Protein AF-0000000069420406 (afdb_homodimer)

InterPro domains:
  IPR004866 Chitobiase/beta-hexosaminidases, N-terminal domain [PF03173] (51-180)
  IPR004866 Chitobiase/beta-hexosaminidases, N-terminal domain [SM01081] (35-199)
  IPR004867 Chitobiase C-terminal domain [PF03174] (789-845)
  IPR008965 CBM2/CBM3, carbohydrate-binding domain superfamily [SSF49384] (27-178)
  IPR012291 CBM2, carbohydrate-binding domain superfamily [G3DSA:2.60.40.290] (26-164)
  IPR013783 Immunoglobulin-like fold [G3DSA:2.60.40.10] (803-855)
  IPR014756 Immunoglobulin E-set [SSF81296] (767-854)
  IPR015882 Beta-hexosaminidase, bacterial type, N-terminal [PF02838] (215-339)
  IPR015883 Beta-hexosaminidase, catalytic domain [PF00728] (342-758)
  IPR017853 Glycoside hydrolase superfamily [SSF51445] (342-770)
  IPR025705 Beta-hexosaminidase [PR00738] (304-324)
  IPR025705 Beta-hexosaminidase [PR00738] (336-353)
  IPR025705 Beta-hexosaminidase [PR00738] (365-386)
  IPR025705 Beta-hexosaminidase [PR00738] (442-459)
  IPR025705 Beta-hexosaminidase [PR00738] (508-526)
  IPR025705 Beta-hexosaminidase [PR00738] (534-547)
  IPR025705 Beta-hexosaminidase [PR00738] (722-738)
  IPR025705 Beta-hexosaminidase [PR00738] (740-757)
  IPR025705 Beta-hexosaminidase [PTHR22600] (265-806)
  IPR029018 Beta-hexosaminidase-like, domain 2 [G3DSA:3.30.379.10] (211-339)

Solvent-accessible surface area (backbone atoms only — not comparable to full-atom values): 87282 Å² total; per-residue (Å²): 137,86,79,78,82,75,79,78,74,79,72,77,75,72,76,69,75,67,74,70,82,49,94,65,69,46,64,67,54,43,52,49,43,15,66,23,40,38,49,35,42,31,68,66,27,11,56,81,51,85,48,50,26,18,37,36,39,39,39,40,32,28,71,36,91,58,58,45,68,37,57,62,48,37,35,41,39,33,42,83,44,52,59,40,54,92,63,41,83,34,97,85,39,49,75,41,78,32,30,29,40,31,64,75,47,40,29,20,33,39,41,27,54,30,94,76,27,68,53,38,41,53,73,28,74,48,69,34,59,52,41,29,35,33,53,71,47,31,61,59,59,56,43,27,30,32,28,32,28,37,93,95,45,76,68,31,38,22,50,41,29,44,61,59,77,27,50,55,77,67,87,44,68,47,24,48,29,52,30,47,65,77,60,79,81,47,93,56,44,34,64,64,60,62,76,48,39,52,54,40,32,60,71,40,75,59,73,71,79,87,50,48,79,58,69,50,70,40,57,61,77,36,75,47,75,43,80,90,41,57,38,65,48,60,45,32,66,37,33,36,34,56,56,80,91,39,48,64,54,51,52,52,45,43,74,74,41,64,40,46,80,44,89,72,82,68,90,55,42,34,37,40,46,46,74,44,91,32,73,43,73,54,96,88,39,79,39,75,45,78,45,8,20,31,34,39,36,38,44,94,63,32,38,31,39,27,37,0,44,35,70,61,2,31,47,50,30,50,34,50,50,54,51,50,37,44,97,73,33,39,29,44,22,32,44,35,42,35,54,55,63,32,89,36,23,32,41,34,46,35,34,13,58,17,34,69,59,69,68,62,52,50,54,50,48,52,50,30,36,56,34,69,33,35,32,36,38,38,31,33,35,24,46,61,8,26,26,57,54,44,92,94,44,60,36,40,34,62,15,9,10,25,18,15,75,31,95,81,27,64,63,16,33,54,42,47,71,36,32,24,60,33,59,52,60,27,35,21,48,64,36,47,66,68,54,48,40,51,52,47,46,59,28,50,74,49,57,28,47,76,30,51,27,55,37,34,47,17,46,18,30,17,54,50,37,12,43,48,36,46,29,52,53,28,48,74,70,68,36,53,72,67,26,55,46,51,42,40,64,60,91,72,40,72,42,68,40,54,27,97,68,41,30,64,64,28,55,49,37,70,52,39,70,26,33,53,49,40,49,50,50,53,52,52,50,51,39,59,66,18,54,90,73,51,63,62,54,48,43,25,36,32,37,42,79,61,37,70,46,60,62,70,45,19,63,51,40,51,52,54,45,65,71,37,89,61,81,72,71,64,66,41,51,54,52,48,36,50,38,53,48,27,48,56,38,28,73,72,67,25,24,40,31,29,32,41,67,39,52,32,43,86,82,74,42,62,53,68,57,86,70,39,64,33,90,45,45,38,30,34,31,34,60,44,43,59,88,74,66,47,54,35,42,49,32,52,36,17,58,65,65,32,30,24,30,46,31,36,41,49,50,28,34,35,34,28,8,61,44,55,34,42,85,35,54,46,59,50,86,53,26,55,39,35,35,46,66,54,32,45,65,57,39,88,93,40,61,74,77,58,60,52,51,40,69,35,57,45,74,52,49,68,47,75,62,14,37,91,81,40,74,59,52,58,73,75,78,38,70,84,22,56,39,27,34,35,39,34,36,63,22,71,75,35,68,46,73,66,51,45,30,31,45,39,26,67,37,53,58,25,47,27,26,53,30,32,26,79,59,74,39,75,74,43,81,50,63,70,59,20,52,53,45,43,50,53,52,45,33,45,50,28,18,21,38,30,51,40,49,54,57,51,32,53,74,70,71,48,56,52,59,78,63,68,50,9,30,47,80,55,95,66,31,43,44,71,46,46,74,33,32,69,54,46,45,31,40,12,77,62,82,65,76,47,47,27,46,65,52,93,74,36,67,62,86,59,99,64,71,72,44,73,42,54,90,135,82,77,75,78,74,77,78,75,79,73,76,76,73,76,70,74,67,74,70,82,50,95,66,70,46,62,66,54,42,53,48,44,15,66,24,39,38,50,36,43,31,68,67,28,12,58,80,53,86,47,48,25,19,38,35,39,38,39,39,33,27,72,35,91,57,59,47,68,36,56,64,47,35,34,41,38,34,42,84,43,52,60,38,54,92,66,41,84,30,97,86,37,49,76,39,77,30,30,29,40,31,65,76,46,40,31,21,32,39,42,28,54,30,94,76,28,67,53,38,41,51,72,27,73,49,70,34,56,51,40,30,36,34,53,69,47,32,60,60,60,57,41,27,29,30,28,31,28,37,94,95,46,77,68,30,39,22,50,40,30,46,63,59,78,27,50,54,76,68,86,43,70,47,24,50,28,51,31,49,64,77,60,80,81,47,93,57,45,34,66,65,59,60,76,48,39,51,54,40,32,61,70,40,74,58,72,70,76,88,50,49,79,57,69,50,70,39,56,60,78,37,75,48,76,41,78,89,40,56,38,65,49,60,45,33,67,36,32,36,36,56,54,79,91,38,48,65,56,51,54,52,45,43,73,73,41,64,40,46,79,44,89,72,83,66,90,52,41,35,36,40,46,45,73,43,92,32,73,43,74,56,96,89,38,78,40,75,44,80,47,7,18,32,35,38,36,37,43,92,62,31,36,33,40,27,36,0,42,35,70,59,2,31,46,51,31,49,33,50,50,54,50,49,36,45,97,73,33,38,31,45,22,31,43,35,45,35,53,58,63,33,88,36,21,33,41,35,47,35,35,11,58,17,34,70,60,70,70,62,52,49,54,50,48,52,50,30,37,56,35,69,32,36,33,37,37,38,32,34,35,25,46,62,8,25,26,59,54,44,90,93,43,60,36,41,34,61,15,10,11,25,18,15,74,31,97,81,27,64,63,16,34,55,42,47,70,36,30,24,60,32,59,52,58,27,36,20,50,65,36,47,64,67,53,49,39,51,52,48,48,59,29,50,76,51,58,28,46,77,32,51,26,55,38,34,48,17,45,17,31,17,55,50,37,13,43,49,36,45,28,53,52,27,47,75,70,69,35,54,73,68,26,55,46,50,44,40,63,60,89,72,41,72,44,68,40,55,28,97,68,41,32,65,64,26,54,48,37,72,52,39,70,25,32,53,49,40,49,51,51,52,52,52,50,49,38,60,65,18,54,90,72,50,63,62,52,47,43,26,36,32,36,43,79,61,38,69,46,60,61,69,45,21,63,52,39,50,52,53,46,66,72,36,92,60,83,66,68,65,68,41,49,55,53,50,37,49,38,54,50,26,50,56,38,30,74,72,66,24,23,40,32,28,32,40,67,39,52,31,43,87,82,75,41,60,54,68,57,84,69,40,65,33,93,47,45,36,30,33,32,32,62,43,43,58,90,76,67,46,54,35,39,50,33,52,37,17,58,65,64,31,31,25,30,44,30,36,42,51,48,27,34,32,33,29,8,63,45,56,32,42,86,35,54,46,60,51,86,53,24,55,40,34,35,49,67,54,31,46,64,56,38,88,93,41,61,74,78,59,62,53,51,39,70,36,57,46,74,52,51,67,47,77,64,14,37,90,81,40,74,58,50,58,72,73,77,38,70,85,20,55,39,26,34,34,40,33,36,63,22,70,76,36,68,47,72,65,51,45,28,32,45,38,27,67,36,54,59,25,46,26,27,53,30,31,28,78,60,75,42,74,73,44,81,52,64,71,60,21,52,53,46,44,50,54,52,46,35,45,50,30,18,20,40,29,51,41,48,53,58,52,33,52,76,70,71,47,56,52,58,78,63,66,51,9,31,47,78,54,95,66,30,44,43,72,47,45,73,35,33,68,53,47,43,30,40,10,76,63,83,64,75,46,46,27,47,66,52,94,75,36,67,62,87,59,99,65,71,72,44,72,43,57,91

Organism: NCBI:txid2607531

Structure (mmCIF, N/CA/C/O backbone):
data_AF-0000000069420406-model_v1
#
loop_
_entity.id
_entity.type
_entity.pdbx_description
1 polymer beta-N-acetylhexosaminidase
#
loop_
_atom_site.group_PDB
_atom_site.id
_atom_site.type_symbol
_atom_site.label_atom_id
_atom_site.label_alt_id
_atom_site.label_comp_id
_atom_site.label_asym_id
_atom_site.label_entity_id
_atom_site.label_seq_id
_atom_site.pdbx_PDB_ins_code
_atom_site.Cartn_x
_atom_site.Cartn_y
_atom_site.Cartn_z
_atom_site.occupancy
_atom_site.B_iso_or_equiv
_atom_site.auth_seq_id
_atom_site.auth_comp_id
_atom_site.auth_asym_id
_atom_site.auth_atom_id
_atom_site.pdbx_PDB_model_num
ATOM 1 N N . MET A 1 1 ? -25.391 33.531 77.062 1 24.23 1 MET A N 1
ATOM 2 C CA . MET A 1 1 ? -26.219 33.906 75.938 1 24.23 1 MET A CA 1
ATOM 3 C C . MET A 1 1 ? -25.641 33.375 74.625 1 24.23 1 MET A C 1
ATOM 5 O O . MET A 1 1 ? -24.516 33.719 74.25 1 24.23 1 MET A O 1
ATOM 9 N N . ASN A 1 2 ? -25.969 32.125 74.25 1 25.22 2 ASN A N 1
ATOM 10 C CA . ASN A 1 2 ? -25.5 31.016 73.438 1 25.22 2 ASN A CA 1
ATOM 11 C C . ASN A 1 2 ? -25.719 31.281 71.938 1 25.22 2 ASN A C 1
ATOM 13 O O . ASN A 1 2 ? -26.875 31.359 71.5 1 25.22 2 ASN A O 1
ATOM 17 N N . PHE A 1 3 ? -24.953 32.219 71.312 1 25.97 3 PHE A N 1
ATOM 18 C CA . PHE A 1 3 ? -25.016 32.875 70 1 25.97 3 PHE A CA 1
ATOM 19 C C . PHE A 1 3 ? -24.875 31.844 68.875 1 25.97 3 PHE A C 1
ATOM 21 O O . PHE A 1 3 ? -23.797 31.25 68.75 1 25.97 3 PHE A O 1
ATOM 28 N N . ASN A 1 4 ? -25.922 31.125 68.5 1 23.56 4 ASN A N 1
ATOM 29 C CA . ASN A 1 4 ? -26.094 30.047 67.562 1 23.56 4 ASN A CA 1
ATOM 30 C C . ASN A 1 4 ? -25.891 30.516 66.125 1 23.56 4 ASN A C 1
ATOM 32 O O . ASN A 1 4 ? -26.656 31.344 65.625 1 23.56 4 ASN A O 1
ATOM 36 N N . ALA A 1 5 ? -24.641 30.719 65.688 1 21.56 5 ALA A N 1
ATOM 37 C CA . ALA A 1 5 ? -24.219 31.281 64.375 1 21.56 5 ALA A CA 1
ATOM 38 C C . ALA A 1 5 ? -24.719 30.438 63.219 1 21.56 5 ALA A C 1
ATOM 40 O O . ALA A 1 5 ? -24.312 29.281 63.094 1 21.56 5 ALA A O 1
ATOM 41 N N . ARG A 1 6 ? -25.922 30.688 62.812 1 26.03 6 ARG A N 1
ATOM 42 C CA . ARG A 1 6 ? -26.688 30.062 61.719 1 26.03 6 ARG A CA 1
ATOM 43 C C . ARG A 1 6 ? -25.953 30.156 60.406 1 26.03 6 ARG A C 1
ATOM 45 O O . ARG A 1 6 ? -25.594 31.25 59.938 1 26.03 6 ARG A O 1
ATOM 52 N N . ILE A 1 7 ? -25.281 29.094 59.969 1 23.92 7 ILE A N 1
ATOM 53 C CA . ILE A 1 7 ? -24.453 28.891 58.781 1 23.92 7 ILE A CA 1
ATOM 54 C C . ILE A 1 7 ? -25.281 29.156 57.531 1 23.92 7 ILE A C 1
ATOM 56 O O . ILE A 1 7 ? -26.312 28.531 57.312 1 23.92 7 ILE A O 1
ATOM 60 N N . LEU A 1 8 ? -25.312 30.344 56.969 1 24.69 8 LEU A N 1
ATOM 61 C CA . LEU A 1 8 ? -26.016 30.734 55.75 1 24.69 8 LEU A CA 1
ATOM 62 C C . LEU A 1 8 ? -25.547 29.922 54.562 1 24.69 8 LEU A C 1
ATOM 64 O O . LEU A 1 8 ? -24.359 29.984 54.188 1 24.69 8 LEU A O 1
ATOM 68 N N . LEU A 1 9 ? -26 28.703 54.406 1 26.41 9 LEU A N 1
ATOM 69 C CA . LEU A 1 9 ? -25.859 27.859 53.219 1 26.41 9 LEU A CA 1
ATOM 70 C C . LEU A 1 9 ? -26.203 28.625 51.938 1 26.41 9 LEU A C 1
ATOM 72 O O . LEU A 1 9 ? -27.328 29.078 51.781 1 26.41 9 LEU A O 1
ATOM 76 N N . LEU A 1 10 ? -25.188 29.422 51.469 1 25.77 10 LEU A N 1
ATOM 77 C CA . LEU A 1 10 ? -25.391 30.078 50.188 1 25.77 10 LEU A CA 1
ATOM 78 C C . LEU A 1 10 ? -25.828 29.078 49.094 1 25.77 10 LEU A C 1
ATOM 80 O O . LEU A 1 10 ? -25.109 28.125 48.812 1 25.77 10 LEU A O 1
ATOM 84 N N . ALA A 1 11 ? -27.125 28.844 48.938 1 28.67 11 ALA A N 1
ATOM 85 C CA . ALA A 1 11 ? -27.859 28.125 47.906 1 28.67 11 ALA A CA 1
ATOM 86 C C . ALA A 1 11 ? -27.469 28.609 46.5 1 28.67 11 ALA A C 1
ATOM 88 O O . ALA A 1 11 ? -27.656 29.781 46.156 1 28.67 11 ALA A O 1
ATOM 89 N N . THR A 1 12 ? -26.344 28.141 46 1 26.89 12 THR A N 1
ATOM 90 C CA . THR A 1 12 ? -26.062 28.344 44.594 1 26.89 12 THR A CA 1
ATOM 91 C C . THR A 1 12 ? -27.297 28.047 43.75 1 26.89 12 THR A C 1
ATOM 93 O O . THR A 1 12 ? -27.922 27 43.906 1 26.89 12 THR A O 1
ATOM 96 N N . CYS A 1 13 ? -28.031 29.031 43.344 1 24.98 13 CYS A N 1
ATOM 97 C CA . CYS A 1 13 ? -29.188 29.031 42.469 1 24.98 13 CYS A CA 1
ATOM 98 C C . CYS A 1 13 ? -28.859 28.359 41.125 1 24.98 13 CYS A C 1
ATOM 100 O O . CYS A 1 13 ? -28.109 28.906 40.312 1 24.98 13 CYS A O 1
ATOM 102 N N . CYS A 1 14 ? -28.672 27.094 41.125 1 28.83 14 CYS A N 1
ATOM 103 C CA . CYS A 1 14 ? -28.75 26.438 39.812 1 28.83 14 CYS A CA 1
ATOM 104 C C . CYS A 1 14 ? -30.031 26.828 39.094 1 28.83 14 CYS A C 1
ATOM 106 O O . CYS A 1 14 ? -31.141 26.484 39.531 1 28.83 14 CYS A O 1
ATOM 108 N N . ALA A 1 15 ? -30.062 28.047 38.531 1 28.98 15 ALA A N 1
ATOM 109 C CA . ALA A 1 15 ? -31.188 28.359 37.656 1 28.98 15 ALA A CA 1
ATOM 110 C C . ALA A 1 15 ? -31.578 27.156 36.812 1 28.98 15 ALA A C 1
ATOM 112 O O . ALA A 1 15 ? -30.797 26.703 35.969 1 28.98 15 ALA A O 1
ATOM 113 N N . ASN A 1 16 ? -32.375 26.344 37.406 1 29.47 16 ASN A N 1
ATOM 114 C CA . ASN A 1 16 ? -33.094 25.359 36.625 1 29.47 16 ASN A CA 1
ATOM 115 C C . ASN A 1 16 ? -33.844 26.016 35.469 1 29.47 16 ASN A C 1
ATOM 117 O O . ASN A 1 16 ? -34.875 26.656 35.656 1 29.47 16 ASN A O 1
ATOM 121 N N . ILE A 1 17 ? -33.25 26.625 34.562 1 30.45 17 ILE A N 1
ATOM 122 C CA . ILE A 1 17 ? -34.062 26.922 33.406 1 30.45 17 ILE A CA 1
ATOM 123 C C . ILE A 1 17 ? -34.812 25.672 32.938 1 30.45 17 ILE A C 1
ATOM 125 O O . ILE A 1 17 ? -34.188 24.703 32.5 1 30.45 17 ILE A O 1
ATOM 129 N N . PHE A 1 18 ? -35.938 25.406 33.656 1 34.06 18 PHE A N 1
ATOM 130 C CA . PHE A 1 18 ? -36.812 24.422 33.062 1 34.06 18 PHE A CA 1
ATOM 131 C C . PHE A 1 18 ? -37.219 24.812 31.641 1 34.06 18 PHE A C 1
ATOM 133 O O . PHE A 1 18 ? -37.812 25.875 31.438 1 34.06 18 PHE A O 1
ATOM 140 N N . PRO A 1 19 ? -36.625 24.312 30.641 1 34.31 19 PRO A N 1
ATOM 141 C CA . PRO A 1 19 ? -37.219 24.719 29.375 1 34.31 19 PRO A CA 1
ATOM 142 C C . PRO A 1 19 ? -38.719 24.438 29.297 1 34.31 19 PRO A C 1
ATOM 144 O O . PRO A 1 19 ? -39.188 23.453 29.859 1 34.31 19 PRO A O 1
ATOM 147 N N . ALA A 1 20 ? -39.5 25.406 29.359 1 34.5 20 ALA A N 1
ATOM 148 C CA . ALA A 1 20 ? -40.875 25.25 28.891 1 34.5 20 ALA A CA 1
ATOM 149 C C . ALA A 1 20 ? -40.969 24.156 27.828 1 34.5 20 ALA A C 1
ATOM 151 O O . ALA A 1 20 ? -40.125 24.062 26.938 1 34.5 20 ALA A O 1
ATOM 152 N N . LEU A 1 21 ? -41.875 23.266 28.078 1 35.91 21 LEU A N 1
ATOM 153 C CA . LEU A 1 21 ? -42.25 22.266 27.094 1 35.91 21 LEU A CA 1
ATOM 154 C C . LEU A 1 21 ? -42.75 22.938 25.812 1 35.91 21 LEU A C 1
ATOM 156 O O . LEU A 1 21 ? -43.875 23.375 25.734 1 35.91 21 LEU A O 1
ATOM 160 N N . VAL A 1 22 ? -42.125 23.984 25.359 1 37.53 22 VAL A N 1
ATOM 161 C CA . VAL A 1 22 ? -42.531 24.266 24 1 37.53 22 VAL A CA 1
ATOM 162 C C . VAL A 1 22 ? -42.812 22.953 23.25 1 37.53 22 VAL A C 1
ATOM 164 O O . VAL A 1 22 ? -42.094 21.953 23.469 1 37.53 22 VAL A O 1
ATOM 167 N N . ALA A 1 23 ? -43.75 22.766 22.625 1 48.62 23 ALA A N 1
ATOM 168 C CA . ALA A 1 23 ? -44.094 21.672 21.719 1 48.62 23 ALA A CA 1
ATOM 169 C C . ALA A 1 23 ? -42.812 21.141 21.031 1 48.62 23 ALA A C 1
ATOM 171 O O . ALA A 1 23 ? -42.219 21.828 20.203 1 48.62 23 ALA A O 1
ATOM 172 N N . GLY A 1 24 ? -41.844 20.5 21.859 1 66.44 24 GLY A N 1
ATOM 173 C CA . GLY A 1 24 ? -40.469 20.125 21.922 1 66.44 24 GLY A CA 1
ATOM 174 C C . GLY A 1 24 ? -39.969 19.438 20.672 1 66.44 24 GLY A C 1
ATOM 175 O O . GLY A 1 24 ? -40.656 18.625 20.078 1 66.44 24 GLY A O 1
ATOM 176 N N . ILE A 1 25 ? -38.938 20 20.016 1 90.81 25 ILE A N 1
ATOM 177 C CA . ILE A 1 25 ? -38.312 19.438 18.828 1 90.81 25 ILE A CA 1
ATOM 178 C C . ILE A 1 25 ? -38 17.969 19.062 1 90.81 25 ILE A C 1
ATOM 180 O O . ILE A 1 25 ? -37.562 17.578 20.156 1 90.81 25 ILE A O 1
ATOM 184 N N . THR A 1 26 ? -38.469 17.109 18.172 1 95.19 26 THR A N 1
ATOM 185 C CA . THR A 1 26 ? -38.25 15.672 18.266 1 95.19 26 THR A CA 1
ATOM 186 C C . THR A 1 26 ? -37 15.266 17.516 1 95.19 26 THR A C 1
ATOM 188 O O . THR A 1 26 ? -36.469 16.047 16.719 1 95.19 26 THR A O 1
ATOM 191 N N . GLN A 1 27 ? -36.531 14.047 17.812 1 95.81 27 GLN A N 1
ATOM 192 C CA . GLN A 1 27 ? -35.406 13.516 17.078 1 95.81 27 GLN A CA 1
ATOM 193 C C . GLN A 1 27 ? -35.719 13.406 15.586 1 95.81 27 GLN A C 1
ATOM 195 O O . GLN A 1 27 ? -34.844 13.617 14.742 1 95.81 27 GLN A O 1
ATOM 200 N N . GLU A 1 28 ? -36.938 13.078 15.266 1 95.44 28 GLU A N 1
ATOM 201 C CA . GLU A 1 28 ? -37.344 12.992 13.867 1 95.44 28 GLU A CA 1
ATOM 202 C C . GLU A 1 28 ? -37.156 14.32 13.148 1 95.44 28 GLU A C 1
ATOM 204 O O . GLU A 1 28 ? -36.75 14.352 11.992 1 95.44 28 GLU A O 1
ATOM 209 N N . THR A 1 29 ? -37.531 15.344 13.844 1 96.44 29 THR A N 1
ATOM 210 C CA . THR A 1 29 ? -37.375 16.672 13.266 1 96.44 29 THR A CA 1
ATOM 211 C C . THR A 1 29 ? -35.906 16.984 13.016 1 96.44 29 THR A C 1
ATOM 213 O O . THR A 1 29 ? -35.531 17.516 11.953 1 96.44 29 THR A O 1
ATOM 216 N N . ILE A 1 30 ? -35 16.672 13.984 1 97.56 30 ILE A N 1
ATOM 217 C CA . ILE A 1 30 ? -33.562 16.891 13.844 1 97.56 30 ILE A CA 1
ATOM 218 C C . ILE A 1 30 ? -33.062 16.094 12.648 1 97.56 30 ILE A C 1
ATOM 220 O O . ILE A 1 30 ? -32.281 16.625 11.844 1 97.56 30 ILE A O 1
ATOM 224 N N . ASP A 1 31 ? -33.5 14.859 12.539 1 96.81 31 ASP A N 1
ATOM 225 C CA . ASP A 1 31 ? -33.062 14.008 11.43 1 96.81 31 ASP A CA 1
ATOM 226 C C . ASP A 1 31 ? -33.531 14.594 10.094 1 96.81 31 ASP A C 1
ATOM 228 O O . ASP A 1 31 ? -32.75 14.602 9.125 1 96.81 31 ASP A O 1
ATOM 232 N N . GLN A 1 32 ? -34.719 15.086 10.039 1 95.88 32 GLN A N 1
ATOM 233 C CA . GLN A 1 32 ? -35.281 15.672 8.82 1 95.88 32 GLN A CA 1
ATOM 234 C C . GLN A 1 32 ? -34.5 16.938 8.43 1 95.88 32 GLN A C 1
ATOM 236 O O . GLN A 1 32 ? -34.25 17.172 7.254 1 95.88 32 GLN A O 1
ATOM 241 N N . ILE A 1 33 ? -34.188 17.719 9.391 1 97.69 33 ILE A N 1
ATOM 242 C CA . ILE A 1 33 ? -33.406 18.922 9.133 1 97.69 33 ILE A CA 1
ATOM 243 C C . ILE A 1 33 ? -32.062 18.547 8.57 1 97.69 33 ILE A C 1
ATOM 245 O O . ILE A 1 33 ? -31.641 19.062 7.535 1 97.69 33 ILE A O 1
ATOM 249 N N . ALA A 1 34 ? -31.359 17.641 9.211 1 98.12 34 ALA A N 1
ATOM 250 C CA . ALA A 1 34 ? -30.016 17.25 8.836 1 98.12 34 ALA A CA 1
ATOM 251 C C . ALA A 1 34 ? -29.969 16.703 7.41 1 98.12 34 ALA A C 1
ATOM 253 O O . ALA A 1 34 ? -29.016 16.953 6.672 1 98.12 34 ALA A O 1
ATOM 254 N N . THR A 1 35 ? -30.969 16.016 7 1 97.19 35 THR A N 1
ATOM 255 C CA . THR A 1 35 ? -30.984 15.352 5.703 1 97.19 35 THR A CA 1
ATOM 256 C C . THR A 1 35 ? -31.391 16.328 4.602 1 97.19 35 THR A C 1
ATOM 258 O O . THR A 1 35 ? -30.875 16.25 3.479 1 97.19 35 THR A O 1
ATOM 261 N N . ASN A 1 36 ? -32.312 17.266 4.918 1 97.19 36 ASN A N 1
ATOM 262 C CA . ASN A 1 36 ? -33 18 3.842 1 97.19 36 ASN A CA 1
ATOM 263 C C . ASN A 1 36 ? -32.594 19.469 3.824 1 97.19 36 ASN A C 1
ATOM 265 O O . ASN A 1 36 ? -32.938 20.188 2.887 1 97.19 36 ASN A O 1
ATOM 269 N N . MET A 1 37 ? -31.938 19.891 4.875 1 98.19 37 MET A N 1
ATOM 270 C CA . MET A 1 37 ? -31.438 21.266 4.855 1 98.19 37 MET A CA 1
ATOM 271 C C . MET A 1 37 ? -30.266 21.406 3.889 1 98.19 37 MET A C 1
ATOM 273 O O . MET A 1 37 ? -29.203 20.812 4.102 1 98.19 37 MET A O 1
ATOM 277 N N . ASP A 1 38 ? -30.5 22.141 2.822 1 98.38 38 ASP A N 1
ATOM 278 C CA . ASP A 1 38 ? -29.469 22.406 1.825 1 98.38 38 ASP A CA 1
ATOM 279 C C . ASP A 1 38 ? -28.781 23.734 2.09 1 98.38 38 ASP A C 1
ATOM 281 O O . ASP A 1 38 ? -29.406 24.797 1.997 1 98.38 38 ASP A O 1
ATOM 285 N N . ILE A 1 39 ? -27.516 23.672 2.412 1 98.44 39 ILE A N 1
ATOM 286 C CA . ILE A 1 39 ? -26.75 24.859 2.783 1 98.44 39 ILE A CA 1
ATOM 287 C C . ILE A 1 39 ? -25.766 25.219 1.672 1 98.44 39 ILE A C 1
ATOM 289 O O . ILE A 1 39 ? -25.047 24.344 1.168 1 98.44 39 ILE A O 1
ATOM 293 N N . LYS A 1 40 ? -25.719 26.453 1.294 1 98.31 40 LYS A N 1
ATOM 294 C CA . LYS A 1 40 ? -24.703 27.031 0.428 1 98.31 40 LYS A CA 1
ATOM 295 C C . LYS A 1 40 ? -24 28.203 1.118 1 98.31 40 LYS A C 1
ATOM 297 O O . LYS A 1 40 ? -24.656 29.078 1.697 1 98.31 40 LYS A O 1
ATOM 302 N N . HIS A 1 41 ? -22.766 28.188 1.15 1 98.31 41 HIS A N 1
ATOM 303 C CA . HIS A 1 41 ? -21.922 29.234 1.728 1 98.31 41 HIS A CA 1
ATOM 304 C C . HIS A 1 41 ? -21.219 30.031 0.641 1 98.31 41 HIS A C 1
ATOM 306 O O . HIS A 1 41 ? -20.406 29.484 -0.111 1 98.31 41 HIS A O 1
ATOM 312 N N . ASP A 1 42 ? -21.469 31.359 0.596 1 97.88 42 ASP A N 1
ATOM 313 C CA . ASP A 1 42 ? -20.859 32.219 -0.423 1 97.88 42 ASP A CA 1
ATOM 314 C C . ASP A 1 42 ? -20.094 33.375 0.213 1 97.88 42 ASP A C 1
ATOM 316 O O . ASP A 1 42 ? -20.641 34.062 1.067 1 97.88 42 ASP A O 1
ATOM 320 N N . ILE A 1 43 ? -18.875 33.469 -0.203 1 96.88 43 ILE A N 1
ATOM 321 C CA . ILE A 1 43 ? -18.188 34.75 0.046 1 96.88 43 ILE A CA 1
ATOM 322 C C . ILE A 1 43 ? -18.656 35.781 -0.948 1 96.88 43 ILE A C 1
ATOM 324 O O . ILE A 1 43 ? -18.562 35.594 -2.162 1 96.88 43 ILE A O 1
ATOM 328 N N . LEU A 1 44 ? -19.109 36.844 -0.394 1 95.88 44 LEU A N 1
ATOM 329 C CA . LEU A 1 44 ? -19.609 37.906 -1.276 1 95.88 44 LEU A CA 1
ATOM 330 C C . LEU A 1 44 ? -18.5 38.875 -1.635 1 95.88 44 LEU A C 1
ATOM 332 O O . LEU A 1 44 ? -18.406 39.312 -2.779 1 95.88 44 LEU A O 1
ATOM 336 N N . SER A 1 45 ? -17.766 39.281 -0.625 1 93.44 45 SER A N 1
ATOM 337 C CA . SER A 1 45 ? -16.672 40.219 -0.865 1 93.44 45 SER A CA 1
ATOM 338 C C . SER A 1 45 ? -15.719 40.25 0.321 1 93.44 45 SER A C 1
ATOM 340 O O . SER A 1 45 ? -16.156 40.25 1.476 1 93.44 45 SER A O 1
ATOM 342 N N . ASN A 1 46 ? -14.461 40.312 0.004 1 93.06 46 ASN A N 1
ATOM 343 C CA . ASN A 1 46 ? -13.414 40.531 0.991 1 93.06 46 ASN A CA 1
ATOM 344 C C . ASN A 1 46 ? -13.039 42 1.077 1 93.06 46 ASN A C 1
ATOM 346 O O . ASN A 1 46 ? -12.219 42.406 1.912 1 93.06 46 ASN A O 1
ATOM 350 N N . LEU A 1 47 ? -13.625 43 0.313 1 87.12 47 LEU A N 1
ATOM 351 C CA . LEU A 1 47 ? -13.047 44.312 0.07 1 87.12 47 LEU A CA 1
ATOM 352 C C . LEU A 1 47 ? -13.898 45.406 0.702 1 87.12 47 LEU A C 1
ATOM 354 O O . LEU A 1 47 ? -13.586 46.594 0.582 1 87.12 47 LEU A O 1
ATOM 358 N N . ASP A 1 48 ? -14.883 45.25 1.342 1 78.69 48 ASP A N 1
ATOM 359 C CA . ASP A 1 48 ? -15.852 46.281 1.7 1 78.69 48 ASP A CA 1
ATOM 360 C C . ASP A 1 48 ? -15.414 47.031 2.959 1 78.69 48 ASP A C 1
ATOM 362 O O . ASP A 1 48 ? -15.828 48.156 3.186 1 78.69 48 ASP A O 1
ATOM 366 N N . ASP A 1 49 ? -14.773 46.469 3.908 1 73.19 49 ASP A N 1
ATOM 367 C CA . ASP A 1 49 ? -14.523 47.188 5.156 1 73.19 49 ASP A CA 1
ATOM 368 C C . ASP A 1 49 ? -13.023 47.344 5.406 1 73.19 49 ASP A C 1
ATOM 370 O O . ASP A 1 49 ? -12.562 47.188 6.543 1 73.19 49 ASP A O 1
ATOM 374 N N . GLY A 1 50 ? -12.289 47.938 4.395 1 61 50 GLY A N 1
ATOM 375 C CA . GLY A 1 50 ? -10.891 48.281 4.598 1 61 50 GLY A CA 1
ATOM 376 C C . GLY A 1 50 ? -10.086 47.188 5.266 1 61 50 GLY A C 1
ATOM 377 O O . GLY A 1 50 ? -9.266 47.438 6.141 1 61 50 GLY A O 1
ATOM 378 N N . LEU A 1 51 ? -10.227 45.969 5.199 1 65.31 51 LEU A N 1
ATOM 379 C CA . LEU A 1 51 ? -9.305 44.906 5.57 1 65.31 51 LEU A CA 1
ATOM 380 C C . LEU A 1 51 ? -9.773 44.188 6.836 1 65.31 51 LEU A C 1
ATOM 382 O O . LEU A 1 51 ? -9.086 43.312 7.355 1 65.31 51 LEU A O 1
ATOM 386 N N . ARG A 1 52 ? -10.859 44.562 7.25 1 79.81 52 ARG A N 1
ATOM 387 C CA . ARG A 1 52 ? -11.156 44.062 8.602 1 79.81 52 ARG A CA 1
ATOM 388 C C . ARG A 1 52 ? -12.164 42.938 8.562 1 79.81 52 ARG A C 1
ATOM 390 O O . ARG A 1 52 ? -12.172 42.062 9.453 1 79.81 52 ARG A O 1
ATOM 397 N N . THR A 1 53 ? -13.008 43.031 7.602 1 92 53 THR A N 1
ATOM 398 C CA . THR A 1 53 ? -14.047 42 7.582 1 92 53 THR A CA 1
ATOM 399 C C . THR A 1 53 ? -14.383 41.594 6.152 1 92 53 THR A C 1
ATOM 401 O O . THR A 1 53 ? -13.984 42.281 5.199 1 92 53 THR A O 1
ATOM 404 N N . PHE A 1 54 ? -14.984 40.5 5.914 1 94 54 PHE A N 1
ATOM 405 C CA . PHE A 1 54 ? -15.547 40.062 4.648 1 94 54 PHE A CA 1
ATOM 406 C C . PHE A 1 54 ? -17.016 39.688 4.809 1 94 54 PHE A C 1
ATOM 408 O O . PHE A 1 54 ? -17.484 39.406 5.918 1 94 54 PHE A O 1
ATOM 415 N N . GLN A 1 55 ? -17.734 39.719 3.725 1 96 55 GLN A N 1
ATOM 416 C CA . GLN A 1 55 ? -19.172 39.5 3.729 1 96 55 GLN A CA 1
ATOM 417 C C . GLN A 1 55 ? -19.5 38.062 3.303 1 96 55 GLN A C 1
ATOM 419 O O . GLN A 1 55 ? -18.969 37.562 2.307 1 96 55 GLN A O 1
ATOM 424 N N . VAL A 1 56 ? -20.391 37.5 4.066 1 97.38 56 VAL A N 1
ATOM 425 C CA . VAL A 1 56 ? -20.781 36.125 3.809 1 97.38 56 VAL A CA 1
ATOM 426 C C . VAL A 1 56 ? -22.297 36.031 3.631 1 97.38 56 VAL A C 1
ATOM 428 O O . VAL A 1 56 ? -23.047 36.781 4.289 1 97.38 56 VAL A O 1
ATOM 431 N N . GLN A 1 57 ? -22.734 35.281 2.67 1 98.06 57 GLN A N 1
ATOM 432 C CA . GLN A 1 57 ? -24.141 34.875 2.578 1 98.06 57 GLN A CA 1
ATOM 433 C C . GLN A 1 57 ? -24.297 33.375 2.744 1 98.06 57 GLN A C 1
ATOM 435 O O . GLN A 1 57 ? -23.688 32.594 2.014 1 98.06 57 GLN A O 1
ATOM 440 N N . LEU A 1 58 ? -25.078 33 3.74 1 98.12 58 LEU A N 1
ATOM 441 C CA . LEU A 1 58 ? -25.547 31.625 3.9 1 98.12 58 LEU A CA 1
ATOM 442 C C . LEU A 1 58 ? -26.938 31.453 3.32 1 98.12 58 LEU A C 1
ATOM 444 O O . LEU A 1 58 ? -27.859 32.219 3.674 1 98.12 58 LEU A O 1
ATOM 448 N N . THR A 1 59 ? -27.062 30.562 2.367 1 98.56 59 THR A N 1
ATOM 449 C CA . THR A 1 59 ? -28.375 30.25 1.794 1 98.56 59 THR A CA 1
ATOM 450 C C . THR A 1 59 ? -28.844 28.875 2.258 1 98.56 59 THR A C 1
ATOM 452 O O . THR A 1 59 ? -28.188 27.875 2.008 1 98.56 59 THR A O 1
ATOM 455 N N . ILE A 1 60 ? -29.953 28.891 2.988 1 98.5 60 ILE A N 1
ATOM 456 C CA . ILE A 1 60 ? -30.547 27.656 3.477 1 98.5 60 ILE A CA 1
ATOM 457 C C . ILE A 1 60 ? -31.812 27.344 2.684 1 98.5 60 ILE A C 1
ATOM 459 O O . ILE A 1 60 ? -32.75 28.156 2.664 1 98.5 60 ILE A O 1
ATOM 463 N N . THR A 1 61 ? -31.812 26.234 2.021 1 98.69 61 THR A N 1
ATOM 464 C CA . THR A 1 61 ? -33 25.781 1.293 1 98.69 61 THR A CA 1
ATOM 465 C C . THR A 1 61 ? -33.562 24.516 1.925 1 98.69 61 THR A C 1
ATOM 467 O O . THR A 1 61 ? -32.812 23.578 2.211 1 98.69 61 THR A O 1
ATOM 470 N N . ASN A 1 62 ? -34.906 24.547 2.236 1 98.62 62 ASN A N 1
ATOM 471 C CA . ASN A 1 62 ? -35.562 23.344 2.729 1 98.62 62 ASN A CA 1
ATOM 472 C C . ASN A 1 62 ? -35.969 22.422 1.584 1 98.62 62 ASN A C 1
ATOM 474 O O . ASN A 1 62 ? -36.938 22.688 0.872 1 98.62 62 ASN A O 1
ATOM 478 N N . ARG A 1 63 ? -35.312 21.328 1.469 1 97.44 63 ARG A N 1
ATOM 479 C CA . ARG A 1 63 ? -35.594 20.359 0.408 1 97.44 63 ARG A CA 1
ATOM 480 C C . ARG A 1 63 ? -36.5 19.25 0.913 1 97.44 63 ARG A C 1
ATOM 482 O O . ARG A 1 63 ? -36.812 18.312 0.177 1 97.44 63 ARG A O 1
ATOM 489 N N . GLY A 1 64 ? -36.938 19.406 2.188 1 96.12 64 GLY A N 1
ATOM 490 C CA . GLY A 1 64 ? -37.812 18.406 2.785 1 96.12 64 GLY A CA 1
ATOM 491 C C . GLY A 1 64 ? -39.281 18.672 2.568 1 96.12 64 GLY A C 1
ATOM 492 O O . GLY A 1 64 ? -39.656 19.688 1.966 1 96.12 64 GLY A O 1
ATOM 493 N N . LYS A 1 65 ? -40.156 17.766 3.1 1 95 65 LYS A N 1
ATOM 494 C CA . LYS A 1 65 ? -41.625 17.859 2.936 1 95 65 LYS A CA 1
ATOM 495 C C . LYS A 1 65 ? -42.25 18.594 4.109 1 95 65 LYS A C 1
ATOM 497 O O . LYS A 1 65 ? -43.406 19.016 4.031 1 95 65 LYS A O 1
ATOM 502 N N . THR A 1 66 ? -41.5 18.734 5.137 1 95.75 66 THR A N 1
ATOM 503 C CA . THR A 1 66 ? -42 19.438 6.32 1 95.75 66 THR A CA 1
ATOM 504 C C . THR A 1 66 ? -41.219 20.719 6.559 1 95.75 66 THR A C 1
ATOM 506 O O . THR A 1 66 ? -40.062 20.844 6.129 1 95.75 66 THR A O 1
ATOM 509 N N . ALA A 1 67 ? -41.812 21.625 7.199 1 97.5 67 ALA A N 1
ATOM 510 C CA . ALA A 1 67 ? -41.156 22.891 7.477 1 97.5 67 ALA A CA 1
ATOM 511 C C . ALA A 1 67 ? -40.031 22.719 8.484 1 97.5 67 ALA A C 1
ATOM 513 O O . ALA A 1 67 ? -40.156 21.922 9.422 1 97.5 67 ALA A O 1
ATOM 514 N N . ILE A 1 68 ? -39 23.391 8.32 1 98 68 ILE A N 1
ATOM 515 C CA . ILE A 1 68 ? -38 23.578 9.383 1 98 68 ILE A CA 1
ATOM 516 C C . ILE A 1 68 ? -38.562 24.516 10.445 1 98 68 ILE A C 1
ATOM 518 O O . ILE A 1 68 ? -38.875 25.672 10.156 1 98 68 ILE A O 1
ATOM 522 N N . PRO A 1 69 ? -38.688 24.156 11.625 1 97.56 69 PRO A N 1
ATOM 523 C CA . PRO A 1 69 ? -39.375 24.938 12.648 1 97.56 69 PRO A CA 1
ATOM 524 C C . PRO A 1 69 ? -38.719 26.281 12.93 1 97.56 69 PRO A C 1
ATOM 526 O O . PRO A 1 69 ? -37.531 26.438 12.672 1 97.56 69 PRO A O 1
ATOM 529 N N . LYS A 1 70 ? -39.469 27.141 13.5 1 96.94 70 LYS A N 1
ATOM 530 C CA . LYS A 1 70 ? -39 28.5 13.773 1 96.94 70 LYS A CA 1
ATOM 531 C C . LYS A 1 70 ? -38.125 28.531 15.023 1 96.94 70 LYS A C 1
ATOM 533 O O . LYS A 1 70 ? -37.5 29.547 15.32 1 96.94 70 LYS A O 1
ATOM 538 N N . ASP A 1 71 ? -38.125 27.406 15.781 1 95.81 71 ASP A N 1
ATOM 539 C CA . ASP A 1 71 ? -37.344 27.375 17 1 95.81 71 ASP A CA 1
ATOM 540 C C . ASP A 1 71 ? -37.031 25.938 17.406 1 95.81 71 ASP A C 1
ATOM 542 O O . ASP A 1 71 ? -37.406 24.984 16.703 1 95.81 71 ASP A O 1
ATOM 546 N N . GLY A 1 72 ? -36.062 25.734 18.391 1 96.38 72 GLY A N 1
ATOM 547 C CA . GLY A 1 72 ? -35.906 24.453 19.047 1 96.38 72 GLY A CA 1
ATOM 548 C C . GLY A 1 72 ? -34.688 23.688 18.531 1 96.38 72 GLY A C 1
ATOM 549 O O . GLY A 1 72 ? -34.5 22.531 18.906 1 96.38 72 GLY A O 1
ATOM 550 N N . TRP A 1 73 ? -33.969 24.203 17.594 1 97.62 73 TRP A N 1
ATOM 551 C CA . TRP A 1 73 ? -32.781 23.531 17.078 1 97.62 73 TRP A CA 1
ATOM 552 C C . TRP A 1 73 ? -31.594 24.484 17.047 1 97.62 73 TRP A C 1
ATOM 554 O O . TRP A 1 73 ? -31.75 25.703 17.109 1 97.62 73 TRP A O 1
ATOM 564 N N . VAL A 1 74 ? -30.391 23.906 17.078 1 98.38 74 VAL A N 1
ATOM 565 C CA . VAL A 1 74 ? -29.125 24.641 17.031 1 98.38 74 VAL A CA 1
ATOM 566 C C . VAL A 1 74 ? -28.188 23.984 16.031 1 98.38 74 VAL A C 1
ATOM 568 O O . VAL A 1 74 ? -28.047 22.766 16 1 98.38 74 VAL A O 1
ATOM 571 N N . ILE A 1 75 ? -27.594 24.75 15.125 1 98.62 75 ILE A N 1
ATOM 572 C CA . ILE A 1 75 ? -26.531 24.281 14.242 1 98.62 75 ILE A CA 1
ATOM 573 C C . ILE A 1 75 ? -25.172 24.672 14.805 1 98.62 75 ILE A C 1
ATOM 575 O O . ILE A 1 75 ? -24.969 25.828 15.18 1 98.62 75 ILE A O 1
ATOM 579 N N . TYR A 1 76 ? -24.312 23.734 14.883 1 98.56 76 TYR A N 1
ATOM 580 C CA . TYR A 1 76 ? -22.922 23.984 15.273 1 98.56 76 TYR A CA 1
ATOM 581 C C . TYR A 1 76 ? -22 23.938 14.07 1 98.56 76 TYR A C 1
ATOM 583 O O . TYR A 1 76 ? -22.078 23.031 13.242 1 98.56 76 TYR A O 1
ATOM 591 N N . ILE A 1 77 ? -21.156 24.953 13.961 1 98.25 77 ILE A N 1
ATOM 592 C CA . ILE A 1 77 ? -20.219 25.031 12.844 1 98.25 77 ILE A CA 1
ATOM 593 C C . ILE A 1 77 ? -18.828 25.359 13.367 1 98.25 77 ILE A C 1
ATOM 595 O O . ILE A 1 77 ? -18.672 25.859 14.484 1 98.25 77 ILE A O 1
ATOM 599 N N . CYS A 1 78 ? -17.812 24.953 12.594 1 97.5 78 CYS A N 1
ATOM 600 C CA . CYS A 1 78 ? -16.453 25.469 12.789 1 97.5 78 CYS A CA 1
ATOM 601 C C . CYS A 1 78 ? -16.109 26.5 11.734 1 97.5 78 CYS A C 1
ATOM 603 O O . CYS A 1 78 ? -16.078 26.203 10.539 1 97.5 78 CYS A O 1
ATOM 605 N N . TYR A 1 79 ? -15.93 27.672 12.141 1 97.69 79 TYR A N 1
ATOM 606 C CA . TYR A 1 79 ? -15.531 28.781 11.281 1 97.69 79 TYR A CA 1
ATOM 607 C C . TYR A 1 79 ? -14.211 29.375 11.75 1 97.69 79 TYR A C 1
ATOM 609 O O . TYR A 1 79 ? -14.102 29.844 12.891 1 97.69 79 TYR A O 1
ATOM 617 N N . ILE A 1 80 ? -13.234 29.5 10.891 1 96.81 80 ILE A N 1
ATOM 618 C CA . ILE A 1 80 ? -11.867 29.75 11.344 1 96.81 80 ILE A CA 1
ATOM 619 C C . ILE A 1 80 ? -11.641 31.234 11.531 1 96.81 80 ILE A C 1
ATOM 621 O O . ILE A 1 80 ? -10.57 31.672 11.953 1 96.81 80 ILE A O 1
ATOM 625 N N . ARG A 1 81 ? -12.641 32.031 11.18 1 96.94 81 ARG A N 1
ATOM 626 C CA . ARG A 1 81 ? -12.664 33.469 11.422 1 96.94 81 ARG A CA 1
ATOM 627 C C . ARG A 1 81 ? -13.766 33.844 12.414 1 96.94 81 ARG A C 1
ATOM 629 O O . ARG A 1 81 ? -14.844 33.25 12.398 1 96.94 81 ARG A O 1
ATOM 636 N N . MET A 1 82 ? -13.445 34.844 13.25 1 97.19 82 MET A N 1
ATOM 637 C CA . MET A 1 82 ? -14.5 35.312 14.141 1 97.19 82 MET A CA 1
ATOM 638 C C . MET A 1 82 ? -15.68 35.875 13.352 1 97.19 82 MET A C 1
ATOM 640 O O . MET A 1 82 ? -15.492 36.75 12.5 1 97.19 82 MET A O 1
ATOM 644 N N . ILE A 1 83 ? -16.844 35.312 13.602 1 97.69 83 ILE A N 1
ATOM 645 C CA . ILE A 1 83 ? -18.062 35.844 13.008 1 97.69 83 ILE A CA 1
ATOM 646 C C . ILE A 1 83 ? -18.516 37.062 13.789 1 97.69 83 ILE A C 1
ATOM 648 O O . ILE A 1 83 ? -18.562 37.062 15.016 1 97.69 83 ILE A O 1
ATOM 652 N N . GLU A 1 84 ? -18.828 38.125 13.047 1 96.69 84 GLU A N 1
ATOM 653 C CA . GLU A 1 84 ? -19.266 39.375 13.648 1 96.69 84 GLU A CA 1
ATOM 654 C C . GLU A 1 84 ? -18.281 39.844 14.727 1 96.69 84 GLU A C 1
ATOM 656 O O . GLU A 1 84 ? -18.672 40 15.891 1 96.69 84 GLU A O 1
ATOM 661 N N . PRO A 1 85 ? -17.047 40.125 14.281 1 94.81 85 PRO A N 1
ATOM 662 C CA . PRO A 1 85 ? -15.969 40.375 15.242 1 94.81 85 PRO A CA 1
ATOM 663 C C . PRO A 1 85 ? -16.219 41.594 16.109 1 94.81 85 PRO A C 1
ATOM 665 O O . PRO A 1 85 ? -15.602 41.75 17.172 1 94.81 85 PRO A O 1
ATOM 668 N N . ASN A 1 86 ? -17.078 42.5 15.719 1 93.25 86 ASN A N 1
ATOM 669 C CA . ASN A 1 86 ? -17.375 43.688 16.5 1 93.25 86 ASN A CA 1
ATOM 670 C C . ASN A 1 86 ? -18.281 43.406 17.688 1 93.25 86 ASN A C 1
ATOM 672 O O . ASN A 1 86 ? -18.422 44.219 18.594 1 93.25 86 ASN A O 1
ATOM 676 N N . TYR A 1 87 ? -18.859 42.188 17.641 1 95.19 87 TYR A N 1
ATOM 677 C CA . TYR A 1 87 ? -19.844 41.875 18.656 1 95.19 87 TYR A CA 1
ATOM 678 C C . TYR A 1 87 ? -19.438 40.625 19.453 1 95.19 87 TYR A C 1
ATOM 680 O O . TYR A 1 87 ? -19.797 40.469 20.609 1 95.19 87 TYR A O 1
ATOM 688 N N . LEU A 1 88 ? -18.75 39.781 18.812 1 94.31 88 LEU A N 1
ATOM 689 C CA . LEU A 1 88 ? -18.344 38.5 19.422 1 94.31 88 LEU A CA 1
ATOM 690 C C . LEU A 1 88 ? -16.844 38.5 19.688 1 94.31 88 LEU A C 1
ATOM 692 O O . LEU A 1 88 ? -16.078 39.188 19.016 1 94.31 88 LEU A O 1
ATOM 696 N N . PRO A 1 89 ? -16.391 37.812 20.812 1 92.81 89 PRO A N 1
ATOM 697 C CA . PRO A 1 89 ? -17.156 36.875 21.656 1 92.81 89 PRO A CA 1
ATOM 698 C C . PRO A 1 89 ? -17.984 37.625 22.719 1 92.81 89 PRO A C 1
ATOM 700 O O . PRO A 1 89 ? -17.484 38.562 23.344 1 92.81 89 PRO A O 1
ATOM 703 N N . ASN A 1 90 ? -19.172 37.281 22.797 1 91.69 90 ASN A N 1
ATOM 704 C CA . ASN A 1 90 ? -20.172 37.688 23.766 1 91.69 90 ASN A CA 1
ATOM 705 C C . ASN A 1 90 ? -21.125 36.562 24.141 1 91.69 90 ASN A C 1
ATOM 707 O O . ASN A 1 90 ? -21.734 35.969 23.25 1 91.69 90 ASN A O 1
ATOM 711 N N . PRO A 1 91 ? -21.234 36.25 25.422 1 90.44 91 PRO A N 1
ATOM 712 C CA . PRO A 1 91 ? -22.094 35.156 25.828 1 90.44 91 PRO A CA 1
ATOM 713 C C . PRO A 1 91 ? -23.531 35.312 25.375 1 90.44 91 PRO A C 1
ATOM 715 O O . PRO A 1 91 ? -24.281 34.344 25.266 1 90.44 91 PRO A O 1
ATOM 718 N N . LYS A 1 92 ? -23.938 36.562 25.156 1 93.44 92 LYS A N 1
ATOM 719 C CA . LYS A 1 92 ? -25.312 36.844 24.75 1 93.44 92 LYS A CA 1
ATOM 720 C C . LYS A 1 92 ? -25.484 36.594 23.25 1 93.44 92 LYS A C 1
ATOM 722 O O . LYS A 1 92 ? -26.625 36.531 22.75 1 93.44 92 LYS A O 1
ATOM 727 N N . GLY A 1 93 ? -24.469 36.469 22.578 1 96.62 93 GLY A N 1
ATOM 728 C CA . GLY A 1 93 ? -24.516 36.25 21.141 1 96.62 93 GLY A CA 1
ATOM 729 C C . GLY A 1 93 ? -24.938 37.5 20.375 1 96.62 93 GLY A C 1
ATOM 730 O O . GLY A 1 93 ? -24.984 38.594 20.953 1 96.62 93 GLY A O 1
ATOM 731 N N . VAL A 1 94 ? -25.094 37.375 19.078 1 97.75 94 VAL A N 1
ATOM 732 C CA . VAL A 1 94 ? -25.562 38.438 18.188 1 97.75 94 VAL A CA 1
ATOM 733 C C . VAL A 1 94 ? -26.578 37.875 17.203 1 97.75 94 VAL A C 1
ATOM 735 O O . VAL A 1 94 ? -26.453 36.75 16.734 1 97.75 94 VAL A O 1
ATOM 738 N N . VAL A 1 95 ? -27.625 38.594 16.906 1 97.75 95 VAL A N 1
ATOM 739 C CA . VAL A 1 95 ? -28.672 38.125 15.984 1 97.75 95 VAL A CA 1
ATOM 740 C C . VAL A 1 95 ? -28.469 38.781 14.617 1 97.75 95 VAL A C 1
ATOM 742 O O . VAL A 1 95 ? -28.312 40 14.508 1 97.75 95 VAL A O 1
ATOM 745 N N . ARG A 1 96 ? -28.438 38 13.633 1 96.75 96 ARG A N 1
ATOM 746 C CA . ARG A 1 96 ? -28.406 38.438 12.234 1 96.75 96 ARG A CA 1
ATOM 747 C C . ARG A 1 96 ? -29.422 37.688 11.398 1 96.75 96 ARG A C 1
ATOM 749 O O . ARG A 1 96 ? -29.422 36.438 11.383 1 96.75 96 ARG A O 1
ATOM 756 N N . ASP A 1 97 ? -30.328 38.438 10.781 1 97.06 97 ASP A N 1
ATOM 757 C CA . ASP A 1 97 ? -31.344 37.906 9.883 1 97.06 97 ASP A CA 1
ATOM 758 C C . ASP A 1 97 ? -32.094 36.75 10.531 1 97.06 97 ASP A C 1
ATOM 760 O O . ASP A 1 97 ? -32.281 35.688 9.922 1 97.06 97 ASP A O 1
ATOM 764 N N . GLY A 1 98 ? -32.375 36.906 11.758 1 96.69 98 GLY A N 1
ATOM 765 C CA . GLY A 1 98 ? -33.25 35.969 12.461 1 96.69 98 GLY A CA 1
ATOM 766 C C . GLY A 1 98 ? -32.469 34.812 13.109 1 96.69 98 GLY A C 1
ATOM 767 O O . GLY A 1 98 ? -33.062 33.938 13.727 1 96.69 98 GLY A O 1
ATOM 768 N N . ILE A 1 99 ? -31.219 34.75 13.023 1 97.81 99 ILE A N 1
ATOM 769 C CA . ILE A 1 99 ? -30.406 33.688 13.625 1 97.81 99 ILE A CA 1
ATOM 770 C C . ILE A 1 99 ? -29.5 34.281 14.703 1 97.81 99 ILE A C 1
ATOM 772 O O . ILE A 1 99 ? -28.812 35.281 14.461 1 97.81 99 ILE A O 1
ATOM 776 N N . LYS A 1 100 ? -29.484 33.75 15.852 1 98.06 100 LYS A N 1
ATOM 777 C CA . LYS A 1 100 ? -28.547 34.094 16.906 1 98.06 100 LYS A CA 1
ATOM 778 C C . LYS A 1 100 ? -27.234 33.344 16.766 1 98.06 100 LYS A C 1
ATOM 780 O O . LYS A 1 100 ? -27.25 32.094 16.703 1 98.06 100 LYS A O 1
ATOM 785 N N . ILE A 1 101 ? -26.172 34 16.688 1 98.44 101 ILE A N 1
ATOM 786 C CA . ILE A 1 101 ? -24.844 33.438 16.547 1 98.44 101 ILE A CA 1
ATOM 787 C C . ILE A 1 101 ? -24.062 33.594 17.844 1 98.44 101 ILE A C 1
ATOM 789 O O . ILE A 1 101 ? -23.953 34.688 18.375 1 98.44 101 ILE A O 1
ATOM 793 N N . THR A 1 102 ? -23.547 32.531 18.391 1 98.06 102 THR A N 1
ATOM 794 C CA . THR A 1 102 ? -22.781 32.5 19.625 1 98.06 102 THR A CA 1
ATOM 795 C C . THR A 1 102 ? -21.438 31.828 19.422 1 98.06 102 THR A C 1
ATOM 797 O O . THR A 1 102 ? -21.359 30.766 18.797 1 98.06 102 THR A O 1
ATOM 800 N N . HIS A 1 103 ? -20.375 32.469 19.844 1 97.75 103 HIS A N 1
ATOM 801 C CA . HIS A 1 103 ? -19.062 31.844 19.844 1 97.75 103 HIS A CA 1
ATOM 802 C C . HIS A 1 103 ? -18.891 30.953 21.078 1 97.75 103 HIS A C 1
ATOM 804 O O . HIS A 1 103 ? -19.156 31.375 22.203 1 97.75 103 HIS A O 1
ATOM 810 N N . LEU A 1 104 ? -18.469 29.766 20.906 1 96.25 104 LEU A N 1
ATOM 811 C CA . LEU A 1 104 ? -18.297 28.844 22.016 1 96.25 104 LEU A CA 1
ATOM 812 C C . LEU A 1 104 ? -16.828 28.719 22.406 1 96.25 104 LEU A C 1
ATOM 814 O O . LEU A 1 104 ? -16.422 29.188 23.469 1 96.25 104 LEU A O 1
ATOM 818 N N . GLN A 1 105 ? -16 28.094 21.578 1 94.31 105 GLN A N 1
ATOM 819 C CA . GLN A 1 105 ? -14.57 27.891 21.766 1 94.31 105 GLN A CA 1
ATOM 820 C C . GLN A 1 105 ? -13.883 27.578 20.438 1 94.31 105 GLN A C 1
ATOM 822 O O . GLN A 1 105 ? -14.438 26.859 19.594 1 94.31 105 GLN A O 1
ATOM 827 N N . GLY A 1 106 ? -12.664 28.078 20.328 1 96.62 106 GLY A N 1
ATOM 828 C CA . GLY A 1 106 ? -11.984 27.812 19.078 1 96.62 106 GLY A CA 1
ATOM 829 C C . GLY A 1 106 ? -12.789 28.25 17.859 1 96.62 106 GLY A C 1
ATOM 830 O O . GLY A 1 106 ? -13.336 29.344 17.828 1 96.62 106 GLY A O 1
ATOM 831 N N . CYS A 1 107 ? -12.867 27.312 16.922 1 97.44 107 CYS A N 1
ATOM 832 C CA . CYS A 1 107 ? -13.562 27.703 15.695 1 97.44 107 CYS A CA 1
ATOM 833 C C . CYS A 1 107 ? -15.031 27.328 15.758 1 97.44 107 CYS A C 1
ATOM 835 O O . CYS A 1 107 ? -15.742 27.375 14.75 1 97.44 107 CYS A O 1
ATOM 837 N N . THR A 1 108 ? -15.57 26.984 16.938 1 97.75 108 THR A N 1
ATOM 838 C CA . THR A 1 108 ? -16.922 26.453 17.062 1 97.75 108 THR A CA 1
ATOM 839 C C . THR A 1 108 ? -17.906 27.578 17.375 1 97.75 108 THR A C 1
ATOM 841 O O . THR A 1 108 ? -17.688 28.359 18.312 1 97.75 108 THR A O 1
ATOM 844 N N . PHE A 1 109 ? -18.953 27.656 16.609 1 98.31 109 PHE A N 1
ATOM 845 C CA . PHE A 1 109 ? -20.062 28.594 16.781 1 98.31 109 PHE A CA 1
ATOM 846 C C . PHE A 1 109 ? -21.391 27.844 16.828 1 98.31 109 PHE A C 1
ATOM 848 O O . PHE A 1 109 ? -21.516 26.75 16.281 1 98.31 109 PHE A O 1
ATOM 855 N N . ALA A 1 110 ? -22.328 28.438 17.531 1 98.19 110 ALA A N 1
ATOM 856 C CA . ALA A 1 110 ? -23.703 27.969 17.531 1 98.19 110 ALA A CA 1
ATOM 857 C C . ALA A 1 110 ? -24.625 28.953 16.797 1 98.19 110 ALA A C 1
ATOM 859 O O . ALA A 1 110 ? -24.531 30.156 17.016 1 98.19 110 ALA A O 1
ATOM 860 N N . LEU A 1 111 ? -25.359 28.438 15.867 1 98.38 111 LEU A N 1
ATOM 861 C CA . LEU A 1 111 ? -26.391 29.188 15.156 1 98.38 111 LEU A CA 1
ATOM 862 C C . LEU A 1 111 ? -27.781 28.688 15.539 1 98.38 111 LEU A C 1
ATOM 864 O O . LEU A 1 111 ? -28.141 27.531 15.258 1 98.38 111 LEU A O 1
ATOM 868 N N . GLU A 1 112 ? -28.578 29.5 16.172 1 97.38 112 GLU A N 1
ATOM 869 C CA . GLU A 1 112 ? -29.906 29.078 16.578 1 97.38 112 GLU A CA 1
ATOM 870 C C . GLU A 1 112 ? -30.953 30.109 16.188 1 97.38 112 GLU A C 1
ATOM 872 O O . GLU A 1 112 ? -30.672 31.312 16.172 1 97.38 112 GLU A O 1
ATOM 877 N N . PRO A 1 113 ? -32.25 29.703 15.891 1 97.56 113 PRO A N 1
ATOM 878 C CA . PRO A 1 113 ? -33.312 30.656 15.562 1 97.56 113 PRO A CA 1
ATOM 879 C C . PRO A 1 113 ? -33.594 31.641 16.688 1 97.56 113 PRO A C 1
ATOM 881 O O . PRO A 1 113 ? -33.719 31.25 17.844 1 97.56 113 PRO A O 1
ATOM 884 N N . ALA A 1 114 ? -33.531 32.906 16.281 1 97.38 114 ALA A N 1
ATOM 885 C CA . ALA A 1 114 ? -34 33.969 17.219 1 97.38 114 ALA A CA 1
ATOM 886 C C . ALA A 1 114 ? -35.5 34.094 17.188 1 97.38 114 ALA A C 1
ATOM 888 O O . ALA A 1 114 ? -36.188 33.375 16.453 1 97.38 114 ALA A O 1
ATOM 889 N N . SER A 1 115 ? -36.062 35 18 1 95.88 115 SER A N 1
ATOM 890 C CA . SER A 1 115 ? -37.5 35.188 18.109 1 95.88 115 SER A CA 1
ATOM 891 C C . SER A 1 115 ? -38.125 35.625 16.797 1 95.88 115 SER A C 1
ATOM 893 O O . SER A 1 115 ? -39.312 35.375 16.547 1 95.88 115 SER A O 1
ATOM 895 N N . THR A 1 116 ? -37.375 36.219 15.922 1 96.31 116 THR A N 1
ATOM 896 C CA . THR A 1 116 ? -37.875 36.75 14.672 1 96.31 116 THR A CA 1
ATOM 897 C C . THR A 1 116 ? -37.75 35.75 13.539 1 96.31 116 THR A C 1
ATOM 899 O O . THR A 1 116 ? -38.188 36 12.414 1 96.31 116 THR A O 1
ATOM 902 N N . PHE A 1 117 ? -37.125 34.594 13.836 1 96.88 117 PHE A N 1
ATOM 903 C CA . PHE A 1 117 ? -36.938 33.562 12.812 1 96.88 117 PHE A CA 1
ATOM 904 C C . PHE A 1 117 ? -38.281 32.938 12.43 1 96.88 117 PHE A C 1
ATOM 906 O O . PHE A 1 117 ? -39.094 32.656 13.297 1 96.88 117 PHE A O 1
ATOM 913 N N . GLU A 1 118 ? -38.531 32.781 11.156 1 96.69 118 GLU A N 1
ATOM 914 C CA . GLU A 1 118 ? -39.719 32.125 10.656 1 96.69 118 GLU A CA 1
ATOM 915 C C . GLU A 1 118 ? -39.406 30.719 10.133 1 96.69 118 GLU A C 1
ATOM 917 O O . GLU A 1 118 ? -38.312 30.484 9.594 1 96.69 118 GLU A O 1
ATOM 922 N N . ALA A 1 119 ? -40.312 29.875 10.312 1 97.69 119 ALA A N 1
ATOM 923 C CA . ALA A 1 119 ? -40.156 28.531 9.781 1 97.69 119 ALA A CA 1
ATOM 924 C C . ALA A 1 119 ? -39.875 28.562 8.281 1 97.69 119 ALA A C 1
ATOM 926 O O . ALA A 1 119 ? -40.438 29.391 7.559 1 97.69 119 ALA A O 1
ATOM 927 N N . ILE A 1 120 ? -39.031 27.734 7.859 1 98.38 120 ILE A N 1
ATOM 928 C CA . ILE A 1 120 ? -38.781 27.625 6.43 1 98.38 120 ILE A CA 1
ATOM 929 C C . ILE A 1 120 ? -39.656 26.547 5.812 1 98.38 120 ILE A C 1
ATOM 931 O O . ILE A 1 120 ? -39.438 25.359 6.059 1 98.38 120 ILE A O 1
ATOM 935 N N . GLN A 1 121 ? -40.531 26.922 4.949 1 98.06 121 GLN A N 1
ATOM 936 C CA . GLN A 1 121 ? -41.469 26 4.32 1 98.06 121 GLN A CA 1
ATOM 937 C C . GLN A 1 121 ? -40.75 25.109 3.299 1 98.06 121 GLN A C 1
ATOM 939 O O . GLN A 1 121 ? -39.656 25.438 2.863 1 98.06 121 GLN A O 1
ATOM 944 N N . PRO A 1 122 ? -41.344 23.969 2.98 1 98 122 PRO A N 1
ATOM 945 C CA . PRO A 1 122 ? -40.781 23.156 1.91 1 98 122 PRO A CA 1
ATOM 946 C C . PRO A 1 122 ? -40.438 23.969 0.659 1 98 122 PRO A C 1
ATOM 948 O O . PRO A 1 122 ? -41.281 24.766 0.203 1 98 122 PRO A O 1
ATOM 951 N N . ASN A 1 123 ? -39.281 23.906 0.178 1 97.5 123 ASN A N 1
ATOM 952 C CA . ASN A 1 123 ? -38.719 24.625 -0.972 1 97.5 123 ASN A CA 1
ATOM 953 C C . ASN A 1 123 ? -38.469 26.094 -0.651 1 97.5 123 ASN A C 1
ATOM 955 O O . ASN A 1 123 ? -38.094 26.875 -1.532 1 97.5 123 ASN A O 1
ATOM 959 N N . GLY A 1 124 ? -38.75 26.406 0.547 1 98.25 124 GLY A N 1
ATOM 960 C CA . GLY A 1 124 ? -38.438 27.766 0.964 1 98.25 124 GLY A CA 1
ATOM 961 C C . GLY A 1 124 ? -36.938 28.031 1.092 1 98.25 124 GLY A C 1
ATOM 962 O O . GLY A 1 124 ? -36.156 27.094 1.219 1 98.25 124 GLY A O 1
ATOM 963 N N . VAL A 1 125 ? -36.594 29.25 0.983 1 98.25 125 VAL A N 1
ATOM 964 C CA . VAL A 1 125 ? -35.219 29.672 1.04 1 98.25 125 VAL A CA 1
ATOM 965 C C . VAL A 1 125 ? -35.031 30.781 2.086 1 98.25 125 VAL A C 1
ATOM 967 O O . VAL A 1 125 ? -35.875 31.672 2.184 1 98.25 125 VAL A O 1
ATOM 970 N N . LYS A 1 126 ? -34.094 30.656 2.936 1 97.81 126 LYS A N 1
ATOM 971 C CA . LYS A 1 126 ? -33.688 31.672 3.896 1 97.81 126 LYS A CA 1
ATOM 972 C C . LYS A 1 126 ? -32.25 32.094 3.672 1 97.81 126 LYS A C 1
ATOM 974 O O . LYS A 1 126 ? -31.359 31.266 3.605 1 97.81 126 LYS A O 1
ATOM 979 N N . LYS A 1 127 ? -32 33.375 3.518 1 98.12 127 LYS A N 1
ATOM 980 C CA . LYS A 1 127 ? -30.672 33.906 3.365 1 98.12 127 LYS A CA 1
ATOM 981 C C . LYS A 1 127 ? -30.219 34.625 4.637 1 98.12 127 LYS A C 1
ATOM 983 O O . LYS A 1 127 ? -31 35.375 5.254 1 98.12 127 LYS A O 1
ATOM 988 N N . ILE A 1 128 ? -29.078 34.375 5.031 1 97.81 128 ILE A N 1
ATOM 989 C CA . ILE A 1 128 ? -28.469 34.969 6.207 1 97.81 128 ILE A CA 1
ATOM 990 C C . ILE A 1 128 ? -27.141 35.625 5.82 1 97.81 128 ILE A C 1
ATOM 992 O O . ILE A 1 128 ? -26.266 35 5.23 1 97.81 128 ILE A O 1
ATOM 996 N N . LYS A 1 129 ? -26.953 36.844 6.188 1 97.44 129 LYS A N 1
ATOM 997 C CA . LYS A 1 129 ? -25.719 37.562 5.922 1 97.44 129 LYS A CA 1
ATOM 998 C C . LYS A 1 129 ? -25 37.938 7.219 1 97.44 129 LYS A C 1
ATOM 1000 O O . LYS A 1 129 ? -25.641 38.281 8.211 1 97.44 129 LYS A O 1
ATOM 1005 N N . PHE A 1 130 ? -23.766 37.781 7.25 1 96.88 130 PHE A N 1
ATOM 1006 C CA . PHE A 1 130 ? -22.953 38.219 8.383 1 96.88 130 PHE A CA 1
ATOM 1007 C C . PHE A 1 130 ? -21.562 38.594 7.926 1 96.88 130 PHE A C 1
ATOM 1009 O O . PHE A 1 130 ? -21.203 38.406 6.766 1 96.88 130 PHE A O 1
ATOM 1016 N N . LEU A 1 131 ? -20.859 39.219 8.828 1 96.31 131 LEU A N 1
ATOM 1017 C CA . LEU A 1 131 ? -19.469 39.625 8.578 1 96.31 131 LEU A CA 1
ATOM 1018 C C . LEU A 1 131 ? -18.5 38.656 9.25 1 96.31 131 LEU A C 1
ATOM 1020 O O . LEU A 1 131 ? -18.75 38.219 10.375 1 96.31 131 LEU A O 1
ATOM 1024 N N . GLY A 1 132 ? -17.531 38.281 8.547 1 95.81 132 GLY A N 1
ATOM 1025 C CA . GLY A 1 132 ? -16.422 37.562 9.125 1 95.81 132 GLY A CA 1
ATOM 1026 C C . GLY A 1 132 ? -15.172 38.406 9.289 1 95.81 132 GLY A C 1
ATOM 1027 O O . GLY A 1 132 ? -14.977 39.375 8.578 1 95.81 132 GLY A O 1
ATOM 1028 N N . GLU A 1 133 ? -14.344 37.969 10.172 1 95 133 GLU A N 1
ATOM 1029 C CA . GLU A 1 133 ? -13.102 38.688 10.453 1 95 133 GLU A CA 1
ATOM 1030 C C . GLU A 1 133 ? -12.07 38.438 9.359 1 95 133 GLU A C 1
ATOM 1032 O O . GLU A 1 133 ? -11.938 37.312 8.852 1 95 133 GLU A O 1
ATOM 1037 N N . ASN A 1 134 ? -11.344 39.531 8.938 1 92.12 134 ASN A N 1
ATOM 1038 C CA . ASN A 1 134 ? -10.266 39.5 7.957 1 92.12 134 ASN A CA 1
ATOM 1039 C C . ASN A 1 134 ? -10.773 39.125 6.57 1 92.12 134 ASN A C 1
ATOM 1041 O O . ASN A 1 134 ? -11.57 39.844 5.977 1 92.12 134 ASN A O 1
ATOM 1045 N N . TRP A 1 135 ? -10.281 37.875 5.992 1 93.44 135 TRP A N 1
ATOM 1046 C CA . TRP A 1 135 ? -10.633 37.438 4.648 1 93.44 135 TRP A CA 1
ATOM 1047 C C . TRP A 1 135 ? -10.602 35.906 4.555 1 93.44 135 TRP A C 1
ATOM 1049 O O . TRP A 1 135 ? -10.047 35.25 5.43 1 93.44 135 TRP A O 1
ATOM 1059 N N . ILE A 1 136 ? -11.273 35.375 3.596 1 95.31 136 ILE A N 1
ATOM 1060 C CA . ILE A 1 136 ? -11.195 33.969 3.188 1 95.31 136 ILE A CA 1
ATOM 1061 C C . ILE A 1 136 ? -10.953 33.906 1.682 1 95.31 136 ILE A C 1
ATOM 1063 O O . ILE A 1 136 ? -11.719 34.469 0.894 1 95.31 136 ILE A O 1
ATOM 1067 N N . VAL A 1 137 ? -9.844 33.188 1.271 1 95.69 137 VAL A N 1
ATOM 1068 C CA . VAL A 1 137 ? -9.547 33.156 -0.155 1 95.69 137 VAL A CA 1
ATOM 1069 C C . VAL A 1 137 ? -9.203 31.734 -0.569 1 95.69 137 VAL A C 1
ATOM 1071 O O . VAL A 1 137 ? -8.586 31.5 -1.614 1 95.69 137 VAL A O 1
ATOM 1074 N N . SER A 1 138 ? -9.5 30.766 0.299 1 95.56 138 SER A N 1
ATOM 1075 C CA . SER A 1 138 ? -9.344 29.344 0.002 1 95.56 138 SER A CA 1
ATOM 1076 C C . SER A 1 138 ? -10.625 28.578 0.317 1 95.56 138 SER A C 1
ATOM 1078 O O . SER A 1 138 ? -11.25 28.797 1.352 1 95.56 138 SER A O 1
ATOM 1080 N N . LYS A 1 139 ? -10.93 27.641 -0.549 1 96.38 139 LYS A N 1
ATOM 1081 C CA . LYS A 1 139 ? -12.141 26.844 -0.342 1 96.38 139 LYS A CA 1
ATOM 1082 C C . LYS A 1 139 ? -12.039 26 0.93 1 96.38 139 LYS A C 1
ATOM 1084 O O . LYS A 1 139 ? -13.039 25.766 1.6 1 96.38 139 LYS A O 1
ATOM 1089 N N . THR A 1 140 ? -10.828 25.641 1.269 1 96.06 140 THR A N 1
ATOM 1090 C CA . THR A 1 140 ? -10.625 24.75 2.402 1 96.06 140 THR A CA 1
ATOM 1091 C C . THR A 1 140 ? -10.711 25.516 3.719 1 96.06 140 THR A C 1
ATOM 1093 O O . THR A 1 140 ? -10.672 24.922 4.797 1 96.06 140 THR A O 1
ATOM 1096 N N . ASP A 1 141 ? -10.883 26.844 3.666 1 96.75 141 ASP A N 1
ATOM 1097 C CA . ASP A 1 141 ? -11.078 27.625 4.879 1 96.75 141 ASP A CA 1
ATOM 1098 C C . ASP A 1 141 ? -12.453 27.344 5.492 1 96.75 141 ASP A C 1
ATOM 1100 O O . ASP A 1 141 ? -12.672 27.609 6.68 1 96.75 141 ASP A O 1
ATOM 1104 N N . ILE A 1 142 ? -13.383 26.969 4.641 1 97.75 142 ILE A N 1
ATOM 1105 C CA . ILE A 1 142 ? -14.711 26.625 5.137 1 97.75 142 ILE A CA 1
ATOM 1106 C C . ILE A 1 142 ? -14.742 25.172 5.574 1 97.75 142 ILE A C 1
ATOM 1108 O O . ILE A 1 142 ? -14.719 24.266 4.738 1 97.75 142 ILE A O 1
ATOM 1112 N N . MET A 1 143 ? -14.82 24.969 6.887 1 97.75 143 MET A N 1
ATOM 1113 C CA . MET A 1 143 ? -14.781 23.625 7.445 1 97.75 143 MET A CA 1
ATOM 1114 C C . MET A 1 143 ? -16.078 22.891 7.18 1 97.75 143 MET A C 1
ATOM 1116 O O . MET A 1 143 ? -17.172 23.469 7.281 1 97.75 143 MET A O 1
ATOM 1120 N N . PRO A 1 144 ? -16 21.578 6.875 1 97.62 144 PRO A N 1
ATOM 1121 C CA . PRO A 1 144 ? -17.188 20.781 6.586 1 97.62 144 PRO A CA 1
ATOM 1122 C C . PRO A 1 144 ? -17.844 20.203 7.844 1 97.62 144 PRO A C 1
ATOM 1124 O O . PRO A 1 144 ? -17.438 20.547 8.961 1 97.62 144 PRO A O 1
ATOM 1127 N N . ASN A 1 145 ? -18.938 19.484 7.641 1 98.06 145 ASN A N 1
ATOM 1128 C CA . ASN A 1 145 ? -19.594 18.641 8.633 1 98.06 145 ASN A CA 1
ATOM 1129 C C . ASN A 1 145 ? -20.266 19.484 9.719 1 98.06 145 ASN A C 1
ATOM 1131 O O . ASN A 1 145 ? -20.109 19.203 10.906 1 98.06 145 ASN A O 1
ATOM 1135 N N . TRP A 1 146 ? -20.969 20.516 9.242 1 98.62 146 TRP A N 1
ATOM 1136 C CA . TRP A 1 146 ? -21.891 21.203 10.148 1 98.62 146 TRP A CA 1
ATOM 1137 C C . TRP A 1 146 ? -22.953 20.234 10.656 1 98.62 146 TRP A C 1
ATOM 1139 O O . TRP A 1 146 ? -23.312 19.281 9.977 1 98.62 146 TRP A O 1
ATOM 1149 N N . TYR A 1 147 ? -23.406 20.484 11.93 1 98.69 147 TYR A N 1
ATOM 1150 C CA . TYR A 1 147 ? -24.375 19.531 12.422 1 98.69 147 TYR A CA 1
ATOM 1151 C C . TYR A 1 147 ? -25.453 20.234 13.242 1 98.69 147 TYR A C 1
ATOM 1153 O O . TYR A 1 147 ? -25.25 21.344 13.727 1 98.69 147 TYR A O 1
ATOM 1161 N N . VAL A 1 148 ? -26.641 19.625 13.359 1 98.69 148 VAL A N 1
ATOM 1162 C CA . VAL A 1 148 ? -27.812 20.172 14.039 1 98.69 148 VAL A CA 1
ATOM 1163 C C . VAL A 1 148 ? -28.219 19.25 15.195 1 98.69 148 VAL A C 1
ATOM 1165 O O . VAL A 1 148 ? -28.062 18.031 15.102 1 98.69 148 VAL A O 1
ATOM 1168 N N . THR A 1 149 ? -28.609 19.844 16.266 1 98.38 149 THR A N 1
ATOM 1169 C CA . THR A 1 149 ? -29.141 19.094 17.406 1 98.38 149 THR A CA 1
ATOM 1170 C C . THR A 1 149 ? -30.047 19.969 18.266 1 98.38 149 THR A C 1
ATOM 1172 O O . THR A 1 149 ? -30.422 21.078 17.859 1 98.38 149 THR A O 1
ATOM 1175 N N . ALA A 1 150 ? -30.594 19.422 19.281 1 97.5 150 ALA A N 1
ATOM 1176 C CA . ALA A 1 150 ? -31.359 20.062 20.344 1 97.5 150 ALA A CA 1
ATOM 1177 C C . ALA A 1 150 ? -31.062 19.391 21.688 1 97.5 150 ALA A C 1
ATOM 1179 O O . ALA A 1 150 ? -30.484 18.312 21.75 1 97.5 150 ALA A O 1
ATOM 1180 N N . PRO A 1 151 ? -31.328 20.156 22.797 1 94.69 151 PRO A N 1
ATOM 1181 C CA . PRO A 1 151 ? -31.062 19.562 24.109 1 94.69 151 PRO A CA 1
ATOM 1182 C C . PRO A 1 151 ? -31.656 18.172 24.266 1 94.69 151 PRO A C 1
ATOM 1184 O O . PRO A 1 151 ? -32.844 17.969 24.016 1 94.69 151 PRO A O 1
ATOM 1187 N N . GLY A 1 152 ? -30.781 17.266 24.625 1 93.5 152 GLY A N 1
ATOM 1188 C CA . GLY A 1 152 ? -31.219 15.906 24.906 1 93.5 152 GLY A CA 1
ATOM 1189 C C . GLY A 1 152 ? -31.344 15.039 23.672 1 93.5 152 GLY A C 1
ATOM 1190 O O . GLY A 1 152 ? -31.672 13.859 23.75 1 93.5 152 GLY A O 1
ATOM 1191 N N . LEU A 1 153 ? -31.172 15.594 22.5 1 96.31 153 LEU A N 1
ATOM 1192 C CA . LEU A 1 153 ? -31.328 14.844 21.266 1 96.31 153 LEU A CA 1
ATOM 1193 C C . LEU A 1 153 ? -29.969 14.523 20.641 1 96.31 153 LEU A C 1
ATOM 1195 O O . LEU A 1 153 ? -28.953 15.133 21 1 96.31 153 LEU A O 1
ATOM 1199 N N . THR A 1 154 ? -29.938 13.492 19.781 1 95.5 154 THR A N 1
ATOM 1200 C CA . THR A 1 154 ? -28.719 13.047 19.109 1 95.5 154 THR A CA 1
ATOM 1201 C C . THR A 1 154 ? -28.312 14.023 18 1 95.5 154 THR A C 1
ATOM 1203 O O . THR A 1 154 ? -29.125 14.328 17.125 1 95.5 154 THR A O 1
ATOM 1206 N N . PRO A 1 155 ? -27.094 14.531 18.047 1 97.81 155 PRO A N 1
ATOM 1207 C CA . PRO A 1 155 ? -26.656 15.422 16.969 1 97.81 155 PRO A CA 1
ATOM 1208 C C . PRO A 1 155 ? -26.562 14.711 15.625 1 97.81 155 PRO A C 1
ATOM 1210 O O . PRO A 1 155 ? -26.188 13.531 15.562 1 97.81 155 PRO A O 1
ATOM 1213 N N . ARG A 1 156 ? -26.875 15.438 14.523 1 98.19 156 ARG A N 1
ATOM 1214 C CA . ARG A 1 156 ? -26.844 14.898 13.164 1 98.19 156 ARG A CA 1
ATOM 1215 C C . ARG A 1 156 ? -26.094 15.844 12.227 1 98.19 156 ARG A C 1
ATOM 1217 O O . ARG A 1 156 ? -26.406 17.031 12.148 1 98.19 156 ARG A O 1
ATOM 1224 N N . THR A 1 157 ? -25.125 15.281 11.492 1 98.44 157 THR A N 1
ATOM 1225 C CA . THR A 1 157 ? -24.422 16.062 10.477 1 98.44 157 THR A CA 1
ATOM 1226 C C . THR A 1 157 ? -25.344 16.422 9.328 1 98.44 157 THR A C 1
ATOM 1228 O O . THR A 1 157 ? -26.125 15.586 8.852 1 98.44 157 THR A O 1
ATOM 1231 N N . ILE A 1 158 ? -25.312 17.641 8.938 1 98.62 158 ILE A N 1
ATOM 1232 C CA . ILE A 1 158 ? -26.094 18.109 7.801 1 98.62 158 ILE A CA 1
ATOM 1233 C C . ILE A 1 158 ? -25.469 17.609 6.5 1 98.62 158 ILE A C 1
ATOM 1235 O O . ILE A 1 158 ? -24.328 17.969 6.18 1 98.62 158 ILE A O 1
ATOM 1239 N N . VAL A 1 159 ? -26.188 16.891 5.688 1 97.88 159 VAL A N 1
ATOM 1240 C CA . VAL A 1 159 ? -25.688 16.141 4.543 1 97.88 159 VAL A CA 1
ATOM 1241 C C . VAL A 1 159 ? -25.031 17.078 3.539 1 97.88 159 VAL A C 1
ATOM 1243 O O . VAL A 1 159 ? -23.969 16.781 2.982 1 97.88 159 VAL A O 1
ATOM 1246 N N . SER A 1 160 ? -25.594 18.188 3.309 1 98.12 160 SER A N 1
ATOM 1247 C CA . SER A 1 160 ? -25.125 19.109 2.273 1 98.12 160 SER A CA 1
ATOM 1248 C C . SER A 1 160 ? -23.766 19.703 2.629 1 98.12 160 SER A C 1
ATOM 1250 O O . SER A 1 160 ? -23.109 20.312 1.786 1 98.12 160 SER A O 1
ATOM 1252 N N . THR A 1 161 ? -23.297 19.5 3.887 1 98.19 161 THR A N 1
ATOM 1253 C CA . THR A 1 161 ? -22.062 20.125 4.324 1 98.19 161 THR A CA 1
ATOM 1254 C C . THR A 1 161 ? -20.938 19.078 4.418 1 98.19 161 THR A C 1
ATOM 1256 O O . THR A 1 161 ? -19.875 19.359 4.977 1 98.19 161 THR A O 1
ATOM 1259 N N . VAL A 1 162 ? -21.281 17.906 3.904 1 96.44 162 VAL A N 1
ATOM 1260 C CA . VAL A 1 162 ? -20.234 16.906 3.779 1 96.44 162 VAL A CA 1
ATOM 1261 C C . VAL A 1 162 ? -19.312 17.266 2.613 1 96.44 162 VAL A C 1
ATOM 1263 O O . VAL A 1 162 ? -19.781 17.5 1.498 1 96.44 162 VAL A O 1
ATOM 1266 N N . GLY A 1 163 ? -17.984 17.391 2.895 1 92.12 163 GLY A N 1
ATOM 1267 C CA . GLY A 1 163 ? -17.062 17.859 1.872 1 92.12 163 GLY A CA 1
ATOM 1268 C C . GLY A 1 163 ? -17.109 19.359 1.661 1 92.12 163 GLY A C 1
ATOM 1269 O O . GLY A 1 163 ? -17.484 20.109 2.572 1 92.12 163 GLY A O 1
ATOM 1270 N N . ASN A 1 164 ? -16.719 19.828 0.476 1 92.75 164 ASN A N 1
ATOM 1271 C CA . ASN A 1 164 ? -16.641 21.266 0.259 1 92.75 164 ASN A CA 1
ATOM 1272 C C . ASN A 1 164 ? -17.547 21.719 -0.882 1 92.75 164 ASN A C 1
ATOM 1274 O O . ASN A 1 164 ? -17.438 22.844 -1.355 1 92.75 164 ASN A O 1
ATOM 1278 N N . SER A 1 165 ? -18.484 20.844 -1.262 1 93.81 165 SER A N 1
ATOM 1279 C CA . SER A 1 165 ? -19.312 21.188 -2.416 1 93.81 165 SER A CA 1
ATOM 1280 C C . SER A 1 165 ? -20.281 22.312 -2.092 1 93.81 165 SER A C 1
ATOM 1282 O O . SER A 1 165 ? -20.797 22.969 -2.994 1 93.81 165 SER A O 1
ATOM 1284 N N . PHE A 1 166 ? -20.562 22.547 -0.823 1 97.62 166 PHE A N 1
ATOM 1285 C CA . PHE A 1 166 ? -21.5 23.594 -0.431 1 97.62 166 PHE A CA 1
ATOM 1286 C C . PHE A 1 166 ? -20.828 24.953 -0.424 1 97.62 166 PHE A C 1
ATOM 1288 O O . PHE A 1 166 ? -21.5 25.984 -0.314 1 97.62 166 PHE A O 1
ATOM 1295 N N . VAL A 1 167 ? -19.531 25 -0.619 1 98.12 167 VAL A N 1
ATOM 1296 C CA . VAL A 1 167 ? -18.781 26.266 -0.655 1 98.12 167 VAL A CA 1
ATOM 1297 C C . VAL A 1 167 ? -18.844 26.859 -2.059 1 98.12 167 VAL A C 1
ATOM 1299 O O . VAL A 1 167 ? -18.5 26.188 -3.039 1 98.12 167 VAL A O 1
ATOM 1302 N N . GLY A 1 168 ? -19.281 28.062 -2.156 1 97.5 168 GLY A N 1
ATOM 1303 C CA . GLY A 1 168 ? -19.391 28.734 -3.438 1 97.5 168 GLY A CA 1
ATOM 1304 C C . GLY A 1 168 ? -18.047 28.969 -4.098 1 97.5 168 GLY A C 1
ATOM 1305 O O . GLY A 1 168 ? -17 28.859 -3.453 1 97.5 168 GLY A O 1
ATOM 1306 N N . ASP A 1 169 ? -18.062 29.359 -5.348 1 96.12 169 ASP A N 1
ATOM 1307 C CA . ASP A 1 169 ? -16.859 29.578 -6.133 1 96.12 169 ASP A CA 1
ATOM 1308 C C . ASP A 1 169 ? -16.234 30.938 -5.824 1 96.12 169 ASP A C 1
ATOM 1310 O O . ASP A 1 169 ? -16.922 31.859 -5.418 1 96.12 169 ASP A O 1
ATOM 1314 N N . PHE A 1 170 ? -14.984 30.938 -5.945 1 96.81 170 PHE A N 1
ATOM 1315 C CA . PHE A 1 170 ? -14.234 32.188 -5.902 1 96.81 170 PHE A CA 1
ATOM 1316 C C . PHE A 1 170 ? -13.961 32.688 -7.309 1 96.81 170 PHE A C 1
ATOM 1318 O O . PHE A 1 170 ? -12.812 32.75 -7.75 1 96.81 170 PHE A O 1
ATOM 1325 N N . ASP A 1 171 ? -15.008 33.188 -7.996 1 94.94 171 ASP A N 1
ATOM 1326 C CA . ASP A 1 171 ? -14.977 33.406 -9.438 1 94.94 171 ASP A CA 1
ATOM 1327 C C . ASP A 1 171 ? -14.852 34.906 -9.75 1 94.94 171 ASP A C 1
ATOM 1329 O O . ASP A 1 171 ? -14.914 35.312 -10.914 1 94.94 171 ASP A O 1
ATOM 1333 N N . LYS A 1 172 ? -14.711 35.75 -8.711 1 94.19 172 LYS A N 1
ATOM 1334 C CA . LYS A 1 172 ? -14.57 37.188 -8.891 1 94.19 172 LYS A CA 1
ATOM 1335 C C . LYS A 1 172 ? -13.406 37.719 -8.062 1 94.19 172 LYS A C 1
ATOM 1337 O O . LYS A 1 172 ? -13.039 37.125 -7.039 1 94.19 172 LYS A O 1
ATOM 1342 N N . VAL A 1 173 ? -12.914 38.812 -8.484 1 92.69 173 VAL A N 1
ATOM 1343 C CA . VAL A 1 173 ? -11.75 39.438 -7.871 1 92.69 173 VAL A CA 1
ATOM 1344 C C . VAL A 1 173 ? -12.047 39.781 -6.41 1 92.69 173 VAL A C 1
ATOM 1346 O O . VAL A 1 173 ? -11.188 39.594 -5.543 1 92.69 173 VAL A O 1
ATOM 1349 N N . GLU A 1 174 ? -13.273 40.156 -6.121 1 91.62 174 GLU A N 1
ATOM 1350 C CA . GLU A 1 174 ? -13.656 40.531 -4.766 1 91.62 174 GLU A CA 1
ATOM 1351 C C . GLU A 1 174 ? -13.664 39.344 -3.836 1 91.62 174 GLU A C 1
ATOM 1353 O O . GLU A 1 174 ? -13.672 39.469 -2.611 1 91.62 174 GLU A O 1
ATOM 1358 N N . LYS A 1 175 ? -13.625 38.156 -4.449 1 94.25 175 LYS A N 1
ATOM 1359 C CA . LYS A 1 175 ? -13.703 36.938 -3.654 1 94.25 175 LYS A CA 1
ATOM 1360 C C . LYS A 1 175 ? -12.32 36.344 -3.422 1 94.25 175 LYS A C 1
ATOM 1362 O O . LYS A 1 175 ? -12.062 35.719 -2.375 1 94.25 175 LYS A O 1
ATOM 1367 N N . TRP A 1 176 ? -11.406 36.5 -4.422 1 94.75 176 TRP A N 1
ATOM 1368 C CA . TRP A 1 176 ? -10.156 35.781 -4.25 1 94.75 176 TRP A CA 1
ATOM 1369 C C . TRP A 1 176 ? -9.031 36.719 -3.816 1 94.75 176 TRP A C 1
ATOM 1371 O O . TRP A 1 176 ? -7.922 36.25 -3.514 1 94.75 176 TRP A O 1
ATOM 1381 N N . LYS A 1 177 ? -9.305 38.031 -3.736 1 92.38 177 LYS A N 1
ATOM 1382 C CA . LYS A 1 177 ? -8.352 39 -3.158 1 92.38 177 LYS A CA 1
ATOM 1383 C C . LYS A 1 177 ? -8.539 39.094 -1.649 1 92.38 177 LYS A C 1
ATOM 1385 O O . LYS A 1 177 ? -9.672 39.125 -1.162 1 92.38 177 LYS A O 1
ATOM 1390 N N . ARG A 1 178 ? -7.484 39.219 -0.854 1 90.88 178 ARG A N 1
ATOM 1391 C CA . ARG A 1 178 ? -7.562 39.281 0.602 1 90.88 178 ARG A CA 1
ATOM 1392 C C . ARG A 1 178 ? -7.953 40.656 1.079 1 90.88 178 ARG A C 1
ATOM 1394 O O . ARG A 1 178 ? -8.75 40.812 2.008 1 90.88 178 ARG A O 1
ATOM 1401 N N . TYR A 1 179 ? -7.398 41.625 0.561 1 79.94 179 TYR A N 1
ATOM 1402 C CA . TYR A 1 179 ? -7.664 43 0.919 1 79.94 179 TYR A CA 1
ATOM 1403 C C . TYR A 1 179 ? -7.508 43.938 -0.29 1 79.94 179 TYR A C 1
ATOM 1405 O O . TYR A 1 179 ? -7.32 43.438 -1.413 1 79.94 179 TYR A O 1
ATOM 1413 N N . ASP A 1 180 ? -7.469 45.25 -0.157 1 67.31 180 ASP A N 1
ATOM 1414 C CA . ASP A 1 180 ? -7.602 46.156 -1.284 1 67.31 180 ASP A CA 1
ATOM 1415 C C . ASP A 1 180 ? -6.48 45.969 -2.301 1 67.31 180 ASP A C 1
ATOM 1417 O O . ASP A 1 180 ? -5.387 45.5 -1.943 1 67.31 180 ASP A O 1
ATOM 1421 N N . PHE A 1 181 ? -6.859 45.938 -3.703 1 62.53 181 PHE A N 1
ATOM 1422 C CA . PHE A 1 181 ? -5.906 45.719 -4.789 1 62.53 181 PHE A CA 1
ATOM 1423 C C . PHE A 1 181 ? -5.777 47 -5.633 1 62.53 181 PHE A C 1
ATOM 1425 O O . PHE A 1 181 ? -4.895 47.094 -6.488 1 62.53 181 PHE A O 1
ATOM 1432 N N . LYS A 1 182 ? -6.711 47.938 -5.691 1 62.5 182 LYS A N 1
ATOM 1433 C CA . LYS A 1 182 ? -6.738 49.094 -6.57 1 62.5 182 LYS A CA 1
ATOM 1434 C C . LYS A 1 182 ? -6.008 50.281 -5.941 1 62.5 182 LYS A C 1
ATOM 1436 O O . LYS A 1 182 ? -5.227 50.969 -6.609 1 62.5 182 LYS A O 1
ATOM 1441 N N . GLU A 1 183 ? -6.656 50.719 -4.738 1 54.41 183 GLU A N 1
ATOM 1442 C CA . GLU A 1 183 ? -6.281 52.031 -4.254 1 54.41 183 GLU A CA 1
ATOM 1443 C C . GLU A 1 183 ? -4.891 52.031 -3.631 1 54.41 183 GLU A C 1
ATOM 1445 O O . GLU A 1 183 ? -4.645 51.281 -2.668 1 54.41 183 GLU A O 1
ATOM 1450 N N . ASN A 1 184 ? -4.047 52.531 -4.422 1 50.09 184 ASN A N 1
ATOM 1451 C CA . ASN A 1 184 ? -2.676 52.75 -3.971 1 50.09 184 ASN A CA 1
ATOM 1452 C C . ASN A 1 184 ? -2.637 53.375 -2.582 1 50.09 184 ASN A C 1
ATOM 1454 O O . ASN A 1 184 ? -1.567 53.5 -1.978 1 50.09 184 ASN A O 1
ATOM 1458 N N . SER A 1 185 ? -3.764 53.938 -2.275 1 48.94 185 SER A N 1
ATOM 1459 C CA . SER A 1 185 ? -3.721 54.625 -1.002 1 48.94 185 SER A CA 1
ATOM 1460 C C . SER A 1 185 ? -3.82 53.656 0.174 1 48.94 185 SER A C 1
ATOM 1462 O O . SER A 1 185 ? -3.629 54.062 1.326 1 48.94 185 SER A O 1
ATOM 1464 N N . SER A 1 186 ? -4.246 52.406 -0.16 1 53.81 186 SER A N 1
ATOM 1465 C CA . SER A 1 186 ? -4.344 51.5 0.983 1 53.81 186 SER A CA 1
ATOM 1466 C C . SER A 1 186 ? -2.973 50.969 1.378 1 53.81 186 SER A C 1
ATOM 1468 O O . SER A 1 186 ? -2.094 50.812 0.528 1 53.81 186 SER A O 1
ATOM 1470 N N . GLU A 1 187 ? -2.67 51 2.533 1 56.44 187 GLU A N 1
ATOM 1471 C CA . GLU A 1 187 ? -1.411 50.531 3.119 1 56.44 187 GLU A CA 1
ATOM 1472 C C . GLU A 1 187 ? -1.067 49.125 2.664 1 56.44 187 GLU A C 1
ATOM 1474 O O . GLU A 1 187 ? 0.108 48.781 2.533 1 56.44 187 GLU A O 1
ATOM 1479 N N . LEU A 1 188 ? -2.121 48.219 2.352 1 62.69 188 LEU A N 1
ATOM 1480 C CA . LEU A 1 188 ? -1.821 46.875 1.935 1 62.69 188 LEU A CA 1
ATOM 1481 C C . LEU A 1 188 ? -2.566 46.5 0.651 1 62.69 188 LEU A C 1
ATOM 1483 O O . LEU A 1 188 ? -3.76 46.781 0.522 1 62.69 188 LEU A O 1
ATOM 1487 N N . HIS A 1 189 ? -1.843 46.188 -0.491 1 79 189 HIS A N 1
ATOM 1488 C CA . HIS A 1 189 ? -2.408 45.75 -1.762 1 79 189 HIS A CA 1
ATOM 1489 C C . HIS A 1 189 ? -2.068 44.281 -2.045 1 79 189 HIS A C 1
ATOM 1491 O O . HIS A 1 189 ? -0.893 43.906 -2.16 1 79 189 HIS A O 1
ATOM 1497 N N . ASP A 1 190 ? -3.205 43.5 -2.094 1 90.62 190 ASP A N 1
ATOM 1498 C CA . ASP A 1 190 ? -2.982 42.094 -2.471 1 90.62 190 ASP A CA 1
ATOM 1499 C C . ASP A 1 190 ? -2.703 41.969 -3.967 1 90.62 190 ASP A C 1
ATOM 1501 O O . ASP A 1 190 ? -3.619 42.094 -4.785 1 90.62 190 ASP A O 1
ATOM 1505 N N . LYS A 1 191 ? -1.516 41.625 -4.352 1 91.94 191 LYS A N 1
ATOM 1506 C CA . LYS A 1 191 ? -1.095 41.625 -5.75 1 91.94 191 LYS A CA 1
ATOM 1507 C C . LYS A 1 191 ? -1.264 40.25 -6.363 1 91.94 191 LYS A C 1
ATOM 1509 O O . LYS A 1 191 ? -1.007 40.062 -7.555 1 91.94 191 LYS A O 1
ATOM 1514 N N . TYR A 1 192 ? -1.758 39.344 -5.645 1 94.19 192 TYR A N 1
ATOM 1515 C CA . TYR A 1 192 ? -1.823 37.969 -6.133 1 94.19 192 TYR A CA 1
ATOM 1516 C C . TYR A 1 192 ? -3.145 37.688 -6.84 1 94.19 192 TYR A C 1
ATOM 1518 O O . TYR A 1 192 ? -4.199 38.125 -6.391 1 94.19 192 TYR A O 1
ATOM 1526 N N . ASP A 1 193 ? -3.127 37.125 -7.949 1 94.75 193 ASP A N 1
ATOM 1527 C CA . ASP A 1 193 ? -4.234 36.531 -8.695 1 94.75 193 ASP A CA 1
ATOM 1528 C C . ASP A 1 193 ? -4.012 35.031 -8.922 1 94.75 193 ASP A C 1
ATOM 1530 O O . ASP A 1 193 ? -2.875 34.562 -8.914 1 94.75 193 ASP A O 1
ATOM 1534 N N . PRO A 1 194 ? -5.16 34.281 -9.055 1 96.38 194 PRO A N 1
ATOM 1535 C CA . PRO A 1 194 ? -4.918 32.906 -9.539 1 96.38 194 PRO A CA 1
ATOM 1536 C C . PRO A 1 194 ? -4.109 32.875 -10.836 1 96.38 194 PRO A C 1
ATOM 1538 O O . PRO A 1 194 ? -4.344 33.688 -11.734 1 96.38 194 PRO A O 1
ATOM 1541 N N . TYR A 1 195 ? -3.15 31.969 -10.961 1 97.25 195 TYR A N 1
ATOM 1542 C CA . TYR A 1 195 ? -2.277 31.938 -12.133 1 97.25 195 TYR A CA 1
ATOM 1543 C C . TYR A 1 195 ? -3.057 31.578 -13.391 1 97.25 195 TYR A C 1
ATOM 1545 O O . TYR A 1 195 ? -3.873 30.656 -13.375 1 97.25 195 TYR A O 1
ATOM 1553 N N . THR A 1 196 ? -2.834 32.312 -14.406 1 95.5 196 THR A N 1
ATOM 1554 C CA . THR A 1 196 ? -3.258 31.922 -15.742 1 95.5 196 THR A CA 1
ATOM 1555 C C . THR A 1 196 ? -2.238 30.984 -16.375 1 95.5 196 THR A C 1
ATOM 1557 O O . THR A 1 196 ? -1.127 30.828 -15.867 1 95.5 196 THR A O 1
ATOM 1560 N N . THR A 1 197 ? -2.602 30.359 -17.484 1 95.06 197 THR A N 1
ATOM 1561 C CA . THR A 1 197 ? -1.647 29.516 -18.203 1 95.06 197 THR A CA 1
ATOM 1562 C C . THR A 1 197 ? -0.456 30.344 -18.688 1 95.06 197 THR A C 1
ATOM 1564 O O . THR A 1 197 ? 0.682 29.875 -18.656 1 95.06 197 THR A O 1
ATOM 1567 N N . LYS A 1 198 ? -0.678 31.578 -19.125 1 95.81 198 LYS A N 1
ATOM 1568 C CA . LYS A 1 198 ? 0.382 32.469 -19.594 1 95.81 198 LYS A CA 1
ATOM 1569 C C . LYS A 1 198 ? 1.355 32.812 -18.469 1 95.81 198 LYS A C 1
ATOM 1571 O O . LYS A 1 198 ? 2.57 32.812 -18.672 1 95.81 198 LYS A O 1
ATOM 1576 N N . PHE A 1 199 ? 0.814 33.094 -17.312 1 96.69 199 PHE A N 1
ATOM 1577 C CA . PHE A 1 199 ? 1.662 33.438 -16.172 1 96.69 199 PHE A CA 1
ATOM 1578 C C . PHE A 1 199 ? 2.523 32.219 -15.781 1 96.69 199 PHE A C 1
ATOM 1580 O O . PHE A 1 199 ? 3.727 32.375 -15.555 1 96.69 199 PHE A O 1
ATOM 1587 N N . ARG A 1 200 ? 1.914 31.031 -15.703 1 97.12 200 ARG A N 1
ATOM 1588 C CA . ARG A 1 200 ? 2.658 29.812 -15.391 1 97.12 200 ARG A CA 1
ATOM 1589 C C . ARG A 1 200 ? 3.771 29.578 -16.406 1 97.12 200 ARG A C 1
ATOM 1591 O O . ARG A 1 200 ? 4.883 29.188 -16.031 1 97.12 200 ARG A O 1
ATOM 1598 N N . TYR A 1 201 ? 3.393 29.797 -17.688 1 96.31 201 TYR A N 1
ATOM 1599 C CA . TYR A 1 201 ? 4.387 29.625 -18.75 1 96.31 201 TYR A CA 1
ATOM 1600 C C . TYR A 1 201 ? 5.602 30.516 -18.5 1 96.31 201 TYR A C 1
ATOM 1602 O O . TYR A 1 201 ? 6.742 30.078 -18.672 1 96.31 201 TYR A O 1
ATOM 1610 N N . ALA A 1 202 ? 5.348 31.75 -18.031 1 96.56 202 ALA A N 1
ATOM 1611 C CA . ALA A 1 202 ? 6.406 32.719 -17.812 1 96.56 202 ALA A CA 1
ATOM 1612 C C . ALA A 1 202 ? 7.27 32.344 -16.625 1 96.56 202 ALA A C 1
ATOM 1614 O O . ALA A 1 202 ? 8.492 32.531 -16.641 1 96.56 202 ALA A O 1
ATOM 1615 N N . ILE A 1 203 ? 6.652 31.844 -15.562 1 96.06 203 ILE A N 1
ATOM 1616 C CA . ILE A 1 203 ? 7.426 31.578 -14.352 1 96.06 203 ILE A CA 1
ATOM 1617 C C . ILE A 1 203 ? 8.156 30.25 -14.484 1 96.06 203 ILE A C 1
ATOM 1619 O O . ILE A 1 203 ? 9.156 30 -13.805 1 96.06 203 ILE A O 1
ATOM 1623 N N . ASN A 1 204 ? 7.617 29.312 -15.297 1 97.19 204 ASN A N 1
ATOM 1624 C CA . ASN A 1 204 ? 8.352 28.094 -15.625 1 97.19 204 ASN A CA 1
ATOM 1625 C C . ASN A 1 204 ? 9.484 28.375 -16.609 1 97.19 204 ASN A C 1
ATOM 1627 O O . ASN A 1 204 ? 9.523 27.797 -17.703 1 97.19 204 ASN A O 1
ATOM 1631 N N . ASP A 1 205 ? 10.445 29.125 -16.25 1 95.81 205 ASP A N 1
ATOM 1632 C CA . ASP A 1 205 ? 11.445 29.75 -17.125 1 95.81 205 ASP A CA 1
ATOM 1633 C C . ASP A 1 205 ? 12.719 28.906 -17.172 1 95.81 205 ASP A C 1
ATOM 1635 O O . ASP A 1 205 ? 13.82 29.438 -17.031 1 95.81 205 ASP A O 1
ATOM 1639 N N . ILE A 1 206 ? 12.578 27.609 -17.234 1 96.88 206 ILE A N 1
ATOM 1640 C CA . ILE A 1 206 ? 13.727 26.719 -17.297 1 96.88 206 ILE A CA 1
ATOM 1641 C C . ILE A 1 206 ? 13.609 25.812 -18.516 1 96.88 206 ILE A C 1
ATOM 1643 O O . ILE A 1 206 ? 12.516 25.625 -19.062 1 96.88 206 ILE A O 1
ATOM 1647 N N . LYS A 1 207 ? 14.688 25.219 -18.922 1 96.81 207 LYS A N 1
ATOM 1648 C CA . LYS A 1 207 ? 14.719 24.359 -20.094 1 96.81 207 LYS A CA 1
ATOM 1649 C C . LYS A 1 207 ? 14.445 22.906 -19.703 1 96.81 207 LYS A C 1
ATOM 1651 O O . LYS A 1 207 ? 14.75 22.484 -18.578 1 96.81 207 LYS A O 1
ATOM 1656 N N . ASP A 1 208 ? 13.781 22.203 -20.562 1 96.19 208 ASP A N 1
ATOM 1657 C CA . ASP A 1 208 ? 13.719 20.75 -20.5 1 96.19 208 ASP A CA 1
ATOM 1658 C C . ASP A 1 208 ? 15.023 20.125 -20.969 1 96.19 208 ASP A C 1
ATOM 1660 O O . ASP A 1 208 ? 15.336 20.172 -22.172 1 96.19 208 ASP A O 1
ATOM 1664 N N . LEU A 1 209 ? 15.75 19.516 -20.109 1 97.44 209 LEU A N 1
ATOM 1665 C CA . LEU A 1 209 ? 17.078 18.984 -20.438 1 97.44 209 LEU A CA 1
ATOM 1666 C C . LEU A 1 209 ? 16.969 17.609 -21.078 1 97.44 209 LEU A C 1
ATOM 1668 O O . LEU A 1 209 ? 17.969 17.031 -21.5 1 97.44 209 LEU A O 1
ATOM 1672 N N . GLY A 1 210 ? 15.805 17.016 -21.109 1 96 210 GLY A N 1
ATOM 1673 C CA . GLY A 1 210 ? 15.547 15.758 -21.797 1 96 210 GLY A CA 1
ATOM 1674 C C . GLY A 1 210 ? 15.859 14.531 -20.969 1 96 210 GLY A C 1
ATOM 1675 O O . GLY A 1 210 ? 15.609 13.406 -21.391 1 96 210 GLY A O 1
ATOM 1676 N N . LYS A 1 211 ? 16.438 14.703 -19.797 1 96.44 211 LYS A N 1
ATOM 1677 C CA . LYS A 1 211 ? 16.797 13.625 -18.891 1 96.44 211 LYS A CA 1
ATOM 1678 C C . LYS A 1 211 ? 17.062 14.164 -17.484 1 96.44 211 LYS A C 1
ATOM 1680 O O . LYS A 1 211 ? 17.094 15.383 -17.281 1 96.44 211 LYS A O 1
ATOM 1685 N N . SER A 1 212 ? 17.219 13.289 -16.531 1 97.19 212 SER A N 1
ATOM 1686 C CA . SER A 1 212 ? 17.641 13.695 -15.195 1 97.19 212 SER A CA 1
ATOM 1687 C C . SER A 1 212 ? 19.125 14.031 -15.164 1 97.19 212 SER A C 1
ATOM 1689 O O . SER A 1 212 ? 19.969 13.18 -15.477 1 97.19 212 SER A O 1
ATOM 1691 N N . PRO A 1 213 ? 19.438 15.195 -14.812 1 96.94 213 PRO A N 1
ATOM 1692 C CA . PRO A 1 213 ? 20.859 15.555 -14.75 1 96.94 213 PRO A CA 1
ATOM 1693 C C . PRO A 1 213 ? 21.547 15.016 -13.5 1 96.94 213 PRO A C 1
ATOM 1695 O O . PRO A 1 213 ? 22.781 15.023 -13.414 1 96.94 213 PRO A O 1
ATOM 1698 N N . SER A 1 214 ? 20.781 14.602 -12.484 1 96.44 214 SER A N 1
ATOM 1699 C CA . SER A 1 214 ? 21.344 14.117 -11.234 1 96.44 214 SER A CA 1
ATOM 1700 C C . SER A 1 214 ? 20.953 12.672 -10.969 1 96.44 214 SER A C 1
ATOM 1702 O O . SER A 1 214 ? 19.875 12.227 -11.367 1 96.44 214 SER A O 1
ATOM 1704 N N . TYR A 1 215 ? 21.906 11.984 -10.25 1 96 215 TYR A N 1
ATOM 1705 C CA . TYR A 1 215 ? 21.688 10.578 -9.914 1 96 215 TYR A CA 1
ATOM 1706 C C . TYR A 1 215 ? 21.234 10.43 -8.469 1 96 215 TYR A C 1
ATOM 1708 O O . TYR A 1 215 ? 20.641 9.414 -8.102 1 96 215 TYR A O 1
ATOM 1716 N N . VAL A 1 216 ? 21.562 11.461 -7.664 1 97.69 216 VAL A N 1
ATOM 1717 C CA . VAL A 1 216 ? 21.328 11.352 -6.23 1 97.69 216 VAL A CA 1
ATOM 1718 C C . VAL A 1 216 ? 20.797 12.672 -5.688 1 97.69 216 VAL A C 1
ATOM 1720 O O . VAL A 1 216 ? 21.328 13.742 -6.004 1 97.69 216 VAL A O 1
ATOM 1723 N N . ILE A 1 217 ? 19.625 12.664 -5.051 1 97.75 217 ILE A N 1
ATOM 1724 C CA . ILE A 1 217 ? 19.125 13.742 -4.199 1 97.75 217 ILE A CA 1
ATOM 1725 C C . ILE A 1 217 ? 19.156 13.297 -2.738 1 97.75 217 ILE A C 1
ATOM 1727 O O . ILE A 1 217 ? 18.703 12.195 -2.41 1 97.75 217 ILE A O 1
ATOM 1731 N N . PRO A 1 218 ? 19.719 14.102 -1.794 1 98.25 218 PRO A N 1
ATOM 1732 C CA . PRO A 1 218 ? 20.312 15.422 -2.004 1 98.25 218 PRO A CA 1
ATOM 1733 C C . PRO A 1 218 ? 21.656 15.352 -2.727 1 98.25 218 PRO A C 1
ATOM 1735 O O . PRO A 1 218 ? 22.297 14.305 -2.748 1 98.25 218 PRO A O 1
ATOM 1738 N N . THR A 1 219 ? 22.062 16.406 -3.314 1 98.19 219 THR A N 1
ATOM 1739 C CA . THR A 1 219 ? 23.281 16.484 -4.121 1 98.19 219 THR A CA 1
ATOM 1740 C C . THR A 1 219 ? 24.516 16.203 -3.271 1 98.19 219 THR A C 1
ATOM 1742 O O . THR A 1 219 ? 24.75 16.875 -2.264 1 98.19 219 THR A O 1
ATOM 1745 N N . PRO A 1 220 ? 25.391 15.242 -3.633 1 98 220 PRO A N 1
ATOM 1746 C CA . PRO A 1 220 ? 26.625 14.977 -2.887 1 98 220 PRO A CA 1
ATOM 1747 C C . PRO A 1 220 ? 27.703 16.031 -3.119 1 98 220 PRO A C 1
ATOM 1749 O O . PRO A 1 220 ? 27.641 16.781 -4.098 1 98 220 PRO A O 1
ATOM 1752 N N . LEU A 1 221 ? 28.688 16.047 -2.211 1 97.19 221 LEU A N 1
ATOM 1753 C CA . LEU A 1 221 ? 29.828 16.953 -2.365 1 97.19 221 LEU A CA 1
ATOM 1754 C C . LEU A 1 221 ? 30.641 16.578 -3.605 1 97.19 221 LEU A C 1
ATOM 1756 O O . LEU A 1 221 ? 31.016 17.469 -4.383 1 97.19 221 LEU A O 1
ATOM 1760 N N . GLU A 1 222 ? 30.906 15.289 -3.738 1 96.94 222 GLU A N 1
ATOM 1761 C CA . GLU A 1 222 ? 31.609 14.758 -4.906 1 96.94 222 GLU A CA 1
ATOM 1762 C C . GLU A 1 222 ? 30.938 13.484 -5.414 1 96.94 222 GLU A C 1
ATOM 1764 O O . GLU A 1 222 ? 30.594 12.602 -4.625 1 96.94 222 GLU A O 1
ATOM 1769 N N . ILE A 1 223 ? 30.75 13.453 -6.75 1 97.81 223 ILE A N 1
ATOM 1770 C CA . ILE A 1 223 ? 30.141 12.273 -7.34 1 97.81 223 ILE A CA 1
ATOM 1771 C C . ILE A 1 223 ? 30.672 12.062 -8.758 1 97.81 223 ILE A C 1
ATOM 1773 O O . ILE A 1 223 ? 30.781 13.016 -9.523 1 97.81 223 ILE A O 1
ATOM 1777 N N . ASN A 1 224 ? 31.062 10.914 -9.07 1 98.19 224 ASN A N 1
ATOM 1778 C CA . ASN A 1 224 ? 31.438 10.453 -10.398 1 98.19 224 ASN A CA 1
ATOM 1779 C C . ASN A 1 224 ? 30.719 9.156 -10.766 1 98.19 224 ASN A C 1
ATOM 1781 O O . ASN A 1 224 ? 30.828 8.164 -10.047 1 98.19 224 ASN A O 1
ATOM 1785 N N . VAL A 1 225 ? 30.016 9.195 -11.875 1 98.12 225 VAL A N 1
ATOM 1786 C CA . VAL A 1 225 ? 29.25 8.023 -12.305 1 98.12 225 VAL A CA 1
ATOM 1787 C C . VAL A 1 225 ? 29.625 7.664 -13.742 1 98.12 225 VAL A C 1
ATOM 1789 O O . VAL A 1 225 ? 29.75 8.539 -14.594 1 98.12 225 VAL A O 1
ATOM 1792 N N . ASP A 1 226 ? 29.906 6.445 -13.992 1 97.94 226 ASP A N 1
ATOM 1793 C CA . ASP A 1 226 ? 30.141 5.879 -15.32 1 97.94 226 ASP A CA 1
ATOM 1794 C C . ASP A 1 226 ? 29.094 4.816 -15.648 1 97.94 226 ASP A C 1
ATOM 1796 O O . ASP A 1 226 ? 29.203 3.67 -15.211 1 97.94 226 ASP A O 1
ATOM 1800 N N . GLU A 1 227 ? 28.125 5.098 -16.469 1 96.06 227 GLU A N 1
ATOM 1801 C CA . GLU A 1 227 ? 26.984 4.227 -16.75 1 96.06 227 GLU A CA 1
ATOM 1802 C C . GLU A 1 227 ? 27.375 3.09 -17.688 1 96.06 227 GLU A C 1
ATOM 1804 O O . GLU A 1 227 ? 26.641 2.117 -17.844 1 96.06 227 GLU A O 1
ATOM 1809 N N . SER A 1 228 ? 28.547 3.188 -18.266 1 96.06 228 SER A N 1
ATOM 1810 C CA . SER A 1 228 ? 28.969 2.18 -19.234 1 96.06 228 SER A CA 1
ATOM 1811 C C . SER A 1 228 ? 29.422 0.904 -18.547 1 96.06 228 SER A C 1
ATOM 1813 O O . SER A 1 228 ? 29.562 -0.144 -19.188 1 96.06 228 SER A O 1
ATOM 1815 N N . LYS A 1 229 ? 29.75 0.951 -17.312 1 96.5 229 LYS A N 1
ATOM 1816 C CA . LYS A 1 229 ? 30.125 -0.194 -16.484 1 96.5 229 LYS A CA 1
ATOM 1817 C C . LYS A 1 229 ? 29.141 -0.389 -15.336 1 96.5 229 LYS A C 1
ATOM 1819 O O . LYS A 1 229 ? 28.828 0.558 -14.609 1 96.5 229 LYS A O 1
ATOM 1824 N N . THR A 1 230 ? 28.641 -1.616 -15.203 1 97.44 230 THR A N 1
ATOM 1825 C CA . THR A 1 230 ? 27.578 -1.794 -14.227 1 97.44 230 THR A CA 1
ATOM 1826 C C . THR A 1 230 ? 27.781 -3.084 -13.43 1 97.44 230 THR A C 1
ATOM 1828 O O . THR A 1 230 ? 28.531 -3.965 -13.859 1 97.44 230 THR A O 1
ATOM 1831 N N . ILE A 1 231 ? 27.234 -3.086 -12.242 1 97.38 231 ILE A N 1
ATOM 1832 C CA . ILE A 1 231 ? 27.062 -4.27 -11.406 1 97.38 231 ILE A CA 1
ATOM 1833 C C . ILE A 1 231 ? 25.594 -4.723 -11.469 1 97.38 231 ILE A C 1
ATOM 1835 O O . ILE A 1 231 ? 24.688 -3.893 -11.477 1 97.38 231 ILE A O 1
ATOM 1839 N N . CYS A 1 232 ? 25.344 -6.07 -11.461 1 97.12 232 CYS A N 1
ATOM 1840 C CA . CYS A 1 232 ? 24 -6.613 -11.461 1 97.12 232 CYS A CA 1
ATOM 1841 C C . CYS A 1 232 ? 23.719 -7.387 -10.172 1 97.12 232 CYS A C 1
ATOM 1843 O O . CYS A 1 232 ? 24.156 -8.531 -10.031 1 97.12 232 CYS A O 1
ATOM 1845 N N . LEU A 1 233 ? 22.938 -6.781 -9.289 1 97.38 233 LEU A N 1
ATOM 1846 C CA . LEU A 1 233 ? 22.578 -7.473 -8.055 1 97.38 233 LEU A CA 1
ATOM 1847 C C . LEU A 1 233 ? 21.438 -8.461 -8.297 1 97.38 233 LEU A C 1
ATOM 1849 O O . LEU A 1 233 ? 21.141 -9.297 -7.445 1 97.38 233 LEU A O 1
ATOM 1853 N N . GLY A 1 234 ? 20.859 -8.438 -9.469 1 95.75 234 GLY A N 1
ATOM 1854 C CA . GLY A 1 234 ? 19.812 -9.375 -9.828 1 95.75 234 GLY A CA 1
ATOM 1855 C C . GLY A 1 234 ? 20.281 -10.812 -9.891 1 95.75 234 GLY A C 1
ATOM 1856 O O . GLY A 1 234 ? 19.469 -11.734 -9.93 1 95.75 234 GLY A O 1
ATOM 1857 N N . THR A 1 235 ? 21.594 -11.016 -9.836 1 97.12 235 THR A N 1
ATOM 1858 C CA . THR A 1 235 ? 22.156 -12.359 -9.812 1 97.12 235 THR A CA 1
ATOM 1859 C C . THR A 1 235 ? 21.844 -13.055 -8.492 1 97.12 235 THR A C 1
ATOM 1861 O O . THR A 1 235 ? 21.984 -14.273 -8.383 1 97.12 235 THR A O 1
ATOM 1864 N N . ARG A 1 236 ? 21.609 -12.305 -7.461 1 96.75 236 ARG A N 1
ATOM 1865 C CA . ARG A 1 236 ? 21.156 -12.781 -6.156 1 96.75 236 ARG A CA 1
ATOM 1866 C C . ARG A 1 236 ? 22.219 -13.641 -5.492 1 96.75 236 ARG A C 1
ATOM 1868 O O . ARG A 1 236 ? 21.906 -14.641 -4.848 1 96.75 236 ARG A O 1
ATOM 1875 N N . ASP A 1 237 ? 23.438 -13.398 -5.766 1 97.38 237 ASP A N 1
ATOM 1876 C CA . ASP A 1 237 ? 24.531 -14.148 -5.156 1 97.38 237 ASP A CA 1
ATOM 1877 C C . ASP A 1 237 ? 25.562 -13.203 -4.547 1 97.38 237 ASP A C 1
ATOM 1879 O O . ASP A 1 237 ? 26.734 -13.57 -4.391 1 97.38 237 ASP A O 1
ATOM 1883 N N . TRP A 1 238 ? 25.094 -11.914 -4.309 1 97.31 238 TRP A N 1
ATOM 1884 C CA . TRP A 1 238 ? 25.922 -10.961 -3.584 1 97.31 238 TRP A CA 1
ATOM 1885 C C . TRP A 1 238 ? 25.734 -11.109 -2.078 1 97.31 238 TRP A C 1
ATOM 1887 O O . TRP A 1 238 ? 24.688 -11.555 -1.617 1 97.31 238 TRP A O 1
ATOM 1897 N N . VAL A 1 239 ? 26.812 -10.766 -1.293 1 97.31 239 VAL A N 1
ATOM 1898 C CA . VAL A 1 239 ? 26.734 -10.875 0.161 1 97.31 239 VAL A CA 1
ATOM 1899 C C . VAL A 1 239 ? 27.188 -9.562 0.801 1 97.31 239 VAL A C 1
ATOM 1901 O O . VAL A 1 239 ? 27.953 -8.805 0.202 1 97.31 239 VAL A O 1
ATOM 1904 N N . VAL A 1 240 ? 26.703 -9.281 1.96 1 98.25 240 VAL A N 1
ATOM 1905 C CA . VAL A 1 240 ? 27.094 -8.102 2.725 1 98.25 240 VAL A CA 1
ATOM 1906 C C . VAL A 1 240 ? 28.031 -8.5 3.863 1 98.25 240 VAL A C 1
ATOM 1908 O O . VAL A 1 240 ? 27.719 -9.414 4.633 1 98.25 240 VAL A O 1
ATOM 1911 N N . ILE A 1 241 ? 29.172 -7.875 3.922 1 98 241 ILE A N 1
ATOM 1912 C CA . ILE A 1 241 ? 30.125 -7.996 5.02 1 98 241 ILE A CA 1
ATOM 1913 C C . ILE A 1 241 ? 30.078 -6.75 5.898 1 98 241 ILE A C 1
ATOM 1915 O O . ILE A 1 241 ? 30.078 -5.625 5.395 1 98 241 ILE A O 1
ATOM 1919 N N . TYR A 1 242 ? 29.984 -6.941 7.168 1 98 242 TYR A N 1
ATOM 1920 C CA . TYR A 1 242 ? 29.797 -5.82 8.078 1 98 242 TYR A CA 1
ATOM 1921 C C . TYR A 1 242 ? 30.375 -6.133 9.453 1 98 242 TYR A C 1
ATOM 1923 O O . TYR A 1 242 ? 30.359 -7.285 9.898 1 98 242 TYR A O 1
ATOM 1931 N N . PRO A 1 243 ? 31 -5.203 10.156 1 97.44 243 PRO A N 1
ATOM 1932 C CA . PRO A 1 243 ? 31.266 -5.391 11.586 1 97.44 243 PRO A CA 1
ATOM 1933 C C . PRO A 1 243 ? 29.984 -5.418 12.422 1 97.44 243 PRO A C 1
ATOM 1935 O O . PRO A 1 243 ? 28.953 -4.887 12 1 97.44 243 PRO A O 1
ATOM 1938 N N . ASP A 1 244 ? 30 -5.953 13.594 1 96.81 244 ASP A N 1
ATOM 1939 C CA . ASP A 1 244 ? 28.828 -6.18 14.445 1 96.81 244 ASP A CA 1
ATOM 1940 C C . ASP A 1 244 ? 28.109 -4.863 14.75 1 96.81 244 ASP A C 1
ATOM 1942 O O . ASP A 1 244 ? 26.891 -4.832 14.859 1 96.81 244 ASP A O 1
ATOM 1946 N N . VAL A 1 245 ? 28.875 -3.832 14.812 1 97.44 245 VAL A N 1
ATOM 1947 C CA . VAL A 1 245 ? 28.312 -2.531 15.164 1 97.44 245 VAL A CA 1
ATOM 1948 C C . VAL A 1 245 ? 27.406 -2.039 14.039 1 97.44 245 VAL A C 1
ATOM 1950 O O . VAL A 1 245 ? 26.562 -1.159 14.25 1 97.44 245 VAL A O 1
ATOM 1953 N N . LEU A 1 246 ? 27.484 -2.633 12.836 1 98.31 246 LEU A N 1
ATOM 1954 C CA . LEU A 1 246 ? 26.688 -2.205 11.688 1 98.31 246 LEU A CA 1
ATOM 1955 C C . LEU A 1 246 ? 25.625 -3.244 11.336 1 98.31 246 LEU A C 1
ATOM 1957 O O . LEU A 1 246 ? 25.219 -3.352 10.18 1 98.31 246 LEU A O 1
ATOM 1961 N N . LEU A 1 247 ? 25.234 -4.07 12.297 1 98.06 247 LEU A N 1
ATOM 1962 C CA . LEU A 1 247 ? 24.219 -5.086 12.07 1 98.06 247 LEU A CA 1
ATOM 1963 C C . LEU A 1 247 ? 22.922 -4.453 11.578 1 98.06 247 LEU A C 1
ATOM 1965 O O . LEU A 1 247 ? 22.25 -4.992 10.688 1 98.06 247 LEU A O 1
ATOM 1969 N N . ASN A 1 248 ? 22.531 -3.295 12.125 1 98.19 248 ASN A N 1
ATOM 1970 C CA . ASN A 1 248 ? 21.328 -2.594 11.703 1 98.19 248 ASN A CA 1
ATOM 1971 C C . ASN A 1 248 ? 21.375 -2.227 10.219 1 98.19 248 ASN A C 1
ATOM 1973 O O . ASN A 1 248 ? 20.422 -2.461 9.484 1 98.19 248 ASN A O 1
ATOM 1977 N N . GLU A 1 249 ? 22.453 -1.69 9.773 1 98.56 249 GLU A N 1
ATOM 1978 C CA . GLU A 1 249 ? 22.641 -1.265 8.391 1 98.56 249 GLU A CA 1
ATOM 1979 C C . GLU A 1 249 ? 22.656 -2.461 7.441 1 98.56 249 GLU A C 1
ATOM 1981 O O . GLU A 1 249 ? 22.109 -2.391 6.34 1 98.56 249 GLU A O 1
ATOM 1986 N N . ALA A 1 250 ? 23.266 -3.525 7.914 1 98.44 250 ALA A N 1
ATOM 1987 C CA . ALA A 1 250 ? 23.266 -4.75 7.121 1 98.44 250 ALA A CA 1
ATOM 1988 C C . ALA A 1 250 ? 21.844 -5.316 6.977 1 98.44 250 ALA A C 1
ATOM 1990 O O . ALA A 1 250 ? 21.453 -5.738 5.891 1 98.44 250 ALA A O 1
ATOM 1991 N N . ASN A 1 251 ? 21.156 -5.336 8.094 1 97.81 251 ASN A N 1
ATOM 1992 C CA . ASN A 1 251 ? 19.766 -5.789 8.055 1 97.81 251 ASN A CA 1
ATOM 1993 C C . ASN A 1 251 ? 18.922 -4.945 7.105 1 97.81 251 ASN A C 1
ATOM 1995 O O . ASN A 1 251 ? 18.109 -5.48 6.348 1 97.81 251 ASN A O 1
ATOM 1999 N N . TYR A 1 252 ? 19.125 -3.654 7.156 1 97.69 252 TYR A N 1
ATOM 2000 C CA . TYR A 1 252 ? 18.391 -2.758 6.27 1 97.69 252 TYR A CA 1
ATOM 2001 C C . TYR A 1 252 ? 18.656 -3.096 4.809 1 97.69 252 TYR A C 1
ATOM 2003 O O . TYR A 1 252 ? 17.734 -3.168 3.996 1 97.69 252 TYR A O 1
ATOM 2011 N N . LEU A 1 253 ? 19.891 -3.318 4.484 1 96.88 253 LEU A N 1
ATOM 2012 C CA . LEU A 1 253 ? 20.297 -3.607 3.115 1 96.88 253 LEU A CA 1
ATOM 2013 C C . LEU A 1 253 ? 19.688 -4.91 2.625 1 96.88 253 LEU A C 1
ATOM 2015 O O . LEU A 1 253 ? 19.234 -5 1.477 1 96.88 253 LEU A O 1
ATOM 2019 N N . THR A 1 254 ? 19.656 -5.922 3.482 1 95.94 254 THR A N 1
ATOM 2020 C CA . THR A 1 254 ? 19.141 -7.23 3.088 1 95.94 254 THR A CA 1
ATOM 2021 C C . THR A 1 254 ? 17.641 -7.188 2.881 1 95.94 254 THR A C 1
ATOM 2023 O O . THR A 1 254 ? 17.078 -8.016 2.158 1 95.94 254 THR A O 1
ATOM 2026 N N . LYS A 1 255 ? 17.031 -6.219 3.486 1 94.31 255 LYS A N 1
ATOM 2027 C CA . LYS A 1 255 ? 15.586 -6.043 3.285 1 94.31 255 LYS A CA 1
ATOM 2028 C C . LYS A 1 255 ? 15.305 -5.328 1.967 1 94.31 255 LYS A C 1
ATOM 2030 O O . LYS A 1 255 ? 14.242 -5.52 1.371 1 94.31 255 LYS A O 1
ATOM 2035 N N . LYS A 1 256 ? 16.266 -4.551 1.478 1 95.19 256 LYS A N 1
ATOM 2036 C CA . LYS A 1 256 ? 16.016 -3.68 0.332 1 95.19 256 LYS A CA 1
ATOM 2037 C C . LYS A 1 256 ? 16.625 -4.266 -0.943 1 95.19 256 LYS A C 1
ATOM 2039 O O . LYS A 1 256 ? 16.172 -3.957 -2.047 1 95.19 256 LYS A O 1
ATOM 2044 N N . LEU A 1 257 ? 17.641 -5.066 -0.833 1 96.88 257 LEU A N 1
ATOM 2045 C CA . LEU A 1 257 ? 18.359 -5.617 -1.977 1 96.88 257 LEU A CA 1
ATOM 2046 C C . LEU A 1 257 ? 18.438 -7.137 -1.888 1 96.88 257 LEU A C 1
ATOM 2048 O O . LEU A 1 257 ? 18.328 -7.707 -0.799 1 96.88 257 LEU A O 1
ATOM 2052 N N . PRO A 1 258 ? 18.531 -7.801 -3.018 1 96.12 258 PRO A N 1
ATOM 2053 C CA . PRO A 1 258 ? 18.625 -9.266 -3.02 1 96.12 258 PRO A CA 1
ATOM 2054 C C . PRO A 1 258 ? 20.016 -9.773 -2.65 1 96.12 258 PRO A C 1
ATOM 2056 O O . PRO A 1 258 ? 20.688 -10.398 -3.473 1 96.12 258 PRO A O 1
ATOM 2059 N N . VAL A 1 259 ? 20.391 -9.516 -1.41 1 96.81 259 VAL A N 1
ATOM 2060 C CA . VAL A 1 259 ? 21.688 -9.906 -0.874 1 96.81 259 VAL A CA 1
ATOM 2061 C C . VAL A 1 259 ? 21.516 -10.617 0.466 1 96.81 259 VAL A C 1
ATOM 2063 O O . VAL A 1 259 ? 20.438 -10.523 1.081 1 96.81 259 VAL A O 1
ATOM 2066 N N . THR A 1 260 ? 22.516 -11.398 0.916 1 95.62 260 THR A N 1
ATOM 2067 C CA . THR A 1 260 ? 22.531 -12.031 2.23 1 95.62 260 THR A CA 1
ATOM 2068 C C . THR A 1 260 ? 23.734 -11.547 3.043 1 95.62 260 THR A C 1
ATOM 2070 O O . THR A 1 260 ? 24.641 -10.906 2.504 1 95.62 260 THR A O 1
ATOM 2073 N N . LYS A 1 261 ? 23.719 -11.844 4.332 1 95.12 261 LYS A N 1
ATOM 2074 C CA . LYS A 1 261 ? 24.828 -11.461 5.211 1 95.12 261 LYS A CA 1
ATOM 2075 C C . LYS A 1 261 ? 25.828 -12.609 5.371 1 95.12 261 LYS A C 1
ATOM 2077 O O . LYS A 1 261 ? 25.438 -13.781 5.355 1 95.12 261 LYS A O 1
ATOM 2082 N N . THR A 1 262 ? 27.031 -12.234 5.465 1 93.31 262 THR A N 1
ATOM 2083 C CA . THR A 1 262 ? 28.047 -13.227 5.777 1 93.31 262 THR A CA 1
ATOM 2084 C C . THR A 1 262 ? 29.156 -12.609 6.617 1 93.31 262 THR A C 1
ATOM 2086 O O . THR A 1 262 ? 29.328 -11.391 6.629 1 93.31 262 THR A O 1
ATOM 2089 N N . LYS A 1 263 ? 29.891 -13.383 7.316 1 90 263 LYS A N 1
ATOM 2090 C CA . LYS A 1 263 ? 31.031 -12.922 8.109 1 90 263 LYS A CA 1
ATOM 2091 C C . LYS A 1 263 ? 32.344 -13.109 7.352 1 90 263 LYS A C 1
ATOM 2093 O O . LYS A 1 263 ? 33.344 -12.492 7.691 1 90 263 LYS A O 1
ATOM 2098 N N . GLN A 1 264 ? 32.281 -13.953 6.332 1 90.75 264 GLN A N 1
ATOM 2099 C CA . GLN A 1 264 ? 33.5 -14.227 5.562 1 90.75 264 GLN A CA 1
ATOM 2100 C C . GLN A 1 264 ? 33.5 -13.438 4.254 1 90.75 264 GLN A C 1
ATOM 2102 O O . GLN A 1 264 ? 32.562 -13.547 3.455 1 90.75 264 GLN A O 1
ATOM 2107 N N . LYS A 1 265 ? 34.594 -12.758 4.035 1 92.38 265 LYS A N 1
ATOM 2108 C CA . LYS A 1 265 ? 34.719 -11.922 2.842 1 92.38 265 LYS A CA 1
ATOM 2109 C C . LYS A 1 265 ? 35.062 -12.773 1.62 1 92.38 265 LYS A C 1
ATOM 2111 O O . LYS A 1 265 ? 36.125 -13.398 1.574 1 92.38 265 LYS A O 1
ATOM 2116 N N . PRO A 1 266 ? 34.281 -12.734 0.661 1 94.31 266 PRO A N 1
ATOM 2117 C CA . PRO A 1 266 ? 34.594 -13.453 -0.576 1 94.31 266 PRO A CA 1
ATOM 2118 C C . PRO A 1 266 ? 35.531 -12.664 -1.482 1 94.31 266 PRO A C 1
ATOM 2120 O O . PRO A 1 266 ? 35.875 -11.516 -1.176 1 94.31 266 PRO A O 1
ATOM 2123 N N . LEU A 1 267 ? 35.938 -13.289 -2.543 1 93.38 267 LEU A N 1
ATOM 2124 C CA . LEU A 1 267 ? 36.812 -12.641 -3.5 1 93.38 267 LEU A CA 1
ATOM 2125 C C . LEU A 1 267 ? 36.094 -11.539 -4.262 1 93.38 267 LEU A C 1
ATOM 2127 O O . LEU A 1 267 ? 36.625 -10.453 -4.465 1 93.38 267 LEU A O 1
ATOM 2131 N N . ASN A 1 268 ? 34.906 -11.891 -4.73 1 94.81 268 ASN A N 1
ATOM 2132 C CA . ASN A 1 268 ? 34.094 -10.977 -5.496 1 94.81 268 ASN A CA 1
ATOM 2133 C C . ASN A 1 268 ? 32.625 -11.039 -5.043 1 94.81 268 ASN A C 1
ATOM 2135 O O . ASN A 1 268 ? 32.281 -11.836 -4.176 1 94.81 268 ASN A O 1
ATOM 2139 N N . ARG A 1 269 ? 31.781 -10.039 -5.551 1 97.44 269 ARG A N 1
ATOM 2140 C CA . ARG A 1 269 ? 30.344 -9.961 -5.367 1 97.44 269 ARG A CA 1
ATOM 2141 C C . ARG A 1 269 ? 29.984 -9.781 -3.898 1 97.44 269 ARG A C 1
ATOM 2143 O O . ARG A 1 269 ? 29.188 -10.539 -3.352 1 97.44 269 ARG A O 1
ATOM 2150 N N . TYR A 1 270 ? 30.578 -8.758 -3.35 1 97.75 270 TYR A N 1
ATOM 2151 C CA . TYR A 1 270 ? 30.266 -8.414 -1.967 1 97.75 270 TYR A CA 1
ATOM 2152 C C . TYR A 1 270 ? 30.047 -6.914 -1.813 1 97.75 270 TYR A C 1
ATOM 2154 O O . TYR A 1 270 ? 30.516 -6.129 -2.641 1 97.75 270 TYR A O 1
ATOM 2162 N N . ILE A 1 271 ? 29.266 -6.562 -0.884 1 98.69 271 ILE A N 1
ATOM 2163 C CA . ILE A 1 271 ? 29.125 -5.203 -0.368 1 98.69 271 ILE A CA 1
ATOM 2164 C C . ILE A 1 271 ? 29.766 -5.105 1.013 1 98.69 271 ILE A C 1
ATOM 2166 O O . ILE A 1 271 ? 29.391 -5.84 1.932 1 98.69 271 ILE A O 1
ATOM 2170 N N . GLU A 1 272 ? 30.734 -4.285 1.103 1 98.62 272 GLU A N 1
ATOM 2171 C CA . GLU A 1 272 ? 31.453 -4.129 2.371 1 98.62 272 GLU A CA 1
ATOM 2172 C C . GLU A 1 272 ? 31.031 -2.848 3.082 1 98.62 272 GLU A C 1
ATOM 2174 O O . GLU A 1 272 ? 31.109 -1.759 2.512 1 98.62 272 GLU A O 1
ATOM 2179 N N . LEU A 1 273 ? 30.531 -2.971 4.266 1 98.69 273 LEU A N 1
ATOM 2180 C CA . LEU A 1 273 ? 30.234 -1.848 5.148 1 98.69 273 LEU A CA 1
ATOM 2181 C C . LEU A 1 273 ? 31.328 -1.689 6.207 1 98.69 273 LEU A C 1
ATOM 2183 O O . LEU A 1 273 ? 31.75 -2.674 6.809 1 98.69 273 LEU A O 1
ATOM 2187 N N . ASP A 1 274 ? 31.766 -0.517 6.375 1 98.19 274 ASP A N 1
ATOM 2188 C CA . ASP A 1 274 ? 32.844 -0.292 7.336 1 98.19 274 ASP A CA 1
ATOM 2189 C C . ASP A 1 274 ? 32.75 1.105 7.945 1 98.19 274 ASP A C 1
ATOM 2191 O O . ASP A 1 274 ? 32.125 2 7.367 1 98.19 274 ASP A O 1
ATOM 2195 N N . ILE A 1 275 ? 33.281 1.272 9.18 1 98.56 275 ILE A N 1
ATOM 2196 C CA . ILE A 1 275 ? 33.438 2.564 9.844 1 98.56 275 ILE A CA 1
ATOM 2197 C C . ILE A 1 275 ? 34.906 2.947 9.898 1 98.56 275 ILE A C 1
ATOM 2199 O O . ILE A 1 275 ? 35.719 2.215 10.469 1 98.56 275 ILE A O 1
ATOM 2203 N N . LYS A 1 276 ? 35.25 4.008 9.258 1 97.88 276 LYS A N 1
ATOM 2204 C CA . LYS A 1 276 ? 36.594 4.633 9.266 1 97.88 276 LYS A CA 1
ATOM 2205 C C . LYS A 1 276 ? 36.469 6.152 9.133 1 97.88 276 LYS A C 1
ATOM 2207 O O . LYS A 1 276 ? 35.438 6.668 8.672 1 97.88 276 LYS A O 1
ATOM 2212 N N . PRO A 1 277 ? 37.469 6.812 9.586 1 97.56 277 PRO A N 1
ATOM 2213 C CA . PRO A 1 277 ? 37.438 8.258 9.344 1 97.56 277 PRO A CA 1
ATOM 2214 C C . PRO A 1 277 ? 37.25 8.602 7.867 1 97.56 277 PRO A C 1
ATOM 2216 O O . PRO A 1 277 ? 37.906 8.008 7.004 1 97.56 277 PRO A O 1
ATOM 2219 N N . VAL A 1 278 ? 36.344 9.438 7.605 1 97.38 278 VAL A N 1
ATOM 2220 C CA . VAL A 1 278 ? 36.062 9.906 6.25 1 97.38 278 VAL A CA 1
ATOM 2221 C C . VAL A 1 278 ? 36.344 11.398 6.152 1 97.38 278 VAL A C 1
ATOM 2223 O O . VAL A 1 278 ? 35.75 12.203 6.875 1 97.38 278 VAL A O 1
ATOM 2226 N N . LYS A 1 279 ? 37.25 11.742 5.309 1 95.69 279 LYS A N 1
ATOM 2227 C CA . LYS A 1 279 ? 37.562 13.148 5.086 1 95.69 279 LYS A CA 1
ATOM 2228 C C . LYS A 1 279 ? 36.844 13.68 3.848 1 95.69 279 LYS A C 1
ATOM 2230 O O . LYS A 1 279 ? 36.781 13.008 2.816 1 95.69 279 LYS A O 1
ATOM 2235 N N . VAL A 1 280 ? 36.281 14.82 4.016 1 95.19 280 VAL A N 1
ATOM 2236 C CA . VAL A 1 280 ? 35.562 15.469 2.908 1 95.19 280 VAL A CA 1
ATOM 2237 C C . VAL A 1 280 ? 36.094 16.891 2.736 1 95.19 280 VAL A C 1
ATOM 2239 O O . VAL A 1 280 ? 36.625 17.484 3.682 1 95.19 280 VAL A O 1
ATOM 2242 N N . THR A 1 281 ? 36 17.359 1.554 1 90.62 281 THR A N 1
ATOM 2243 C CA . THR A 1 281 ? 36.438 18.719 1.279 1 90.62 281 THR A CA 1
ATOM 2244 C C . THR A 1 281 ? 35.25 19.688 1.378 1 90.62 281 THR A C 1
ATOM 2246 O O . THR A 1 281 ? 34.281 19.594 0.594 1 90.62 281 THR A O 1
ATOM 2249 N N . ILE A 1 282 ? 35.281 20.594 2.293 1 86.5 282 ILE A N 1
ATOM 2250 C CA . ILE A 1 282 ? 34.281 21.625 2.471 1 86.5 282 ILE A CA 1
ATOM 2251 C C . ILE A 1 282 ? 34.938 23 2.467 1 86.5 282 ILE A C 1
ATOM 2253 O O . ILE A 1 282 ? 35.844 23.266 3.268 1 86.5 282 ILE A O 1
ATOM 2257 N N . ASN A 1 283 ? 34.469 23.859 1.59 1 82 283 ASN A N 1
ATOM 2258 C CA . ASN A 1 283 ? 35.062 25.188 1.429 1 82 283 ASN A CA 1
ATOM 2259 C C . ASN A 1 283 ? 36.562 25.109 1.223 1 82 283 ASN A C 1
ATOM 2261 O O . ASN A 1 283 ? 37.344 25.828 1.87 1 82 283 ASN A O 1
ATOM 2265 N N . GLY A 1 284 ? 37.031 24.156 0.528 1 83.31 284 GLY A N 1
ATOM 2266 C CA . GLY A 1 284 ? 38.438 24.016 0.129 1 83.31 284 GLY A CA 1
ATOM 2267 C C . GLY A 1 284 ? 39.281 23.344 1.186 1 83.31 284 GLY A C 1
ATOM 2268 O O . GLY A 1 284 ? 40.5 23.172 0.989 1 83.31 284 GLY A O 1
ATOM 2269 N N . LYS A 1 285 ? 38.719 22.906 2.248 1 90.25 285 LYS A N 1
ATOM 2270 C CA . LYS A 1 285 ? 39.469 22.297 3.332 1 90.25 285 LYS A CA 1
ATOM 2271 C C . LYS A 1 285 ? 39.031 20.859 3.57 1 90.25 285 LYS A C 1
ATOM 2273 O O . LYS A 1 285 ? 37.844 20.578 3.652 1 90.25 285 LYS A O 1
ATOM 2278 N N . LEU A 1 286 ? 39.969 20.062 3.695 1 92.38 286 LEU A N 1
ATOM 2279 C CA . LEU A 1 286 ? 39.719 18.656 4.008 1 92.38 286 LEU A CA 1
ATOM 2280 C C . LEU A 1 286 ? 39.469 18.469 5.496 1 92.38 286 LEU A C 1
ATOM 2282 O O . LEU A 1 286 ? 40.25 18.906 6.332 1 92.38 286 LEU A O 1
ATOM 2286 N N . GLN A 1 287 ? 38.312 17.891 5.867 1 92.75 287 GLN A N 1
ATOM 2287 C CA . GLN A 1 287 ? 38 17.719 7.277 1 92.75 287 GLN A CA 1
ATOM 2288 C C . GLN A 1 287 ? 37.094 16.5 7.488 1 92.75 287 GLN A C 1
ATOM 2290 O O . GLN A 1 287 ? 36.5 15.992 6.539 1 92.75 287 GLN A O 1
ATOM 2295 N N . GLU A 1 288 ? 37.156 16.062 8.75 1 94.38 288 GLU A N 1
ATOM 2296 C CA . GLU A 1 288 ? 36.219 15.008 9.164 1 94.38 288 GLU A CA 1
ATOM 2297 C C . GLU A 1 288 ? 34.906 15.602 9.625 1 94.38 288 GLU A C 1
ATOM 2299 O O . GLU A 1 288 ? 34.875 16.656 10.25 1 94.38 288 GLU A O 1
ATOM 2304 N N . LYS A 1 289 ? 33.906 14.938 9.242 1 95.62 289 LYS A N 1
ATOM 2305 C CA . LYS A 1 289 ? 32.594 15.375 9.648 1 95.62 289 LYS A CA 1
ATOM 2306 C C . LYS A 1 289 ? 31.703 14.188 10.008 1 95.62 289 LYS A C 1
ATOM 2308 O O . LYS A 1 289 ? 31.781 13.133 9.375 1 95.62 289 LYS A O 1
ATOM 2313 N N . ALA A 1 290 ? 30.891 14.375 11.039 1 97.12 290 ALA A N 1
ATOM 2314 C CA . ALA A 1 290 ? 29.906 13.352 11.383 1 97.12 290 ALA A CA 1
ATOM 2315 C C . ALA A 1 290 ? 29.016 13.016 10.188 1 97.12 290 ALA A C 1
ATOM 2317 O O . ALA A 1 290 ? 28.672 13.906 9.406 1 97.12 290 ALA A O 1
ATOM 2318 N N . GLU A 1 291 ? 28.641 11.711 10.023 1 98.38 291 GLU A N 1
ATOM 2319 C CA . GLU A 1 291 ? 27.703 11.188 9.039 1 98.38 291 GLU A CA 1
ATOM 2320 C C . GLU A 1 291 ? 28.297 11.211 7.633 1 98.38 291 GLU A C 1
ATOM 2322 O O . GLU A 1 291 ? 27.609 10.898 6.656 1 98.38 291 GLU A O 1
ATOM 2327 N N . ALA A 1 292 ? 29.578 11.586 7.508 1 98.69 292 ALA A N 1
ATOM 2328 C CA . ALA A 1 292 ? 30.25 11.523 6.215 1 98.69 292 ALA A CA 1
ATOM 2329 C C . ALA A 1 292 ? 30.375 10.078 5.73 1 98.69 292 ALA A C 1
ATOM 2331 O O . ALA A 1 292 ? 30.391 9.148 6.535 1 98.69 292 ALA A O 1
ATOM 2332 N N . TYR A 1 293 ? 30.453 9.914 4.402 1 98.75 293 TYR A N 1
ATOM 2333 C CA . TYR A 1 293 ? 30.609 8.562 3.867 1 98.75 293 TYR A CA 1
ATOM 2334 C C . TYR A 1 293 ? 31.281 8.586 2.498 1 98.75 293 TYR A C 1
ATOM 2336 O O . TYR A 1 293 ? 31.328 9.633 1.847 1 98.75 293 TYR A O 1
ATOM 2344 N N . THR A 1 294 ? 31.797 7.5 2.15 1 98.75 294 THR A N 1
ATOM 2345 C CA . THR A 1 294 ? 32.25 7.219 0.785 1 98.75 294 THR A CA 1
ATOM 2346 C C . THR A 1 294 ? 31.531 5.98 0.238 1 98.75 294 THR A C 1
ATOM 2348 O O . THR A 1 294 ? 31.203 5.066 0.994 1 98.75 294 THR A O 1
ATOM 2351 N N . LEU A 1 295 ? 31.172 5.988 -0.973 1 98.88 295 LEU A N 1
ATOM 2352 C CA . LEU A 1 295 ? 30.594 4.871 -1.712 1 98.88 295 LEU A CA 1
ATOM 2353 C C . LEU A 1 295 ? 31.422 4.566 -2.961 1 98.88 295 LEU A C 1
ATOM 2355 O O . LEU A 1 295 ? 31.625 5.445 -3.799 1 98.88 295 LEU A O 1
ATOM 2359 N N . GLU A 1 296 ? 31.906 3.408 -3.021 1 98.81 296 GLU A N 1
ATOM 2360 C CA . GLU A 1 296 ? 32.656 2.939 -4.18 1 98.81 296 GLU A CA 1
ATOM 2361 C C . GLU A 1 296 ? 31.984 1.734 -4.828 1 98.81 296 GLU A C 1
ATOM 2363 O O . GLU A 1 296 ? 31.812 0.695 -4.188 1 98.81 296 GLU A O 1
ATOM 2368 N N . VAL A 1 297 ? 31.531 1.891 -6.035 1 98.81 297 VAL A N 1
ATOM 2369 C CA . VAL A 1 297 ? 31 0.801 -6.844 1 98.81 297 VAL A CA 1
ATOM 2370 C C . VAL A 1 297 ? 32 0.417 -7.922 1 98.81 297 VAL A C 1
ATOM 2372 O O . VAL A 1 297 ? 32.281 1.201 -8.836 1 98.81 297 VAL A O 1
ATOM 2375 N N . VAL A 1 298 ? 32.5 -0.746 -7.836 1 98.19 298 VAL A N 1
ATOM 2376 C CA . VAL A 1 298 ? 33.625 -1.143 -8.688 1 98.19 298 VAL A CA 1
ATOM 2377 C C . VAL A 1 298 ? 33.25 -2.387 -9.484 1 98.19 298 VAL A C 1
ATOM 2379 O O . VAL A 1 298 ? 33.625 -3.504 -9.133 1 98.19 298 VAL A O 1
ATOM 2382 N N . PRO A 1 299 ? 32.688 -2.219 -10.648 1 96.81 299 PRO A N 1
ATOM 2383 C CA . PRO A 1 299 ? 32.281 -3.367 -11.461 1 96.81 299 PRO A CA 1
ATOM 2384 C C . PRO A 1 299 ? 33.469 -4.254 -11.867 1 96.81 299 PRO A C 1
ATOM 2386 O O . PRO A 1 299 ? 33.312 -5.477 -11.922 1 96.81 299 PRO A O 1
ATOM 2389 N N . GLY A 1 300 ? 34.656 -3.709 -12.125 1 92.25 300 GLY A N 1
ATOM 2390 C CA . GLY A 1 300 ? 35.812 -4.48 -12.57 1 92.25 300 GLY A CA 1
ATOM 2391 C C . GLY A 1 300 ? 36.25 -5.527 -11.562 1 92.25 300 GLY A C 1
ATOM 2392 O O . GLY A 1 300 ? 36.719 -6.609 -11.945 1 92.25 300 GLY A O 1
ATOM 2393 N N . LYS A 1 301 ? 36.062 -5.238 -10.359 1 94.38 301 LYS A N 1
ATOM 2394 C CA . LYS A 1 301 ? 36.438 -6.156 -9.289 1 94.38 301 LYS A CA 1
ATOM 2395 C C . LYS A 1 301 ? 35.219 -6.719 -8.578 1 94.38 301 LYS A C 1
ATOM 2397 O O . LYS A 1 301 ? 35.344 -7.531 -7.66 1 94.38 301 LYS A O 1
ATOM 2402 N N . GLU A 1 302 ? 34.062 -6.266 -8.945 1 95.75 302 GLU A N 1
ATOM 2403 C CA . GLU A 1 302 ? 32.75 -6.703 -8.461 1 95.75 302 GLU A CA 1
ATOM 2404 C C . GLU A 1 302 ? 32.656 -6.562 -6.949 1 95.75 302 GLU A C 1
ATOM 2406 O O . GLU A 1 302 ? 32.312 -7.52 -6.254 1 95.75 302 GLU A O 1
ATOM 2411 N N . TYR A 1 303 ? 32.844 -5.461 -6.449 1 97.31 303 TYR A N 1
ATOM 2412 C CA . TYR A 1 303 ? 32.531 -5.168 -5.051 1 97.31 303 TYR A CA 1
ATOM 2413 C C . TYR A 1 303 ? 31.969 -3.758 -4.898 1 97.31 303 TYR A C 1
ATOM 2415 O O . TYR A 1 303 ? 32.125 -2.926 -5.797 1 97.31 303 TYR A O 1
ATOM 2423 N N . ILE A 1 304 ? 31.266 -3.467 -3.945 1 98.81 304 ILE A N 1
ATOM 2424 C CA . ILE A 1 304 ? 30.766 -2.178 -3.48 1 98.81 304 ILE A CA 1
ATOM 2425 C C . ILE A 1 304 ? 31.266 -1.913 -2.061 1 98.81 304 ILE A C 1
ATOM 2427 O O . ILE A 1 304 ? 31.234 -2.805 -1.209 1 98.81 304 ILE A O 1
ATOM 2431 N N . LYS A 1 305 ? 31.812 -0.831 -1.862 1 98.75 305 LYS A N 1
ATOM 2432 C CA . LYS A 1 305 ? 32.281 -0.489 -0.528 1 98.75 305 LYS A CA 1
ATOM 2433 C C . LYS A 1 305 ? 31.656 0.8 -0.024 1 98.75 305 LYS A C 1
ATOM 2435 O O . LYS A 1 305 ? 31.641 1.809 -0.732 1 98.75 305 LYS A O 1
ATOM 2440 N N . ILE A 1 306 ? 31.078 0.779 1.115 1 98.88 306 ILE A N 1
ATOM 2441 C CA . ILE A 1 306 ? 30.531 1.945 1.802 1 98.88 306 ILE A CA 1
ATOM 2442 C C . ILE A 1 306 ? 31.266 2.152 3.127 1 98.88 306 ILE A C 1
ATOM 2444 O O . ILE A 1 306 ? 31.234 1.287 4.004 1 98.88 306 ILE A O 1
ATOM 2448 N N . THR A 1 307 ? 31.938 3.209 3.246 1 98.81 307 THR A N 1
ATOM 2449 C CA . THR A 1 307 ? 32.656 3.584 4.469 1 98.81 307 THR A CA 1
ATOM 2450 C C . THR A 1 307 ? 32.031 4.844 5.074 1 98.81 307 THR A C 1
ATOM 2452 O O . THR A 1 307 ? 31.859 5.852 4.387 1 98.81 307 THR A O 1
ATOM 2455 N N . GLY A 1 308 ? 31.672 4.773 6.34 1 98.75 308 GLY A N 1
ATOM 2456 C CA . GLY A 1 308 ? 31.125 5.93 7.027 1 98.75 308 GLY A CA 1
ATOM 2457 C C . GLY A 1 308 ? 31.969 6.371 8.211 1 98.75 308 GLY A C 1
ATOM 2458 O O . GLY A 1 308 ? 32.625 5.551 8.852 1 98.75 308 GLY A O 1
ATOM 2459 N N . GLN A 1 309 ? 31.922 7.664 8.492 1 98.5 309 GLN A N 1
ATOM 2460 C CA . GLN A 1 309 ? 32.531 8.203 9.711 1 98.5 309 GLN A CA 1
ATOM 2461 C C . GLN A 1 309 ? 31.906 7.555 10.945 1 98.5 309 GLN A C 1
ATOM 2463 O O . GLN A 1 309 ? 32.562 7.402 11.969 1 98.5 309 GLN A O 1
ATOM 2468 N N . ASP A 1 310 ? 30.719 7.145 10.859 1 98.56 310 ASP A N 1
ATOM 2469 C CA . ASP A 1 310 ? 29.891 6.48 11.867 1 98.56 310 ASP A CA 1
ATOM 2470 C C . ASP A 1 310 ? 28.766 5.668 11.211 1 98.56 310 ASP A C 1
ATOM 2472 O O . ASP A 1 310 ? 28.703 5.574 9.984 1 98.56 310 ASP A O 1
ATOM 2476 N N . ALA A 1 311 ? 27.938 5.012 12.016 1 98.69 311 ALA A N 1
ATOM 2477 C CA . ALA A 1 311 ? 26.875 4.145 11.5 1 98.69 311 ALA A CA 1
ATOM 2478 C C . ALA A 1 311 ? 25.906 4.93 10.617 1 98.69 311 ALA A C 1
ATOM 2480 O O . ALA A 1 311 ? 25.438 4.422 9.602 1 98.69 311 ALA A O 1
ATOM 2481 N N . ALA A 1 312 ? 25.578 6.172 11.008 1 98.75 312 ALA A N 1
ATOM 2482 C CA . ALA A 1 312 ? 24.703 7.008 10.203 1 98.75 312 ALA A CA 1
ATOM 2483 C C . ALA A 1 312 ? 25.312 7.293 8.836 1 98.75 312 ALA A C 1
ATOM 2485 O O . ALA A 1 312 ? 24.609 7.297 7.824 1 98.75 312 ALA A O 1
ATOM 2486 N N . GLY A 1 313 ? 26.609 7.57 8.852 1 98.81 313 GLY A N 1
ATOM 2487 C CA . GLY A 1 313 ? 27.281 7.75 7.574 1 98.81 313 GLY A CA 1
ATOM 2488 C C . GLY A 1 313 ? 27.141 6.555 6.656 1 98.81 313 GLY A C 1
ATOM 2489 O O . GLY A 1 313 ? 26.859 6.707 5.465 1 98.81 313 GLY A O 1
ATOM 2490 N N . VAL A 1 314 ? 27.312 5.363 7.219 1 98.88 314 VAL A N 1
ATOM 2491 C CA . VAL A 1 314 ? 27.156 4.145 6.438 1 98.88 314 VAL A CA 1
ATOM 2492 C C . VAL A 1 314 ? 25.719 4.059 5.902 1 98.88 314 VAL A C 1
ATOM 2494 O O . VAL A 1 314 ? 25.516 3.752 4.727 1 98.88 314 VAL A O 1
ATOM 2497 N N . PHE A 1 315 ? 24.766 4.336 6.738 1 98.88 315 PHE A N 1
ATOM 2498 C CA . PHE A 1 315 ? 23.359 4.289 6.367 1 98.88 315 PHE A CA 1
ATOM 2499 C C . PHE A 1 315 ? 23.078 5.238 5.207 1 98.88 315 PHE A C 1
ATOM 2501 O O . PHE A 1 315 ? 22.359 4.887 4.266 1 98.88 315 PHE A O 1
ATOM 2508 N N . TYR A 1 316 ? 23.609 6.43 5.227 1 98.88 316 TYR A N 1
ATOM 2509 C CA . TYR A 1 316 ? 23.359 7.395 4.16 1 98.88 316 TYR A CA 1
ATOM 2510 C C . TYR A 1 316 ? 24.094 6.984 2.881 1 98.88 316 TYR A C 1
ATOM 2512 O O . TYR A 1 316 ? 23.609 7.254 1.778 1 98.88 316 TYR A O 1
ATOM 2520 N N . GLY A 1 317 ? 25.281 6.367 3.062 1 98.88 317 GLY A N 1
ATOM 2521 C CA . GLY A 1 317 ? 25.891 5.742 1.901 1 98.88 317 GLY A CA 1
ATOM 2522 C C . GLY A 1 317 ? 25 4.707 1.242 1 98.88 317 GLY A C 1
ATOM 2523 O O . GLY A 1 317 ? 24.938 4.629 0.014 1 98.88 317 GLY A O 1
ATOM 2524 N N . ILE A 1 318 ? 24.297 3.918 2.049 1 98.81 318 ILE A N 1
ATOM 2525 C CA . ILE A 1 318 ? 23.344 2.924 1.553 1 98.81 318 ILE A CA 1
ATOM 2526 C C . ILE A 1 318 ? 22.219 3.619 0.786 1 98.81 318 ILE A C 1
ATOM 2528 O O . ILE A 1 318 ? 21.797 3.143 -0.268 1 98.81 318 ILE A O 1
ATOM 2532 N N . GLN A 1 319 ? 21.75 4.801 1.274 1 98.62 319 GLN A N 1
ATOM 2533 C CA . GLN A 1 319 ? 20.703 5.523 0.563 1 98.62 319 GLN A CA 1
ATOM 2534 C C . GLN A 1 319 ? 21.188 5.992 -0.806 1 98.62 319 GLN A C 1
ATOM 2536 O O . GLN A 1 319 ? 20.422 5.977 -1.778 1 98.62 319 GLN A O 1
ATOM 2541 N N . SER A 1 320 ? 22.438 6.438 -0.854 1 98.75 320 SER A N 1
ATOM 2542 C CA . SER A 1 320 ? 23.016 6.82 -2.141 1 98.75 320 SER A CA 1
ATOM 2543 C C . SER A 1 320 ? 23.109 5.625 -3.082 1 98.75 320 SER A C 1
ATOM 2545 O O . SER A 1 320 ? 22.797 5.738 -4.273 1 98.75 320 SER A O 1
ATOM 2547 N N . LEU A 1 321 ? 23.5 4.488 -2.494 1 98.75 321 LEU A N 1
ATOM 2548 C CA . LEU A 1 321 ? 23.547 3.268 -3.289 1 98.75 321 LEU A CA 1
ATOM 2549 C C . LEU A 1 321 ? 22.172 2.938 -3.859 1 98.75 321 LEU A C 1
ATOM 2551 O O . LEU A 1 321 ? 22.047 2.611 -5.043 1 98.75 321 LEU A O 1
ATOM 2555 N N . MET A 1 322 ? 21.156 3.021 -3.047 1 97.75 322 MET A N 1
ATOM 2556 C CA . MET A 1 322 ? 19.797 2.725 -3.473 1 97.75 322 MET A CA 1
ATOM 2557 C C . MET A 1 322 ? 19.344 3.686 -4.57 1 97.75 322 MET A C 1
ATOM 2559 O O . MET A 1 322 ? 18.641 3.287 -5.5 1 97.75 322 MET A O 1
ATOM 2563 N N . SER A 1 323 ? 19.75 4.922 -4.469 1 97.38 323 SER A N 1
ATOM 2564 C CA . SER A 1 323 ? 19.422 5.902 -5.492 1 97.38 323 SER A CA 1
ATOM 2565 C C . SER A 1 323 ? 20.016 5.527 -6.844 1 97.38 323 SER A C 1
ATOM 2567 O O . SER A 1 323 ? 19.438 5.812 -7.891 1 97.38 323 SER A O 1
ATOM 2569 N N . LEU A 1 324 ? 21.172 4.953 -6.82 1 98.12 324 LEU A N 1
ATOM 2570 C CA . LEU A 1 324 ? 21.891 4.586 -8.031 1 98.12 324 LEU A CA 1
ATOM 2571 C C . LEU A 1 324 ? 21.359 3.281 -8.609 1 98.12 324 LEU A C 1
ATOM 2573 O O . LEU A 1 324 ? 21.656 2.941 -9.758 1 98.12 324 LEU A O 1
ATOM 2577 N N . THR A 1 325 ? 20.594 2.51 -7.812 1 97.62 325 THR A N 1
ATOM 2578 C CA . THR A 1 325 ? 20.156 1.178 -8.195 1 97.62 325 THR A CA 1
ATOM 2579 C C . THR A 1 325 ? 18.875 1.257 -9.039 1 97.62 325 THR A C 1
ATOM 2581 O O . THR A 1 325 ? 17.891 1.856 -8.625 1 97.62 325 THR A O 1
ATOM 2584 N N . SER A 1 326 ? 18.906 0.71 -10.203 1 95.12 326 SER A N 1
ATOM 2585 C CA . SER A 1 326 ? 17.734 0.667 -11.07 1 95.12 326 SER A CA 1
ATOM 2586 C C . SER A 1 326 ? 16.719 -0.35 -10.562 1 95.12 326 SER A C 1
ATOM 2588 O O . SER A 1 326 ? 16.984 -1.09 -9.617 1 95.12 326 SER A O 1
ATOM 2590 N N . ASP A 1 327 ? 15.594 -0.421 -11.172 1 88.75 327 ASP A N 1
ATOM 2591 C CA . ASP A 1 327 ? 14.516 -1.323 -10.781 1 88.75 327 ASP A CA 1
ATOM 2592 C C . ASP A 1 327 ? 14.93 -2.783 -10.953 1 88.75 327 ASP A C 1
ATOM 2594 O O . ASP A 1 327 ? 14.453 -3.662 -10.234 1 88.75 327 ASP A O 1
ATOM 2598 N N . ASN A 1 328 ? 15.844 -3.043 -11.898 1 92.12 328 ASN A N 1
ATOM 2599 C CA . ASN A 1 328 ? 16.312 -4.402 -12.148 1 92.12 328 ASN A CA 1
ATOM 2600 C C . ASN A 1 328 ? 17.625 -4.684 -11.43 1 92.12 328 ASN A C 1
ATOM 2602 O O . ASN A 1 328 ? 18.359 -5.594 -11.812 1 92.12 328 ASN A O 1
ATOM 2606 N N . TYR A 1 329 ? 18.016 -3.818 -10.469 1 96.75 329 TYR A N 1
ATOM 2607 C CA . TYR A 1 329 ? 19.141 -3.99 -9.562 1 96.75 329 TYR A CA 1
ATOM 2608 C C . TYR A 1 329 ? 20.469 -3.852 -10.305 1 96.75 329 TYR A C 1
ATOM 2610 O O . TYR A 1 329 ? 21.406 -4.598 -10.039 1 96.75 329 TYR A O 1
ATOM 2618 N N . ILE A 1 330 ? 20.469 -3.018 -11.312 1 97.44 330 ILE A N 1
ATOM 2619 C CA . ILE A 1 330 ? 21.688 -2.656 -12.008 1 97.44 330 ILE A CA 1
ATOM 2620 C C . ILE A 1 330 ? 22.266 -1.379 -11.414 1 97.44 330 ILE A C 1
ATOM 2622 O O . ILE A 1 330 ? 21.547 -0.401 -11.195 1 97.44 330 ILE A O 1
ATOM 2626 N N . ILE A 1 331 ? 23.516 -1.363 -11.055 1 98.44 331 ILE A N 1
ATOM 2627 C CA . ILE A 1 331 ? 24.172 -0.237 -10.414 1 98.44 331 ILE A CA 1
ATOM 2628 C C . ILE A 1 331 ? 25.375 0.208 -11.258 1 98.44 331 ILE A C 1
ATOM 2630 O O . ILE A 1 331 ? 26.266 -0.586 -11.539 1 98.44 331 ILE A O 1
ATOM 2634 N N . PRO A 1 332 ? 25.469 1.427 -11.703 1 98.5 332 PRO A N 1
ATOM 2635 C CA . PRO A 1 332 ? 26.609 1.904 -12.477 1 98.5 332 PRO A CA 1
ATOM 2636 C C . PRO A 1 332 ? 27.859 2.109 -11.609 1 98.5 332 PRO A C 1
ATOM 2638 O O . PRO A 1 332 ? 27.75 2.287 -10.398 1 98.5 332 PRO A O 1
ATOM 2641 N N . LYS A 1 333 ? 29 2.021 -12.227 1 98.62 333 LYS A N 1
ATOM 2642 C CA . LYS A 1 333 ? 30.234 2.416 -11.562 1 98.62 333 LYS A CA 1
ATOM 2643 C C . LYS A 1 333 ? 30.125 3.822 -10.977 1 98.62 333 LYS A C 1
ATOM 2645 O O . LYS A 1 333 ? 29.688 4.75 -11.664 1 98.62 333 LYS A O 1
ATOM 2650 N N . SER A 1 334 ? 30.484 3.945 -9.68 1 98.69 334 SER A N 1
ATOM 2651 C CA . SER A 1 334 ? 30.297 5.238 -9.023 1 98.69 334 SER A CA 1
ATOM 2652 C C . SER A 1 334 ? 31.312 5.43 -7.898 1 98.69 334 SER A C 1
ATOM 2654 O O . SER A 1 334 ? 31.719 4.461 -7.262 1 98.69 334 SER A O 1
ATOM 2656 N N . ASN A 1 335 ? 31.734 6.613 -7.719 1 98.62 335 ASN A N 1
ATOM 2657 C CA . ASN A 1 335 ? 32.5 7.09 -6.566 1 98.62 335 ASN A CA 1
ATOM 2658 C C . ASN A 1 335 ? 31.859 8.336 -5.961 1 98.62 335 ASN A C 1
ATOM 2660 O O . ASN A 1 335 ? 31.719 9.359 -6.637 1 98.62 335 ASN A O 1
ATOM 2664 N N . ILE A 1 336 ? 31.422 8.227 -4.715 1 98.62 336 ILE A N 1
ATOM 2665 C CA . ILE A 1 336 ? 30.781 9.344 -4.039 1 98.62 336 ILE A CA 1
ATOM 2666 C C . ILE A 1 336 ? 31.484 9.633 -2.719 1 98.62 336 ILE A C 1
ATOM 2668 O O . ILE A 1 336 ? 31.844 8.703 -1.987 1 98.62 336 ILE A O 1
ATOM 2672 N N . THR A 1 337 ? 31.875 10.797 -2.41 1 98.44 337 THR A N 1
ATOM 2673 C CA . THR A 1 337 ? 32.25 11.32 -1.105 1 98.44 337 THR A CA 1
ATOM 2674 C C . THR A 1 337 ? 31.312 12.438 -0.67 1 98.44 337 THR A C 1
ATOM 2676 O O . THR A 1 337 ? 31.125 13.422 -1.387 1 98.44 337 THR A O 1
ATOM 2679 N N . ASP A 1 338 ? 30.688 12.219 0.484 1 98.31 338 ASP A N 1
ATOM 2680 C CA . ASP A 1 338 ? 29.609 13.133 0.826 1 98.31 338 ASP A CA 1
ATOM 2681 C C . ASP A 1 338 ? 29.5 13.312 2.338 1 98.31 338 ASP A C 1
ATOM 2683 O O . ASP A 1 338 ? 30.062 12.523 3.104 1 98.31 338 ASP A O 1
ATOM 2687 N N . ALA A 1 339 ? 28.984 14.359 2.734 1 98.31 339 ALA A N 1
ATOM 2688 C CA . ALA A 1 339 ? 28.672 14.703 4.121 1 98.31 339 ALA A CA 1
ATOM 2689 C C . ALA A 1 339 ? 27.562 15.75 4.195 1 98.31 339 ALA A C 1
ATOM 2691 O O . ALA A 1 339 ? 27.359 16.516 3.254 1 98.31 339 ALA A O 1
ATOM 2692 N N . PRO A 1 340 ? 26.844 15.758 5.293 1 97.69 340 PRO A N 1
ATOM 2693 C CA . PRO A 1 340 ? 25.75 16.734 5.391 1 97.69 340 PRO A CA 1
ATOM 2694 C C . PRO A 1 340 ? 26.25 18.141 5.688 1 97.69 340 PRO A C 1
ATOM 2696 O O . PRO A 1 340 ? 27.25 18.312 6.379 1 97.69 340 PRO A O 1
ATOM 2699 N N . ARG A 1 341 ? 25.453 19.078 5.164 1 96.38 341 ARG A N 1
ATOM 2700 C CA . ARG A 1 341 ? 25.609 20.469 5.543 1 96.38 341 ARG A CA 1
ATOM 2701 C C . ARG A 1 341 ? 25.281 20.688 7.016 1 96.38 341 ARG A C 1
ATOM 2703 O O . ARG A 1 341 ? 26.094 21.219 7.773 1 96.38 341 ARG A O 1
ATOM 2710 N N . PHE A 1 342 ? 24.109 20.281 7.453 1 97.44 342 PHE A N 1
ATOM 2711 C CA . PHE A 1 342 ? 23.609 20.484 8.805 1 97.44 342 PHE A CA 1
ATOM 2712 C C . PHE A 1 342 ? 23.5 19.156 9.547 1 97.44 342 PHE A C 1
ATOM 2714 O O . PHE A 1 342 ? 23.125 18.141 8.961 1 97.44 342 PHE A O 1
ATOM 2721 N N . ALA A 1 343 ? 23.766 19.188 10.805 1 97.31 343 ALA A N 1
ATOM 2722 C CA . ALA A 1 343 ? 23.562 18.016 11.664 1 97.31 343 ALA A CA 1
ATOM 2723 C C . ALA A 1 343 ? 22.078 17.781 11.914 1 97.31 343 ALA A C 1
ATOM 2725 O O . ALA A 1 343 ? 21.641 16.641 12.07 1 97.31 343 ALA A O 1
ATOM 2726 N N . TYR A 1 344 ? 21.328 18.859 11.953 1 98.44 344 TYR A N 1
ATOM 2727 C CA . TYR A 1 344 ? 19.891 18.797 12.164 1 98.44 344 TYR A CA 1
ATOM 2728 C C . TYR A 1 344 ? 19.141 18.984 10.852 1 98.44 344 TYR A C 1
ATOM 2730 O O . TYR A 1 344 ? 19.141 20.078 10.273 1 98.44 344 TYR A O 1
ATOM 2738 N N . ARG A 1 345 ? 18.484 17.969 10.352 1 98.88 345 ARG A N 1
ATOM 2739 C CA . ARG A 1 345 ? 17.656 17.969 9.148 1 98.88 345 ARG A CA 1
ATOM 2740 C C . ARG A 1 345 ? 16.281 17.359 9.43 1 98.88 345 ARG A C 1
ATOM 2742 O O . ARG A 1 345 ? 16.141 16.125 9.469 1 98.88 345 ARG A O 1
ATOM 2749 N N . GLY A 1 346 ? 15.266 18.266 9.625 1 98.81 346 GLY A N 1
ATOM 2750 C CA . GLY A 1 346 ? 14.07 17.75 10.281 1 98.81 346 GLY A CA 1
ATOM 2751 C C . GLY A 1 346 ? 12.812 17.922 9.453 1 98.81 346 GLY A C 1
ATOM 2752 O O . GLY A 1 346 ? 12.82 18.625 8.445 1 98.81 346 GLY A O 1
ATOM 2753 N N . MET A 1 347 ? 11.742 17.188 9.828 1 98.88 347 MET A N 1
ATOM 2754 C CA . MET A 1 347 ? 10.359 17.344 9.398 1 98.88 347 MET A CA 1
ATOM 2755 C C . MET A 1 347 ? 9.406 17.281 10.586 1 98.88 347 MET A C 1
ATOM 2757 O O . MET A 1 347 ? 9.5 16.375 11.422 1 98.88 347 MET A O 1
ATOM 2761 N N . GLU A 1 348 ? 8.648 18.312 10.727 1 98.81 348 GLU A N 1
ATOM 2762 C CA . GLU A 1 348 ? 7.594 18.328 11.742 1 98.81 348 GLU A CA 1
ATOM 2763 C C . GLU A 1 348 ? 6.293 17.766 11.188 1 98.81 348 GLU A C 1
ATOM 2765 O O . GLU A 1 348 ? 5.961 17.984 10.016 1 98.81 348 GLU A O 1
ATOM 2770 N N . PHE A 1 349 ? 5.582 16.984 11.977 1 98.69 349 PHE A N 1
ATOM 2771 C CA . PHE A 1 349 ? 4.277 16.453 11.609 1 98.69 349 PHE A CA 1
ATOM 2772 C C . PHE A 1 349 ? 3.271 16.656 12.734 1 98.69 349 PHE A C 1
ATOM 2774 O O . PHE A 1 349 ? 3.398 16.047 13.805 1 98.69 349 PHE A O 1
ATOM 2781 N N . ASP A 1 350 ? 2.277 17.531 12.461 1 98.75 350 ASP A N 1
ATOM 2782 C CA . ASP A 1 350 ? 1.192 17.797 13.398 1 98.75 350 ASP A CA 1
ATOM 2783 C C . ASP A 1 350 ? 0.136 16.703 13.352 1 98.75 350 ASP A C 1
ATOM 2785 O O . ASP A 1 350 ? -0.661 16.641 12.414 1 98.75 350 ASP A O 1
ATOM 2789 N N . VAL A 1 351 ? 0.119 15.859 14.414 1 98.75 351 VAL A N 1
ATOM 2790 C CA . VAL A 1 351 ? -0.896 14.812 14.492 1 98.75 351 VAL A CA 1
ATOM 2791 C C . VAL A 1 351 ? -1.917 15.164 15.578 1 98.75 351 VAL A C 1
ATOM 2793 O O . VAL A 1 351 ? -2.83 14.383 15.852 1 98.75 351 VAL A O 1
ATOM 2796 N N . ALA A 1 352 ? -1.745 16.359 16.188 1 98.62 352 ALA A N 1
ATOM 2797 C CA . ALA A 1 352 ? -2.615 16.766 17.281 1 98.62 352 ALA A CA 1
ATOM 2798 C C . ALA A 1 352 ? -3.926 17.344 16.766 1 98.62 352 ALA A C 1
ATOM 2800 O O . ALA A 1 352 ? -5.008 16.969 17.219 1 98.62 352 ALA A O 1
ATOM 2801 N N . ARG A 1 353 ? -3.824 18.219 15.844 1 98.5 353 ARG A N 1
ATOM 2802 C CA . ARG A 1 353 ? -5.023 18.875 15.328 1 98.5 353 ARG A CA 1
ATOM 2803 C C . ARG A 1 353 ? -5.863 17.891 14.508 1 98.5 353 ARG A C 1
ATOM 2805 O O . ARG A 1 353 ? -7.094 17.875 14.617 1 98.5 353 ARG A O 1
ATOM 2812 N N . ASN A 1 354 ? -5.273 17.109 13.672 1 98.38 354 ASN A N 1
ATOM 2813 C CA . ASN A 1 354 ? -5.875 15.93 13.039 1 98.38 354 ASN A CA 1
ATOM 2814 C C . ASN A 1 354 ? -4.984 14.703 13.172 1 98.38 354 ASN A C 1
ATOM 2816 O O . ASN A 1 354 ? -3.783 14.766 12.898 1 98.38 354 ASN A O 1
ATOM 2820 N N . PHE A 1 355 ? -5.574 13.578 13.641 1 98.38 355 PHE A N 1
ATOM 2821 C CA . PHE A 1 355 ? -4.812 12.383 13.977 1 98.38 355 PHE A CA 1
ATOM 2822 C C . PHE A 1 355 ? -4.496 11.57 12.734 1 98.38 355 PHE A C 1
ATOM 2824 O O . PHE A 1 355 ? -5.332 11.453 11.828 1 98.38 355 PHE A O 1
ATOM 2831 N N . PHE A 1 356 ? -3.316 10.961 12.703 1 98.5 356 PHE A N 1
ATOM 2832 C CA . PHE A 1 356 ? -2.861 10.023 11.68 1 98.5 356 PHE A CA 1
ATOM 2833 C C . PHE A 1 356 ? -2.291 8.766 12.32 1 98.5 356 PHE A C 1
ATOM 2835 O O . PHE A 1 356 ? -1.543 8.836 13.297 1 98.5 356 PHE A O 1
ATOM 2842 N N . GLY A 1 357 ? -2.562 7.66 11.812 1 97.5 357 GLY A N 1
ATOM 2843 C CA . GLY A 1 357 ? -2.066 6.398 12.336 1 97.5 357 GLY A CA 1
ATOM 2844 C C . GLY A 1 357 ? -0.581 6.199 12.109 1 97.5 357 GLY A C 1
ATOM 2845 O O . GLY A 1 357 ? 0.039 6.941 11.344 1 97.5 357 GLY A O 1
ATOM 2846 N N . LYS A 1 358 ? -0.014 5.176 12.773 1 98 358 LYS A N 1
ATOM 2847 C CA . LYS A 1 358 ? 1.429 4.957 12.734 1 98 358 LYS A CA 1
ATOM 2848 C C . LYS A 1 358 ? 1.891 4.602 11.32 1 98 358 LYS A C 1
ATOM 2850 O O . LYS A 1 358 ? 3.035 4.867 10.953 1 98 358 LYS A O 1
ATOM 2855 N N . GLU A 1 359 ? 0.992 4.012 10.406 1 96.88 359 GLU A N 1
ATOM 2856 C CA . GLU A 1 359 ? 1.377 3.67 9.047 1 96.88 359 GLU A CA 1
ATOM 2857 C C . GLU A 1 359 ? 1.791 4.91 8.258 1 96.88 359 GLU A C 1
ATOM 2859 O O . GLU A 1 359 ? 2.738 4.867 7.469 1 96.88 359 GLU A O 1
ATOM 2864 N N . THR A 1 360 ? 1.057 6 8.453 1 98 360 THR A N 1
ATOM 2865 C CA . THR A 1 360 ? 1.399 7.254 7.793 1 98 360 THR A CA 1
ATOM 2866 C C . THR A 1 360 ? 2.746 7.773 8.281 1 98 360 THR A C 1
ATOM 2868 O O . THR A 1 360 ? 3.549 8.273 7.492 1 98 360 THR A O 1
ATOM 2871 N N . VAL A 1 361 ? 3.037 7.582 9.531 1 98.75 361 VAL A N 1
ATOM 2872 C CA . VAL A 1 361 ? 4.297 8.016 10.133 1 98.75 361 VAL A CA 1
ATOM 2873 C C . VAL A 1 361 ? 5.449 7.188 9.57 1 98.75 361 VAL A C 1
ATOM 2875 O O . VAL A 1 361 ? 6.496 7.73 9.219 1 98.75 361 VAL A O 1
ATOM 2878 N N . PHE A 1 362 ? 5.234 5.887 9.43 1 98.5 362 PHE A N 1
ATOM 2879 C CA . PHE A 1 362 ? 6.258 5.008 8.875 1 98.5 362 PHE A CA 1
ATOM 2880 C C . PHE A 1 362 ? 6.602 5.406 7.445 1 98.5 362 PHE A C 1
ATOM 2882 O O . PHE A 1 362 ? 7.773 5.445 7.066 1 98.5 362 PHE A O 1
ATOM 2889 N N . LYS A 1 363 ? 5.617 5.727 6.637 1 97.62 363 LYS A N 1
ATOM 2890 C CA . LYS A 1 363 ? 5.859 6.152 5.262 1 97.62 363 LYS A CA 1
ATOM 2891 C C . LYS A 1 363 ? 6.707 7.422 5.215 1 97.62 363 LYS A C 1
ATOM 2893 O O . LYS A 1 363 ? 7.59 7.555 4.367 1 97.62 363 LYS A O 1
ATOM 2898 N N . LEU A 1 364 ? 6.363 8.305 6.121 1 98.69 364 LEU A N 1
ATOM 2899 C CA . LEU A 1 364 ? 7.16 9.523 6.195 1 98.69 364 LEU A CA 1
ATOM 2900 C C . LEU A 1 364 ? 8.609 9.203 6.566 1 98.69 364 LEU A C 1
ATOM 2902 O O . LEU A 1 364 ? 9.539 9.773 5.992 1 98.69 364 LEU A O 1
ATOM 2906 N N . PHE A 1 365 ? 8.789 8.234 7.504 1 98.81 365 PHE A N 1
ATOM 2907 C CA . PHE A 1 365 ? 10.133 7.844 7.918 1 98.81 365 PHE A CA 1
ATOM 2908 C C . PHE A 1 365 ? 10.906 7.258 6.742 1 98.81 365 PHE A C 1
ATOM 2910 O O . PHE A 1 365 ? 12.102 7.531 6.582 1 98.81 365 PHE A O 1
ATOM 2917 N N . ASP A 1 366 ? 10.242 6.535 5.938 1 98.56 366 ASP A N 1
ATOM 2918 C CA . ASP A 1 366 ? 10.906 5.969 4.766 1 98.56 366 ASP A CA 1
ATOM 2919 C C . ASP A 1 366 ? 11.406 7.066 3.836 1 98.56 366 ASP A C 1
ATOM 2921 O O . ASP A 1 366 ? 12.539 7 3.342 1 98.56 366 ASP A O 1
ATOM 2925 N N . MET A 1 367 ? 10.578 8.031 3.646 1 98.62 367 MET A N 1
ATOM 2926 C CA . MET A 1 367 ? 10.977 9.133 2.771 1 98.62 367 MET A CA 1
ATOM 2927 C C . MET A 1 367 ? 12.094 9.953 3.404 1 98.62 367 MET A C 1
ATOM 2929 O O . MET A 1 367 ? 13.039 10.352 2.721 1 98.62 367 MET A O 1
ATOM 2933 N N . MET A 1 368 ? 11.969 10.172 4.711 1 98.88 368 MET A N 1
ATOM 2934 C CA . MET A 1 368 ? 13.031 10.898 5.406 1 98.88 368 MET A CA 1
ATOM 2935 C C . MET A 1 368 ? 14.359 10.164 5.285 1 98.88 368 MET A C 1
ATOM 2937 O O . MET A 1 368 ? 15.398 10.789 5.039 1 98.88 368 MET A O 1
ATOM 2941 N N . ALA A 1 369 ? 14.305 8.875 5.418 1 98.75 369 ALA A N 1
ATOM 2942 C CA . ALA A 1 369 ? 15.508 8.055 5.309 1 98.75 369 ALA A CA 1
ATOM 2943 C C . ALA A 1 369 ? 16.109 8.148 3.904 1 98.75 369 ALA A C 1
ATOM 2945 O O . ALA A 1 369 ? 17.297 8.445 3.746 1 98.75 369 ALA A O 1
ATOM 2946 N N . ILE A 1 370 ? 15.289 7.984 2.896 1 98.31 370 ILE A N 1
ATOM 2947 C CA . ILE A 1 370 ? 15.719 7.988 1.502 1 98.31 370 ILE A CA 1
ATOM 2948 C C . ILE A 1 370 ? 16.375 9.328 1.165 1 98.31 370 ILE A C 1
ATOM 2950 O O . ILE A 1 370 ? 17.375 9.375 0.458 1 98.31 370 ILE A O 1
ATOM 2954 N N . TYR A 1 371 ? 15.812 10.398 1.79 1 98.69 371 TYR A N 1
ATOM 2955 C CA . TYR A 1 371 ? 16.297 11.727 1.438 1 98.69 371 TYR A CA 1
ATOM 2956 C C . TYR A 1 371 ? 17.125 12.32 2.564 1 98.69 371 TYR A C 1
ATOM 2958 O O . TYR A 1 371 ? 17.312 13.539 2.625 1 98.69 371 TYR A O 1
ATOM 2966 N N . LYS A 1 372 ? 17.578 11.523 3.494 1 98.75 372 LYS A N 1
ATOM 2967 C CA . LYS A 1 372 ? 18.656 11.75 4.461 1 98.75 372 LYS A CA 1
ATOM 2968 C C . LYS A 1 372 ? 18.266 12.836 5.461 1 98.75 372 LYS A C 1
ATOM 2970 O O . LYS A 1 372 ? 19.094 13.695 5.793 1 98.75 372 LYS A O 1
ATOM 2975 N N . LEU A 1 373 ? 16.984 12.891 5.805 1 98.94 373 LEU A N 1
ATOM 2976 C CA . LEU A 1 373 ? 16.531 13.664 6.953 1 98.94 373 LEU A CA 1
ATOM 2977 C C . LEU A 1 373 ? 16.594 12.836 8.234 1 98.94 373 LEU A C 1
ATOM 2979 O O . LEU A 1 373 ? 16.422 11.617 8.195 1 98.94 373 LEU A O 1
ATOM 2983 N N . ASN A 1 374 ? 16.875 13.5 9.414 1 98.88 374 ASN A N 1
ATOM 2984 C CA . ASN A 1 374 ? 17.234 12.641 10.539 1 98.88 374 ASN A CA 1
ATOM 2985 C C . ASN A 1 374 ? 16.547 13.102 11.828 1 98.88 374 ASN A C 1
ATOM 2987 O O . ASN A 1 374 ? 16.828 12.57 12.898 1 98.88 374 ASN A O 1
ATOM 2991 N N . ARG A 1 375 ? 15.711 14.125 11.797 1 98.88 375 ARG A N 1
ATOM 2992 C CA . ARG A 1 375 ? 14.977 14.578 12.969 1 98.88 375 ARG A CA 1
ATOM 2993 C C . ARG A 1 375 ? 13.477 14.594 12.703 1 98.88 375 ARG A C 1
ATOM 2995 O O . ARG A 1 375 ? 13.023 15.188 11.727 1 98.88 375 ARG A O 1
ATOM 3002 N N . PHE A 1 376 ? 12.75 13.844 13.508 1 98.88 376 PHE A N 1
ATOM 3003 C CA . PHE A 1 376 ? 11.297 13.867 13.43 1 98.88 376 PHE A CA 1
ATOM 3004 C C . PHE A 1 376 ? 10.703 14.617 14.609 1 98.88 376 PHE A C 1
ATOM 3006 O O . PHE A 1 376 ? 10.758 14.141 15.75 1 98.88 376 PHE A O 1
ATOM 3013 N N . HIS A 1 377 ? 10.211 15.82 14.289 1 98.88 377 HIS A N 1
ATOM 3014 C CA . HIS A 1 377 ? 9.508 16.641 15.266 1 98.88 377 HIS A CA 1
ATOM 3015 C C . HIS A 1 377 ? 8.031 16.25 15.359 1 98.88 377 HIS A C 1
ATOM 3017 O O . HIS A 1 377 ? 7.242 16.578 14.477 1 98.88 377 HIS A O 1
ATOM 3023 N N . PHE A 1 378 ? 7.652 15.547 16.422 1 98.88 378 PHE A N 1
ATOM 3024 C CA . PHE A 1 378 ? 6.363 14.883 16.578 1 98.88 378 PHE A CA 1
ATOM 3025 C C . PHE A 1 378 ? 5.406 15.75 17.391 1 98.88 378 PHE A C 1
ATOM 3027 O O . PHE A 1 378 ? 5.406 15.695 18.625 1 98.88 378 PHE A O 1
ATOM 3034 N N . HIS A 1 379 ? 4.562 16.531 16.734 1 98.81 379 HIS A N 1
ATOM 3035 C CA . HIS A 1 379 ? 3.611 17.422 17.406 1 98.81 379 HIS A CA 1
ATOM 3036 C C . HIS A 1 379 ? 2.402 16.641 17.906 1 98.81 379 HIS A C 1
ATOM 3038 O O . HIS A 1 379 ? 1.423 16.453 17.188 1 98.81 379 HIS A O 1
ATOM 3044 N N . LEU A 1 380 ? 2.361 16.328 19.219 1 98.81 380 LEU A N 1
ATOM 3045 C CA . LEU A 1 380 ? 1.47 15.305 19.75 1 98.81 380 LEU A CA 1
ATOM 3046 C C . LEU A 1 380 ? 0.276 15.945 20.453 1 98.81 380 LEU A C 1
ATOM 3048 O O . LEU A 1 380 ? -0.718 15.266 20.734 1 98.81 380 LEU A O 1
ATOM 3052 N N . THR A 1 381 ? 0.419 17.25 20.844 1 98.75 381 THR A N 1
ATOM 3053 C CA . THR A 1 381 ? -0.654 17.875 21.625 1 98.75 381 THR A CA 1
ATOM 3054 C C . THR A 1 381 ? -0.94 19.281 21.109 1 98.75 381 THR A C 1
ATOM 3056 O O . THR A 1 381 ? -0.045 19.953 20.609 1 98.75 381 THR A O 1
ATOM 3059 N N . ASP A 1 382 ? -2.127 19.719 21.203 1 98.56 382 ASP A N 1
ATOM 3060 C CA . ASP A 1 382 ? -2.613 21.047 20.875 1 98.56 382 ASP A CA 1
ATOM 3061 C C . ASP A 1 382 ? -4 21.297 21.453 1 98.56 382 ASP A C 1
ATOM 3063 O O . ASP A 1 382 ? -4.512 20.469 22.219 1 98.56 382 ASP A O 1
ATOM 3067 N N . ASP A 1 383 ? -4.539 22.422 21.172 1 98.56 383 ASP A N 1
ATOM 3068 C CA . ASP A 1 383 ? -5.871 22.766 21.656 1 98.56 383 ASP A CA 1
ATOM 3069 C C . ASP A 1 383 ? -6.895 21.703 21.234 1 98.56 383 ASP A C 1
ATOM 3071 O O . ASP A 1 383 ? -7.824 21.406 21.984 1 98.56 383 ASP A O 1
ATOM 3075 N N . GLU A 1 384 ? -6.625 21.062 20.109 1 98.12 384 GLU A N 1
ATOM 3076 C CA . GLU A 1 384 ? -7.648 20.266 19.453 1 98.12 384 GLU A CA 1
ATOM 3077 C C . GLU A 1 384 ? -7.5 18.781 19.797 1 98.12 384 GLU A C 1
ATOM 3079 O O . GLU A 1 384 ? -8.359 17.969 19.453 1 98.12 384 GLU A O 1
ATOM 3084 N N . GLY A 1 385 ? -6.332 18.484 20.484 1 98.44 385 GLY A N 1
ATOM 3085 C CA . GLY A 1 385 ? -6.215 17.062 20.766 1 98.44 385 GLY A CA 1
ATOM 3086 C C . GLY A 1 385 ? -4.957 16.703 21.531 1 98.44 385 GLY A C 1
ATOM 3087 O O . GLY A 1 385 ? -3.953 17.422 21.453 1 98.44 385 GLY A O 1
ATOM 3088 N N . TRP A 1 386 ? -5.031 15.617 22.344 1 98.81 386 TRP A N 1
ATOM 3089 C CA . TRP A 1 386 ? -3.93 14.922 23 1 98.81 386 TRP A CA 1
ATOM 3090 C C . TRP A 1 386 ? -3.77 13.508 22.438 1 98.81 386 TRP A C 1
ATOM 3092 O O . TRP A 1 386 ? -4.68 12.68 22.547 1 98.81 386 TRP A O 1
ATOM 3102 N N . ARG A 1 387 ? -2.576 13.102 21.875 1 98.88 387 ARG A N 1
ATOM 3103 C CA . ARG A 1 387 ? -2.568 11.969 20.953 1 98.88 387 ARG A CA 1
ATOM 3104 C C . ARG A 1 387 ? -1.669 10.852 21.469 1 98.88 387 ARG A C 1
ATOM 3106 O O . ARG A 1 387 ? -1.416 9.875 20.75 1 98.88 387 ARG A O 1
ATOM 3113 N N . LEU A 1 388 ? -1.164 10.922 22.641 1 98.88 388 LEU A N 1
ATOM 3114 C CA . LEU A 1 388 ? -0.353 9.852 23.203 1 98.88 388 LEU A CA 1
ATOM 3115 C C . LEU A 1 388 ? -0.882 9.43 24.562 1 98.88 388 LEU A C 1
ATOM 3117 O O . LEU A 1 388 ? -1.055 10.273 25.453 1 98.88 388 LEU A O 1
ATOM 3121 N N . LYS A 1 389 ? -1.071 8.188 24.734 1 98.62 389 LYS A N 1
ATOM 3122 C CA . LYS A 1 389 ? -1.556 7.664 26 1 98.62 389 LYS A CA 1
ATOM 3123 C C . LYS A 1 389 ? -0.461 7.707 27.062 1 98.62 389 LYS A C 1
ATOM 3125 O O . LYS A 1 389 ? 0.665 7.27 26.828 1 98.62 389 LYS A O 1
ATOM 3130 N N . PHE A 1 390 ? -0.739 8.312 28.188 1 98.12 390 PHE A N 1
ATOM 3131 C CA . PHE A 1 390 ? 0.139 8.32 29.344 1 98.12 390 PHE A CA 1
ATOM 3132 C C . PHE A 1 390 ? -0.44 7.465 30.469 1 98.12 390 PHE A C 1
ATOM 3134 O O . PHE A 1 390 ? -1.508 7.77 31 1 98.12 390 PHE A O 1
ATOM 3141 N N . GLU A 1 391 ? 0.257 6.484 30.828 1 96.44 391 GLU A N 1
ATOM 3142 C CA . GLU A 1 391 ? -0.206 5.625 31.922 1 96.44 391 GLU A CA 1
ATOM 3143 C C . GLU A 1 391 ? -0.367 6.414 33.219 1 96.44 391 GLU A C 1
ATOM 3145 O O . GLU A 1 391 ? 0.503 7.211 33.562 1 96.44 391 GLU A O 1
ATOM 3150 N N . GLY A 1 392 ? -1.489 6.301 33.844 1 96.19 392 GLY A N 1
ATOM 3151 C CA . GLY A 1 392 ? -1.771 7.016 35.062 1 96.19 392 GLY A CA 1
ATOM 3152 C C . GLY A 1 392 ? -2.545 8.305 34.844 1 96.19 392 GLY A C 1
ATOM 3153 O O . GLY A 1 392 ? -3.057 8.891 35.812 1 96.19 392 GLY A O 1
ATOM 3154 N N . LEU A 1 393 ? -2.602 8.711 33.656 1 98.19 393 LEU A N 1
ATOM 3155 C CA . LEU A 1 393 ? -3.387 9.883 33.25 1 98.19 393 LEU A CA 1
ATOM 3156 C C . LEU A 1 393 ? -4.258 9.57 32.031 1 98.19 393 LEU A C 1
ATOM 3158 O O . LEU A 1 393 ? -4.145 10.227 31.016 1 98.19 393 LEU A O 1
ATOM 3162 N N . GLU A 1 394 ? -5.195 8.68 32.25 1 97.75 394 GLU A N 1
ATOM 3163 C CA . GLU A 1 394 ? -5.949 8.086 31.141 1 97.75 394 GLU A CA 1
ATOM 3164 C C . GLU A 1 394 ? -6.863 9.117 30.484 1 97.75 394 GLU A C 1
ATOM 3166 O O . GLU A 1 394 ? -7.168 9.016 29.281 1 97.75 394 GLU A O 1
ATOM 3171 N N . GLU A 1 395 ? -7.281 10.172 31.234 1 98.31 395 GLU A N 1
ATOM 3172 C CA . GLU A 1 395 ? -8.219 11.172 30.734 1 98.31 395 GLU A CA 1
ATOM 3173 C C . GLU A 1 395 ? -7.605 11.977 29.594 1 98.31 395 GLU A C 1
ATOM 3175 O O . GLU A 1 395 ? -8.328 12.5 28.734 1 98.31 395 GLU A O 1
ATOM 3180 N N . LEU A 1 396 ? -6.254 12 29.547 1 98.81 396 LEU A N 1
ATOM 3181 C CA . LEU A 1 396 ? -5.578 12.742 28.484 1 98.81 396 LEU A CA 1
ATOM 3182 C C . LEU A 1 396 ? -6.004 12.227 27.125 1 98.81 396 LEU A C 1
ATOM 3184 O O . LEU A 1 396 ? -6.207 13.023 26.188 1 98.81 396 LEU A O 1
ATOM 3188 N N . THR A 1 397 ? -6.203 10.891 26.984 1 98.69 397 THR A N 1
ATOM 3189 C CA . THR A 1 397 ? -6.598 10.359 25.688 1 98.69 397 THR A CA 1
ATOM 3190 C C . THR A 1 397 ? -8.062 9.945 25.688 1 98.69 397 THR A C 1
ATOM 3192 O O . THR A 1 397 ? -8.727 9.961 24.656 1 98.69 397 THR A O 1
ATOM 3195 N N . LYS A 1 398 ? -8.625 9.656 26.844 1 98.44 398 LYS A N 1
ATOM 3196 C CA . LYS A 1 398 ? -10.039 9.273 26.906 1 98.44 398 LYS A CA 1
ATOM 3197 C C . LYS A 1 398 ? -10.938 10.469 26.625 1 98.44 398 LYS A C 1
ATOM 3199 O O . LYS A 1 398 ? -12.023 10.312 26.047 1 98.44 398 LYS A O 1
ATOM 3204 N N . VAL A 1 399 ? -10.492 11.672 27.047 1 98.62 399 VAL A N 1
ATOM 3205 C CA . VAL A 1 399 ? -11.219 12.906 26.797 1 98.62 399 VAL A CA 1
ATOM 3206 C C . VAL A 1 399 ? -10.516 13.719 25.719 1 98.62 399 VAL A C 1
ATOM 3208 O O . VAL A 1 399 ? -11.055 13.906 24.625 1 98.62 399 VAL A O 1
ATOM 3211 N N . GLY A 1 400 ? -9.227 13.953 25.922 1 98.69 400 GLY A N 1
ATOM 3212 C CA . GLY A 1 400 ? -8.469 14.836 25.047 1 98.69 400 GLY A CA 1
ATOM 3213 C C . GLY A 1 400 ? -8.148 14.219 23.703 1 98.69 400 GLY A C 1
ATOM 3214 O O . GLY A 1 400 ? -7.758 14.922 22.766 1 98.69 400 GLY A O 1
ATOM 3215 N N . GLY A 1 401 ? -8.367 12.922 23.594 1 98.69 401 GLY A N 1
ATOM 3216 C CA . GLY A 1 401 ? -8.031 12.242 22.359 1 98.69 401 GLY A CA 1
ATOM 3217 C C . GLY A 1 401 ? -9.219 12.086 21.422 1 98.69 401 GLY A C 1
ATOM 3218 O O . GLY A 1 401 ? -9.094 11.484 20.344 1 98.69 401 GLY A O 1
ATOM 3219 N N . HIS A 1 402 ? -10.375 12.711 21.812 1 98.38 402 HIS A N 1
ATOM 3220 C CA . HIS A 1 402 ? -11.594 12.547 21.031 1 98.38 402 HIS A CA 1
ATOM 3221 C C . HIS A 1 402 ? -12.344 13.875 20.891 1 98.38 402 HIS A C 1
ATOM 3223 O O . HIS A 1 402 ? -12.367 14.68 21.812 1 98.38 402 HIS A O 1
ATOM 3229 N N . ARG A 1 403 ? -12.859 14.047 19.766 1 98.44 403 ARG A N 1
ATOM 3230 C CA . ARG A 1 403 ? -13.789 15.148 19.547 1 98.44 403 ARG A CA 1
ATOM 3231 C C . ARG A 1 403 ? -15.195 14.633 19.266 1 98.44 403 ARG A C 1
ATOM 3233 O O . ARG A 1 403 ? -15.367 13.648 18.547 1 98.44 403 ARG A O 1
ATOM 3240 N N . CYS A 1 404 ? -16.156 15.273 19.844 1 98.12 404 CYS A N 1
ATOM 3241 C CA . CYS A 1 404 ? -17.562 14.977 19.656 1 98.12 404 CYS A CA 1
ATOM 3242 C C . CYS A 1 404 ? -18.438 16.094 20.234 1 98.12 404 CYS A C 1
ATOM 3244 O O . CYS A 1 404 ? -17.922 17.047 20.797 1 98.12 404 CYS A O 1
ATOM 3246 N N . HIS A 1 405 ? -19.719 16 20.031 1 98.12 405 HIS A N 1
ATOM 3247 C CA . HIS A 1 405 ? -20.625 16.953 20.672 1 98.12 405 HIS A CA 1
ATOM 3248 C C . HIS A 1 405 ? -20.703 16.719 22.172 1 98.12 405 HIS A C 1
ATOM 3250 O O . HIS A 1 405 ? -21.156 15.656 22.625 1 98.12 405 HIS A O 1
ATOM 3256 N N . ASP A 1 406 ? -20.156 17.609 22.906 1 97.81 406 ASP A N 1
ATOM 3257 C CA . ASP A 1 406 ? -20.172 17.625 24.375 1 97.81 406 ASP A CA 1
ATOM 3258 C C . ASP A 1 406 ? -19.984 19.031 24.906 1 97.81 406 ASP A C 1
ATOM 3260 O O . ASP A 1 406 ? -18.859 19.484 25.141 1 97.81 406 ASP A O 1
ATOM 3264 N N . LEU A 1 407 ? -21.062 19.688 25.172 1 96.5 407 LEU A N 1
ATOM 3265 C CA . LEU A 1 407 ? -21.031 21.109 25.516 1 96.5 407 LEU A CA 1
ATOM 3266 C C . LEU A 1 407 ? -20.203 21.344 26.781 1 96.5 407 LEU A C 1
ATOM 3268 O O . LEU A 1 407 ? -19.578 22.391 26.922 1 96.5 407 LEU A O 1
ATOM 3272 N N . ASP A 1 408 ? -20.172 20.312 27.641 1 95.25 408 ASP A N 1
ATOM 3273 C CA . ASP A 1 408 ? -19.406 20.469 28.875 1 95.25 408 ASP A CA 1
ATOM 3274 C C . ASP A 1 408 ? -17.969 19.969 28.703 1 95.25 408 ASP A C 1
ATOM 3276 O O . ASP A 1 408 ? -17.125 20.219 29.562 1 95.25 408 ASP A O 1
ATOM 3280 N N . GLU A 1 409 ? -17.734 19.297 27.594 1 97.31 409 GLU A N 1
ATOM 3281 C CA . GLU A 1 409 ? -16.438 18.734 27.25 1 97.31 409 GLU A CA 1
ATOM 3282 C C . GLU A 1 409 ? -15.883 17.875 28.391 1 97.31 409 GLU A C 1
ATOM 3284 O O . GLU A 1 409 ? -14.719 18.031 28.766 1 97.31 409 GLU A O 1
ATOM 3289 N N . THR A 1 410 ? -16.703 17.047 28.891 1 96.75 410 THR A N 1
ATOM 3290 C CA . THR A 1 410 ? -16.328 16.156 29.969 1 96.75 410 THR A CA 1
ATOM 3291 C C . THR A 1 410 ? -15.953 14.773 29.422 1 96.75 410 THR A C 1
ATOM 3293 O O . THR A 1 410 ? -15.18 14.039 30.031 1 96.75 410 THR A O 1
ATOM 3296 N N . ASN A 1 411 ? -16.516 14.5 28.25 1 96.94 411 ASN A N 1
ATOM 3297 C CA . ASN A 1 411 ? -16.297 13.18 27.672 1 96.94 411 ASN A CA 1
ATOM 3298 C C . ASN A 1 411 ? -15.438 13.273 26.406 1 96.94 411 ASN A C 1
ATOM 3300 O O . ASN A 1 411 ? -14.812 12.289 26 1 96.94 411 ASN A O 1
ATOM 3304 N N . CYS A 1 412 ? -15.5 14.359 25.766 1 98.19 412 CYS A N 1
ATOM 3305 C CA . CYS A 1 412 ? -14.711 14.656 24.578 1 98.19 412 CYS A CA 1
ATOM 3306 C C . CYS A 1 412 ? -14.562 16.156 24.375 1 98.19 412 CYS A C 1
ATOM 3308 O O . CYS A 1 412 ? -15.219 16.953 25.062 1 98.19 412 CYS A O 1
ATOM 3310 N N . ILE A 1 413 ? -13.641 16.438 23.547 1 98.5 413 ILE A N 1
ATOM 3311 C CA . ILE A 1 413 ? -13.484 17.844 23.141 1 98.5 413 ILE A CA 1
ATOM 3312 C C . ILE A 1 413 ? -14.539 18.203 22.094 1 98.5 413 ILE A C 1
ATOM 3314 O O . ILE A 1 413 ? -14.836 17.406 21.203 1 98.5 413 ILE A O 1
ATOM 3318 N N . MET A 1 414 ? -15.102 19.391 22.203 1 98.06 414 MET A N 1
ATOM 3319 C CA . MET A 1 414 ? -16.062 19.844 21.203 1 98.06 414 MET A CA 1
ATOM 3320 C C . MET A 1 414 ? -15.469 19.797 19.812 1 98.06 414 MET A C 1
ATOM 3322 O O . MET A 1 414 ? -14.258 19.953 19.641 1 98.06 414 MET A O 1
ATOM 3326 N N . PRO A 1 415 ? -16.328 19.656 18.766 1 97.5 415 PRO A N 1
ATOM 3327 C CA . PRO A 1 415 ? -15.82 19.531 17.406 1 97.5 415 PRO A CA 1
ATOM 3328 C C . PRO A 1 415 ? -15.031 20.766 16.953 1 97.5 415 PRO A C 1
ATOM 3330 O O . PRO A 1 415 ? -15.414 21.891 17.25 1 97.5 415 PRO A O 1
ATOM 3333 N N . GLN A 1 416 ? -13.93 20.5 16.359 1 97.62 416 GLN A N 1
ATOM 3334 C CA . GLN A 1 416 ? -13.055 21.484 15.734 1 97.62 416 GLN A CA 1
ATOM 3335 C C . GLN A 1 416 ? -12.617 21.047 14.344 1 97.62 416 GLN A C 1
ATOM 3337 O O . GLN A 1 416 ? -12.617 19.844 14.031 1 97.62 416 GLN A O 1
ATOM 3342 N N . LEU A 1 417 ? -12.383 21.969 13.453 1 97.56 417 LEU A N 1
ATOM 3343 C CA . LEU A 1 417 ? -11.688 21.766 12.18 1 97.56 417 LEU A CA 1
ATOM 3344 C C . LEU A 1 417 ? -12.422 20.75 11.312 1 97.56 417 LEU A C 1
ATOM 3346 O O . LEU A 1 417 ? -11.789 19.891 10.688 1 97.56 417 LEU A O 1
ATOM 3350 N N . GLY A 1 418 ? -13.695 20.734 11.367 1 96.38 418 GLY A N 1
ATOM 3351 C CA . GLY A 1 418 ? -14.516 19.953 10.469 1 96.38 418 GLY A CA 1
ATOM 3352 C C . GLY A 1 418 ? -14.672 18.5 10.898 1 96.38 418 GLY A C 1
ATOM 3353 O O . GLY A 1 418 ? -14.977 17.641 10.086 1 96.38 418 GLY A O 1
ATOM 3354 N N . SER A 1 419 ? -14.516 18.156 12.195 1 96.69 419 SER A N 1
ATOM 3355 C CA . SER A 1 419 ? -14.531 16.781 12.648 1 96.69 419 SER A CA 1
ATOM 3356 C C . SER A 1 419 ? -15.953 16.234 12.727 1 96.69 419 SER A C 1
ATOM 3358 O O . SER A 1 419 ? -16.172 15.023 12.633 1 96.69 419 SER A O 1
ATOM 3360 N N . GLY A 1 420 ? -16.984 17.125 12.906 1 96.44 420 GLY A N 1
ATOM 3361 C CA . GLY A 1 420 ? -18.344 16.656 13.07 1 96.44 420 GLY A CA 1
ATOM 3362 C C . GLY A 1 420 ? -18.656 16.203 14.484 1 96.44 420 GLY A C 1
ATOM 3363 O O . GLY A 1 420 ? -17.812 16.297 15.375 1 96.44 420 GLY A O 1
ATOM 3364 N N . PRO A 1 421 ? -19.859 15.742 14.719 1 97.69 421 PRO A N 1
ATOM 3365 C CA . PRO A 1 421 ? -20.344 15.594 16.094 1 97.69 421 PRO A CA 1
ATOM 3366 C C . PRO A 1 421 ? -19.984 14.234 16.703 1 97.69 421 PRO A C 1
ATOM 3368 O O . PRO A 1 421 ? -20.312 13.969 17.859 1 97.69 421 PRO A O 1
ATOM 3371 N N . THR A 1 422 ? -19.375 13.32 15.922 1 97.19 422 THR A N 1
ATOM 3372 C CA . THR A 1 422 ? -19.031 12 16.422 1 97.19 422 THR A CA 1
ATOM 3373 C C . THR A 1 422 ? -17.516 11.836 16.531 1 97.19 422 THR A C 1
ATOM 3375 O O . THR A 1 422 ? -16.766 12.711 16.094 1 97.19 422 THR A O 1
ATOM 3378 N N . THR A 1 423 ? -17.109 10.648 17.094 1 96.88 423 THR A N 1
ATOM 3379 C CA . THR A 1 423 ? -15.688 10.406 17.281 1 96.88 423 THR A CA 1
ATOM 3380 C C . THR A 1 423 ? -15.062 9.781 16.031 1 96.88 423 THR A C 1
ATOM 3382 O O . THR A 1 423 ? -13.906 9.367 16.047 1 96.88 423 THR A O 1
ATOM 3385 N N . ILE A 1 424 ? -15.82 9.695 14.922 1 95.88 424 ILE A N 1
ATOM 3386 C CA . ILE A 1 424 ? -15.312 9.117 13.68 1 95.88 424 ILE A CA 1
ATOM 3387 C C . ILE A 1 424 ? -14.516 10.172 12.906 1 95.88 424 ILE A C 1
ATOM 3389 O O . ILE A 1 424 ? -14.961 11.312 12.773 1 95.88 424 ILE A O 1
ATOM 3393 N N . GLY A 1 425 ? -13.383 9.758 12.445 1 93.88 425 GLY A N 1
ATOM 3394 C CA . GLY A 1 425 ? -12.57 10.656 11.633 1 93.88 425 GLY A CA 1
ATOM 3395 C C . GLY A 1 425 ? -11.281 11.078 12.32 1 93.88 425 GLY A C 1
ATOM 3396 O O . GLY A 1 425 ? -10.969 10.594 13.414 1 93.88 425 GLY A O 1
ATOM 3397 N N . SER A 1 426 ? -10.641 12.062 11.766 1 93.62 426 SER A N 1
ATOM 3398 C CA . SER A 1 426 ? -9.289 12.422 12.188 1 93.62 426 SER A CA 1
ATOM 3399 C C . SER A 1 426 ? -9.312 13.312 13.43 1 93.62 426 SER A C 1
ATOM 3401 O O . SER A 1 426 ? -8.266 13.602 14.016 1 93.62 426 SER A O 1
ATOM 3403 N N . GLY A 1 427 ? -10.5 13.719 13.812 1 97.75 427 GLY A N 1
ATOM 3404 C CA . GLY A 1 427 ? -10.594 14.469 15.062 1 97.75 427 GLY A CA 1
ATOM 3405 C C . GLY A 1 427 ? -10.344 13.609 16.281 1 97.75 427 GLY A C 1
ATOM 3406 O O . GLY A 1 427 ? -10.117 14.133 17.375 1 97.75 427 GLY A O 1
ATOM 3407 N N . SER A 1 428 ? -10.336 12.32 16.078 1 98.12 428 SER A N 1
ATOM 3408 C CA . SER A 1 428 ? -10.164 11.383 17.188 1 98.12 428 SER A CA 1
ATOM 3409 C C . SER A 1 428 ? -9.055 10.383 16.891 1 98.12 428 SER A C 1
ATOM 3411 O O . SER A 1 428 ? -8.781 10.07 15.727 1 98.12 428 SER A O 1
ATOM 3413 N N . GLY A 1 429 ? -8.422 9.914 17.984 1 98 429 GLY A N 1
ATOM 3414 C CA . GLY A 1 429 ? -7.352 8.93 17.875 1 98 429 GLY A CA 1
ATOM 3415 C C . GLY A 1 429 ? -6.152 9.25 18.75 1 98 429 GLY A C 1
ATOM 3416 O O . GLY A 1 429 ? -5.988 10.391 19.203 1 98 429 GLY A O 1
ATOM 3417 N N . PHE A 1 430 ? -5.375 8.258 19.031 1 98.75 430 PHE A N 1
ATOM 3418 C CA . PHE A 1 430 ? -4.156 8.406 19.812 1 98.75 430 PHE A CA 1
ATOM 3419 C C . PHE A 1 430 ? -3.254 7.191 19.656 1 98.75 430 PHE A C 1
ATOM 3421 O O . PHE A 1 430 ? -3.682 6.156 19.125 1 98.75 430 PHE A O 1
ATOM 3428 N N . TYR A 1 431 ? -2.078 7.301 20.031 1 98.75 431 TYR A N 1
ATOM 3429 C CA . TYR A 1 431 ? -1.115 6.203 20.062 1 98.75 431 TYR A CA 1
ATOM 3430 C C . TYR A 1 431 ? -1.059 5.57 21.453 1 98.75 431 TYR A C 1
ATOM 3432 O O . TYR A 1 431 ? -1.001 6.277 22.453 1 98.75 431 TYR A O 1
ATOM 3440 N N . THR A 1 432 ? -1.032 4.301 21.484 1 98.56 432 THR A N 1
ATOM 3441 C CA . THR A 1 432 ? -0.726 3.584 22.719 1 98.56 432 THR A CA 1
ATOM 3442 C C . THR A 1 432 ? 0.775 3.59 23 1 98.56 432 THR A C 1
ATOM 3444 O O . THR A 1 432 ? 1.561 4.043 22.156 1 98.56 432 THR A O 1
ATOM 3447 N N . LYS A 1 433 ? 1.118 3.141 24.203 1 97.94 433 LYS A N 1
ATOM 3448 C CA . LYS A 1 433 ? 2.533 2.973 24.516 1 97.94 433 LYS A CA 1
ATOM 3449 C C . LYS A 1 433 ? 3.227 2.086 23.484 1 97.94 433 LYS A C 1
ATOM 3451 O O . LYS A 1 433 ? 4.305 2.424 23 1 97.94 433 LYS A O 1
ATOM 3456 N N . GLU A 1 434 ? 2.561 0.982 23.094 1 97.81 434 GLU A N 1
ATOM 3457 C CA . GLU A 1 434 ? 3.119 0.037 22.125 1 97.81 434 GLU A CA 1
ATOM 3458 C C . GLU A 1 434 ? 3.275 0.679 20.75 1 97.81 434 GLU A C 1
ATOM 3460 O O . GLU A 1 434 ? 4.305 0.507 20.094 1 97.81 434 GLU A O 1
ATOM 3465 N N . ASP A 1 435 ? 2.262 1.442 20.359 1 98.31 435 ASP A N 1
ATOM 3466 C CA . ASP A 1 435 ? 2.334 2.152 19.078 1 98.31 435 ASP A CA 1
ATOM 3467 C C . ASP A 1 435 ? 3.527 3.104 19.047 1 98.31 435 ASP A C 1
ATOM 3469 O O . ASP A 1 435 ? 4.281 3.127 18.078 1 98.31 435 ASP A O 1
ATOM 3473 N N . TYR A 1 436 ? 3.664 3.82 20.062 1 98.69 436 TYR A N 1
ATOM 3474 C CA . TYR A 1 436 ? 4.715 4.824 20.156 1 98.69 436 TYR A CA 1
ATOM 3475 C C . TYR A 1 436 ? 6.094 4.176 20.141 1 98.69 436 TYR A C 1
ATOM 3477 O O . TYR A 1 436 ? 7.012 4.664 19.484 1 98.69 436 TYR A O 1
ATOM 3485 N N . GLN A 1 437 ? 6.242 3.113 20.828 1 98.69 437 GLN A N 1
ATOM 3486 C CA . GLN A 1 437 ? 7.52 2.408 20.859 1 98.69 437 GLN A CA 1
ATOM 3487 C C . GLN A 1 437 ? 7.848 1.796 19.5 1 98.69 437 GLN A C 1
ATOM 3489 O O . GLN A 1 437 ? 9.016 1.739 19.094 1 98.69 437 GLN A O 1
ATOM 3494 N N . GLU A 1 438 ? 6.824 1.306 18.797 1 98.44 438 GLU A N 1
ATOM 3495 C CA . GLU A 1 438 ? 7.043 0.851 17.422 1 98.44 438 GLU A CA 1
ATOM 3496 C C . GLU A 1 438 ? 7.543 1.989 16.547 1 98.44 438 GLU A C 1
ATOM 3498 O O . GLU A 1 438 ? 8.406 1.782 15.68 1 98.44 438 GLU A O 1
ATOM 3503 N N . ILE A 1 439 ? 6.973 3.158 16.734 1 98.75 439 ILE A N 1
ATOM 3504 C CA . ILE A 1 439 ? 7.395 4.34 16 1 98.75 439 ILE A CA 1
ATOM 3505 C C . ILE A 1 439 ? 8.859 4.652 16.312 1 98.75 439 ILE A C 1
ATOM 3507 O O . ILE A 1 439 ? 9.656 4.902 15.406 1 98.75 439 ILE A O 1
ATOM 3511 N N . LEU A 1 440 ? 9.266 4.531 17.578 1 98.88 440 LEU A N 1
ATOM 3512 C CA . LEU A 1 440 ? 10.641 4.781 18 1 98.88 440 LEU A CA 1
ATOM 3513 C C . LEU A 1 440 ? 11.594 3.777 17.359 1 98.88 440 LEU A C 1
ATOM 3515 O O . LEU A 1 440 ? 12.656 4.152 16.859 1 98.88 440 LEU A O 1
ATOM 3519 N N . GLN A 1 441 ? 11.195 2.543 17.391 1 98.69 441 GLN A N 1
ATOM 3520 C CA . GLN A 1 441 ? 12.039 1.487 16.844 1 98.69 441 GLN A CA 1
ATOM 3521 C C . GLN A 1 441 ? 12.242 1.667 15.344 1 98.69 441 GLN A C 1
ATOM 3523 O O . GLN A 1 441 ? 13.367 1.551 14.844 1 98.69 441 GLN A O 1
ATOM 3528 N N . TYR A 1 442 ? 11.141 1.919 14.664 1 98.75 442 TYR A N 1
ATOM 3529 C CA . TYR A 1 442 ? 11.188 2.115 13.227 1 98.75 442 TYR A CA 1
ATOM 3530 C C . TYR A 1 442 ? 12.078 3.303 12.867 1 98.75 442 TYR A C 1
ATOM 3532 O O . TYR A 1 442 ? 12.844 3.244 11.898 1 98.75 442 TYR A O 1
ATOM 3540 N N . ALA A 1 443 ? 11.992 4.344 13.617 1 98.81 443 ALA A N 1
ATOM 3541 C CA . ALA A 1 443 ? 12.82 5.531 13.438 1 98.81 443 ALA A CA 1
ATOM 3542 C C . ALA A 1 443 ? 14.297 5.215 13.688 1 98.81 443 ALA A C 1
ATOM 3544 O O . ALA A 1 443 ? 15.156 5.59 12.898 1 98.81 443 ALA A O 1
ATOM 3545 N N . LYS A 1 444 ? 14.562 4.535 14.734 1 98.56 444 LYS A N 1
ATOM 3546 C CA . LYS A 1 444 ? 15.93 4.188 15.117 1 98.56 444 LYS A CA 1
ATOM 3547 C C . LYS A 1 444 ? 16.625 3.402 14.016 1 98.56 444 LYS A C 1
ATOM 3549 O O . LYS A 1 444 ? 17.781 3.676 13.688 1 98.56 444 LYS A O 1
ATOM 3554 N N . GLU A 1 445 ? 15.898 2.516 13.438 1 98.38 445 GLU A N 1
ATOM 3555 C CA . GLU A 1 445 ? 16.438 1.677 12.367 1 98.38 445 GLU A CA 1
ATOM 3556 C C . GLU A 1 445 ? 16.828 2.512 11.148 1 98.38 445 GLU A C 1
ATOM 3558 O O . GLU A 1 445 ? 17.578 2.051 10.289 1 98.38 445 GLU A O 1
ATOM 3563 N N . ARG A 1 446 ? 16.375 3.746 11.102 1 98.75 446 ARG A N 1
ATOM 3564 C CA . ARG A 1 446 ? 16.578 4.602 9.945 1 98.75 446 ARG A CA 1
ATOM 3565 C C . ARG A 1 446 ? 17.359 5.859 10.32 1 98.75 446 ARG A C 1
ATOM 3567 O O . ARG A 1 446 ? 17.406 6.816 9.547 1 98.75 446 ARG A O 1
ATOM 3574 N N . HIS A 1 447 ? 17.891 5.863 11.539 1 98.62 447 HIS A N 1
ATOM 3575 C CA . HIS A 1 447 ? 18.719 6.945 12.07 1 98.62 447 HIS A CA 1
ATOM 3576 C C . HIS A 1 447 ? 17.938 8.25 12.133 1 98.62 447 HIS A C 1
ATOM 3578 O O . HIS A 1 447 ? 18.469 9.312 11.766 1 98.62 447 HIS A O 1
ATOM 3584 N N . ILE A 1 448 ? 16.688 8.125 12.57 1 98.88 448 ILE A N 1
ATOM 3585 C CA . ILE A 1 448 ? 15.836 9.281 12.805 1 98.88 448 ILE A CA 1
ATOM 3586 C C . ILE A 1 448 ? 15.578 9.438 14.297 1 98.88 448 ILE A C 1
ATOM 3588 O O . ILE A 1 448 ? 15.133 8.5 14.961 1 98.88 448 ILE A O 1
ATOM 3592 N N . GLN A 1 449 ? 15.906 10.578 14.781 1 98.81 449 GLN A N 1
ATOM 3593 C CA . GLN A 1 449 ? 15.594 10.883 16.172 1 98.81 449 GLN A CA 1
ATOM 3594 C C . GLN A 1 449 ? 14.195 11.469 16.312 1 98.81 449 GLN A C 1
ATOM 3596 O O . GLN A 1 449 ? 13.844 12.422 15.609 1 98.81 449 GLN A O 1
ATOM 3601 N N . VAL A 1 450 ? 13.398 10.906 17.188 1 98.88 450 VAL A N 1
ATOM 3602 C CA . VAL A 1 450 ? 12.055 11.414 17.453 1 98.88 450 VAL A CA 1
ATOM 3603 C C . VAL A 1 450 ? 12.102 12.453 18.562 1 98.88 450 VAL A C 1
ATOM 3605 O O . VAL A 1 450 ? 12.641 12.188 19.641 1 98.88 450 VAL A O 1
ATOM 3608 N N . ILE A 1 451 ? 11.578 13.594 18.297 1 98.88 451 ILE A N 1
ATOM 3609 C CA . ILE A 1 451 ? 11.477 14.695 19.25 1 98.88 451 ILE A CA 1
ATOM 3610 C C . ILE A 1 451 ? 10.008 14.977 19.562 1 98.88 451 ILE A C 1
ATOM 3612 O O . ILE A 1 451 ? 9.32 15.625 18.781 1 98.88 451 ILE A O 1
ATOM 3616 N N . PRO A 1 452 ? 9.531 14.516 20.734 1 98.81 452 PRO A N 1
ATOM 3617 C CA . PRO A 1 452 ? 8.125 14.758 21.062 1 98.81 452 PRO A CA 1
ATOM 3618 C C . PRO A 1 452 ? 7.859 16.188 21.5 1 98.81 452 PRO A C 1
ATOM 3620 O O . PRO A 1 452 ? 8.656 16.766 22.25 1 98.81 452 PRO A O 1
ATOM 3623 N N . GLU A 1 453 ? 6.812 16.719 21.016 1 98.81 453 GLU A N 1
ATOM 3624 C CA . GLU A 1 453 ? 6.332 18.016 21.469 1 98.81 453 GLU A CA 1
ATOM 3625 C C . GLU A 1 453 ? 5.035 17.891 22.266 1 98.81 453 GLU A C 1
ATOM 3627 O O . GLU A 1 453 ? 4.027 17.406 21.734 1 98.81 453 GLU A O 1
ATOM 3632 N N . ILE A 1 454 ? 5.109 18.281 23.469 1 98.38 454 ILE A N 1
ATOM 3633 C CA . ILE A 1 454 ? 3.949 18.484 24.328 1 98.38 454 ILE A CA 1
ATOM 3634 C C . ILE A 1 454 ? 3.795 19.984 24.625 1 98.38 454 ILE A C 1
ATOM 3636 O O . ILE A 1 454 ? 4.469 20.516 25.5 1 98.38 454 ILE A O 1
ATOM 3640 N N . ASP A 1 455 ? 2.863 20.578 24.016 1 97.31 455 ASP A N 1
ATOM 3641 C CA . ASP A 1 455 ? 2.764 22.047 23.953 1 97.31 455 ASP A CA 1
ATOM 3642 C C . ASP A 1 455 ? 2.232 22.609 25.266 1 97.31 455 ASP A C 1
ATOM 3644 O O . ASP A 1 455 ? 1.18 22.188 25.75 1 97.31 455 ASP A O 1
ATOM 3648 N N . MET A 1 456 ? 2.961 23.609 25.906 1 96.56 456 MET A N 1
ATOM 3649 C CA . MET A 1 456 ? 2.633 24.328 27.141 1 96.56 456 MET A CA 1
ATOM 3650 C C . MET A 1 456 ? 3.414 25.641 27.234 1 96.56 456 MET A C 1
ATOM 3652 O O . MET A 1 456 ? 4.484 25.766 26.641 1 96.56 456 MET A O 1
ATOM 3656 N N . PRO A 1 457 ? 2.971 26.625 27.891 1 96.44 457 PRO A N 1
ATOM 3657 C CA . PRO A 1 457 ? 1.73 26.578 28.672 1 96.44 457 PRO A CA 1
ATOM 3658 C C . PRO A 1 457 ? 0.495 26.891 27.828 1 96.44 457 PRO A C 1
ATOM 3660 O O . PRO A 1 457 ? -0.634 26.688 28.281 1 96.44 457 PRO A O 1
ATOM 3663 N N . GLY A 1 458 ? 0.677 27.516 26.594 1 96.25 458 GLY A N 1
ATOM 3664 C CA . GLY A 1 458 ? -0.434 27.719 25.688 1 96.25 458 GLY A CA 1
ATOM 3665 C C . GLY A 1 458 ? -0.823 26.453 24.938 1 96.25 458 GLY A C 1
ATOM 3666 O O . GLY A 1 458 ? -0.349 25.359 25.25 1 96.25 458 GLY A O 1
ATOM 3667 N N . HIS A 1 459 ? -1.818 26.562 23.984 1 97.56 459 HIS A N 1
ATOM 3668 C CA . HIS A 1 459 ? -2.238 25.438 23.156 1 97.56 459 HIS A CA 1
ATOM 3669 C C . HIS A 1 459 ? -2.637 24.234 24.016 1 97.56 459 HIS A C 1
ATOM 3671 O O . HIS A 1 459 ? -2.227 23.109 23.75 1 97.56 459 HIS A O 1
ATOM 3677 N N . SER A 1 460 ? -3.404 24.531 25.078 1 98.12 460 SER A N 1
ATOM 3678 C CA . SER A 1 460 ? -3.617 23.484 26.078 1 98.12 460 SER A CA 1
ATOM 3679 C C . SER A 1 460 ? -5.102 23.312 26.375 1 98.12 460 SER A C 1
ATOM 3681 O O . SER A 1 460 ? -5.473 22.906 27.484 1 98.12 460 SER A O 1
ATOM 3683 N N . HIS A 1 461 ? -5.957 23.656 25.422 1 98.38 461 HIS A N 1
ATOM 3684 C CA . HIS A 1 461 ? -7.383 23.5 25.688 1 98.38 461 HIS A CA 1
ATOM 3685 C C . HIS A 1 461 ? -7.723 22.031 25.969 1 98.38 461 HIS A C 1
ATOM 3687 O O . HIS A 1 461 ? -8.352 21.734 26.984 1 98.38 461 HIS A O 1
ATOM 3693 N N . ALA A 1 462 ? -7.336 21.109 25.125 1 98.69 462 ALA A N 1
ATOM 3694 C CA . ALA A 1 462 ? -7.609 19.688 25.312 1 98.69 462 ALA A CA 1
ATOM 3695 C C . ALA A 1 462 ? -7.016 19.188 26.625 1 98.69 462 ALA A C 1
ATOM 3697 O O . ALA A 1 462 ? -7.645 18.406 27.344 1 98.69 462 ALA A O 1
ATOM 3698 N N . LEU A 1 463 ? -5.84 19.625 26.906 1 98.62 463 LEU A N 1
ATOM 3699 C CA . LEU A 1 463 ? -5.18 19.266 28.156 1 98.62 463 LEU A CA 1
ATOM 3700 C C . LEU A 1 463 ? -6.004 19.734 29.359 1 98.62 463 LEU A C 1
ATOM 3702 O O . LEU A 1 463 ? -6.273 18.953 30.266 1 98.62 463 LEU A O 1
ATOM 3706 N N . ASN A 1 464 ? -6.383 21 29.344 1 98.06 464 ASN A N 1
ATOM 3707 C CA . ASN A 1 464 ? -7.156 21.578 30.453 1 98.06 464 ASN A CA 1
ATOM 3708 C C . ASN A 1 464 ? -8.461 20.812 30.672 1 98.06 464 ASN A C 1
ATOM 3710 O O . ASN A 1 464 ? -8.797 20.469 31.812 1 98.06 464 ASN A O 1
ATOM 3714 N N . LYS A 1 465 ? -9.164 20.5 29.625 1 98.25 465 LYS A N 1
ATOM 3715 C CA . LYS A 1 465 ? -10.438 19.797 29.734 1 98.25 465 LYS A CA 1
ATOM 3716 C C . LYS A 1 465 ? -10.242 18.375 30.266 1 98.25 465 LYS A C 1
ATOM 3718 O O . LYS A 1 465 ? -11.016 17.906 31.094 1 98.25 465 LYS A O 1
ATOM 3723 N N . ALA A 1 466 ? -9.25 17.703 29.734 1 98.62 466 ALA A N 1
ATOM 3724 C CA . ALA A 1 466 ? -8.961 16.328 30.172 1 98.62 466 ALA A CA 1
ATOM 3725 C C . ALA A 1 466 ? -8.656 16.297 31.672 1 98.62 466 ALA A C 1
ATOM 3727 O O . ALA A 1 466 ? -9.195 15.461 32.406 1 98.62 466 ALA A O 1
ATOM 3728 N N . MET A 1 467 ? -7.816 17.188 32.125 1 98.25 467 MET A N 1
ATOM 3729 C CA . MET A 1 467 ? -7.391 17.172 33.531 1 98.25 467 MET A CA 1
ATOM 3730 C C . MET A 1 467 ? -8.508 17.656 34.438 1 98.25 467 MET A C 1
ATOM 3732 O O . MET A 1 467 ? -8.625 17.219 35.562 1 98.25 467 MET A O 1
ATOM 3736 N N . GLN A 1 468 ? -9.32 18.594 33.938 1 97.44 468 GLN A N 1
ATOM 3737 C CA . GLN A 1 468 ? -10.508 18.969 34.688 1 97.44 468 GLN A CA 1
ATOM 3738 C C . GLN A 1 468 ? -11.453 17.797 34.844 1 97.44 468 GLN A C 1
ATOM 3740 O O . GLN A 1 468 ? -12.023 17.594 35.938 1 97.44 468 GLN A O 1
ATOM 3745 N N . SER A 1 469 ? -11.648 17.062 33.844 1 98.06 469 SER A N 1
ATOM 3746 C CA . SER A 1 469 ? -12.469 15.859 33.938 1 98.06 469 SER A CA 1
ATOM 3747 C C . SER A 1 469 ? -11.906 14.883 34.938 1 98.06 469 SER A C 1
ATOM 3749 O O . SER A 1 469 ? -12.656 14.289 35.719 1 98.06 469 SER A O 1
ATOM 3751 N N . ARG A 1 470 ? -10.625 14.68 34.938 1 98 470 ARG A N 1
ATOM 3752 C CA . ARG A 1 470 ? -9.969 13.836 35.906 1 98 470 ARG A CA 1
ATOM 3753 C C . ARG A 1 470 ? -10.242 14.344 37.344 1 98 470 ARG A C 1
ATOM 3755 O O . ARG A 1 470 ? -10.578 13.555 38.219 1 98 470 ARG A O 1
ATOM 3762 N N . TYR A 1 471 ? -10.023 15.648 37.562 1 97.62 471 TYR A N 1
ATOM 3763 C CA . TYR A 1 471 ? -10.25 16.266 38.875 1 97.62 471 TYR A CA 1
ATOM 3764 C C . TYR A 1 471 ? -11.664 15.984 39.375 1 97.62 471 TYR A C 1
ATOM 3766 O O . TYR A 1 471 ? -11.859 15.531 40.5 1 97.62 471 TYR A O 1
ATOM 3774 N N . ASN A 1 472 ? -12.633 16.25 38.5 1 97.38 472 ASN A N 1
ATOM 3775 C CA . ASN A 1 472 ? -14.031 16.078 38.844 1 97.38 472 ASN A CA 1
ATOM 3776 C C . ASN A 1 472 ? -14.336 14.617 39.219 1 97.38 472 ASN A C 1
ATOM 3778 O O . ASN A 1 472 ? -15.031 14.352 40.219 1 97.38 472 ASN A O 1
ATOM 3782 N N . LYS A 1 473 ? -13.836 13.734 38.438 1 97.25 473 LYS A N 1
ATOM 3783 C CA . LYS A 1 473 ? -14.055 12.312 38.688 1 97.25 473 LYS A CA 1
ATOM 3784 C C . LYS A 1 473 ? -13.477 11.891 40.031 1 97.25 473 LYS A C 1
ATOM 3786 O O . LYS A 1 473 ? -14.141 11.188 40.781 1 97.25 473 LYS A O 1
ATOM 3791 N N . LEU A 1 474 ? -12.266 12.328 40.344 1 97.62 474 LEU A N 1
ATOM 3792 C CA . LEU A 1 474 ? -11.586 11.953 41.562 1 97.62 474 LEU A CA 1
ATOM 3793 C C . LEU A 1 474 ? -12.258 12.586 42.781 1 97.62 474 LEU A C 1
ATOM 3795 O O . LEU A 1 474 ? -12.359 11.961 43.844 1 97.62 474 LEU A O 1
ATOM 3799 N N . VAL A 1 475 ? -12.672 13.836 42.625 1 97.31 475 VAL A N 1
ATOM 3800 C CA . VAL A 1 475 ? -13.422 14.492 43.688 1 97.31 475 VAL A CA 1
ATOM 3801 C C . VAL A 1 475 ? -14.703 13.711 44 1 97.31 475 VAL A C 1
ATOM 3803 O O . VAL A 1 475 ? -15.039 13.461 45.156 1 97.31 475 VAL A O 1
ATOM 3806 N N . GLN A 1 476 ? -15.391 13.344 42.938 1 97.31 476 GLN A N 1
ATOM 3807 C CA . GLN A 1 476 ? -16.625 12.578 43.094 1 97.31 476 GLN A CA 1
ATOM 3808 C C . GLN A 1 476 ? -16.359 11.242 43.781 1 97.31 476 GLN A C 1
ATOM 3810 O O . GLN A 1 476 ? -17.219 10.734 44.5 1 97.31 476 GLN A O 1
ATOM 3815 N N . ASN A 1 477 ? -15.195 10.727 43.594 1 97.25 477 ASN A N 1
ATOM 3816 C CA . ASN A 1 477 ? -14.836 9.438 44.188 1 97.25 477 ASN A CA 1
ATOM 3817 C C . ASN A 1 477 ? -14.219 9.617 45.562 1 97.25 477 ASN A C 1
ATOM 3819 O O . ASN A 1 477 ? -13.766 8.641 46.188 1 97.25 477 ASN A O 1
ATOM 3823 N N . GLY A 1 478 ? -14.047 10.82 46.031 1 96.12 478 GLY A N 1
ATOM 3824 C CA . GLY A 1 478 ? -13.531 11.102 47.375 1 96.12 478 GLY A CA 1
ATOM 3825 C C . GLY A 1 478 ? -12.016 11.062 47.438 1 96.12 478 GLY A C 1
ATOM 3826 O O . GLY A 1 478 ? -11.453 10.891 48.531 1 96.12 478 GLY A O 1
ATOM 3827 N N . GLN A 1 479 ? -11.398 11.18 46.312 1 96.94 479 GLN A N 1
ATOM 3828 C CA . GLN A 1 479 ? -9.945 11.102 46.281 1 96.94 479 GLN A CA 1
ATOM 3829 C C . GLN A 1 479 ? -9.328 12.492 46.125 1 96.94 479 GLN A C 1
ATOM 3831 O O . GLN A 1 479 ? -8.625 12.75 45.156 1 96.94 479 GLN A O 1
ATOM 3836 N N . MET A 1 480 ? -9.414 13.328 47.094 1 95.44 480 MET A N 1
ATOM 3837 C CA . MET A 1 480 ? -9.102 14.75 47.031 1 95.44 480 MET A CA 1
ATOM 3838 C C . MET A 1 480 ? -7.602 14.977 46.844 1 95.44 480 MET A C 1
ATOM 3840 O O . MET A 1 480 ? -7.191 15.875 46.094 1 95.44 480 MET A O 1
ATOM 3844 N N . ASN A 1 481 ? -6.801 14.203 47.531 1 95.5 481 ASN A N 1
ATOM 3845 C CA . ASN A 1 481 ? -5.359 14.367 47.406 1 95.5 481 ASN A CA 1
ATOM 3846 C C . ASN A 1 481 ? -4.906 14.094 45.969 1 95.5 481 ASN A C 1
ATOM 3848 O O . ASN A 1 481 ? -4.109 14.859 45.406 1 95.5 481 ASN A O 1
ATOM 3852 N N . ASP A 1 482 ? -5.461 13.039 45.438 1 96.31 482 ASP A N 1
ATOM 3853 C CA . ASP A 1 482 ? -5.133 12.695 44.062 1 96.31 482 ASP A CA 1
ATOM 3854 C C . ASP A 1 482 ? -5.703 13.727 43.094 1 96.31 482 ASP A C 1
ATOM 3856 O O . ASP A 1 482 ? -5.07 14.055 42.094 1 96.31 482 ASP A O 1
ATOM 3860 N N . ALA A 1 483 ? -6.844 14.227 43.406 1 97.06 483 ALA A N 1
ATOM 3861 C CA . ALA A 1 483 ? -7.504 15.219 42.562 1 97.06 483 ALA A CA 1
ATOM 3862 C C . ALA A 1 483 ? -6.664 16.484 42.438 1 97.06 483 ALA A C 1
ATOM 3864 O O . ALA A 1 483 ? -6.574 17.094 41.375 1 97.06 483 ALA A O 1
ATOM 3865 N N . LYS A 1 484 ? -6 16.859 43.438 1 96.38 484 LYS A N 1
ATOM 3866 C CA . LYS A 1 484 ? -5.289 18.125 43.531 1 96.38 484 LYS A CA 1
ATOM 3867 C C . LYS A 1 484 ? -3.879 18 42.938 1 96.38 484 LYS A C 1
ATOM 3869 O O . LYS A 1 484 ? -3.221 19.016 42.688 1 96.38 484 LYS A O 1
ATOM 3874 N N . ARG A 1 485 ? -3.441 16.844 42.688 1 97.12 485 ARG A N 1
ATOM 3875 C CA . ARG A 1 485 ? -2.047 16.594 42.344 1 97.12 485 ARG A CA 1
ATOM 3876 C C . ARG A 1 485 ? -1.707 17.234 41 1 97.12 485 ARG A C 1
ATOM 3878 O O . ARG A 1 485 ? -0.577 17.672 40.781 1 97.12 485 ARG A O 1
ATOM 3885 N N . TYR A 1 486 ? -2.668 17.281 40.031 1 97.94 486 TYR A N 1
ATOM 3886 C CA . TYR A 1 486 ? -2.4 17.75 38.656 1 97.94 486 TYR A CA 1
ATOM 3887 C C . TYR A 1 486 ? -3.438 18.781 38.219 1 97.94 486 TYR A C 1
ATOM 3889 O O . TYR A 1 486 ? -3.992 18.688 37.125 1 97.94 486 TYR A O 1
ATOM 3897 N N . VAL A 1 487 ? -3.758 19.703 39.125 1 97 487 VAL A N 1
ATOM 3898 C CA . VAL A 1 487 ? -4.613 20.844 38.781 1 97 487 VAL A CA 1
ATOM 3899 C C . VAL A 1 487 ? -3.812 21.875 38 1 97 487 VAL A C 1
ATOM 3901 O O . VAL A 1 487 ? -2.77 22.344 38.438 1 97 487 VAL A O 1
ATOM 3904 N N . LEU A 1 488 ? -4.324 22.281 36.812 1 98.06 488 LEU A N 1
ATOM 3905 C CA . LEU A 1 488 ? -3.51 23.078 35.875 1 98.06 488 LEU A CA 1
ATOM 3906 C C . LEU A 1 488 ? -4.113 24.469 35.688 1 98.06 488 LEU A C 1
ATOM 3908 O O . LEU A 1 488 ? -3.547 25.297 34.969 1 98.06 488 LEU A O 1
ATOM 3912 N N . VAL A 1 489 ? -5.211 24.703 36.25 1 96.19 489 VAL A N 1
ATOM 3913 C CA . VAL A 1 489 ? -5.879 26 36.188 1 96.19 489 VAL A CA 1
ATOM 3914 C C . VAL A 1 489 ? -6.219 26.5 37.594 1 96.19 489 VAL A C 1
ATOM 3916 O O . VAL A 1 489 ? -6.621 25.703 38.438 1 96.19 489 VAL A O 1
ATOM 3919 N N . ASP A 1 490 ? -5.969 27.766 37.781 1 94.69 490 ASP A N 1
ATOM 3920 C CA . ASP A 1 490 ? -6.375 28.406 39 1 94.69 490 ASP A CA 1
ATOM 3921 C C . ASP A 1 490 ? -7.887 28.641 39.031 1 94.69 490 ASP A C 1
ATOM 3923 O O . ASP A 1 490 ? -8.414 29.422 38.25 1 94.69 490 ASP A O 1
ATOM 3927 N N . PRO A 1 491 ? -8.531 27.953 39.969 1 89.81 491 PRO A N 1
ATOM 3928 C CA . PRO A 1 491 ? -9.992 28.078 40 1 89.81 491 PRO A CA 1
ATOM 3929 C C . PRO A 1 491 ? -10.453 29.516 40.25 1 89.81 491 PRO A C 1
ATOM 3931 O O . PRO A 1 491 ? -11.57 29.875 39.875 1 89.81 491 PRO A O 1
ATOM 3934 N N . ASP A 1 492 ? -9.578 30.344 40.781 1 92 492 ASP A N 1
ATOM 3935 C CA . ASP A 1 492 ? -9.961 31.703 41.125 1 92 492 ASP A CA 1
ATOM 3936 C C . ASP A 1 492 ? -9.516 32.688 40.031 1 92 492 ASP A C 1
ATOM 3938 O O . ASP A 1 492 ? -9.641 33.906 40.188 1 92 492 ASP A O 1
ATOM 3942 N N . ASP A 1 493 ? -8.922 32.219 38.969 1 94.12 493 ASP A N 1
ATOM 3943 C CA . ASP A 1 493 ? -8.445 33.062 37.875 1 94.12 493 ASP A CA 1
ATOM 3944 C C . ASP A 1 493 ? -9.609 33.594 37.062 1 94.12 493 ASP A C 1
ATOM 3946 O O . ASP A 1 493 ? -10.273 32.844 36.344 1 94.12 493 ASP A O 1
ATOM 3950 N N . THR A 1 494 ? -9.883 34.875 37.062 1 93.12 494 THR A N 1
ATOM 3951 C CA . THR A 1 494 ? -10.984 35.5 36.344 1 93.12 494 THR A CA 1
ATOM 3952 C C . THR A 1 494 ? -10.461 36.219 35.094 1 93.12 494 THR A C 1
ATOM 3954 O O . THR A 1 494 ? -11.133 37.094 34.562 1 93.12 494 THR A O 1
ATOM 3957 N N . SER A 1 495 ? -9.219 35.906 34.719 1 93.81 495 SER A N 1
ATOM 3958 C CA . SER A 1 495 ? -8.617 36.531 33.562 1 93.81 495 SER A CA 1
ATOM 3959 C C . SER A 1 495 ? -9.445 36.281 32.281 1 93.81 495 SER A C 1
ATOM 3961 O O . SER A 1 495 ? -9.977 35.188 32.094 1 93.81 495 SER A O 1
ATOM 3963 N N . GLN A 1 496 ? -9.633 37.312 31.469 1 92.44 496 GLN A N 1
ATOM 3964 C CA . GLN A 1 496 ? -10.273 37.188 30.156 1 92.44 496 GLN A CA 1
ATOM 3965 C C . GLN A 1 496 ? -9.25 37.344 29.031 1 92.44 496 GLN A C 1
ATOM 3967 O O . GLN A 1 496 ? -8.461 38.312 29.031 1 92.44 496 GLN A O 1
ATOM 3972 N N . TYR A 1 497 ? -9.188 36.406 28.172 1 93.56 497 TYR A N 1
ATOM 3973 C CA . TYR A 1 497 ? -8.297 36.438 27.016 1 93.56 497 TYR A CA 1
ATOM 3974 C C . TYR A 1 497 ? -8.852 35.594 25.875 1 93.56 497 TYR A C 1
ATOM 3976 O O . TYR A 1 497 ? -9.82 34.844 26.047 1 93.56 497 TYR A O 1
ATOM 3984 N N . LYS A 1 498 ? -8.383 35.781 24.656 1 94.94 498 LYS A N 1
ATOM 3985 C CA . LYS A 1 498 ? -8.672 35 23.453 1 94.94 498 LYS A CA 1
ATOM 3986 C C . LYS A 1 498 ? -7.402 34.781 22.641 1 94.94 498 LYS A C 1
ATOM 3988 O O . LYS A 1 498 ? -6.727 35.719 22.25 1 94.94 498 LYS A O 1
ATOM 3993 N N . SER A 1 499 ? -7.109 33.562 22.469 1 95.25 499 SER A N 1
ATOM 3994 C CA . SER A 1 499 ? -5.945 33.25 21.656 1 95.25 499 SER A CA 1
ATOM 3995 C C . SER A 1 499 ? -6.219 33.531 20.172 1 95.25 499 SER A C 1
ATOM 3997 O O . SER A 1 499 ? -7.359 33.812 19.797 1 95.25 499 SER A O 1
ATOM 3999 N N . ILE A 1 500 ? -5.188 33.469 19.344 1 92.31 500 ILE A N 1
ATOM 4000 C CA . ILE A 1 500 ? -5.309 33.719 17.906 1 92.31 500 ILE A CA 1
ATOM 4001 C C . ILE A 1 500 ? -6.176 32.625 17.281 1 92.31 500 ILE A C 1
ATOM 4003 O O . ILE A 1 500 ? -6.855 32.875 16.281 1 92.31 500 ILE A O 1
ATOM 4007 N N . GLN A 1 501 ? -6.254 31.438 17.891 1 94.38 501 GLN A N 1
ATOM 4008 C CA . GLN A 1 501 ? -7.102 30.344 17.422 1 94.38 501 GLN A CA 1
ATOM 4009 C C . GLN A 1 501 ? -8.508 30.453 18.016 1 94.38 501 GLN A C 1
ATOM 4011 O O . GLN A 1 501 ? -9.328 29.562 17.812 1 94.38 501 GLN A O 1
ATOM 4016 N N . MET A 1 502 ? -8.742 31.469 18.812 1 96.75 502 MET A N 1
ATOM 4017 C CA . MET A 1 502 ? -10.047 31.875 19.328 1 96.75 502 MET A CA 1
ATOM 4018 C C . MET A 1 502 ? -10.461 31 20.516 1 96.75 502 MET A C 1
ATOM 4020 O O . MET A 1 502 ? -11.648 30.719 20.703 1 96.75 502 MET A O 1
ATOM 4024 N N . TYR A 1 503 ? -9.477 30.516 21.266 1 96.88 503 TYR A N 1
ATOM 4025 C CA . TYR A 1 503 ? -9.758 29.859 22.547 1 96.88 503 TYR A CA 1
ATOM 4026 C C . TYR A 1 503 ? -9.688 30.859 23.688 1 96.88 503 TYR A C 1
ATOM 4028 O O . TYR A 1 503 ? -8.836 31.75 23.703 1 96.88 503 TYR A O 1
ATOM 4036 N N . THR A 1 504 ? -10.5 30.641 24.703 1 95.06 504 THR A N 1
ATOM 4037 C CA . THR A 1 504 ? -10.547 31.547 25.844 1 95.06 504 THR A CA 1
ATOM 4038 C C . THR A 1 504 ? -10.062 30.859 27.109 1 95.06 504 THR A C 1
ATOM 4040 O O . THR A 1 504 ? -10.141 31.406 28.203 1 95.06 504 THR A O 1
ATOM 4043 N N . ASP A 1 505 ? -9.562 29.688 26.969 1 95.75 505 ASP A N 1
ATOM 4044 C CA . ASP A 1 505 ? -9.156 28.906 28.141 1 95.75 505 ASP A CA 1
ATOM 4045 C C . ASP A 1 505 ? -8 27.969 27.812 1 95.75 505 ASP A C 1
ATOM 4047 O O . ASP A 1 505 ? -7.934 26.859 28.328 1 95.75 505 ASP A O 1
ATOM 4051 N N . ASN A 1 506 ? -7.141 28.281 26.969 1 97.5 506 ASN A N 1
ATOM 4052 C CA . ASN A 1 506 ? -6.188 27.312 26.438 1 97.5 506 ASN A CA 1
ATOM 4053 C C . ASN A 1 506 ? -4.793 27.531 27.016 1 97.5 506 ASN A C 1
ATOM 4055 O O . ASN A 1 506 ? -3.789 27.297 26.344 1 97.5 506 ASN A O 1
ATOM 4059 N N . ALA A 1 507 ? -4.68 28.016 28.234 1 96.88 507 ALA A N 1
ATOM 4060 C CA . ALA A 1 507 ? -3.381 28.156 28.891 1 96.88 507 ALA A CA 1
ATOM 4061 C C . ALA A 1 507 ? -3.383 27.5 30.266 1 96.88 507 ALA A C 1
ATOM 4063 O O . ALA A 1 507 ? -4.309 27.688 31.062 1 96.88 507 ALA A O 1
ATOM 4064 N N . ILE A 1 508 ? -2.363 26.688 30.531 1 97.69 508 ILE A N 1
ATOM 4065 C CA . ILE A 1 508 ? -2.207 26.172 31.891 1 97.69 508 ILE A CA 1
ATOM 4066 C C . ILE A 1 508 ? -1.578 27.234 32.781 1 97.69 508 ILE A C 1
ATOM 4068 O O . ILE A 1 508 ? -0.945 28.172 32.281 1 97.69 508 ILE A O 1
ATOM 4072 N N . ASN A 1 509 ? -1.746 27.094 34.094 1 97.31 509 ASN A N 1
ATOM 4073 C CA . ASN A 1 509 ? -1.293 28.141 35.031 1 97.31 509 ASN A CA 1
ATOM 4074 C C . ASN A 1 509 ? 0.126 27.875 35.5 1 97.31 509 ASN A C 1
ATOM 4076 O O . ASN A 1 509 ? 0.366 26.891 36.219 1 97.31 509 ASN A O 1
ATOM 4080 N N . PRO A 1 510 ? 1.088 28.703 35.188 1 96.5 510 PRO A N 1
ATOM 4081 C CA . PRO A 1 510 ? 2.482 28.484 35.594 1 96.5 510 PRO A CA 1
ATOM 4082 C C . PRO A 1 510 ? 2.721 28.734 37.062 1 96.5 510 PRO A C 1
ATOM 4084 O O . PRO A 1 510 ? 3.811 28.469 37.594 1 96.5 510 PRO A O 1
ATOM 4087 N N . CYS A 1 511 ? 1.775 29.219 37.812 1 96.12 511 CYS A N 1
ATOM 4088 C CA . CYS A 1 511 ? 1.987 29.672 39.188 1 96.12 511 CYS A CA 1
ATOM 4089 C C . CYS A 1 511 ? 1.478 28.641 40.188 1 96.12 511 CYS A C 1
ATOM 4091 O O . CYS A 1 511 ? 1.454 28.891 41.375 1 96.12 511 CYS A O 1
ATOM 4093 N N . LEU A 1 512 ? 1.125 27.531 39.719 1 96.81 512 LEU A N 1
ATOM 4094 C CA . LEU A 1 512 ? 0.689 26.422 40.562 1 96.81 512 LEU A CA 1
ATOM 4095 C C . LEU A 1 512 ? 1.775 25.359 40.656 1 96.81 512 LEU A C 1
ATOM 4097 O O . LEU A 1 512 ? 2.359 24.953 39.656 1 96.81 512 LEU A O 1
ATOM 4101 N N . GLU A 1 513 ? 2.029 24.859 41.875 1 96.75 513 GLU A N 1
ATOM 4102 C CA . GLU A 1 513 ? 2.994 23.781 42.031 1 96.75 513 GLU A CA 1
ATOM 4103 C C . GLU A 1 513 ? 2.521 22.5 41.344 1 96.75 513 GLU A C 1
ATOM 4105 O O . GLU A 1 513 ? 3.336 21.734 40.812 1 96.75 513 GLU A O 1
ATOM 4110 N N . SER A 1 514 ? 1.22 22.281 41.344 1 97.88 514 SER A N 1
ATOM 4111 C CA . SER A 1 514 ? 0.639 21.109 40.688 1 97.88 514 SER A CA 1
ATOM 4112 C C . SER A 1 514 ? 0.968 21.094 39.188 1 97.88 514 SER A C 1
ATOM 4114 O O . SER A 1 514 ? 1.038 20.031 38.562 1 97.88 514 SER A O 1
ATOM 4116 N N . THR A 1 515 ? 1.154 22.266 38.594 1 98.06 515 THR A N 1
ATOM 4117 C CA . THR A 1 515 ? 1.577 22.344 37.188 1 98.06 515 THR A CA 1
ATOM 4118 C C . THR A 1 515 ? 2.918 21.641 37 1 98.06 515 THR A C 1
ATOM 4120 O O . THR A 1 515 ? 3.086 20.875 36.031 1 98.06 515 THR A O 1
ATOM 4123 N N . TYR A 1 516 ? 3.814 21.797 37.844 1 98.12 516 TYR A N 1
ATOM 4124 C CA . TYR A 1 516 ? 5.156 21.25 37.688 1 98.12 516 TYR A CA 1
ATOM 4125 C C . TYR A 1 516 ? 5.18 19.766 38.094 1 98.12 516 TYR A C 1
ATOM 4127 O O . TYR A 1 516 ? 5.977 19 37.562 1 98.12 516 TYR A O 1
ATOM 4135 N N . ASN A 1 517 ? 4.25 19.359 39.031 1 98.19 517 ASN A N 1
ATOM 4136 C CA . ASN A 1 517 ? 4.047 17.938 39.25 1 98.19 517 ASN A CA 1
ATOM 4137 C C . ASN A 1 517 ? 3.617 17.234 37.969 1 98.19 517 ASN A C 1
ATOM 4139 O O . ASN A 1 517 ? 4.086 16.141 37.656 1 98.19 517 ASN A O 1
ATOM 4143 N N . PHE A 1 518 ? 2.752 17.891 37.312 1 98.19 518 PHE A N 1
ATOM 4144 C CA . PHE A 1 518 ? 2.266 17.344 36.031 1 98.19 518 PHE A CA 1
ATOM 4145 C C . PHE A 1 518 ? 3.391 17.266 35.031 1 98.19 518 PHE A C 1
ATOM 4147 O O . PHE A 1 518 ? 3.574 16.219 34.375 1 98.19 518 PHE A O 1
ATOM 4154 N N . ILE A 1 519 ? 4.133 18.281 34.844 1 98.25 519 ILE A N 1
ATOM 4155 C CA . ILE A 1 519 ? 5.219 18.344 33.875 1 98.25 519 ILE A CA 1
ATOM 4156 C C . ILE A 1 519 ? 6.246 17.266 34.188 1 98.25 519 ILE A C 1
ATOM 4158 O O . ILE A 1 519 ? 6.73 16.578 33.281 1 98.25 519 ILE A O 1
ATOM 4162 N N . GLU A 1 520 ? 6.59 17.141 35.375 1 98.12 520 GLU A N 1
ATOM 4163 C CA . GLU A 1 520 ? 7.539 16.094 35.75 1 98.12 520 GLU A CA 1
ATOM 4164 C C . GLU A 1 520 ? 7.004 14.719 35.406 1 98.12 520 GLU A C 1
ATOM 4166 O O . GLU A 1 520 ? 7.754 13.859 34.938 1 98.12 520 GLU A O 1
ATOM 4171 N N . LYS A 1 521 ? 5.695 14.523 35.656 1 98.19 521 LYS A N 1
ATOM 4172 C CA . LYS A 1 521 ? 5.062 13.266 35.281 1 98.19 521 LYS A CA 1
ATOM 4173 C C . LYS A 1 521 ? 5.176 13.016 33.781 1 98.19 521 LYS A C 1
ATOM 4175 O O . LYS A 1 521 ? 5.477 11.898 33.375 1 98.19 521 LYS A O 1
ATOM 4180 N N . ILE A 1 522 ? 4.941 14.008 33.031 1 98.25 522 ILE A N 1
ATOM 4181 C CA . ILE A 1 522 ? 5.02 13.914 31.562 1 98.25 522 ILE A CA 1
ATOM 4182 C C . ILE A 1 522 ? 6.445 13.562 31.141 1 98.25 522 ILE A C 1
ATOM 4184 O O . ILE A 1 522 ? 6.656 12.625 30.375 1 98.25 522 ILE A O 1
ATOM 4188 N N . VAL A 1 523 ? 7.422 14.211 31.656 1 98.12 523 VAL A N 1
ATOM 4189 C CA . VAL A 1 523 ? 8.82 14.023 31.281 1 98.12 523 VAL A CA 1
ATOM 4190 C C . VAL A 1 523 ? 9.281 12.625 31.672 1 98.12 523 VAL A C 1
ATOM 4192 O O . VAL A 1 523 ? 9.891 11.914 30.875 1 98.12 523 VAL A O 1
ATOM 4195 N N . LYS A 1 524 ? 8.922 12.219 32.844 1 98.06 524 LYS A N 1
ATOM 4196 C CA . LYS A 1 524 ? 9.312 10.898 33.344 1 98.06 524 LYS A CA 1
ATOM 4197 C C . LYS A 1 524 ? 8.695 9.797 32.469 1 98.06 524 LYS A C 1
ATOM 4199 O O . LYS A 1 524 ? 9.352 8.797 32.188 1 98.06 524 LYS A O 1
ATOM 4204 N N . THR A 1 525 ? 7.445 9.992 32.156 1 98.12 525 THR A N 1
ATOM 4205 C CA . THR A 1 525 ? 6.77 8.992 31.328 1 98.12 525 THR A CA 1
ATOM 4206 C C . THR A 1 525 ? 7.41 8.906 29.938 1 98.12 525 THR A C 1
ATOM 4208 O O . THR A 1 525 ? 7.613 7.809 29.406 1 98.12 525 THR A O 1
ATOM 4211 N N . LEU A 1 526 ? 7.75 9.992 29.344 1 98.44 526 LEU A N 1
ATOM 4212 C CA . LEU A 1 526 ? 8.422 10 28.047 1 98.44 526 LEU A CA 1
ATOM 4213 C C . LEU A 1 526 ? 9.781 9.312 28.141 1 98.44 526 LEU A C 1
ATOM 4215 O O . LEU A 1 526 ? 10.156 8.555 27.25 1 98.44 526 LEU A O 1
ATOM 4219 N N . ILE A 1 527 ? 10.523 9.617 29.219 1 98.44 527 ILE A N 1
ATOM 4220 C CA . ILE A 1 527 ? 11.805 8.969 29.422 1 98.44 527 ILE A CA 1
ATOM 4221 C C . ILE A 1 527 ? 11.617 7.453 29.453 1 98.44 527 ILE A C 1
ATOM 4223 O O . ILE A 1 527 ? 12.367 6.715 28.797 1 98.44 527 ILE A O 1
ATOM 4227 N N . GLU A 1 528 ? 10.57 7.035 30.109 1 98.12 528 GLU A N 1
ATOM 4228 C CA . GLU A 1 528 ? 10.273 5.613 30.203 1 98.12 528 GLU A CA 1
ATOM 4229 C C . GLU A 1 528 ? 9.953 5.012 28.844 1 98.12 528 GLU A C 1
ATOM 4231 O O . GLU A 1 528 ? 10.453 3.939 28.5 1 98.12 528 GLU A O 1
ATOM 4236 N N . TYR A 1 529 ? 9.078 5.664 28.109 1 98.19 529 TYR A N 1
ATOM 4237 C CA . TYR A 1 529 ? 8.68 5.156 26.812 1 98.19 529 TYR A CA 1
ATOM 4238 C C . TYR A 1 529 ? 9.883 5.059 25.875 1 98.19 529 TYR A C 1
ATOM 4240 O O . TYR A 1 529 ? 9.922 4.195 25 1 98.19 529 TYR A O 1
ATOM 4248 N N . HIS A 1 530 ? 10.938 5.879 26.047 1 98.25 530 HIS A N 1
ATOM 4249 C CA . HIS A 1 530 ? 12.086 5.973 25.172 1 98.25 530 HIS A CA 1
ATOM 4250 C C . HIS A 1 530 ? 13.211 5.043 25.609 1 98.25 530 HIS A C 1
ATOM 4252 O O . HIS A 1 530 ? 14.07 4.668 24.812 1 98.25 530 HIS A O 1
ATOM 4258 N N . GLU A 1 531 ? 13.43 4.773 26.797 1 94.25 531 GLU A N 1
ATOM 4259 C CA . GLU A 1 531 ? 14.609 4.273 27.5 1 94.25 531 GLU A CA 1
ATOM 4260 C C . GLU A 1 531 ? 15.203 3.057 26.797 1 94.25 531 GLU A C 1
ATOM 4262 O O . GLU A 1 531 ? 16.406 3 26.547 1 94.25 531 GLU A O 1
ATOM 4267 N N . THR A 1 532 ? 14.43 2.082 26.391 1 93.56 532 THR A N 1
ATOM 4268 C CA . THR A 1 532 ? 15.039 0.855 25.875 1 93.56 532 THR A CA 1
ATOM 4269 C C . THR A 1 532 ? 15.125 0.882 24.359 1 93.56 532 THR A C 1
ATOM 4271 O O . THR A 1 532 ? 15.734 0.001 23.75 1 93.56 532 THR A O 1
ATOM 4274 N N . ILE A 1 533 ? 14.797 1.938 23.734 1 97.5 533 ILE A N 1
ATOM 4275 C CA . ILE A 1 533 ? 14.742 1.967 22.266 1 97.5 533 ILE A CA 1
ATOM 4276 C C . ILE A 1 533 ? 15.555 3.152 21.75 1 97.5 533 ILE A C 1
ATOM 4278 O O . ILE A 1 533 ? 16.516 2.971 21.016 1 97.5 533 ILE A O 1
ATOM 4282 N N . MET A 1 534 ? 15.266 4.293 22.203 1 97.81 534 MET A N 1
ATOM 4283 C CA . MET A 1 534 ? 15.875 5.562 21.812 1 97.81 534 MET A CA 1
ATOM 4284 C C . MET A 1 534 ? 15.859 6.543 22.984 1 97.81 534 MET A C 1
ATOM 4286 O O . MET A 1 534 ? 14.906 7.312 23.141 1 97.81 534 MET A O 1
ATOM 4290 N N . PRO A 1 535 ? 16.859 6.562 23.75 1 97.88 535 PRO A N 1
ATOM 4291 C CA . PRO A 1 535 ? 16.844 7.457 24.922 1 97.88 535 PRO A CA 1
ATOM 4292 C C . PRO A 1 535 ? 16.438 8.883 24.547 1 97.88 535 PRO A C 1
ATOM 4294 O O . PRO A 1 535 ? 16.922 9.43 23.547 1 97.88 535 PRO A O 1
ATOM 4297 N N . LEU A 1 536 ? 15.594 9.492 25.328 1 98.12 536 LEU A N 1
ATOM 4298 C CA . LEU A 1 536 ? 15.086 10.836 25.078 1 98.12 536 LEU A CA 1
ATOM 4299 C C . LEU A 1 536 ? 16.188 11.875 25.234 1 98.12 536 LEU A C 1
ATOM 4301 O O . LEU A 1 536 ? 16.812 11.969 26.297 1 98.12 536 LEU A O 1
ATOM 4305 N N . GLN A 1 537 ? 16.422 12.648 24.188 1 97.56 537 GLN A N 1
ATOM 4306 C CA . GLN A 1 537 ? 17.516 13.625 24.219 1 97.56 537 GLN A CA 1
ATOM 4307 C C . GLN A 1 537 ? 16.969 15.047 24.25 1 97.56 537 GLN A C 1
ATOM 4309 O O . GLN A 1 537 ? 17.578 15.938 24.844 1 97.56 537 GLN A O 1
ATOM 4314 N N . VAL A 1 538 ? 15.906 15.234 23.609 1 98.5 538 VAL A N 1
ATOM 4315 C CA . VAL A 1 538 ? 15.328 16.578 23.469 1 98.5 538 VAL A CA 1
ATOM 4316 C C . VAL A 1 538 ? 13.828 16.516 23.75 1 98.5 538 VAL A C 1
ATOM 4318 O O . VAL A 1 538 ? 13.141 15.602 23.297 1 98.5 538 VAL A O 1
ATOM 4321 N N . TYR A 1 539 ? 13.383 17.359 24.531 1 98.31 539 TYR A N 1
ATOM 4322 C CA . TYR A 1 539 ? 11.969 17.578 24.781 1 98.31 539 TYR A CA 1
ATOM 4323 C C . TYR A 1 539 ? 11.531 18.953 24.297 1 98.31 539 TYR A C 1
ATOM 4325 O O . TYR A 1 539 ? 12.102 19.969 24.703 1 98.31 539 TYR A O 1
ATOM 4333 N N . HIS A 1 540 ? 10.547 19.047 23.375 1 98.75 540 HIS A N 1
ATOM 4334 C CA . HIS A 1 540 ? 10.008 20.297 22.875 1 98.75 540 HIS A CA 1
ATOM 4335 C C . HIS A 1 540 ? 8.742 20.703 23.625 1 98.75 540 HIS A C 1
ATOM 4337 O O . HIS A 1 540 ? 7.723 20.016 23.531 1 98.75 540 HIS A O 1
ATOM 4343 N N . PHE A 1 541 ? 8.719 21.844 24.297 1 98.06 541 PHE A N 1
ATOM 4344 C CA . PHE A 1 541 ? 7.578 22.172 25.141 1 98.06 541 PHE A CA 1
ATOM 4345 C C . PHE A 1 541 ? 6.676 23.188 24.453 1 98.06 541 PHE A C 1
ATOM 4347 O O . PHE A 1 541 ? 5.691 23.641 25.031 1 98.06 541 PHE A O 1
ATOM 4354 N N . GLY A 1 542 ? 6.945 23.531 23.203 1 97.69 542 GLY A N 1
ATOM 4355 C CA . GLY A 1 542 ? 6.172 24.516 22.469 1 97.69 542 GLY A CA 1
ATOM 4356 C C . GLY A 1 542 ? 6.473 25.953 22.875 1 97.69 542 GLY A C 1
ATOM 4357 O O . GLY A 1 542 ? 7.32 26.609 22.266 1 97.69 542 GLY A O 1
ATOM 4358 N N . GLY A 1 543 ? 5.777 26.5 23.828 1 94.88 543 GLY A N 1
ATOM 4359 C CA . GLY A 1 543 ? 6.016 27.797 24.438 1 94.88 543 GLY A CA 1
ATOM 4360 C C . GLY A 1 543 ? 5.48 28.953 23.609 1 94.88 543 GLY A C 1
ATOM 4361 O O . GLY A 1 543 ? 5.574 30.109 24.016 1 94.88 543 GLY A O 1
ATOM 4362 N N . ASP A 1 544 ? 4.809 28.688 22.5 1 90.12 544 ASP A N 1
ATOM 4363 C CA . ASP A 1 544 ? 4.457 29.75 21.578 1 90.12 544 ASP A CA 1
ATOM 4364 C C . ASP A 1 544 ? 3.045 30.266 21.828 1 90.12 544 ASP A C 1
ATOM 4366 O O . ASP A 1 544 ? 2.227 29.562 22.438 1 90.12 544 ASP A O 1
ATOM 4370 N N . GLU A 1 545 ? 2.742 31.516 21.516 1 88.94 545 GLU A N 1
ATOM 4371 C CA . GLU A 1 545 ? 1.465 32.188 21.281 1 88.94 545 GLU A CA 1
ATOM 4372 C C . GLU A 1 545 ? 0.582 32.125 22.531 1 88.94 545 GLU A C 1
ATOM 4374 O O . GLU A 1 545 ? -0.613 31.844 22.438 1 88.94 545 GLU A O 1
ATOM 4379 N N . VAL A 1 546 ? 1.136 32.375 23.656 1 91.25 546 VAL A N 1
ATOM 4380 C CA . VAL A 1 546 ? 0.293 32.562 24.844 1 91.25 546 VAL A CA 1
ATOM 4381 C C . VAL A 1 546 ? -0.503 33.844 24.688 1 91.25 546 VAL A C 1
ATOM 4383 O O . VAL A 1 546 ? 0.07 34.938 24.438 1 91.25 546 VAL A O 1
ATOM 4386 N N . ALA A 1 547 ? -1.784 33.719 24.875 1 92.81 547 ALA A N 1
ATOM 4387 C CA . ALA A 1 547 ? -2.676 34.844 24.594 1 92.81 547 ALA A CA 1
ATOM 4388 C C . ALA A 1 547 ? -2.422 36 25.562 1 92.81 547 ALA A C 1
ATOM 4390 O O . ALA A 1 547 ? -2.17 35.781 26.75 1 92.81 547 ALA A O 1
ATOM 4391 N N . LYS A 1 548 ? -2.523 37.25 25.016 1 90 548 LYS A N 1
ATOM 4392 C CA . LYS A 1 548 ? -2.447 38.438 25.891 1 90 548 LYS A CA 1
ATOM 4393 C C . LYS A 1 548 ? -3.576 38.438 26.906 1 90 548 LYS A C 1
ATOM 4395 O O . LYS A 1 548 ? -4.723 38.094 26.578 1 90 548 LYS A O 1
ATOM 4400 N N . GLY A 1 549 ? -3.275 38.656 28.094 1 91.69 549 GLY A N 1
ATOM 4401 C CA . GLY A 1 549 ? -4.27 38.688 29.156 1 91.69 549 GLY A CA 1
ATOM 4402 C C . GLY A 1 549 ? -4.301 37.438 30.016 1 91.69 549 GLY A C 1
ATOM 4403 O O . GLY A 1 549 ? -4.938 37.438 31.062 1 91.69 549 GLY A O 1
ATOM 4404 N N . THR A 1 550 ? -3.598 36.469 29.594 1 93.38 550 THR A N 1
ATOM 4405 C CA . THR A 1 550 ? -3.559 35.219 30.344 1 93.38 550 THR A CA 1
ATOM 4406 C C . THR A 1 550 ? -2.992 35.438 31.734 1 93.38 550 THR A C 1
ATOM 4408 O O . THR A 1 550 ? -2.021 36.188 31.906 1 93.38 550 THR A O 1
ATOM 4411 N N . TRP A 1 551 ? -3.584 35 32.844 1 93.94 551 TRP A N 1
ATOM 4412 C CA . TRP A 1 551 ? -3.23 34.906 34.25 1 93.94 551 TRP A CA 1
ATOM 4413 C C . TRP A 1 551 ? -3.227 36.312 34.906 1 93.94 551 TRP A C 1
ATOM 4415 O O . TRP A 1 551 ? -2.674 36.5 35.969 1 93.94 551 TRP A O 1
ATOM 4425 N N . GLN A 1 552 ? -3.77 37.219 34.188 1 91.94 552 GLN A N 1
ATOM 4426 C CA . GLN A 1 552 ? -3.744 38.594 34.656 1 91.94 552 GLN A CA 1
ATOM 4427 C C . GLN A 1 552 ? -4.434 38.719 36.031 1 91.94 552 GLN A C 1
ATOM 4429 O O . GLN A 1 552 ? -4.039 39.562 36.844 1 91.94 552 GLN A O 1
ATOM 4434 N N . ASN A 1 553 ? -5.426 37.969 36.281 1 93.19 553 ASN A N 1
ATOM 4435 C CA . ASN A 1 553 ? -6.184 38.031 37.5 1 93.19 553 ASN A CA 1
ATOM 4436 C C . ASN A 1 553 ? -6.055 36.75 38.312 1 93.19 553 ASN A C 1
ATOM 4438 O O . ASN A 1 553 ? -6.914 36.438 39.156 1 93.19 553 ASN A O 1
ATOM 4442 N N . SER A 1 554 ? -5.039 36.062 38 1 94.25 554 SER A N 1
ATOM 4443 C CA . SER A 1 554 ? -4.812 34.844 38.781 1 94.25 554 SER A CA 1
ATOM 4444 C C . SER A 1 554 ? -4.254 35.156 40.156 1 94.25 554 SER A C 1
ATOM 4446 O O . SER A 1 554 ? -3.209 35.812 40.281 1 94.25 554 SER A O 1
ATOM 4448 N N . THR A 1 555 ? -4.863 34.625 41.219 1 93.12 555 THR A N 1
ATOM 4449 C CA . THR A 1 555 ? -4.41 34.844 42.594 1 93.12 555 THR A CA 1
ATOM 4450 C C . THR A 1 555 ? -3.092 34.125 42.844 1 93.12 555 THR A C 1
ATOM 4452 O O . THR A 1 555 ? -2.229 34.625 43.562 1 93.12 555 THR A O 1
ATOM 4455 N N . ALA A 1 556 ? -3.02 33 42.219 1 93.56 556 ALA A N 1
ATOM 4456 C CA . ALA A 1 556 ? -1.781 32.219 42.344 1 93.56 556 ALA A CA 1
ATOM 4457 C C . ALA A 1 556 ? -0.603 33 41.75 1 93.56 556 ALA A C 1
ATOM 4459 O O . ALA A 1 556 ? 0.486 33.031 42.344 1 93.56 556 ALA A O 1
ATOM 4460 N N . CYS A 1 557 ? -0.765 33.594 40.656 1 93.62 557 CYS A N 1
ATOM 4461 C CA . CYS A 1 557 ? 0.322 34.281 40 1 93.62 557 CYS A CA 1
ATOM 4462 C C . CYS A 1 557 ? 0.666 35.594 40.688 1 93.62 557 CYS A C 1
ATOM 4464 O O . CYS A 1 557 ? 1.827 36 40.719 1 93.62 557 CYS A O 1
ATOM 4466 N N . LYS A 1 558 ? -0.318 36.156 41.281 1 89.94 558 LYS A N 1
ATOM 4467 C CA . LYS A 1 558 ? -0.043 37.344 42.094 1 89.94 558 LYS A CA 1
ATOM 4468 C C . LYS A 1 558 ? 0.915 37 43.25 1 89.94 558 LYS A C 1
ATOM 4470 O O . LYS A 1 558 ? 1.81 37.812 43.562 1 89.94 558 LYS A O 1
ATOM 4475 N N . LYS A 1 559 ? 0.707 35.906 43.781 1 88.44 559 LYS A N 1
ATOM 4476 C CA . LYS A 1 559 ? 1.56 35.469 44.875 1 88.44 559 LYS A CA 1
ATOM 4477 C C . LYS A 1 559 ? 2.988 35.25 44.406 1 88.44 559 LYS A C 1
ATOM 4479 O O . LYS A 1 559 ? 3.947 35.594 45.094 1 88.44 559 LYS A O 1
ATOM 4484 N N . VAL A 1 560 ? 3.145 34.625 43.312 1 87.5 560 VAL A N 1
ATOM 4485 C CA . VAL A 1 560 ? 4.461 34.312 42.75 1 87.5 560 VAL A CA 1
ATOM 4486 C C . VAL A 1 560 ? 5.188 35.594 42.406 1 87.5 560 VAL A C 1
ATOM 4488 O O . VAL A 1 560 ? 6.379 35.75 42.688 1 87.5 560 VAL A O 1
ATOM 4491 N N . VAL A 1 561 ? 4.539 36.531 41.75 1 82.88 561 VAL A N 1
ATOM 4492 C CA . VAL A 1 561 ? 5.113 37.781 41.344 1 82.88 561 VAL A CA 1
ATOM 4493 C C . VAL A 1 561 ? 5.516 38.625 42.562 1 82.88 561 VAL A C 1
ATOM 4495 O O . VAL A 1 561 ? 6.562 39.281 42.562 1 82.88 561 VAL A O 1
ATOM 4498 N N . HIS A 1 562 ? 4.707 38.625 43.562 1 78.94 562 HIS A N 1
ATOM 4499 C CA . HIS A 1 562 ? 4.984 39.375 44.781 1 78.94 562 HIS A CA 1
ATOM 4500 C C . HIS A 1 562 ? 6.227 38.844 45.469 1 78.94 562 HIS A C 1
ATOM 4502 O O . HIS A 1 562 ? 6.988 39.625 46.062 1 78.94 562 HIS A O 1
ATOM 4508 N N . ASN A 1 563 ? 6.34 37.625 45.5 1 71.75 563 ASN A N 1
ATOM 4509 C CA . ASN A 1 563 ? 7.469 37.031 46.188 1 71.75 563 ASN A CA 1
ATOM 4510 C C . ASN A 1 563 ? 8.758 37.188 45.406 1 71.75 563 ASN A C 1
ATOM 4512 O O . ASN A 1 563 ? 9.852 36.938 45.906 1 71.75 563 ASN A O 1
ATOM 4516 N N . SER A 1 564 ? 8.547 37.438 44.188 1 61.59 564 SER A N 1
ATOM 4517 C CA . SER A 1 564 ? 9.727 37.625 43.344 1 61.59 564 SER A CA 1
ATOM 4518 C C . SER A 1 564 ? 10.18 39.094 43.344 1 61.59 564 SER A C 1
ATOM 4520 O O . SER A 1 564 ? 9.359 40 43.469 1 61.59 564 SER A O 1
ATOM 4522 N N . SER A 1 565 ? 11.242 39.469 44.125 1 54.72 565 SER A N 1
ATOM 4523 C CA . SER A 1 565 ? 11.781 40.812 44.188 1 54.72 565 SER A CA 1
ATOM 4524 C C . SER A 1 565 ? 11.648 41.562 42.875 1 54.72 565 SER A C 1
ATOM 4526 O O . SER A 1 565 ? 11.984 42.719 42.781 1 54.72 565 SER A O 1
ATOM 4528 N N . ASN A 1 566 ? 11.523 40.875 41.844 1 48.59 566 ASN A N 1
ATOM 4529 C CA . ASN A 1 566 ? 11.555 41.562 40.562 1 48.59 566 ASN A CA 1
ATOM 4530 C C . ASN A 1 566 ? 10.148 41.875 40.062 1 48.59 566 ASN A C 1
ATOM 4532 O O . ASN A 1 566 ? 9.305 41 39.938 1 48.59 566 ASN A O 1
ATOM 4536 N N . PRO A 1 567 ? 9.734 43.094 40.094 1 44.34 567 PRO A N 1
ATOM 4537 C CA . PRO A 1 567 ? 8.383 43.625 39.938 1 44.34 567 PRO A CA 1
ATOM 4538 C C . PRO A 1 567 ? 7.656 43.062 38.719 1 44.34 567 PRO A C 1
ATOM 4540 O O . PRO A 1 567 ? 6.445 43.219 38.562 1 44.34 567 PRO A O 1
ATOM 4543 N N . HIS A 1 568 ? 8.078 43.094 37.312 1 51.34 568 HIS A N 1
ATOM 4544 C CA . HIS A 1 568 ? 7.184 43.406 36.219 1 51.34 568 HIS A CA 1
ATOM 4545 C C . HIS A 1 568 ? 6.555 42.125 35.625 1 51.34 568 HIS A C 1
ATOM 4547 O O . HIS A 1 568 ? 7.18 41.062 35.625 1 51.34 568 HIS A O 1
ATOM 4553 N N . GLY A 1 569 ? 5.012 42.125 35 1 55 569 GLY A N 1
ATOM 4554 C CA . GLY A 1 569 ? 3.779 41.656 34.375 1 55 569 GLY A CA 1
ATOM 4555 C C . GLY A 1 569 ? 3.891 40.25 33.812 1 55 569 GLY A C 1
ATOM 4556 O O . GLY A 1 569 ? 4.754 39.469 34.219 1 55 569 GLY A O 1
ATOM 4557 N N . LYS A 1 570 ? 3.15 39.812 32.781 1 56.53 570 LYS A N 1
ATOM 4558 C CA . LYS A 1 570 ? 2.986 38.594 32.031 1 56.53 570 LYS A CA 1
ATOM 4559 C C . LYS A 1 570 ? 4.336 38.031 31.562 1 56.53 570 LYS A C 1
ATOM 4561 O O . LYS A 1 570 ? 4.559 36.844 31.562 1 56.53 570 LYS A O 1
ATOM 4566 N N . GLU A 1 571 ? 5.148 38.812 31.266 1 65.06 571 GLU A N 1
ATOM 4567 C CA . GLU A 1 571 ? 6.469 38.438 30.75 1 65.06 571 GLU A CA 1
ATOM 4568 C C . GLU A 1 571 ? 7.297 37.75 31.828 1 65.06 571 GLU A C 1
ATOM 4570 O O . GLU A 1 571 ? 8.031 36.812 31.547 1 65.06 571 GLU A O 1
ATOM 4575 N N . LEU A 1 572 ? 6.945 38.031 33.031 1 77.94 572 LEU A N 1
ATOM 4576 C CA . LEU A 1 572 ? 7.688 37.438 34.125 1 77.94 572 LEU A CA 1
ATOM 4577 C C . LEU A 1 572 ? 7.18 36.031 34.406 1 77.94 572 LEU A C 1
ATOM 4579 O O . LEU A 1 572 ? 7.969 35.125 34.719 1 77.94 572 LEU A O 1
ATOM 4583 N N . VAL A 1 573 ? 5.898 35.938 34.156 1 88.19 573 VAL A N 1
ATOM 4584 C CA . VAL A 1 573 ? 5.293 34.656 34.469 1 88.19 573 VAL A CA 1
ATOM 4585 C C . VAL A 1 573 ? 5.738 33.594 33.438 1 88.19 573 VAL A C 1
ATOM 4587 O O . VAL A 1 573 ? 6.055 32.469 33.812 1 88.19 573 VAL A O 1
ATOM 4590 N N . LYS A 1 574 ? 5.797 34 32.188 1 89.69 574 LYS A N 1
ATOM 4591 C CA . LYS A 1 574 ? 6.238 33.094 31.156 1 89.69 574 LYS A CA 1
ATOM 4592 C C . LYS A 1 574 ? 7.695 32.688 31.359 1 89.69 574 LYS A C 1
ATOM 4594 O O . LYS A 1 574 ? 8.047 31.5 31.203 1 89.69 574 LYS A O 1
ATOM 4599 N N . GLU A 1 575 ? 8.523 33.625 31.594 1 90.62 575 GLU A N 1
ATOM 4600 C CA . GLU A 1 575 ? 9.93 33.344 31.844 1 90.62 575 GLU A CA 1
ATOM 4601 C C . GLU A 1 575 ? 10.094 32.438 33.062 1 90.62 575 GLU A C 1
ATOM 4603 O O . GLU A 1 575 ? 10.945 31.547 33.062 1 90.62 575 GLU A O 1
ATOM 4608 N N . TYR A 1 576 ? 9.305 32.719 34.125 1 92.12 576 TYR A N 1
ATOM 4609 C CA . TYR A 1 576 ? 9.289 31.875 35.281 1 92.12 576 TYR A CA 1
ATOM 4610 C C . TYR A 1 576 ? 8.969 30.422 34.938 1 92.12 576 TYR A C 1
ATOM 4612 O O . TYR A 1 576 ? 9.641 29.5 35.375 1 92.12 576 TYR A O 1
ATOM 4620 N N . PHE A 1 577 ? 7.969 30.234 34.156 1 94.62 577 PHE A N 1
ATOM 4621 C CA . PHE A 1 577 ? 7.555 28.906 33.688 1 94.62 577 PHE A CA 1
ATOM 4622 C C . PHE A 1 577 ? 8.711 28.203 33 1 94.62 577 PHE A C 1
ATOM 4624 O O . PHE A 1 577 ? 9 27.031 33.281 1 94.62 577 PHE A O 1
ATOM 4631 N N . VAL A 1 578 ? 9.383 28.906 32.031 1 95.5 578 VAL A N 1
ATOM 4632 C CA . VAL A 1 578 ? 10.453 28.328 31.234 1 95.5 578 VAL A CA 1
ATOM 4633 C C . VAL A 1 578 ? 11.625 27.938 32.125 1 95.5 578 VAL A C 1
ATOM 4635 O O . VAL A 1 578 ? 12.234 26.875 31.953 1 95.5 578 VAL A O 1
ATOM 4638 N N . ARG A 1 579 ? 11.93 28.75 33.094 1 94.94 579 ARG A N 1
ATOM 4639 C CA . ARG A 1 579 ? 13.023 28.453 34 1 94.94 579 ARG A CA 1
ATOM 4640 C C . ARG A 1 579 ? 12.719 27.203 34.812 1 94.94 579 ARG A C 1
ATOM 4642 O O . ARG A 1 579 ? 13.602 26.359 35.031 1 94.94 579 ARG A O 1
ATOM 4649 N N . ARG A 1 580 ? 11.484 27.156 35.312 1 96 580 ARG A N 1
ATOM 4650 C CA . ARG A 1 580 ? 11.086 25.984 36.062 1 96 580 ARG A CA 1
ATOM 4651 C C . ARG A 1 580 ? 11.125 24.719 35.219 1 96 580 ARG A C 1
ATOM 4653 O O . ARG A 1 580 ? 11.555 23.672 35.688 1 96 580 ARG A O 1
ATOM 4660 N N . LEU A 1 581 ? 10.656 24.844 34.062 1 96.94 581 LEU A N 1
ATOM 4661 C CA . LEU A 1 581 ? 10.68 23.719 33.125 1 96.94 581 LEU A CA 1
ATOM 4662 C C . LEU A 1 581 ? 12.109 23.312 32.812 1 96.94 581 LEU A C 1
ATOM 4664 O O . LEU A 1 581 ? 12.414 22.109 32.75 1 96.94 581 LEU A O 1
ATOM 4668 N N . SER A 1 582 ? 12.961 24.266 32.531 1 97.5 582 SER A N 1
ATOM 4669 C CA . SER A 1 582 ? 14.375 24.016 32.312 1 97.5 582 SER A CA 1
ATOM 4670 C C . SER A 1 582 ? 15.008 23.25 33.469 1 97.5 582 SER A C 1
ATOM 4672 O O . SER A 1 582 ? 15.75 22.281 33.25 1 97.5 582 SER A O 1
ATOM 4674 N N . ASN A 1 583 ? 14.688 23.656 34.688 1 97.62 583 ASN A N 1
ATOM 4675 C CA . ASN A 1 583 ? 15.219 22.984 35.875 1 97.62 583 ASN A CA 1
ATOM 4676 C C . ASN A 1 583 ? 14.797 21.516 35.906 1 97.62 583 ASN A C 1
ATOM 4678 O O . ASN A 1 583 ? 15.625 20.641 36.188 1 97.62 583 ASN A O 1
ATOM 4682 N N . ILE A 1 584 ? 13.586 21.266 35.594 1 97.81 584 ILE A N 1
ATOM 4683 C CA . ILE A 1 584 ? 13.055 19.906 35.625 1 97.81 584 ILE A CA 1
ATOM 4684 C C . ILE A 1 584 ? 13.742 19.062 34.562 1 97.81 584 ILE A C 1
ATOM 4686 O O . ILE A 1 584 ? 14.273 17.984 34.875 1 97.81 584 ILE A O 1
ATOM 4690 N N . THR A 1 585 ? 13.773 19.484 33.344 1 98.19 585 THR A N 1
ATOM 4691 C CA . THR A 1 585 ? 14.32 18.688 32.25 1 98.19 585 THR A CA 1
ATOM 4692 C C . THR A 1 585 ? 15.828 18.516 32.406 1 98.19 585 THR A C 1
ATOM 4694 O O . THR A 1 585 ? 16.375 17.469 32.094 1 98.19 585 THR A O 1
ATOM 4697 N N . ALA A 1 586 ? 16.484 19.547 32.906 1 97.81 586 ALA A N 1
ATOM 4698 C CA . ALA A 1 586 ? 17.922 19.484 33.156 1 97.81 586 ALA A CA 1
ATOM 4699 C C . ALA A 1 586 ? 18.266 18.406 34.188 1 97.81 586 ALA A C 1
ATOM 4701 O O . ALA A 1 586 ? 19.281 17.75 34.094 1 97.81 586 ALA A O 1
ATOM 4702 N N . THR A 1 587 ? 17.438 18.312 35.156 1 97.62 587 THR A N 1
ATOM 4703 C CA . THR A 1 587 ? 17.641 17.312 36.188 1 97.62 587 THR A CA 1
ATOM 4704 C C . THR A 1 587 ? 17.688 15.906 35.594 1 97.62 587 THR A C 1
ATOM 4706 O O . THR A 1 587 ? 18.391 15.031 36.125 1 97.62 587 THR A O 1
ATOM 4709 N N . TYR A 1 588 ? 17.031 15.711 34.531 1 97.44 588 TYR A N 1
ATOM 4710 C CA . TYR A 1 588 ? 16.984 14.391 33.906 1 97.44 588 TYR A CA 1
ATOM 4711 C C . TYR A 1 588 ? 17.938 14.328 32.719 1 97.44 588 TYR A C 1
ATOM 4713 O O . TYR A 1 588 ? 17.906 13.359 31.953 1 97.44 588 TYR A O 1
ATOM 4721 N N . GLY A 1 589 ? 18.672 15.414 32.5 1 97.06 589 GLY A N 1
ATOM 4722 C CA . GLY A 1 589 ? 19.672 15.422 31.453 1 97.06 589 GLY A CA 1
ATOM 4723 C C . GLY A 1 589 ? 19.094 15.594 30.062 1 97.06 589 GLY A C 1
ATOM 4724 O O . GLY A 1 589 ? 19.672 15.148 29.078 1 97.06 589 GLY A O 1
ATOM 4725 N N . ILE A 1 590 ? 17.969 16.125 29.938 1 97.88 590 ILE A N 1
ATOM 4726 C CA . ILE A 1 590 ? 17.266 16.297 28.672 1 97.88 590 ILE A CA 1
ATOM 4727 C C . ILE A 1 590 ? 17.469 17.734 28.172 1 97.88 590 ILE A C 1
ATOM 4729 O O . ILE A 1 590 ? 17.375 18.688 28.938 1 97.88 590 ILE A O 1
ATOM 4733 N N . ASN A 1 591 ? 17.812 17.859 26.906 1 98.38 591 ASN A N 1
ATOM 4734 C CA . ASN A 1 591 ? 17.875 19.172 26.266 1 98.38 591 ASN A CA 1
ATOM 4735 C C . ASN A 1 591 ? 16.469 19.734 26.031 1 98.38 591 ASN A C 1
ATOM 4737 O O . ASN A 1 591 ? 15.516 18.969 25.859 1 98.38 591 ASN A O 1
ATOM 4741 N N . LEU A 1 592 ? 16.391 21.047 26.016 1 97.81 592 LEU A N 1
ATOM 4742 C CA . LEU A 1 592 ? 15.102 21.703 25.891 1 97.81 592 LEU A CA 1
ATOM 4743 C C . LEU A 1 592 ? 14.945 22.344 24.516 1 97.81 592 LEU A C 1
ATOM 4745 O O . LEU A 1 592 ? 15.914 22.859 23.953 1 97.81 592 LEU A O 1
ATOM 4749 N N . ALA A 1 593 ? 13.766 22.234 23.938 1 98.56 593 ALA A N 1
ATOM 4750 C CA . ALA A 1 593 ? 13.438 22.891 22.672 1 98.56 593 ALA A CA 1
ATOM 4751 C C . ALA A 1 593 ? 12.141 23.688 22.781 1 98.56 593 ALA A C 1
ATOM 4753 O O . ALA A 1 593 ? 11.266 23.344 23.578 1 98.56 593 ALA A O 1
ATOM 4754 N N . ALA A 1 594 ? 12.055 24.766 21.984 1 98 594 ALA A N 1
ATOM 4755 C CA . ALA A 1 594 ? 10.875 25.625 21.969 1 98 594 ALA A CA 1
ATOM 4756 C C . ALA A 1 594 ? 10.727 26.359 20.641 1 98 594 ALA A C 1
ATOM 4758 O O . ALA A 1 594 ? 11.695 26.484 19.891 1 98 594 ALA A O 1
ATOM 4759 N N . TRP A 1 595 ? 9.562 26.781 20.375 1 97.75 595 TRP A N 1
ATOM 4760 C CA . TRP A 1 595 ? 9.406 27.797 19.344 1 97.75 595 TRP A CA 1
ATOM 4761 C C . TRP A 1 595 ? 10.055 29.109 19.781 1 97.75 595 TRP A C 1
ATOM 4763 O O . TRP A 1 595 ? 10.141 29.406 20.969 1 97.75 595 TRP A O 1
ATOM 4773 N N . GLU A 1 596 ? 10.445 29.922 18.844 1 95.81 596 GLU A N 1
ATOM 4774 C CA . GLU A 1 596 ? 11.297 31.078 19.125 1 95.81 596 GLU A CA 1
ATOM 4775 C C . GLU A 1 596 ? 10.625 32.031 20.125 1 95.81 596 GLU A C 1
ATOM 4777 O O . GLU A 1 596 ? 11.281 32.562 21.016 1 95.81 596 GLU A O 1
ATOM 4782 N N . ASP A 1 597 ? 9.352 32.25 20 1 91.31 597 ASP A N 1
ATOM 4783 C CA . ASP A 1 597 ? 8.688 33.219 20.859 1 91.31 597 ASP A CA 1
ATOM 4784 C C . ASP A 1 597 ? 8.516 32.688 22.281 1 91.31 597 ASP A C 1
ATOM 4786 O O . ASP A 1 597 ? 8.227 33.438 23.203 1 91.31 597 ASP A O 1
ATOM 4790 N N . GLY A 1 598 ? 8.734 31.375 22.438 1 91.56 598 GLY A N 1
ATOM 4791 C CA . GLY A 1 598 ? 8.695 30.781 23.766 1 91.56 598 GLY A CA 1
ATOM 4792 C C . GLY A 1 598 ? 9.93 31.062 24.594 1 91.56 598 GLY A C 1
ATOM 4793 O O . GLY A 1 598 ? 9.93 30.875 25.812 1 91.56 598 GLY A O 1
ATOM 4794 N N . VAL A 1 599 ? 10.984 31.547 23.969 1 93.19 599 VAL A N 1
ATOM 4795 C CA . VAL A 1 599 ? 12.219 31.797 24.688 1 93.19 599 VAL A CA 1
ATOM 4796 C C . VAL A 1 599 ? 12.648 33.25 24.5 1 93.19 599 VAL A C 1
ATOM 4798 O O . VAL A 1 599 ? 13.836 33.562 24.562 1 93.19 599 VAL A O 1
ATOM 4801 N N . MET A 1 600 ? 11.695 34.031 24.156 1 90.19 600 MET A N 1
ATOM 4802 C CA . MET A 1 600 ? 11.938 35.469 23.984 1 90.19 600 MET A CA 1
ATOM 4803 C C . MET A 1 600 ? 11.094 36.281 24.969 1 90.19 600 MET A C 1
ATOM 4805 O O . MET A 1 600 ? 9.992 35.844 25.328 1 90.19 600 MET A O 1
ATOM 4809 N N . LYS A 1 601 ? 11.68 37.375 25.297 1 79.94 601 LYS A N 1
ATOM 4810 C CA . LYS A 1 601 ? 10.883 38.375 26.016 1 79.94 601 LYS A CA 1
ATOM 4811 C C . LYS A 1 601 ? 9.898 39.062 25.078 1 79.94 601 LYS A C 1
ATOM 4813 O O . LYS A 1 601 ? 9.812 38.719 23.891 1 79.94 601 LYS A O 1
ATOM 4818 N N . SER A 1 602 ? 9.133 39.969 25.547 1 66.94 602 SER A N 1
ATOM 4819 C CA . SER A 1 602 ? 8.297 40.719 24.609 1 66.94 602 SER A CA 1
ATOM 4820 C C . SER A 1 602 ? 9.125 41.344 23.5 1 66.94 602 SER A C 1
ATOM 4822 O O . SER A 1 602 ? 10.25 41.781 23.719 1 66.94 602 SER A O 1
ATOM 4824 N N . GLY A 1 603 ? 8.797 41 22.234 1 67.19 603 GLY A N 1
ATOM 4825 C CA . GLY A 1 603 ? 9.484 41.5 21.062 1 67.19 603 GLY A CA 1
ATOM 4826 C C . GLY A 1 603 ? 10.562 40.594 20.531 1 67.19 603 GLY A C 1
ATOM 4827 O O . GLY A 1 603 ? 10.297 39.406 20.266 1 67.19 603 GLY A O 1
ATOM 4828 N N . THR A 1 604 ? 11.797 41.125 20.5 1 72.81 604 THR A N 1
ATOM 4829 C CA . THR A 1 604 ? 12.859 40.375 19.844 1 72.81 604 THR A CA 1
ATOM 4830 C C . THR A 1 604 ? 14.008 40.094 20.812 1 72.81 604 THR A C 1
ATOM 4832 O O . THR A 1 604 ? 15.094 39.688 20.406 1 72.81 604 THR A O 1
ATOM 4835 N N . GLU A 1 605 ? 13.797 40.25 22.094 1 84.75 605 GLU A N 1
ATOM 4836 C CA . GLU A 1 605 ? 14.883 40.031 23.047 1 84.75 605 GLU A CA 1
ATOM 4837 C C . GLU A 1 605 ? 14.805 38.625 23.641 1 84.75 605 GLU A C 1
ATOM 4839 O O . GLU A 1 605 ? 13.82 38.25 24.297 1 84.75 605 GLU A O 1
ATOM 4844 N N . PRO A 1 606 ? 15.906 37.844 23.438 1 90.31 606 PRO A N 1
ATOM 4845 C CA . PRO A 1 606 ? 15.914 36.5 24 1 90.31 606 PRO A CA 1
ATOM 4846 C C . PRO A 1 606 ? 15.977 36.5 25.531 1 90.31 606 PRO A C 1
ATOM 4848 O O . PRO A 1 606 ? 16.469 37.469 26.141 1 90.31 606 PRO A O 1
ATOM 4851 N N . TYR A 1 607 ? 15.492 35.469 26.156 1 90.56 607 TYR A N 1
ATOM 4852 C CA . TYR A 1 607 ? 15.766 35.25 27.562 1 90.56 607 TYR A CA 1
ATOM 4853 C C . TYR A 1 607 ? 17.25 35.062 27.812 1 90.56 607 TYR A C 1
ATOM 4855 O O . TYR A 1 607 ? 18 34.656 26.906 1 90.56 607 TYR A O 1
ATOM 4863 N N . ASN A 1 608 ? 17.656 35.375 29.047 1 90.81 608 ASN A N 1
ATOM 4864 C CA . ASN A 1 608 ? 19.031 35.094 29.438 1 90.81 608 ASN A CA 1
ATOM 4865 C C . ASN A 1 608 ? 19.297 33.594 29.484 1 90.81 608 ASN A C 1
ATOM 4867 O O . ASN A 1 608 ? 18.812 32.906 30.391 1 90.81 608 ASN A O 1
ATOM 4871 N N . ILE A 1 609 ? 20.062 33.156 28.531 1 93.56 609 ILE A N 1
ATOM 4872 C CA . ILE A 1 609 ? 20.281 31.734 28.359 1 93.56 609 ILE A CA 1
ATOM 4873 C C . ILE A 1 609 ? 20.969 31.172 29.594 1 93.56 609 ILE A C 1
ATOM 4875 O O . ILE A 1 609 ? 20.797 30 29.938 1 93.56 609 ILE A O 1
ATOM 4879 N N . SER A 1 610 ? 21.734 31.938 30.328 1 92.75 610 SER A N 1
ATOM 4880 C CA . SER A 1 610 ? 22.469 31.5 31.5 1 92.75 610 SER A CA 1
ATOM 4881 C C . SER A 1 610 ? 21.516 31.125 32.625 1 92.75 610 SER A C 1
ATOM 4883 O O . SER A 1 610 ? 21.906 30.438 33.594 1 92.75 610 SER A O 1
ATOM 4885 N N . ALA A 1 611 ? 20.344 31.609 32.5 1 91.81 611 ALA A N 1
ATOM 4886 C CA . ALA A 1 611 ? 19.344 31.312 33.531 1 91.81 611 ALA A CA 1
ATOM 4887 C C . ALA A 1 611 ? 18.688 29.953 33.281 1 91.81 611 ALA A C 1
ATOM 4889 O O . ALA A 1 611 ? 17.953 29.453 34.125 1 91.81 611 ALA A O 1
ATOM 4890 N N . LEU A 1 612 ? 18.906 29.391 32.188 1 95 612 LEU A N 1
ATOM 4891 C CA . LEU A 1 612 ? 18.391 28.078 31.828 1 95 612 LEU A CA 1
ATOM 4892 C C . LEU A 1 612 ? 19.438 27 32.031 1 95 612 LEU A C 1
ATOM 4894 O O . LEU A 1 612 ? 20.594 27.172 31.641 1 95 612 LEU A O 1
ATOM 4898 N N . LYS A 1 613 ? 19.094 25.859 32.594 1 96 613 LYS A N 1
ATOM 4899 C CA . LYS A 1 613 ? 20.062 24.922 33.156 1 96 613 LYS A CA 1
ATOM 4900 C C . LYS A 1 613 ? 20.391 23.812 32.188 1 96 613 LYS A C 1
ATOM 4902 O O . LYS A 1 613 ? 21.312 23.016 32.406 1 96 613 LYS A O 1
ATOM 4907 N N . ASN A 1 614 ? 19.719 23.719 31.062 1 97.38 614 ASN A N 1
ATOM 4908 C CA . ASN A 1 614 ? 19.938 22.641 30.094 1 97.38 614 ASN A CA 1
ATOM 4909 C C . ASN A 1 614 ? 21.281 22.797 29.375 1 97.38 614 ASN A C 1
ATOM 4911 O O . ASN A 1 614 ? 21.781 23.906 29.219 1 97.38 614 ASN A O 1
ATOM 4915 N N . ASP A 1 615 ? 21.859 21.672 28.969 1 97.12 615 ASP A N 1
ATOM 4916 C CA . ASP A 1 615 ? 23.094 21.688 28.203 1 97.12 615 ASP A CA 1
ATOM 4917 C C . ASP A 1 615 ? 22.922 22.438 26.875 1 97.12 615 ASP A C 1
ATOM 4919 O O . ASP A 1 615 ? 23.75 23.266 26.516 1 97.12 615 ASP A O 1
ATOM 4923 N N . LYS A 1 616 ? 21.859 22.109 26.172 1 97.81 616 LYS A N 1
ATOM 4924 C CA . LYS A 1 616 ? 21.484 22.797 24.953 1 97.81 616 LYS A CA 1
ATOM 4925 C C . LYS A 1 616 ? 20.031 23.234 24.984 1 97.81 616 LYS A C 1
ATOM 4927 O O . LYS A 1 616 ? 19.172 22.547 25.562 1 97.81 616 LYS A O 1
ATOM 4932 N N . ILE A 1 617 ? 19.797 24.375 24.438 1 97.56 617 ILE A N 1
ATOM 4933 C CA . ILE A 1 617 ? 18.438 24.875 24.234 1 97.56 617 ILE A CA 1
ATOM 4934 C C . ILE A 1 617 ? 18.219 25.172 22.75 1 97.56 617 ILE A C 1
ATOM 4936 O O . ILE A 1 617 ? 18.906 26.031 22.172 1 97.56 617 ILE A O 1
ATOM 4940 N N . PHE A 1 618 ? 17.312 24.453 22.172 1 98.31 618 PHE A N 1
ATOM 4941 C CA . PHE A 1 618 ? 16.984 24.656 20.75 1 98.31 618 PHE A CA 1
ATOM 4942 C C . PHE A 1 618 ? 15.828 25.625 20.594 1 98.31 618 PHE A C 1
ATOM 4944 O O . PHE A 1 618 ? 14.859 25.578 21.359 1 98.31 618 PHE A O 1
ATOM 4951 N N . ALA A 1 619 ? 15.961 26.578 19.703 1 98.06 619 ALA A N 1
ATOM 4952 C CA . ALA A 1 619 ? 14.891 27.5 19.328 1 98.06 619 ALA A CA 1
ATOM 4953 C C . ALA A 1 619 ? 14.523 27.344 17.859 1 98.06 619 ALA A C 1
ATOM 4955 O O . ALA A 1 619 ? 15.391 27.422 16.984 1 98.06 619 ALA A O 1
ATOM 4956 N N . TYR A 1 620 ? 13.328 27.047 17.609 1 98.44 620 TYR A N 1
ATOM 4957 C CA . TYR A 1 620 ? 12.82 26.938 16.25 1 98.44 620 TYR A CA 1
ATOM 4958 C C . TYR A 1 620 ? 12.312 28.281 15.742 1 98.44 620 TYR A C 1
ATOM 4960 O O . TYR A 1 620 ? 11.234 28.734 16.125 1 98.44 620 TYR A O 1
ATOM 4968 N N . ALA A 1 621 ? 13.047 28.922 14.891 1 97.25 621 ALA A N 1
ATOM 4969 C CA . ALA A 1 621 ? 12.758 30.266 14.391 1 97.25 621 ALA A CA 1
ATOM 4970 C C . ALA A 1 621 ? 11.781 30.219 13.219 1 97.25 621 ALA A C 1
ATOM 4972 O O . ALA A 1 621 ? 12.18 29.969 12.078 1 97.25 621 ALA A O 1
ATOM 4973 N N . TRP A 1 622 ? 10.547 30.562 13.477 1 96.44 622 TRP A N 1
ATOM 4974 C CA . TRP A 1 622 ? 9.531 30.359 12.453 1 96.44 622 TRP A CA 1
ATOM 4975 C C . TRP A 1 622 ? 9.062 31.688 11.875 1 96.44 622 TRP A C 1
ATOM 4977 O O . TRP A 1 622 ? 8.617 31.75 10.727 1 96.44 622 TRP A O 1
ATOM 4987 N N . ASP A 1 623 ? 9.109 32.812 12.609 1 93.56 623 ASP A N 1
ATOM 4988 C CA . ASP A 1 623 ? 8.469 34.062 12.203 1 93.56 623 ASP A CA 1
ATOM 4989 C C . ASP A 1 623 ? 9.406 34.875 11.328 1 93.56 623 ASP A C 1
ATOM 4991 O O . ASP A 1 623 ? 10.273 35.594 11.844 1 93.56 623 ASP A O 1
ATOM 4995 N N . ASN A 1 624 ? 9.195 34.812 10.102 1 90.31 624 ASN A N 1
ATOM 4996 C CA . ASN A 1 624 ? 9.93 35.656 9.156 1 90.31 624 ASN A CA 1
ATOM 4997 C C . ASN A 1 624 ? 8.984 36.375 8.203 1 90.31 624 ASN A C 1
ATOM 4999 O O . ASN A 1 624 ? 9.297 36.562 7.023 1 90.31 624 ASN A O 1
ATOM 5003 N N . VAL A 1 625 ? 7.738 36.594 8.672 1 92.12 625 VAL A N 1
ATOM 5004 C CA . VAL A 1 625 ? 6.945 37.562 7.914 1 92.12 625 VAL A CA 1
ATOM 5005 C C . VAL A 1 625 ? 7.656 38.906 7.898 1 92.12 625 VAL A C 1
ATOM 5007 O O . VAL A 1 625 ? 7.742 39.594 8.922 1 92.12 625 VAL A O 1
ATOM 5010 N N . TRP A 1 626 ? 8.102 39.25 6.805 1 89.81 626 TRP A N 1
ATOM 5011 C CA . TRP A 1 626 ? 9.133 40.281 6.656 1 89.81 626 TRP A CA 1
ATOM 5012 C C . TRP A 1 626 ? 8.648 41.625 7.203 1 89.81 626 TRP A C 1
ATOM 5014 O O . TRP A 1 626 ? 9.383 42.312 7.906 1 89.81 626 TRP A O 1
ATOM 5024 N N . GLU A 1 627 ? 7.426 41.938 6.918 1 86.62 627 GLU A N 1
ATOM 5025 C CA . GLU A 1 627 ? 6.898 43.25 7.281 1 86.62 627 GLU A CA 1
ATOM 5026 C C . GLU A 1 627 ? 6.562 43.312 8.773 1 86.62 627 GLU A C 1
ATOM 5028 O O . GLU A 1 627 ? 6.297 44.375 9.305 1 86.62 627 GLU A O 1
ATOM 5033 N N . TRP A 1 628 ? 6.645 42.125 9.438 1 87.12 628 TRP A N 1
ATOM 5034 C CA . TRP A 1 628 ? 6.367 42.125 10.875 1 87.12 628 TRP A CA 1
ATOM 5035 C C . TRP A 1 628 ? 7.617 42.469 11.672 1 87.12 628 TRP A C 1
ATOM 5037 O O . TRP A 1 628 ? 7.527 42.844 12.844 1 87.12 628 TRP A O 1
ATOM 5047 N N . GLY A 1 629 ? 8.758 42.312 11.078 1 86.44 629 GLY A N 1
ATOM 5048 C CA . GLY A 1 629 ? 9.984 42.844 11.656 1 86.44 629 GLY A CA 1
ATOM 5049 C C . GLY A 1 629 ? 10.664 41.844 12.594 1 86.44 629 GLY A C 1
ATOM 5050 O O . GLY A 1 629 ? 11.578 42.219 13.344 1 86.44 629 GLY A O 1
ATOM 5051 N N . TYR A 1 630 ? 10.305 40.562 12.594 1 88.88 630 TYR A N 1
ATOM 5052 C CA . TYR A 1 630 ? 10.844 39.625 13.562 1 88.88 630 TYR A CA 1
ATOM 5053 C C . TYR A 1 630 ? 11.828 38.656 12.898 1 88.88 630 TYR A C 1
ATOM 5055 O O . TYR A 1 630 ? 12.258 37.688 13.5 1 88.88 630 TYR A O 1
ATOM 5063 N N . SER A 1 631 ? 12.234 38.938 11.672 1 89.44 631 SER A N 1
ATOM 5064 C CA . SER A 1 631 ? 13.102 38.031 10.914 1 89.44 631 SER A CA 1
ATOM 5065 C C . SER A 1 631 ? 14.492 37.969 11.539 1 89.44 631 SER A C 1
ATOM 5067 O O . SER A 1 631 ? 15.258 37.031 11.234 1 89.44 631 SER A O 1
ATOM 5069 N N . ASN A 1 632 ? 14.852 38.906 12.398 1 92.06 632 ASN A N 1
ATOM 5070 C CA . ASN A 1 632 ? 16.188 38.906 12.977 1 92.06 632 ASN A CA 1
ATOM 5071 C C . ASN A 1 632 ? 16.25 38.031 14.234 1 92.06 632 ASN A C 1
ATOM 5073 O O . ASN A 1 632 ? 17.328 37.875 14.812 1 92.06 632 ASN A O 1
ATOM 5077 N N . ARG A 1 633 ? 15.133 37.469 14.688 1 94.12 633 ARG A N 1
ATOM 5078 C CA . ARG A 1 633 ? 15.094 36.656 15.898 1 94.12 633 ARG A CA 1
ATOM 5079 C C . ARG A 1 633 ? 16.031 35.469 15.789 1 94.12 633 ARG A C 1
ATOM 5081 O O . ARG A 1 633 ? 16.734 35.125 16.75 1 94.12 633 ARG A O 1
ATOM 5088 N N . ALA A 1 634 ? 16.094 34.844 14.641 1 95.38 634 ALA A N 1
ATOM 5089 C CA . ALA A 1 634 ? 16.953 33.688 14.445 1 95.38 634 ALA A CA 1
ATOM 5090 C C . ALA A 1 634 ? 18.406 34 14.789 1 95.38 634 ALA A C 1
ATOM 5092 O O . ALA A 1 634 ? 19.047 33.281 15.547 1 95.38 634 ALA A O 1
ATOM 5093 N N . TYR A 1 635 ? 18.891 35.125 14.25 1 94.81 635 TYR A N 1
ATOM 5094 C CA . TYR A 1 635 ? 20.297 35.469 14.43 1 94.81 635 TYR A CA 1
ATOM 5095 C C . TYR A 1 635 ? 20.547 36 15.836 1 94.81 635 TYR A C 1
ATOM 5097 O O . TYR A 1 635 ? 21.609 35.75 16.422 1 94.81 635 TYR A O 1
ATOM 5105 N N . LYS A 1 636 ? 19.578 36.75 16.406 1 94.94 636 LYS A N 1
ATOM 5106 C CA . LYS A 1 636 ? 19.719 37.219 17.797 1 94.94 636 LYS A CA 1
ATOM 5107 C C . LYS A 1 636 ? 19.828 36.031 18.75 1 94.94 636 LYS A C 1
ATOM 5109 O O . LYS A 1 636 ? 20.688 36.031 19.641 1 94.94 636 LYS A O 1
ATOM 5114 N N . LEU A 1 637 ? 19 35.062 18.594 1 96.69 637 LEU A N 1
ATOM 5115 C CA . LEU A 1 637 ? 19.016 33.875 19.422 1 96.69 637 LEU A CA 1
ATOM 5116 C C . LEU A 1 637 ? 20.328 33.125 19.25 1 96.69 637 LEU A C 1
ATOM 5118 O O . LEU A 1 637 ? 20.938 32.688 20.234 1 96.69 637 LEU A O 1
ATOM 5122 N N . ALA A 1 638 ? 20.75 32.969 18.016 1 96.88 638 ALA A N 1
ATOM 5123 C CA . ALA A 1 638 ? 22 32.25 17.734 1 96.88 638 ALA A CA 1
ATOM 5124 C C . ALA A 1 638 ? 23.172 32.969 18.422 1 96.88 638 ALA A C 1
ATOM 5126 O O . ALA A 1 638 ? 24.031 32.312 19.031 1 96.88 638 ALA A O 1
ATOM 5127 N N . ASN A 1 639 ? 23.188 34.281 18.297 1 96.19 639 ASN A N 1
ATOM 5128 C CA . ASN A 1 639 ? 24.266 35.094 18.859 1 96.19 639 ASN A CA 1
ATOM 5129 C C . ASN A 1 639 ? 24.281 35 20.391 1 96.19 639 ASN A C 1
ATOM 5131 O O . ASN A 1 639 ? 25.328 35.188 21.016 1 96.19 639 ASN A O 1
ATOM 5135 N N . ASP A 1 640 ? 23.141 34.719 20.984 1 95.81 640 ASP A N 1
ATOM 5136 C CA . ASP A 1 640 ? 23.031 34.625 22.438 1 95.81 640 ASP A CA 1
ATOM 5137 C C . ASP A 1 640 ? 23.328 33.219 22.922 1 95.81 640 ASP A C 1
ATOM 5139 O O . ASP A 1 640 ? 23.344 32.969 24.125 1 95.81 640 ASP A O 1
ATOM 5143 N N . GLY A 1 641 ? 23.438 32.281 21.984 1 96.81 641 GLY A N 1
ATOM 5144 C CA . GLY A 1 641 ? 23.938 30.984 22.391 1 96.81 641 GLY A CA 1
ATOM 5145 C C . GLY A 1 641 ? 22.922 29.875 22.203 1 96.81 641 GLY A C 1
ATOM 5146 O O . GLY A 1 641 ? 23.234 28.688 22.359 1 96.81 641 GLY A O 1
ATOM 5147 N N . PHE A 1 642 ? 21.703 30.156 21.844 1 97.88 642 PHE A N 1
ATOM 5148 C CA . PHE A 1 642 ? 20.719 29.141 21.547 1 97.88 642 PHE A CA 1
ATOM 5149 C C . PHE A 1 642 ? 21.094 28.375 20.281 1 97.88 642 PHE A C 1
ATOM 5151 O O . PHE A 1 642 ? 21.781 28.891 19.422 1 97.88 642 PHE A O 1
ATOM 5158 N N . LYS A 1 643 ? 20.766 27.078 20.188 1 98.31 643 LYS A N 1
ATOM 5159 C CA . LYS A 1 643 ? 20.875 26.297 18.953 1 98.31 643 LYS A CA 1
ATOM 5160 C C . LYS A 1 643 ? 19.656 26.5 18.062 1 98.31 643 LYS A C 1
ATOM 5162 O O . LYS A 1 643 ? 18.547 26.156 18.438 1 98.31 643 LYS A O 1
ATOM 5167 N N . ILE A 1 644 ? 19.875 27 16.891 1 98.25 644 ILE A N 1
ATOM 5168 C CA . ILE A 1 644 ? 18.75 27.453 16.078 1 98.25 644 ILE A CA 1
ATOM 5169 C C . ILE A 1 644 ? 18.391 26.406 15.039 1 98.25 644 ILE A C 1
ATOM 5171 O O . ILE A 1 644 ? 19.266 25.891 14.328 1 98.25 644 ILE A O 1
ATOM 5175 N N . VAL A 1 645 ? 17.156 26 14.961 1 98.69 645 VAL A N 1
ATOM 5176 C CA . VAL A 1 645 ? 16.578 25.25 13.852 1 98.69 645 VAL A CA 1
ATOM 5177 C C . VAL A 1 645 ? 15.789 26.203 12.953 1 98.69 645 VAL A C 1
ATOM 5179 O O . VAL A 1 645 ? 14.766 26.75 13.367 1 98.69 645 VAL A O 1
ATOM 5182 N N . MET A 1 646 ? 16.297 26.453 11.789 1 98.25 646 MET A N 1
ATOM 5183 C CA . MET A 1 646 ? 15.594 27.312 10.852 1 98.25 646 MET A CA 1
ATOM 5184 C C . MET A 1 646 ? 14.234 26.719 10.484 1 98.25 646 MET A C 1
ATOM 5186 O O . MET A 1 646 ? 14.156 25.609 9.961 1 98.25 646 MET A O 1
ATOM 5190 N N . SER A 1 647 ? 13.156 27.453 10.773 1 98.31 647 SER A N 1
ATOM 5191 C CA . SER A 1 647 ? 11.773 27 10.633 1 98.31 647 SER A CA 1
ATOM 5192 C C . SER A 1 647 ? 10.906 28.062 9.984 1 98.31 647 SER A C 1
ATOM 5194 O O . SER A 1 647 ? 9.719 28.188 10.312 1 98.31 647 SER A O 1
ATOM 5196 N N . GLN A 1 648 ? 11.438 28.844 9.109 1 97.81 648 GLN A N 1
ATOM 5197 C CA . GLN A 1 648 ? 10.781 30.031 8.562 1 97.81 648 GLN A CA 1
ATOM 5198 C C . GLN A 1 648 ? 9.484 29.656 7.844 1 97.81 648 GLN A C 1
ATOM 5200 O O . GLN A 1 648 ? 9.508 28.922 6.859 1 97.81 648 GLN A O 1
ATOM 5205 N N . ALA A 1 649 ? 8.391 30.234 8.211 1 97.62 649 ALA A N 1
ATOM 5206 C CA . ALA A 1 649 ? 7.047 29.891 7.738 1 97.62 649 ALA A CA 1
ATOM 5207 C C . ALA A 1 649 ? 6.883 30.219 6.258 1 97.62 649 ALA A C 1
ATOM 5209 O O . ALA A 1 649 ? 6.16 29.516 5.539 1 97.62 649 ALA A O 1
ATOM 5210 N N . THR A 1 650 ? 7.551 31.219 5.754 1 97.06 650 THR A N 1
ATOM 5211 C CA . THR A 1 650 ? 7.352 31.672 4.379 1 97.06 650 THR A CA 1
ATOM 5212 C C . THR A 1 650 ? 7.941 30.656 3.393 1 97.06 650 THR A C 1
ATOM 5214 O O . THR A 1 650 ? 7.598 30.672 2.209 1 97.06 650 THR A O 1
ATOM 5217 N N . HIS A 1 651 ? 8.883 29.766 3.893 1 97.88 651 HIS A N 1
ATOM 5218 C CA . HIS A 1 651 ? 9.602 28.906 2.967 1 97.88 651 HIS A CA 1
ATOM 5219 C C . HIS A 1 651 ? 9.461 27.438 3.365 1 97.88 651 HIS A C 1
ATOM 5221 O O . HIS A 1 651 ? 9.641 26.547 2.535 1 97.88 651 HIS A O 1
ATOM 5227 N N . LEU A 1 652 ? 9.117 27.188 4.668 1 98.69 652 LEU A N 1
ATOM 5228 C CA . LEU A 1 652 ? 9.312 25.828 5.16 1 98.69 652 LEU A CA 1
ATOM 5229 C C . LEU A 1 652 ? 8.016 25.281 5.746 1 98.69 652 LEU A C 1
ATOM 5231 O O . LEU A 1 652 ? 8.016 24.219 6.383 1 98.69 652 LEU A O 1
ATOM 5235 N N . TYR A 1 653 ? 6.879 25.969 5.562 1 98.56 653 TYR A N 1
ATOM 5236 C CA . TYR A 1 653 ? 5.562 25.438 5.906 1 98.56 653 TYR A CA 1
ATOM 5237 C C . TYR A 1 653 ? 4.91 24.766 4.703 1 98.56 653 TYR A C 1
ATOM 5239 O O . TYR A 1 653 ? 4.496 25.453 3.76 1 98.56 653 TYR A O 1
ATOM 5247 N N . PHE A 1 654 ? 4.742 23.484 4.789 1 98.69 654 PHE A N 1
ATOM 5248 C CA . PHE A 1 654 ? 4.273 22.703 3.658 1 98.69 654 PHE A CA 1
ATOM 5249 C C . PHE A 1 654 ? 2.76 22.547 3.693 1 98.69 654 PHE A C 1
ATOM 5251 O O . PHE A 1 654 ? 2.18 21.859 2.85 1 98.69 654 PHE A O 1
ATOM 5258 N N . ASP A 1 655 ? 2.092 23.172 4.625 1 98 655 ASP A N 1
ATOM 5259 C CA . ASP A 1 655 ? 0.632 23.188 4.664 1 98 655 ASP A CA 1
ATOM 5260 C C . ASP A 1 655 ? 0.071 24.422 3.965 1 98 655 ASP A C 1
ATOM 5262 O O . ASP A 1 655 ? -1.146 24.578 3.855 1 98 655 ASP A O 1
ATOM 5266 N N . HIS A 1 656 ? 0.979 25.344 3.424 1 98.25 656 HIS A N 1
ATOM 5267 C CA . HIS A 1 656 ? 0.549 26.453 2.582 1 98.25 656 HIS A CA 1
ATOM 5268 C C . HIS A 1 656 ? 0.265 25.984 1.158 1 98.25 656 HIS A C 1
ATOM 5270 O O . HIS A 1 656 ? 0.789 24.953 0.721 1 98.25 656 HIS A O 1
ATOM 5276 N N . PRO A 1 657 ? -0.558 26.75 0.388 1 98 657 PRO A N 1
ATOM 5277 C CA . PRO A 1 657 ? -0.854 26.375 -0.997 1 98 657 PRO A CA 1
ATOM 5278 C C . PRO A 1 657 ? 0.39 26.359 -1.882 1 98 657 PRO A C 1
ATOM 5280 O O . PRO A 1 657 ? 1.356 27.078 -1.609 1 98 657 PRO A O 1
ATOM 5283 N N . TYR A 1 658 ? 0.323 25.547 -2.918 1 97.88 658 TYR A N 1
ATOM 5284 C CA . TYR A 1 658 ? 1.392 25.516 -3.908 1 97.88 658 TYR A CA 1
ATOM 5285 C C . TYR A 1 658 ? 1.326 26.734 -4.824 1 97.88 658 TYR A C 1
ATOM 5287 O O . TYR A 1 658 ? 2.346 27.172 -5.367 1 97.88 658 TYR A O 1
ATOM 5295 N N . GLU A 1 659 ? 0.109 27.281 -5.102 1 97.31 659 GLU A N 1
ATOM 5296 C CA . GLU A 1 659 ? -0.161 28.469 -5.906 1 97.31 659 GLU A CA 1
ATOM 5297 C C . GLU A 1 659 ? -1.216 29.344 -5.246 1 97.31 659 GLU A C 1
ATOM 5299 O O . GLU A 1 659 ? -1.947 28.891 -4.363 1 97.31 659 GLU A O 1
ATOM 5304 N N . PRO A 1 660 ? -1.159 30.641 -5.672 1 96.75 660 PRO A N 1
ATOM 5305 C CA . PRO A 1 660 ? -2.184 31.516 -5.109 1 96.75 660 PRO A CA 1
ATOM 5306 C C . PRO A 1 660 ? -3.559 31.297 -5.738 1 96.75 660 PRO A C 1
ATOM 5308 O O . PRO A 1 660 ? -4.098 32.188 -6.383 1 96.75 660 PRO A O 1
ATOM 5311 N N . ASP A 1 661 ? -4.117 30.109 -5.582 1 96.88 661 ASP A N 1
ATOM 5312 C CA . ASP A 1 661 ? -5.406 29.703 -6.137 1 96.88 661 ASP A CA 1
ATOM 5313 C C . ASP A 1 661 ? -6.371 29.281 -5.031 1 96.88 661 ASP A C 1
ATOM 5315 O O . ASP A 1 661 ? -5.996 28.516 -4.137 1 96.88 661 ASP A O 1
ATOM 5319 N N . PRO A 1 662 ? -7.633 29.844 -5.141 1 96.69 662 PRO A N 1
ATOM 5320 C CA . PRO A 1 662 ? -8.594 29.469 -4.102 1 96.69 662 PRO A CA 1
ATOM 5321 C C . PRO A 1 662 ? -8.844 27.953 -4.039 1 96.69 662 PRO A C 1
ATOM 5323 O O . PRO A 1 662 ? -9.305 27.453 -3.014 1 96.69 662 PRO A O 1
ATOM 5326 N N . GLU A 1 663 ? -8.516 27.219 -5.102 1 95.75 663 GLU A N 1
ATOM 5327 C CA . GLU A 1 663 ? -8.75 25.781 -5.148 1 95.75 663 GLU A CA 1
ATOM 5328 C C . GLU A 1 663 ? -7.609 25.016 -4.48 1 95.75 663 GLU A C 1
ATOM 5330 O O . GLU A 1 663 ? -7.746 23.828 -4.188 1 95.75 663 GLU A O 1
ATOM 5335 N N . GLU A 1 664 ? -6.48 25.688 -4.273 1 96.94 664 GLU A N 1
ATOM 5336 C CA . GLU A 1 664 ? -5.363 25.047 -3.576 1 96.94 664 GLU A CA 1
ATOM 5337 C C . GLU A 1 664 ? -5.605 25.016 -2.07 1 96.94 664 GLU A C 1
ATOM 5339 O O . GLU A 1 664 ? -5.973 26.016 -1.47 1 96.94 664 GLU A O 1
ATOM 5344 N N . PRO A 1 665 ? -5.383 23.875 -1.491 1 96.88 665 PRO A N 1
ATOM 5345 C CA . PRO A 1 665 ? -5.645 23.766 -0.055 1 96.88 665 PRO A CA 1
ATOM 5346 C C . PRO A 1 665 ? -4.547 24.406 0.798 1 96.88 665 PRO A C 1
ATOM 5348 O O . PRO A 1 665 ? -3.402 24.516 0.355 1 96.88 665 PRO A O 1
ATOM 5351 N N . GLY A 1 666 ? -4.969 24.812 2.064 1 96.62 666 GLY A N 1
ATOM 5352 C CA . GLY A 1 666 ? -3.994 25.219 3.062 1 96.62 666 GLY A CA 1
ATOM 5353 C C . GLY A 1 666 ? -4.184 26.656 3.518 1 96.62 666 GLY A C 1
ATOM 5354 O O . GLY A 1 666 ? -4.832 27.453 2.836 1 96.62 666 GLY A O 1
ATOM 5355 N N . TYR A 1 667 ? -3.623 26.984 4.668 1 96.88 667 TYR A N 1
ATOM 5356 C CA . TYR A 1 667 ? -3.617 28.344 5.195 1 96.88 667 TYR A CA 1
ATOM 5357 C C . TYR A 1 667 ? -2.57 29.188 4.488 1 96.88 667 TYR A C 1
ATOM 5359 O O . TYR A 1 667 ? -1.694 28.672 3.797 1 96.88 667 TYR A O 1
ATOM 5367 N N . TYR A 1 668 ? -2.721 30.5 4.621 1 96.44 668 TYR A N 1
ATOM 5368 C CA . TYR A 1 668 ? -1.89 31.422 3.865 1 96.44 668 TYR A CA 1
ATOM 5369 C C . TYR A 1 668 ? -1.54 32.656 4.699 1 96.44 668 TYR A C 1
ATOM 5371 O O . TYR A 1 668 ? -1.533 33.781 4.191 1 96.44 668 TYR A O 1
ATOM 5379 N N . TRP A 1 669 ? -1.31 32.438 5.941 1 93.94 669 TRP A N 1
ATOM 5380 C CA . TRP A 1 669 ? -1.103 33.562 6.844 1 93.94 669 TRP A CA 1
ATOM 5381 C C . TRP A 1 669 ? 0.323 34.094 6.73 1 93.94 669 TRP A C 1
ATOM 5383 O O . TRP A 1 669 ? 0.553 35.312 6.84 1 93.94 669 TRP A O 1
ATOM 5393 N N . ALA A 1 670 ? 1.326 33.219 6.52 1 96 670 ALA A N 1
ATOM 5394 C CA . ALA A 1 670 ? 2.721 33.656 6.496 1 96 670 ALA A CA 1
ATOM 5395 C C . ALA A 1 670 ? 3.123 34.125 5.105 1 96 670 ALA A C 1
ATOM 5397 O O . ALA A 1 670 ? 3.957 35.031 4.973 1 96 670 ALA A O 1
ATOM 5398 N N . THR A 1 671 ? 2.648 33.469 4.117 1 95.56 671 THR A N 1
ATOM 5399 C CA . THR A 1 671 ? 2.818 33.75 2.697 1 95.56 671 THR A CA 1
ATOM 5400 C C . THR A 1 671 ? 1.607 33.281 1.897 1 95.56 671 THR A C 1
ATOM 5402 O O . THR A 1 671 ? 0.78 32.531 2.404 1 95.56 671 THR A O 1
ATOM 5405 N N . ARG A 1 672 ? 1.461 33.875 0.7 1 95.62 672 ARG A N 1
ATOM 5406 C CA . ARG A 1 672 ? 0.296 33.469 -0.086 1 95.62 672 ARG A CA 1
ATOM 5407 C C . ARG A 1 672 ? 0.424 32.031 -0.576 1 95.62 672 ARG A C 1
ATOM 5409 O O . ARG A 1 672 ? -0.58 31.344 -0.748 1 95.62 672 ARG A O 1
ATOM 5416 N N . PHE A 1 673 ? 1.685 31.641 -0.848 1 97 673 PHE A N 1
ATOM 5417 C CA . PHE A 1 673 ? 1.943 30.266 -1.262 1 97 673 PHE A CA 1
ATOM 5418 C C . PHE A 1 673 ? 3.406 29.906 -1.042 1 97 673 PHE A C 1
ATOM 5420 O O . PHE A 1 673 ? 4.254 30.781 -0.872 1 97 673 PHE A O 1
ATOM 5427 N N . THR A 1 674 ? 3.689 28.641 -0.96 1 97.75 674 THR A N 1
ATOM 5428 C CA . THR A 1 674 ? 5.035 28.078 -0.927 1 97.75 674 THR A CA 1
ATOM 5429 C C . THR A 1 674 ? 5.145 26.891 -1.884 1 97.75 674 THR A C 1
ATOM 5431 O O . THR A 1 674 ? 4.809 25.766 -1.523 1 97.75 674 THR A O 1
ATOM 5434 N N . ASP A 1 675 ? 5.641 27.094 -3.088 1 97.44 675 ASP A N 1
ATOM 5435 C CA . ASP A 1 675 ? 5.852 25.984 -4 1 97.44 675 ASP A CA 1
ATOM 5436 C C . ASP A 1 675 ? 7.23 25.359 -3.787 1 97.44 675 ASP A C 1
ATOM 5438 O O . ASP A 1 675 ? 7.965 25.75 -2.885 1 97.44 675 ASP A O 1
ATOM 5442 N N . THR A 1 676 ? 7.555 24.359 -4.539 1 98.62 676 THR A N 1
ATOM 5443 C CA . THR A 1 676 ? 8.805 23.625 -4.379 1 98.62 676 THR A CA 1
ATOM 5444 C C . THR A 1 676 ? 10 24.516 -4.676 1 98.62 676 THR A C 1
ATOM 5446 O O . THR A 1 676 ? 11.031 24.438 -3.998 1 98.62 676 THR A O 1
ATOM 5449 N N . ARG A 1 677 ? 9.922 25.391 -5.668 1 98.44 677 ARG A N 1
ATOM 5450 C CA . ARG A 1 677 ? 11 26.297 -6.066 1 98.44 677 ARG A CA 1
ATOM 5451 C C . ARG A 1 677 ? 11.344 27.266 -4.945 1 98.44 677 ARG A C 1
ATOM 5453 O O . ARG A 1 677 ? 12.516 27.578 -4.727 1 98.44 677 ARG A O 1
ATOM 5460 N N . LYS A 1 678 ? 10.336 27.797 -4.316 1 97.38 678 LYS A N 1
ATOM 5461 C CA . LYS A 1 678 ? 10.547 28.703 -3.197 1 97.38 678 LYS A CA 1
ATOM 5462 C C . LYS A 1 678 ? 11.312 28.016 -2.068 1 97.38 678 LYS A C 1
ATOM 5464 O O . LYS A 1 678 ? 12.273 28.578 -1.531 1 97.38 678 LYS A O 1
ATOM 5469 N N . THR A 1 679 ? 10.898 26.828 -1.645 1 98.44 679 THR A N 1
ATOM 5470 C CA . THR A 1 679 ? 11.617 26.062 -0.629 1 98.44 679 THR A CA 1
ATOM 5471 C C . THR A 1 679 ? 13.047 25.781 -1.078 1 98.44 679 THR A C 1
ATOM 5473 O O . THR A 1 679 ? 13.992 25.953 -0.305 1 98.44 679 THR A O 1
ATOM 5476 N N . PHE A 1 680 ? 13.203 25.438 -2.338 1 98.56 680 PHE A N 1
ATOM 5477 C CA . PHE A 1 680 ? 14.516 25.141 -2.904 1 98.56 680 PHE A CA 1
ATOM 5478 C C . PHE A 1 680 ? 15.43 26.359 -2.801 1 98.56 680 PHE A C 1
ATOM 5480 O O . PHE A 1 680 ? 16.625 26.219 -2.555 1 98.56 680 PHE A O 1
ATOM 5487 N N . GLY A 1 681 ? 14.898 27.5 -2.959 1 97.94 681 GLY A N 1
ATOM 5488 C CA . GLY A 1 681 ? 15.672 28.719 -3.037 1 97.94 681 GLY A CA 1
ATOM 5489 C C . GLY A 1 681 ? 16.031 29.297 -1.676 1 97.94 681 GLY A C 1
ATOM 5490 O O . GLY A 1 681 ? 16.75 30.281 -1.583 1 97.94 681 GLY A O 1
ATOM 5491 N N . PHE A 1 682 ? 15.641 28.672 -0.601 1 97.62 682 PHE A N 1
ATOM 5492 C CA . PHE A 1 682 ? 15.836 29.188 0.751 1 97.62 682 PHE A CA 1
ATOM 5493 C C . PHE A 1 682 ? 17.312 29.219 1.108 1 97.62 682 PHE A C 1
ATOM 5495 O O . PHE A 1 682 ? 18.047 28.266 0.812 1 97.62 682 PHE A O 1
ATOM 5502 N N . MET A 1 683 ? 17.812 30.328 1.681 1 95.88 683 MET A N 1
ATOM 5503 C CA . MET A 1 683 ? 19.188 30.5 2.16 1 95.88 683 MET A CA 1
ATOM 5504 C C . MET A 1 683 ? 19.219 30.625 3.68 1 95.88 683 MET A C 1
ATOM 5506 O O . MET A 1 683 ? 19.078 31.719 4.219 1 95.88 683 MET A O 1
ATOM 5510 N N . PRO A 1 684 ? 19.5 29.562 4.41 1 92.69 684 PRO A N 1
ATOM 5511 C CA . PRO A 1 684 ? 19.406 29.594 5.871 1 92.69 684 PRO A CA 1
ATOM 5512 C C . PRO A 1 684 ? 20.469 30.5 6.508 1 92.69 684 PRO A C 1
ATOM 5514 O O . PRO A 1 684 ? 20.234 31.062 7.582 1 92.69 684 PRO A O 1
ATOM 5517 N N . GLU A 1 685 ? 21.609 30.672 5.871 1 92.69 685 GLU A N 1
ATOM 5518 C CA . GLU A 1 685 ? 22.703 31.453 6.453 1 92.69 685 GLU A CA 1
ATOM 5519 C C . GLU A 1 685 ? 22.688 32.906 5.957 1 92.69 685 GLU A C 1
ATOM 5521 O O . GLU A 1 685 ? 23.578 33.688 6.273 1 92.69 685 GLU A O 1
ATOM 5526 N N . ASN A 1 686 ? 21.781 33.219 5.125 1 91.75 686 ASN A N 1
ATOM 5527 C CA . ASN A 1 686 ? 21.453 34.562 4.664 1 91.75 686 ASN A CA 1
ATOM 5528 C C . ASN A 1 686 ? 19.953 34.812 4.691 1 91.75 686 ASN A C 1
ATOM 5530 O O . ASN A 1 686 ? 19.328 34.969 3.641 1 91.75 686 ASN A O 1
ATOM 5534 N N . ILE A 1 687 ? 19.453 34.938 5.867 1 92.81 687 ILE A N 1
ATOM 5535 C CA . ILE A 1 687 ? 18 34.969 6.051 1 92.81 687 ILE A CA 1
ATOM 5536 C C . ILE A 1 687 ? 17.422 36.188 5.348 1 92.81 687 ILE A C 1
ATOM 5538 O O . ILE A 1 687 ? 16.328 36.125 4.762 1 92.81 687 ILE A O 1
ATOM 5542 N N . TYR A 1 688 ? 18.109 37.312 5.379 1 92.06 688 TYR A N 1
ATOM 5543 C CA . TYR A 1 688 ? 17.578 38.531 4.832 1 92.06 688 TYR A CA 1
ATOM 5544 C C . TYR A 1 688 ? 17.578 38.531 3.307 1 92.06 688 TYR A C 1
ATOM 5546 O O . TYR A 1 688 ? 16.781 39.188 2.662 1 92.06 688 TYR A O 1
ATOM 5554 N N . GLY A 1 689 ? 18.516 37.719 2.719 1 91 689 GLY A N 1
ATOM 5555 C CA . GLY A 1 689 ? 18.578 37.562 1.275 1 91 689 GLY A CA 1
ATOM 5556 C C . GLY A 1 689 ? 17.375 36.812 0.708 1 91 689 GLY A C 1
ATOM 5557 O O . GLY A 1 689 ? 17.141 36.844 -0.5 1 91 689 GLY A O 1
ATOM 5558 N N . ASN A 1 690 ? 16.578 36.188 1.604 1 93.75 690 ASN A N 1
ATOM 5559 C CA . ASN A 1 690 ? 15.398 35.469 1.179 1 93.75 690 ASN A CA 1
ATOM 5560 C C . ASN A 1 690 ? 14.211 36.375 0.96 1 93.75 690 ASN A C 1
ATOM 5562 O O . ASN A 1 690 ? 13.211 36 0.359 1 93.75 690 ASN A O 1
ATOM 5566 N N . ALA A 1 691 ? 14.242 37.594 1.491 1 93.88 691 ALA A N 1
ATOM 5567 C CA . ALA A 1 691 ? 13.109 38.5 1.441 1 93.88 691 ALA A CA 1
ATOM 5568 C C . ALA A 1 691 ? 12.938 39.094 0.042 1 93.88 691 ALA A C 1
ATOM 5570 O O . ALA A 1 691 ? 13.734 39.938 -0.386 1 93.88 691 ALA A O 1
ATOM 5571 N N . LYS A 1 692 ? 11.953 38.656 -0.65 1 91.31 692 LYS A N 1
ATOM 5572 C CA . LYS A 1 692 ? 11.703 39.156 -1.995 1 91.31 692 LYS A CA 1
ATOM 5573 C C . LYS A 1 692 ? 10.445 40.031 -2.029 1 91.31 692 LYS A C 1
ATOM 5575 O O . LYS A 1 692 ? 10.461 41.125 -2.59 1 91.31 692 LYS A O 1
ATOM 5580 N N . VAL A 1 693 ? 9.406 39.5 -1.478 1 92.69 693 VAL A N 1
ATOM 5581 C CA . VAL A 1 693 ? 8.125 40.219 -1.512 1 92.69 693 VAL A CA 1
ATOM 5582 C C . VAL A 1 693 ? 7.477 40.156 -0.132 1 92.69 693 VAL A C 1
ATOM 5584 O O . VAL A 1 693 ? 7.754 39.25 0.663 1 92.69 693 VAL A O 1
ATOM 5587 N N . ALA A 1 694 ? 6.66 41.125 0.131 1 91.06 694 ALA A N 1
ATOM 5588 C CA . ALA A 1 694 ? 5.805 41.125 1.315 1 91.06 694 ALA A CA 1
ATOM 5589 C C . ALA A 1 694 ? 4.652 40.125 1.147 1 91.06 694 ALA A C 1
ATOM 5591 O O . ALA A 1 694 ? 4.473 39.562 0.072 1 91.06 694 ALA A O 1
ATOM 5592 N N . ARG A 1 695 ? 3.881 39.875 2.191 1 90.69 695 ARG A N 1
ATOM 5593 C CA . ARG A 1 695 ? 2.719 39 2.145 1 90.69 695 ARG A CA 1
ATOM 5594 C C . ARG A 1 695 ? 1.745 39.438 1.054 1 90.69 695 ARG A C 1
ATOM 5596 O O . ARG A 1 695 ? 1.047 38.594 0.472 1 90.69 695 ARG A O 1
ATOM 5603 N N . SER A 1 696 ? 1.744 40.75 0.704 1 89.19 696 SER A N 1
ATOM 5604 C CA . SER A 1 696 ? 0.85 41.312 -0.299 1 89.19 696 SER A CA 1
ATOM 5605 C C . SER A 1 696 ? 1.327 41 -1.711 1 89.19 696 SER A C 1
ATOM 5607 O O . SER A 1 696 ? 0.576 41.156 -2.676 1 89.19 696 SER A O 1
ATOM 5609 N N . GLY A 1 697 ? 2.533 40.625 -1.846 1 91.56 697 GLY A N 1
ATOM 5610 C CA . GLY A 1 697 ? 3.135 40.406 -3.152 1 91.56 697 GLY A CA 1
ATOM 5611 C C . GLY A 1 697 ? 3.947 41.594 -3.631 1 91.56 697 GLY A C 1
ATOM 5612 O O . GLY A 1 697 ? 4.566 41.531 -4.695 1 91.56 697 GLY A O 1
ATOM 5613 N N . GLU A 1 698 ? 4.012 42.625 -2.834 1 90.56 698 GLU A N 1
ATOM 5614 C CA . GLU A 1 698 ? 4.805 43.781 -3.178 1 90.56 698 GLU A CA 1
ATOM 5615 C C . GLU A 1 698 ? 6.293 43.531 -2.951 1 90.56 698 GLU A C 1
ATOM 5617 O O . GLU A 1 698 ? 6.688 43.031 -1.906 1 90.56 698 GLU A O 1
ATOM 5622 N N . PRO A 1 699 ? 7.125 43.906 -3.859 1 91.19 699 PRO A N 1
ATOM 5623 C CA . PRO A 1 699 ? 8.57 43.75 -3.645 1 91.19 699 PRO A CA 1
ATOM 5624 C C . PRO A 1 699 ? 9.062 44.5 -2.406 1 91.19 699 PRO A C 1
ATOM 5626 O O . PRO A 1 699 ? 8.602 45.594 -2.115 1 91.19 699 PRO A O 1
ATOM 5629 N N . ILE A 1 700 ? 9.977 43.938 -1.726 1 90.75 700 ILE A N 1
ATOM 5630 C CA . ILE A 1 700 ? 10.539 44.5 -0.511 1 90.75 700 ILE A CA 1
ATOM 5631 C C . ILE A 1 700 ? 11.93 45.062 -0.801 1 90.75 700 ILE A C 1
ATOM 5633 O O . ILE A 1 700 ? 12.766 44.375 -1.407 1 90.75 700 ILE A O 1
ATOM 5637 N N . THR A 1 701 ? 12.195 46.219 -0.343 1 86.56 701 THR A N 1
ATOM 5638 C CA . THR A 1 701 ? 13.523 46.812 -0.472 1 86.56 701 THR A CA 1
ATOM 5639 C C . THR A 1 701 ? 14.367 46.531 0.761 1 86.56 701 THR A C 1
ATOM 5641 O O . THR A 1 701 ? 13.836 46.188 1.818 1 86.56 701 THR A O 1
ATOM 5644 N N . LYS A 1 702 ? 15.695 46.625 0.632 1 84.19 702 LYS A N 1
ATOM 5645 C CA . LYS A 1 702 ? 16.609 46.438 1.756 1 84.19 702 LYS A CA 1
ATOM 5646 C C . LYS A 1 702 ? 16.297 47.438 2.885 1 84.19 702 LYS A C 1
ATOM 5648 O O . LYS A 1 702 ? 16.391 47.094 4.062 1 84.19 702 LYS A O 1
ATOM 5653 N N . GLU A 1 703 ? 15.93 48.562 2.471 1 87.19 703 GLU A N 1
ATOM 5654 C CA . GLU A 1 703 ? 15.617 49.594 3.459 1 87.19 703 GLU A CA 1
ATOM 5655 C C . GLU A 1 703 ? 14.367 49.219 4.254 1 87.19 703 GLU A C 1
ATOM 5657 O O . GLU A 1 703 ? 14.305 49.469 5.461 1 87.19 703 GLU A O 1
ATOM 5662 N N . GLN A 1 704 ? 13.383 48.688 3.598 1 86.19 704 GLN A N 1
ATOM 5663 C CA . GLN A 1 704 ? 12.148 48.25 4.258 1 86.19 704 GLN A CA 1
ATOM 5664 C C . GLN A 1 704 ? 12.414 47.094 5.211 1 86.19 704 GLN A C 1
ATOM 5666 O O . GLN A 1 704 ? 11.781 47 6.266 1 86.19 704 GLN A O 1
ATOM 5671 N N . LEU A 1 705 ? 13.336 46.344 4.844 1 89.12 705 LEU A N 1
ATOM 5672 C CA . LEU A 1 705 ? 13.633 45.125 5.613 1 89.12 705 LEU A CA 1
ATOM 5673 C C . LEU A 1 705 ? 14.562 45.438 6.777 1 89.12 705 LEU A C 1
ATOM 5675 O O . LEU A 1 705 ? 14.336 44.969 7.898 1 89.12 705 LEU A O 1
ATOM 5679 N N . CYS A 1 706 ? 15.562 46.25 6.566 1 89.94 706 CYS A N 1
ATOM 5680 C CA . CYS A 1 706 ? 16.656 46.406 7.512 1 89.94 706 CYS A CA 1
ATOM 5681 C C . CYS A 1 706 ? 16.656 47.812 8.117 1 89.94 706 CYS A C 1
ATOM 5683 O O . CYS A 1 706 ? 17.453 48.094 9.016 1 89.94 706 CYS A O 1
ATOM 5685 N N . GLY A 1 707 ? 15.82 48.562 7.695 1 84.19 707 GLY A N 1
ATOM 5686 C CA . GLY A 1 707 ? 15.844 49.969 8.102 1 84.19 707 GLY A CA 1
ATOM 5687 C C . GLY A 1 707 ? 16.875 50.781 7.352 1 84.19 707 GLY A C 1
ATOM 5688 O O . GLY A 1 707 ? 17.703 50.25 6.637 1 84.19 707 GLY A O 1
ATOM 5689 N N . LYS A 1 708 ? 16.859 52.094 7.422 1 79.5 708 LYS A N 1
ATOM 5690 C CA . LYS A 1 708 ? 17.719 53.031 6.695 1 79.5 708 LYS A CA 1
ATOM 5691 C C . LYS A 1 708 ? 19.188 52.812 7.023 1 79.5 708 LYS A C 1
ATOM 5693 O O . LYS A 1 708 ? 20.047 52.812 6.133 1 79.5 708 LYS A O 1
ATOM 5698 N N . GLU A 1 709 ? 19.469 52.5 8.211 1 74.25 709 GLU A N 1
ATOM 5699 C CA . GLU A 1 709 ? 20.859 52.312 8.602 1 74.25 709 GLU A CA 1
ATOM 5700 C C . GLU A 1 709 ? 21.172 50.812 8.75 1 74.25 709 GLU A C 1
ATOM 5702 O O . GLU A 1 709 ? 22.266 50.438 9.203 1 74.25 709 GLU A O 1
ATOM 5707 N N . GLY A 1 710 ? 20.312 50.031 8.273 1 77.62 710 GLY A N 1
ATOM 5708 C CA . GLY A 1 710 ? 20.531 48.594 8.305 1 77.62 710 GLY A CA 1
ATOM 5709 C C . GLY A 1 710 ? 20.516 48.031 9.711 1 77.62 710 GLY A C 1
ATOM 5710 O O . GLY A 1 710 ? 20.938 46.875 9.922 1 77.62 710 GLY A O 1
ATOM 5711 N N . LYS A 1 711 ? 20.156 48.719 10.664 1 78.38 711 LYS A N 1
ATOM 5712 C CA . LYS A 1 711 ? 20.297 48.375 12.078 1 78.38 711 LYS A CA 1
ATOM 5713 C C . LYS A 1 711 ? 19.344 47.25 12.469 1 78.38 711 LYS A C 1
ATOM 5715 O O . LYS A 1 711 ? 19.625 46.5 13.422 1 78.38 711 LYS A O 1
ATOM 5720 N N . THR A 1 712 ? 18.281 47 11.711 1 85.06 712 THR A N 1
ATOM 5721 C CA . THR A 1 712 ? 17.297 46 12.07 1 85.06 712 THR A CA 1
ATOM 5722 C C . THR A 1 712 ? 17.75 44.625 11.594 1 85.06 712 THR A C 1
ATOM 5724 O O . THR A 1 712 ? 17.266 43.594 12.086 1 85.06 712 THR A O 1
ATOM 5727 N N . CYS A 1 713 ? 18.609 44.625 10.648 1 91.38 713 CYS A N 1
ATOM 5728 C CA . CYS A 1 713 ? 19.141 43.344 10.148 1 91.38 713 CYS A CA 1
ATOM 5729 C C . CYS A 1 713 ? 20.391 42.969 10.922 1 91.38 713 CYS A C 1
ATOM 5731 O O . CYS A 1 713 ? 21.516 43.281 10.508 1 91.38 713 CYS A O 1
ATOM 5733 N N . VAL A 1 714 ? 20.156 42.25 11.969 1 91.75 714 VAL A N 1
ATOM 5734 C CA . VAL A 1 714 ? 21.234 41.75 12.812 1 91.75 714 VAL A CA 1
ATOM 5735 C C . VAL A 1 714 ? 22.062 40.719 12.047 1 91.75 714 VAL A C 1
ATOM 5737 O O . VAL A 1 714 ? 21.531 39.875 11.359 1 91.75 714 VAL A O 1
ATOM 5740 N N . LYS A 1 715 ? 23.391 40.844 12.125 1 92.38 715 LYS A N 1
ATOM 5741 C CA . LYS A 1 715 ? 24.281 39.906 11.477 1 92.38 715 LYS A CA 1
ATOM 5742 C C . LYS A 1 715 ? 24.453 38.625 12.328 1 92.38 715 LYS A C 1
ATOM 5744 O O . LYS A 1 715 ? 24.484 38.719 13.555 1 92.38 715 LYS A O 1
ATOM 5749 N N . LEU A 1 716 ? 24.562 37.562 11.656 1 94 716 LEU A N 1
ATOM 5750 C CA . LEU A 1 716 ? 24.906 36.312 12.336 1 94 716 LEU A CA 1
ATOM 5751 C C . LEU A 1 716 ? 26.375 36.281 12.742 1 94 716 LEU A C 1
ATOM 5753 O O . LEU A 1 716 ? 27.25 36.375 11.891 1 94 716 LEU A O 1
ATOM 5757 N N . LYS A 1 717 ? 26.641 36.156 13.961 1 94.81 717 LYS A N 1
ATOM 5758 C CA . LYS A 1 717 ? 28.016 36.156 14.469 1 94.81 717 LYS A CA 1
ATOM 5759 C C . LYS A 1 717 ? 28.469 34.75 14.836 1 94.81 717 LYS A C 1
ATOM 5761 O O . LYS A 1 717 ? 29.641 34.438 14.75 1 94.81 717 LYS A O 1
ATOM 5766 N N . LYS A 1 718 ? 27.547 33.938 15.273 1 95.56 718 LYS A N 1
ATOM 5767 C CA . LYS A 1 718 ? 27.844 32.594 15.75 1 95.56 718 LYS A CA 1
ATOM 5768 C C . LYS A 1 718 ? 27.188 31.516 14.867 1 95.56 718 LYS A C 1
ATOM 5770 O O . LYS A 1 718 ? 26.234 30.859 15.289 1 95.56 718 LYS A O 1
ATOM 5775 N N . PHE A 1 719 ? 27.844 31.219 13.82 1 91.94 719 PHE A N 1
ATOM 5776 C CA . PHE A 1 719 ? 27.344 30.312 12.805 1 91.94 719 PHE A CA 1
ATOM 5777 C C . PHE A 1 719 ? 27.219 28.891 13.367 1 91.94 719 PHE A C 1
ATOM 5779 O O . PHE A 1 719 ? 26.359 28.125 12.922 1 91.94 719 PHE A O 1
ATOM 5786 N N . GLU A 1 720 ? 27.969 28.562 14.352 1 93.12 720 GLU A N 1
ATOM 5787 C CA . GLU A 1 720 ? 27.984 27.219 14.922 1 93.12 720 GLU A CA 1
ATOM 5788 C C . GLU A 1 720 ? 26.688 26.906 15.656 1 93.12 720 GLU A C 1
ATOM 5790 O O . GLU A 1 720 ? 26.391 25.75 15.945 1 93.12 720 GLU A O 1
ATOM 5795 N N . ASN A 1 721 ? 25.938 28.016 15.945 1 97.12 721 ASN A N 1
ATOM 5796 C CA . ASN A 1 721 ? 24.703 27.828 16.688 1 97.12 721 ASN A CA 1
ATOM 5797 C C . ASN A 1 721 ? 23.516 27.594 15.734 1 97.12 721 ASN A C 1
ATOM 5799 O O . ASN A 1 721 ? 22.406 27.328 16.188 1 97.12 721 ASN A O 1
ATOM 5803 N N . LEU A 1 722 ? 23.781 27.672 14.461 1 97.06 722 LEU A N 1
ATOM 5804 C CA . LEU A 1 722 ? 22.781 27.188 13.516 1 97.06 722 LEU A CA 1
ATOM 5805 C C . LEU A 1 722 ? 22.781 25.656 13.453 1 97.06 722 LEU A C 1
ATOM 5807 O O . LEU A 1 722 ? 23.609 25.062 12.742 1 97.06 722 LEU A O 1
ATOM 5811 N N . ALA A 1 723 ? 21.891 25.062 14.18 1 98 723 ALA A N 1
ATOM 5812 C CA . ALA A 1 723 ? 21.828 23.609 14.273 1 98 723 ALA A CA 1
ATOM 5813 C C . ALA A 1 723 ? 21.438 22.984 12.938 1 98 723 ALA A C 1
ATOM 5815 O O . ALA A 1 723 ? 21.953 21.938 12.562 1 98 723 ALA A O 1
ATOM 5816 N N . GLY A 1 724 ? 20.484 23.625 12.242 1 98.12 724 GLY A N 1
ATOM 5817 C CA . GLY A 1 724 ? 20 23.141 10.961 1 98.12 724 GLY A CA 1
ATOM 5818 C C . GLY A 1 724 ? 18.656 23.734 10.57 1 98.12 724 GLY A C 1
ATOM 5819 O O . GLY A 1 724 ? 18.391 24.906 10.82 1 98.12 724 GLY A O 1
ATOM 5820 N N . MET A 1 725 ? 17.844 22.969 9.812 1 98.44 725 MET A N 1
ATOM 5821 C CA . MET A 1 725 ? 16.562 23.469 9.32 1 98.44 725 MET A CA 1
ATOM 5822 C C . MET A 1 725 ? 15.523 22.359 9.32 1 98.44 725 MET A C 1
ATOM 5824 O O . MET A 1 725 ? 15.859 21.172 9.406 1 98.44 725 MET A O 1
ATOM 5828 N N . GLN A 1 726 ? 14.258 22.719 9.25 1 98.69 726 GLN A N 1
ATOM 5829 C CA . GLN A 1 726 ? 13.148 21.781 9.367 1 98.69 726 GLN A CA 1
ATOM 5830 C C . GLN A 1 726 ? 11.953 22.234 8.523 1 98.69 726 GLN A C 1
ATOM 5832 O O . GLN A 1 726 ? 11.641 23.422 8.477 1 98.69 726 GLN A O 1
ATOM 5837 N N . GLY A 1 727 ? 11.328 21.188 7.77 1 98.81 727 GLY A N 1
ATOM 5838 C CA . GLY A 1 727 ? 10.023 21.438 7.176 1 98.81 727 GLY A CA 1
ATOM 5839 C C . GLY A 1 727 ? 8.875 21.172 8.133 1 98.81 727 GLY A C 1
ATOM 5840 O O . GLY A 1 727 ? 9.031 20.469 9.125 1 98.81 727 GLY A O 1
ATOM 5841 N N . HIS A 1 728 ? 7.668 21.812 7.836 1 98.75 728 HIS A N 1
ATOM 5842 C CA . HIS A 1 728 ? 6.547 21.734 8.766 1 98.75 728 HIS A CA 1
ATOM 5843 C C . HIS A 1 728 ? 5.242 21.438 8.023 1 98.75 728 HIS A C 1
ATOM 5845 O O . HIS A 1 728 ? 4.977 22.016 6.969 1 98.75 728 HIS A O 1
ATOM 5851 N N . LEU A 1 729 ? 4.484 20.547 8.555 1 98.75 729 LEU A N 1
ATOM 5852 C CA . LEU A 1 729 ? 3.102 20.344 8.125 1 98.75 729 LEU A CA 1
ATOM 5853 C C . LEU A 1 729 ? 2.143 20.484 9.305 1 98.75 729 LEU A C 1
ATOM 5855 O O . LEU A 1 729 ? 2.08 19.609 10.172 1 98.75 729 LEU A O 1
ATOM 5859 N N . TRP A 1 730 ? 1.446 21.562 9.344 1 98.44 730 TRP A N 1
ATOM 5860 C CA . TRP A 1 730 ? 0.336 21.766 10.273 1 98.44 730 TRP A CA 1
ATOM 5861 C C . TRP A 1 730 ? -0.966 21.234 9.68 1 98.44 730 TRP A C 1
ATOM 5863 O O . TRP A 1 730 ? -1.277 21.484 8.516 1 98.44 730 TRP A O 1
ATOM 5873 N N . SER A 1 731 ? -1.845 20.531 10.414 1 98.19 731 SER A N 1
ATOM 5874 C CA . SER A 1 731 ? -2.842 19.656 9.797 1 98.19 731 SER A CA 1
ATOM 5875 C C . SER A 1 731 ? -4.234 20.266 9.875 1 98.19 731 SER A C 1
ATOM 5877 O O . SER A 1 731 ? -5.238 19.578 9.703 1 98.19 731 SER A O 1
ATOM 5879 N N . GLU A 1 732 ? -4.348 21.578 10.094 1 97.31 732 GLU A N 1
ATOM 5880 C CA . GLU A 1 732 ? -5.66 22.203 10.242 1 97.31 732 GLU A CA 1
ATOM 5881 C C . GLU A 1 732 ? -6.605 21.781 9.125 1 97.31 732 GLU A C 1
ATOM 5883 O O . GLU A 1 732 ? -7.75 21.406 9.383 1 97.31 732 GLU A O 1
ATOM 5888 N N . THR A 1 733 ? -6.094 21.797 7.871 1 96.94 733 THR A N 1
ATOM 5889 C CA . THR A 1 733 ? -6.941 21.484 6.727 1 96.94 733 THR A CA 1
ATOM 5890 C C . THR A 1 733 ? -6.539 20.141 6.121 1 96.94 733 THR A C 1
ATOM 5892 O O . THR A 1 733 ? -6.91 19.828 4.984 1 96.94 733 THR A O 1
ATOM 5895 N N . VAL A 1 734 ? -5.75 19.391 6.777 1 97.75 734 VAL A N 1
ATOM 5896 C CA . VAL A 1 734 ? -5.246 18.094 6.312 1 97.75 734 VAL A CA 1
ATOM 5897 C C . VAL A 1 734 ? -5.848 16.969 7.148 1 97.75 734 VAL A C 1
ATOM 5899 O O . VAL A 1 734 ? -5.363 16.672 8.242 1 97.75 734 VAL A O 1
ATOM 5902 N N . ARG A 1 735 ? -6.836 16.281 6.559 1 96.56 735 ARG A N 1
ATOM 5903 C CA . ARG A 1 735 ? -7.617 15.367 7.375 1 96.56 735 ARG A CA 1
ATOM 5904 C C . ARG A 1 735 ? -7.434 13.93 6.91 1 96.56 735 ARG A C 1
ATOM 5906 O O . ARG A 1 735 ? -8 13 7.496 1 96.56 735 ARG A O 1
ATOM 5913 N N . THR A 1 736 ? -6.613 13.703 5.758 1 96 736 THR A N 1
ATOM 5914 C CA . THR A 1 736 ? -6.398 12.367 5.223 1 96 736 THR A CA 1
ATOM 5915 C C . THR A 1 736 ? -4.93 12.156 4.867 1 96 736 THR A C 1
ATOM 5917 O O . THR A 1 736 ? -4.207 13.117 4.594 1 96 736 THR A O 1
ATOM 5920 N N . PRO A 1 737 ? -4.488 10.883 4.863 1 97.12 737 PRO A N 1
ATOM 5921 C CA . PRO A 1 737 ? -3.117 10.609 4.43 1 97.12 737 PRO A CA 1
ATOM 5922 C C . PRO A 1 737 ? -2.84 11.086 3.01 1 97.12 737 PRO A C 1
ATOM 5924 O O . PRO A 1 737 ? -1.732 11.547 2.715 1 97.12 737 PRO A O 1
ATOM 5927 N N . GLU A 1 738 ? -3.812 11.008 2.08 1 95.56 738 GLU A N 1
ATOM 5928 C CA . GLU A 1 738 ? -3.631 11.453 0.702 1 95.56 738 GLU A CA 1
ATOM 5929 C C . GLU A 1 738 ? -3.371 12.953 0.638 1 95.56 738 GLU A C 1
ATOM 5931 O O . GLU A 1 738 ? -2.508 13.414 -0.113 1 95.56 738 GLU A O 1
ATOM 5936 N N . ARG A 1 739 ? -4.109 13.719 1.422 1 97.31 739 ARG A N 1
ATOM 5937 C CA . ARG A 1 739 ? -3.904 15.156 1.473 1 97.31 739 ARG A CA 1
ATOM 5938 C C . ARG A 1 739 ? -2.543 15.5 2.07 1 97.31 739 ARG A C 1
ATOM 5940 O O . ARG A 1 739 ? -1.873 16.422 1.618 1 97.31 739 ARG A O 1
ATOM 5947 N N . PHE A 1 740 ? -2.16 14.695 3.082 1 98.19 740 PHE A N 1
ATOM 5948 C CA . PHE A 1 740 ? -0.835 14.859 3.668 1 98.19 740 PHE A CA 1
ATOM 5949 C C . PHE A 1 740 ? 0.249 14.719 2.607 1 98.19 740 PHE A C 1
ATOM 5951 O O . PHE A 1 740 ? 1.108 15.586 2.467 1 98.19 740 PHE A O 1
ATOM 5958 N N . GLU A 1 741 ? 0.176 13.688 1.849 1 98.38 741 GLU A N 1
ATOM 5959 C CA . GLU A 1 741 ? 1.182 13.43 0.822 1 98.38 741 GLU A CA 1
ATOM 5960 C C . GLU A 1 741 ? 1.148 14.5 -0.265 1 98.38 741 GLU A C 1
ATOM 5962 O O . GLU A 1 741 ? 2.195 14.984 -0.699 1 98.38 741 GLU A O 1
ATOM 5967 N N . PHE A 1 742 ? -0.039 14.906 -0.616 1 97.75 742 PHE A N 1
ATOM 5968 C CA . PHE A 1 742 ? -0.223 15.961 -1.603 1 97.75 742 PHE A CA 1
ATOM 5969 C C . PHE A 1 742 ? 0.475 17.25 -1.161 1 97.75 742 PHE A C 1
ATOM 5971 O O . PHE A 1 742 ? 1.105 17.922 -1.973 1 97.75 742 PHE A O 1
ATOM 5978 N N . MET A 1 743 ? 0.402 17.578 0.102 1 98.62 743 MET A N 1
ATOM 5979 C CA . MET A 1 743 ? 0.949 18.828 0.621 1 98.62 743 MET A CA 1
ATOM 5980 C C . MET A 1 743 ? 2.467 18.75 0.741 1 98.62 743 MET A C 1
ATOM 5982 O O . MET A 1 743 ? 3.172 19.703 0.399 1 98.62 743 MET A O 1
ATOM 5986 N N . VAL A 1 744 ? 2.988 17.641 1.089 1 98.75 744 VAL A N 1
ATOM 5987 C CA . VAL A 1 744 ? 4.383 17.516 1.5 1 98.75 744 VAL A CA 1
ATOM 5988 C C . VAL A 1 744 ? 5.258 17.25 0.278 1 98.75 744 VAL A C 1
ATOM 5990 O O . VAL A 1 744 ? 6.375 17.766 0.186 1 98.75 744 VAL A O 1
ATOM 5993 N N . PHE A 1 745 ? 4.727 16.5 -0.716 1 98.62 745 PHE A N 1
ATOM 5994 C CA . PHE A 1 745 ? 5.555 16.094 -1.846 1 98.62 745 PHE A CA 1
ATOM 5995 C C . PHE A 1 745 ? 5.156 16.844 -3.109 1 98.62 745 PHE A C 1
ATOM 5997 O O . PHE A 1 745 ? 3.967 17 -3.395 1 98.62 745 PHE A O 1
ATOM 6004 N N . PRO A 1 746 ? 6.219 17.406 -3.725 1 98.25 746 PRO A N 1
ATOM 6005 C CA . PRO A 1 746 ? 7.633 17.031 -3.611 1 98.25 746 PRO A CA 1
ATOM 6006 C C . PRO A 1 746 ? 8.445 18.062 -2.814 1 98.25 746 PRO A C 1
ATOM 6008 O O . PRO A 1 746 ? 9.672 18.078 -2.906 1 98.25 746 PRO A O 1
ATOM 6011 N N . ARG A 1 747 ? 7.883 18.953 -2.062 1 98.69 747 ARG A N 1
ATOM 6012 C CA . ARG A 1 747 ? 8.555 20 -1.305 1 98.69 747 ARG A CA 1
ATOM 6013 C C . ARG A 1 747 ? 9.602 19.422 -0.365 1 98.69 747 ARG A C 1
ATOM 6015 O O . ARG A 1 747 ? 10.641 20.047 -0.121 1 98.69 747 ARG A O 1
ATOM 6022 N N . LEU A 1 748 ? 9.344 18.266 0.139 1 98.81 748 LEU A N 1
ATOM 6023 C CA . LEU A 1 748 ? 10.273 17.609 1.058 1 98.81 748 LEU A CA 1
ATOM 6024 C C . LEU A 1 748 ? 11.625 17.375 0.391 1 98.81 748 LEU A C 1
ATOM 6026 O O . LEU A 1 748 ? 12.672 17.469 1.047 1 98.81 748 LEU A O 1
ATOM 6030 N N . LEU A 1 749 ? 11.641 17.094 -0.899 1 98.75 749 LEU A N 1
ATOM 6031 C CA . LEU A 1 749 ? 12.883 16.875 -1.627 1 98.75 749 LEU A CA 1
ATOM 6032 C C . LEU A 1 749 ? 13.719 18.156 -1.685 1 98.75 749 LEU A C 1
ATOM 6034 O O . LEU A 1 749 ? 14.945 18.109 -1.594 1 98.75 749 LEU A O 1
ATOM 6038 N N . ALA A 1 750 ? 13.031 19.281 -1.84 1 98.81 750 ALA A N 1
ATOM 6039 C CA . ALA A 1 750 ? 13.719 20.562 -1.809 1 98.81 750 ALA A CA 1
ATOM 6040 C C . ALA A 1 750 ? 14.305 20.844 -0.426 1 98.81 750 ALA A C 1
ATOM 6042 O O . ALA A 1 750 ? 15.43 21.328 -0.307 1 98.81 750 ALA A O 1
ATOM 6043 N N . LEU A 1 751 ? 13.523 20.531 0.604 1 98.81 751 LEU A N 1
ATOM 6044 C CA . LEU A 1 751 ? 14.016 20.641 1.974 1 98.81 751 LEU A CA 1
ATOM 6045 C C . LEU A 1 751 ? 15.281 19.828 2.162 1 98.81 751 LEU A C 1
ATOM 6047 O O . LEU A 1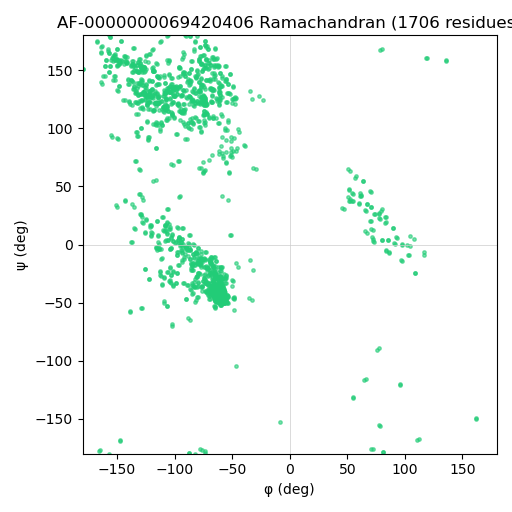 751 ? 16.281 20.328 2.701 1 98.81 751 LEU A O 1
ATOM 6051 N N . SER A 1 752 ? 15.219 18.609 1.707 1 98.69 752 SER A N 1
ATOM 6052 C CA . SER A 1 752 ? 16.359 17.703 1.838 1 98.69 752 SER A CA 1
ATOM 6053 C C . SER A 1 752 ? 17.594 18.25 1.133 1 98.69 752 SER A C 1
ATOM 6055 O O . SER A 1 752 ? 18.703 18.203 1.68 1 98.69 752 SER A O 1
ATOM 6057 N N . GLU A 1 753 ? 17.406 18.797 -0.051 1 98.62 753 GLU A N 1
ATOM 6058 C CA . GLU A 1 753 ? 18.5 19.359 -0.841 1 98.62 753 GLU A CA 1
ATOM 6059 C C . GLU A 1 753 ? 19.188 20.5 -0.098 1 98.62 753 GLU A C 1
ATOM 6061 O O . GLU A 1 753 ? 20.406 20.547 -0.024 1 98.62 753 GLU A O 1
ATOM 6066 N N . ARG A 1 754 ? 18.406 21.328 0.52 1 97.81 754 ARG A N 1
ATOM 6067 C CA . ARG A 1 754 ? 18.953 22.516 1.191 1 97.81 754 ARG A CA 1
ATOM 6068 C C . ARG A 1 754 ? 19.547 22.141 2.551 1 97.81 754 ARG A C 1
ATOM 6070 O O . ARG A 1 754 ? 20.531 22.734 2.986 1 97.81 754 ARG A O 1
ATOM 6077 N N . ALA A 1 755 ? 18.984 21.172 3.174 1 98.44 755 ALA A N 1
ATOM 6078 C CA . ALA A 1 755 ? 19.438 20.766 4.5 1 98.44 755 ALA A CA 1
ATOM 6079 C C . ALA A 1 755 ? 20.75 20 4.422 1 98.44 755 ALA A C 1
ATOM 6081 O O . ALA A 1 755 ? 21.578 20.062 5.34 1 98.44 755 ALA A O 1
ATOM 6082 N N . TRP A 1 756 ? 20.984 19.328 3.346 1 98.06 756 TRP A N 1
ATOM 6083 C CA . TRP A 1 756 ? 22.141 18.438 3.207 1 98.06 756 TRP A CA 1
ATOM 6084 C C . TRP A 1 756 ? 23.234 19.109 2.387 1 98.06 756 TRP A C 1
ATOM 6086 O O . TRP A 1 756 ? 24.422 18.922 2.654 1 98.06 756 TRP A O 1
ATOM 6096 N N . HIS A 1 757 ? 22.875 19.906 1.39 1 96.62 757 HIS A N 1
ATOM 6097 C CA . HIS A 1 757 ? 23.812 20.453 0.412 1 96.62 757 HIS A CA 1
ATOM 6098 C C . HIS A 1 757 ? 23.766 21.969 0.387 1 96.62 757 HIS A C 1
ATOM 6100 O O . HIS A 1 757 ? 22.703 22.562 0.136 1 96.62 757 HIS A O 1
ATOM 6106 N N . ARG A 1 758 ? 24.891 22.625 0.618 1 95.38 758 ARG A N 1
ATOM 6107 C CA . ARG A 1 758 ? 24.984 24.062 0.438 1 95.38 758 ARG A CA 1
ATOM 6108 C C . ARG A 1 758 ? 25.203 24.422 -1.028 1 95.38 758 ARG A C 1
ATOM 6110 O O . ARG A 1 758 ? 26.219 24.031 -1.623 1 95.38 758 ARG A O 1
ATOM 6117 N N . ALA A 1 759 ? 24.344 25.188 -1.573 1 95.62 759 ALA A N 1
ATOM 6118 C CA . ALA A 1 759 ? 24.5 25.609 -2.963 1 95.62 759 ALA A CA 1
ATOM 6119 C C . ALA A 1 759 ? 25.547 26.703 -3.09 1 95.62 759 ALA A C 1
ATOM 6121 O O . ALA A 1 759 ? 25.625 27.609 -2.244 1 95.62 759 ALA A O 1
ATOM 6122 N N . PRO A 1 760 ? 26.344 26.672 -4.168 1 94.25 760 PRO A N 1
ATOM 6123 C CA . PRO A 1 760 ? 27.375 27.703 -4.352 1 94.25 760 PRO A CA 1
ATOM 6124 C C . PRO A 1 760 ? 26.781 29.109 -4.465 1 94.25 760 PRO A C 1
ATOM 6126 O O . PRO A 1 760 ? 27.422 30.078 -4.051 1 94.25 760 PRO A O 1
ATOM 6129 N N . TRP A 1 761 ? 25.578 29.188 -5.031 1 96.56 761 TRP A N 1
ATOM 6130 C CA . TRP A 1 761 ? 24.984 30.5 -5.258 1 96.56 761 TRP A CA 1
ATOM 6131 C C . TRP A 1 761 ? 24.656 31.172 -3.936 1 96.56 761 TRP A C 1
ATOM 6133 O O . TRP A 1 761 ? 24.453 32.406 -3.891 1 96.56 761 TRP A O 1
ATOM 6143 N N . GLU A 1 762 ? 24.562 30.469 -2.859 1 94.81 762 GLU A N 1
ATOM 6144 C CA . GLU A 1 762 ? 24.281 31.062 -1.557 1 94.81 762 GLU A CA 1
ATOM 6145 C C . GLU A 1 762 ? 25.422 31.969 -1.104 1 94.81 762 GLU A C 1
ATOM 6147 O O . GLU A 1 762 ? 25.219 32.875 -0.274 1 94.81 762 GLU A O 1
ATOM 6152 N N . LEU A 1 763 ? 26.609 31.734 -1.608 1 91.62 763 LEU A N 1
ATOM 6153 C CA . LEU A 1 763 ? 27.797 32.469 -1.208 1 91.62 763 LEU A CA 1
ATOM 6154 C C . LEU A 1 763 ? 28.031 33.656 -2.146 1 91.62 763 LEU A C 1
ATOM 6156 O O . LEU A 1 763 ? 28.922 34.5 -1.897 1 91.62 763 LEU A O 1
ATOM 6160 N N . GLU A 1 764 ? 27.266 33.719 -3.166 1 94.44 764 GLU A N 1
ATOM 6161 C CA . GLU A 1 764 ? 27.422 34.812 -4.137 1 94.44 764 GLU A CA 1
ATOM 6162 C C . GLU A 1 764 ? 26.875 36.125 -3.59 1 94.44 764 GLU A C 1
ATOM 6164 O O . GLU A 1 764 ? 25.703 36.219 -3.227 1 94.44 764 GLU A O 1
ATOM 6169 N N . GLU A 1 765 ? 27.703 37.156 -3.643 1 90.88 765 GLU A N 1
ATOM 6170 C CA . GLU A 1 765 ? 27.344 38.438 -3.037 1 90.88 765 GLU A CA 1
ATOM 6171 C C . GLU A 1 765 ? 26.5 39.281 -3.986 1 90.88 765 GLU A C 1
ATOM 6173 O O . GLU A 1 765 ? 25.594 40.031 -3.551 1 90.88 765 GLU A O 1
ATOM 6178 N N . ASP A 1 766 ? 26.812 39.156 -5.273 1 93.88 766 ASP A N 1
ATOM 6179 C CA . ASP A 1 766 ? 26.047 39.906 -6.262 1 93.88 766 ASP A CA 1
ATOM 6180 C C . ASP A 1 766 ? 24.656 39.312 -6.438 1 93.88 766 ASP A C 1
ATOM 6182 O O . ASP A 1 766 ? 24.516 38.156 -6.805 1 93.88 766 ASP A O 1
ATOM 6186 N N . LYS A 1 767 ? 23.703 40.156 -6.156 1 91.19 767 LYS A N 1
ATOM 6187 C CA . LYS A 1 767 ? 22.328 39.656 -6.168 1 91.19 767 LYS A CA 1
ATOM 6188 C C . LYS A 1 767 ? 21.938 39.125 -7.543 1 91.19 767 LYS A C 1
ATOM 6190 O O . LYS A 1 767 ? 21.328 38.062 -7.652 1 91.19 767 LYS A O 1
ATOM 6195 N N . LYS A 1 768 ? 22.234 39.875 -8.586 1 94.31 768 LYS A N 1
ATOM 6196 C CA . LYS A 1 768 ? 21.875 39.469 -9.945 1 94.31 768 LYS A CA 1
ATOM 6197 C C . LYS A 1 768 ? 22.531 38.156 -10.32 1 94.31 768 LYS A C 1
ATOM 6199 O O . LYS A 1 768 ? 21.875 37.25 -10.852 1 94.31 768 LYS A O 1
ATOM 6204 N N . LYS A 1 769 ? 23.797 38.031 -10.055 1 96.75 769 LYS A N 1
ATOM 6205 C CA . LYS A 1 769 ? 24.531 36.812 -10.344 1 96.75 769 LYS A CA 1
ATOM 6206 C C . LYS A 1 769 ? 24 35.625 -9.508 1 96.75 769 LYS A C 1
ATOM 6208 O O . LYS A 1 769 ? 23.891 34.5 -10.008 1 96.75 769 LYS A O 1
ATOM 6213 N N . ARG A 1 770 ? 23.703 35.875 -8.289 1 96.31 770 ARG A N 1
ATOM 6214 C CA . ARG A 1 770 ? 23.141 34.844 -7.406 1 96.31 770 ARG A CA 1
ATOM 6215 C C . ARG A 1 770 ? 21.844 34.312 -7.977 1 96.31 770 ARG A C 1
ATOM 6217 O O . ARG A 1 770 ? 21.625 33.094 -7.988 1 96.31 770 ARG A O 1
ATOM 6224 N N . GLU A 1 771 ? 20.984 35.188 -8.422 1 95.5 771 GLU A N 1
ATOM 6225 C CA . GLU A 1 771 ? 19.703 34.781 -8.969 1 95.5 771 GLU A CA 1
ATOM 6226 C C . GLU A 1 771 ? 19.875 33.938 -10.227 1 95.5 771 GLU A C 1
ATOM 6228 O O . GLU A 1 771 ? 19.141 32.969 -10.438 1 95.5 771 GLU A O 1
ATOM 6233 N N . GLU A 1 772 ? 20.812 34.312 -11.031 1 97.06 772 GLU A N 1
ATOM 6234 C CA . GLU A 1 772 ? 21.094 33.531 -12.242 1 97.06 772 GLU A CA 1
ATOM 6235 C C . GLU A 1 772 ? 21.609 32.125 -11.898 1 97.06 772 GLU A C 1
ATOM 6237 O O . GLU A 1 772 ? 21.156 31.156 -12.484 1 97.06 772 GLU A O 1
ATOM 6242 N N . MET A 1 773 ? 22.516 32.125 -10.977 1 97.81 773 MET A N 1
ATOM 6243 C CA . MET A 1 773 ? 23.062 30.844 -10.539 1 97.81 773 MET A CA 1
ATOM 6244 C C . MET A 1 773 ? 21.984 29.984 -9.898 1 97.81 773 MET A C 1
ATOM 6246 O O . MET A 1 773 ? 21.938 28.766 -10.117 1 97.81 773 MET A O 1
ATOM 6250 N N . ARG A 1 774 ? 21.156 30.578 -9.141 1 97.88 774 ARG A N 1
ATOM 6251 C CA . ARG A 1 774 ? 20.062 29.891 -8.484 1 97.88 774 ARG A CA 1
ATOM 6252 C C . ARG A 1 774 ? 19.094 29.297 -9.508 1 97.88 774 ARG A C 1
ATOM 6254 O O . ARG A 1 774 ? 18.609 28.172 -9.344 1 97.88 774 ARG A O 1
ATOM 6261 N N . LYS A 1 775 ? 18.797 30.047 -10.5 1 97.88 775 LYS A N 1
ATOM 6262 C CA . LYS A 1 775 ? 17.922 29.562 -11.562 1 97.88 775 LYS A CA 1
ATOM 6263 C C . LYS A 1 775 ? 18.516 28.344 -12.258 1 97.88 775 LYS A C 1
ATOM 6265 O O . LYS A 1 775 ? 17.812 27.375 -12.539 1 97.88 775 LYS A O 1
ATOM 6270 N N . GLN A 1 776 ? 19.781 28.359 -12.516 1 97.94 776 GLN A N 1
ATOM 6271 C CA . GLN A 1 776 ? 20.469 27.234 -13.148 1 97.94 776 GLN A CA 1
ATOM 6272 C C . GLN A 1 776 ? 20.406 26 -12.258 1 97.94 776 GLN A C 1
ATOM 6274 O O . GLN A 1 776 ? 20.203 24.875 -12.742 1 97.94 776 GLN A O 1
ATOM 6279 N N . ASP A 1 777 ? 20.641 26.266 -11.039 1 98.31 777 ASP A N 1
ATOM 6280 C CA . ASP A 1 777 ? 20.562 25.156 -10.086 1 98.31 777 ASP A CA 1
ATOM 6281 C C . ASP A 1 777 ? 19.141 24.594 -10 1 98.31 777 ASP A C 1
ATOM 6283 O O . ASP A 1 777 ? 18.969 23.375 -9.914 1 98.31 777 ASP A O 1
ATOM 6287 N N . TRP A 1 778 ? 18.188 25.453 -9.992 1 98.5 778 TRP A N 1
ATOM 6288 C CA . TRP A 1 778 ? 16.781 25.016 -10 1 98.5 778 TRP A CA 1
ATOM 6289 C C . TRP A 1 778 ? 16.484 24.188 -11.25 1 98.5 778 TRP A C 1
ATOM 6291 O O . TRP A 1 778 ? 15.789 23.172 -11.172 1 98.5 778 TRP A O 1
ATOM 6301 N N . GLU A 1 779 ? 17 24.656 -12.398 1 98.56 779 GLU A N 1
ATOM 6302 C CA . GLU A 1 779 ? 16.797 23.922 -13.648 1 98.56 779 GLU A CA 1
ATOM 6303 C C . GLU A 1 779 ? 17.266 22.469 -13.516 1 98.56 779 GLU A C 1
ATOM 6305 O O . GLU A 1 779 ? 16.547 21.547 -13.906 1 98.56 779 GLU A O 1
ATOM 6310 N N . ARG A 1 780 ? 18.391 22.312 -12.953 1 98.25 780 ARG A N 1
ATOM 6311 C CA . ARG A 1 780 ? 18.922 20.969 -12.719 1 98.25 780 ARG A CA 1
ATOM 6312 C C . ARG A 1 780 ? 18 20.172 -11.797 1 98.25 780 ARG A C 1
ATOM 6314 O O . ARG A 1 780 ? 17.641 19.031 -12.109 1 98.25 780 ARG A O 1
ATOM 6321 N N . PHE A 1 781 ? 17.641 20.766 -10.719 1 98.5 781 PHE A N 1
ATOM 6322 C CA . PHE A 1 781 ? 16.844 20.109 -9.695 1 98.5 781 PHE A CA 1
ATOM 6323 C C . PHE A 1 781 ? 15.461 19.75 -10.234 1 98.5 781 PHE A C 1
ATOM 6325 O O . PHE A 1 781 ? 14.992 18.625 -10.055 1 98.5 781 PHE A O 1
ATOM 6332 N N . ALA A 1 782 ? 14.797 20.656 -10.891 1 98.69 782 ALA A N 1
ATOM 6333 C CA . ALA A 1 782 ? 13.445 20.469 -11.406 1 98.69 782 ALA A CA 1
ATOM 6334 C C . ALA A 1 782 ? 13.406 19.344 -12.438 1 98.69 782 ALA A C 1
ATOM 6336 O O . ALA A 1 782 ? 12.469 18.547 -12.461 1 98.69 782 ALA A O 1
ATOM 6337 N N . ASN A 1 783 ? 14.438 19.344 -13.32 1 98.62 783 ASN A N 1
ATOM 6338 C CA . ASN A 1 783 ? 14.516 18.25 -14.289 1 98.62 783 ASN A CA 1
ATOM 6339 C C . ASN A 1 783 ? 14.695 16.906 -13.594 1 98.62 783 ASN A C 1
ATOM 6341 O O . ASN A 1 783 ? 14.125 15.906 -14.016 1 98.62 783 ASN A O 1
ATOM 6345 N N . THR A 1 784 ? 15.461 16.875 -12.523 1 98.56 784 THR A N 1
ATOM 6346 C CA . THR A 1 784 ? 15.672 15.641 -11.766 1 98.56 784 THR A CA 1
ATOM 6347 C C . THR A 1 784 ? 14.367 15.18 -11.125 1 98.56 784 THR A C 1
ATOM 6349 O O . THR A 1 784 ? 14.055 13.984 -11.133 1 98.56 784 THR A O 1
ATOM 6352 N N . ILE A 1 785 ? 13.562 16.109 -10.617 1 98.44 785 ILE A N 1
ATOM 6353 C CA . ILE A 1 785 ? 12.281 15.789 -10 1 98.44 785 ILE A CA 1
ATOM 6354 C C . ILE A 1 785 ? 11.352 15.164 -11.047 1 98.44 785 ILE A C 1
ATOM 6356 O O . ILE A 1 785 ? 10.773 14.102 -10.812 1 98.44 785 ILE A O 1
ATOM 6360 N N . GLY A 1 786 ? 11.234 15.781 -12.188 1 98.19 786 GLY A N 1
ATOM 6361 C CA . GLY A 1 786 ? 10.273 15.352 -13.188 1 98.19 786 GLY A CA 1
ATOM 6362 C C . GLY A 1 786 ? 10.664 14.062 -13.883 1 98.19 786 GLY A C 1
ATOM 6363 O O . GLY A 1 786 ? 9.82 13.195 -14.102 1 98.19 786 GLY A O 1
ATOM 6364 N N . TYR A 1 787 ? 11.953 13.953 -14.188 1 97.62 787 TYR A N 1
ATOM 6365 C CA . TYR A 1 787 ? 12.383 12.82 -15.008 1 97.62 787 TYR A CA 1
ATOM 6366 C C . TYR A 1 787 ? 12.648 11.594 -14.148 1 97.62 787 TYR A C 1
ATOM 6368 O O . TYR A 1 787 ? 12.695 10.469 -14.656 1 97.62 787 TYR A O 1
ATOM 6376 N N . ARG A 1 788 ? 12.781 11.797 -12.836 1 97.19 788 ARG A N 1
ATOM 6377 C CA . ARG A 1 788 ? 13.273 10.656 -12.078 1 97.19 788 ARG A CA 1
ATOM 6378 C C . ARG A 1 788 ? 12.523 10.516 -10.758 1 97.19 788 ARG A C 1
ATOM 6380 O O . ARG A 1 788 ? 11.961 9.461 -10.461 1 97.19 788 ARG A O 1
ATOM 6387 N N . GLU A 1 789 ? 12.516 11.508 -9.891 1 97.94 789 GLU A N 1
ATOM 6388 C CA . GLU A 1 789 ? 12.102 11.367 -8.5 1 97.94 789 GLU A CA 1
ATOM 6389 C C . GLU A 1 789 ? 10.594 11.141 -8.391 1 97.94 789 GLU A C 1
ATOM 6391 O O . GLU A 1 789 ? 10.133 10.422 -7.508 1 97.94 789 GLU A O 1
ATOM 6396 N N . MET A 1 790 ? 9.797 11.812 -9.219 1 97.38 790 MET A N 1
ATOM 6397 C CA . MET A 1 790 ? 8.352 11.602 -9.148 1 97.38 790 MET A CA 1
ATOM 6398 C C . MET A 1 790 ? 7.988 10.172 -9.531 1 97.38 790 MET A C 1
ATOM 6400 O O . MET A 1 790 ? 7.078 9.578 -8.953 1 97.38 790 MET A O 1
ATOM 6404 N N . LYS A 1 791 ? 8.68 9.617 -10.5 1 95.38 791 LYS A N 1
ATOM 6405 C CA . LYS A 1 791 ? 8.508 8.195 -10.805 1 95.38 791 LYS A CA 1
ATOM 6406 C C . LYS A 1 791 ? 8.852 7.324 -9.609 1 95.38 791 LYS A C 1
ATOM 6408 O O . LYS A 1 791 ? 8.148 6.352 -9.32 1 95.38 791 LYS A O 1
ATOM 6413 N N . ARG A 1 792 ? 9.898 7.633 -8.969 1 95.75 792 ARG A N 1
ATOM 6414 C CA . ARG A 1 792 ? 10.312 6.895 -7.781 1 95.75 792 ARG A CA 1
ATOM 6415 C C . ARG A 1 792 ? 9.25 6.977 -6.691 1 95.75 792 ARG A C 1
ATOM 6417 O O . ARG A 1 792 ? 8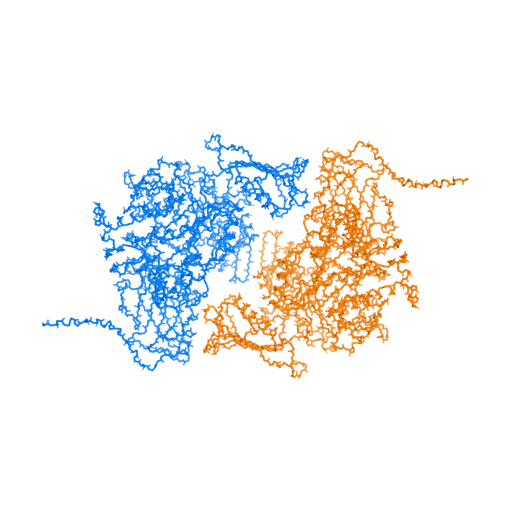.961 5.984 -6.02 1 95.75 792 ARG A O 1
ATOM 6424 N N . LEU A 1 793 ? 8.664 8.195 -6.5 1 97.12 793 LEU A N 1
ATOM 6425 C CA . LEU A 1 793 ? 7.582 8.359 -5.535 1 97.12 793 LEU A CA 1
ATOM 6426 C C . LEU A 1 793 ? 6.402 7.453 -5.879 1 97.12 793 LEU A C 1
ATOM 6428 O O . LEU A 1 793 ? 5.828 6.809 -5 1 97.12 793 LEU A O 1
ATOM 6432 N N . ASP A 1 794 ? 6.039 7.332 -7.148 1 93.75 794 ASP A N 1
ATOM 6433 C CA . ASP A 1 794 ? 4.984 6.43 -7.598 1 93.75 794 ASP A CA 1
ATOM 6434 C C . ASP A 1 794 ? 5.289 4.988 -7.191 1 93.75 794 ASP A C 1
ATOM 6436 O O . ASP A 1 794 ? 4.414 4.277 -6.691 1 93.75 794 ASP A O 1
ATOM 6440 N N . GLN A 1 795 ? 6.484 4.66 -7.441 1 92 795 GLN A N 1
ATOM 6441 C CA . GLN A 1 795 ? 6.891 3.283 -7.168 1 92 795 GLN A CA 1
ATOM 6442 C C . GLN A 1 795 ? 6.812 2.975 -5.676 1 92 795 GLN A C 1
ATOM 6444 O O . GLN A 1 795 ? 6.574 1.83 -5.285 1 92 795 GLN A O 1
ATOM 6449 N N . LEU A 1 796 ? 7 3.982 -4.926 1 93.31 796 LEU A N 1
ATOM 6450 C CA . LEU A 1 796 ? 6.988 3.812 -3.477 1 93.31 796 LEU A CA 1
ATOM 6451 C C . LEU A 1 796 ? 5.582 4 -2.918 1 93.31 796 LEU A C 1
ATOM 6453 O O . LEU A 1 796 ? 5.371 3.91 -1.707 1 93.31 796 LEU A O 1
ATOM 6457 N N . GLY A 1 797 ? 4.617 4.309 -3.736 1 92.25 797 GLY A N 1
ATOM 6458 C CA . GLY A 1 797 ? 3.232 4.473 -3.318 1 92.25 797 GLY A CA 1
ATOM 6459 C C . GLY A 1 797 ? 2.969 5.801 -2.635 1 92.25 797 GLY A C 1
ATOM 6460 O O . GLY A 1 797 ? 2.072 5.906 -1.796 1 92.25 797 GLY A O 1
ATOM 6461 N N . ILE A 1 798 ? 3.746 6.852 -2.941 1 96.5 798 ILE A N 1
ATOM 6462 C CA . ILE A 1 798 ? 3.592 8.18 -2.354 1 96.5 798 ILE A CA 1
ATOM 6463 C C . ILE A 1 798 ? 2.867 9.094 -3.336 1 96.5 798 ILE A C 1
ATOM 6465 O O . ILE A 1 798 ? 3.303 9.258 -4.48 1 96.5 798 ILE A O 1
ATOM 6469 N N . ARG A 1 799 ? 1.766 9.648 -2.91 1 95.06 799 ARG A N 1
ATOM 6470 C CA . ARG A 1 799 ? 1.074 10.648 -3.717 1 95.06 799 ARG A CA 1
ATOM 6471 C C . ARG A 1 799 ? 1.779 11.992 -3.637 1 95.06 799 ARG A C 1
ATOM 6473 O O . ARG A 1 799 ? 2.555 12.242 -2.713 1 95.06 799 ARG A O 1
ATOM 6480 N N . TYR A 1 800 ? 1.624 12.797 -4.602 1 97.5 800 TYR A N 1
ATOM 6481 C CA . TYR A 1 800 ? 2.262 14.109 -4.668 1 97.5 800 TYR A CA 1
ATOM 6482 C C . TYR A 1 800 ? 1.43 15.078 -5.496 1 97.5 800 TYR A C 1
ATOM 6484 O O . TYR A 1 800 ? 0.493 14.672 -6.188 1 97.5 800 TYR A O 1
ATOM 6492 N N . ARG A 1 801 ? 1.703 16.312 -5.363 1 97.06 801 ARG A N 1
ATOM 6493 C CA . ARG A 1 801 ? 1.043 17.359 -6.141 1 97.06 801 ARG A CA 1
ATOM 6494 C C . ARG A 1 801 ? 1.618 17.438 -7.551 1 97.06 801 ARG A C 1
ATOM 6496 O O . ARG A 1 801 ? 2.822 17.641 -7.727 1 97.06 801 ARG A O 1
ATOM 6503 N N . VAL A 1 802 ? 0.809 17.281 -8.57 1 97.19 802 VAL A N 1
ATOM 6504 C CA . VAL A 1 802 ? 1.183 17.453 -9.969 1 97.19 802 VAL A CA 1
ATOM 6505 C C . VAL A 1 802 ? 0.897 18.891 -10.398 1 97.19 802 VAL A C 1
ATOM 6507 O O . VAL A 1 802 ? -0.24 19.359 -10.312 1 97.19 802 VAL A O 1
ATOM 6510 N N . PRO A 1 803 ? 1.883 19.594 -10.836 1 97.38 803 PRO A N 1
ATOM 6511 C CA . PRO A 1 803 ? 1.665 21 -11.211 1 97.38 803 PRO A CA 1
ATOM 6512 C C . PRO A 1 803 ? 0.825 21.141 -12.477 1 97.38 803 PRO A C 1
ATOM 6514 O O . PRO A 1 803 ? 0.956 20.344 -13.406 1 97.38 803 PRO A O 1
ATOM 6517 N N . PRO A 1 804 ? -0.081 22.141 -12.547 1 96.88 804 PRO A N 1
ATOM 6518 C CA . PRO A 1 804 ? -0.793 22.422 -13.797 1 96.88 804 PRO A CA 1
ATOM 6519 C C . PRO A 1 804 ? 0.127 22.969 -14.891 1 96.88 804 PRO A C 1
ATOM 6521 O O . PRO A 1 804 ? 1.203 23.484 -14.594 1 96.88 804 PRO A O 1
ATOM 6524 N N . PRO A 1 805 ? -0.266 22.922 -16.156 1 96.38 805 PRO A N 1
ATOM 6525 C CA . PRO A 1 805 ? 0.576 23.359 -17.266 1 96.38 805 PRO A CA 1
ATOM 6526 C C . PRO A 1 805 ? 0.565 24.875 -17.438 1 96.38 805 PRO A C 1
ATOM 6528 O O . PRO A 1 805 ? -0.421 25.531 -17.094 1 96.38 805 PRO A O 1
ATOM 6531 N N . GLY A 1 806 ? 1.737 25.391 -17.859 1 96.69 806 GLY A N 1
ATOM 6532 C CA . GLY A 1 806 ? 1.798 26.703 -18.484 1 96.69 806 GLY A CA 1
ATOM 6533 C C . GLY A 1 806 ? 1.67 26.672 -19.984 1 96.69 806 GLY A C 1
ATOM 6534 O O . GLY A 1 806 ? 2.082 25.688 -20.625 1 96.69 806 GLY A O 1
ATOM 6535 N N . ALA A 1 807 ? 1.059 27.766 -20.562 1 94.5 807 ALA A N 1
ATOM 6536 C CA . ALA A 1 807 ? 0.879 27.75 -22.016 1 94.5 807 ALA A CA 1
ATOM 6537 C C . ALA A 1 807 ? 0.731 29.156 -22.562 1 94.5 807 ALA A C 1
ATOM 6539 O O . ALA A 1 807 ? 0.258 30.062 -21.859 1 94.5 807 ALA A O 1
ATOM 6540 N N . ILE A 1 808 ? 1.184 29.312 -23.734 1 91.5 808 ILE A N 1
ATOM 6541 C CA . ILE A 1 808 ? 0.941 30.531 -24.516 1 91.5 808 ILE A CA 1
ATOM 6542 C C . ILE A 1 808 ? 0.493 30.141 -25.922 1 91.5 808 ILE A C 1
ATOM 6544 O O . ILE A 1 808 ? 0.934 29.125 -26.469 1 91.5 808 ILE A O 1
ATOM 6548 N N . TYR A 1 809 ? -0.468 30.797 -26.312 1 85.31 809 TYR A N 1
ATOM 6549 C CA . TYR A 1 809 ? -0.921 30.641 -27.688 1 85.31 809 TYR A CA 1
ATOM 6550 C C . TYR A 1 809 ? -0.517 31.828 -28.547 1 85.31 809 TYR A C 1
ATOM 6552 O O . TYR A 1 809 ? -0.954 32.969 -28.297 1 85.31 809 TYR A O 1
ATOM 6560 N N . SER A 1 810 ? 0.437 31.609 -29.438 1 82.62 810 SER A N 1
ATOM 6561 C CA . SER A 1 810 ? 0.907 32.688 -30.312 1 82.62 810 SER A CA 1
ATOM 6562 C C . SER A 1 810 ? 1.155 32.156 -31.719 1 82.62 810 SER A C 1
ATOM 6564 O O . SER A 1 810 ? 1.676 31.047 -31.906 1 82.62 810 SER A O 1
ATOM 6566 N N . ASP A 1 811 ? 0.748 32.938 -32.781 1 81.44 811 ASP A N 1
ATOM 6567 C CA . ASP A 1 811 ? 0.969 32.625 -34.188 1 81.44 811 ASP A CA 1
ATOM 6568 C C . ASP A 1 811 ? 0.42 31.234 -34.531 1 81.44 811 ASP A C 1
ATOM 6570 O O . ASP A 1 811 ? 1.13 30.406 -35.094 1 81.44 811 ASP A O 1
ATOM 6574 N N . ASP A 1 812 ? -0.694 30.844 -33.969 1 77.44 812 ASP A N 1
ATOM 6575 C CA . ASP A 1 812 ? -1.436 29.609 -34.219 1 77.44 812 ASP A CA 1
ATOM 6576 C C . ASP A 1 812 ? -0.688 28.391 -33.688 1 77.44 812 ASP A C 1
ATOM 6578 O O . ASP A 1 812 ? -0.809 27.297 -34.219 1 77.44 812 ASP A O 1
ATOM 6582 N N . GLN A 1 813 ? 0.188 28.734 -32.781 1 81.81 813 GLN A N 1
ATOM 6583 C CA . GLN A 1 813 ? 0.931 27.656 -32.156 1 81.81 813 GLN A CA 1
ATOM 6584 C C . GLN A 1 813 ? 0.738 27.656 -30.641 1 81.81 813 GLN A C 1
ATOM 6586 O O . GLN A 1 813 ? 0.788 28.703 -30 1 81.81 813 GLN A O 1
ATOM 6591 N N . LEU A 1 814 ? 0.442 26.453 -30.125 1 86.88 814 LEU A N 1
ATOM 6592 C CA . LEU A 1 814 ? 0.365 26.234 -28.688 1 86.88 814 LEU A CA 1
ATOM 6593 C C . LEU A 1 814 ? 1.707 25.781 -28.125 1 86.88 814 LEU A C 1
ATOM 6595 O O . LEU A 1 814 ? 2.25 24.766 -28.578 1 86.88 814 LEU A O 1
ATOM 6599 N N . THR A 1 815 ? 2.291 26.609 -27.328 1 90.88 815 THR A N 1
ATOM 6600 C CA . THR A 1 815 ? 3.49 26.203 -26.609 1 90.88 815 THR A CA 1
ATOM 6601 C C . THR A 1 815 ? 3.182 25.984 -25.125 1 90.88 815 THR A C 1
ATOM 6603 O O . THR A 1 815 ? 2.51 26.812 -24.5 1 90.88 815 THR A O 1
ATOM 6606 N N . VAL A 1 816 ? 3.623 24.859 -24.625 1 94.06 816 VAL A N 1
ATOM 6607 C CA . VAL A 1 816 ? 3.287 24.5 -23.25 1 94.06 816 VAL A CA 1
ATOM 6608 C C . VAL A 1 816 ? 4.562 24.188 -22.469 1 94.06 816 VAL A C 1
ATOM 6610 O O . VAL A 1 816 ? 5.605 23.906 -23.062 1 94.06 816 VAL A O 1
ATOM 6613 N N . ASN A 1 817 ? 4.57 24.375 -21.203 1 95.56 817 ASN A N 1
ATOM 6614 C CA . ASN A 1 817 ? 5.621 23.938 -20.297 1 95.56 817 ASN A CA 1
ATOM 6615 C C . ASN A 1 817 ? 5.055 23.547 -18.922 1 95.56 817 ASN A C 1
ATOM 6617 O O . ASN A 1 817 ? 3.838 23.562 -18.734 1 95.56 817 ASN A O 1
ATOM 6621 N N . VAL A 1 818 ? 5.875 23.047 -18.047 1 97.25 818 VAL A N 1
ATOM 6622 C CA . VAL A 1 818 ? 5.473 22.625 -16.703 1 97.25 818 VAL A CA 1
ATOM 6623 C C . VAL A 1 818 ? 6.625 22.844 -15.727 1 97.25 818 VAL A C 1
ATOM 6625 O O . VAL A 1 818 ? 7.781 22.984 -16.141 1 97.25 818 VAL A O 1
ATOM 6628 N N . ALA A 1 819 ? 6.312 22.953 -14.477 1 97.94 819 ALA A N 1
ATOM 6629 C CA . ALA A 1 819 ? 7.281 23.281 -13.438 1 97.94 819 ALA A CA 1
ATOM 6630 C C . ALA A 1 819 ? 8.383 22.219 -13.359 1 97.94 819 ALA A C 1
ATOM 6632 O O . ALA A 1 819 ? 9.523 22.531 -13.016 1 97.94 819 ALA A O 1
ATOM 6633 N N . PHE A 1 820 ? 8.039 20.938 -13.688 1 98.56 820 PHE A N 1
ATOM 6634 C CA . PHE A 1 820 ? 8.984 19.828 -13.648 1 98.56 820 PHE A CA 1
ATOM 6635 C C . PHE A 1 820 ? 9.07 19.141 -15.016 1 98.56 820 PHE A C 1
ATOM 6637 O O . PHE A 1 820 ? 8.336 18.203 -15.289 1 98.56 820 PHE A O 1
ATOM 6644 N N . PRO A 1 821 ? 10.078 19.641 -15.828 1 97.38 821 PRO A N 1
ATOM 6645 C CA . PRO A 1 821 ? 10.242 18.969 -17.125 1 97.38 821 PRO A CA 1
ATOM 6646 C C . PRO A 1 821 ? 10.383 17.453 -16.984 1 97.38 821 PRO A C 1
ATOM 6648 O O . PRO A 1 821 ? 10.992 16.969 -16.031 1 97.38 821 PRO A O 1
ATOM 6651 N N . GLY A 1 822 ? 9.875 16.75 -17.953 1 95.88 822 GLY A N 1
ATOM 6652 C CA . GLY A 1 822 ? 9.812 15.297 -17.906 1 95.88 822 GLY A CA 1
ATOM 6653 C C . GLY A 1 822 ? 8.406 14.766 -17.719 1 95.88 822 GLY A C 1
ATOM 6654 O O . GLY A 1 822 ? 8.117 13.617 -18.062 1 95.88 822 GLY A O 1
ATOM 6655 N N . LEU A 1 823 ? 7.496 15.555 -17.141 1 96.88 823 LEU A N 1
ATOM 6656 C CA . LEU A 1 823 ? 6.086 15.188 -17.031 1 96.88 823 LEU A CA 1
ATOM 6657 C C . LEU A 1 823 ? 5.379 15.336 -18.359 1 96.88 823 LEU A C 1
ATOM 6659 O O . LEU A 1 823 ? 5.734 16.203 -19.172 1 96.88 823 LEU A O 1
ATOM 6663 N N . THR A 1 824 ? 4.352 14.539 -18.578 1 95.38 824 THR A N 1
ATOM 6664 C CA . THR A 1 824 ? 3.619 14.555 -19.844 1 95.38 824 THR A CA 1
ATOM 6665 C C . THR A 1 824 ? 2.523 15.617 -19.828 1 95.38 824 THR A C 1
ATOM 6667 O O . THR A 1 824 ? 1.722 15.672 -18.891 1 95.38 824 THR A O 1
ATOM 6670 N N . LEU A 1 825 ? 2.525 16.453 -20.797 1 95.88 825 LEU A N 1
ATOM 6671 C CA . LEU A 1 825 ? 1.479 17.453 -20.984 1 95.88 825 LEU A CA 1
ATOM 6672 C C . LEU A 1 825 ? 0.489 17.016 -22.047 1 95.88 825 LEU A C 1
ATOM 6674 O O . LEU A 1 825 ? 0.89 16.516 -23.109 1 95.88 825 LEU A O 1
ATOM 6678 N N . GLN A 1 826 ? -0.794 17.219 -21.719 1 95.75 826 GLN A N 1
ATOM 6679 C CA . GLN A 1 826 ? -1.838 16.781 -22.641 1 95.75 826 GLN A CA 1
ATOM 6680 C C . GLN A 1 826 ? -2.828 17.906 -22.922 1 95.75 826 GLN A C 1
ATOM 6682 O O . GLN A 1 826 ? -2.953 18.844 -22.141 1 95.75 826 GLN A O 1
ATOM 6687 N N . TYR A 1 827 ? -3.469 17.875 -24.078 1 92.81 827 TYR A N 1
ATOM 6688 C CA . TYR A 1 827 ? -4.527 18.812 -24.453 1 92.81 827 TYR A CA 1
ATOM 6689 C C . TYR A 1 827 ? -5.785 18.062 -24.875 1 92.81 827 TYR A C 1
ATOM 6691 O O . TYR A 1 827 ? -5.711 16.906 -25.297 1 92.81 827 TYR A O 1
ATOM 6699 N N . SER A 1 828 ? -6.906 18.641 -24.641 1 93 828 SER A N 1
ATOM 6700 C CA . SER A 1 828 ? -8.203 18.156 -25.109 1 93 828 SER A CA 1
ATOM 6701 C C . SER A 1 828 ? -8.953 19.234 -25.875 1 93 828 SER A C 1
ATOM 6703 O O . SER A 1 828 ? -9.023 20.391 -25.438 1 93 828 SER A O 1
ATOM 6705 N N . GLU A 1 829 ? -9.5 18.797 -26.984 1 89.12 829 GLU A N 1
ATOM 6706 C CA . GLU A 1 829 ? -10.25 19.734 -27.828 1 89.12 829 GLU A CA 1
ATOM 6707 C C . GLU A 1 829 ? -11.75 19.531 -27.656 1 89.12 829 GLU A C 1
ATOM 6709 O O . GLU A 1 829 ? -12.539 20.203 -28.328 1 89.12 829 GLU A O 1
ATOM 6714 N N . ASN A 1 830 ? -12.148 18.578 -26.891 1 89.81 830 ASN A N 1
ATOM 6715 C CA . ASN A 1 830 ? -13.562 18.266 -26.766 1 89.81 830 ASN A CA 1
ATOM 6716 C C . ASN A 1 830 ? -14 18.203 -25.297 1 89.81 830 ASN A C 1
ATOM 6718 O O . ASN A 1 830 ? -14.703 17.281 -24.891 1 89.81 830 ASN A O 1
ATOM 6722 N N . GLY A 1 831 ? -13.508 19.094 -24.562 1 90.75 831 GLY A N 1
ATOM 6723 C CA . GLY A 1 831 ? -13.969 19.266 -23.188 1 90.75 831 GLY A CA 1
ATOM 6724 C C . GLY A 1 831 ? -13.484 18.172 -22.266 1 90.75 831 GLY A C 1
ATOM 6725 O O . GLY A 1 831 ? -14.18 17.812 -21.312 1 90.75 831 GLY A O 1
ATOM 6726 N N . GLY A 1 832 ? -12.391 17.547 -22.547 1 92.31 832 GLY A N 1
ATOM 6727 C CA . GLY A 1 832 ? -11.789 16.562 -21.656 1 92.31 832 GLY A CA 1
ATOM 6728 C C . GLY A 1 832 ? -12.234 15.148 -21.953 1 92.31 832 GLY A C 1
ATOM 6729 O O . GLY A 1 832 ? -11.875 14.219 -21.219 1 92.31 832 GLY A O 1
ATOM 6730 N N . LYS A 1 833 ? -12.961 14.93 -22.984 1 90.25 833 LYS A N 1
ATOM 6731 C CA . LYS A 1 833 ? -13.422 13.586 -23.328 1 90.25 833 LYS A CA 1
ATOM 6732 C C . LYS A 1 833 ? -12.281 12.719 -23.828 1 90.25 833 LYS A C 1
ATOM 6734 O O . LYS A 1 833 ? -12.195 11.531 -23.516 1 90.25 833 LYS A O 1
ATOM 6739 N N . THR A 1 834 ? -11.445 13.297 -24.672 1 92 834 THR A N 1
ATOM 6740 C CA . THR A 1 834 ? -10.234 12.641 -25.156 1 92 834 THR A CA 1
ATOM 6741 C C . THR A 1 834 ? -9.016 13.547 -24.984 1 92 834 THR A C 1
ATOM 6743 O O . THR A 1 834 ? -9.148 14.773 -24.984 1 92 834 THR A O 1
ATOM 6746 N N . TRP A 1 835 ? -7.879 12.891 -24.828 1 93.62 835 TRP A N 1
ATOM 6747 C CA . TRP A 1 835 ? -6.652 13.633 -24.562 1 93.62 835 TRP A CA 1
ATOM 6748 C C . TRP A 1 835 ? -5.527 13.18 -25.484 1 93.62 835 TRP A C 1
ATOM 6750 O O . TRP A 1 835 ? -5.461 12 -25.859 1 93.62 835 TRP A O 1
ATOM 6760 N N . CYS A 1 836 ? -4.637 14.062 -25.844 1 92.81 836 CYS A N 1
ATOM 6761 C CA . CYS A 1 836 ? -3.443 13.805 -26.641 1 92.81 836 CYS A CA 1
ATOM 6762 C C . CYS A 1 836 ? -2.211 14.422 -25.984 1 92.81 836 CYS A C 1
ATOM 6764 O O . CYS A 1 836 ? -2.271 15.539 -25.469 1 92.81 836 CYS A O 1
ATOM 6766 N N . ASP A 1 837 ? -1.154 13.711 -26.016 1 93.81 837 ASP A N 1
ATOM 6767 C CA . ASP A 1 837 ? 0.109 14.297 -25.578 1 93.81 837 ASP A CA 1
ATOM 6768 C C . ASP A 1 837 ? 0.494 15.484 -26.469 1 93.81 837 ASP A C 1
ATOM 6770 O O . ASP A 1 837 ? 0.297 15.445 -27.688 1 93.81 837 ASP A O 1
ATOM 6774 N N . VAL A 1 838 ? 1.008 16.516 -25.797 1 90.69 838 VAL A N 1
ATOM 6775 C CA . VAL A 1 838 ? 1.502 17.656 -26.562 1 90.69 838 VAL A CA 1
ATOM 6776 C C . VAL A 1 838 ? 2.824 17.297 -27.234 1 90.69 838 VAL A C 1
ATOM 6778 O O . VAL A 1 838 ? 3.713 16.719 -26.594 1 90.69 838 VAL A O 1
ATOM 6781 N N . LYS A 1 839 ? 2.818 17.688 -28.484 1 78.69 839 LYS A N 1
ATOM 6782 C CA . LYS A 1 839 ? 4.043 17.531 -29.266 1 78.69 839 LYS A CA 1
ATOM 6783 C C . LYS A 1 839 ? 4.859 18.812 -29.281 1 78.69 839 LYS A C 1
ATOM 6785 O O . LYS A 1 839 ? 4.359 19.875 -28.906 1 78.69 839 LYS A O 1
ATOM 6790 N N . SER A 1 840 ? 6.109 18.969 -29.422 1 64.06 840 SER A N 1
ATOM 6791 C CA . SER A 1 840 ? 6.891 20.203 -29.453 1 64.06 840 SER A CA 1
ATOM 6792 C C . SER A 1 840 ? 6.117 21.328 -30.125 1 64.06 840 SER A C 1
ATOM 6794 O O . SER A 1 840 ? 6.172 22.484 -29.672 1 64.06 840 SER A O 1
ATOM 6796 N N . THR A 1 841 ? 5.469 21.219 -31.234 1 59.94 841 THR A N 1
ATOM 6797 C CA . THR A 1 841 ? 4.684 22.266 -31.859 1 59.94 841 THR A CA 1
ATOM 6798 C C . THR A 1 841 ? 3.311 21.75 -32.281 1 59.94 841 THR A C 1
ATOM 6800 O O . THR A 1 841 ? 3.211 20.812 -33.094 1 59.94 841 THR A O 1
ATOM 6803 N N . THR A 1 842 ? 2.305 21.953 -31.312 1 60.66 842 THR A N 1
ATOM 6804 C CA . THR A 1 842 ? 0.959 21.5 -31.641 1 60.66 842 THR A CA 1
ATOM 6805 C C . THR A 1 842 ? 0.153 22.641 -32.281 1 60.66 842 THR A C 1
ATOM 6807 O O . THR A 1 842 ? -0.006 23.703 -31.688 1 60.66 842 THR A O 1
ATOM 6810 N N . LYS A 1 843 ? -0.044 22.562 -33.625 1 57.97 843 LYS A N 1
ATOM 6811 C CA . LYS A 1 843 ? -0.898 23.516 -34.344 1 57.97 843 LYS A CA 1
ATOM 6812 C C . LYS A 1 843 ? -2.357 23.359 -33.938 1 57.97 843 LYS A C 1
ATOM 6814 O O . LYS A 1 843 ? -2.842 22.234 -33.781 1 57.97 843 LYS A O 1
ATOM 6819 N N . SER A 1 844 ? -2.895 24.391 -33.156 1 55.28 844 SER A N 1
ATOM 6820 C CA . SER A 1 844 ? -4.316 24.328 -32.844 1 55.28 844 SER A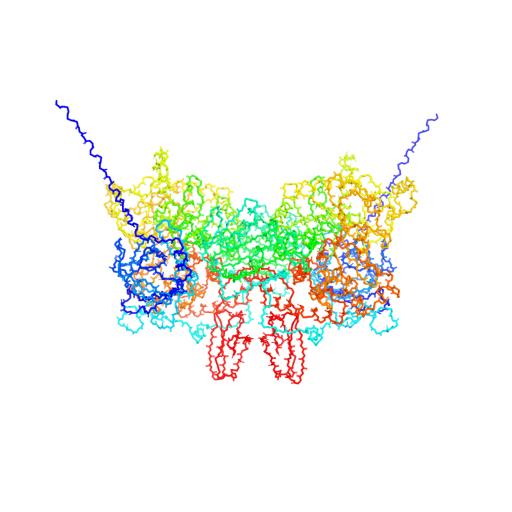 CA 1
ATOM 6821 C C . SER A 1 844 ? -5.176 24.375 -34.094 1 55.28 844 SER A C 1
ATOM 6823 O O . SER A 1 844 ? -4.996 25.25 -34.938 1 55.28 844 SER A O 1
ATOM 6825 N N . THR A 1 845 ? -5.738 23.312 -34.531 1 51.97 845 THR A N 1
ATOM 6826 C CA . THR A 1 845 ? -6.582 23.344 -35.719 1 51.97 845 THR A CA 1
ATOM 6827 C C . THR A 1 845 ? -7.91 24.031 -35.438 1 51.97 845 THR A C 1
ATOM 6829 O O . THR A 1 845 ? -8.727 24.234 -36.312 1 51.97 845 THR A O 1
ATOM 6832 N N . THR A 1 846 ? -8.289 24.109 -34.156 1 54.69 846 THR A N 1
ATOM 6833 C CA . THR A 1 846 ? -9.664 24.562 -33.969 1 54.69 846 THR A CA 1
ATOM 6834 C C . THR A 1 846 ? -9.719 25.875 -33.219 1 54.69 846 THR A C 1
ATOM 6836 O O . THR A 1 846 ? -8.828 26.172 -32.438 1 54.69 846 THR A O 1
ATOM 6839 N N . ASP A 1 847 ? -10.453 26.828 -33.719 1 60.25 847 ASP A N 1
ATOM 6840 C CA . ASP A 1 847 ? -10.836 28.109 -33.094 1 60.25 847 ASP A CA 1
ATOM 6841 C C . ASP A 1 847 ? -11.438 27.875 -31.703 1 60.25 847 ASP A C 1
ATOM 6843 O O . ASP A 1 847 ? -11.82 28.828 -31.031 1 60.25 847 ASP A O 1
ATOM 6847 N N . GLY A 1 848 ? -11.414 26.641 -31.141 1 67.44 848 GLY A N 1
ATOM 6848 C CA . GLY A 1 848 ? -12.219 26.391 -29.953 1 67.44 848 GLY A CA 1
ATOM 6849 C C . GLY A 1 848 ? -11.391 26.281 -28.688 1 67.44 848 GLY A C 1
ATOM 6850 O O . GLY A 1 848 ? -10.203 26.625 -28.688 1 67.44 848 GLY A O 1
ATOM 6851 N N . GLU A 1 849 ? -11.977 26.062 -27.5 1 81.81 849 GLU A N 1
ATOM 6852 C CA . GLU A 1 849 ? -11.453 25.922 -26.156 1 81.81 849 GLU A CA 1
ATOM 6853 C C . GLU A 1 849 ? -10.648 24.641 -26 1 81.81 849 GLU A C 1
ATOM 6855 O O . GLU A 1 849 ? -11.047 23.578 -26.516 1 81.81 849 GLU A O 1
ATOM 6860 N N . PHE A 1 850 ? -9.289 24.859 -25.547 1 86.75 850 PHE A N 1
ATOM 6861 C CA . PHE A 1 850 ? -8.445 23.719 -25.203 1 86.75 850 PHE A CA 1
ATOM 6862 C C . PHE A 1 850 ? -8.367 23.547 -23.688 1 86.75 850 PHE A C 1
ATOM 6864 O O . PHE A 1 850 ? -8.266 24.531 -22.953 1 86.75 850 PHE A O 1
ATOM 6871 N N . LEU A 1 851 ? -8.523 22.312 -23.297 1 93 851 LEU A N 1
ATOM 6872 C CA . LEU A 1 851 ? -8.156 21.969 -21.922 1 93 851 LEU A CA 1
ATOM 6873 C C . LEU A 1 851 ? -6.754 21.375 -21.875 1 93 851 LEU A C 1
ATOM 6875 O O . LEU A 1 851 ? -6.363 20.609 -22.766 1 93 851 LEU A O 1
ATOM 6879 N N . LEU A 1 852 ? -5.988 21.812 -20.922 1 95.06 852 LEU A N 1
ATOM 6880 C CA . LEU A 1 852 ? -4.645 21.297 -20.719 1 95.06 852 LEU A CA 1
ATOM 6881 C C . LEU A 1 852 ? -4.535 20.578 -19.375 1 95.06 852 LEU A C 1
ATOM 6883 O O . LEU A 1 852 ? -5.184 20.984 -18.406 1 95.06 852 LEU A O 1
ATOM 6887 N N . ARG A 1 853 ? -3.744 19.531 -19.312 1 96.56 853 ARG A N 1
ATOM 6888 C CA . ARG A 1 853 ? -3.434 18.891 -18.031 1 96.56 853 ARG A CA 1
ATOM 6889 C C . ARG A 1 853 ? -2.029 18.297 -18.047 1 96.56 853 ARG A C 1
ATOM 6891 O O . ARG A 1 853 ? -1.428 18.125 -19.109 1 96.56 853 ARG A O 1
ATOM 6898 N N . THR A 1 854 ? -1.482 18.141 -16.844 1 96.44 854 THR A N 1
ATOM 6899 C CA . THR A 1 854 ? -0.219 17.438 -16.641 1 96.44 854 THR A CA 1
ATOM 6900 C C . THR A 1 854 ? -0.463 16.031 -16.109 1 96.44 854 THR A C 1
ATOM 6902 O O . THR A 1 854 ? -1.363 15.812 -15.289 1 96.44 854 THR A O 1
ATOM 6905 N N . ARG A 1 855 ? 0.313 15.094 -16.672 1 92 855 ARG A N 1
ATOM 6906 C CA . ARG A 1 855 ? 0.225 13.711 -16.219 1 92 855 ARG A CA 1
ATOM 6907 C C . ARG A 1 855 ? 1.599 13.172 -15.828 1 92 855 ARG A C 1
ATOM 6909 O O . ARG A 1 855 ? 2.578 13.375 -16.547 1 92 855 ARG A O 1
ATOM 6916 N N . MET B 1 1 ? 41.031 -77 17.516 1 24.12 1 MET B N 1
ATOM 6917 C CA . MET B 1 1 ? 40.875 -76.812 16.078 1 24.12 1 MET B CA 1
ATOM 6918 C C . MET B 1 1 ? 40.125 -75.5 15.781 1 24.12 1 MET B C 1
ATOM 6920 O O . MET B 1 1 ? 38.906 -75.5 15.703 1 24.12 1 MET B O 1
ATOM 6924 N N . ASN B 1 2 ? 40.469 -74.5 16.516 1 25.05 2 ASN B N 1
ATOM 6925 C CA . ASN B 1 2 ? 39.875 -73.25 16.953 1 25.05 2 ASN B CA 1
ATOM 6926 C C . ASN B 1 2 ? 39.75 -72.25 15.789 1 25.05 2 ASN B C 1
ATOM 6928 O O . ASN B 1 2 ? 40.75 -71.812 15.234 1 25.05 2 ASN B O 1
ATOM 6932 N N . PHE B 1 3 ? 38.75 -72.562 14.867 1 26.22 3 PHE B N 1
ATOM 6933 C CA . PHE B 1 3 ? 38.438 -72 13.562 1 26.22 3 PHE B CA 1
ATOM 6934 C C . PHE B 1 3 ? 38.156 -70.5 13.664 1 26.22 3 PHE B C 1
ATOM 6936 O O . PHE B 1 3 ? 37.156 -70.125 14.273 1 26.22 3 PHE B O 1
ATOM 6943 N N . ASN B 1 4 ? 39.125 -69.75 13.836 1 23.48 4 ASN B N 1
ATOM 6944 C CA . ASN B 1 4 ? 39.156 -68.25 14.023 1 23.48 4 ASN B CA 1
ATOM 6945 C C . ASN B 1 4 ? 38.594 -67.562 12.812 1 23.48 4 ASN B C 1
ATOM 6947 O O . ASN B 1 4 ? 39.125 -67.625 11.711 1 23.48 4 ASN B O 1
ATOM 6951 N N . ALA B 1 5 ? 37.219 -67.562 12.719 1 21.38 5 ALA B N 1
ATOM 6952 C CA . ALA B 1 5 ? 36.438 -67 11.609 1 21.38 5 ALA B CA 1
ATOM 6953 C C . ALA B 1 5 ? 36.75 -65.562 11.352 1 21.38 5 ALA B C 1
ATOM 6955 O O . ALA B 1 5 ? 36.5 -64.688 12.203 1 21.38 5 ALA B O 1
ATOM 6956 N N . ARG B 1 6 ? 37.844 -65.375 10.664 1 26.72 6 ARG B N 1
ATOM 6957 C CA . ARG B 1 6 ? 38.438 -64.062 10.25 1 26.72 6 ARG B CA 1
ATOM 6958 C C . ARG B 1 6 ? 37.406 -63.25 9.477 1 26.72 6 ARG B C 1
ATOM 6960 O O . ARG B 1 6 ? 36.906 -63.688 8.438 1 26.72 6 ARG B O 1
ATOM 6967 N N . ILE B 1 7 ? 36.625 -62.438 10.219 1 24.2 7 ILE B N 1
ATOM 6968 C CA . ILE B 1 7 ? 35.594 -61.562 9.703 1 24.2 7 ILE B CA 1
ATOM 6969 C C . ILE B 1 7 ? 36.125 -60.688 8.578 1 24.2 7 ILE B C 1
ATOM 6971 O O . ILE B 1 7 ? 37.125 -59.969 8.766 1 24.2 7 ILE B O 1
ATOM 6975 N N . LEU B 1 8 ? 36 -61.094 7.324 1 25.17 8 LEU B N 1
ATOM 6976 C CA . LEU B 1 8 ? 36.438 -60.375 6.129 1 25.17 8 LEU B CA 1
ATOM 6977 C C . LEU B 1 8 ? 35.781 -59 6.066 1 25.17 8 LEU B C 1
ATOM 6979 O O . LEU B 1 8 ? 34.531 -58.906 5.996 1 25.17 8 LEU B O 1
ATOM 6983 N N . LEU B 1 9 ? 36.25 -58.062 6.855 1 27.7 9 LEU B N 1
ATOM 6984 C CA . LEU B 1 9 ? 35.875 -56.656 6.75 1 27.7 9 LEU B CA 1
ATOM 6985 C C . LEU B 1 9 ? 35.906 -56.188 5.297 1 27.7 9 LEU B C 1
ATOM 6987 O O . LEU B 1 9 ? 36.969 -56.219 4.652 1 27.7 9 LEU B O 1
ATOM 6991 N N . LEU B 1 10 ? 34.781 -56.469 4.582 1 26.27 10 LEU B N 1
ATOM 6992 C CA . LEU B 1 10 ? 34.625 -55.938 3.229 1 26.27 10 LEU B CA 1
ATOM 6993 C C . LEU B 1 10 ? 34.938 -54.438 3.193 1 26.27 10 LEU B C 1
ATOM 6995 O O . LEU B 1 10 ? 34.312 -53.656 3.902 1 26.27 10 LEU B O 1
ATOM 6999 N N . ALA B 1 11 ? 36.188 -54.062 2.912 1 28.44 11 ALA B N 1
ATOM 7000 C CA . ALA B 1 11 ? 36.781 -52.75 2.604 1 28.44 11 ALA B CA 1
ATOM 7001 C C . ALA B 1 11 ? 36 -52.031 1.508 1 28.44 11 ALA B C 1
ATOM 7003 O O . ALA B 1 11 ? 35.938 -52.531 0.374 1 28.44 11 ALA B O 1
ATOM 7004 N N . THR B 1 12 ? 34.844 -51.5 1.878 1 27.3 12 THR B N 1
ATOM 7005 C CA . THR B 1 12 ? 34.219 -50.594 0.931 1 27.3 12 THR B CA 1
ATOM 7006 C C . THR B 1 12 ? 35.25 -49.625 0.322 1 27.3 12 THR B C 1
ATOM 7008 O O . THR B 1 12 ? 36 -48.969 1.046 1 27.3 12 THR B O 1
ATOM 7011 N N . CYS B 1 13 ? 35.781 -49.906 -0.835 1 24.92 13 CYS B N 1
ATOM 7012 C CA . CYS B 1 13 ? 36.688 -49.125 -1.647 1 24.92 13 CYS B CA 1
ATOM 7013 C C . CYS B 1 13 ? 36.094 -47.75 -1.921 1 24.92 13 CYS B C 1
ATOM 7015 O O . CYS B 1 13 ? 35.125 -47.594 -2.68 1 24.92 13 CYS B O 1
ATOM 7017 N N . CYS B 1 14 ? 36.031 -46.906 -0.95 1 28.7 14 CYS B N 1
ATOM 7018 C CA . CYS B 1 14 ? 35.844 -45.5 -1.306 1 28.7 14 CYS B CA 1
ATOM 7019 C C . CYS B 1 14 ? 36.875 -45.062 -2.344 1 28.7 14 CYS B C 1
ATOM 7021 O O . CYS B 1 14 ? 38.062 -45.031 -2.062 1 28.7 14 CYS B O 1
ATOM 7023 N N . ALA B 1 15 ? 36.656 -45.469 -3.609 1 28.73 15 ALA B N 1
ATOM 7024 C CA . ALA B 1 15 ? 37.5 -44.875 -4.645 1 28.73 15 ALA B CA 1
ATOM 7025 C C . ALA B 1 15 ? 37.719 -43.406 -4.391 1 28.73 15 ALA B C 1
ATOM 7027 O O . ALA B 1 15 ? 36.781 -42.625 -4.422 1 28.73 15 ALA B O 1
ATOM 7028 N N . ASN B 1 16 ? 38.719 -43.188 -3.59 1 29.53 16 ASN B N 1
ATOM 7029 C CA . ASN B 1 16 ? 39.281 -41.844 -3.539 1 29.53 16 ASN B CA 1
ATOM 7030 C C . ASN B 1 16 ? 39.656 -41.312 -4.93 1 29.53 16 ASN B C 1
ATOM 7032 O O . ASN B 1 16 ? 40.656 -41.75 -5.5 1 29.53 16 ASN B O 1
ATOM 7036 N N . ILE B 1 17 ? 38.75 -41.156 -5.824 1 30.52 17 ILE B N 1
ATOM 7037 C CA . ILE B 1 17 ? 39.219 -40.406 -6.984 1 30.52 17 ILE B CA 1
ATOM 7038 C C . ILE B 1 17 ? 39.875 -39.125 -6.531 1 30.52 17 ILE B C 1
ATOM 7040 O O . ILE B 1 17 ? 39.188 -38.25 -5.961 1 30.52 17 ILE B O 1
ATOM 7044 N N . PHE B 1 18 ? 41.188 -39.281 -6.164 1 33.91 18 PHE B N 1
ATOM 7045 C CA . PHE B 1 18 ? 41.938 -38.031 -6.027 1 33.91 18 PHE B CA 1
ATOM 7046 C C . PHE B 1 18 ? 41.844 -37.188 -7.301 1 33.91 18 PHE B C 1
ATOM 7048 O O . PHE B 1 18 ? 42.219 -37.656 -8.375 1 33.91 18 PHE B O 1
ATOM 7055 N N . PRO B 1 19 ? 41 -36.219 -7.398 1 34.25 19 PRO B N 1
ATOM 7056 C CA . PRO B 1 19 ? 41.125 -35.469 -8.648 1 34.25 19 PRO B CA 1
ATOM 7057 C C . PRO B 1 19 ? 42.562 -34.969 -8.906 1 34.25 19 PRO B C 1
ATOM 7059 O O . PRO B 1 19 ? 43.281 -34.656 -7.969 1 34.25 19 PRO B O 1
ATOM 7062 N N . ALA B 1 20 ? 43.25 -35.562 -9.789 1 34.59 20 ALA B N 1
ATOM 7063 C CA . ALA B 1 20 ? 44.406 -34.906 -10.352 1 34.59 20 ALA B CA 1
ATOM 7064 C C . ALA B 1 20 ? 44.312 -33.406 -10.227 1 34.59 20 ALA B C 1
ATOM 7066 O O . ALA B 1 20 ? 43.25 -32.812 -10.484 1 34.59 20 ALA B O 1
ATOM 7067 N N . LEU B 1 21 ? 45.312 -32.875 -9.633 1 35.91 21 LEU B N 1
ATOM 7068 C CA . LEU B 1 21 ? 45.531 -31.422 -9.617 1 35.91 21 LEU B CA 1
ATOM 7069 C C . LEU B 1 21 ? 45.531 -30.859 -11.031 1 35.91 21 LEU B C 1
ATOM 7071 O O . LEU B 1 21 ? 46.562 -30.922 -11.719 1 35.91 21 LEU B O 1
ATOM 7075 N N . VAL B 1 22 ? 44.719 -31.312 -11.914 1 37.88 22 VAL B N 1
ATOM 7076 C CA . VAL B 1 22 ? 44.656 -30.422 -13.07 1 37.88 22 VAL B CA 1
ATOM 7077 C C . VAL B 1 22 ? 44.844 -28.984 -12.625 1 37.88 22 VAL B C 1
ATOM 7079 O O . VAL B 1 22 ? 44.312 -28.578 -11.586 1 37.88 22 VAL B O 1
ATOM 7082 N N . ALA B 1 23 ? 45.656 -28.266 -13.07 1 48.88 23 ALA B N 1
ATOM 7083 C CA . ALA B 1 23 ? 45.844 -26.828 -12.906 1 48.88 23 ALA B CA 1
ATOM 7084 C C . ALA B 1 23 ? 44.531 -26.125 -12.656 1 48.88 23 ALA B C 1
ATOM 7086 O O . ALA B 1 23 ? 43.688 -26.031 -13.555 1 48.88 23 ALA B O 1
ATOM 7087 N N . GLY B 1 24 ? 43.844 -26.422 -11.469 1 66.94 24 GLY B N 1
ATOM 7088 C CA . GLY B 1 24 ? 42.531 -26.406 -10.844 1 66.94 24 GLY B CA 1
ATOM 7089 C C . GLY B 1 24 ? 41.812 -25.078 -10.984 1 66.94 24 GLY B C 1
ATOM 7090 O O . GLY B 1 24 ? 42.438 -24.016 -10.914 1 66.94 24 GLY B O 1
ATOM 7091 N N . ILE B 1 25 ? 40.625 -25.062 -11.578 1 90.81 25 ILE B N 1
ATOM 7092 C CA . ILE B 1 25 ? 39.781 -23.891 -11.742 1 90.81 25 ILE B CA 1
ATOM 7093 C C . ILE B 1 25 ? 39.688 -23.141 -10.414 1 90.81 25 ILE B C 1
ATOM 7095 O O . ILE B 1 25 ? 39.594 -23.75 -9.352 1 90.81 25 ILE B O 1
ATOM 7099 N N . THR B 1 26 ? 40.031 -21.844 -10.438 1 95.19 26 THR B N 1
ATOM 7100 C CA . THR B 1 26 ? 39.969 -21.016 -9.242 1 95.19 26 THR B CA 1
ATOM 7101 C C . THR B 1 26 ? 38.625 -20.297 -9.141 1 95.19 26 THR B C 1
ATOM 7103 O O . THR B 1 26 ? 37.875 -20.25 -10.102 1 95.19 26 THR B O 1
ATOM 7106 N N . GLN B 1 27 ? 38.406 -19.781 -7.938 1 95.81 27 GLN B N 1
ATOM 7107 C CA . GLN B 1 27 ? 37.188 -18.984 -7.754 1 95.81 27 GLN B CA 1
ATOM 7108 C C . GLN B 1 27 ? 37.188 -17.766 -8.672 1 95.81 27 GLN B C 1
ATOM 7110 O O . GLN B 1 27 ? 36.125 -17.359 -9.164 1 95.81 27 GLN B O 1
ATOM 7115 N N . GLU B 1 28 ? 38.312 -17.188 -8.891 1 95.38 28 GLU B N 1
ATOM 7116 C CA . GLU B 1 28 ? 38.438 -16.047 -9.797 1 95.38 28 GLU B CA 1
ATOM 7117 C C . GLU B 1 28 ? 37.969 -16.406 -11.203 1 95.38 28 GLU B C 1
ATOM 7119 O O . GLU B 1 28 ? 37.281 -15.602 -11.852 1 95.38 28 GLU B O 1
ATOM 7124 N N . THR B 1 29 ? 38.344 -17.562 -11.609 1 96.38 29 THR B N 1
ATOM 7125 C CA . THR B 1 29 ? 37.938 -18.016 -12.93 1 96.38 29 THR B CA 1
ATOM 7126 C C . THR B 1 29 ? 36.406 -18.172 -13 1 96.38 29 THR B C 1
ATOM 7128 O O . THR B 1 29 ? 35.781 -17.75 -13.977 1 96.38 29 THR B O 1
ATOM 7131 N N . ILE B 1 30 ? 35.812 -18.781 -11.953 1 97.56 30 ILE B N 1
ATOM 7132 C CA . ILE B 1 30 ? 34.375 -18.969 -11.891 1 97.56 30 ILE B CA 1
ATOM 7133 C C . ILE B 1 30 ? 33.656 -17.609 -11.93 1 97.56 30 ILE B C 1
ATOM 7135 O O . ILE B 1 30 ? 32.688 -17.422 -12.664 1 97.56 30 ILE B O 1
ATOM 7139 N N . ASP B 1 31 ? 34.188 -16.672 -11.172 1 96.81 31 ASP B N 1
ATOM 7140 C CA . ASP B 1 31 ? 33.625 -15.32 -11.141 1 96.81 31 ASP B CA 1
ATOM 7141 C C . ASP B 1 31 ? 33.719 -14.664 -12.516 1 96.81 31 ASP B C 1
ATOM 7143 O O . ASP B 1 31 ? 32.75 -14.023 -12.953 1 96.81 31 ASP B O 1
ATOM 7147 N N . GLN B 1 32 ? 34.844 -14.82 -13.172 1 95.88 32 GLN B N 1
ATOM 7148 C CA . GLN B 1 32 ? 35.031 -14.234 -14.492 1 95.88 32 GLN B CA 1
ATOM 7149 C C . GLN B 1 32 ? 34.094 -14.852 -15.516 1 95.88 32 GLN B C 1
ATOM 7151 O O . GLN B 1 32 ? 33.531 -14.148 -16.375 1 95.88 32 GLN B O 1
ATOM 7156 N N . ILE B 1 33 ? 33.906 -16.109 -15.445 1 97.69 33 ILE B N 1
ATOM 7157 C CA . ILE B 1 33 ? 32.969 -16.797 -16.328 1 97.69 33 ILE B CA 1
ATOM 7158 C C . ILE B 1 33 ? 31.562 -16.266 -16.109 1 97.69 33 ILE B C 1
ATOM 7160 O O . ILE B 1 33 ? 30.875 -15.867 -17.047 1 97.69 33 ILE B O 1
ATOM 7164 N N . ALA B 1 34 ? 31.125 -16.219 -14.875 1 98.12 34 ALA B N 1
ATOM 7165 C CA . ALA B 1 34 ? 29.766 -15.82 -14.516 1 98.12 34 ALA B CA 1
ATOM 7166 C C . ALA B 1 34 ? 29.469 -14.398 -15 1 98.12 34 ALA B C 1
ATOM 7168 O O . ALA B 1 34 ? 28.359 -14.109 -15.445 1 98.12 34 ALA B O 1
ATOM 7169 N N . THR B 1 35 ? 30.422 -13.539 -14.953 1 97.12 35 THR B N 1
ATOM 7170 C CA . THR B 1 35 ? 30.219 -12.133 -15.266 1 97.12 35 THR B CA 1
ATOM 7171 C C . THR B 1 35 ? 30.266 -11.906 -16.781 1 97.12 35 THR B C 1
ATOM 7173 O O . THR B 1 35 ? 29.547 -11.062 -17.312 1 97.12 35 THR B O 1
ATOM 7176 N N . ASN B 1 36 ? 31.156 -12.664 -17.484 1 97.12 36 ASN B N 1
ATOM 7177 C CA . ASN B 1 36 ? 31.5 -12.273 -18.859 1 97.12 36 ASN B CA 1
ATOM 7178 C C . ASN B 1 36 ? 30.953 -13.266 -19.875 1 97.12 36 ASN B C 1
ATOM 7180 O O . ASN B 1 36 ? 31 -13.008 -21.078 1 97.12 36 ASN B O 1
ATOM 7184 N N . MET B 1 37 ? 30.5 -14.391 -19.391 1 98.19 37 MET B N 1
ATOM 7185 C CA . MET B 1 37 ? 29.875 -15.328 -20.312 1 98.19 37 MET B CA 1
ATOM 7186 C C . MET B 1 37 ? 28.516 -14.812 -20.766 1 98.19 37 MET B C 1
ATOM 7188 O O . MET B 1 37 ? 27.594 -14.703 -19.969 1 98.19 37 MET B O 1
ATOM 7192 N N . ASP B 1 38 ? 28.422 -14.477 -22.047 1 98.38 38 ASP B N 1
ATOM 7193 C CA . ASP B 1 38 ? 27.172 -14.008 -22.641 1 98.38 38 ASP B CA 1
ATOM 7194 C C . ASP B 1 38 ? 26.438 -15.156 -23.328 1 98.38 38 ASP B C 1
ATOM 7196 O O . ASP B 1 38 ? 26.922 -15.727 -24.297 1 98.38 38 ASP B O 1
ATOM 7200 N N . ILE B 1 39 ? 25.281 -15.461 -22.781 1 98.44 39 ILE B N 1
ATOM 7201 C CA . ILE B 1 39 ? 24.516 -16.594 -23.281 1 98.44 39 ILE B CA 1
ATOM 7202 C C . ILE B 1 39 ? 23.281 -16.109 -24.016 1 98.44 39 ILE B C 1
ATOM 7204 O O . ILE B 1 39 ? 22.562 -15.234 -23.531 1 98.44 39 ILE B O 1
ATOM 7208 N N . LYS B 1 40 ? 23.016 -16.625 -25.172 1 98.31 40 LYS B N 1
ATOM 7209 C CA . LYS B 1 40 ? 21.781 -16.469 -25.922 1 98.31 40 LYS B CA 1
ATOM 7210 C C . LYS B 1 40 ? 21.141 -17.828 -26.219 1 98.31 40 LYS B C 1
ATOM 7212 O O . LYS B 1 40 ? 21.812 -18.75 -26.656 1 98.31 40 LYS B O 1
ATOM 7217 N N . HIS B 1 41 ? 19.938 -17.953 -25.906 1 98.38 41 HIS B N 1
ATOM 7218 C CA . HIS B 1 41 ? 19.156 -19.156 -26.141 1 98.38 41 HIS B CA 1
ATOM 7219 C C . HIS B 1 41 ? 18.141 -18.938 -27.266 1 98.38 41 HIS B C 1
ATOM 7221 O O . HIS B 1 41 ? 17.25 -18.094 -27.141 1 98.38 41 HIS B O 1
ATOM 7227 N N . ASP B 1 42 ? 18.234 -19.766 -28.344 1 97.94 42 ASP B N 1
ATOM 7228 C CA . ASP B 1 42 ? 17.328 -19.625 -29.484 1 97.94 42 ASP B CA 1
ATOM 7229 C C . ASP B 1 42 ? 16.625 -20.938 -29.781 1 97.94 42 ASP B C 1
ATOM 7231 O O . ASP B 1 42 ? 17.266 -21.984 -29.891 1 97.94 42 ASP B O 1
ATOM 7235 N N . ILE B 1 43 ? 15.32 -20.812 -29.844 1 96.88 43 ILE B N 1
ATOM 7236 C CA . ILE B 1 43 ? 14.578 -21.891 -30.484 1 96.88 43 ILE B CA 1
ATOM 7237 C C . ILE B 1 43 ? 14.711 -21.797 -32 1 96.88 43 ILE B C 1
ATOM 7239 O O . ILE B 1 43 ? 14.367 -20.766 -32.594 1 96.88 43 ILE B O 1
ATOM 7243 N N . LEU B 1 44 ? 15.18 -22.859 -32.531 1 95.94 44 LEU B N 1
ATOM 7244 C CA . LEU B 1 44 ? 15.359 -22.828 -33.969 1 95.94 44 LEU B CA 1
ATOM 7245 C C . LEU B 1 44 ? 14.102 -23.312 -34.688 1 95.94 44 LEU B C 1
ATOM 7247 O O . LEU B 1 44 ? 13.703 -22.766 -35.719 1 95.94 44 LEU B O 1
ATOM 7251 N N . SER B 1 45 ? 13.57 -24.422 -34.219 1 93.38 45 SER B N 1
ATOM 7252 C CA . SER B 1 45 ? 12.367 -24.969 -34.812 1 93.38 45 SER B CA 1
ATOM 7253 C C . SER B 1 45 ? 11.695 -25.984 -33.906 1 93.38 45 SER B C 1
ATOM 7255 O O . SER B 1 45 ? 12.367 -26.797 -33.281 1 93.38 45 SER B O 1
ATOM 7257 N N . ASN B 1 46 ? 10.398 -25.906 -33.844 1 93.12 46 ASN B N 1
ATOM 7258 C CA . ASN B 1 46 ? 9.578 -26.906 -33.188 1 93.12 46 ASN B CA 1
ATOM 7259 C C . ASN B 1 46 ? 9.086 -27.984 -34.156 1 93.12 46 ASN B C 1
ATOM 7261 O O . ASN B 1 46 ? 8.445 -28.938 -33.719 1 93.12 46 ASN B O 1
ATOM 7265 N N . LEU B 1 47 ? 9.398 -27.984 -35.469 1 86.94 47 LEU B N 1
ATOM 7266 C CA . LEU B 1 47 ? 8.656 -28.734 -36.5 1 86.94 47 LEU B CA 1
ATOM 7267 C C . LEU B 1 47 ? 9.523 -29.828 -37.094 1 86.94 47 LEU B C 1
ATOM 7269 O O . LEU B 1 47 ? 9.078 -30.562 -38 1 86.94 47 LEU B O 1
ATOM 7273 N N . ASP B 1 48 ? 10.633 -30.094 -36.812 1 78.38 48 ASP B N 1
ATOM 7274 C CA . ASP B 1 48 ? 11.555 -30.938 -37.562 1 78.38 48 ASP B CA 1
ATOM 7275 C C . ASP B 1 48 ? 11.344 -32.406 -37.25 1 78.38 48 ASP B C 1
ATOM 7277 O O . ASP B 1 48 ? 11.656 -33.281 -38.062 1 78.38 48 ASP B O 1
ATOM 7281 N N . ASP B 1 49 ? 11.047 -32.844 -36.094 1 72.31 49 ASP B N 1
ATOM 7282 C CA . ASP B 1 49 ? 11.031 -34.281 -35.781 1 72.31 49 ASP B CA 1
ATOM 7283 C C . ASP B 1 49 ? 9.625 -34.75 -35.406 1 72.31 49 ASP B C 1
ATOM 7285 O O . ASP B 1 49 ? 9.453 -35.531 -34.469 1 72.31 49 ASP B O 1
ATOM 7289 N N . GLY B 1 50 ? 8.617 -34.5 -36.344 1 61.56 50 GLY B N 1
ATOM 7290 C CA . GLY B 1 50 ? 7.297 -35.062 -36.188 1 61.56 50 GLY B CA 1
ATOM 7291 C C . GLY B 1 50 ? 6.746 -34.875 -34.781 1 61.56 50 GLY B C 1
ATOM 7292 O O . GLY B 1 50 ? 6.133 -35.781 -34.219 1 61.56 50 GLY B O 1
ATOM 7293 N N . LEU B 1 51 ? 6.953 -33.969 -33.969 1 64.94 51 LEU B N 1
ATOM 7294 C CA . LEU B 1 51 ? 6.227 -33.562 -32.75 1 64.94 51 LEU B CA 1
ATOM 7295 C C . LEU B 1 51 ? 6.988 -34 -31.5 1 64.94 51 LEU B C 1
ATOM 7297 O O . LEU B 1 51 ? 6.477 -33.875 -30.391 1 64.94 51 LEU B O 1
ATOM 7301 N N . ARG B 1 52 ? 8.094 -34.469 -31.75 1 79.75 52 ARG B N 1
ATOM 7302 C CA . ARG B 1 52 ? 8.703 -35.125 -30.594 1 79.75 52 ARG B CA 1
ATOM 7303 C C . ARG B 1 52 ? 9.781 -34.25 -29.969 1 79.75 52 ARG B C 1
ATOM 7305 O O . ARG B 1 52 ? 10.055 -34.344 -28.766 1 79.75 52 ARG B O 1
ATOM 7312 N N . THR B 1 53 ? 10.406 -33.531 -30.797 1 92.06 53 THR B N 1
ATOM 7313 C CA . THR B 1 53 ? 11.508 -32.719 -30.266 1 92.06 53 THR B CA 1
ATOM 7314 C C . THR B 1 53 ? 11.555 -31.359 -30.938 1 92.06 53 THR B C 1
ATOM 7316 O O . THR B 1 53 ? 10.906 -31.141 -31.969 1 92.06 53 THR B O 1
ATOM 7319 N N . PHE B 1 54 ? 12.18 -30.391 -30.406 1 94 54 PHE B N 1
ATOM 7320 C CA . PHE B 1 54 ? 12.5 -29.094 -30.984 1 94 54 PHE B CA 1
ATOM 7321 C C . PHE B 1 54 ? 14 -28.828 -30.953 1 94 54 PHE B C 1
ATOM 7323 O O . PHE B 1 54 ? 14.719 -29.438 -30.141 1 94 54 PHE B O 1
ATOM 7330 N N . GLN B 1 55 ? 14.453 -27.969 -31.812 1 96 55 GLN B N 1
ATOM 7331 C CA . GLN B 1 55 ? 15.875 -27.672 -31.953 1 96 55 GLN B CA 1
ATOM 7332 C C . GLN B 1 55 ? 16.234 -26.391 -31.219 1 96 55 GLN B C 1
ATOM 7334 O O . GLN B 1 55 ? 15.555 -25.375 -31.359 1 96 55 GLN B O 1
ATOM 7339 N N . VAL B 1 56 ? 17.328 -26.484 -30.516 1 97.38 56 VAL B N 1
ATOM 7340 C CA . VAL B 1 56 ? 17.797 -25.344 -29.734 1 97.38 56 VAL B CA 1
ATOM 7341 C C . VAL B 1 56 ? 19.234 -25.016 -30.125 1 97.38 56 VAL B C 1
ATOM 7343 O O . VAL B 1 56 ? 20.031 -25.906 -30.422 1 97.38 56 VAL B O 1
ATOM 7346 N N . GLN B 1 57 ? 19.516 -23.75 -30.25 1 98.06 57 GLN B N 1
ATOM 7347 C CA . GLN B 1 57 ? 20.906 -23.281 -30.328 1 98.06 57 GLN B CA 1
ATOM 7348 C C . GLN B 1 57 ? 21.25 -22.391 -29.125 1 98.06 57 GLN B C 1
ATOM 7350 O O . GLN B 1 57 ? 20.562 -21.406 -28.875 1 98.06 57 GLN B O 1
ATOM 7355 N N . LEU B 1 58 ? 22.266 -22.812 -28.406 1 98.12 58 LEU B N 1
ATOM 7356 C CA . LEU B 1 58 ? 22.891 -21.984 -27.375 1 98.12 58 LEU B CA 1
ATOM 7357 C C . LEU B 1 58 ? 24.141 -21.297 -27.922 1 98.12 58 LEU B C 1
ATOM 7359 O O . LEU B 1 58 ? 25.031 -21.953 -28.453 1 98.12 58 LEU B O 1
ATOM 7363 N N . THR B 1 59 ? 24.141 -20 -27.875 1 98.56 59 THR B N 1
ATOM 7364 C CA . THR B 1 59 ? 25.312 -19.219 -28.297 1 98.56 59 THR B CA 1
ATOM 7365 C C . THR B 1 59 ? 26.016 -18.625 -27.078 1 98.56 59 THR B C 1
ATOM 7367 O O . THR B 1 59 ? 25.422 -17.844 -26.328 1 98.56 59 THR B O 1
ATOM 7370 N N . ILE B 1 60 ? 27.234 -19.062 -26.875 1 98.5 60 ILE B N 1
ATOM 7371 C CA . ILE B 1 60 ? 28.047 -18.562 -25.781 1 98.5 60 ILE B CA 1
ATOM 7372 C C . ILE B 1 60 ? 29.141 -17.641 -26.328 1 98.5 60 ILE B C 1
ATOM 7374 O O . ILE B 1 60 ? 29.969 -18.062 -27.141 1 98.5 60 ILE B O 1
ATOM 7378 N N . THR B 1 61 ? 29.109 -16.422 -25.906 1 98.69 61 THR B N 1
ATOM 7379 C CA . THR B 1 61 ? 30.141 -15.453 -26.281 1 98.69 61 THR B CA 1
ATOM 7380 C C . THR B 1 61 ? 30.953 -15.031 -25.062 1 98.69 61 THR B C 1
ATOM 7382 O O . THR B 1 61 ? 30.391 -14.711 -24.016 1 98.69 61 THR B O 1
ATOM 7385 N N . ASN B 1 62 ? 32.312 -15.156 -25.172 1 98.62 62 ASN B N 1
ATOM 7386 C CA . ASN B 1 62 ? 33.188 -14.664 -24.125 1 98.62 62 ASN B CA 1
ATOM 7387 C C . ASN B 1 62 ? 33.438 -13.164 -24.234 1 98.62 62 ASN B C 1
ATOM 7389 O O . ASN B 1 62 ? 34.188 -12.711 -25.094 1 98.62 62 ASN B O 1
ATOM 7393 N N . ARG B 1 63 ? 32.875 -12.422 -23.328 1 97.38 63 ARG B N 1
ATOM 7394 C CA . ARG B 1 63 ? 33 -10.969 -23.344 1 97.38 63 ARG B CA 1
ATOM 7395 C C . ARG B 1 63 ? 34.125 -10.523 -22.391 1 97.38 63 ARG B C 1
ATOM 7397 O O . ARG B 1 63 ? 34.344 -9.328 -22.219 1 97.38 63 ARG B O 1
ATOM 7404 N N . GLY B 1 64 ? 34.812 -11.547 -21.812 1 96.06 64 GLY B N 1
ATOM 7405 C CA . GLY B 1 64 ? 35.875 -11.242 -20.875 1 96.06 64 GLY B CA 1
ATOM 7406 C C . GLY B 1 64 ? 37.219 -11.109 -21.531 1 96.06 64 GLY B C 1
ATOM 7407 O O . GLY B 1 64 ? 37.344 -11.289 -22.75 1 96.06 64 GLY B O 1
ATOM 7408 N N . LYS B 1 65 ? 38.281 -10.82 -20.719 1 95 65 LYS B N 1
ATOM 7409 C CA . LYS B 1 65 ? 39.656 -10.609 -21.219 1 95 65 LYS B CA 1
ATOM 7410 C C . LYS B 1 65 ? 40.469 -11.898 -21.172 1 95 65 LYS B C 1
ATOM 7412 O O . LYS B 1 65 ? 41.531 -11.992 -21.781 1 95 65 LYS B O 1
ATOM 7417 N N . THR B 1 66 ? 39.938 -12.844 -20.484 1 95.69 66 THR B N 1
ATOM 7418 C CA . THR B 1 66 ? 40.625 -14.133 -20.375 1 95.69 66 THR B CA 1
ATOM 7419 C C . THR B 1 66 ? 39.781 -15.234 -21.016 1 95.69 66 THR B C 1
ATOM 7421 O O . THR B 1 66 ? 38.562 -15.109 -21.109 1 95.69 66 THR B O 1
ATOM 7424 N N . ALA B 1 67 ? 40.406 -16.234 -21.406 1 97.5 67 ALA B N 1
ATOM 7425 C CA . ALA B 1 67 ? 39.719 -17.344 -22.047 1 97.5 67 ALA B CA 1
ATOM 7426 C C . ALA B 1 67 ? 38.875 -18.109 -21.031 1 97.5 67 ALA B C 1
ATOM 7428 O O . ALA B 1 67 ? 39.25 -18.281 -19.875 1 97.5 67 ALA B O 1
ATOM 7429 N N . ILE B 1 68 ? 37.75 -18.531 -21.422 1 98 68 ILE B N 1
ATOM 7430 C CA . ILE B 1 68 ? 37 -19.547 -20.656 1 98 68 ILE B CA 1
ATOM 7431 C C . ILE B 1 68 ? 37.688 -20.906 -20.828 1 98 68 ILE B C 1
ATOM 7433 O O . ILE B 1 68 ? 37.781 -21.422 -21.953 1 98 68 ILE B O 1
ATOM 7437 N N . PRO B 1 69 ? 38.094 -21.531 -19.844 1 97.56 69 PRO B N 1
ATOM 7438 C CA . PRO B 1 69 ? 38.938 -22.734 -19.938 1 97.56 69 PRO B CA 1
ATOM 7439 C C . PRO B 1 69 ? 38.219 -23.906 -20.625 1 97.56 69 PRO B C 1
ATOM 7441 O O . PRO B 1 69 ? 36.969 -23.938 -20.656 1 97.56 69 PRO B O 1
ATOM 7444 N N . LYS B 1 70 ? 38.969 -24.812 -21.094 1 96.94 70 LYS B N 1
ATOM 7445 C CA . LYS B 1 70 ? 38.438 -25.953 -21.828 1 96.94 70 LYS B CA 1
ATOM 7446 C C . LYS B 1 70 ? 37.875 -27 -20.875 1 96.94 70 LYS B C 1
ATOM 7448 O O . LYS B 1 70 ? 37.219 -27.953 -21.312 1 96.94 70 LYS B O 1
ATOM 7453 N N . ASP B 1 71 ? 38.156 -26.844 -19.578 1 95.88 71 ASP B N 1
ATOM 7454 C CA . ASP B 1 71 ? 37.656 -27.812 -18.609 1 95.88 71 ASP B CA 1
ATOM 7455 C C . ASP B 1 71 ? 37.594 -27.203 -17.203 1 95.88 71 ASP B C 1
ATOM 7457 O O . ASP B 1 71 ? 37.906 -26.016 -17.016 1 95.88 71 ASP B O 1
ATOM 7461 N N . GLY B 1 72 ? 36.906 -27.922 -16.234 1 96.31 72 GLY B N 1
ATOM 7462 C CA . GLY B 1 72 ? 37 -27.578 -14.82 1 96.31 72 GLY B CA 1
ATOM 7463 C C . GLY B 1 72 ? 35.812 -26.812 -14.305 1 96.31 72 GLY B C 1
ATOM 7464 O O . GLY B 1 72 ? 35.812 -26.359 -13.156 1 96.31 72 GLY B O 1
ATOM 7465 N N . TRP B 1 73 ? 34.844 -26.516 -15.117 1 97.62 73 TRP B N 1
ATOM 7466 C CA . TRP B 1 73 ? 33.656 -25.812 -14.68 1 97.62 73 TRP B CA 1
ATOM 7467 C C . TRP B 1 73 ? 32.375 -26.531 -15.141 1 97.62 73 TRP B C 1
ATOM 7469 O O . TRP B 1 73 ? 32.438 -27.344 -16.062 1 97.62 73 TRP B O 1
ATOM 7479 N N . VAL B 1 74 ? 31.281 -26.297 -14.43 1 98.31 74 VAL B N 1
ATOM 7480 C CA . VAL B 1 74 ? 29.984 -26.875 -14.727 1 98.31 74 VAL B CA 1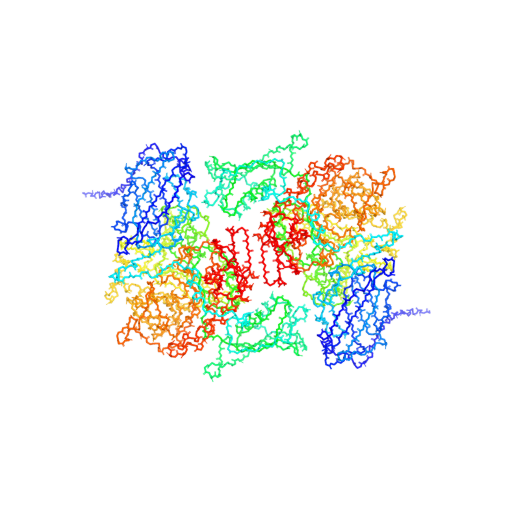
ATOM 7481 C C . VAL B 1 74 ? 28.906 -25.797 -14.656 1 98.31 74 VAL B C 1
ATOM 7483 O O . VAL B 1 74 ? 28.906 -24.984 -13.719 1 98.31 74 VAL B O 1
ATOM 7486 N N . ILE B 1 75 ? 28.062 -25.688 -15.664 1 98.62 75 ILE B N 1
ATOM 7487 C CA . ILE B 1 75 ? 26.875 -24.812 -15.633 1 98.62 75 ILE B CA 1
ATOM 7488 C C . ILE B 1 75 ? 25.641 -25.641 -15.273 1 98.62 75 ILE B C 1
ATOM 7490 O O . ILE B 1 75 ? 25.406 -26.703 -15.852 1 98.62 75 ILE B O 1
ATOM 7494 N N . TYR B 1 76 ? 24.922 -25.156 -14.32 1 98.56 76 TYR B N 1
ATOM 7495 C CA . TYR B 1 76 ? 23.641 -25.766 -13.953 1 98.56 76 TYR B CA 1
ATOM 7496 C C . TYR B 1 76 ? 22.469 -24.922 -14.477 1 98.56 76 TYR B C 1
ATOM 7498 O O . TYR B 1 76 ? 22.469 -23.703 -14.328 1 98.56 76 TYR B O 1
ATOM 7506 N N . ILE B 1 77 ? 21.531 -25.594 -15.117 1 98.25 77 ILE B N 1
ATOM 7507 C CA . ILE B 1 77 ? 20.375 -24.906 -15.672 1 98.25 77 ILE B CA 1
ATOM 7508 C C . ILE B 1 77 ? 19.094 -25.656 -15.281 1 98.25 77 ILE B C 1
ATOM 7510 O O . ILE B 1 77 ? 19.141 -26.828 -14.922 1 98.25 77 ILE B O 1
ATOM 7514 N N . CYS B 1 78 ? 17.984 -24.922 -15.234 1 97.56 78 CYS B N 1
ATOM 7515 C CA . CYS B 1 78 ? 16.656 -25.531 -15.195 1 97.56 78 CYS B CA 1
ATOM 7516 C C . CYS B 1 78 ? 15.977 -25.469 -16.547 1 97.56 78 CYS B C 1
ATOM 7518 O O . CYS B 1 78 ? 15.727 -24.375 -17.062 1 97.56 78 CYS B O 1
ATOM 7520 N N . TYR B 1 79 ? 15.781 -26.547 -17.125 1 97.69 79 TYR B N 1
ATOM 7521 C CA . TYR B 1 79 ? 15.094 -26.672 -18.406 1 97.69 79 TYR B CA 1
ATOM 7522 C C . TYR B 1 79 ? 13.852 -27.562 -18.266 1 97.69 79 TYR B C 1
ATOM 7524 O O . TYR B 1 79 ? 13.953 -28.719 -17.875 1 97.69 79 TYR B O 1
ATOM 7532 N N . ILE B 1 80 ? 12.695 -27.094 -18.688 1 96.88 80 ILE B N 1
ATOM 7533 C CA . ILE B 1 80 ? 11.445 -27.719 -18.281 1 96.88 80 ILE B CA 1
ATOM 7534 C C . ILE B 1 80 ? 11.125 -28.875 -19.25 1 96.88 80 ILE B C 1
ATOM 7536 O O . ILE B 1 80 ? 10.125 -29.578 -19.062 1 96.88 80 ILE B O 1
ATOM 7540 N N . ARG B 1 81 ? 11.938 -29.031 -20.281 1 97 81 ARG B N 1
ATOM 7541 C CA . ARG B 1 81 ? 11.867 -30.156 -21.219 1 97 81 ARG B CA 1
ATOM 7542 C C . ARG B 1 81 ? 13.117 -31.016 -21.109 1 97 81 ARG B C 1
ATOM 7544 O O . ARG B 1 81 ? 14.227 -30.5 -20.922 1 97 81 ARG B O 1
ATOM 7551 N N . MET B 1 82 ? 12.898 -32.344 -21.266 1 97.19 82 MET B N 1
ATOM 7552 C CA . MET B 1 82 ? 14.07 -33.188 -21.281 1 97.19 82 MET B CA 1
ATOM 7553 C C . MET B 1 82 ? 14.977 -32.875 -22.453 1 97.19 82 MET B C 1
ATOM 7555 O O . MET B 1 82 ? 14.523 -32.812 -23.609 1 97.19 82 MET B O 1
ATOM 7559 N N . ILE B 1 83 ? 16.219 -32.562 -22.125 1 97.75 83 ILE B N 1
ATOM 7560 C CA . ILE B 1 83 ? 17.219 -32.312 -23.156 1 97.75 83 ILE B CA 1
ATOM 7561 C C . ILE B 1 83 ? 17.703 -33.656 -23.688 1 97.75 83 ILE B C 1
ATOM 7563 O O . ILE B 1 83 ? 18.016 -34.594 -22.922 1 97.75 83 ILE B O 1
ATOM 7567 N N . GLU B 1 84 ? 17.75 -33.75 -25.016 1 96.75 84 GLU B N 1
ATOM 7568 C CA . GLU B 1 84 ? 18.172 -35 -25.672 1 96.75 84 GLU B CA 1
ATOM 7569 C C . GLU B 1 84 ? 17.422 -36.188 -25.125 1 96.75 84 GLU B C 1
ATOM 7571 O O . GLU B 1 84 ? 18.031 -37.156 -24.609 1 96.75 84 GLU B O 1
ATOM 7576 N N . PRO B 1 85 ? 16.094 -36.188 -25.359 1 94.88 85 PRO B N 1
ATOM 7577 C CA . PRO B 1 85 ? 15.227 -37.188 -24.703 1 94.88 85 PRO B CA 1
ATOM 7578 C C . PRO B 1 85 ? 15.523 -38.594 -25.141 1 94.88 85 PRO B C 1
ATOM 7580 O O . PRO B 1 85 ? 15.141 -39.562 -24.453 1 94.88 85 PRO B O 1
ATOM 7583 N N . ASN B 1 86 ? 16.188 -38.812 -26.25 1 93.31 86 ASN B N 1
ATOM 7584 C CA . ASN B 1 86 ? 16.516 -40.156 -26.719 1 93.31 86 ASN B CA 1
ATOM 7585 C C . ASN B 1 86 ? 17.688 -40.75 -25.953 1 93.31 86 ASN B C 1
ATOM 7587 O O . ASN B 1 86 ? 17.953 -41.938 -26.031 1 93.31 86 ASN B O 1
ATOM 7591 N N . TYR B 1 87 ? 18.359 -39.875 -25.203 1 95.19 87 TYR B N 1
ATOM 7592 C CA . TYR B 1 87 ? 19.578 -40.344 -24.531 1 95.19 87 TYR B CA 1
ATOM 7593 C C . TYR B 1 87 ? 19.484 -40.156 -23.031 1 95.19 87 TYR B C 1
ATOM 7595 O O . TYR B 1 87 ? 20.094 -40.906 -22.266 1 95.19 87 TYR B O 1
ATOM 7603 N N . LEU B 1 88 ? 18.766 -39.188 -22.625 1 94.38 88 LEU B N 1
ATOM 7604 C CA . LEU B 1 88 ? 18.625 -38.844 -21.219 1 94.38 88 LEU B CA 1
ATOM 7605 C C . LEU B 1 88 ? 17.234 -39.188 -20.703 1 94.38 88 LEU B C 1
ATOM 7607 O O . LEU B 1 88 ? 16.281 -39.25 -21.469 1 94.38 88 LEU B O 1
ATOM 7611 N N . PRO B 1 89 ? 17.109 -39.656 -19.375 1 92.88 89 PRO B N 1
ATOM 7612 C CA . PRO B 1 89 ? 18.141 -39.594 -18.344 1 92.88 89 PRO B CA 1
ATOM 7613 C C . PRO B 1 89 ? 19.109 -40.781 -18.406 1 92.88 89 PRO B C 1
ATOM 7615 O O . PRO B 1 89 ? 18.672 -41.906 -18.609 1 92.88 89 PRO B O 1
ATOM 7618 N N . ASN B 1 90 ? 20.312 -40.469 -18.359 1 91.81 90 ASN B N 1
ATOM 7619 C CA . ASN B 1 90 ? 21.453 -41.375 -18.312 1 91.81 90 ASN B CA 1
ATOM 7620 C C . ASN B 1 90 ? 22.578 -40.812 -17.438 1 91.81 90 ASN B C 1
ATOM 7622 O O . ASN B 1 90 ? 23.031 -39.688 -17.656 1 91.81 90 ASN B O 1
ATOM 7626 N N . PRO B 1 91 ? 23 -41.594 -16.422 1 90.56 91 PRO B N 1
ATOM 7627 C CA . PRO B 1 91 ? 24.031 -41.062 -15.531 1 90.56 91 PRO B CA 1
ATOM 7628 C C . PRO B 1 91 ? 25.312 -40.719 -16.266 1 90.56 91 PRO B C 1
ATOM 7630 O O . PRO B 1 91 ? 26.109 -39.906 -15.773 1 90.56 91 PRO B O 1
ATOM 7633 N N . LYS B 1 92 ? 25.547 -41.312 -17.422 1 93.5 92 LYS B N 1
ATOM 7634 C CA . LYS B 1 92 ? 26.75 -41.031 -18.188 1 93.5 92 LYS B CA 1
ATOM 7635 C C . LYS B 1 92 ? 26.625 -39.719 -18.984 1 93.5 92 LYS B C 1
ATOM 7637 O O . LYS B 1 92 ? 27.609 -39.188 -19.5 1 93.5 92 LYS B O 1
ATOM 7642 N N . GLY B 1 93 ? 25.484 -39.25 -19.062 1 96.69 93 GLY B N 1
ATOM 7643 C CA . GLY B 1 93 ? 25.234 -38.031 -19.828 1 96.69 93 GLY B CA 1
ATOM 7644 C C . GLY B 1 93 ? 25.359 -38.25 -21.328 1 96.69 93 GLY B C 1
ATOM 7645 O O . GLY B 1 93 ? 25.422 -39.375 -21.797 1 96.69 93 GLY B O 1
ATOM 7646 N N . VAL B 1 94 ? 25.234 -37.156 -22.078 1 97.75 94 VAL B N 1
ATOM 7647 C CA . VAL B 1 94 ? 25.391 -37.156 -23.531 1 97.75 94 VAL B CA 1
ATOM 7648 C C . VAL B 1 94 ? 26.203 -35.938 -23.953 1 97.75 94 VAL B C 1
ATOM 7650 O O . VAL B 1 94 ? 26.094 -34.875 -23.359 1 97.75 94 VAL B O 1
ATOM 7653 N N . VAL B 1 95 ? 27.094 -36.094 -24.922 1 97.75 95 VAL B N 1
ATOM 7654 C CA . VAL B 1 95 ? 27.938 -35 -25.375 1 97.75 95 VAL B CA 1
ATOM 7655 C C . VAL B 1 95 ? 27.375 -34.406 -26.656 1 97.75 95 VAL B C 1
ATOM 7657 O O . VAL B 1 95 ? 27.078 -35.125 -27.609 1 97.75 95 VAL B O 1
ATOM 7660 N N . ARG B 1 96 ? 27.188 -33.156 -26.703 1 96.81 96 ARG B N 1
ATOM 7661 C CA . ARG B 1 96 ? 26.812 -32.406 -27.891 1 96.81 96 ARG B CA 1
ATOM 7662 C C . ARG B 1 96 ? 27.688 -31.188 -28.062 1 96.81 96 ARG B C 1
ATOM 7664 O O . ARG B 1 96 ? 27.812 -30.359 -27.156 1 96.81 96 ARG B O 1
ATOM 7671 N N . ASP B 1 97 ? 28.359 -31.125 -29.219 1 97 97 ASP B N 1
ATOM 7672 C CA . ASP B 1 97 ? 29.188 -29.984 -29.609 1 97 97 ASP B CA 1
ATOM 7673 C C . ASP B 1 97 ? 30.188 -29.641 -28.5 1 97 97 ASP B C 1
ATOM 7675 O O . ASP B 1 97 ? 30.328 -28.469 -28.125 1 97 97 ASP B O 1
ATOM 7679 N N . GLY B 1 98 ? 30.703 -30.625 -27.906 1 96.75 98 GLY B N 1
ATOM 7680 C CA . GLY B 1 98 ? 31.797 -30.453 -26.953 1 96.75 98 GLY B CA 1
ATOM 7681 C C . GLY B 1 98 ? 31.312 -30.266 -25.531 1 96.75 98 GLY B C 1
ATOM 7682 O O . GLY B 1 98 ? 32.125 -30.094 -24.625 1 96.75 98 GLY B O 1
ATOM 7683 N N . ILE B 1 99 ? 30.094 -30.281 -25.25 1 97.81 99 ILE B N 1
ATOM 7684 C CA . ILE B 1 99 ? 29.547 -30.125 -23.906 1 97.81 99 ILE B CA 1
ATOM 7685 C C . ILE B 1 99 ? 28.844 -31.422 -23.484 1 97.81 99 ILE B C 1
ATOM 7687 O O . ILE B 1 99 ? 28.031 -31.953 -24.219 1 97.81 99 ILE B O 1
ATOM 7691 N N . LYS B 1 100 ? 29.125 -31.922 -22.359 1 98.06 100 LYS B N 1
ATOM 7692 C CA . LYS B 1 100 ? 28.422 -33.031 -21.75 1 98.06 100 LYS B CA 1
ATOM 7693 C C . LYS B 1 100 ? 27.188 -32.562 -20.969 1 98.06 100 LYS B C 1
ATOM 7695 O O . LYS B 1 100 ? 27.312 -31.703 -20.094 1 98.06 100 LYS B O 1
ATOM 7700 N N . ILE B 1 101 ? 26.062 -33.062 -21.297 1 98.44 101 ILE B N 1
ATOM 7701 C CA . ILE B 1 101 ? 24.812 -32.719 -20.656 1 98.44 101 ILE B CA 1
ATOM 7702 C C . ILE B 1 101 ? 24.328 -33.875 -19.781 1 98.44 101 ILE B C 1
ATOM 7704 O O . ILE B 1 101 ? 24.219 -35 -20.25 1 98.44 101 ILE B O 1
ATOM 7708 N N . THR B 1 102 ? 24.062 -33.625 -18.531 1 98.06 102 THR B N 1
ATOM 7709 C CA . THR B 1 102 ? 23.578 -34.625 -17.594 1 98.06 102 THR B CA 1
ATOM 7710 C C . THR B 1 102 ? 22.297 -34.156 -16.906 1 98.06 102 THR B C 1
ATOM 7712 O O . THR B 1 102 ? 22.203 -33 -16.5 1 98.06 102 THR B O 1
ATOM 7715 N N . HIS B 1 103 ? 21.297 -35 -16.891 1 97.75 103 HIS B N 1
ATOM 7716 C CA . HIS B 1 103 ? 20.094 -34.719 -16.125 1 97.75 103 HIS B CA 1
ATOM 7717 C C . HIS B 1 103 ? 20.297 -35.094 -14.648 1 97.75 103 HIS B C 1
ATOM 7719 O O . HIS B 1 103 ? 20.75 -36.188 -14.32 1 97.75 103 HIS B O 1
ATOM 7725 N N . LEU B 1 104 ? 19.984 -34.219 -13.766 1 96.25 104 LEU B N 1
ATOM 7726 C CA . LEU B 1 104 ? 20.156 -34.469 -12.344 1 96.25 104 LEU B CA 1
ATOM 7727 C C . LEU B 1 104 ? 18.828 -34.812 -11.68 1 96.25 104 LEU B C 1
ATOM 7729 O O . LEU B 1 104 ? 18.625 -35.969 -11.273 1 96.25 104 LEU B O 1
ATOM 7733 N N . GLN B 1 105 ? 17.906 -33.875 -11.578 1 94.31 105 GLN B N 1
ATOM 7734 C CA . GLN B 1 105 ? 16.578 -34.031 -10.992 1 94.31 105 GLN B CA 1
ATOM 7735 C C . GLN B 1 105 ? 15.656 -32.906 -11.43 1 94.31 105 GLN B C 1
ATOM 7737 O O . GLN B 1 105 ? 16.078 -31.75 -11.555 1 94.31 105 GLN B O 1
ATOM 7742 N N . GLY B 1 106 ? 14.398 -33.281 -11.602 1 96.62 106 GLY B N 1
ATOM 7743 C CA . GLY B 1 106 ? 13.484 -32.219 -12.039 1 96.62 106 GLY B CA 1
ATOM 7744 C C . GLY B 1 106 ? 13.953 -31.516 -13.297 1 96.62 106 GLY B C 1
ATOM 7745 O O . GLY B 1 106 ? 14.375 -32.156 -14.258 1 96.62 106 GLY B O 1
ATOM 7746 N N . CYS B 1 107 ? 13.906 -30.203 -13.211 1 97.44 107 CYS B N 1
ATOM 7747 C CA . CYS B 1 107 ? 14.273 -29.469 -14.422 1 97.44 107 CYS B CA 1
ATOM 7748 C C . CYS B 1 107 ? 15.75 -29.109 -14.414 1 97.44 107 CYS B C 1
ATOM 7750 O O . CYS B 1 107 ? 16.203 -28.328 -15.242 1 97.44 107 CYS B O 1
ATOM 7752 N N . THR B 1 108 ? 16.562 -29.719 -13.531 1 97.75 108 THR B N 1
ATOM 7753 C CA . THR B 1 108 ? 17.969 -29.328 -13.367 1 97.75 108 THR B CA 1
ATOM 7754 C C . THR B 1 108 ? 18.875 -30.203 -14.219 1 97.75 108 THR B C 1
ATOM 7756 O O . THR B 1 108 ? 18.797 -31.438 -14.164 1 97.75 108 THR B O 1
ATOM 7759 N N . PHE B 1 109 ? 19.719 -29.562 -15.008 1 98.31 109 PHE B N 1
ATOM 7760 C CA . PHE B 1 109 ? 20.734 -30.188 -15.836 1 98.31 109 PHE B CA 1
ATOM 7761 C C . PHE B 1 109 ? 22.109 -29.609 -15.539 1 98.31 109 PHE B C 1
ATOM 7763 O O . PHE B 1 109 ? 22.219 -28.469 -15.102 1 98.31 109 PHE B O 1
ATOM 7770 N N . ALA B 1 110 ? 23.109 -30.438 -15.75 1 98.19 110 ALA B N 1
ATOM 7771 C CA . ALA B 1 110 ? 24.5 -29.984 -15.711 1 98.19 110 ALA B CA 1
ATOM 7772 C C . ALA B 1 110 ? 25.125 -29.984 -17.109 1 98.19 110 ALA B C 1
ATOM 7774 O O . ALA B 1 110 ? 24.969 -30.953 -17.859 1 98.19 110 ALA B O 1
ATOM 7775 N N . LEU B 1 111 ? 25.672 -28.875 -17.453 1 98.38 111 LEU B N 1
ATOM 7776 C CA . LEU B 1 111 ? 26.453 -28.719 -18.688 1 98.38 111 LEU B CA 1
ATOM 7777 C C . LEU B 1 111 ? 27.938 -28.547 -18.391 1 98.38 111 LEU B C 1
ATOM 7779 O O . LEU B 1 111 ? 28.328 -27.547 -17.781 1 98.38 111 LEU B O 1
ATOM 7783 N N . GLU B 1 112 ? 28.75 -29.469 -18.766 1 97.31 112 GLU B N 1
ATOM 7784 C CA . GLU B 1 112 ? 30.188 -29.359 -18.484 1 97.31 112 GLU B CA 1
ATOM 7785 C C . GLU B 1 112 ? 31.016 -29.656 -19.75 1 97.31 112 GLU B C 1
ATOM 7787 O O . GLU B 1 112 ? 30.609 -30.453 -20.578 1 97.31 112 GLU B O 1
ATOM 7792 N N . PRO B 1 113 ? 32.219 -29.016 -19.906 1 97.5 113 PRO B N 1
ATOM 7793 C CA . PRO B 1 113 ? 33.094 -29.281 -21.062 1 97.5 113 PRO B CA 1
ATOM 7794 C C . PRO B 1 113 ? 33.5 -30.75 -21.156 1 97.5 113 PRO B C 1
ATOM 7796 O O . PRO B 1 113 ? 33.938 -31.344 -20.156 1 97.5 113 PRO B O 1
ATOM 7799 N N . ALA B 1 114 ? 33.25 -31.281 -22.344 1 97.38 114 ALA B N 1
ATOM 7800 C CA . ALA B 1 114 ? 33.781 -32.625 -22.641 1 97.38 114 ALA B CA 1
ATOM 7801 C C . ALA B 1 114 ? 35.25 -32.531 -23.094 1 97.38 114 ALA B C 1
ATOM 7803 O O . ALA B 1 114 ? 35.812 -31.438 -23.172 1 97.38 114 ALA B O 1
ATOM 7804 N N . SER B 1 115 ? 35.875 -33.688 -23.406 1 95.88 115 SER B N 1
ATOM 7805 C CA . SER B 1 115 ? 37.281 -33.719 -23.766 1 95.88 115 SER B CA 1
ATOM 7806 C C . SER B 1 115 ? 37.531 -32.969 -25.078 1 95.88 115 SER B C 1
ATOM 7808 O O . SER B 1 115 ? 38.656 -32.5 -25.312 1 95.88 115 SER B O 1
ATOM 7810 N N . THR B 1 116 ? 36.562 -32.781 -25.891 1 96.31 116 THR B N 1
ATOM 7811 C CA . THR B 1 116 ? 36.719 -32.156 -27.203 1 96.31 116 THR B CA 1
ATOM 7812 C C . THR B 1 116 ? 36.438 -30.656 -27.125 1 96.31 116 THR B C 1
ATOM 7814 O O . THR B 1 116 ? 36.594 -29.938 -28.125 1 96.31 116 THR B O 1
ATOM 7817 N N . PHE B 1 117 ? 36 -30.188 -25.922 1 96.88 117 PHE B N 1
ATOM 7818 C CA . PHE B 1 117 ? 35.688 -28.766 -25.766 1 96.88 117 PHE B CA 1
ATOM 7819 C C . PHE B 1 117 ? 36.969 -27.938 -25.828 1 96.88 117 PHE B C 1
ATOM 7821 O O . PHE B 1 117 ? 38 -28.328 -25.266 1 96.88 117 PHE B O 1
ATOM 7828 N N . GLU B 1 118 ? 36.969 -26.859 -26.562 1 96.69 118 GLU B N 1
ATOM 7829 C CA . GLU B 1 118 ? 38.094 -25.922 -26.641 1 96.69 118 GLU B CA 1
ATOM 7830 C C . GLU B 1 118 ? 37.812 -24.641 -25.844 1 96.69 118 GLU B C 1
ATOM 7832 O O . GLU B 1 118 ? 36.656 -24.203 -25.766 1 96.69 118 GLU B O 1
ATOM 7837 N N . ALA B 1 119 ? 38.812 -24.141 -25.328 1 97.69 119 ALA B N 1
ATOM 7838 C CA . ALA B 1 119 ? 38.688 -22.875 -24.609 1 97.69 119 ALA B CA 1
ATOM 7839 C C . ALA B 1 119 ? 38.094 -21.812 -25.516 1 97.69 119 ALA B C 1
ATOM 7841 O O . ALA B 1 119 ? 38.375 -21.734 -26.703 1 97.69 119 ALA B O 1
ATOM 7842 N N . ILE B 1 120 ? 37.25 -21.031 -24.953 1 98.38 120 ILE B N 1
ATOM 7843 C CA . ILE B 1 120 ? 36.688 -19.922 -25.719 1 98.38 120 ILE B CA 1
ATOM 7844 C C . ILE B 1 120 ? 37.5 -18.656 -25.469 1 98.38 120 ILE B C 1
ATOM 7846 O O . ILE B 1 120 ? 37.469 -18.094 -24.375 1 98.38 120 ILE B O 1
ATOM 7850 N N . GLN B 1 121 ? 38.156 -18.188 -26.5 1 98.06 121 GLN B N 1
ATOM 7851 C CA . GLN B 1 121 ? 39 -17 -26.406 1 98.06 121 GLN B CA 1
ATOM 7852 C C . GLN B 1 121 ? 38.188 -15.734 -26.219 1 98.06 121 GLN B C 1
ATOM 7854 O O . GLN B 1 121 ? 36.969 -15.734 -26.484 1 98.06 121 GLN B O 1
ATOM 7859 N N . PRO B 1 122 ? 38.812 -14.688 -25.703 1 97.94 122 PRO B N 1
ATOM 7860 C CA . PRO B 1 122 ? 38.094 -13.414 -25.641 1 97.94 122 PRO B CA 1
ATOM 7861 C C . PRO B 1 122 ? 37.406 -13.047 -26.953 1 97.94 122 PRO B C 1
ATOM 7863 O O . PRO B 1 122 ? 38.031 -13.141 -28.016 1 97.94 122 PRO B O 1
ATOM 7866 N N . ASN B 1 123 ? 36.188 -12.758 -26.953 1 97.5 123 ASN B N 1
ATOM 7867 C CA . ASN B 1 123 ? 35.312 -12.422 -28.094 1 97.5 123 ASN B CA 1
ATOM 7868 C C . ASN B 1 123 ? 35 -13.648 -28.938 1 97.5 123 ASN B C 1
ATOM 7870 O O . ASN B 1 123 ? 34.375 -13.539 -29.984 1 97.5 123 ASN B O 1
ATOM 7874 N N . GLY B 1 124 ? 35.5 -14.719 -28.469 1 98.19 124 GLY B N 1
ATOM 7875 C CA . GLY B 1 124 ? 35.156 -15.953 -29.156 1 98.19 124 GLY B CA 1
ATOM 7876 C C . GLY B 1 124 ? 33.688 -16.375 -28.953 1 98.19 124 GLY B C 1
ATOM 7877 O O . GLY B 1 124 ? 33.062 -15.93 -28 1 98.19 124 GLY B O 1
ATOM 7878 N N . VAL B 1 125 ? 33.219 -17.141 -29.875 1 98.25 125 VAL B N 1
ATOM 7879 C CA . VAL B 1 125 ? 31.844 -17.594 -29.844 1 98.25 125 VAL B CA 1
ATOM 7880 C C . VAL B 1 125 ? 31.797 -19.109 -29.969 1 98.25 125 VAL B C 1
ATOM 7882 O O . VAL B 1 125 ? 32.531 -19.703 -30.766 1 98.25 125 VAL B O 1
ATOM 7885 N N . LYS B 1 126 ? 31.078 -19.75 -29.141 1 97.75 126 LYS B N 1
ATOM 7886 C CA . LYS B 1 126 ? 30.797 -21.188 -29.219 1 97.75 126 LYS B CA 1
ATOM 7887 C C . LYS B 1 126 ? 29.297 -21.438 -29.359 1 97.75 126 LYS B C 1
ATOM 7889 O O . LYS B 1 126 ? 28.5 -20.938 -28.578 1 97.75 126 LYS B O 1
ATOM 7894 N N . LYS B 1 127 ? 28.906 -22.188 -30.344 1 98.12 127 LYS B N 1
ATOM 7895 C CA . LYS B 1 127 ? 27.516 -22.578 -30.562 1 98.12 127 LYS B CA 1
ATOM 7896 C C . LYS B 1 127 ? 27.281 -24.031 -30.203 1 98.12 127 LYS B C 1
ATOM 7898 O O . LYS B 1 127 ? 28.109 -24.891 -30.531 1 98.12 127 LYS B O 1
ATOM 7903 N N . ILE B 1 128 ? 26.297 -24.266 -29.484 1 97.81 128 ILE B N 1
ATOM 7904 C CA . ILE B 1 128 ? 25.891 -25.609 -29.078 1 97.81 128 ILE B CA 1
ATOM 7905 C C . ILE B 1 128 ? 24.469 -25.891 -29.516 1 97.81 128 ILE B C 1
ATOM 7907 O O . ILE B 1 128 ? 23.547 -25.109 -29.219 1 97.81 128 ILE B O 1
ATOM 7911 N N . LYS B 1 129 ? 24.234 -26.984 -30.156 1 97.44 129 LYS B N 1
ATOM 7912 C CA . LYS B 1 129 ? 22.906 -27.375 -30.578 1 97.44 129 LYS B CA 1
ATOM 7913 C C . LYS B 1 129 ? 22.453 -28.656 -29.875 1 97.44 129 LYS B C 1
ATOM 7915 O O . LYS B 1 129 ? 23.266 -29.562 -29.672 1 97.44 129 LYS B O 1
ATOM 7920 N N . PHE B 1 130 ? 21.281 -28.703 -29.469 1 96.88 130 PHE B N 1
ATOM 7921 C CA . PHE B 1 130 ? 20.703 -29.922 -28.906 1 96.88 130 PHE B CA 1
ATOM 7922 C C . PHE B 1 130 ? 19.203 -29.984 -29.172 1 96.88 130 PHE B C 1
ATOM 7924 O O . PHE B 1 130 ? 18.609 -29.016 -29.672 1 96.88 130 PHE B O 1
ATOM 7931 N N . LEU B 1 131 ? 18.656 -31.141 -28.922 1 96.31 131 LEU B N 1
ATOM 7932 C CA . LEU B 1 131 ? 17.219 -31.344 -29.078 1 96.31 131 LEU B CA 1
ATOM 7933 C C . LEU B 1 131 ? 16.531 -31.328 -27.719 1 96.31 131 LEU B C 1
ATOM 7935 O O . LEU B 1 131 ? 17.062 -31.844 -26.734 1 96.31 131 LEU B O 1
ATOM 7939 N N . GLY B 1 132 ? 15.461 -30.656 -27.672 1 95.81 132 GLY B N 1
ATOM 7940 C CA . GLY B 1 132 ? 14.586 -30.703 -26.516 1 95.81 132 GLY B CA 1
ATOM 7941 C C . GLY B 1 132 ? 13.32 -31.516 -26.766 1 95.81 132 GLY B C 1
ATOM 7942 O O . GLY B 1 132 ? 12.883 -31.641 -27.906 1 95.81 132 GLY B O 1
ATOM 7943 N N . GLU B 1 133 ? 12.766 -31.984 -25.719 1 95 133 GLU B N 1
ATOM 7944 C CA . GLU B 1 133 ? 11.547 -32.781 -25.797 1 95 133 GLU B CA 1
ATOM 7945 C C . GLU B 1 133 ? 10.328 -31.922 -26.078 1 95 133 GLU B C 1
ATOM 7947 O O . GLU B 1 133 ? 10.195 -30.828 -25.531 1 95 133 GLU B O 1
ATOM 7952 N N . ASN B 1 134 ? 9.43 -32.406 -26.984 1 92.12 134 ASN B N 1
ATOM 7953 C CA . ASN B 1 134 ? 8.164 -31.75 -27.344 1 92.12 134 ASN B CA 1
ATOM 7954 C C . ASN B 1 134 ? 8.391 -30.406 -28.031 1 92.12 134 ASN B C 1
ATOM 7956 O O . ASN B 1 134 ? 8.953 -30.359 -29.125 1 92.12 134 ASN B O 1
ATOM 7960 N N . TRP B 1 135 ? 7.914 -29.219 -27.359 1 93.38 135 TRP B N 1
ATOM 7961 C CA . TRP B 1 135 ? 7.996 -27.891 -27.953 1 93.38 135 TRP B CA 1
ATOM 7962 C C . TRP B 1 135 ? 8.094 -26.812 -26.859 1 93.38 135 TRP B C 1
ATOM 7964 O O . TRP B 1 135 ? 7.812 -27.094 -25.688 1 93.38 135 TRP B O 1
ATOM 7974 N N . ILE B 1 136 ? 8.586 -25.688 -27.219 1 95.38 136 ILE B N 1
ATOM 7975 C CA . ILE B 1 136 ? 8.555 -24.469 -26.406 1 95.38 136 ILE B CA 1
ATOM 7976 C C . ILE B 1 136 ? 8.008 -23.312 -27.234 1 95.38 136 ILE B C 1
ATOM 7978 O O . ILE B 1 136 ? 8.516 -23.016 -28.312 1 95.38 136 ILE B O 1
ATOM 7982 N N . VAL B 1 137 ? 6.926 -22.656 -26.734 1 95.75 137 VAL B N 1
ATOM 7983 C CA . VAL B 1 137 ? 6.324 -21.594 -27.531 1 95.75 137 VAL B CA 1
ATOM 7984 C C . VAL B 1 137 ? 6.051 -20.375 -26.641 1 95.75 137 VAL B C 1
ATOM 7986 O O . VAL B 1 137 ? 5.246 -19.516 -27 1 95.75 137 VAL B O 1
ATOM 7989 N N . SER B 1 138 ? 6.617 -20.359 -25.438 1 95.62 138 SER B N 1
ATOM 7990 C CA . SER B 1 138 ? 6.547 -19.234 -24.531 1 95.62 138 SER B CA 1
ATOM 7991 C C . SER B 1 138 ? 7.934 -18.828 -24.031 1 95.62 138 SER B C 1
ATOM 7993 O O . SER B 1 138 ? 8.75 -19.688 -23.688 1 95.62 138 SER B O 1
ATOM 7995 N N . LYS B 1 139 ? 8.141 -17.531 -23.953 1 96.44 139 LYS B N 1
ATOM 7996 C CA . LYS B 1 139 ? 9.438 -17.047 -23.5 1 96.44 139 LYS B CA 1
ATOM 7997 C C . LYS B 1 139 ? 9.703 -17.453 -22.047 1 96.44 139 LYS B C 1
ATOM 7999 O O . LYS B 1 139 ? 10.852 -17.688 -21.672 1 96.44 139 LYS B O 1
ATOM 8004 N N . THR B 1 140 ? 8.633 -17.594 -21.297 1 96.06 140 THR B N 1
ATOM 8005 C CA . THR B 1 140 ? 8.773 -17.859 -19.875 1 96.06 140 THR B CA 1
ATOM 8006 C C . THR B 1 140 ? 9.078 -19.344 -19.641 1 96.06 140 THR B C 1
ATOM 8008 O O . THR B 1 140 ? 9.336 -19.75 -18.5 1 96.06 140 THR B O 1
ATOM 8011 N N . ASP B 1 141 ? 9.102 -20.156 -20.703 1 96.81 141 ASP B N 1
ATOM 8012 C CA . ASP B 1 141 ? 9.484 -21.562 -20.562 1 96.81 141 ASP B CA 1
ATOM 8013 C C . ASP B 1 141 ? 10.977 -21.703 -20.281 1 96.81 141 ASP B C 1
ATOM 8015 O O . ASP B 1 141 ? 11.422 -22.734 -19.766 1 96.81 141 ASP B O 1
ATOM 8019 N N . ILE B 1 142 ? 11.719 -20.719 -20.734 1 97.81 142 ILE B N 1
ATOM 8020 C CA . ILE B 1 142 ? 13.156 -20.734 -20.469 1 97.81 142 ILE B CA 1
ATOM 8021 C C . ILE B 1 142 ? 13.438 -20.094 -19.109 1 97.81 142 ILE B C 1
ATOM 8023 O O . ILE B 1 142 ? 13.312 -18.891 -18.953 1 97.81 142 ILE B O 1
ATOM 8027 N N . MET B 1 143 ? 13.812 -20.953 -18.156 1 97.75 143 MET B N 1
ATOM 8028 C CA . MET B 1 143 ? 14.031 -20.484 -16.781 1 97.75 143 MET B CA 1
ATOM 8029 C C . MET B 1 143 ? 15.32 -19.672 -16.688 1 97.75 143 MET B C 1
ATOM 8031 O O . MET B 1 143 ? 16.328 -20.016 -17.297 1 97.75 143 MET B O 1
ATOM 8035 N N . PRO B 1 144 ? 15.305 -18.609 -15.891 1 97.62 144 PRO B N 1
ATOM 8036 C CA . PRO B 1 144 ? 16.484 -17.734 -15.742 1 97.62 144 PRO B CA 1
ATOM 8037 C C . PRO B 1 144 ? 17.453 -18.234 -14.672 1 97.62 144 PRO B C 1
ATOM 8039 O O . PRO B 1 144 ? 17.266 -19.328 -14.133 1 97.62 144 PRO B O 1
ATOM 8042 N N . ASN B 1 145 ? 18.531 -17.516 -14.492 1 98.12 145 ASN B N 1
ATOM 8043 C CA . ASN B 1 145 ? 19.484 -17.641 -13.391 1 98.12 145 ASN B CA 1
ATOM 8044 C C . ASN B 1 145 ? 20.281 -18.922 -13.484 1 98.12 145 ASN B C 1
ATOM 8046 O O . ASN B 1 145 ? 20.422 -19.656 -12.5 1 98.12 145 ASN B O 1
ATOM 8050 N N . TRP B 1 146 ? 20.75 -19.172 -14.719 1 98.62 146 TRP B N 1
ATOM 8051 C CA . TRP B 1 146 ? 21.781 -20.203 -14.859 1 98.62 146 TRP B CA 1
ATOM 8052 C C . TRP B 1 146 ? 23.031 -19.844 -14.062 1 98.62 146 TRP B C 1
ATOM 8054 O O . TRP B 1 146 ? 23.328 -18.672 -13.844 1 98.62 146 TRP B O 1
ATOM 8064 N N . TYR B 1 147 ? 23.719 -20.922 -13.547 1 98.69 147 TYR B N 1
ATOM 8065 C CA . TYR B 1 147 ? 24.875 -20.562 -12.734 1 98.69 147 TYR B CA 1
ATOM 8066 C C . TYR B 1 147 ? 26.031 -21.516 -12.984 1 98.69 147 TYR B C 1
ATOM 8068 O O . TYR B 1 147 ? 25.812 -22.641 -13.469 1 98.69 147 TYR B O 1
ATOM 8076 N N . VAL B 1 148 ? 27.266 -21.094 -12.719 1 98.69 148 VAL B N 1
ATOM 8077 C CA . VAL B 1 148 ? 28.5 -21.844 -12.961 1 98.69 148 VAL B CA 1
ATOM 8078 C C . VAL B 1 148 ? 29.234 -22.062 -11.648 1 98.69 148 VAL B C 1
ATOM 8080 O O . VAL B 1 148 ? 29.188 -21.203 -10.758 1 98.69 148 VAL B O 1
ATOM 8083 N N . THR B 1 149 ? 29.797 -23.219 -11.5 1 98.38 149 THR B N 1
ATOM 8084 C CA . THR B 1 149 ? 30.625 -23.516 -10.352 1 98.38 149 THR B CA 1
ATOM 8085 C C . THR B 1 149 ? 31.609 -24.641 -10.664 1 98.38 149 THR B C 1
ATOM 8087 O O . THR B 1 149 ? 31.766 -25.016 -11.828 1 98.38 149 THR B O 1
ATOM 8090 N N . ALA B 1 150 ? 32.406 -24.984 -9.75 1 97.5 150 ALA B N 1
ATOM 8091 C CA . ALA B 1 150 ? 33.344 -26.109 -9.719 1 97.5 150 ALA B CA 1
ATOM 8092 C C . ALA B 1 150 ? 33.406 -26.719 -8.32 1 97.5 150 ALA B C 1
ATOM 8094 O O . ALA B 1 150 ? 32.969 -26.109 -7.344 1 97.5 150 ALA B O 1
ATOM 8095 N N . PRO B 1 151 ? 33.844 -28.016 -8.25 1 94.69 151 PRO B N 1
ATOM 8096 C CA . PRO B 1 151 ? 33.938 -28.641 -6.922 1 94.69 151 PRO B CA 1
ATOM 8097 C C . PRO B 1 151 ? 34.688 -27.781 -5.918 1 94.69 151 PRO B C 1
ATOM 8099 O O . PRO B 1 151 ? 35.812 -27.359 -6.195 1 94.69 151 PRO B O 1
ATOM 8102 N N . GLY B 1 152 ? 34 -27.547 -4.812 1 93.5 152 GLY B N 1
ATOM 8103 C CA . GLY B 1 152 ? 34.625 -26.828 -3.721 1 93.5 152 GLY B CA 1
ATOM 8104 C C . GLY B 1 152 ? 34.562 -25.328 -3.881 1 93.5 152 GLY B C 1
ATOM 8105 O O . GLY B 1 152 ? 35.031 -24.578 -3.01 1 93.5 152 GLY B O 1
ATOM 8106 N N . LEU B 1 153 ? 34.062 -24.828 -4.98 1 96.25 153 LEU B N 1
ATOM 8107 C CA . LEU B 1 153 ? 34.031 -23.391 -5.227 1 96.25 153 LEU B CA 1
ATOM 8108 C C . LEU B 1 153 ? 32.594 -22.859 -5.074 1 96.25 153 LEU B C 1
ATOM 8110 O O . LEU B 1 153 ? 31.641 -23.641 -5.082 1 96.25 153 LEU B O 1
ATOM 8114 N N . THR B 1 154 ? 32.469 -21.547 -4.84 1 95.44 154 THR B N 1
ATOM 8115 C CA . THR B 1 154 ? 31.203 -20.875 -4.656 1 95.44 154 THR B CA 1
ATOM 8116 C C . THR B 1 154 ? 30.469 -20.734 -5.988 1 95.44 154 THR B C 1
ATOM 8118 O O . THR B 1 154 ? 31.016 -20.188 -6.945 1 95.44 154 THR B O 1
ATOM 8121 N N . PRO B 1 155 ? 29.25 -21.219 -6.074 1 97.81 155 PRO B N 1
ATOM 8122 C CA . PRO B 1 155 ? 28.5 -21.031 -7.316 1 97.81 155 PRO B CA 1
ATOM 8123 C C . PRO B 1 155 ? 28.172 -19.562 -7.609 1 97.81 155 PRO B C 1
ATOM 8125 O O . PRO B 1 155 ? 27.922 -18.797 -6.684 1 97.81 155 PRO B O 1
ATOM 8128 N N . ARG B 1 156 ? 28.172 -19.203 -8.914 1 98.19 156 ARG B N 1
ATOM 8129 C CA . ARG B 1 156 ? 27.891 -17.844 -9.352 1 98.19 156 ARG B CA 1
ATOM 8130 C C . ARG B 1 156 ? 26.875 -17.828 -10.484 1 98.19 156 ARG B C 1
ATOM 8132 O O . ARG B 1 156 ? 27.031 -18.516 -11.492 1 98.19 156 ARG B O 1
ATOM 8139 N N . THR B 1 157 ? 25.828 -17 -10.305 1 98.44 157 THR B N 1
ATOM 8140 C CA . THR B 1 157 ? 24.828 -16.828 -11.359 1 98.44 157 THR B CA 1
ATOM 8141 C C . THR B 1 157 ? 25.438 -16.109 -12.562 1 98.44 157 THR B C 1
ATOM 8143 O O . THR B 1 157 ? 26.172 -15.133 -12.406 1 98.44 157 THR B O 1
ATOM 8146 N N . ILE B 1 158 ? 25.203 -16.625 -13.711 1 98.62 158 ILE B N 1
ATOM 8147 C CA . ILE B 1 158 ? 25.672 -16 -14.945 1 98.62 158 ILE B CA 1
ATOM 8148 C C . ILE B 1 158 ? 24.828 -14.766 -15.25 1 98.62 158 ILE B C 1
ATOM 8150 O O . ILE B 1 158 ? 23.609 -14.867 -15.469 1 98.62 158 ILE B O 1
ATOM 8154 N N . VAL B 1 159 ? 25.406 -13.617 -15.375 1 97.81 159 VAL B N 1
ATOM 8155 C CA . VAL B 1 159 ? 24.75 -12.32 -15.414 1 97.81 159 VAL B CA 1
ATOM 8156 C C . VAL B 1 159 ? 23.797 -12.25 -16.609 1 97.81 159 VAL B C 1
ATOM 8158 O O . VAL B 1 159 ? 22.672 -11.742 -16.484 1 97.81 159 VAL B O 1
ATOM 8161 N N . SER B 1 160 ? 24.156 -12.75 -17.703 1 98.12 160 SER B N 1
ATOM 8162 C CA . SER B 1 160 ? 23.391 -12.625 -18.938 1 98.12 160 SER B CA 1
ATOM 8163 C C . SER B 1 160 ? 22.094 -13.414 -18.859 1 98.12 160 SER B C 1
ATOM 8165 O O . SER B 1 160 ? 21.203 -13.258 -19.703 1 98.12 160 SER B O 1
ATOM 8167 N N . THR B 1 161 ? 21.953 -14.266 -17.812 1 98.19 161 THR B N 1
ATOM 8168 C CA . THR B 1 161 ? 20.766 -15.125 -17.734 1 98.19 161 THR B CA 1
ATOM 8169 C C . THR B 1 161 ? 19.812 -14.625 -16.641 1 98.19 161 THR B C 1
ATOM 8171 O O . THR B 1 161 ? 18.875 -15.328 -16.266 1 98.19 161 THR B O 1
ATOM 8174 N N . VAL B 1 162 ? 20.156 -13.43 -16.172 1 96.44 162 VAL B N 1
ATOM 8175 C CA . VAL B 1 162 ? 19.219 -12.789 -15.258 1 96.44 162 VAL B CA 1
ATOM 8176 C C . VAL B 1 162 ? 18.031 -12.242 -16.047 1 96.44 162 VAL B C 1
ATOM 8178 O O . VAL B 1 162 ? 18.203 -11.523 -17.031 1 96.44 162 VAL B O 1
ATOM 8181 N N . GLY B 1 163 ? 16.781 -12.68 -15.68 1 92.19 163 GLY B N 1
ATOM 8182 C CA . GLY B 1 163 ? 15.609 -12.312 -16.469 1 92.19 163 GLY B CA 1
ATOM 8183 C C . GLY B 1 163 ? 15.461 -13.133 -17.734 1 92.19 163 GLY B C 1
ATOM 8184 O O . GLY B 1 163 ? 15.938 -14.266 -17.797 1 92.19 163 GLY B O 1
ATOM 8185 N N . ASN B 1 164 ? 14.766 -12.602 -18.734 1 92.88 164 ASN B N 1
ATOM 8186 C CA . ASN B 1 164 ? 14.492 -13.391 -19.922 1 92.88 164 ASN B CA 1
ATOM 8187 C C . ASN B 1 164 ? 15.078 -12.727 -21.172 1 92.88 164 ASN B C 1
ATOM 8189 O O . ASN B 1 164 ? 14.758 -13.125 -22.297 1 92.88 164 ASN B O 1
ATOM 8193 N N . SER B 1 165 ? 15.992 -11.789 -20.969 1 93.94 165 SER B N 1
ATOM 8194 C CA . SER B 1 165 ? 16.5 -11.055 -22.125 1 93.94 165 SER B CA 1
ATOM 8195 C C . SER B 1 165 ? 17.406 -11.938 -22.984 1 93.94 165 SER B C 1
ATOM 8197 O O . SER B 1 165 ? 17.641 -11.641 -24.156 1 93.94 165 SER B O 1
ATOM 8199 N N . PHE B 1 166 ? 17.953 -13.016 -22.438 1 97.62 166 PHE B N 1
ATOM 8200 C CA . PHE B 1 166 ? 18.844 -13.891 -23.172 1 97.62 166 PHE B CA 1
ATOM 8201 C C . PHE B 1 166 ? 18.047 -14.867 -24.047 1 97.62 166 PHE B C 1
ATOM 8203 O O . PHE B 1 166 ? 18.625 -15.555 -24.891 1 97.62 166 PHE B O 1
ATOM 8210 N N . VAL B 1 167 ? 16.734 -14.883 -23.922 1 98.19 167 VAL B N 1
ATOM 8211 C CA . VAL B 1 167 ? 15.875 -15.758 -24.719 1 98.19 167 VAL B CA 1
ATOM 8212 C C . VAL B 1 167 ? 15.562 -15.094 -26.047 1 98.19 167 VAL B C 1
ATOM 8214 O O . VAL B 1 167 ? 15.086 -13.953 -26.094 1 98.19 167 VAL B O 1
ATOM 8217 N N . GLY B 1 168 ? 15.852 -15.766 -27.109 1 97.5 168 GLY B N 1
ATOM 8218 C CA . GLY B 1 168 ? 15.594 -15.242 -28.438 1 97.5 168 GLY B CA 1
ATOM 8219 C C . GLY B 1 168 ? 14.125 -15.047 -28.734 1 97.5 168 GLY B C 1
ATOM 8220 O O . GLY B 1 168 ? 13.266 -15.562 -28.016 1 97.5 168 GLY B O 1
ATOM 8221 N N . ASP B 1 169 ? 13.828 -14.359 -29.812 1 96.12 169 ASP B N 1
ATOM 8222 C CA . ASP B 1 169 ? 12.461 -14.031 -30.188 1 96.12 169 ASP B CA 1
ATOM 8223 C C . ASP B 1 169 ? 11.781 -15.211 -30.875 1 96.12 169 ASP B C 1
ATOM 8225 O O . ASP B 1 169 ? 12.445 -16.062 -31.469 1 96.12 169 ASP B O 1
ATOM 8229 N N . PHE B 1 170 ? 10.539 -15.242 -30.688 1 96.88 170 PHE B N 1
ATOM 8230 C CA . PHE B 1 170 ? 9.695 -16.172 -31.422 1 96.88 170 PHE B CA 1
ATOM 8231 C C . PHE B 1 170 ? 9.07 -15.477 -32.625 1 96.88 170 PHE B C 1
ATOM 8233 O O . PHE B 1 170 ? 7.852 -15.281 -32.688 1 96.88 170 PHE B O 1
ATOM 8240 N N . ASP B 1 171 ? 9.883 -15.195 -33.656 1 94.94 171 ASP B N 1
ATOM 8241 C CA . ASP B 1 171 ? 9.508 -14.273 -34.719 1 94.94 171 ASP B CA 1
ATOM 8242 C C . ASP B 1 171 ? 9.172 -15.023 -36 1 94.94 171 ASP B C 1
ATOM 8244 O O . ASP B 1 171 ? 8.938 -14.414 -37.062 1 94.94 171 ASP B O 1
ATOM 8248 N N . LYS B 1 172 ? 9.18 -16.375 -35.938 1 94.25 172 LYS B N 1
ATOM 8249 C CA . LYS B 1 172 ? 8.852 -17.203 -37.094 1 94.25 172 LYS B CA 1
ATOM 8250 C C . LYS B 1 172 ? 7.844 -18.281 -36.719 1 94.25 172 LYS B C 1
ATOM 8252 O O . LYS B 1 172 ? 7.773 -18.703 -35.562 1 94.25 172 LYS B O 1
ATOM 8257 N N . VAL B 1 173 ? 7.156 -18.75 -37.719 1 92.69 173 VAL B N 1
ATOM 8258 C CA . VAL B 1 173 ? 6.098 -19.734 -37.531 1 92.69 173 VAL B CA 1
ATOM 8259 C C . VAL B 1 173 ? 6.68 -21.016 -36.938 1 92.69 173 VAL B C 1
ATOM 8261 O O . VAL B 1 173 ? 6.055 -21.641 -36.062 1 92.69 173 VAL B O 1
ATOM 8264 N N . GLU B 1 174 ? 7.895 -21.359 -37.312 1 91.69 174 GLU B N 1
ATOM 8265 C CA . GLU B 1 174 ? 8.531 -22.578 -36.844 1 91.69 174 GLU B CA 1
ATOM 8266 C C . GLU B 1 174 ? 8.867 -22.469 -35.344 1 91.69 174 GLU B C 1
ATOM 8268 O O . GLU B 1 174 ? 9.141 -23.484 -34.688 1 91.69 174 GLU B O 1
ATOM 8273 N N . LYS B 1 175 ? 8.812 -21.234 -34.844 1 94.31 175 LYS B N 1
ATOM 8274 C CA . LYS B 1 175 ? 9.188 -21.031 -33.438 1 94.31 175 LYS B CA 1
ATOM 8275 C C . LYS B 1 175 ? 7.957 -20.953 -32.562 1 94.31 175 LYS B C 1
ATOM 8277 O O . LYS B 1 175 ? 8 -21.359 -31.391 1 94.31 175 LYS B O 1
ATOM 8282 N N . TRP B 1 176 ? 6.832 -20.406 -33.094 1 94.75 176 TRP B N 1
ATOM 8283 C CA . TRP B 1 176 ? 5.727 -20.172 -32.156 1 94.75 176 TRP B CA 1
ATOM 8284 C C . TRP B 1 176 ? 4.641 -21.234 -32.344 1 94.75 176 TRP B C 1
ATOM 8286 O O . TRP B 1 176 ? 3.67 -21.266 -31.594 1 94.75 176 TRP B O 1
ATOM 8296 N N . LYS B 1 177 ? 4.789 -22.141 -33.344 1 92.44 177 LYS B N 1
ATOM 8297 C CA . LYS B 1 177 ? 3.895 -23.297 -33.469 1 92.44 177 LYS B CA 1
ATOM 8298 C C . LYS B 1 177 ? 4.402 -24.484 -32.656 1 92.44 177 LYS B C 1
ATOM 8300 O O . LYS B 1 177 ? 5.605 -24.75 -32.625 1 92.44 177 LYS B O 1
ATOM 8305 N N . ARG B 1 178 ? 3.539 -25.25 -32.031 1 91 178 ARG B N 1
ATOM 8306 C CA . ARG B 1 178 ? 3.928 -26.375 -31.172 1 91 178 ARG B CA 1
ATOM 8307 C C . ARG B 1 178 ? 4.262 -27.609 -32 1 91 178 ARG B C 1
ATOM 8309 O O . ARG B 1 178 ? 5.219 -28.312 -31.703 1 91 178 ARG B O 1
ATOM 8316 N N . TYR B 1 179 ? 3.502 -27.891 -32.906 1 80 179 TYR B N 1
ATOM 8317 C CA . TYR B 1 179 ? 3.691 -29.031 -33.812 1 80 179 TYR B CA 1
ATOM 8318 C C . TYR B 1 179 ? 3.182 -28.75 -35.188 1 80 179 TYR B C 1
ATOM 8320 O O . TYR B 1 179 ? 2.811 -27.609 -35.5 1 80 179 TYR B O 1
ATOM 8328 N N . ASP B 1 180 ? 3.072 -29.734 -36.094 1 67 180 ASP B N 1
ATOM 8329 C CA . ASP B 1 180 ? 2.869 -29.469 -37.531 1 67 180 ASP B CA 1
ATOM 8330 C C . ASP B 1 180 ? 1.575 -28.688 -37.75 1 67 180 ASP B C 1
ATOM 8332 O O . ASP B 1 180 ? 0.63 -28.797 -36.969 1 67 180 ASP B O 1
ATOM 8336 N N . PHE B 1 181 ? 1.634 -27.578 -38.688 1 62.31 181 PHE B N 1
ATOM 8337 C CA . PHE B 1 181 ? 0.488 -26.734 -39.031 1 62.31 181 PHE B CA 1
ATOM 8338 C C . PHE B 1 181 ? 0.068 -26.938 -40.469 1 62.31 181 PHE B C 1
ATOM 8340 O O . PHE B 1 181 ? -0.983 -26.453 -40.906 1 62.31 181 PHE B O 1
ATOM 8347 N N . LYS B 1 182 ? 0.891 -27.406 -41.406 1 62.09 182 LYS B N 1
ATOM 8348 C CA . LYS B 1 182 ? 0.625 -27.516 -42.844 1 62.09 182 LYS B CA 1
ATOM 8349 C C . LYS B 1 182 ? -0.069 -28.828 -43.188 1 62.09 182 LYS B C 1
ATOM 8351 O O . LYS B 1 182 ? -1.044 -28.844 -43.938 1 62.09 182 LYS B O 1
ATOM 8356 N N . GLU B 1 183 ? 0.789 -29.953 -42.906 1 54.16 183 GLU B N 1
ATOM 8357 C CA . GLU B 1 183 ? 0.395 -31.219 -43.531 1 54.16 183 GLU B CA 1
ATOM 8358 C C . GLU B 1 183 ? -0.821 -31.828 -42.812 1 54.16 183 GLU B C 1
ATOM 8360 O O . GLU B 1 183 ? -0.777 -32.125 -41.625 1 54.16 183 GLU B O 1
ATOM 8365 N N . ASN B 1 184 ? -1.854 -31.656 -43.5 1 50 184 ASN B N 1
ATOM 8366 C CA . ASN B 1 184 ? -3.105 -32.281 -43.062 1 50 184 ASN B CA 1
ATOM 8367 C C . ASN B 1 184 ? -2.898 -33.719 -42.688 1 50 184 ASN B C 1
ATOM 8369 O O . ASN B 1 184 ? -3.816 -34.375 -42.156 1 50 184 ASN B O 1
ATOM 8373 N N . SER B 1 185 ? -1.787 -34.188 -43.125 1 48.56 185 SER B N 1
ATOM 8374 C CA . SER B 1 185 ? -1.627 -35.625 -42.875 1 48.56 185 SER B CA 1
ATOM 8375 C C . SER B 1 185 ? -1.182 -35.844 -41.406 1 48.56 185 SER B C 1
ATOM 8377 O O . SER B 1 185 ? -1.156 -37 -40.969 1 48.56 185 SER B O 1
ATOM 8379 N N . SER B 1 186 ? -0.705 -34.75 -40.812 1 53.75 186 SER B N 1
ATOM 8380 C CA . SER B 1 186 ? -0.281 -35 -39.438 1 53.75 186 SER B CA 1
ATOM 8381 C C . SER B 1 186 ? -1.477 -35.062 -38.469 1 53.75 186 SER B C 1
ATOM 8383 O O . SER B 1 186 ? -2.494 -34.406 -38.719 1 53.75 186 SER B O 1
ATOM 8385 N N . GLU B 1 187 ? -1.541 -35.969 -37.719 1 56.75 187 GLU B N 1
ATOM 8386 C CA . GLU B 1 187 ? -2.598 -36.25 -36.719 1 56.75 187 GLU B CA 1
ATOM 8387 C C . GLU B 1 187 ? -2.875 -35 -35.875 1 56.75 187 GLU B C 1
ATOM 8389 O O . GLU B 1 187 ? -4.004 -34.812 -35.438 1 56.75 187 GLU B O 1
ATOM 8394 N N . LEU B 1 188 ? -1.83 -34.094 -35.625 1 63.31 188 LEU B N 1
ATOM 8395 C CA . LEU B 1 188 ? -2.059 -32.938 -34.781 1 63.31 188 LEU B CA 1
ATOM 8396 C C . LEU B 1 188 ? -1.607 -31.656 -35.5 1 63.31 188 LEU B C 1
ATOM 8398 O O . LEU B 1 188 ? -0.51 -31.609 -36.062 1 63.31 188 LEU B O 1
ATOM 8402 N N . HIS B 1 189 ? -2.535 -30.656 -35.781 1 79 189 HIS B N 1
ATOM 8403 C CA . HIS B 1 189 ? -2.238 -29.359 -36.375 1 79 189 HIS B CA 1
ATOM 8404 C C . HIS B 1 189 ? -2.482 -28.234 -35.406 1 79 189 HIS B C 1
ATOM 8406 O O . HIS B 1 189 ? -3.613 -28.016 -34.938 1 79 189 HIS B O 1
ATOM 8412 N N . ASP B 1 190 ? -1.309 -27.562 -35.094 1 90.69 190 ASP B N 1
ATOM 8413 C CA . ASP B 1 190 ? -1.463 -26.391 -34.219 1 90.69 190 ASP B CA 1
ATOM 8414 C C . ASP B 1 190 ? -2.051 -25.219 -35 1 90.69 190 ASP B C 1
ATOM 8416 O O . ASP B 1 190 ? -1.36 -24.594 -35.812 1 90.69 190 ASP B O 1
ATOM 8420 N N . LYS B 1 191 ? -3.252 -24.828 -34.719 1 92 191 LYS B N 1
ATOM 8421 C CA . LYS B 1 191 ? -3.971 -23.812 -35.5 1 92 191 LYS B CA 1
ATOM 8422 C C . LYS B 1 191 ? -3.799 -22.422 -34.875 1 92 191 LYS B C 1
ATOM 8424 O O . LYS B 1 191 ? -4.297 -21.438 -35.406 1 92 191 LYS B O 1
ATOM 8429 N N . TYR B 1 192 ? -3.066 -22.312 -33.844 1 94.31 192 TYR B N 1
ATOM 8430 C CA . TYR B 1 192 ? -2.967 -21.047 -33.125 1 94.31 192 TYR B CA 1
ATOM 8431 C C . TYR B 1 192 ? -1.815 -20.203 -33.688 1 94.31 192 TYR B C 1
ATOM 8433 O O . TYR B 1 192 ? -0.737 -20.734 -33.969 1 94.31 192 TYR B O 1
ATOM 8441 N N . ASP B 1 193 ? -2.02 -19.016 -33.938 1 94.81 193 ASP B N 1
ATOM 8442 C CA . ASP B 1 193 ? -1.051 -17.953 -34.219 1 94.81 193 ASP B CA 1
ATOM 8443 C C . ASP B 1 193 ? -1.169 -16.828 -33.188 1 94.81 193 ASP B C 1
ATOM 8445 O O . ASP B 1 193 ? -2.225 -16.641 -32.562 1 94.81 193 ASP B O 1
ATOM 8449 N N . PRO B 1 194 ? -0.017 -16.109 -32.938 1 96.44 194 PRO B N 1
ATOM 8450 C CA . PRO B 1 194 ? -0.222 -14.875 -32.156 1 96.44 194 PRO B CA 1
ATOM 8451 C C . PRO B 1 194 ? -1.287 -13.969 -32.781 1 96.44 194 PRO B C 1
ATOM 8453 O O . PRO B 1 194 ? -1.338 -13.805 -34 1 96.44 194 PRO B O 1
ATOM 8456 N N . TYR B 1 195 ? -2.152 -13.375 -31.969 1 97.25 195 TYR B N 1
ATOM 8457 C CA . TYR B 1 195 ? -3.256 -12.578 -32.469 1 97.25 195 TYR B CA 1
ATOM 8458 C C . TYR B 1 195 ? -2.74 -11.32 -33.188 1 97.25 195 TYR B C 1
ATOM 8460 O O . TYR B 1 195 ? -1.853 -10.641 -32.656 1 97.25 195 TYR B O 1
ATOM 8468 N N . THR B 1 196 ? -3.256 -11.07 -34.312 1 95.5 196 THR B N 1
ATOM 8469 C CA . THR B 1 196 ? -3.098 -9.766 -34.969 1 95.5 196 THR B CA 1
ATOM 8470 C C . THR B 1 196 ? -4.129 -8.781 -34.438 1 95.5 196 THR B C 1
ATOM 8472 O O . THR B 1 196 ? -5.078 -9.172 -33.75 1 95.5 196 THR B O 1
ATOM 8475 N N . THR B 1 197 ? -3.957 -7.504 -34.719 1 95.06 197 THR B N 1
ATOM 8476 C CA . THR B 1 197 ? -4.957 -6.516 -34.344 1 95.06 197 THR B CA 1
ATOM 8477 C C . THR B 1 197 ? -6.301 -6.816 -35 1 95.06 197 THR B C 1
ATOM 8479 O O . THR B 1 197 ? -7.352 -6.637 -34.375 1 95.06 197 THR B O 1
ATOM 8482 N N . LYS B 1 198 ? -6.301 -7.281 -36.219 1 95.81 198 LYS B N 1
ATOM 8483 C CA . LYS B 1 198 ? -7.523 -7.621 -36.938 1 95.81 198 LYS B CA 1
ATOM 8484 C C . LYS B 1 198 ? -8.25 -8.781 -36.281 1 95.81 198 LYS B C 1
ATOM 8486 O O . LYS B 1 198 ? -9.477 -8.766 -36.156 1 95.81 198 LYS B O 1
ATOM 8491 N N . PHE B 1 199 ? -7.508 -9.781 -35.906 1 96.75 199 PHE B N 1
ATOM 8492 C CA . PHE B 1 199 ? -8.109 -10.93 -35.25 1 96.75 199 PHE B CA 1
ATOM 8493 C C . PHE B 1 199 ? -8.742 -10.523 -33.906 1 96.75 199 PHE B C 1
ATOM 8495 O O . PHE B 1 199 ? -9.875 -10.906 -33.625 1 96.75 199 PHE B O 1
ATOM 8502 N N . ARG B 1 200 ? -8.016 -9.727 -33.125 1 97.12 200 ARG B N 1
ATOM 8503 C CA . ARG B 1 200 ? -8.539 -9.242 -31.844 1 97.12 200 ARG B CA 1
ATOM 8504 C C . ARG B 1 200 ? -9.82 -8.438 -32.062 1 97.12 200 ARG B C 1
ATOM 8506 O O . ARG B 1 200 ? -10.781 -8.578 -31.281 1 97.12 200 ARG B O 1
ATOM 8513 N N . TYR B 1 201 ? -9.766 -7.59 -33.125 1 96.31 201 TYR B N 1
ATOM 8514 C CA . TYR B 1 201 ? -10.945 -6.793 -33.438 1 96.31 201 TYR B CA 1
ATOM 8515 C C . TYR B 1 201 ? -12.156 -7.684 -33.656 1 96.31 201 TYR B C 1
ATOM 8517 O O . TYR B 1 201 ? -13.258 -7.383 -33.219 1 96.31 201 TYR B O 1
ATOM 8525 N N . ALA B 1 202 ? -11.93 -8.812 -34.344 1 96.56 202 ALA B N 1
ATOM 8526 C CA . ALA B 1 202 ? -13.008 -9.727 -34.719 1 96.56 202 ALA B CA 1
ATOM 8527 C C . ALA B 1 202 ? -13.547 -10.453 -33.5 1 96.56 202 ALA B C 1
ATOM 8529 O O . ALA B 1 202 ? -14.75 -10.688 -33.375 1 96.56 202 ALA B O 1
ATOM 8530 N N . ILE B 1 203 ? -12.664 -10.852 -32.594 1 96.06 203 ILE B N 1
ATOM 8531 C CA . ILE B 1 203 ? -13.117 -11.656 -31.453 1 96.06 203 ILE B CA 1
ATOM 8532 C C . ILE B 1 203 ? -13.719 -10.758 -30.375 1 96.06 203 ILE B C 1
ATOM 8534 O O . ILE B 1 203 ? -14.516 -11.211 -29.547 1 96.06 203 ILE B O 1
ATOM 8538 N N . ASN B 1 204 ? -13.273 -9.484 -30.312 1 97.19 204 ASN B N 1
ATOM 8539 C CA . ASN B 1 204 ? -13.938 -8.516 -29.438 1 97.19 204 ASN B CA 1
ATOM 8540 C C . ASN B 1 204 ? -15.281 -8.078 -30.016 1 97.19 204 ASN B C 1
ATOM 8542 O O . ASN B 1 204 ? -15.492 -6.887 -30.25 1 97.19 204 ASN B O 1
ATOM 8546 N N . ASP B 1 205 ? -16.203 -8.945 -30.156 1 95.94 205 ASP B N 1
ATOM 8547 C CA . ASP B 1 205 ? -17.422 -8.789 -30.938 1 95.94 205 ASP B CA 1
ATOM 8548 C C . ASP B 1 205 ? -18.594 -8.336 -30.062 1 95.94 205 ASP B C 1
ATOM 8550 O O . ASP B 1 205 ? -19.688 -8.906 -30.125 1 95.94 205 ASP B O 1
ATOM 8554 N N . ILE B 1 206 ? -18.344 -7.422 -29.156 1 96.81 206 ILE B N 1
ATOM 8555 C CA . ILE B 1 206 ? -19.391 -6.906 -28.281 1 96.81 206 ILE B CA 1
ATOM 8556 C C . ILE B 1 206 ? -19.453 -5.387 -28.391 1 96.81 206 ILE B C 1
ATOM 8558 O O . ILE B 1 206 ? -18.484 -4.746 -28.812 1 96.81 206 ILE B O 1
ATOM 8562 N N . LYS B 1 207 ? -20.531 -4.816 -27.953 1 96.81 207 LYS B N 1
ATOM 8563 C CA . LYS B 1 207 ? -20.734 -3.373 -28.031 1 96.81 207 LYS B CA 1
ATOM 8564 C C . LYS B 1 207 ? -20.234 -2.68 -26.766 1 96.81 207 LYS B C 1
ATOM 8566 O O . LYS B 1 207 ? -20.25 -3.27 -25.688 1 96.81 207 LYS B O 1
ATOM 8571 N N . ASP B 1 208 ? -19.703 -1.517 -26.922 1 96.25 208 ASP B N 1
ATOM 8572 C CA . ASP B 1 208 ? -19.484 -0.608 -25.812 1 96.25 208 ASP B CA 1
ATOM 8573 C C . ASP B 1 208 ? -20.797 0.029 -25.344 1 96.25 208 ASP B C 1
ATOM 8575 O O . ASP B 1 208 ? -21.375 0.857 -26.062 1 96.25 208 ASP B O 1
ATOM 8579 N N . LEU B 1 209 ? -21.234 -0.287 -24.203 1 97.5 209 LEU B N 1
ATOM 8580 C CA . LEU B 1 209 ? -22.547 0.162 -23.719 1 97.5 209 LEU B CA 1
ATOM 8581 C C . LEU B 1 209 ? -22.438 1.558 -23.109 1 97.5 209 LEU B C 1
ATOM 8583 O O . LEU B 1 209 ? -23.453 2.146 -22.734 1 97.5 209 LEU B O 1
ATOM 8587 N N . GLY B 1 210 ? -21.266 2.09 -22.938 1 96 210 GLY B N 1
ATOM 8588 C CA . GLY B 1 210 ? -21.047 3.457 -22.484 1 96 210 GLY B CA 1
ATOM 8589 C C . GLY B 1 210 ? -21.031 3.6 -20.984 1 96 210 GLY B C 1
ATOM 8590 O O . GLY B 1 210 ? -20.766 4.684 -20.453 1 96 210 GLY B O 1
ATOM 8591 N N . LYS B 1 211 ? -21.344 2.557 -20.266 1 96.44 211 LYS B N 1
ATOM 8592 C CA . LYS B 1 211 ? -21.391 2.539 -18.797 1 96.44 211 LYS B CA 1
ATOM 8593 C C . LYS B 1 211 ? -21.391 1.107 -18.266 1 96.44 211 LYS B C 1
ATOM 8595 O O . LYS B 1 211 ? -21.5 0.153 -19.047 1 96.44 211 LYS B O 1
ATOM 8600 N N . SER B 1 212 ? -21.234 0.952 -16.984 1 97.25 212 SER B N 1
ATOM 8601 C CA . SER B 1 212 ? -21.391 -0.357 -16.359 1 97.25 212 SER B CA 1
ATOM 8602 C C . SER B 1 212 ? -22.875 -0.75 -16.266 1 97.25 212 SER B C 1
ATOM 8604 O O . SER B 1 212 ? -23.672 -0.043 -15.641 1 97.25 212 SER B O 1
ATOM 8606 N N . PRO B 1 213 ? -23.203 -1.816 -16.828 1 97 213 PRO B N 1
ATOM 8607 C CA . PRO B 1 213 ? -24.609 -2.238 -16.734 1 97 213 PRO B CA 1
ATOM 8608 C C . PRO B 1 213 ? -24.938 -2.891 -15.398 1 97 213 PRO B C 1
ATOM 8610 O O . PRO B 1 213 ? -26.109 -3.092 -15.086 1 97 213 PRO B O 1
ATOM 8613 N N . SER B 1 214 ? -23.938 -3.297 -14.633 1 96.44 214 SER B N 1
ATOM 8614 C CA . SER B 1 214 ? -24.156 -3.98 -13.367 1 96.44 214 SER B CA 1
ATOM 8615 C C . SER B 1 214 ? -23.578 -3.188 -12.203 1 96.44 214 SER B C 1
ATOM 8617 O O . SER B 1 214 ? -22.578 -2.488 -12.359 1 96.44 214 SER B O 1
ATOM 8619 N N . TYR B 1 215 ? -24.266 -3.371 -11.031 1 96 215 TYR B N 1
ATOM 8620 C CA . TYR B 1 215 ? -23.844 -2.682 -9.812 1 96 215 TYR B CA 1
ATOM 8621 C C . TYR B 1 215 ? -23.062 -3.619 -8.906 1 96 215 TYR B C 1
ATOM 8623 O O . TYR B 1 215 ? -22.312 -3.168 -8.039 1 96 215 TYR B O 1
ATOM 8631 N N . VAL B 1 216 ? -23.312 -4.926 -9.094 1 97.69 216 VAL B N 1
ATOM 8632 C CA . VAL B 1 216 ? -22.75 -5.898 -8.164 1 97.69 216 VAL B CA 1
ATOM 8633 C C . VAL B 1 216 ? -22.25 -7.121 -8.938 1 97.69 216 VAL B C 1
ATOM 8635 O O . VAL B 1 216 ? -22.953 -7.637 -9.812 1 97.69 216 VAL B O 1
ATOM 8638 N N . ILE B 1 217 ? -20.969 -7.477 -8.797 1 97.75 217 ILE B N 1
ATOM 8639 C CA . ILE B 1 217 ? -20.406 -8.766 -9.18 1 97.75 217 ILE B CA 1
ATOM 8640 C C . ILE B 1 217 ? -20.062 -9.57 -7.926 1 97.75 217 ILE B C 1
ATOM 8642 O O . ILE B 1 217 ? -19.438 -9.047 -7 1 97.75 217 ILE B O 1
ATOM 8646 N N . PRO B 1 218 ? -20.484 -10.867 -7.812 1 98.25 218 PRO B N 1
ATOM 8647 C CA . PRO B 1 218 ? -21.234 -11.641 -8.797 1 98.25 218 PRO B CA 1
ATOM 8648 C C . PRO B 1 218 ? -22.688 -11.195 -8.906 1 98.25 218 PRO B C 1
ATOM 8650 O O . PRO B 1 218 ? -23.219 -10.547 -7.988 1 98.25 218 PRO B O 1
ATOM 8653 N N . THR B 1 219 ? -23.328 -11.492 -9.961 1 98.19 219 THR B N 1
ATOM 8654 C CA . THR B 1 219 ? -24.688 -11.055 -10.258 1 98.19 219 THR B CA 1
ATOM 8655 C C . THR B 1 219 ? -25.672 -11.633 -9.242 1 98.19 219 THR B C 1
ATOM 8657 O O . THR B 1 219 ? -25.75 -12.852 -9.062 1 98.19 219 THR B O 1
ATOM 8660 N N . PRO B 1 220 ? -26.516 -10.812 -8.562 1 98 220 PRO B N 1
ATOM 8661 C CA . PRO B 1 220 ? -27.516 -11.32 -7.621 1 98 220 PRO B CA 1
ATOM 8662 C C . PRO B 1 220 ? -28.719 -11.945 -8.328 1 98 220 PRO B C 1
ATOM 8664 O O . PRO B 1 220 ? -28.938 -11.695 -9.516 1 98 220 PRO B O 1
ATOM 8667 N N . LEU B 1 221 ? -29.484 -12.734 -7.547 1 97.19 221 LEU B N 1
ATOM 8668 C CA . LEU B 1 221 ? -30.719 -13.32 -8.062 1 97.19 221 LEU B CA 1
ATOM 8669 C C . LEU B 1 221 ? -31.734 -12.234 -8.391 1 97.19 221 LEU B C 1
ATOM 8671 O O . LEU B 1 221 ? -32.375 -12.266 -9.453 1 97.19 221 LEU B O 1
ATOM 8675 N N . GLU B 1 222 ? -31.891 -11.32 -7.449 1 97 222 GLU B N 1
ATOM 8676 C CA . GLU B 1 222 ? -32.781 -10.164 -7.625 1 97 222 GLU B CA 1
ATOM 8677 C C . GLU B 1 222 ? -32.094 -8.883 -7.137 1 97 222 GLU B C 1
ATOM 8679 O O . GLU B 1 222 ? -31.5 -8.859 -6.059 1 97 222 GLU B O 1
ATOM 8684 N N . ILE B 1 223 ? -32.219 -7.848 -7.992 1 97.81 223 ILE B N 1
ATOM 8685 C CA . ILE B 1 223 ? -31.625 -6.566 -7.609 1 97.81 223 ILE B CA 1
ATOM 8686 C C . ILE B 1 223 ? -32.438 -5.426 -8.219 1 97.81 223 ILE B C 1
ATOM 8688 O O . ILE B 1 223 ? -32.812 -5.484 -9.391 1 97.81 223 ILE B O 1
ATOM 8692 N N . ASN B 1 224 ? -32.75 -4.48 -7.473 1 98.19 224 ASN B N 1
ATOM 8693 C CA . ASN B 1 224 ? -33.375 -3.219 -7.879 1 98.19 224 ASN B CA 1
ATOM 8694 C C . ASN B 1 224 ? -32.625 -2.021 -7.293 1 98.19 224 ASN B C 1
ATOM 8696 O O . ASN B 1 224 ? -32.469 -1.921 -6.074 1 98.19 224 ASN B O 1
ATOM 8700 N N . VAL B 1 225 ? -32.188 -1.146 -8.172 1 98.12 225 VAL B N 1
ATOM 8701 C CA . VAL B 1 225 ? -31.438 0.018 -7.73 1 98.12 225 VAL B CA 1
ATOM 8702 C C . VAL B 1 225 ? -32.094 1.292 -8.273 1 98.12 225 VAL B C 1
ATOM 8704 O O . VAL B 1 225 ? -32.469 1.348 -9.438 1 98.12 225 VAL B O 1
ATOM 8707 N N . ASP B 1 226 ? -32.281 2.254 -7.457 1 97.94 226 ASP B N 1
ATOM 8708 C CA . ASP B 1 226 ? -32.75 3.596 -7.812 1 97.94 226 ASP B CA 1
ATOM 8709 C C . ASP B 1 226 ? -31.688 4.645 -7.449 1 97.94 226 ASP B C 1
ATOM 8711 O O . ASP B 1 226 ? -31.594 5.059 -6.293 1 97.94 226 ASP B O 1
ATOM 8715 N N . GLU B 1 227 ? -30.969 5.168 -8.398 1 96.12 227 GLU B N 1
ATOM 8716 C CA . GLU B 1 227 ? -29.844 6.066 -8.172 1 96.12 227 GLU B CA 1
ATOM 8717 C C . GLU B 1 227 ? -30.312 7.473 -7.824 1 96.12 227 GLU B C 1
ATOM 8719 O O . GLU B 1 227 ? -29.531 8.305 -7.359 1 96.12 227 GLU B O 1
ATOM 8724 N N . SER B 1 228 ? -31.578 7.723 -8.008 1 96.12 228 SER B N 1
ATOM 8725 C CA . SER B 1 228 ? -32.094 9.062 -7.766 1 96.12 228 SER B CA 1
ATOM 8726 C C . SER B 1 228 ? -32.281 9.336 -6.273 1 96.12 228 SER B C 1
ATOM 8728 O O . SER B 1 228 ? -32.438 10.484 -5.859 1 96.12 228 SER B O 1
ATOM 8730 N N . LYS B 1 229 ? -32.312 8.352 -5.457 1 96.62 229 LYS B N 1
ATOM 8731 C CA . LYS B 1 229 ? -32.375 8.445 -4.004 1 96.62 229 LYS B CA 1
ATOM 8732 C C . LYS B 1 229 ? -31.156 7.809 -3.354 1 96.62 229 LYS B C 1
ATOM 8734 O O . LYS B 1 229 ? -30.797 6.676 -3.674 1 96.62 229 LYS B O 1
ATOM 8739 N N . THR B 1 230 ? -30.516 8.57 -2.469 1 97.56 230 THR B N 1
ATOM 8740 C CA . THR B 1 230 ? -29.234 8.062 -1.958 1 97.56 230 THR B CA 1
ATOM 8741 C C . THR B 1 230 ? -29.125 8.297 -0.454 1 97.56 230 THR B C 1
ATOM 8743 O O . THR B 1 230 ? -29.859 9.117 0.107 1 97.56 230 THR B O 1
ATOM 8746 N N . ILE B 1 231 ? -28.344 7.465 0.173 1 97.44 231 ILE B N 1
ATOM 8747 C CA . ILE B 1 231 ? -27.859 7.637 1.54 1 97.44 231 ILE B CA 1
ATOM 8748 C C . ILE B 1 231 ? -26.422 8.125 1.521 1 97.44 231 ILE B C 1
ATOM 8750 O O . ILE B 1 231 ? -25.609 7.684 0.694 1 97.44 231 ILE B O 1
ATOM 8754 N N . CYS B 1 232 ? -26.031 9.031 2.475 1 97.25 232 CYS B N 1
ATOM 8755 C CA . CYS B 1 232 ? -24.672 9.531 2.588 1 97.25 232 CYS B CA 1
ATOM 8756 C C . CYS B 1 232 ? -24.047 9.094 3.908 1 97.25 232 CYS B C 1
ATOM 8758 O O . CYS B 1 232 ? -24.297 9.703 4.949 1 97.25 232 CYS B O 1
ATOM 8760 N N . LEU B 1 233 ? -23.156 8.117 3.838 1 97.5 233 LEU B N 1
ATOM 8761 C CA . LEU B 1 233 ? -22.469 7.68 5.047 1 97.5 233 LEU B CA 1
ATOM 8762 C C . LEU B 1 233 ? -21.312 8.617 5.383 1 97.5 233 LEU B C 1
ATOM 8764 O O . LEU B 1 233 ? -20.766 8.562 6.48 1 97.5 233 LEU B O 1
ATOM 8768 N N . GLY B 1 234 ? -21.016 9.547 4.504 1 95.88 234 GLY B N 1
ATOM 8769 C CA . GLY B 1 234 ? -19.969 10.531 4.742 1 95.88 234 GLY B CA 1
ATOM 8770 C C . GLY B 1 234 ? -20.281 11.477 5.883 1 95.88 234 GLY B C 1
ATOM 8771 O O . GLY B 1 234 ? -19.406 12.188 6.375 1 95.88 234 GLY B O 1
ATOM 8772 N N . THR B 1 235 ? -21.531 11.43 6.363 1 97.19 235 THR B N 1
ATOM 8773 C CA . THR B 1 235 ? -21.938 12.242 7.504 1 97.19 235 THR B CA 1
ATOM 8774 C C . THR B 1 235 ? -21.266 11.742 8.789 1 97.19 235 THR B C 1
ATOM 8776 O O . THR B 1 235 ? -21.266 12.438 9.797 1 97.19 235 THR B O 1
ATOM 8779 N N . ARG B 1 236 ? -20.891 10.492 8.812 1 96.81 236 ARG B N 1
ATOM 8780 C CA . ARG B 1 236 ? -20.109 9.883 9.891 1 96.81 236 ARG B CA 1
ATOM 8781 C C . ARG B 1 236 ? -20.922 9.836 11.188 1 96.81 236 ARG B C 1
ATOM 8783 O O . ARG B 1 236 ? -20.375 10.039 12.273 1 96.81 236 ARG B O 1
ATOM 8790 N N . ASP B 1 237 ? -22.172 9.758 11.109 1 97.44 237 ASP B N 1
ATOM 8791 C CA . ASP B 1 237 ? -23.031 9.68 12.289 1 97.44 237 ASP B CA 1
ATOM 8792 C C . ASP B 1 237 ? -23.984 8.5 12.195 1 97.44 237 ASP B C 1
ATOM 8794 O O . ASP B 1 237 ? -25.047 8.508 12.82 1 97.44 237 ASP B O 1
ATOM 8798 N N . TRP B 1 238 ? -23.609 7.531 11.281 1 97.44 238 TRP B N 1
ATOM 8799 C CA . TRP B 1 238 ? -24.344 6.277 11.203 1 97.44 238 TRP B CA 1
ATOM 8800 C C . TRP B 1 238 ? -23.812 5.266 12.219 1 97.44 238 TRP B C 1
ATOM 8802 O O . TRP B 1 238 ? -22.641 5.316 12.602 1 97.44 238 TRP B O 1
ATOM 8812 N N . VAL B 1 239 ? -24.719 4.34 12.688 1 97.44 239 VAL B N 1
ATOM 8813 C CA . VAL B 1 239 ? -24.328 3.33 13.664 1 97.44 239 VAL B CA 1
ATOM 8814 C C . VAL B 1 239 ? -24.75 1.945 13.18 1 97.44 239 VAL B C 1
ATOM 8816 O O . VAL B 1 239 ? -25.703 1.818 12.406 1 97.44 239 VAL B O 1
ATOM 8819 N N . VAL B 1 240 ? -24.062 0.941 13.57 1 98.31 240 VAL B N 1
ATOM 8820 C CA . VAL B 1 240 ? -24.375 -0.444 13.25 1 98.31 240 VAL B CA 1
ATOM 8821 C C . VAL B 1 240 ? -25 -1.129 14.469 1 98.31 240 VAL B C 1
ATOM 8823 O O . VAL B 1 240 ? -24.438 -1.073 15.562 1 98.31 240 VAL B O 1
ATOM 8826 N N . ILE B 1 241 ? -26.156 -1.701 14.289 1 98.06 241 ILE B N 1
ATOM 8827 C CA . ILE B 1 241 ? -26.844 -2.533 15.273 1 98.06 241 ILE B CA 1
ATOM 8828 C C . ILE B 1 241 ? -26.703 -4.004 14.883 1 98.06 241 ILE B C 1
ATOM 8830 O O . ILE B 1 241 ? -26.938 -4.371 13.734 1 98.06 241 ILE B O 1
ATOM 8834 N N . TYR B 1 242 ? -26.328 -4.82 15.805 1 98 242 TYR B N 1
ATOM 8835 C CA . TYR B 1 242 ? -26.062 -6.219 15.5 1 98 242 TYR B CA 1
ATOM 8836 C C . TYR B 1 242 ? -26.281 -7.102 16.719 1 98 242 TYR B C 1
ATOM 8838 O O . TYR B 1 242 ? -26.062 -6.672 17.859 1 98 242 TYR B O 1
ATOM 8846 N N . PRO B 1 243 ? -26.828 -8.289 16.609 1 97.5 243 PRO B N 1
ATOM 8847 C CA . PRO B 1 243 ? -26.75 -9.266 17.703 1 97.5 243 PRO B CA 1
ATOM 8848 C C . PRO B 1 243 ? -25.328 -9.742 17.969 1 97.5 243 PRO B C 1
ATOM 8850 O O . PRO B 1 243 ? -24.469 -9.672 17.078 1 97.5 243 PRO B O 1
ATOM 8853 N N . ASP B 1 244 ? -25.031 -10.281 19.109 1 96.88 244 ASP B N 1
ATOM 8854 C CA . ASP B 1 244 ? -23.688 -10.648 19.547 1 96.88 244 ASP B CA 1
ATOM 8855 C C . ASP B 1 244 ? -23.062 -11.664 18.594 1 96.88 244 ASP B C 1
ATOM 8857 O O . ASP B 1 244 ? -21.844 -11.648 18.359 1 96.88 244 ASP B O 1
ATOM 8861 N N . VAL B 1 245 ? -23.891 -12.461 18.031 1 97.44 245 VAL B N 1
ATOM 8862 C CA . VAL B 1 245 ? -23.406 -13.523 17.156 1 97.44 245 VAL B CA 1
ATOM 8863 C C . VAL B 1 245 ? -22.828 -12.914 15.875 1 97.44 245 VAL B C 1
ATOM 8865 O O . VAL B 1 245 ? -22.062 -13.57 15.164 1 97.44 245 VAL B O 1
ATOM 8868 N N . LEU B 1 246 ? -23.094 -11.633 15.578 1 98.38 246 LEU B N 1
ATOM 8869 C CA . LEU B 1 246 ? -22.625 -10.969 14.367 1 98.38 246 LEU B CA 1
ATOM 8870 C C . LEU B 1 246 ? -21.578 -9.922 14.688 1 98.38 246 LEU B C 1
ATOM 8872 O O . LEU B 1 246 ? -21.406 -8.945 13.953 1 98.38 246 LEU B O 1
ATOM 8876 N N . LEU B 1 247 ? -20.891 -10.062 15.82 1 98.06 247 LEU B N 1
ATOM 8877 C CA . LEU B 1 247 ? -19.844 -9.117 16.203 1 98.06 247 LEU B CA 1
ATOM 8878 C C . LEU B 1 247 ? -18.766 -9.031 15.141 1 98.06 247 LEU B C 1
ATOM 8880 O O . LEU B 1 247 ? -18.266 -7.945 14.836 1 98.06 247 LEU B O 1
ATOM 8884 N N . ASN B 1 248 ? -18.391 -10.156 14.531 1 98.19 248 ASN B N 1
ATOM 8885 C CA . ASN B 1 248 ? -17.391 -10.18 13.477 1 98.19 248 ASN B CA 1
ATOM 8886 C C . ASN B 1 248 ? -17.797 -9.32 12.289 1 98.19 248 ASN B C 1
ATOM 8888 O O . ASN B 1 248 ? -17.016 -8.516 11.789 1 98.19 248 ASN B O 1
ATOM 8892 N N . GLU B 1 249 ? -19 -9.445 11.852 1 98.56 249 GLU B N 1
ATOM 8893 C CA . GLU B 1 249 ? -19.531 -8.711 10.703 1 98.56 249 GLU B CA 1
ATOM 8894 C C . GLU B 1 249 ? -19.625 -7.219 11.008 1 98.56 249 GLU B C 1
ATOM 8896 O O . GLU B 1 249 ? -19.344 -6.383 10.148 1 98.56 249 GLU B O 1
ATOM 8901 N N . ALA B 1 250 ? -20 -6.934 12.234 1 98.44 250 ALA B N 1
ATOM 8902 C CA . ALA B 1 250 ? -20.047 -5.535 12.656 1 98.44 250 ALA B CA 1
ATOM 8903 C C . ALA B 1 250 ? -18.656 -4.914 12.68 1 98.44 250 ALA B C 1
ATOM 8905 O O . ALA B 1 250 ? -18.469 -3.783 12.227 1 98.44 250 ALA B O 1
ATOM 8906 N N . ASN B 1 251 ? -17.734 -5.66 13.227 1 97.81 251 ASN B N 1
ATOM 8907 C CA . ASN B 1 251 ? -16.344 -5.195 13.242 1 97.81 251 ASN B CA 1
ATOM 8908 C C . ASN B 1 251 ? -15.828 -4.953 11.828 1 97.81 251 ASN B C 1
ATOM 8910 O O . ASN B 1 251 ? -15.148 -3.953 11.578 1 97.81 251 ASN B O 1
ATOM 8914 N N . TYR B 1 252 ? -16.141 -5.859 10.938 1 97.69 252 TYR B N 1
ATOM 8915 C CA . TYR B 1 252 ? -15.719 -5.707 9.555 1 97.69 252 TYR B CA 1
ATOM 8916 C C . TYR B 1 252 ? -16.266 -4.422 8.945 1 97.69 252 TYR B C 1
ATOM 8918 O O . TYR B 1 252 ? -15.539 -3.676 8.289 1 97.69 252 TYR B O 1
ATOM 8926 N N . LEU B 1 253 ? -17.5 -4.16 9.188 1 96.88 253 LEU B N 1
ATOM 8927 C CA . LEU B 1 253 ? -18.172 -2.99 8.641 1 96.88 253 LEU B CA 1
ATOM 8928 C C . LEU B 1 253 ? -17.547 -1.705 9.172 1 96.88 253 LEU B C 1
ATOM 8930 O O . LEU B 1 253 ? -17.375 -0.742 8.422 1 96.88 253 LEU B O 1
ATOM 8934 N N . THR B 1 254 ? -17.234 -1.675 10.453 1 95.94 254 THR B N 1
ATOM 8935 C CA . THR B 1 254 ? -16.688 -0.469 11.07 1 95.94 254 THR B CA 1
ATOM 8936 C C . THR B 1 254 ? -15.281 -0.19 10.578 1 95.94 254 THR B C 1
ATOM 8938 O O . THR B 1 254 ? -14.812 0.949 10.633 1 95.94 254 THR B O 1
ATOM 8941 N N . LYS B 1 255 ? -14.648 -1.22 10.094 1 94.31 255 LYS B N 1
ATOM 8942 C CA . LYS B 1 255 ? -13.32 -1.037 9.516 1 94.31 255 LYS B CA 1
ATOM 8943 C C . LYS B 1 255 ? -13.406 -0.491 8.094 1 94.31 255 LYS B C 1
ATOM 8945 O O . LYS B 1 255 ? -12.484 0.188 7.629 1 94.31 255 LYS B O 1
ATOM 8950 N N . LYS B 1 256 ? -14.531 -0.732 7.426 1 95.25 256 LYS B N 1
ATOM 8951 C CA . LYS B 1 256 ? -14.641 -0.423 6.004 1 95.25 256 LYS B CA 1
ATOM 8952 C C . LYS B 1 256 ? -15.445 0.854 5.777 1 95.25 256 LYS B C 1
ATOM 8954 O O . LYS B 1 256 ? -15.281 1.523 4.754 1 95.25 256 LYS B O 1
ATOM 8959 N N . LEU B 1 257 ? -16.312 1.197 6.676 1 96.94 257 LEU B N 1
ATOM 8960 C CA . LEU B 1 257 ? -17.219 2.342 6.531 1 96.94 257 LEU B CA 1
ATOM 8961 C C . LEU B 1 257 ? -17.109 3.266 7.738 1 96.94 257 LEU B C 1
ATOM 8963 O O . LEU B 1 257 ? -16.703 2.836 8.82 1 96.94 257 LEU B O 1
ATOM 8967 N N . PRO B 1 258 ? -17.391 4.539 7.555 1 96.19 258 PRO B N 1
ATOM 8968 C CA . PRO B 1 258 ? -17.312 5.488 8.672 1 96.19 258 PRO B CA 1
ATOM 8969 C C . PRO B 1 258 ? -18.531 5.406 9.594 1 96.19 258 PRO B C 1
ATOM 8971 O O . PRO B 1 258 ? -19.297 6.363 9.695 1 96.19 258 PRO B O 1
ATOM 8974 N N . VAL B 1 259 ? -18.656 4.262 10.25 1 96.88 259 VAL B N 1
ATOM 8975 C CA . VAL B 1 259 ? -19.75 3.986 11.164 1 96.88 259 VAL B CA 1
ATOM 8976 C C . VAL B 1 259 ? -19.203 3.461 12.492 1 96.88 259 VAL B C 1
ATOM 8978 O O . VAL B 1 259 ? -18.047 3.041 12.562 1 96.88 259 VAL B O 1
ATOM 8981 N N . THR B 1 260 ? -20 3.547 13.578 1 95.62 260 THR B N 1
ATOM 8982 C CA . THR B 1 260 ? -19.672 2.971 14.875 1 95.62 260 THR B CA 1
ATOM 8983 C C . THR B 1 260 ? -20.703 1.926 15.289 1 95.62 260 THR B C 1
ATOM 8985 O O . THR B 1 260 ? -21.766 1.81 14.664 1 95.62 260 THR B O 1
ATOM 8988 N N . LYS B 1 261 ? -20.375 1.167 16.328 1 95.25 261 LYS B N 1
ATOM 8989 C CA . LYS B 1 261 ? -21.297 0.148 16.828 1 95.25 261 LYS B CA 1
ATOM 8990 C C . LYS B 1 261 ? -22.109 0.675 18.016 1 95.25 261 LYS B C 1
ATOM 8992 O O . LYS B 1 261 ? -21.609 1.483 18.797 1 95.25 261 LYS B O 1
ATOM 8997 N N . THR B 1 262 ? -23.297 0.245 18.047 1 93.44 262 THR B N 1
ATOM 8998 C CA . THR B 1 262 ? -24.125 0.55 19.219 1 93.44 262 THR B CA 1
ATOM 8999 C C . THR B 1 262 ? -25.078 -0.598 19.516 1 93.44 262 THR B C 1
ATOM 9001 O O . THR B 1 262 ? -25.375 -1.412 18.641 1 93.44 262 THR B O 1
ATOM 9004 N N . LYS B 1 263 ? -25.547 -0.707 20.703 1 90.19 263 LYS B N 1
ATOM 9005 C CA . LYS B 1 263 ? -26.516 -1.719 21.094 1 90.19 263 LYS B CA 1
ATOM 9006 C C . LYS B 1 263 ? -27.938 -1.161 21.047 1 90.19 263 LYS B C 1
ATOM 9008 O O . LYS B 1 263 ? -28.906 -1.921 21.031 1 90.19 263 LYS B O 1
ATOM 9013 N N . GLN B 1 264 ? -28.031 0.166 21.031 1 90.94 264 GLN B N 1
ATOM 9014 C CA . GLN B 1 264 ? -29.344 0.801 21.031 1 90.94 264 GLN B CA 1
ATOM 9015 C C . GLN B 1 264 ? -29.719 1.263 19.625 1 90.94 264 GLN B C 1
ATOM 9017 O O . GLN B 1 264 ? -28.984 2.025 19 1 90.94 264 GLN B O 1
ATOM 9022 N N . LYS B 1 265 ? -30.875 0.858 19.203 1 92.88 265 LYS B N 1
ATOM 9023 C CA . LYS B 1 265 ? -31.359 1.197 17.859 1 92.88 265 LYS B CA 1
ATOM 9024 C C . LYS B 1 265 ? -31.875 2.629 17.812 1 92.88 265 LYS B C 1
ATOM 9026 O O . LYS B 1 265 ? -32.844 2.963 18.484 1 92.88 265 LYS B O 1
ATOM 9031 N N . PRO B 1 266 ? -31.328 3.416 17.016 1 94.5 266 PRO B N 1
ATOM 9032 C CA . PRO B 1 266 ? -31.859 4.773 16.859 1 94.5 266 PRO B CA 1
ATOM 9033 C C . PRO B 1 266 ? -33.031 4.84 15.906 1 94.5 266 PRO B C 1
ATOM 9035 O O . PRO B 1 266 ? -33.406 3.826 15.312 1 94.5 266 PRO B O 1
ATOM 9038 N N . LEU B 1 267 ? -33.594 6 15.805 1 93.62 267 LEU B N 1
ATOM 9039 C CA . LEU B 1 267 ? -34.75 6.199 14.914 1 93.62 267 LEU B CA 1
ATOM 9040 C C . LEU B 1 267 ? -34.312 6.129 13.453 1 93.62 267 LEU B C 1
ATOM 9042 O O . LEU B 1 267 ? -35 5.52 12.625 1 93.62 267 LEU B O 1
ATOM 9046 N N . ASN B 1 268 ? -33.25 6.82 13.164 1 94.94 268 ASN B N 1
ATOM 9047 C CA . ASN B 1 268 ? -32.688 6.879 11.812 1 94.94 268 ASN B CA 1
ATOM 9048 C C . ASN B 1 268 ? -31.172 6.73 11.82 1 94.94 268 ASN B C 1
ATOM 9050 O O . ASN B 1 268 ? -30.547 6.652 12.883 1 94.94 268 ASN B O 1
ATOM 9054 N N . ARG B 1 269 ? -30.578 6.539 10.57 1 97.56 269 ARG B N 1
ATOM 9055 C CA . ARG B 1 269 ? -29.141 6.5 10.305 1 97.56 269 ARG B CA 1
ATOM 9056 C C . ARG B 1 269 ? -28.484 5.316 11.016 1 97.56 269 ARG B C 1
ATOM 9058 O O . ARG B 1 269 ? -27.516 5.488 11.75 1 97.56 269 ARG B O 1
ATOM 9065 N N . TYR B 1 270 ? -29.031 4.184 10.727 1 97.81 270 TYR B N 1
ATOM 9066 C CA . TYR B 1 270 ? -28.469 2.953 11.266 1 97.81 270 TYR B CA 1
ATOM 9067 C C . TYR B 1 270 ? -28.375 1.878 10.195 1 97.81 270 TYR B C 1
ATOM 9069 O O . TYR B 1 270 ? -29.094 1.933 9.188 1 97.81 270 TYR B O 1
ATOM 9077 N N . ILE B 1 271 ? -27.438 1.026 10.328 1 98.75 271 ILE B N 1
ATOM 9078 C CA . ILE B 1 271 ? -27.328 -0.235 9.609 1 98.75 271 ILE B CA 1
ATOM 9079 C C . ILE B 1 271 ? -27.656 -1.397 10.539 1 98.75 271 ILE B C 1
ATOM 9081 O O . ILE B 1 271 ? -27.016 -1.577 11.57 1 98.75 271 ILE B O 1
ATOM 9085 N N . GLU B 1 272 ? -28.672 -2.094 10.203 1 98.69 272 GLU B N 1
ATOM 9086 C CA . GLU B 1 272 ? -29.094 -3.215 11.039 1 98.69 272 GLU B CA 1
ATOM 9087 C C . GLU B 1 272 ? -28.656 -4.547 10.43 1 98.69 272 GLU B C 1
ATOM 9089 O O . GLU B 1 272 ? -28.984 -4.844 9.281 1 98.69 272 GLU B O 1
ATOM 9094 N N . LEU B 1 273 ? -27.906 -5.309 11.148 1 98.75 273 LEU B N 1
ATOM 9095 C CA . LEU B 1 273 ? -27.547 -6.676 10.797 1 98.75 273 LEU B CA 1
ATOM 9096 C C . LEU B 1 273 ? -28.375 -7.68 11.586 1 98.75 273 LEU B C 1
ATOM 9098 O O . LEU B 1 273 ? -28.562 -7.535 12.797 1 98.75 273 LEU B O 1
ATOM 9102 N N . ASP B 1 274 ? -28.891 -8.617 10.906 1 98.19 274 ASP B N 1
ATOM 9103 C CA . ASP B 1 274 ? -29.734 -9.602 11.578 1 98.19 274 ASP B CA 1
ATOM 9104 C C . ASP B 1 274 ? -29.656 -10.961 10.891 1 98.19 274 ASP B C 1
ATOM 9106 O O . ASP B 1 274 ? -29.266 -11.047 9.719 1 98.19 274 ASP B O 1
ATOM 9110 N N . ILE B 1 275 ? -29.922 -12.047 11.656 1 98.56 275 ILE B N 1
ATOM 9111 C CA . ILE B 1 275 ? -30.047 -13.406 11.133 1 98.56 275 ILE B CA 1
ATOM 9112 C C . ILE B 1 275 ? -31.5 -13.844 11.211 1 98.56 275 ILE B C 1
ATOM 9114 O O . ILE B 1 275 ? -32.094 -13.867 12.289 1 98.56 275 ILE B O 1
ATOM 9118 N N . LYS B 1 276 ? -32.094 -14.102 10.094 1 97.88 276 LYS B N 1
ATOM 9119 C CA . LYS B 1 276 ? -33.438 -14.648 9.922 1 97.88 276 LYS B CA 1
ATOM 9120 C C . LYS B 1 276 ? -33.531 -15.531 8.68 1 97.88 276 LYS B C 1
ATOM 9122 O O . LYS B 1 276 ? -32.688 -15.43 7.785 1 97.88 276 LYS B O 1
ATOM 9127 N N . PRO B 1 277 ? -34.469 -16.422 8.688 1 97.56 277 PRO B N 1
ATOM 9128 C CA . PRO B 1 277 ? -34.625 -17.172 7.453 1 97.56 277 PRO B CA 1
ATOM 9129 C C . PRO B 1 277 ? -34.812 -16.281 6.23 1 97.56 277 PRO B C 1
ATOM 9131 O O . PRO B 1 277 ? -35.594 -15.312 6.281 1 97.56 277 PRO B O 1
ATOM 9134 N N . VAL B 1 278 ? -34.062 -16.531 5.23 1 97.38 278 VAL B N 1
ATOM 9135 C CA . VAL B 1 278 ? -34.156 -15.797 3.973 1 97.38 278 VAL B CA 1
ATOM 9136 C C . VAL B 1 278 ? -34.594 -16.734 2.855 1 97.38 278 VAL B C 1
ATOM 9138 O O . VAL B 1 278 ? -33.969 -17.734 2.576 1 97.38 278 VAL B O 1
ATOM 9141 N N . LYS B 1 279 ? -35.688 -16.406 2.266 1 95.69 279 LYS B N 1
ATOM 9142 C CA . LYS B 1 279 ? -36.188 -17.188 1.141 1 95.69 279 LYS B CA 1
ATOM 9143 C C . LYS B 1 279 ? -35.812 -16.531 -0.19 1 95.69 279 LYS B C 1
ATOM 9145 O O . LYS B 1 279 ? -35.906 -15.32 -0.339 1 95.69 279 LYS B O 1
ATOM 9150 N N . VAL B 1 280 ? -35.344 -17.359 -1.067 1 95.25 280 VAL B N 1
ATOM 9151 C CA . VAL B 1 280 ? -34.969 -16.875 -2.398 1 95.25 280 VAL B CA 1
ATOM 9152 C C . VAL B 1 280 ? -35.656 -17.734 -3.459 1 95.25 280 VAL B C 1
ATOM 9154 O O . VAL B 1 280 ? -36.031 -18.891 -3.201 1 95.25 280 VAL B O 1
ATOM 9157 N N . THR B 1 281 ? -35.906 -17.141 -4.566 1 90.56 281 THR B N 1
ATOM 9158 C CA . THR B 1 281 ? -36.5 -17.859 -5.676 1 90.56 281 THR B CA 1
ATOM 9159 C C . THR B 1 281 ? -35.406 -18.453 -6.586 1 90.56 281 THR B C 1
ATOM 9161 O O . THR B 1 281 ? -34.656 -17.703 -7.211 1 90.56 281 THR B O 1
ATOM 9164 N N . ILE B 1 282 ? -35.344 -19.734 -6.688 1 86.69 282 ILE B N 1
ATOM 9165 C CA . ILE B 1 282 ? -34.438 -20.453 -7.578 1 86.69 282 ILE B CA 1
ATOM 9166 C C . ILE B 1 282 ? -35.25 -21.406 -8.461 1 86.69 282 ILE B C 1
ATOM 9168 O O . ILE B 1 282 ? -35.969 -22.266 -7.961 1 86.69 282 ILE B O 1
ATOM 9172 N N . ASN B 1 283 ? -35.062 -21.266 -9.75 1 81.94 283 ASN B N 1
ATOM 9173 C CA . ASN B 1 283 ? -35.812 -22.062 -10.711 1 81.94 283 ASN B CA 1
ATOM 9174 C C . ASN B 1 283 ? -37.312 -22 -10.453 1 81.94 283 ASN B C 1
ATOM 9176 O O . ASN B 1 283 ? -37.969 -23.047 -10.438 1 81.94 283 ASN B O 1
ATOM 9180 N N . GLY B 1 284 ? -37.812 -20.922 -10.07 1 83 284 GLY B N 1
ATOM 9181 C CA . GLY B 1 284 ? -39.219 -20.672 -9.914 1 83 284 GLY B CA 1
ATOM 9182 C C . GLY B 1 284 ? -39.75 -21.109 -8.562 1 83 284 GLY B C 1
ATOM 9183 O O . GLY B 1 284 ? -40.969 -20.953 -8.281 1 83 284 GLY B O 1
ATOM 9184 N N . LYS B 1 285 ? -38.969 -21.562 -7.684 1 89.81 285 LYS B N 1
ATOM 9185 C CA . LYS B 1 285 ? -39.406 -22.047 -6.379 1 89.81 285 LYS B CA 1
ATOM 9186 C C . LYS B 1 285 ? -38.781 -21.25 -5.25 1 89.81 285 LYS B C 1
ATOM 9188 O O . LYS B 1 285 ? -37.562 -21.016 -5.254 1 89.81 285 LYS B O 1
ATOM 9193 N N . LEU B 1 286 ? -39.562 -20.906 -4.371 1 92.25 286 LEU B N 1
ATOM 9194 C CA . LEU B 1 286 ? -39.094 -20.188 -3.186 1 92.25 286 LEU B CA 1
ATOM 9195 C C . LEU B 1 286 ? -38.5 -21.156 -2.174 1 92.25 286 LEU B C 1
ATOM 9197 O O . LEU B 1 286 ? -39.125 -22.141 -1.801 1 92.25 286 LEU B O 1
ATOM 9201 N N . GLN B 1 287 ? -37.25 -20.953 -1.764 1 92.81 287 GLN B N 1
ATOM 9202 C CA . GLN B 1 287 ? -36.594 -21.859 -0.821 1 92.81 287 GLN B CA 1
ATOM 9203 C C . GLN B 1 287 ? -35.562 -21.125 0.027 1 92.81 287 GLN B C 1
ATOM 9205 O O . GLN B 1 287 ? -35.125 -20.031 -0.329 1 92.81 287 GLN B O 1
ATOM 9210 N N . GLU B 1 288 ? -35.312 -21.797 1.159 1 94.44 288 GLU B N 1
ATOM 9211 C CA . GLU B 1 288 ? -34.188 -21.328 1.998 1 94.44 288 GLU B CA 1
ATOM 9212 C C . GLU B 1 288 ? -32.875 -21.922 1.555 1 94.44 288 GLU B C 1
ATOM 9214 O O . GLU B 1 288 ? -32.812 -23.078 1.134 1 94.44 288 GLU B O 1
ATOM 9219 N N . LYS B 1 289 ? -31.922 -21.109 1.604 1 95.62 289 LYS B N 1
ATOM 9220 C CA . LYS B 1 289 ? -30.594 -21.562 1.232 1 95.62 289 LYS B CA 1
ATOM 9221 C C . LYS B 1 289 ? -29.531 -20.969 2.156 1 95.62 289 LYS B C 1
ATOM 9223 O O . LYS B 1 289 ? -29.641 -19.812 2.578 1 95.62 289 LYS B O 1
ATOM 9228 N N . ALA B 1 290 ? -28.531 -21.781 2.477 1 97.12 290 ALA B N 1
ATOM 9229 C CA . ALA B 1 290 ? -27.406 -21.281 3.242 1 97.12 290 ALA B CA 1
ATOM 9230 C C . ALA B 1 290 ? -26.766 -20.078 2.551 1 97.12 290 ALA B C 1
ATOM 9232 O O . ALA B 1 290 ? -26.688 -20.031 1.32 1 97.12 290 ALA B O 1
ATOM 9233 N N . GLU B 1 291 ? -26.312 -19.062 3.344 1 98.38 291 GLU B N 1
ATOM 9234 C CA . GLU B 1 291 ? -25.562 -17.875 2.918 1 98.38 291 GLU B CA 1
ATOM 9235 C C . GLU B 1 291 ? -26.438 -16.906 2.15 1 98.38 291 GLU B C 1
ATOM 9237 O O . GLU B 1 291 ? -25.953 -15.906 1.617 1 98.38 291 GLU B O 1
ATOM 9242 N N . ALA B 1 292 ? -27.766 -17.188 2.076 1 98.69 292 ALA B N 1
ATOM 9243 C CA . ALA B 1 292 ? -28.688 -16.25 1.459 1 98.69 292 ALA B CA 1
ATOM 9244 C C . ALA B 1 292 ? -28.781 -14.945 2.262 1 98.69 292 ALA B C 1
ATOM 9246 O O . ALA B 1 292 ? -28.516 -14.938 3.467 1 98.69 292 ALA B O 1
ATOM 9247 N N . TYR B 1 293 ? -29.109 -13.844 1.573 1 98.75 293 TYR B N 1
ATOM 9248 C CA . TYR B 1 293 ? -29.25 -12.578 2.283 1 98.75 293 TYR B CA 1
ATOM 9249 C C . TYR B 1 293 ? -30.203 -11.641 1.555 1 98.75 293 TYR B C 1
ATOM 9251 O O . TYR B 1 293 ? -30.5 -11.844 0.376 1 98.75 293 TYR B O 1
ATOM 9259 N N . THR B 1 294 ? -30.672 -10.719 2.27 1 98.75 294 THR B N 1
ATOM 9260 C CA . THR B 1 294 ? -31.359 -9.555 1.722 1 98.75 294 THR B CA 1
ATOM 9261 C C . THR B 1 294 ? -30.672 -8.266 2.15 1 98.75 294 THR B C 1
ATOM 9263 O O . THR B 1 294 ? -30.094 -8.195 3.232 1 98.75 294 THR B O 1
ATOM 9266 N N . LEU B 1 295 ? -30.594 -7.32 1.309 1 98.88 295 LEU B N 1
ATOM 9267 C CA . LEU B 1 295 ? -30.094 -5.977 1.559 1 98.88 295 LEU B CA 1
ATOM 9268 C C . LEU B 1 295 ? -31.125 -4.926 1.187 1 98.88 295 LEU B C 1
ATOM 9270 O O . LEU B 1 295 ? -31.609 -4.891 0.049 1 98.88 295 LEU B O 1
ATOM 9274 N N . GLU B 1 296 ? -31.5 -4.168 2.123 1 98.81 296 GLU B N 1
ATOM 9275 C CA . GLU B 1 296 ? -32.438 -3.066 1.915 1 98.81 296 GLU B CA 1
ATOM 9276 C C . GLU B 1 296 ? -31.797 -1.726 2.264 1 98.81 296 GLU B C 1
ATOM 9278 O O . GLU B 1 296 ? -31.391 -1.505 3.406 1 98.81 296 GLU B O 1
ATOM 9283 N N . VAL B 1 297 ? -31.641 -0.883 1.289 1 98.81 297 VAL B N 1
ATOM 9284 C CA . VAL B 1 297 ? -31.188 0.492 1.48 1 98.81 297 VAL B CA 1
ATOM 9285 C C . VAL B 1 297 ? -32.375 1.449 1.316 1 98.81 297 VAL B C 1
ATOM 9287 O O . VAL B 1 297 ? -32.906 1.59 0.219 1 98.81 297 VAL B O 1
ATOM 9290 N N . VAL B 1 298 ? -32.719 2.094 2.359 1 98.25 298 VAL B N 1
ATOM 9291 C CA . VAL B 1 298 ? -33.938 2.879 2.369 1 98.25 298 VAL B CA 1
ATOM 9292 C C . VAL B 1 298 ? -33.625 4.332 2.715 1 98.25 298 VAL B C 1
ATOM 9294 O O . VAL B 1 298 ? -33.812 4.758 3.857 1 98.25 298 VAL B O 1
ATOM 9297 N N . PRO B 1 299 ? -33.375 5.145 1.727 1 96.94 299 PRO B N 1
ATOM 9298 C CA . PRO B 1 299 ? -33.031 6.543 1.985 1 96.94 299 PRO B CA 1
ATOM 9299 C C . PRO B 1 299 ? -34.188 7.312 2.648 1 96.94 299 PRO B C 1
ATOM 9301 O O . PRO B 1 299 ? -33.938 8.172 3.504 1 96.94 299 PRO B O 1
ATOM 9304 N N . GLY B 1 300 ? -35.438 7.02 2.352 1 92.5 300 GLY B N 1
ATOM 9305 C CA . GLY B 1 300 ? -36.594 7.738 2.902 1 92.5 300 GLY B CA 1
ATOM 9306 C C . GLY B 1 300 ? -36.688 7.633 4.414 1 92.5 300 GLY B C 1
ATOM 9307 O O . GLY B 1 300 ? -37.094 8.578 5.082 1 92.5 300 GLY B O 1
ATOM 9308 N N . LYS B 1 301 ? -36.25 6.562 4.914 1 94.56 301 LYS B N 1
ATOM 9309 C CA . LYS B 1 301 ? -36.312 6.332 6.355 1 94.56 301 LYS B CA 1
ATOM 9310 C C . LYS B 1 301 ? -34.906 6.293 6.949 1 94.56 301 LYS B C 1
ATOM 9312 O O . LYS B 1 301 ? -34.75 6.129 8.156 1 94.56 301 LYS B O 1
ATOM 9317 N N . GLU B 1 302 ? -33.938 6.375 6.125 1 95.88 302 GLU B N 1
ATOM 9318 C CA . GLU B 1 302 ? -32.5 6.438 6.469 1 95.88 302 GLU B CA 1
ATOM 9319 C C . GLU B 1 302 ? -32.094 5.227 7.289 1 95.88 302 GLU B C 1
ATOM 9321 O O . GLU B 1 302 ? -31.484 5.371 8.359 1 95.88 302 GLU B O 1
ATOM 9326 N N . TYR B 1 303 ? -32.25 4.117 6.82 1 97.44 303 TYR B N 1
ATOM 9327 C CA . TYR B 1 303 ? -31.688 2.91 7.41 1 97.44 303 TYR B CA 1
ATOM 9328 C C . TYR B 1 303 ? -31.25 1.929 6.328 1 97.44 303 TYR B C 1
ATOM 9330 O O . TYR B 1 303 ? -31.672 2.039 5.176 1 97.44 303 TYR B O 1
ATOM 9338 N N . ILE B 1 304 ? -30.375 1.088 6.547 1 98.81 304 ILE B N 1
ATOM 9339 C CA . ILE B 1 304 ? -29.922 -0.055 5.762 1 98.81 304 ILE B CA 1
ATOM 9340 C C . ILE B 1 304 ? -30.125 -1.341 6.562 1 98.81 304 ILE B C 1
ATOM 9342 O O . ILE B 1 304 ? -29.812 -1.391 7.754 1 98.81 304 ILE B O 1
ATOM 9346 N N . LYS B 1 305 ? -30.719 -2.256 5.992 1 98.75 305 LYS B N 1
ATOM 9347 C CA . LYS B 1 305 ? -30.922 -3.529 6.68 1 98.75 305 LYS B CA 1
ATOM 9348 C C . LYS B 1 305 ? -30.328 -4.688 5.887 1 98.75 305 LYS B C 1
ATOM 9350 O O . LYS B 1 305 ? -30.562 -4.816 4.688 1 98.75 305 LYS B O 1
ATOM 9355 N N . ILE B 1 306 ? -29.516 -5.461 6.492 1 98.88 306 ILE B N 1
ATOM 9356 C CA . ILE B 1 306 ? -28.953 -6.684 5.93 1 98.88 306 ILE B CA 1
ATOM 9357 C C . ILE B 1 306 ? -29.391 -7.887 6.762 1 98.88 306 ILE B C 1
ATOM 9359 O O . ILE B 1 306 ? -29.078 -7.973 7.953 1 98.88 306 ILE B O 1
ATOM 9363 N N . THR B 1 307 ? -30.125 -8.734 6.199 1 98.81 307 THR B N 1
ATOM 9364 C CA . THR B 1 307 ? -30.578 -9.969 6.836 1 98.81 307 THR B CA 1
ATOM 9365 C C . THR B 1 307 ? -29.984 -11.188 6.141 1 98.81 307 THR B C 1
ATOM 9367 O O . THR B 1 307 ? -30.062 -11.312 4.918 1 98.81 307 THR B O 1
ATOM 9370 N N . GLY B 1 308 ? -29.344 -12.055 6.902 1 98.75 308 GLY B N 1
ATOM 9371 C CA . GLY B 1 308 ? -28.781 -13.273 6.348 1 98.75 308 GLY B CA 1
ATOM 9372 C C . GLY B 1 308 ? -29.375 -14.531 6.941 1 98.75 308 GLY B C 1
ATOM 9373 O O . GLY B 1 308 ? -29.797 -14.539 8.102 1 98.75 308 GLY B O 1
ATOM 9374 N N . GLN B 1 309 ? -29.422 -15.578 6.133 1 98.5 309 GLN B N 1
ATOM 9375 C CA . GLN B 1 309 ? -29.766 -16.906 6.625 1 98.5 309 GLN B CA 1
ATOM 9376 C C . GLN B 1 309 ? -28.844 -17.344 7.746 1 98.5 309 GLN B C 1
ATOM 9378 O O . GLN B 1 309 ? -29.25 -18.078 8.648 1 98.5 309 GLN B O 1
ATOM 9383 N N . ASP B 1 310 ? -27.656 -16.891 7.73 1 98.56 310 ASP B N 1
ATOM 9384 C CA . ASP B 1 310 ? -26.578 -17.141 8.68 1 98.56 310 ASP B CA 1
ATOM 9385 C C . ASP B 1 310 ? -25.547 -16 8.633 1 98.56 310 ASP B C 1
ATOM 9387 O O . ASP B 1 310 ? -25.75 -15.016 7.922 1 98.56 310 ASP B O 1
ATOM 9391 N N . ALA B 1 311 ? -24.5 -16.078 9.438 1 98.69 311 ALA B N 1
ATOM 9392 C CA . ALA B 1 311 ? -23.5 -15.023 9.531 1 98.69 311 ALA B CA 1
ATOM 9393 C C . ALA B 1 311 ? -22.828 -14.773 8.18 1 98.69 311 ALA B C 1
ATOM 9395 O O . ALA B 1 311 ? -22.547 -13.633 7.816 1 98.69 311 ALA B O 1
ATOM 9396 N N . ALA B 1 312 ? -22.562 -15.852 7.422 1 98.81 312 ALA B N 1
ATOM 9397 C CA . ALA B 1 312 ? -21.969 -15.703 6.098 1 98.81 312 ALA B CA 1
ATOM 9398 C C . ALA B 1 312 ? -22.891 -14.922 5.164 1 98.81 312 ALA B C 1
ATOM 9400 O O . ALA B 1 312 ? -22.422 -14.094 4.375 1 98.81 312 ALA B O 1
ATOM 9401 N N . GLY B 1 313 ? -24.156 -15.258 5.258 1 98.81 313 GLY B N 1
ATOM 9402 C CA . GLY B 1 313 ? -25.109 -14.484 4.477 1 98.81 313 GLY B CA 1
ATOM 9403 C C . GLY B 1 313 ? -25.062 -13 4.766 1 98.81 313 GLY B C 1
ATOM 9404 O O . GLY B 1 313 ? -25.078 -12.18 3.846 1 98.81 313 GLY B O 1
ATOM 9405 N N . VAL B 1 314 ? -24.984 -12.656 6.043 1 98.88 314 VAL B N 1
ATOM 9406 C CA . VAL B 1 314 ? -24.875 -11.258 6.434 1 98.88 314 VAL B CA 1
ATOM 9407 C C . VAL B 1 314 ? -23.609 -10.656 5.848 1 98.88 314 VAL B C 1
ATOM 9409 O O . VAL B 1 314 ? -23.625 -9.555 5.297 1 98.88 314 VAL B O 1
ATOM 9412 N N . PHE B 1 315 ? -22.531 -11.367 5.953 1 98.88 315 PHE B N 1
ATOM 9413 C CA . PHE B 1 315 ? -21.234 -10.914 5.441 1 98.88 315 PHE B CA 1
ATOM 9414 C C . PHE B 1 315 ? -21.312 -10.641 3.945 1 98.88 315 PHE B C 1
ATOM 9416 O O . PHE B 1 315 ? -20.797 -9.633 3.467 1 98.88 315 PHE B O 1
ATOM 9423 N N . TYR B 1 316 ? -21.953 -11.492 3.184 1 98.88 316 TYR B N 1
ATOM 9424 C CA . TYR B 1 316 ? -22.047 -11.297 1.741 1 98.88 316 TYR B CA 1
ATOM 9425 C C . TYR B 1 316 ? -22.984 -10.141 1.409 1 98.88 316 TYR B C 1
ATOM 9427 O O . TYR B 1 316 ? -22.781 -9.438 0.415 1 98.88 316 TYR B O 1
ATOM 9435 N N . GLY B 1 317 ? -24.031 -10 2.246 1 98.88 317 GLY B N 1
ATOM 9436 C CA . GLY B 1 317 ? -24.812 -8.781 2.123 1 98.88 317 GLY B CA 1
ATOM 9437 C C . GLY B 1 317 ? -24 -7.52 2.291 1 98.88 317 GLY B C 1
ATOM 9438 O O . GLY B 1 317 ? -24.188 -6.539 1.568 1 98.88 317 GLY B O 1
ATOM 9439 N N . ILE B 1 318 ? -23.047 -7.539 3.229 1 98.81 318 ILE B N 1
ATOM 9440 C CA . ILE B 1 318 ? -22.141 -6.422 3.455 1 98.81 318 ILE B CA 1
ATOM 9441 C C . ILE B 1 318 ? -21.297 -6.188 2.209 1 98.81 318 ILE B C 1
ATOM 9443 O O . ILE B 1 318 ? -21.062 -5.039 1.814 1 98.81 318 ILE B O 1
ATOM 9447 N N . GLN B 1 319 ? -20.844 -7.273 1.524 1 98.62 319 GLN B N 1
ATOM 9448 C CA . GLN B 1 319 ? -20.047 -7.109 0.308 1 98.62 319 GLN B CA 1
ATOM 9449 C C . GLN B 1 319 ? -20.875 -6.441 -0.792 1 98.62 319 GLN B C 1
ATOM 9451 O O . GLN B 1 319 ? -20.344 -5.621 -1.551 1 98.62 319 GLN B O 1
ATOM 9456 N N . SER B 1 320 ? -22.141 -6.816 -0.882 1 98.75 320 SER B N 1
ATOM 9457 C CA . SER B 1 320 ? -23.016 -6.164 -1.847 1 98.75 320 SER B CA 1
ATOM 9458 C C . SER B 1 320 ? -23.203 -4.684 -1.521 1 98.75 320 SER B C 1
ATOM 9460 O O . SER B 1 320 ? -23.172 -3.84 -2.418 1 98.75 320 SER B O 1
ATOM 9462 N N . LEU B 1 321 ? -23.344 -4.426 -0.218 1 98.75 321 LEU B N 1
ATOM 9463 C CA . LEU B 1 321 ? -23.438 -3.033 0.209 1 98.75 321 LEU B CA 1
ATOM 9464 C C . LEU B 1 321 ? -22.188 -2.25 -0.203 1 98.75 321 LEU B C 1
ATOM 9466 O O . LEU B 1 321 ? -22.297 -1.139 -0.728 1 98.75 321 LEU B O 1
ATOM 9470 N N . MET B 1 322 ? -21.031 -2.811 0.017 1 97.75 322 MET B N 1
ATOM 9471 C CA . MET B 1 322 ? -19.781 -2.158 -0.329 1 97.75 322 MET B CA 1
ATOM 9472 C C . MET B 1 322 ? -19.688 -1.919 -1.832 1 97.75 322 MET B C 1
ATOM 9474 O O . MET B 1 322 ? -19.156 -0.892 -2.271 1 97.75 322 MET B O 1
ATOM 9478 N N . SER B 1 323 ? -20.188 -2.846 -2.607 1 97.44 323 SER B N 1
ATOM 9479 C CA . SER B 1 323 ? -20.188 -2.688 -4.059 1 97.44 323 SER B CA 1
ATOM 9480 C C . SER B 1 323 ? -21.031 -1.493 -4.488 1 97.44 323 SER B C 1
ATOM 9482 O O . SER B 1 323 ? -20.719 -0.825 -5.473 1 97.44 323 SER B O 1
ATOM 9484 N N . LEU B 1 324 ? -22.078 -1.253 -3.787 1 98.12 324 LEU B N 1
ATOM 9485 C CA . LEU B 1 324 ? -23.016 -0.18 -4.109 1 98.12 324 LEU B CA 1
ATOM 9486 C C . LEU B 1 324 ? -22.5 1.164 -3.615 1 98.12 324 LEU B C 1
ATOM 9488 O O . LEU B 1 324 ? -23 2.217 -4.02 1 98.12 324 LEU B O 1
ATOM 9492 N N . THR B 1 325 ? -21.5 1.154 -2.703 1 97.62 325 THR B N 1
ATOM 9493 C CA . THR B 1 325 ? -21.016 2.363 -2.049 1 97.62 325 THR B CA 1
ATOM 9494 C C . THR B 1 325 ? -19.984 3.072 -2.918 1 97.62 325 THR B C 1
ATOM 9496 O O . THR B 1 325 ? -19 2.467 -3.328 1 97.62 325 THR B O 1
ATOM 9499 N N . SER B 1 326 ? -20.203 4.301 -3.225 1 95.19 326 SER B N 1
ATOM 9500 C CA . SER B 1 326 ? -19.25 5.094 -3.992 1 95.19 326 SER B CA 1
ATOM 9501 C C . SER B 1 326 ? -18.047 5.484 -3.143 1 95.19 326 SER B C 1
ATOM 9503 O O . SER B 1 326 ? -18.031 5.227 -1.937 1 95.19 326 SER B O 1
ATOM 9505 N N . ASP B 1 327 ? -17.094 6.09 -3.717 1 88.94 327 ASP B N 1
ATOM 9506 C CA . ASP B 1 327 ? -15.859 6.496 -3.035 1 88.94 327 ASP B CA 1
ATOM 9507 C C . ASP B 1 327 ? -16.156 7.543 -1.9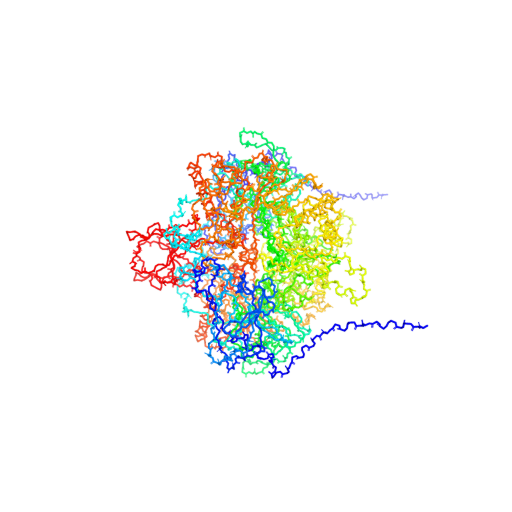61 1 88.94 327 ASP B C 1
ATOM 9509 O O . ASP B 1 327 ? -15.445 7.625 -0.958 1 88.94 327 ASP B O 1
ATOM 9513 N N . ASN B 1 328 ? -17.219 8.328 -2.156 1 92.25 328 ASN B N 1
ATOM 9514 C CA . ASN B 1 328 ? -17.578 9.359 -1.189 1 92.25 328 ASN B CA 1
ATOM 9515 C C . ASN B 1 328 ? -18.672 8.875 -0.241 1 92.25 328 ASN B C 1
ATOM 9517 O O . ASN B 1 328 ? -19.375 9.68 0.371 1 92.25 328 ASN B O 1
ATOM 9521 N N . TYR B 1 329 ? -18.922 7.551 -0.203 1 96.81 329 TYR B N 1
ATOM 9522 C CA . TYR B 1 329 ? -19.812 6.871 0.742 1 96.81 329 TYR B CA 1
ATOM 9523 C C . TYR B 1 329 ? -21.266 7.203 0.465 1 96.81 329 TYR B C 1
ATOM 9525 O O . TYR B 1 329 ? -22.047 7.406 1.396 1 96.81 329 TYR B O 1
ATOM 9533 N N . ILE B 1 330 ? -21.562 7.418 -0.797 1 97.5 330 ILE B N 1
ATOM 9534 C CA . ILE B 1 330 ? -22.938 7.582 -1.236 1 97.5 330 ILE B CA 1
ATOM 9535 C C . ILE B 1 330 ? -23.5 6.234 -1.689 1 97.5 330 ILE B C 1
ATOM 9537 O O . ILE B 1 330 ? -22.859 5.512 -2.449 1 97.5 330 ILE B O 1
ATOM 9541 N N . ILE B 1 331 ? -24.641 5.828 -1.198 1 98.5 331 ILE B N 1
ATOM 9542 C CA . ILE B 1 331 ? -25.266 4.543 -1.49 1 98.5 331 ILE B CA 1
ATOM 9543 C C . ILE B 1 331 ? -26.656 4.762 -2.09 1 98.5 331 ILE B C 1
ATOM 9545 O O . ILE B 1 331 ? -27.5 5.402 -1.475 1 98.5 331 ILE B O 1
ATOM 9549 N N . PRO B 1 332 ? -26.953 4.281 -3.256 1 98.5 332 PRO B N 1
ATOM 9550 C CA . PRO B 1 332 ? -28.297 4.426 -3.842 1 98.5 332 PRO B CA 1
ATOM 9551 C C . PRO B 1 332 ? -29.328 3.521 -3.18 1 98.5 332 PRO B C 1
ATOM 9553 O O . PRO B 1 332 ? -28.969 2.508 -2.574 1 98.5 332 PRO B O 1
ATOM 9556 N N . LYS B 1 333 ? -30.578 3.926 -3.244 1 98.62 333 LYS B N 1
ATOM 9557 C CA . LYS B 1 333 ? -31.656 3.039 -2.844 1 98.62 333 LYS B CA 1
ATOM 9558 C C . LYS B 1 333 ? -31.562 1.693 -3.557 1 98.62 333 LYS B C 1
ATOM 9560 O O . LYS B 1 333 ? -31.391 1.642 -4.773 1 98.62 333 LYS B O 1
ATOM 9565 N N . SER B 1 334 ? -31.641 0.608 -2.762 1 98.69 334 SER B N 1
ATOM 9566 C CA . SER B 1 334 ? -31.453 -0.711 -3.357 1 98.69 334 SER B CA 1
ATOM 9567 C C . SER B 1 334 ? -32.188 -1.782 -2.572 1 98.69 334 SER B C 1
ATOM 9569 O O . SER B 1 334 ? -32.375 -1.663 -1.357 1 98.69 334 SER B O 1
ATOM 9571 N N . ASN B 1 335 ? -32.688 -2.732 -3.254 1 98.62 335 ASN B N 1
ATOM 9572 C CA . ASN B 1 335 ? -33.219 -3.986 -2.725 1 98.62 335 ASN B CA 1
ATOM 9573 C C . ASN B 1 335 ? -32.594 -5.191 -3.422 1 98.62 335 ASN B C 1
ATOM 9575 O O . ASN B 1 335 ? -32.719 -5.344 -4.637 1 98.62 335 ASN B O 1
ATOM 9579 N N . ILE B 1 336 ? -31.875 -6.008 -2.654 1 98.62 336 ILE B N 1
ATOM 9580 C CA . ILE B 1 336 ? -31.219 -7.184 -3.211 1 98.62 336 ILE B CA 1
ATOM 9581 C C . ILE B 1 336 ? -31.656 -8.43 -2.439 1 98.62 336 ILE B C 1
ATOM 9583 O O . ILE B 1 336 ? -31.734 -8.406 -1.21 1 98.62 336 ILE B O 1
ATOM 9587 N N . THR B 1 337 ? -32.094 -9.477 -3.037 1 98.44 337 THR B N 1
ATOM 9588 C CA . THR B 1 337 ? -32.219 -10.836 -2.529 1 98.44 337 THR B CA 1
ATOM 9589 C C . THR B 1 337 ? -31.328 -11.789 -3.297 1 98.44 337 THR B C 1
ATOM 9591 O O . THR B 1 337 ? -31.406 -11.883 -4.523 1 98.44 337 THR B O 1
ATOM 9594 N N . ASP B 1 338 ? -30.453 -12.453 -2.541 1 98.31 338 ASP B N 1
ATOM 9595 C CA . ASP B 1 338 ? -29.406 -13.195 -3.254 1 98.31 338 ASP B CA 1
ATOM 9596 C C . ASP B 1 338 ? -28.984 -14.43 -2.467 1 98.31 338 ASP B C 1
ATOM 9598 O O . ASP B 1 338 ? -29.281 -14.547 -1.276 1 98.31 338 ASP B O 1
ATOM 9602 N N . ALA B 1 339 ? -28.5 -15.367 -3.127 1 98.31 339 ALA B N 1
ATOM 9603 C CA . ALA B 1 339 ? -27.938 -16.594 -2.586 1 98.31 339 ALA B CA 1
ATOM 9604 C C . ALA B 1 339 ? -26.938 -17.219 -3.564 1 98.31 339 ALA B C 1
ATOM 9606 O O . ALA B 1 339 ? -27.031 -17 -4.773 1 98.31 339 ALA B O 1
ATOM 9607 N N . PRO B 1 340 ? -26 -17.969 -3.043 1 97.75 340 PRO B N 1
ATOM 9608 C CA . PRO B 1 340 ? -25.016 -18.578 -3.951 1 97.75 340 PRO B CA 1
ATOM 9609 C C . PRO B 1 340 ? -25.578 -19.781 -4.715 1 97.75 340 PRO B C 1
ATOM 9611 O O . PRO B 1 340 ? -26.422 -20.5 -4.191 1 97.75 340 PRO B O 1
ATOM 9614 N N . ARG B 1 341 ? -25.016 -19.906 -5.918 1 96.38 341 ARG B N 1
ATOM 9615 C CA . ARG B 1 341 ? -25.234 -21.125 -6.691 1 96.38 341 ARG B CA 1
ATOM 9616 C C . ARG B 1 341 ? -24.609 -22.344 -6.004 1 96.38 341 ARG B C 1
ATOM 9618 O O . ARG B 1 341 ? -25.281 -23.328 -5.738 1 96.38 341 ARG B O 1
ATOM 9625 N N . PHE B 1 342 ? -23.344 -22.281 -5.688 1 97.44 342 PHE B N 1
ATOM 9626 C CA . PHE B 1 342 ? -22.578 -23.391 -5.102 1 97.44 342 PHE B CA 1
ATOM 9627 C C . PHE B 1 342 ? -22.156 -23.062 -3.674 1 97.44 342 PHE B C 1
ATOM 9629 O O . PHE B 1 342 ? -21.828 -21.906 -3.369 1 97.44 342 PHE B O 1
ATOM 9636 N N . ALA B 1 343 ? -22.156 -24.031 -2.842 1 97.31 343 ALA B N 1
ATOM 9637 C CA . ALA B 1 343 ? -21.641 -23.891 -1.481 1 97.31 343 ALA B CA 1
ATOM 9638 C C . ALA B 1 343 ? -20.125 -23.781 -1.478 1 97.31 343 ALA B C 1
ATOM 9640 O O . ALA B 1 343 ? -19.547 -23.094 -0.623 1 97.31 343 ALA B O 1
ATOM 9641 N N . TYR B 1 344 ? -19.5 -24.438 -2.424 1 98.44 344 TYR B N 1
ATOM 9642 C CA . TYR B 1 344 ? -18.047 -24.406 -2.561 1 98.44 344 TYR B CA 1
ATOM 9643 C C . TYR B 1 344 ? -17.625 -23.469 -3.686 1 98.44 344 TYR B C 1
ATOM 9645 O O . TYR B 1 344 ? -17.859 -23.766 -4.863 1 98.44 344 TYR B O 1
ATOM 9653 N N . ARG B 1 345 ? -17 -22.359 -3.389 1 98.88 345 ARG B N 1
ATOM 9654 C CA . ARG B 1 345 ? -16.469 -21.375 -4.32 1 98.88 345 ARG B CA 1
ATOM 9655 C C . ARG B 1 345 ? -15.008 -21.047 -3.986 1 98.88 345 ARG B C 1
ATOM 9657 O O . ARG B 1 345 ? -14.742 -20.266 -3.076 1 98.88 345 ARG B O 1
ATOM 9664 N N . GLY B 1 346 ? -14.07 -21.688 -4.77 1 98.81 346 GLY B N 1
ATOM 9665 C CA . GLY B 1 346 ? -12.719 -21.719 -4.238 1 98.81 346 GLY B CA 1
ATOM 9666 C C . GLY B 1 346 ? -11.695 -21.078 -5.16 1 98.81 346 GLY B C 1
ATOM 9667 O O . GLY B 1 346 ? -11.992 -20.797 -6.324 1 98.81 346 GLY B O 1
ATOM 9668 N N . MET B 1 347 ? -10.508 -20.766 -4.617 1 98.88 347 MET B N 1
ATOM 9669 C CA . MET B 1 347 ? -9.273 -20.406 -5.305 1 98.88 347 MET B CA 1
ATOM 9670 C C . MET B 1 347 ? -8.078 -21.156 -4.727 1 98.88 347 MET B C 1
ATOM 9672 O O . MET B 1 347 ? -7.887 -21.188 -3.512 1 98.88 347 MET B O 1
ATOM 9676 N N . GLU B 1 348 ? -7.414 -21.859 -5.578 1 98.81 348 GLU B N 1
ATOM 9677 C CA . GLU B 1 348 ? -6.172 -22.516 -5.191 1 98.81 348 GLU B CA 1
ATOM 9678 C C . GLU B 1 348 ? -4.973 -21.594 -5.402 1 98.81 348 GLU B C 1
ATOM 9680 O O . GLU B 1 348 ? -4.93 -20.844 -6.371 1 98.81 348 GLU B O 1
ATOM 9685 N N . PHE B 1 349 ? -4.027 -21.625 -4.484 1 98.69 349 PHE B N 1
ATOM 9686 C CA . PHE B 1 349 ? -2.793 -20.859 -4.602 1 98.69 349 PHE B CA 1
ATOM 9687 C C . PHE B 1 349 ? -1.584 -21.734 -4.273 1 98.69 349 PHE B C 1
ATOM 9689 O O . PHE B 1 349 ? -1.407 -22.156 -3.129 1 98.69 349 PHE B O 1
ATOM 9696 N N . ASP B 1 350 ? -0.777 -22 -5.324 1 98.75 350 ASP B N 1
ATOM 9697 C CA . ASP B 1 350 ? 0.456 -22.766 -5.184 1 98.75 350 ASP B CA 1
ATOM 9698 C C . ASP B 1 350 ? 1.582 -21.906 -4.621 1 98.75 350 ASP B C 1
ATOM 9700 O O . ASP B 1 350 ? 2.154 -21.078 -5.336 1 98.75 350 ASP B O 1
ATOM 9704 N N . VAL B 1 351 ? 1.92 -22.141 -3.326 1 98.75 351 VAL B N 1
ATOM 9705 C CA . VAL B 1 351 ? 3.029 -21.406 -2.719 1 98.75 351 VAL B CA 1
ATOM 9706 C C . VAL B 1 351 ? 4.223 -22.344 -2.531 1 98.75 351 VAL B C 1
ATOM 9708 O O . VAL B 1 351 ? 5.246 -21.953 -1.968 1 98.75 351 VAL B O 1
ATOM 9711 N N . ALA B 1 352 ? 4.07 -23.594 -3.012 1 98.62 352 ALA B N 1
ATOM 9712 C CA . ALA B 1 352 ? 5.113 -24.609 -2.824 1 98.62 352 ALA B CA 1
ATOM 9713 C C . ALA B 1 352 ? 6.211 -24.453 -3.877 1 98.62 352 ALA B C 1
ATOM 9715 O O . ALA B 1 352 ? 7.398 -24.438 -3.547 1 98.62 352 ALA B O 1
ATOM 9716 N N . ARG B 1 353 ? 5.82 -24.359 -5.078 1 98.5 353 ARG B N 1
ATOM 9717 C CA . ARG B 1 353 ? 6.801 -24.266 -6.156 1 98.5 353 ARG B CA 1
ATOM 9718 C C . ARG B 1 353 ? 7.535 -22.938 -6.125 1 98.5 353 ARG B C 1
ATOM 9720 O O . ARG B 1 353 ? 8.75 -22.875 -6.309 1 98.5 353 ARG B O 1
ATOM 9727 N N . ASN B 1 354 ? 6.859 -21.859 -5.926 1 98.38 354 ASN B N 1
ATOM 9728 C CA . ASN B 1 354 ? 7.418 -20.547 -5.578 1 98.38 354 ASN B CA 1
ATOM 9729 C C . ASN B 1 354 ? 6.707 -19.938 -4.375 1 98.38 354 ASN B C 1
ATOM 9731 O O . ASN B 1 354 ? 5.477 -19.906 -4.328 1 98.38 354 ASN B O 1
ATOM 9735 N N . PHE B 1 355 ? 7.492 -19.484 -3.365 1 98.44 355 PHE B N 1
ATOM 9736 C CA . PHE B 1 355 ? 6.953 -19.031 -2.09 1 98.44 355 PHE B CA 1
ATOM 9737 C C . PHE B 1 355 ? 6.457 -17.594 -2.189 1 98.44 355 PHE B C 1
ATOM 9739 O O . PHE B 1 355 ? 7.082 -16.766 -2.85 1 98.44 355 PHE B O 1
ATOM 9746 N N . PHE B 1 356 ? 5.375 -17.297 -1.504 1 98.44 356 PHE B N 1
ATOM 9747 C CA . PHE B 1 356 ? 4.805 -15.969 -1.342 1 98.44 356 PHE B CA 1
ATOM 9748 C C . PHE B 1 356 ? 4.52 -15.68 0.127 1 98.44 356 PHE B C 1
ATOM 9750 O O . PHE B 1 356 ? 4.004 -16.531 0.847 1 98.44 356 PHE B O 1
ATOM 9757 N N . GLY B 1 357 ? 4.793 -14.547 0.58 1 97.5 357 GLY B N 1
ATOM 9758 C CA . GLY B 1 357 ? 4.555 -14.164 1.962 1 97.5 357 GLY B CA 1
ATOM 9759 C C . GLY B 1 357 ? 3.082 -14.008 2.295 1 97.5 357 GLY B C 1
ATOM 9760 O O . GLY B 1 357 ? 2.236 -13.992 1.398 1 97.5 357 GLY B O 1
ATOM 9761 N N . LYS B 1 358 ? 2.779 -13.891 3.602 1 98 358 LYS B N 1
ATOM 9762 C CA . LYS B 1 358 ? 1.393 -13.859 4.059 1 98 358 LYS B CA 1
ATOM 9763 C C . LYS B 1 358 ? 0.67 -12.625 3.545 1 98 358 LYS B C 1
ATOM 9765 O O . LYS B 1 358 ? -0.551 -12.633 3.371 1 98 358 LYS B O 1
ATOM 9770 N N . GLU B 1 359 ? 1.395 -11.461 3.221 1 96.88 359 GLU B N 1
ATOM 9771 C CA . GLU B 1 359 ? 0.753 -10.258 2.707 1 96.88 359 GLU B CA 1
ATOM 9772 C C . GLU B 1 359 ? 0.05 -10.531 1.381 1 96.88 359 GLU B C 1
ATOM 9774 O O . GLU B 1 359 ? -1.041 -10.008 1.134 1 96.88 359 GLU B O 1
ATOM 9779 N N . THR B 1 360 ? 0.693 -11.32 0.526 1 98 360 THR B N 1
ATOM 9780 C CA . THR B 1 360 ? 0.084 -11.68 -0.75 1 98 360 THR B CA 1
ATOM 9781 C C . THR B 1 360 ? -1.167 -12.523 -0.531 1 98 360 THR B C 1
ATOM 9783 O O . THR B 1 360 ? -2.174 -12.344 -1.219 1 98 360 THR B O 1
ATOM 9786 N N . VAL B 1 361 ? -1.15 -13.359 0.455 1 98.75 361 VAL B N 1
ATOM 9787 C CA . VAL B 1 361 ? -2.281 -14.219 0.786 1 98.75 361 VAL B CA 1
ATOM 9788 C C . VAL B 1 361 ? -3.438 -13.375 1.313 1 98.75 361 VAL B C 1
ATOM 9790 O O . VAL B 1 361 ? -4.59 -13.57 0.919 1 98.75 361 VAL B O 1
ATOM 9793 N N . PHE B 1 362 ? -3.133 -12.391 2.148 1 98.5 362 PHE B N 1
ATOM 9794 C CA . PHE B 1 362 ? -4.156 -11.508 2.688 1 98.5 362 PHE B CA 1
ATOM 9795 C C . PHE B 1 362 ? -4.848 -10.734 1.571 1 98.5 362 PHE B C 1
ATOM 9797 O O . PHE B 1 362 ? -6.074 -10.602 1.566 1 98.5 362 PHE B O 1
ATOM 9804 N N . LYS B 1 363 ? -4.105 -10.242 0.605 1 97.69 363 LYS B N 1
ATOM 9805 C CA . LYS B 1 363 ? -4.691 -9.516 -0.518 1 97.69 363 LYS B CA 1
ATOM 9806 C C . LYS B 1 363 ? -5.648 -10.398 -1.307 1 97.69 363 LYS B C 1
ATOM 9808 O O . LYS B 1 363 ? -6.711 -9.945 -1.739 1 97.69 363 LYS B O 1
ATOM 9813 N N . LEU B 1 364 ? -5.203 -11.617 -1.472 1 98.69 364 LEU B N 1
ATOM 9814 C CA . LEU B 1 364 ? -6.082 -12.555 -2.158 1 98.69 364 LEU B CA 1
ATOM 9815 C C . LEU B 1 364 ? -7.371 -12.773 -1.369 1 98.69 364 LEU B C 1
ATOM 9817 O O . LEU B 1 364 ? -8.461 -12.805 -1.946 1 98.69 364 LEU B O 1
ATOM 9821 N N . PHE B 1 365 ? -7.242 -12.867 -0.02 1 98.88 365 PHE B N 1
ATOM 9822 C CA . PHE B 1 365 ? -8.414 -13.055 0.826 1 98.88 365 PHE B CA 1
ATOM 9823 C C . PHE B 1 365 ? -9.367 -11.867 0.702 1 98.88 365 PHE B C 1
ATOM 9825 O O . PHE B 1 365 ? -10.586 -12.047 0.658 1 98.88 365 PHE B O 1
ATOM 9832 N N . ASP B 1 366 ? -8.828 -10.727 0.594 1 98.56 366 ASP B N 1
ATOM 9833 C CA . ASP B 1 366 ? -9.672 -9.539 0.429 1 98.56 366 ASP B CA 1
ATOM 9834 C C . ASP B 1 366 ? -10.477 -9.617 -0.864 1 98.56 366 ASP B C 1
ATOM 9836 O O . ASP B 1 366 ? -11.672 -9.32 -0.875 1 98.56 366 ASP B O 1
ATOM 9840 N N . MET B 1 367 ? -9.805 -10.023 -1.887 1 98.62 367 MET B N 1
ATOM 9841 C CA . MET B 1 367 ? -10.5 -10.133 -3.168 1 98.62 367 MET B CA 1
ATOM 9842 C C . MET B 1 367 ? -11.523 -11.258 -3.141 1 98.62 367 MET B C 1
ATOM 9844 O O . MET B 1 367 ? -12.633 -11.102 -3.65 1 98.62 367 MET B O 1
ATOM 9848 N N . MET B 1 368 ? -11.141 -12.367 -2.516 1 98.88 368 MET B N 1
ATOM 9849 C CA . MET B 1 368 ? -12.086 -13.469 -2.393 1 98.88 368 MET B CA 1
ATOM 9850 C C . MET B 1 368 ? -13.336 -13.039 -1.625 1 98.88 368 MET B C 1
ATOM 9852 O O . MET B 1 368 ? -14.453 -13.367 -2.016 1 98.88 368 MET B O 1
ATOM 9856 N N . ALA B 1 369 ? -13.117 -12.273 -0.588 1 98.75 369 ALA B N 1
ATOM 9857 C CA . ALA B 1 369 ? -14.227 -11.781 0.216 1 98.75 369 ALA B CA 1
ATOM 9858 C C . ALA B 1 369 ? -15.125 -10.852 -0.6 1 98.75 369 ALA B C 1
ATOM 9860 O O . ALA B 1 369 ? -16.344 -11.055 -0.662 1 98.75 369 ALA B O 1
ATOM 9861 N N . ILE B 1 370 ? -14.539 -9.906 -1.277 1 98.31 370 ILE B N 1
ATOM 9862 C CA . ILE B 1 370 ? -15.258 -8.906 -2.059 1 98.31 370 ILE B CA 1
ATOM 9863 C C . ILE B 1 370 ? -16.109 -9.602 -3.129 1 98.31 370 ILE B C 1
ATOM 9865 O O . ILE B 1 370 ? -17.234 -9.203 -3.383 1 98.31 370 ILE B O 1
ATOM 9869 N N . TYR B 1 371 ? -15.539 -10.711 -3.654 1 98.69 371 TYR B N 1
ATOM 9870 C CA . TYR B 1 371 ? -16.219 -11.367 -4.766 1 98.69 371 TYR B CA 1
ATOM 9871 C C . TYR B 1 371 ? -16.844 -12.688 -4.324 1 98.69 371 TYR B C 1
ATOM 9873 O O . TYR B 1 371 ? -17.141 -13.547 -5.156 1 98.69 371 TYR B O 1
ATOM 9881 N N . LYS B 1 372 ? -17 -12.914 -3.055 1 98.75 372 LYS B N 1
ATOM 9882 C CA . LYS B 1 372 ? -17.844 -13.898 -2.379 1 98.75 372 LYS B CA 1
ATOM 9883 C C . LYS B 1 372 ? -17.359 -15.32 -2.654 1 98.75 372 LYS B C 1
ATOM 9885 O O . LYS B 1 372 ? -18.172 -16.219 -2.906 1 98.75 372 LYS B O 1
ATOM 9890 N N . LEU B 1 373 ? -16.047 -15.477 -2.756 1 98.94 373 LEU B N 1
ATOM 9891 C CA . LEU B 1 373 ? -15.422 -16.797 -2.719 1 98.94 373 LEU B CA 1
ATOM 9892 C C . LEU B 1 373 ? -15.125 -17.219 -1.282 1 98.94 373 LEU B C 1
ATOM 9894 O O . LEU B 1 373 ? -14.844 -16.375 -0.43 1 98.94 373 LEU B O 1
ATOM 9898 N N . ASN B 1 374 ? -15.188 -18.562 -0.982 1 98.88 374 ASN B N 1
ATOM 9899 C CA . ASN B 1 374 ? -15.195 -18.891 0.441 1 98.88 374 ASN B CA 1
ATOM 9900 C C . ASN B 1 374 ? -14.297 -20.078 0.754 1 98.88 374 ASN B C 1
ATOM 9902 O O . ASN B 1 374 ? -14.273 -20.562 1.89 1 98.88 374 ASN B O 1
ATOM 9906 N N . ARG B 1 375 ? -13.602 -20.641 -0.21 1 98.88 375 ARG B N 1
ATOM 9907 C CA . ARG B 1 375 ? -12.672 -21.734 0.024 1 98.88 375 ARG B CA 1
ATOM 9908 C C . ARG B 1 375 ? -11.273 -21.391 -0.49 1 98.88 375 ARG B C 1
ATOM 9910 O O . ARG B 1 375 ? -11.117 -21.016 -1.648 1 98.88 375 ARG B O 1
ATOM 9917 N N . PHE B 1 376 ? -10.32 -21.438 0.406 1 98.88 376 PHE B N 1
ATOM 9918 C CA . PHE B 1 376 ? -8.93 -21.234 0.017 1 98.88 376 PHE B CA 1
ATOM 9919 C C . PHE B 1 376 ? -8.172 -22.562 0.064 1 98.88 376 PHE B C 1
ATOM 9921 O O . PHE B 1 376 ? -7.93 -23.109 1.143 1 98.88 376 PHE B O 1
ATOM 9928 N N . HIS B 1 377 ? -7.887 -23.047 -1.142 1 98.88 377 HIS B N 1
ATOM 9929 C CA . HIS B 1 377 ? -7.07 -24.25 -1.295 1 98.88 377 HIS B CA 1
ATOM 9930 C C . HIS B 1 377 ? -5.582 -23.906 -1.27 1 98.88 377 HIS B C 1
ATOM 9932 O O . HIS B 1 377 ? -5.043 -23.391 -2.248 1 98.88 377 HIS B O 1
ATOM 9938 N N . PHE B 1 378 ? -4.914 -24.219 -0.167 1 98.88 378 PHE B N 1
ATOM 9939 C CA . PHE B 1 378 ? -3.564 -23.766 0.144 1 98.88 378 PHE B CA 1
ATOM 9940 C C . PHE B 1 378 ? -2.541 -24.844 -0.206 1 98.88 378 PHE B C 1
ATOM 9942 O O . PHE B 1 378 ? -2.26 -25.734 0.606 1 98.88 378 PHE B O 1
ATOM 9949 N N . HIS B 1 379 ? -1.943 -24.781 -1.393 1 98.81 379 HIS B N 1
ATOM 9950 C CA . HIS B 1 379 ? -0.962 -25.75 -1.85 1 98.81 379 HIS B CA 1
ATOM 9951 C C . HIS B 1 379 ? 0.402 -25.5 -1.216 1 98.81 379 HIS B C 1
ATOM 9953 O O . HIS B 1 379 ? 1.201 -24.719 -1.742 1 98.81 379 HIS B O 1
ATOM 9959 N N . LEU B 1 380 ? 0.767 -26.281 -0.184 1 98.81 380 LEU B N 1
ATOM 9960 C CA . LEU B 1 380 ? 1.853 -25.922 0.721 1 98.81 380 LEU B CA 1
ATOM 9961 C C . LEU B 1 380 ? 3.104 -26.734 0.424 1 98.81 380 LEU B C 1
ATOM 9963 O O . LEU B 1 380 ? 4.195 -26.406 0.887 1 98.81 380 LEU B O 1
ATOM 9967 N N . THR B 1 381 ? 2.914 -27.891 -0.289 1 98.75 381 THR B N 1
ATOM 9968 C CA . THR B 1 381 ? 4.062 -28.766 -0.505 1 98.75 381 THR B CA 1
ATOM 9969 C C . THR B 1 381 ? 4.086 -29.281 -1.94 1 98.75 381 THR B C 1
ATOM 9971 O O . THR B 1 381 ? 3.035 -29.438 -2.568 1 98.75 381 THR B O 1
ATOM 9974 N N . ASP B 1 382 ? 5.211 -29.516 -2.469 1 98.56 382 ASP B N 1
ATOM 9975 C CA . ASP B 1 382 ? 5.477 -30.094 -3.783 1 98.56 382 ASP B CA 1
ATOM 9976 C C . ASP B 1 382 ? 6.93 -30.547 -3.898 1 98.56 382 ASP B C 1
ATOM 9978 O O . ASP B 1 382 ? 7.68 -30.516 -2.92 1 98.56 382 ASP B O 1
ATOM 9982 N N . ASP B 1 383 ? 7.273 -31.016 -5.047 1 98.56 383 ASP B N 1
ATOM 9983 C CA . ASP B 1 383 ? 8.641 -31.469 -5.289 1 98.56 383 ASP B CA 1
ATOM 9984 C C . ASP B 1 383 ? 9.648 -30.359 -4.984 1 98.56 383 ASP B C 1
ATOM 9986 O O . ASP B 1 383 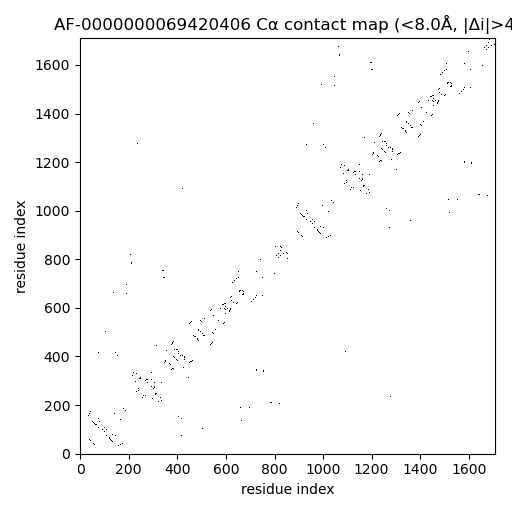? 10.742 -30.625 -4.492 1 98.56 383 ASP B O 1
ATOM 9990 N N . GLU B 1 384 ? 9.195 -29.125 -5.152 1 98.19 384 GLU B N 1
ATOM 9991 C CA . GLU B 1 384 ? 10.125 -28 -5.191 1 98.19 384 GLU B CA 1
ATOM 9992 C C . GLU B 1 384 ? 10.203 -27.297 -3.834 1 98.19 384 GLU B C 1
ATOM 9994 O O . GLU B 1 384 ? 11.039 -26.422 -3.633 1 98.19 384 GLU B O 1
ATOM 9999 N N . GLY B 1 385 ? 9.258 -27.734 -2.924 1 98.44 385 GLY B N 1
ATOM 10000 C CA . GLY B 1 385 ? 9.352 -27.031 -1.654 1 98.44 385 GLY B CA 1
ATOM 10001 C C . GLY B 1 385 ? 8.336 -27.5 -0.632 1 98.44 385 GLY B C 1
ATOM 10002 O O . GLY B 1 385 ? 7.273 -28.016 -0.994 1 98.44 385 GLY B O 1
ATOM 10003 N N . TRP B 1 386 ? 8.688 -27.391 0.673 1 98.81 386 TRP B N 1
ATOM 10004 C CA . TRP B 1 386 ? 7.836 -27.531 1.849 1 98.81 386 TRP B CA 1
ATOM 10005 C C . TRP B 1 386 ? 7.703 -26.203 2.594 1 98.81 386 TRP B C 1
ATOM 10007 O O . TRP B 1 386 ? 8.695 -25.656 3.076 1 98.81 386 TRP B O 1
ATOM 10017 N N . ARG B 1 387 ? 6.461 -25.641 2.807 1 98.88 387 ARG B N 1
ATOM 10018 C CA . ARG B 1 387 ? 6.363 -24.219 3.074 1 98.88 387 ARG B CA 1
ATOM 10019 C C . ARG B 1 387 ? 5.715 -23.953 4.43 1 98.88 387 ARG B C 1
ATOM 10021 O O . ARG B 1 387 ? 5.402 -22.812 4.766 1 98.88 387 ARG B O 1
ATOM 10028 N N . LEU B 1 388 ? 5.488 -24.922 5.223 1 98.88 388 LEU B N 1
ATOM 10029 C CA . LEU B 1 388 ? 4.934 -24.719 6.555 1 98.88 388 LEU B CA 1
ATOM 10030 C C . LEU B 1 388 ? 5.797 -25.422 7.609 1 98.88 388 LEU B C 1
ATOM 10032 O O . LEU B 1 388 ? 6.074 -26.609 7.5 1 98.88 388 LEU B O 1
ATOM 10036 N N . LYS B 1 389 ? 6.141 -24.703 8.594 1 98.62 389 LYS B N 1
ATOM 10037 C CA . LYS B 1 389 ? 6.945 -25.266 9.68 1 98.62 389 LYS B CA 1
ATOM 10038 C C . LYS B 1 389 ? 6.117 -26.188 10.555 1 98.62 389 LYS B C 1
ATOM 10040 O O . LYS B 1 389 ? 5.012 -25.844 10.977 1 98.62 389 LYS B O 1
ATOM 10045 N N . PHE B 1 390 ? 6.574 -27.406 10.75 1 98.06 390 PHE B N 1
ATOM 10046 C CA . PHE B 1 390 ? 5.977 -28.359 11.664 1 98.06 390 PHE B CA 1
ATOM 10047 C C . PHE B 1 390 ? 6.871 -28.578 12.875 1 98.06 390 PHE B C 1
ATOM 10049 O O . PHE B 1 390 ? 7.996 -29.078 12.742 1 98.06 390 PHE B O 1
ATOM 10056 N N . GLU B 1 391 ? 6.383 -28.281 13.984 1 96.5 391 GLU B N 1
ATOM 10057 C CA . GLU B 1 391 ? 7.156 -28.484 15.203 1 96.5 391 GLU B CA 1
ATOM 10058 C C . GLU B 1 391 ? 7.516 -29.969 15.391 1 96.5 391 GLU B C 1
ATOM 10060 O O . GLU B 1 391 ? 6.668 -30.844 15.203 1 96.5 391 GLU B O 1
ATOM 10065 N N . GLY B 1 392 ? 8.75 -30.234 15.609 1 96.12 392 GLY B N 1
ATOM 10066 C CA . GLY B 1 392 ? 9.219 -31.594 15.781 1 96.12 392 GLY B CA 1
ATOM 10067 C C . GLY B 1 392 ? 9.789 -32.188 14.516 1 96.12 392 GLY B C 1
ATOM 10068 O O . GLY B 1 392 ? 10.43 -33.25 14.555 1 96.12 392 GLY B O 1
ATOM 10069 N N . LEU B 1 393 ? 9.531 -31.562 13.445 1 98.19 393 LEU B N 1
ATOM 10070 C CA . LEU B 1 393 ? 10.086 -31.953 12.148 1 98.19 393 LEU B CA 1
ATOM 10071 C C . LEU B 1 393 ? 10.703 -30.766 11.438 1 98.19 393 LEU B C 1
ATOM 10073 O O . LEU B 1 393 ? 10.297 -30.422 10.32 1 98.19 393 LEU B O 1
ATOM 10077 N N . 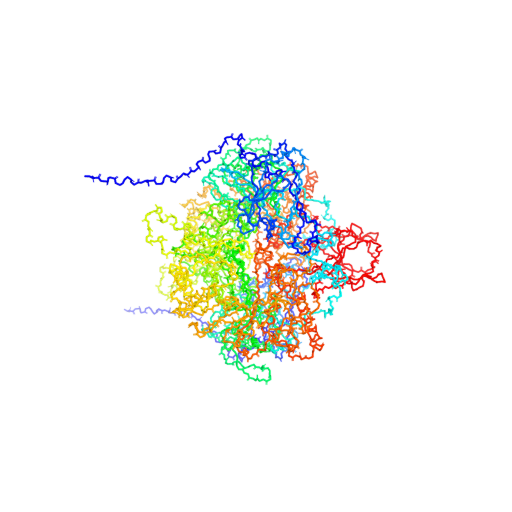GLU B 1 394 ? 11.742 -30.219 12.016 1 97.75 394 GLU B N 1
ATOM 10078 C CA . GLU B 1 394 ? 12.289 -28.938 11.602 1 97.75 394 GLU B CA 1
ATOM 10079 C C . GLU B 1 394 ? 12.922 -29.016 10.219 1 97.75 394 GLU B C 1
ATOM 10081 O O . GLU B 1 394 ? 12.969 -28.031 9.484 1 97.75 394 GLU B O 1
ATOM 10086 N N . GLU B 1 395 ? 13.398 -30.25 9.812 1 98.31 395 GLU B N 1
ATOM 10087 C CA . GLU B 1 395 ? 14.094 -30.422 8.547 1 98.31 395 GLU B CA 1
ATOM 10088 C C . GLU B 1 395 ? 13.164 -30.156 7.363 1 98.31 395 GLU B C 1
ATOM 10090 O O . GLU B 1 395 ? 13.625 -29.781 6.281 1 98.31 395 GLU B O 1
ATOM 10095 N N . LEU B 1 396 ? 11.844 -30.281 7.625 1 98.81 396 LEU B N 1
ATOM 10096 C CA . LEU B 1 396 ? 10.875 -30.047 6.559 1 98.81 396 LEU B CA 1
ATOM 10097 C C . LEU B 1 396 ? 11.047 -28.641 5.984 1 98.81 396 LEU B C 1
ATOM 10099 O O . LEU B 1 396 ? 10.961 -28.438 4.77 1 98.81 396 LEU B O 1
ATOM 10103 N N . THR B 1 397 ? 11.336 -27.625 6.859 1 98.75 397 THR B N 1
ATOM 10104 C CA . THR B 1 397 ? 11.492 -26.266 6.355 1 98.75 397 THR B CA 1
ATOM 10105 C C . THR B 1 397 ? 12.961 -25.859 6.348 1 98.75 397 THR B C 1
ATOM 10107 O O . THR B 1 397 ? 13.375 -25.031 5.539 1 98.75 397 THR B O 1
ATOM 10110 N N . LYS B 1 398 ? 13.789 -26.469 7.152 1 98.44 398 LYS B N 1
ATOM 10111 C CA . LYS B 1 398 ? 15.211 -26.125 7.168 1 98.44 398 LYS B CA 1
ATOM 10112 C C . LYS B 1 398 ? 15.898 -26.609 5.898 1 98.44 398 LYS B C 1
ATOM 10114 O O . LYS B 1 398 ? 16.859 -25.984 5.43 1 98.44 398 LYS B O 1
ATOM 10119 N N . VAL B 1 399 ? 15.43 -27.766 5.363 1 98.62 399 VAL B N 1
ATOM 10120 C CA . VAL B 1 399 ? 15.961 -28.312 4.121 1 98.62 399 VAL B CA 1
ATOM 10121 C C . VAL B 1 399 ? 14.953 -28.109 2.99 1 98.62 399 VAL B C 1
ATOM 10123 O O . VAL B 1 399 ? 15.211 -27.344 2.053 1 98.62 399 VAL B O 1
ATOM 10126 N N . GLY B 1 400 ? 13.727 -28.547 3.229 1 98.69 400 GLY B N 1
ATOM 10127 C CA . GLY B 1 400 ? 12.703 -28.547 2.195 1 98.69 400 GLY B CA 1
ATOM 10128 C C . GLY B 1 400 ? 12.164 -27.172 1.885 1 98.69 400 GLY B C 1
ATOM 10129 O O . GLY B 1 400 ? 11.5 -26.969 0.862 1 98.69 400 GLY B O 1
ATOM 10130 N N . GLY B 1 401 ? 12.477 -26.219 2.734 1 98.69 401 GLY B N 1
ATOM 10131 C CA . GLY B 1 401 ? 11.953 -24.875 2.545 1 98.69 401 GLY B CA 1
ATOM 10132 C C . GLY B 1 401 ? 12.914 -23.953 1.814 1 98.69 401 GLY B C 1
ATOM 10133 O O . GLY B 1 401 ? 12.617 -22.766 1.624 1 98.69 401 GLY B O 1
ATOM 10134 N N . HIS B 1 402 ? 14.055 -24.531 1.332 1 98.44 402 HIS B N 1
ATOM 10135 C CA . HIS B 1 402 ? 15.086 -23.719 0.699 1 98.44 402 HIS B CA 1
ATOM 10136 C C . HIS B 1 402 ? 15.641 -24.406 -0.545 1 98.44 402 HIS B C 1
ATOM 10138 O O . HIS B 1 402 ? 15.797 -25.625 -0.569 1 98.44 402 HIS B O 1
ATOM 10144 N N . ARG B 1 403 ? 15.883 -23.625 -1.488 1 98.44 403 ARG B N 1
ATOM 10145 C CA . ARG B 1 403 ? 16.625 -24.094 -2.656 1 98.44 403 ARG B CA 1
ATOM 10146 C C . ARG B 1 403 ? 17.969 -23.391 -2.764 1 98.44 403 ARG B C 1
ATOM 10148 O O . ARG B 1 403 ? 18.094 -22.203 -2.51 1 98.44 403 ARG B O 1
ATOM 10155 N N . CYS B 1 404 ? 18.969 -24.156 -3.09 1 98.12 404 CYS B N 1
ATOM 10156 C CA . CYS B 1 404 ? 20.328 -23.672 -3.307 1 98.12 404 CYS B CA 1
ATOM 10157 C C . CYS B 1 404 ? 21.188 -24.75 -3.971 1 98.12 404 CYS B C 1
ATOM 10159 O O . CYS B 1 404 ? 20.719 -25.859 -4.227 1 98.12 404 CYS B O 1
ATOM 10161 N N . HIS B 1 405 ? 22.391 -24.406 -4.312 1 98.12 405 HIS B N 1
ATOM 10162 C CA . HIS B 1 405 ? 23.312 -25.422 -4.828 1 98.12 405 HIS B CA 1
ATOM 10163 C C . HIS B 1 405 ? 23.75 -26.391 -3.729 1 98.12 405 HIS B C 1
ATOM 10165 O O . HIS B 1 405 ? 24.391 -25.984 -2.762 1 98.12 405 HIS B O 1
ATOM 10171 N N . ASP B 1 406 ? 23.281 -27.578 -3.812 1 97.81 406 ASP B N 1
ATOM 10172 C CA . ASP B 1 406 ? 23.609 -28.672 -2.906 1 97.81 406 ASP B CA 1
ATOM 10173 C C . ASP B 1 406 ? 23.422 -30.031 -3.588 1 97.81 406 ASP B C 1
ATOM 10175 O O . ASP B 1 406 ? 22.328 -30.609 -3.525 1 97.81 406 ASP B O 1
ATOM 10179 N N . LEU B 1 407 ? 24.438 -30.547 -4.152 1 96.5 407 LEU B N 1
ATOM 10180 C CA . LEU B 1 407 ? 24.344 -31.734 -4.992 1 96.5 407 LEU B CA 1
ATOM 10181 C C . LEU B 1 407 ? 23.812 -32.906 -4.199 1 96.5 407 LEU B C 1
ATOM 10183 O O . LEU B 1 407 ? 23.125 -33.781 -4.75 1 96.5 407 LEU B O 1
ATOM 10187 N N . ASP B 1 408 ? 24.062 -32.875 -2.875 1 95.25 408 ASP B N 1
ATOM 10188 C CA . ASP B 1 408 ? 23.594 -33.969 -2.035 1 95.25 408 ASP B CA 1
ATOM 10189 C C . ASP B 1 408 ? 22.203 -33.688 -1.465 1 95.25 408 ASP B C 1
ATOM 10191 O O . ASP B 1 408 ? 21.562 -34.562 -0.908 1 95.25 408 ASP B O 1
ATOM 10195 N N . GLU B 1 409 ? 21.797 -32.438 -1.611 1 97.31 409 GLU B N 1
ATOM 10196 C CA . GLU B 1 409 ? 20.516 -31.938 -1.116 1 97.31 409 GLU B CA 1
ATOM 10197 C C . GLU B 1 409 ? 20.328 -32.281 0.357 1 97.31 409 GLU B C 1
ATOM 10199 O O . GLU B 1 409 ? 19.266 -32.781 0.747 1 97.31 409 GLU B O 1
ATOM 10204 N N . THR B 1 410 ? 21.312 -32.031 1.106 1 96.81 410 THR B N 1
ATOM 10205 C CA . THR B 1 410 ? 21.281 -32.281 2.541 1 96.81 410 THR B CA 1
ATOM 10206 C C . THR B 1 410 ? 20.953 -31.016 3.312 1 96.81 410 THR B C 1
ATOM 10208 O O . THR B 1 410 ? 20.406 -31.078 4.418 1 96.81 410 THR B O 1
ATOM 10211 N N . ASN B 1 411 ? 21.25 -29.891 2.666 1 96.94 411 ASN B N 1
ATOM 10212 C CA . ASN B 1 411 ? 21.031 -28.625 3.334 1 96.94 411 ASN B CA 1
ATOM 10213 C C . ASN B 1 411 ? 19.922 -27.828 2.668 1 96.94 411 ASN B C 1
ATOM 10215 O O . ASN B 1 411 ? 19.328 -26.938 3.287 1 96.94 411 ASN B O 1
ATOM 10219 N N . CYS B 1 412 ? 19.719 -28.062 1.444 1 98.19 412 CYS B N 1
ATOM 10220 C CA . CYS B 1 412 ? 18.672 -27.438 0.653 1 98.19 412 CYS B CA 1
ATOM 10221 C C . CYS B 1 412 ? 18.328 -28.297 -0.567 1 98.19 412 CYS B C 1
ATOM 10223 O O . CYS B 1 412 ? 19.031 -29.25 -0.87 1 98.19 412 CYS B O 1
ATOM 10225 N N . ILE B 1 413 ? 17.219 -27.953 -1.097 1 98.5 413 ILE B N 1
ATOM 10226 C CA . ILE B 1 413 ? 16.844 -28.578 -2.355 1 98.5 413 ILE B CA 1
ATOM 10227 C C . ILE B 1 413 ? 17.594 -27.922 -3.51 1 98.5 413 ILE B C 1
ATOM 10229 O O . ILE B 1 413 ? 17.766 -26.703 -3.539 1 98.5 413 ILE B O 1
ATOM 10233 N N . MET B 1 414 ? 18.047 -28.734 -4.461 1 98.06 414 MET B N 1
ATOM 10234 C CA . MET B 1 414 ? 18.719 -28.188 -5.637 1 98.06 414 MET B CA 1
ATOM 10235 C C . MET B 1 414 ? 17.828 -27.172 -6.344 1 98.06 414 MET B C 1
ATOM 10237 O O . MET B 1 414 ? 16.594 -27.266 -6.301 1 98.06 414 MET B O 1
ATOM 10241 N N . PRO B 1 415 ? 18.438 -26.203 -7.07 1 97.5 415 PRO B N 1
ATOM 10242 C CA . PRO B 1 415 ? 17.656 -25.156 -7.723 1 97.5 415 PRO B CA 1
ATOM 10243 C C . PRO B 1 415 ? 16.672 -25.719 -8.75 1 97.5 415 PRO B C 1
ATOM 10245 O O . PRO B 1 415 ? 17 -26.641 -9.492 1 97.5 415 PRO B O 1
ATOM 10248 N N . GLN B 1 416 ? 15.5 -25.203 -8.68 1 97.62 416 GLN B N 1
ATOM 10249 C CA . GLN B 1 416 ? 14.414 -25.469 -9.617 1 97.62 416 GLN B CA 1
ATOM 10250 C C . GLN B 1 416 ? 13.734 -24.188 -10.062 1 97.62 416 GLN B C 1
ATOM 10252 O O . GLN B 1 416 ? 13.789 -23.172 -9.359 1 97.62 416 GLN B O 1
ATOM 10257 N N . LEU B 1 417 ? 13.219 -24.156 -11.258 1 97.62 417 LEU B N 1
ATOM 10258 C CA . LEU B 1 417 ? 12.289 -23.141 -11.758 1 97.62 417 LEU B CA 1
ATOM 10259 C C . LEU B 1 417 ? 12.906 -21.75 -11.703 1 97.62 417 LEU B C 1
ATOM 10261 O O . LEU B 1 417 ? 12.242 -20.797 -11.305 1 97.62 417 LEU B O 1
ATOM 10265 N N . GLY B 1 418 ? 14.156 -21.656 -11.938 1 96.44 418 GLY B N 1
ATOM 10266 C CA . GLY B 1 418 ? 14.836 -20.375 -12.102 1 96.44 418 GLY B CA 1
ATOM 10267 C C . GLY B 1 418 ? 15.227 -19.734 -10.781 1 96.44 418 GLY B C 1
ATOM 10268 O O . GLY B 1 418 ? 15.43 -18.516 -10.711 1 96.44 418 GLY B O 1
ATOM 10269 N N . SER B 1 419 ? 15.398 -20.5 -9.68 1 96.69 419 SER B N 1
ATOM 10270 C CA . SER B 1 419 ? 15.648 -19.922 -8.359 1 96.69 419 SER B CA 1
ATOM 10271 C C . SER B 1 419 ? 17.109 -19.484 -8.219 1 96.69 419 SER B C 1
ATOM 10273 O O . SER B 1 419 ? 17.422 -18.609 -7.41 1 96.69 419 SER B O 1
ATOM 10275 N N . GLY B 1 420 ? 18.062 -20.094 -9.008 1 96.5 420 GLY B N 1
ATOM 10276 C CA . GLY B 1 420 ? 19.469 -19.766 -8.852 1 96.5 420 GLY B CA 1
ATOM 10277 C C . GLY B 1 420 ? 20.125 -20.5 -7.703 1 96.5 420 GLY B C 1
ATOM 10278 O O . GLY B 1 420 ? 19.5 -21.312 -7.039 1 96.5 420 GLY B O 1
ATOM 10279 N N . PRO B 1 421 ? 21.375 -20.25 -7.477 1 97.69 421 PRO B N 1
ATOM 10280 C CA . PRO B 1 421 ? 22.172 -21.141 -6.613 1 97.69 421 PRO B CA 1
ATOM 10281 C C . PRO B 1 421 ? 22.094 -20.734 -5.141 1 97.69 421 PRO B C 1
ATOM 10283 O O . PRO B 1 421 ? 22.688 -21.406 -4.285 1 97.69 421 PRO B O 1
ATOM 10286 N N . THR B 1 422 ? 21.422 -19.625 -4.809 1 97.19 422 THR B N 1
ATOM 10287 C CA . THR B 1 422 ? 21.328 -19.172 -3.424 1 97.19 422 THR B CA 1
ATOM 10288 C C . THR B 1 422 ? 19.906 -19.281 -2.9 1 97.19 422 THR B C 1
ATOM 10290 O O . THR B 1 422 ? 18.984 -19.609 -3.656 1 97.19 422 THR B O 1
ATOM 10293 N N . THR B 1 423 ? 19.75 -18.984 -1.562 1 96.88 423 THR B N 1
ATOM 10294 C CA . THR B 1 423 ? 18.438 -19.109 -0.943 1 96.88 423 THR B CA 1
ATOM 10295 C C . THR B 1 423 ? 17.625 -17.828 -1.123 1 96.88 423 THR B C 1
ATOM 10297 O O . THR B 1 423 ? 16.547 -17.688 -0.544 1 96.88 423 THR B O 1
ATOM 10300 N N . ILE B 1 424 ? 18.125 -16.859 -1.93 1 95.88 424 ILE B N 1
ATOM 10301 C CA . ILE B 1 424 ? 17.406 -15.609 -2.156 1 95.88 424 ILE B CA 1
ATOM 10302 C C . ILE B 1 424 ? 16.359 -15.797 -3.25 1 95.88 424 ILE B C 1
ATOM 10304 O O . ILE B 1 424 ? 16.641 -16.391 -4.297 1 95.88 424 ILE B O 1
ATOM 10308 N N . GLY B 1 425 ? 15.203 -15.289 -2.99 1 94 425 GLY B N 1
ATOM 10309 C CA . GLY B 1 425 ? 14.141 -15.352 -3.986 1 94 425 GLY B CA 1
ATOM 10310 C C . GLY B 1 425 ? 13.008 -16.281 -3.594 1 94 425 GLY B C 1
ATOM 10311 O O . GLY B 1 425 ? 12.984 -16.797 -2.48 1 94 425 GLY B O 1
ATOM 10312 N N . SER B 1 426 ? 12.156 -16.562 -4.523 1 93.94 426 SER B N 1
ATOM 10313 C CA . SER B 1 426 ? 10.906 -17.25 -4.238 1 93.94 426 SER B CA 1
ATOM 10314 C C . SER B 1 426 ? 11.109 -18.75 -4.129 1 93.94 426 SER B C 1
ATOM 10316 O O . SER B 1 426 ? 10.195 -19.484 -3.748 1 93.94 426 SER B O 1
ATOM 10318 N N . GLY B 1 427 ? 12.312 -19.203 -4.453 1 97.75 427 GLY B N 1
ATOM 10319 C CA . GLY B 1 427 ? 12.602 -20.609 -4.254 1 97.75 427 GLY B CA 1
ATOM 10320 C C . GLY B 1 427 ? 12.711 -21 -2.791 1 97.75 427 GLY B C 1
ATOM 10321 O O . GLY B 1 427 ? 12.672 -22.172 -2.453 1 97.75 427 GLY B O 1
ATOM 10322 N N . SER B 1 428 ? 12.797 -20 -1.958 1 98.19 428 SER B N 1
ATOM 10323 C CA . SER B 1 428 ? 12.961 -20.234 -0.527 1 98.19 428 SER B CA 1
ATOM 10324 C C . SER B 1 428 ? 11.922 -19.469 0.282 1 98.19 428 SER B C 1
ATOM 10326 O O . SER B 1 428 ? 11.43 -18.422 -0.157 1 98.19 428 SER B O 1
ATOM 10328 N N . GLY B 1 429 ? 11.586 -20.047 1.459 1 98 429 GLY B N 1
ATOM 10329 C CA . GLY B 1 429 ? 10.625 -19.422 2.354 1 98 429 GLY B CA 1
ATOM 10330 C C . GLY B 1 429 ? 9.617 -20.406 2.926 1 98 429 GLY B C 1
ATOM 10331 O O . GLY B 1 429 ? 9.445 -21.5 2.391 1 98 429 GLY B O 1
ATOM 10332 N N . PHE B 1 430 ? 9.039 -20.031 4.023 1 98.75 430 PHE B N 1
ATOM 10333 C CA . PHE B 1 430 ? 8.016 -20.844 4.668 1 98.75 430 PHE B CA 1
ATOM 10334 C C . PHE B 1 430 ? 7.23 -20.016 5.684 1 98.75 430 PHE B C 1
ATOM 10336 O O . PHE B 1 430 ? 7.637 -18.906 6.035 1 98.75 430 PHE B O 1
ATOM 10343 N N . TYR B 1 431 ? 6.16 -20.5 6.094 1 98.75 431 TYR B N 1
ATOM 10344 C CA . TYR B 1 431 ? 5.352 -19.906 7.148 1 98.75 431 TYR B CA 1
ATOM 10345 C C . TYR B 1 431 ? 5.668 -20.531 8.5 1 98.75 431 TYR B C 1
ATOM 10347 O O . TYR B 1 431 ? 5.77 -21.75 8.617 1 98.75 431 TYR B O 1
ATOM 10355 N N . THR B 1 432 ? 5.777 -19.719 9.484 1 98.56 432 THR B N 1
ATOM 10356 C CA . THR B 1 432 ? 5.828 -20.203 10.859 1 98.56 432 THR B CA 1
ATOM 10357 C C . THR B 1 432 ? 4.43 -20.578 11.359 1 98.56 432 THR B C 1
ATOM 10359 O O . THR B 1 432 ? 3.438 -20.328 10.664 1 98.56 432 THR B O 1
ATOM 10362 N N . LYS B 1 433 ? 4.414 -21.219 12.531 1 97.94 433 LYS B N 1
ATOM 10363 C CA . LYS B 1 433 ? 3.133 -21.484 13.172 1 97.94 433 LYS B CA 1
ATOM 10364 C C . LYS B 1 433 ? 2.318 -20.203 13.344 1 97.94 433 LYS B C 1
ATOM 10366 O O . LYS B 1 433 ? 1.131 -20.172 13.016 1 97.94 433 LYS B O 1
ATOM 10371 N N . GLU B 1 434 ? 2.988 -19.125 13.773 1 97.81 434 GLU B N 1
ATOM 10372 C CA . GLU B 1 434 ? 2.326 -17.844 14 1 97.81 434 GLU B CA 1
ATOM 10373 C C . GLU B 1 434 ? 1.804 -17.25 12.695 1 97.81 434 GLU B C 1
ATOM 10375 O O . GLU B 1 434 ? 0.679 -16.75 12.641 1 97.81 434 GLU B O 1
ATOM 10380 N N . ASP B 1 435 ? 2.621 -17.344 11.648 1 98.31 435 ASP B N 1
ATOM 10381 C CA . ASP B 1 435 ? 2.195 -16.859 10.336 1 98.31 435 ASP B CA 1
ATOM 10382 C C . ASP B 1 435 ? 0.933 -17.594 9.867 1 98.31 435 ASP B C 1
ATOM 10384 O O . ASP B 1 435 ? -0.02 -16.953 9.414 1 98.31 435 ASP B O 1
ATOM 10388 N N . TYR B 1 436 ? 0.96 -18.844 10 1 98.75 436 TYR B N 1
ATOM 10389 C CA . TYR B 1 436 ? -0.142 -19.672 9.539 1 98.75 436 TYR B CA 1
ATOM 10390 C C . TYR B 1 436 ? -1.416 -19.375 10.32 1 98.75 436 TYR B C 1
ATOM 10392 O O . TYR B 1 436 ? -2.502 -19.297 9.742 1 98.75 436 TYR B O 1
ATOM 10400 N N . GLN B 1 437 ? -1.306 -19.203 11.57 1 98.69 437 GLN B N 1
ATOM 10401 C CA . GLN B 1 437 ? -2.465 -18.906 12.406 1 98.69 437 GLN B CA 1
ATOM 10402 C C . GLN B 1 437 ? -3.021 -17.516 12.086 1 98.69 437 GLN B C 1
ATOM 10404 O O . GLN B 1 437 ? -4.234 -17.297 12.141 1 98.69 437 GLN B O 1
ATOM 10409 N N . GLU B 1 438 ? -2.129 -16.562 11.789 1 98.44 438 GLU B N 1
ATOM 10410 C CA . GLU B 1 438 ? -2.604 -15.266 11.32 1 98.44 438 GLU B CA 1
ATOM 10411 C C . GLU B 1 438 ? -3.398 -15.406 10.023 1 98.44 438 GLU B C 1
ATOM 10413 O O . GLU B 1 438 ? -4.406 -14.719 9.836 1 98.44 438 GLU B O 1
ATOM 10418 N N . ILE B 1 439 ? -2.924 -16.25 9.148 1 98.81 439 ILE B N 1
ATOM 10419 C CA . ILE B 1 439 ? -3.619 -16.516 7.891 1 98.81 439 ILE B CA 1
ATOM 10420 C C . ILE B 1 439 ? -4.996 -17.109 8.18 1 98.81 439 ILE B C 1
ATOM 10422 O O . ILE B 1 439 ? -5.996 -16.672 7.605 1 98.81 439 ILE B O 1
ATOM 10426 N N . LEU B 1 440 ? -5.098 -18.016 9.156 1 98.88 440 LEU B N 1
ATOM 10427 C CA . LEU B 1 440 ? -6.363 -18.641 9.531 1 98.88 440 LEU B CA 1
ATOM 10428 C C . LEU B 1 440 ? -7.328 -17.594 10.094 1 98.88 440 LEU B C 1
ATOM 10430 O O . LEU B 1 440 ? -8.508 -17.578 9.734 1 98.88 440 LEU B O 1
ATOM 10434 N N . GLN B 1 441 ? -6.812 -16.766 10.953 1 98.69 441 GLN B N 1
ATOM 10435 C CA . GLN B 1 441 ? -7.648 -15.758 11.586 1 98.69 441 GLN B CA 1
ATOM 10436 C C . GLN B 1 441 ? -8.195 -14.773 10.555 1 98.69 441 GLN B C 1
ATOM 10438 O O . GLN B 1 441 ? -9.383 -14.438 10.578 1 98.69 441 GLN B O 1
ATOM 10443 N N . TYR B 1 442 ? -7.297 -14.328 9.703 1 98.69 442 TYR B N 1
ATOM 10444 C CA . TYR B 1 442 ? -7.684 -13.383 8.664 1 98.69 442 TYR B CA 1
ATOM 10445 C C . TYR B 1 442 ? -8.742 -13.977 7.742 1 98.69 442 TYR B C 1
ATOM 10447 O O . TYR B 1 442 ? -9.688 -13.297 7.352 1 98.69 442 TYR B O 1
ATOM 10455 N N . ALA B 1 443 ? -8.602 -15.211 7.422 1 98.81 443 ALA B N 1
ATOM 10456 C CA . ALA B 1 443 ? -9.57 -15.938 6.605 1 98.81 443 ALA B CA 1
ATOM 10457 C C . ALA B 1 443 ? -10.914 -16.062 7.32 1 98.81 443 ALA B C 1
ATOM 10459 O O . ALA B 1 443 ? -11.961 -15.805 6.734 1 98.81 443 ALA B O 1
ATOM 10460 N N . LYS B 1 444 ? -10.875 -16.438 8.547 1 98.56 444 LYS B N 1
ATOM 10461 C CA . LYS B 1 444 ? -12.078 -16.625 9.344 1 98.56 444 LYS B CA 1
ATOM 10462 C C . LYS B 1 444 ? -12.914 -15.359 9.398 1 98.56 444 LYS B C 1
ATOM 10464 O O . LYS B 1 444 ? -14.141 -15.414 9.242 1 98.56 444 LYS B O 1
ATOM 10469 N N . GLU B 1 445 ? -12.25 -14.273 9.539 1 98.38 445 GLU B N 1
ATOM 10470 C CA . GLU B 1 445 ? -12.922 -12.984 9.617 1 98.38 445 GLU B CA 1
ATOM 10471 C C . GLU B 1 445 ? -13.648 -12.656 8.312 1 98.38 445 GLU B C 1
ATOM 10473 O O . GLU B 1 445 ? -14.523 -11.789 8.289 1 98.38 445 GLU B O 1
ATOM 10478 N N . ARG B 1 446 ? -13.344 -13.391 7.266 1 98.75 446 ARG B N 1
ATOM 10479 C CA . ARG B 1 446 ? -13.891 -13.102 5.941 1 98.75 446 ARG B CA 1
ATOM 10480 C C . ARG B 1 446 ? -14.688 -14.289 5.41 1 98.75 446 ARG B C 1
ATOM 10482 O O . ARG B 1 446 ? -15.016 -14.336 4.227 1 98.75 446 ARG B O 1
ATOM 10489 N N . HIS B 1 447 ? -14.945 -15.258 6.289 1 98.62 447 HIS B N 1
ATOM 10490 C CA . HIS B 1 447 ? -15.742 -16.453 5.988 1 98.62 447 HIS B CA 1
ATOM 10491 C C . HIS B 1 447 ? -15.102 -17.281 4.879 1 98.62 447 HIS B C 1
ATOM 10493 O O . HIS B 1 447 ? -15.789 -17.75 3.975 1 98.62 447 HIS B O 1
ATOM 10499 N N . ILE B 1 448 ? -13.781 -17.391 4.969 1 98.88 448 ILE B N 1
ATOM 10500 C CA . ILE B 1 448 ? -13.023 -18.234 4.059 1 98.88 448 ILE B CA 1
ATOM 10501 C C . ILE B 1 448 ? -12.453 -19.438 4.82 1 98.88 448 ILE B C 1
ATOM 10503 O O . ILE B 1 448 ? -11.789 -19.266 5.848 1 98.88 448 ILE B O 1
ATOM 10507 N N . GLN B 1 449 ? -12.781 -20.562 4.348 1 98.81 449 GLN B N 1
ATOM 10508 C CA . GLN B 1 449 ? -12.195 -21.781 4.922 1 98.81 449 GLN B CA 1
ATOM 10509 C C . GLN B 1 449 ? -10.867 -22.125 4.254 1 98.81 449 GLN B C 1
ATOM 10511 O O . GLN B 1 449 ? -10.781 -22.188 3.027 1 98.81 449 GLN B O 1
ATOM 10516 N N . VAL B 1 450 ? -9.852 -22.328 5.055 1 98.88 450 VAL B N 1
ATOM 10517 C CA . VAL B 1 450 ? -8.539 -22.719 4.539 1 98.88 450 VAL B CA 1
ATOM 10518 C C . VAL B 1 450 ? -8.445 -24.25 4.469 1 98.88 450 VAL B C 1
ATOM 10520 O O . VAL B 1 450 ? -8.695 -24.938 5.457 1 98.88 450 VAL B O 1
ATOM 10523 N N . ILE B 1 451 ? -8.094 -24.734 3.332 1 98.88 451 ILE B N 1
ATOM 10524 C CA . ILE B 1 451 ? -7.902 -26.156 3.088 1 98.88 451 ILE B CA 1
ATOM 10525 C C . ILE B 1 451 ? -6.441 -26.422 2.742 1 98.88 451 ILE B C 1
ATOM 10527 O O . ILE B 1 451 ? -6.012 -26.188 1.61 1 98.88 451 ILE B O 1
ATOM 10531 N N . PRO B 1 452 ? -5.676 -26.953 3.709 1 98.81 452 PRO B N 1
ATOM 10532 C CA . PRO B 1 452 ? -4.262 -27.203 3.432 1 98.81 452 PRO B CA 1
ATOM 10533 C C . PRO B 1 452 ? -4.051 -28.453 2.574 1 98.81 452 PRO B C 1
ATOM 10535 O O . PRO B 1 452 ? -4.711 -29.469 2.787 1 98.81 452 PRO B O 1
ATOM 10538 N N . GLU B 1 453 ? -3.191 -28.328 1.641 1 98.81 453 GLU B N 1
ATOM 10539 C CA . GLU B 1 453 ? -2.756 -29.469 0.847 1 98.81 453 GLU B CA 1
ATOM 10540 C C . GLU B 1 453 ? -1.309 -29.844 1.157 1 98.81 453 GLU B C 1
ATOM 10542 O O . GLU B 1 453 ? -0.4 -29.031 0.962 1 98.81 453 GLU B O 1
ATOM 10547 N N . ILE B 1 454 ? -1.153 -31.016 1.632 1 98.38 454 ILE B N 1
ATOM 10548 C CA . ILE B 1 454 ? 0.138 -31.688 1.751 1 98.38 454 ILE B CA 1
ATOM 10549 C C . ILE B 1 454 ? 0.2 -32.875 0.786 1 98.38 454 ILE B C 1
ATOM 10551 O O . ILE B 1 454 ? -0.319 -33.938 1.083 1 98.38 454 ILE B O 1
ATOM 10555 N N . ASP B 1 455 ? 0.907 -32.688 -0.259 1 97.44 455 ASP B N 1
ATOM 10556 C CA . ASP B 1 455 ? 0.844 -33.594 -1.406 1 97.44 455 ASP B CA 1
ATOM 10557 C C . ASP B 1 455 ? 1.594 -34.906 -1.126 1 97.44 455 ASP B C 1
ATOM 10559 O O . ASP B 1 455 ? 2.766 -34.875 -0.746 1 97.44 455 ASP B O 1
ATOM 10563 N N . MET B 1 456 ? 0.931 -36.125 -1.31 1 96.62 456 MET B N 1
ATOM 10564 C CA . MET B 1 456 ? 1.454 -37.469 -1.151 1 96.62 456 MET B CA 1
ATOM 10565 C C . MET B 1 456 ? 0.587 -38.469 -1.896 1 96.62 456 MET B C 1
ATOM 10567 O O . MET B 1 456 ? -0.598 -38.25 -2.131 1 96.62 456 MET B O 1
ATOM 10571 N N . PRO B 1 457 ? 1.057 -39.562 -2.318 1 96.44 457 PRO B N 1
ATOM 10572 C CA . PRO B 1 457 ? 2.436 -40 -2.078 1 96.44 457 PRO B CA 1
ATOM 10573 C C . PRO B 1 457 ? 3.414 -39.438 -3.111 1 96.44 457 PRO B C 1
ATOM 10575 O O . PRO B 1 457 ? 4.629 -39.531 -2.93 1 96.44 457 PRO B O 1
ATOM 10578 N N . GLY B 1 458 ? 2.902 -38.969 -4.301 1 96.25 458 GLY B N 1
ATOM 10579 C CA . GLY B 1 458 ? 3.754 -38.281 -5.27 1 96.25 458 GLY B CA 1
ATOM 10580 C C . GLY B 1 458 ? 4.09 -36.844 -4.883 1 96.25 458 GLY B C 1
ATOM 10581 O O . GLY B 1 458 ? 3.809 -36.438 -3.762 1 96.25 458 GLY B O 1
ATOM 10582 N N . HIS B 1 459 ? 4.832 -36.125 -5.781 1 97.56 459 HIS B N 1
ATOM 10583 C CA . HIS B 1 459 ? 5.168 -34.719 -5.543 1 97.56 459 HIS B CA 1
ATOM 10584 C C . HIS B 1 459 ? 5.871 -34.531 -4.199 1 97.56 459 HIS B C 1
ATOM 10586 O O . HIS B 1 459 ? 5.531 -33.625 -3.432 1 97.56 459 HIS B O 1
ATOM 10592 N N . SER B 1 460 ? 6.816 -35.438 -3.924 1 98.06 460 SER B N 1
ATOM 10593 C CA . SER B 1 460 ? 7.352 -35.5 -2.566 1 98.06 460 SER B CA 1
ATOM 10594 C C . SER B 1 460 ? 8.875 -35.438 -2.572 1 98.06 460 SER B C 1
ATOM 10596 O O . SER B 1 460 ? 9.523 -35.969 -1.661 1 98.06 460 SER B O 1
ATOM 10598 N N . HIS B 1 461 ? 9.461 -34.875 -3.621 1 98.38 461 HIS B N 1
ATOM 10599 C CA . HIS B 1 461 ? 10.914 -34.812 -3.65 1 98.38 461 HIS B CA 1
ATOM 10600 C C . HIS B 1 461 ? 11.453 -34.031 -2.453 1 98.38 461 HIS B C 1
ATOM 10602 O O . HIS B 1 461 ? 12.32 -34.531 -1.725 1 98.38 461 HIS B O 1
ATOM 10608 N N . ALA B 1 462 ? 10.984 -32.844 -2.201 1 98.69 462 ALA B N 1
ATOM 10609 C CA . ALA B 1 462 ? 11.438 -32 -1.08 1 98.69 462 ALA B CA 1
ATOM 10610 C C . ALA B 1 462 ? 11.203 -32.719 0.249 1 98.69 462 ALA B C 1
ATOM 10612 O O . ALA B 1 462 ? 12.055 -32.688 1.139 1 98.69 462 ALA B O 1
ATOM 10613 N N . LEU B 1 463 ? 10.086 -33.344 0.357 1 98.62 463 LEU B N 1
ATOM 10614 C CA . LEU B 1 463 ? 9.758 -34.125 1.55 1 98.62 463 LEU B CA 1
ATOM 10615 C C . LEU B 1 463 ? 10.773 -35.219 1.77 1 98.62 463 LEU B C 1
ATOM 10617 O O . LEU B 1 463 ? 11.32 -35.375 2.867 1 98.62 463 LEU B O 1
ATOM 10621 N N . ASN B 1 464 ? 11.008 -36 0.727 1 98.06 464 ASN B N 1
ATOM 10622 C CA . ASN B 1 464 ? 11.945 -37.125 0.818 1 98.06 464 ASN B CA 1
ATOM 10623 C C . ASN B 1 464 ? 13.336 -36.656 1.242 1 98.06 464 ASN B C 1
ATOM 10625 O O . ASN B 1 464 ? 13.945 -37.25 2.139 1 98.06 464 ASN B O 1
ATOM 10629 N N . LYS B 1 465 ? 13.812 -35.625 0.664 1 98.25 465 LYS B N 1
ATOM 10630 C CA . LYS B 1 465 ? 15.148 -35.094 0.974 1 98.25 465 LYS B CA 1
ATOM 10631 C C . LYS B 1 465 ? 15.219 -34.594 2.406 1 98.25 465 LYS B C 1
ATOM 10633 O O . LYS B 1 465 ? 16.203 -34.812 3.113 1 98.25 465 LYS B O 1
ATOM 10638 N N . ALA B 1 466 ? 14.211 -33.844 2.811 1 98.62 466 ALA B N 1
ATOM 10639 C CA . ALA B 1 466 ? 14.164 -33.312 4.172 1 98.62 466 ALA B CA 1
ATOM 10640 C C . ALA B 1 466 ? 14.195 -34.438 5.203 1 98.62 466 ALA B C 1
ATOM 10642 O O . ALA B 1 466 ? 14.977 -34.375 6.156 1 98.62 466 ALA B O 1
ATOM 10643 N N . MET B 1 467 ? 13.398 -35.438 5 1 98.25 467 MET B N 1
ATOM 10644 C CA . MET B 1 467 ? 13.297 -36.531 5.977 1 98.25 467 MET B CA 1
ATOM 10645 C C . MET B 1 467 ? 14.531 -37.406 5.93 1 98.25 467 MET B C 1
ATOM 10647 O O . MET B 1 467 ? 14.938 -37.969 6.949 1 98.25 467 MET B O 1
ATOM 10651 N N . GLN B 1 468 ? 15.117 -37.562 4.742 1 97.44 468 GLN B N 1
ATOM 10652 C CA . GLN B 1 468 ? 16.406 -38.25 4.66 1 97.44 468 GLN B CA 1
ATOM 10653 C C . GLN B 1 468 ? 17.469 -37.5 5.453 1 97.44 468 GLN B C 1
ATOM 10655 O O . GLN B 1 468 ? 18.281 -38.125 6.148 1 97.44 468 GLN B O 1
ATOM 10660 N N . SER B 1 469 ? 17.5 -36.25 5.316 1 98.06 469 SER B N 1
ATOM 10661 C CA . SER B 1 469 ? 18.438 -35.438 6.094 1 98.06 469 SER B CA 1
ATOM 10662 C C . SER B 1 469 ? 18.203 -35.625 7.594 1 98.06 469 SER B C 1
ATOM 10664 O O . SER B 1 469 ? 19.172 -35.75 8.359 1 98.06 469 SER B O 1
ATOM 10666 N N . ARG B 1 470 ? 17 -35.625 8.008 1 98 470 ARG B N 1
ATOM 10667 C CA . ARG B 1 470 ? 16.656 -35.875 9.398 1 98 470 ARG B CA 1
ATOM 10668 C C . ARG B 1 470 ? 17.188 -37.219 9.852 1 98 470 ARG B C 1
ATOM 10670 O O . ARG B 1 470 ? 17.797 -37.344 10.922 1 98 470 ARG B O 1
ATOM 10677 N N . TYR B 1 471 ? 16.906 -38.281 9.078 1 97.62 471 TYR B N 1
ATOM 10678 C CA . TYR B 1 471 ? 17.344 -39.656 9.383 1 97.62 471 TYR B CA 1
ATOM 10679 C C . TYR B 1 471 ? 18.859 -39.688 9.578 1 97.62 471 TYR B C 1
ATOM 10681 O O . TYR B 1 471 ? 19.344 -40.219 10.594 1 97.62 471 TYR B O 1
ATOM 10689 N N . ASN B 1 472 ? 19.578 -39.125 8.625 1 97.38 472 ASN B N 1
ATOM 10690 C CA . ASN B 1 472 ? 21.031 -39.125 8.68 1 97.38 472 ASN B CA 1
ATOM 10691 C C . ASN B 1 472 ? 21.562 -38.406 9.922 1 97.38 472 ASN B C 1
ATOM 10693 O O . ASN B 1 472 ? 22.469 -38.906 10.586 1 97.38 472 ASN B O 1
ATOM 10697 N N . LYS B 1 473 ? 20.984 -37.281 10.195 1 97.25 473 LYS B N 1
ATOM 10698 C CA . LYS B 1 473 ? 21.375 -36.5 11.367 1 97.25 473 LYS B CA 1
ATOM 10699 C C . LYS B 1 473 ? 21.172 -37.312 12.648 1 97.25 473 LYS B C 1
ATOM 10701 O O . LYS B 1 473 ? 22.047 -37.344 13.516 1 97.25 473 LYS B O 1
ATOM 10706 N N . LEU B 1 474 ? 20.016 -37.938 12.789 1 97.62 474 LEU B N 1
ATOM 10707 C CA . LEU B 1 474 ? 19.672 -38.688 14 1 97.62 474 LEU B CA 1
ATOM 10708 C C . LEU B 1 474 ? 20.531 -39.938 14.133 1 97.62 474 LEU B C 1
ATOM 10710 O O . LEU B 1 474 ? 20.922 -40.312 15.242 1 97.62 474 LEU B O 1
ATOM 10714 N N . VAL B 1 475 ? 20.766 -40.594 13.016 1 97.31 475 VAL B N 1
ATOM 10715 C CA . VAL B 1 475 ? 21.672 -41.75 13.031 1 97.31 475 VAL B CA 1
ATOM 10716 C C . VAL B 1 475 ? 23.062 -41.312 13.508 1 97.31 475 VAL B C 1
ATOM 10718 O O . VAL B 1 475 ? 23.656 -42 14.352 1 97.31 475 VAL B O 1
ATOM 10721 N N . GLN B 1 476 ? 23.531 -40.25 12.961 1 97.25 476 GLN B N 1
ATOM 10722 C CA . GLN B 1 476 ? 24.828 -39.719 13.359 1 97.25 476 GLN B CA 1
ATOM 10723 C C . GLN B 1 476 ? 24.859 -39.375 14.844 1 97.25 476 GLN B C 1
ATOM 10725 O O . GLN B 1 476 ? 25.906 -39.5 15.492 1 97.25 476 GLN B O 1
ATOM 10730 N N . ASN B 1 477 ? 23.75 -39.031 15.375 1 97.25 477 ASN B N 1
ATOM 10731 C CA . ASN B 1 477 ? 23.656 -38.656 16.781 1 97.25 477 ASN B CA 1
ATOM 10732 C C . ASN B 1 477 ? 23.344 -39.875 17.656 1 97.25 477 ASN B C 1
ATOM 10734 O O . ASN B 1 477 ? 23.141 -39.75 18.859 1 97.25 477 ASN B O 1
ATOM 10738 N N . GLY B 1 478 ? 23.156 -41.062 17.109 1 96.19 478 GLY B N 1
ATOM 10739 C CA . GLY B 1 478 ? 22.922 -42.281 17.844 1 96.19 478 GLY B CA 1
ATOM 10740 C C . GLY B 1 478 ? 21.484 -42.469 18.25 1 96.19 478 GLY B C 1
ATOM 10741 O O . GLY B 1 478 ? 21.188 -43.219 19.188 1 96.19 478 GLY B O 1
ATOM 10742 N N . GLN B 1 479 ? 20.625 -41.75 17.594 1 96.94 479 GLN B N 1
ATOM 10743 C CA . GLN B 1 479 ? 19.203 -41.812 17.938 1 96.94 479 GLN B CA 1
ATOM 10744 C C . GLN B 1 479 ? 18.438 -42.688 16.938 1 96.94 479 GLN B C 1
ATOM 10746 O O . GLN B 1 479 ? 17.516 -42.188 16.297 1 96.94 479 GLN B O 1
ATOM 10751 N N . MET B 1 480 ? 18.641 -43.938 16.906 1 95.44 480 MET B N 1
ATOM 10752 C CA . MET B 1 480 ? 18.188 -44.875 15.875 1 95.44 480 MET B CA 1
ATOM 10753 C C . MET B 1 480 ? 16.672 -45.031 15.922 1 95.44 480 MET B C 1
ATOM 10755 O O . MET B 1 480 ? 16.016 -45.094 14.883 1 95.44 480 MET B O 1
ATOM 10759 N N . ASN B 1 481 ? 16.125 -45.125 17.109 1 95.56 481 ASN B N 1
ATOM 10760 C CA . ASN B 1 481 ? 14.68 -45.281 17.219 1 95.56 481 ASN B CA 1
ATOM 10761 C C . ASN B 1 481 ? 13.945 -44.062 16.625 1 95.56 481 ASN B C 1
ATOM 10763 O O . ASN B 1 481 ? 12.977 -44.219 15.883 1 95.56 481 ASN B O 1
ATOM 10767 N N . ASP B 1 482 ? 14.477 -42.938 16.984 1 96.38 482 ASP B N 1
ATOM 10768 C CA . ASP B 1 482 ? 13.883 -41.719 16.438 1 96.38 482 ASP B CA 1
ATOM 10769 C C . ASP B 1 482 ? 14.117 -41.594 14.938 1 96.38 482 ASP B C 1
ATOM 10771 O O . ASP B 1 482 ? 13.25 -41.125 14.203 1 96.38 482 ASP B O 1
ATOM 10775 N N . ALA B 1 483 ? 15.25 -42.031 14.5 1 97.06 483 ALA B N 1
ATOM 10776 C CA . ALA B 1 483 ? 15.602 -41.969 13.086 1 97.06 483 ALA B CA 1
ATOM 10777 C C . ALA B 1 483 ? 14.633 -42.812 12.25 1 97.06 483 ALA B C 1
ATOM 10779 O O . ALA B 1 483 ? 14.25 -42.406 11.148 1 97.06 483 ALA B O 1
ATOM 10780 N N . LYS B 1 484 ? 14.172 -43.875 12.734 1 96.44 484 LYS B N 1
ATOM 10781 C CA . LYS B 1 484 ? 13.375 -44.844 11.992 1 96.44 484 LYS B CA 1
ATOM 10782 C C . LYS B 1 484 ? 11.891 -44.469 12.031 1 96.44 484 LYS B C 1
ATOM 10784 O O . LYS B 1 484 ? 11.094 -45.031 11.266 1 96.44 484 LYS B O 1
ATOM 10789 N N . ARG B 1 485 ? 11.539 -43.594 12.836 1 97.19 485 ARG B N 1
ATOM 10790 C CA . ARG B 1 485 ? 10.125 -43.312 13.102 1 97.19 485 ARG B CA 1
ATOM 10791 C C . ARG B 1 485 ? 9.438 -42.75 11.867 1 97.19 485 ARG B C 1
ATOM 10793 O O . ARG B 1 485 ? 8.25 -43 11.648 1 97.19 485 ARG B O 1
ATOM 10800 N N . TYR B 1 486 ? 10.148 -41.938 11 1 97.94 486 TYR B N 1
ATOM 10801 C CA . TYR B 1 486 ? 9.539 -41.25 9.867 1 97.94 486 TYR B CA 1
ATOM 10802 C C . TYR B 1 486 ? 10.344 -41.5 8.594 1 97.94 486 TYR B C 1
ATOM 10804 O O . TYR B 1 486 ? 10.641 -40.562 7.855 1 97.94 486 TYR B O 1
ATOM 10812 N N . VAL B 1 487 ? 10.758 -42.75 8.375 1 97 487 VAL B N 1
ATOM 10813 C CA . VAL B 1 487 ? 11.406 -43.125 7.129 1 97 487 VAL B CA 1
ATOM 10814 C C . VAL B 1 487 ? 10.352 -43.312 6.039 1 97 487 VAL B C 1
ATOM 10816 O O . VAL B 1 487 ? 9.391 -44.062 6.203 1 97 487 VAL B O 1
ATOM 10819 N N . LEU B 1 488 ? 10.539 -42.625 4.875 1 98.12 488 LEU B N 1
ATOM 10820 C CA . LEU B 1 488 ? 9.469 -42.562 3.889 1 98.12 488 LEU B CA 1
ATOM 10821 C C . LEU B 1 488 ? 9.875 -43.25 2.59 1 98.12 488 LEU B C 1
ATOM 10823 O O . LEU B 1 488 ? 9.086 -43.312 1.645 1 98.12 488 LEU B O 1
ATOM 10827 N N . VAL B 1 489 ? 11.047 -43.719 2.539 1 96.25 489 VAL B N 1
ATOM 10828 C CA . VAL B 1 489 ? 11.547 -44.438 1.371 1 96.25 489 VAL B CA 1
ATOM 10829 C C . VAL B 1 489 ? 12.133 -45.781 1.801 1 96.25 489 VAL B C 1
ATOM 10831 O O . VAL B 1 489 ? 12.789 -45.875 2.838 1 96.25 489 VAL B O 1
ATOM 10834 N N . ASP B 1 490 ? 11.812 -46.781 1.025 1 94.75 490 ASP B N 1
ATOM 10835 C CA . ASP B 1 490 ? 12.414 -48.094 1.226 1 94.75 490 ASP B CA 1
ATOM 10836 C C . ASP B 1 490 ? 13.859 -48.094 0.739 1 94.75 490 ASP B C 1
ATOM 10838 O O . ASP B 1 490 ? 14.125 -47.969 -0.459 1 94.75 490 ASP B O 1
ATOM 10842 N N . PRO B 1 491 ? 14.766 -48.281 1.703 1 90.06 491 PRO B N 1
ATOM 10843 C CA . PRO B 1 491 ? 16.172 -48.25 1.303 1 90.06 491 PRO B CA 1
ATOM 10844 C C . PRO B 1 491 ? 16.531 -49.312 0.277 1 90.06 491 PRO B C 1
ATOM 10846 O O . PRO B 1 491 ? 17.5 -49.156 -0.474 1 90.06 491 PRO B O 1
ATOM 10849 N N . ASP B 1 492 ? 15.719 -50.344 0.178 1 92.25 492 ASP B N 1
ATOM 10850 C CA . ASP B 1 492 ? 16.031 -51.469 -0.718 1 92.25 492 ASP B CA 1
ATOM 10851 C C . ASP B 1 492 ? 15.258 -51.344 -2.031 1 92.25 492 ASP B C 1
ATOM 10853 O O . ASP B 1 492 ? 15.305 -52.25 -2.873 1 92.25 492 ASP B O 1
ATOM 10857 N N . ASP B 1 493 ? 14.477 -50.281 -2.201 1 94.31 493 ASP B N 1
ATOM 10858 C CA . ASP B 1 493 ? 13.688 -50.094 -3.416 1 94.31 493 ASP B CA 1
ATOM 10859 C C . ASP B 1 493 ? 14.578 -49.719 -4.594 1 94.31 493 ASP B C 1
ATOM 10861 O O . ASP B 1 493 ? 15.133 -48.594 -4.617 1 94.31 493 ASP B O 1
ATOM 10865 N N . THR B 1 494 ? 14.719 -50.531 -5.602 1 93.25 494 THR B N 1
ATOM 10866 C CA . THR B 1 494 ? 15.555 -50.25 -6.766 1 93.25 494 THR B CA 1
ATOM 10867 C C . THR B 1 494 ? 14.703 -49.875 -7.969 1 93.25 494 THR B C 1
ATOM 10869 O O . THR B 1 494 ? 15.148 -49.969 -9.109 1 93.25 494 THR B O 1
ATOM 10872 N N . SER B 1 495 ? 13.438 -49.5 -7.703 1 93.88 495 SER B N 1
ATOM 10873 C CA . SER B 1 495 ? 12.531 -49.125 -8.781 1 93.88 495 SER B CA 1
ATOM 10874 C C . SER B 1 495 ? 13.078 -47.938 -9.555 1 93.88 495 SER B C 1
ATOM 10876 O O . SER B 1 495 ? 13.672 -47 -8.969 1 93.88 495 SER B O 1
ATOM 10878 N N . GLN B 1 496 ? 12.984 -47.969 -10.891 1 92.5 496 GLN B N 1
ATOM 10879 C CA . GLN B 1 496 ? 13.328 -46.844 -11.758 1 92.5 496 GLN B CA 1
ATOM 10880 C C . GLN B 1 496 ? 12.078 -46.219 -12.344 1 92.5 496 GLN B C 1
ATOM 10882 O O . GLN B 1 496 ? 11.211 -46.906 -12.891 1 92.5 496 GLN B O 1
ATOM 10887 N N . TYR B 1 497 ? 11.906 -44.938 -12.148 1 93.56 497 TYR B N 1
ATOM 10888 C CA . TYR B 1 497 ? 10.781 -44.188 -12.703 1 93.56 497 TYR B CA 1
ATOM 10889 C C . TYR B 1 497 ? 11.148 -42.75 -12.914 1 93.56 497 TYR B C 1
ATOM 10891 O O . TYR B 1 497 ? 12.203 -42.281 -12.461 1 93.56 497 TYR B O 1
ATOM 10899 N N . LYS B 1 498 ? 10.422 -42 -13.719 1 94.94 498 LYS B N 1
ATOM 10900 C CA . LYS B 1 498 ? 10.508 -40.562 -13.953 1 94.94 498 LYS B CA 1
ATOM 10901 C C . LYS B 1 498 ? 9.125 -39.938 -14.008 1 94.94 498 LYS B C 1
ATOM 10903 O O . LYS B 1 498 ? 8.281 -40.312 -14.812 1 94.94 498 LYS B O 1
ATOM 10908 N N . SER B 1 499 ? 8.922 -39.031 -13.125 1 95.25 499 SER B N 1
ATOM 10909 C CA . SER B 1 499 ? 7.645 -38.344 -13.148 1 95.25 499 SER B CA 1
ATOM 10910 C C . SER B 1 499 ? 7.555 -37.375 -14.344 1 95.25 499 SER B C 1
ATOM 10912 O O . SER B 1 499 ? 8.547 -37.156 -15.039 1 95.25 499 SER B O 1
ATOM 10914 N N . ILE B 1 500 ? 6.383 -36.844 -14.594 1 92.19 500 ILE B N 1
ATOM 10915 C CA . ILE B 1 500 ? 6.156 -35.906 -15.695 1 92.19 500 ILE B CA 1
ATOM 10916 C C . ILE B 1 500 ? 6.969 -34.625 -15.469 1 92.19 500 ILE B C 1
ATOM 10918 O O . ILE B 1 500 ? 7.379 -33.969 -16.422 1 92.19 500 ILE B O 1
ATOM 10922 N N . GLN B 1 501 ? 7.293 -34.312 -14.219 1 94.44 501 GLN B N 1
ATOM 10923 C CA . GLN B 1 501 ? 8.125 -33.156 -13.875 1 94.44 501 GLN B CA 1
ATOM 10924 C C . GLN B 1 501 ? 9.602 -33.531 -13.891 1 94.44 501 GLN B C 1
ATOM 10926 O O . GLN B 1 501 ? 10.453 -32.719 -13.523 1 94.44 501 GLN B O 1
ATOM 10931 N N . MET B 1 502 ? 9.906 -34.75 -14.211 1 96.69 502 MET B N 1
ATOM 10932 C CA . MET B 1 502 ? 11.242 -35.281 -14.477 1 96.69 502 MET B CA 1
ATOM 10933 C C . MET B 1 502 ? 12 -35.562 -13.18 1 96.69 502 MET B C 1
ATOM 10935 O O . MET B 1 502 ? 13.219 -35.406 -13.125 1 96.69 502 MET B O 1
ATOM 10939 N N . TYR B 1 503 ? 11.258 -35.875 -12.125 1 96.88 503 TYR B N 1
ATOM 10940 C CA . TYR B 1 503 ? 11.883 -36.375 -10.906 1 96.88 503 TYR B CA 1
ATOM 10941 C C . TYR B 1 503 ? 11.969 -37.906 -10.914 1 96.88 503 TYR B C 1
ATOM 10943 O O . TYR B 1 503 ? 11.055 -38.594 -11.391 1 96.88 503 TYR B O 1
ATOM 10951 N N . THR B 1 504 ? 13.008 -38.438 -10.305 1 95.06 504 THR B N 1
ATOM 10952 C CA . THR B 1 504 ? 13.219 -39.875 -10.273 1 95.06 504 THR B CA 1
ATOM 10953 C C . THR B 1 504 ? 13.102 -40.406 -8.852 1 95.06 504 THR B C 1
ATOM 10955 O O . THR B 1 504 ? 13.375 -41.594 -8.594 1 95.06 504 THR B O 1
ATOM 10958 N N . ASP B 1 505 ? 12.695 -39.594 -7.949 1 95.75 505 ASP B N 1
ATOM 10959 C CA . ASP B 1 505 ? 12.641 -40 -6.551 1 95.75 505 ASP B CA 1
ATOM 10960 C C . ASP B 1 505 ? 11.547 -39.25 -5.801 1 95.75 505 ASP B C 1
ATOM 10962 O O . ASP B 1 505 ? 11.719 -38.906 -4.637 1 95.75 505 ASP B O 1
ATOM 10966 N N . ASN B 1 506 ? 10.484 -38.938 -6.383 1 97.5 506 ASN B N 1
ATOM 10967 C CA . ASN B 1 506 ? 9.539 -38 -5.777 1 97.5 506 ASN B CA 1
ATOM 10968 C C . ASN B 1 506 ? 8.297 -38.719 -5.262 1 97.5 506 ASN B C 1
ATOM 10970 O O . ASN B 1 506 ? 7.199 -38.156 -5.273 1 97.5 506 ASN B O 1
ATOM 10974 N N . ALA B 1 507 ? 8.406 -39.969 -4.832 1 96.88 507 ALA B N 1
ATOM 10975 C CA . ALA B 1 507 ? 7.277 -40.688 -4.242 1 96.88 507 ALA B CA 1
ATOM 10976 C C . ALA B 1 507 ? 7.648 -41.25 -2.887 1 96.88 507 ALA B C 1
ATOM 10978 O O . ALA B 1 507 ? 8.703 -41.906 -2.742 1 96.88 507 ALA B O 1
ATOM 10979 N N . ILE B 1 508 ? 6.805 -41.031 -1.886 1 97.69 508 ILE B N 1
ATOM 10980 C CA . ILE B 1 508 ? 7.008 -41.75 -0.618 1 97.69 508 ILE B CA 1
ATOM 10981 C C . ILE B 1 508 ? 6.488 -43.156 -0.723 1 97.69 508 ILE B C 1
ATOM 10983 O O . ILE B 1 508 ? 5.672 -43.469 -1.595 1 97.69 508 ILE B O 1
ATOM 10987 N N . ASN B 1 509 ? 6.957 -44.031 0.156 1 97.38 509 ASN B N 1
ATOM 10988 C CA . ASN B 1 509 ? 6.621 -45.469 0.058 1 97.38 509 ASN B CA 1
ATOM 10989 C C . ASN B 1 509 ? 5.383 -45.781 0.882 1 97.38 509 ASN B C 1
ATOM 10991 O O . ASN B 1 509 ? 5.41 -45.719 2.111 1 97.38 509 ASN B O 1
ATOM 10995 N N . PRO B 1 510 ? 4.293 -46.188 0.276 1 96.56 510 PRO B N 1
ATOM 10996 C CA . PRO B 1 510 ? 3.051 -46.5 0.99 1 96.56 510 PRO B CA 1
ATOM 10997 C C . PRO B 1 510 ? 3.123 -47.812 1.789 1 96.56 510 PRO B C 1
ATOM 10999 O O . PRO B 1 510 ? 2.205 -48.125 2.551 1 96.56 510 PRO B O 1
ATOM 11002 N N . CYS B 1 511 ? 4.156 -48.594 1.686 1 96.19 511 CYS B N 1
ATOM 11003 C CA . CYS B 1 511 ? 4.207 -49.906 2.254 1 96.19 511 CYS B CA 1
ATOM 11004 C C . CYS B 1 511 ? 5.027 -49.938 3.537 1 96.19 511 CYS B C 1
ATOM 11006 O O . CYS B 1 511 ? 5.297 -51 4.094 1 96.19 511 CYS B O 1
ATOM 11008 N N . LEU B 1 512 ? 5.379 -48.812 3.986 1 96.88 512 LEU B N 1
ATOM 11009 C CA . LEU B 1 512 ? 6.098 -48.688 5.246 1 96.88 512 LEU B CA 1
ATOM 11010 C C . LEU B 1 512 ? 5.172 -48.188 6.348 1 96.88 512 LEU B C 1
ATOM 11012 O O . LEU B 1 512 ? 4.422 -47.219 6.145 1 96.88 512 LEU B O 1
ATOM 11016 N N . GLU B 1 513 ? 5.25 -48.781 7.531 1 96.81 513 GLU B N 1
ATOM 11017 C CA . GLU B 1 513 ? 4.457 -48.281 8.656 1 96.81 513 GLU B CA 1
ATOM 11018 C C . GLU B 1 513 ? 4.887 -46.875 9.07 1 96.81 513 GLU B C 1
ATOM 11020 O O . GLU B 1 513 ? 4.062 -46.094 9.516 1 96.81 513 GLU B O 1
ATOM 11025 N N . SER B 1 514 ? 6.176 -46.594 8.953 1 97.88 514 SER B N 1
ATOM 11026 C CA . SER B 1 514 ? 6.711 -45.281 9.289 1 97.88 514 SER B CA 1
ATOM 11027 C C . SER B 1 514 ? 6.062 -44.188 8.445 1 97.88 514 SER B C 1
ATOM 11029 O O . SER B 1 514 ? 5.965 -43.031 8.883 1 97.88 514 SER B O 1
ATOM 11031 N N . THR B 1 515 ? 5.629 -44.531 7.234 1 98.06 515 THR B N 1
ATOM 11032 C CA . THR B 1 515 ? 4.898 -43.594 6.395 1 98.06 515 THR B CA 1
ATOM 11033 C C . THR B 1 515 ? 3.627 -43.094 7.09 1 98.06 515 THR B C 1
ATOM 11035 O O . THR B 1 515 ? 3.336 -41.906 7.117 1 98.06 515 THR B O 1
ATOM 11038 N N . TYR B 1 516 ? 2.932 -43.938 7.699 1 98.19 516 TYR B N 1
ATOM 11039 C CA . TYR B 1 516 ? 1.656 -43.594 8.32 1 98.19 516 TYR B CA 1
ATOM 11040 C C . TYR B 1 516 ? 1.868 -42.938 9.672 1 98.19 516 TYR B C 1
ATOM 11042 O O . TYR B 1 516 ? 1.057 -42.094 10.102 1 98.19 516 TYR B O 1
ATOM 11050 N N . ASN B 1 517 ? 3.016 -43.281 10.367 1 98.19 517 ASN B N 1
ATOM 11051 C CA . ASN B 1 517 ? 3.404 -42.469 11.523 1 98.19 517 ASN B CA 1
ATOM 11052 C C . ASN B 1 517 ? 3.607 -41 11.141 1 98.19 517 ASN B C 1
ATOM 11054 O O . ASN B 1 517 ? 3.193 -40.125 11.875 1 98.19 517 ASN B O 1
ATOM 11058 N N . PHE B 1 518 ? 4.242 -40.875 10.062 1 98.19 518 PHE B N 1
ATOM 11059 C CA . PHE B 1 518 ? 4.488 -39.531 9.57 1 98.19 518 PHE B CA 1
ATOM 11060 C C . PHE B 1 518 ? 3.18 -38.812 9.242 1 98.19 518 PHE B C 1
ATOM 11062 O O . PHE B 1 518 ? 2.967 -37.656 9.656 1 98.19 518 PHE B O 1
ATOM 11069 N N . ILE B 1 519 ? 2.316 -39.438 8.531 1 98.25 519 ILE B N 1
ATOM 11070 C CA . ILE B 1 519 ? 1.044 -38.844 8.109 1 98.25 519 ILE B CA 1
ATOM 11071 C C . ILE B 1 519 ? 0.224 -38.469 9.344 1 98.25 519 ILE B C 1
ATOM 11073 O O . ILE B 1 519 ? -0.37 -37.406 9.398 1 98.25 519 ILE B O 1
ATOM 11077 N N . GLU B 1 520 ? 0.167 -39.344 10.266 1 98.12 520 GLU B N 1
ATOM 11078 C CA . GLU B 1 520 ? -0.562 -39.031 11.492 1 98.12 520 GLU B CA 1
ATOM 11079 C C . GLU B 1 520 ? 0.015 -37.812 12.188 1 98.12 520 GLU B C 1
ATOM 11081 O O . GLU B 1 520 ? -0.73 -36.969 12.703 1 98.12 520 GLU B O 1
ATOM 11086 N N . LYS B 1 521 ? 1.358 -37.719 12.203 1 98.19 521 LYS B N 1
ATOM 11087 C CA . LYS B 1 521 ? 2.016 -36.562 12.773 1 98.19 521 LYS B CA 1
ATOM 11088 C C . LYS B 1 521 ? 1.598 -35.281 12.047 1 98.19 521 LYS B C 1
ATOM 11090 O O . LYS B 1 521 ? 1.324 -34.25 12.68 1 98.19 521 LYS B O 1
ATOM 11095 N N . ILE B 1 522 ? 1.56 -35.344 10.766 1 98.25 522 ILE B N 1
ATOM 11096 C CA . ILE B 1 522 ? 1.171 -34.188 9.938 1 98.25 522 ILE B CA 1
ATOM 11097 C C . ILE B 1 522 ? -0.269 -33.781 10.25 1 98.25 522 ILE B C 1
ATOM 11099 O O . ILE B 1 522 ? -0.551 -32.625 10.523 1 98.25 522 ILE B O 1
ATOM 11103 N N . VAL B 1 523 ? -1.17 -34.688 10.305 1 98.19 523 VAL B N 1
ATOM 11104 C CA . VAL B 1 523 ? -2.592 -34.438 10.523 1 98.19 523 VAL B CA 1
ATOM 11105 C C . VAL B 1 523 ? -2.809 -33.875 11.914 1 98.19 523 VAL B C 1
ATOM 11107 O O . VAL B 1 523 ? -3.502 -32.875 12.078 1 98.19 523 VAL B O 1
ATOM 11110 N N . LYS B 1 524 ? -2.164 -34.438 12.875 1 98.06 524 LYS B N 1
ATOM 11111 C CA . LYS B 1 524 ? -2.305 -34 14.258 1 98.06 524 LYS B CA 1
ATOM 11112 C C . LYS B 1 524 ? -1.788 -32.562 14.406 1 98.06 524 LYS B C 1
ATOM 11114 O O . LYS B 1 524 ? -2.393 -31.75 15.117 1 98.06 524 LYS B O 1
ATOM 11119 N N . THR B 1 525 ? -0.67 -32.312 13.773 1 98.12 525 THR B N 1
ATOM 11120 C CA . THR B 1 525 ? -0.094 -30.969 13.859 1 98.12 525 THR B CA 1
ATOM 11121 C C . THR B 1 525 ? -1.009 -29.938 13.203 1 98.12 525 THR B C 1
ATOM 11123 O O . THR B 1 525 ? -1.217 -28.859 13.742 1 98.12 525 THR B O 1
ATOM 11126 N N . LEU B 1 526 ? -1.576 -30.234 12.086 1 98.44 526 LEU B N 1
ATOM 11127 C CA . LEU B 1 526 ? -2.516 -29.344 11.422 1 98.44 526 LEU B CA 1
ATOM 11128 C C . LEU B 1 526 ? -3.744 -29.094 12.289 1 98.44 526 LEU B C 1
ATOM 11130 O O . LEU B 1 526 ? -4.227 -27.969 12.391 1 98.44 526 LEU B O 1
ATOM 11134 N N . ILE B 1 527 ? -4.254 -30.172 12.898 1 98.44 527 ILE B N 1
ATOM 11135 C CA . ILE B 1 527 ? -5.391 -30.031 13.797 1 98.44 527 ILE B CA 1
ATOM 11136 C C . ILE B 1 527 ? -5.051 -29.047 14.914 1 98.44 527 ILE B C 1
ATOM 11138 O O . ILE B 1 527 ? -5.84 -28.156 15.219 1 98.44 527 ILE B O 1
ATOM 11142 N N . GLU B 1 528 ? -3.855 -29.156 15.406 1 98.12 528 GLU B N 1
ATOM 11143 C CA . GLU B 1 528 ? -3.4 -28.266 16.469 1 98.12 528 GLU B CA 1
ATOM 11144 C C . GLU B 1 528 ? -3.33 -26.828 15.992 1 98.12 528 GLU B C 1
ATOM 11146 O O . GLU B 1 528 ? -3.785 -25.906 16.688 1 98.12 528 GLU B O 1
ATOM 11151 N N . TYR B 1 529 ? -2.709 -26.625 14.859 1 98.19 529 TYR B N 1
ATOM 11152 C CA . TYR B 1 529 ? -2.561 -25.266 14.328 1 98.19 529 TYR B CA 1
ATOM 11153 C C . TYR B 1 529 ? -3.92 -24.625 14.078 1 98.19 529 TYR B C 1
ATOM 11155 O O . TYR B 1 529 ? -4.07 -23.406 14.195 1 98.19 529 TYR B O 1
ATOM 11163 N N . HIS B 1 530 ? -4.984 -25.406 13.812 1 98.31 530 HIS B N 1
ATOM 11164 C CA . HIS B 1 530 ? -6.309 -24.922 13.438 1 98.31 530 HIS B CA 1
ATOM 11165 C C . HIS B 1 530 ? -7.203 -24.766 14.664 1 98.31 530 HIS B C 1
ATOM 11167 O O . HIS B 1 530 ? -8.172 -24.016 14.633 1 98.31 530 HIS B O 1
ATOM 11173 N N . GLU B 1 531 ? -7.141 -25.5 15.656 1 94.31 531 GLU B N 1
ATOM 11174 C CA . GLU B 1 531 ? -8.078 -25.812 16.734 1 94.31 531 GLU B CA 1
ATOM 11175 C C . GLU B 1 531 ? -8.672 -24.547 17.328 1 94.31 531 GLU B C 1
ATOM 11177 O O . GLU B 1 531 ? -9.891 -24.438 17.484 1 94.31 531 GLU B O 1
ATOM 11182 N N . THR B 1 532 ? -7.906 -23.516 17.641 1 93.5 532 THR B N 1
ATOM 11183 C CA . THR B 1 532 ? -8.477 -22.406 18.375 1 93.5 532 THR B CA 1
ATOM 11184 C C . THR B 1 532 ? -8.906 -21.281 17.422 1 93.5 532 THR B C 1
ATOM 11186 O O . THR B 1 532 ? -9.539 -20.312 17.828 1 93.5 532 THR B O 1
ATOM 11189 N N . ILE B 1 533 ? -8.844 -21.484 16.156 1 97.5 533 ILE B N 1
ATOM 11190 C CA . ILE B 1 533 ? -9.117 -20.406 15.219 1 97.5 533 ILE B CA 1
ATOM 11191 C C . ILE B 1 533 ? -10.141 -20.875 14.188 1 97.5 533 ILE B C 1
ATOM 11193 O O . ILE B 1 533 ? -11.227 -20.312 14.078 1 97.5 533 ILE B O 1
ATOM 11197 N N . MET B 1 534 ? -9.875 -21.938 13.547 1 97.81 534 MET B N 1
ATOM 11198 C CA . MET B 1 534 ? -10.672 -22.547 12.492 1 97.81 534 MET B CA 1
ATOM 11199 C C . MET B 1 534 ? -10.5 -24.062 12.484 1 97.81 534 MET B C 1
ATOM 11201 O O . MET B 1 534 ? -9.617 -24.594 11.805 1 97.81 534 MET B O 1
ATOM 11205 N N . PRO B 1 535 ? -11.297 -24.75 13.18 1 97.88 535 PRO B N 1
ATOM 11206 C CA . PRO B 1 535 ? -11.117 -26.203 13.234 1 97.88 535 PRO B CA 1
ATOM 11207 C C . PRO B 1 535 ? -10.961 -26.828 11.844 1 97.88 535 PRO B C 1
ATOM 11209 O O . PRO B 1 535 ? -11.711 -26.484 10.922 1 97.88 535 PRO B O 1
ATOM 11212 N N . LEU B 1 536 ? -10.016 -27.719 11.688 1 98.12 536 LEU B N 1
ATOM 11213 C CA . LEU B 1 536 ? -9.719 -28.359 10.414 1 98.12 536 LEU B CA 1
ATOM 11214 C C . LEU B 1 536 ? -10.867 -29.266 9.977 1 98.12 536 LEU B C 1
ATOM 11216 O O . LEU B 1 536 ? -11.242 -30.188 10.703 1 98.12 536 LEU B O 1
ATOM 11220 N N . GLN B 1 537 ? -11.406 -29.016 8.797 1 97.56 537 GLN B N 1
ATOM 11221 C CA . GLN B 1 537 ? -12.547 -29.781 8.328 1 97.56 537 GLN B CA 1
ATOM 11222 C C . GLN B 1 537 ? -12.148 -30.688 7.156 1 97.56 537 GLN B C 1
ATOM 11224 O O . GLN B 1 537 ? -12.695 -31.781 6.996 1 97.56 537 GLN B O 1
ATOM 11229 N N . VAL B 1 538 ? -11.281 -30.219 6.379 1 98.5 538 VAL B N 1
ATOM 11230 C CA . VAL B 1 538 ? -10.891 -30.938 5.168 1 98.5 538 VAL B CA 1
ATOM 11231 C C . VAL B 1 538 ? -9.367 -30.953 5.055 1 98.5 538 VAL B C 1
ATOM 11233 O O . VAL B 1 538 ? -8.703 -29.938 5.297 1 98.5 538 VAL B O 1
ATOM 11236 N N . TYR B 1 539 ? -8.852 -32.031 4.812 1 98.31 539 TYR B N 1
ATOM 11237 C CA . TYR B 1 539 ? -7.441 -32.219 4.492 1 98.31 539 TYR B CA 1
ATOM 11238 C C . TYR B 1 539 ? -7.27 -32.719 3.061 1 98.31 539 TYR B C 1
ATOM 11240 O O . TYR B 1 539 ? -7.84 -33.75 2.68 1 98.31 539 TYR B O 1
ATOM 11248 N N . HIS B 1 540 ? -6.527 -32 2.209 1 98.75 540 HIS B N 1
ATOM 11249 C CA . HIS B 1 540 ? -6.246 -32.406 0.831 1 98.75 540 HIS B CA 1
ATOM 11250 C C . HIS B 1 540 ? -4.895 -33.094 0.719 1 98.75 540 HIS B C 1
ATOM 11252 O O . HIS B 1 540 ? -3.854 -32.469 0.949 1 98.75 540 HIS B O 1
ATOM 11258 N N . PHE B 1 541 ? -4.836 -34.344 0.276 1 98.12 541 PHE B N 1
ATOM 11259 C CA . PHE B 1 541 ? -3.574 -35.062 0.305 1 98.12 541 PHE B CA 1
ATOM 11260 C C . PHE B 1 541 ? -2.951 -35.125 -1.085 1 98.12 541 PHE B C 1
ATOM 11262 O O . PHE B 1 541 ? -1.915 -35.781 -1.279 1 98.12 541 PHE B O 1
ATOM 11269 N N . GLY B 1 542 ? -3.527 -34.469 -2.061 1 97.69 542 GLY B N 1
ATOM 11270 C CA . GLY B 1 542 ? -3.041 -34.469 -3.432 1 97.69 542 GLY B CA 1
ATOM 11271 C C . GLY B 1 542 ? -3.383 -35.75 -4.188 1 97.69 542 GLY B C 1
ATOM 11272 O O . GLY B 1 542 ? -4.41 -35.812 -4.867 1 97.69 542 GLY B O 1
ATOM 11273 N N . GLY B 1 543 ? -2.557 -36.75 -4.148 1 94.88 543 GLY B N 1
ATOM 11274 C CA . GLY B 1 543 ? -2.781 -38.062 -4.684 1 94.88 543 GLY B CA 1
ATOM 11275 C C . GLY B 1 543 ? -2.564 -38.156 -6.184 1 94.88 543 GLY B C 1
ATOM 11276 O O . GLY B 1 543 ? -2.688 -39.25 -6.773 1 94.88 543 GLY B O 1
ATOM 11277 N N . ASP B 1 544 ? -2.135 -37.094 -6.824 1 90.19 544 ASP B N 1
ATOM 11278 C CA . ASP B 1 544 ? -2.109 -37.062 -8.281 1 90.19 544 ASP B CA 1
ATOM 11279 C C . ASP B 1 544 ? -0.729 -37.438 -8.812 1 90.19 544 ASP B C 1
ATOM 11281 O O . ASP B 1 544 ? 0.266 -37.344 -8.094 1 90.19 544 ASP B O 1
ATOM 11285 N N . GLU B 1 545 ? -0.634 -38 -10.008 1 88.88 545 GLU B N 1
ATOM 11286 C CA . GLU B 1 545 ? 0.486 -38.125 -10.938 1 88.88 545 GLU B CA 1
ATOM 11287 C C . GLU B 1 545 ? 1.623 -38.938 -10.32 1 88.88 545 GLU B C 1
ATOM 11289 O O . GLU B 1 545 ? 2.791 -38.531 -10.422 1 88.88 545 GLU B O 1
ATOM 11294 N N . VAL B 1 546 ? 1.312 -40 -9.664 1 91.19 546 VAL B N 1
ATOM 11295 C CA . VAL B 1 546 ? 2.369 -40.906 -9.266 1 91.19 546 VAL B CA 1
ATOM 11296 C C . VAL B 1 546 ? 2.973 -41.562 -10.508 1 91.19 546 VAL B C 1
ATOM 11298 O O . VAL B 1 546 ? 2.252 -42.125 -11.336 1 91.19 546 VAL B O 1
ATOM 11301 N N . ALA B 1 547 ? 4.273 -41.469 -10.586 1 92.75 547 ALA B N 1
ATOM 11302 C CA . ALA B 1 547 ? 4.961 -41.938 -11.797 1 92.75 547 ALA B CA 1
ATOM 11303 C C . ALA B 1 547 ? 4.816 -43.438 -11.992 1 92.75 547 ALA B C 1
ATOM 11305 O O . ALA B 1 547 ? 4.863 -44.188 -11.031 1 92.75 547 ALA B O 1
ATOM 11306 N N . LYS B 1 548 ? 4.664 -43.844 -13.281 1 89.94 548 LYS B N 1
ATOM 11307 C CA . LYS B 1 548 ? 4.668 -45.25 -13.609 1 89.94 548 LYS B CA 1
ATOM 11308 C C . LYS B 1 548 ? 5.996 -45.906 -13.219 1 89.94 548 LYS B C 1
ATOM 11310 O O . LYS B 1 548 ? 7.062 -45.344 -13.445 1 89.94 548 LYS B O 1
ATOM 11315 N N . GLY B 1 549 ? 5.941 -46.969 -12.57 1 91.69 549 GLY B N 1
ATOM 11316 C CA . GLY B 1 549 ? 7.141 -47.688 -12.172 1 91.69 549 GLY B CA 1
ATOM 11317 C C . GLY B 1 549 ? 7.484 -47.5 -10.703 1 91.69 549 GLY B C 1
ATOM 11318 O O . GLY B 1 549 ? 8.344 -48.219 -10.172 1 91.69 549 GLY B O 1
ATOM 11319 N N . THR B 1 550 ? 6.809 -46.625 -10.086 1 93.44 550 THR B N 1
ATOM 11320 C CA . THR B 1 550 ? 7.066 -46.375 -8.672 1 93.44 550 THR B CA 1
ATOM 11321 C C . THR B 1 550 ? 6.801 -47.625 -7.84 1 93.44 550 THR B C 1
ATOM 11323 O O . THR B 1 550 ? 5.824 -48.344 -8.07 1 93.44 550 THR B O 1
ATOM 11326 N N . TRP B 1 551 ? 7.664 -48.094 -6.938 1 94.06 551 TRP B N 1
ATOM 11327 C CA . TRP B 1 551 ? 7.637 -49.125 -5.918 1 94.06 551 TRP B CA 1
ATOM 11328 C C . TRP B 1 551 ? 7.633 -50.5 -6.555 1 94.06 551 TRP B C 1
ATOM 11330 O O . TRP B 1 551 ? 7.309 -51.5 -5.898 1 94.06 551 TRP B O 1
ATOM 11340 N N . GLN B 1 552 ? 7.922 -50.531 -7.809 1 92 552 GLN B N 1
ATOM 11341 C CA . GLN B 1 552 ? 7.859 -51.812 -8.531 1 92 552 GLN B CA 1
ATOM 11342 C C . GLN B 1 552 ? 8.812 -52.844 -7.93 1 92 552 GLN B C 1
ATOM 11344 O O . GLN B 1 552 ? 8.531 -54.031 -7.941 1 92 552 GLN B O 1
ATOM 11349 N N . ASN B 1 553 ? 9.898 -52.406 -7.438 1 93.38 553 ASN B N 1
ATOM 11350 C CA . ASN B 1 553 ? 10.906 -53.312 -6.883 1 93.38 553 ASN B CA 1
ATOM 11351 C C . ASN B 1 553 ? 11.086 -53.094 -5.383 1 93.38 553 ASN B C 1
ATOM 11353 O O . ASN B 1 553 ? 12.133 -53.406 -4.824 1 93.38 553 ASN B O 1
ATOM 11357 N N . SER B 1 554 ? 10.102 -52.5 -4.84 1 94.31 554 SER B N 1
ATOM 11358 C CA . SER B 1 554 ? 10.18 -52.312 -3.398 1 94.31 554 SER B CA 1
ATOM 11359 C C . SER B 1 554 ? 9.914 -53.594 -2.635 1 94.31 554 SER B C 1
ATOM 11361 O O . SER B 1 554 ? 8.859 -54.219 -2.799 1 94.31 554 SER B O 1
ATOM 11363 N N . THR B 1 555 ? 10.797 -54 -1.717 1 93.38 555 THR B N 1
ATOM 11364 C CA . THR B 1 555 ? 10.648 -55.188 -0.917 1 93.38 555 THR B CA 1
ATOM 11365 C C . THR B 1 555 ? 9.5 -55.062 0.076 1 93.38 555 THR B C 1
ATOM 11367 O O . THR B 1 555 ? 8.766 -56 0.342 1 93.38 555 THR B O 1
ATOM 11370 N N . ALA B 1 556 ? 9.398 -53.875 0.545 1 93.69 556 ALA B N 1
ATOM 11371 C CA . ALA B 1 556 ? 8.305 -53.594 1.472 1 93.69 556 ALA B CA 1
ATOM 11372 C C . ALA B 1 556 ? 6.953 -53.75 0.789 1 93.69 556 ALA B C 1
ATOM 11374 O O . ALA B 1 556 ? 6.023 -54.312 1.368 1 93.69 556 ALA B O 1
ATOM 11375 N N . CYS B 1 557 ? 6.809 -53.312 -0.375 1 93.69 557 CYS B N 1
ATOM 11376 C CA . CYS B 1 557 ? 5.531 -53.375 -1.08 1 93.69 557 CYS B CA 1
ATOM 11377 C C . CYS B 1 557 ? 5.223 -54.781 -1.535 1 93.69 557 CYS B C 1
ATOM 11379 O O . CYS B 1 557 ? 4.062 -55.188 -1.571 1 93.69 557 CYS B O 1
ATOM 11381 N N . LYS B 1 558 ? 6.25 -55.5 -1.816 1 90.06 558 LYS B N 1
ATOM 11382 C CA . LYS B 1 558 ? 6.043 -56.906 -2.133 1 90.06 558 LYS B CA 1
ATOM 11383 C C . LYS B 1 558 ? 5.402 -57.656 -0.961 1 90.06 558 LYS B C 1
ATOM 11385 O O . LYS B 1 558 ? 4.52 -58.5 -1.158 1 90.06 558 LYS B O 1
ATOM 11390 N N . LYS B 1 559 ? 5.828 -57.312 0.144 1 88.69 559 LYS B N 1
ATOM 11391 C CA . LYS B 1 559 ? 5.285 -57.938 1.348 1 88.69 559 LYS B CA 1
ATOM 11392 C C . LYS B 1 559 ? 3.818 -57.562 1.547 1 88.69 559 LYS B C 1
ATOM 11394 O O . LYS B 1 559 ? 3.002 -58.438 1.898 1 88.69 559 LYS B O 1
ATOM 11399 N N . VAL B 1 560 ? 3.498 -56.375 1.359 1 87.69 560 VAL B N 1
ATOM 11400 C CA . VAL B 1 560 ? 2.131 -55.875 1.535 1 87.69 560 VAL B CA 1
ATOM 11401 C C . VAL B 1 560 ? 1.217 -56.531 0.499 1 87.69 560 VAL B C 1
ATOM 11403 O O . VAL B 1 560 ? 0.107 -56.969 0.823 1 87.69 560 VAL B O 1
ATOM 11406 N N . VAL B 1 561 ? 1.611 -56.594 -0.738 1 83.06 561 VAL B N 1
ATOM 11407 C CA . VAL B 1 561 ? 0.83 -57.156 -1.833 1 83.06 561 VAL B CA 1
ATOM 11408 C C . VAL B 1 561 ? 0.623 -58.625 -1.601 1 83.06 561 VAL B C 1
ATOM 11410 O O . VAL B 1 561 ? -0.461 -59.156 -1.856 1 83.06 561 VAL B O 1
ATOM 11413 N N . HIS B 1 562 ? 1.649 -59.312 -1.165 1 79.44 562 HIS B N 1
ATOM 11414 C CA . HIS B 1 562 ? 1.571 -60.75 -0.913 1 79.44 562 HIS B CA 1
ATOM 11415 C C . HIS B 1 562 ? 0.573 -61.062 0.197 1 79.44 562 HIS B C 1
ATOM 11417 O O . HIS B 1 562 ? -0.12 -62.094 0.147 1 79.44 562 HIS B O 1
ATOM 11423 N N . ASN B 1 563 ? 0.594 -60.281 1.111 1 72.81 563 ASN B N 1
ATOM 11424 C CA . ASN B 1 563 ? -0.302 -60.5 2.242 1 72.81 563 ASN B CA 1
ATOM 11425 C C . ASN B 1 563 ? -1.742 -60.156 1.894 1 72.81 563 ASN B C 1
ATOM 11427 O O . ASN B 1 563 ? -2.668 -60.469 2.635 1 72.81 563 ASN B O 1
ATOM 11431 N N . SER B 1 564 ? -1.791 -59.375 0.842 1 63 564 SER B N 1
ATOM 11432 C CA . SER B 1 564 ? -3.133 -59 0.423 1 63 564 SER B CA 1
ATOM 11433 C C . SER B 1 564 ? -3.709 -59.969 -0.584 1 63 564 SER B C 1
ATOM 11435 O O . SER B 1 564 ? -2.965 -60.594 -1.341 1 63 564 SER B O 1
ATOM 11437 N N . SER B 1 565 ? -4.582 -60.875 -0.264 1 55.25 565 SER B N 1
ATOM 11438 C CA . SER B 1 565 ? -5.207 -61.875 -1.128 1 55.25 565 SER B CA 1
ATOM 11439 C C . SER B 1 565 ? -5.422 -61.312 -2.535 1 55.25 565 SER B C 1
ATOM 11441 O O . SER B 1 565 ? -5.91 -62.031 -3.416 1 55.25 565 SER B O 1
ATOM 11443 N N . ASN B 1 566 ? -5.316 -60.031 -2.777 1 49.97 566 ASN B N 1
ATOM 11444 C CA . ASN B 1 566 ? -5.715 -59.5 -4.074 1 49.97 566 ASN B CA 1
ATOM 11445 C C . ASN B 1 566 ? -4.508 -59.219 -4.957 1 49.97 566 ASN B C 1
ATOM 11447 O O . ASN B 1 566 ? -3.598 -58.5 -4.559 1 49.97 566 ASN B O 1
ATOM 11451 N N . PRO B 1 567 ? -4.258 -59.906 -6.055 1 45.59 567 PRO B N 1
ATOM 11452 C CA . PRO B 1 567 ? -3.088 -60.031 -6.926 1 45.59 567 PRO B CA 1
ATOM 11453 C C . PRO B 1 567 ? -2.697 -58.719 -7.59 1 45.59 567 PRO B C 1
ATOM 11455 O O . PRO B 1 567 ? -1.732 -58.688 -8.359 1 45.59 567 PRO B O 1
ATOM 11458 N N . HIS B 1 568 ? -3.461 -57.656 -7.945 1 52.94 568 HIS B N 1
ATOM 11459 C CA . HIS B 1 568 ? -3.043 -56.719 -8.969 1 52.94 568 HIS B CA 1
ATOM 11460 C C . HIS B 1 568 ? -2.186 -55.594 -8.367 1 52.94 568 HIS B C 1
ATOM 11462 O O . HIS B 1 568 ? -2.568 -55 -7.367 1 52.94 568 HIS B O 1
ATOM 11468 N N . GLY B 1 569 ? -0.815 -55.375 -8.852 1 56.53 569 GLY B N 1
ATOM 11469 C CA . GLY B 1 569 ? 0.458 -54.75 -8.539 1 56.53 569 GLY B CA 1
ATOM 11470 C C . GLY B 1 569 ? 0.315 -53.312 -8.047 1 56.53 569 GLY B C 1
ATOM 11471 O O . GLY B 1 569 ? -0.282 -53.062 -6.996 1 56.53 569 GLY B O 1
ATOM 11472 N N . LYS B 1 570 ? 0.634 -52.156 -8.867 1 56.94 570 LYS B N 1
ATOM 11473 C CA . LYS B 1 570 ? 0.759 -50.75 -8.516 1 56.94 570 LYS B CA 1
ATOM 11474 C C . LYS B 1 570 ? -0.592 -50.156 -8.117 1 56.94 570 LYS B C 1
ATOM 11476 O O . LYS B 1 570 ? -0.677 -49.344 -7.188 1 56.94 570 LYS B O 1
ATOM 11481 N N . GLU B 1 571 ? -1.547 -50.438 -8.797 1 65 571 GLU B N 1
ATOM 11482 C CA . GLU B 1 571 ? -2.898 -49.938 -8.539 1 65 571 GLU B CA 1
ATOM 11483 C C . GLU B 1 571 ? -3.387 -50.375 -7.156 1 65 571 GLU B C 1
ATOM 11485 O O . GLU B 1 571 ? -4.059 -49.594 -6.473 1 65 571 GLU B O 1
ATOM 11490 N N . LEU B 1 572 ? -2.803 -51.375 -6.723 1 78.12 572 LEU B N 1
ATOM 11491 C CA . LEU B 1 572 ? -3.205 -51.875 -5.414 1 78.12 572 LEU B CA 1
ATOM 11492 C C . LEU B 1 572 ? -2.512 -51.094 -4.297 1 78.12 572 LEU B C 1
ATOM 11494 O O . LEU B 1 572 ? -3.123 -50.781 -3.271 1 78.12 572 LEU B O 1
ATOM 11498 N N . VAL B 1 573 ? -1.321 -50.656 -4.715 1 88.31 573 VAL B N 1
ATOM 11499 C CA . VAL B 1 573 ? -0.534 -50 -3.688 1 88.31 573 VAL B CA 1
ATOM 11500 C C . VAL B 1 573 ? -1.094 -48.594 -3.445 1 88.31 573 VAL B C 1
ATOM 11502 O O . VAL B 1 573 ? -1.218 -48.156 -2.299 1 88.31 573 VAL B O 1
ATOM 11505 N N . LYS B 1 574 ? -1.478 -47.938 -4.516 1 89.69 574 LYS B N 1
ATOM 11506 C CA . LYS B 1 574 ? -2.047 -46.594 -4.383 1 89.69 574 LYS B CA 1
ATOM 11507 C C . LYS B 1 574 ? -3.373 -46.625 -3.631 1 89.69 574 LYS B C 1
ATOM 11509 O O . LYS B 1 574 ? -3.629 -45.781 -2.77 1 89.69 574 LYS B O 1
ATOM 11514 N N . GLU B 1 575 ? -4.215 -47.5 -4.02 1 90.69 575 GLU B N 1
ATOM 11515 C CA . GLU B 1 575 ? -5.492 -47.656 -3.33 1 90.69 575 GLU B CA 1
ATOM 11516 C C . GLU B 1 575 ? -5.289 -47.969 -1.854 1 90.69 575 GLU B C 1
ATOM 11518 O O . GLU B 1 575 ? -6.027 -47.469 -0.998 1 90.69 575 GLU B O 1
ATOM 11523 N N . TYR B 1 576 ? -4.32 -48.875 -1.584 1 92.25 576 TYR B N 1
ATOM 11524 C CA . TYR B 1 576 ? -3.961 -49.219 -0.208 1 92.25 576 TYR B CA 1
ATOM 11525 C C . TYR B 1 576 ? -3.59 -47.938 0.568 1 92.25 576 TYR B C 1
ATOM 11527 O O . TYR B 1 576 ? -4.043 -47.75 1.699 1 92.25 576 TYR B O 1
ATOM 11535 N N . PHE B 1 577 ? -2.766 -47.156 0.01 1 94.69 577 PHE B N 1
ATOM 11536 C CA . PHE B 1 577 ? -2.338 -45.906 0.61 1 94.69 577 PHE B CA 1
ATOM 11537 C C . PHE B 1 577 ? -3.539 -45.031 0.957 1 94.69 577 PHE B C 1
ATOM 11539 O O . PHE B 1 577 ? -3.639 -44.5 2.072 1 94.69 577 PHE B O 1
ATOM 11546 N N . VAL B 1 578 ? -4.477 -44.844 -0.011 1 95.5 578 VAL B N 1
ATOM 11547 C CA . VAL B 1 578 ? -5.637 -43.969 0.152 1 95.5 578 VAL B CA 1
ATOM 11548 C C . VAL B 1 578 ? -6.531 -44.5 1.267 1 95.5 578 VAL B C 1
ATOM 11550 O O . VAL B 1 578 ? -7.055 -43.75 2.076 1 95.5 578 VAL B O 1
ATOM 11553 N N . ARG B 1 579 ? -6.699 -45.781 1.316 1 94.94 579 ARG B N 1
ATOM 11554 C CA . ARG B 1 579 ? -7.52 -46.375 2.359 1 94.94 579 ARG B CA 1
ATOM 11555 C C . ARG B 1 579 ? -6.918 -46.156 3.74 1 94.94 579 ARG B C 1
ATOM 11557 O O . ARG B 1 579 ? -7.637 -45.844 4.688 1 94.94 579 ARG B O 1
ATOM 11564 N N . ARG B 1 580 ? -5.613 -46.344 3.795 1 96 580 ARG B N 1
ATOM 11565 C CA . ARG B 1 580 ? -4.934 -46.125 5.066 1 96 580 ARG B CA 1
ATOM 11566 C C . ARG B 1 580 ? -5.031 -44.656 5.488 1 96 580 ARG B C 1
ATOM 11568 O O . ARG B 1 580 ? -5.246 -44.344 6.664 1 96 580 ARG B O 1
ATOM 11575 N N . LEU B 1 581 ? -4.848 -43.812 4.566 1 96.88 581 LEU B N 1
ATOM 11576 C CA . LEU B 1 581 ? -4.965 -42.375 4.82 1 96.88 581 LEU B CA 1
ATOM 11577 C C . LEU B 1 581 ? -6.383 -42.031 5.246 1 96.88 581 LEU B C 1
ATOM 11579 O O . LEU B 1 581 ? -6.574 -41.219 6.16 1 96.88 581 LEU B O 1
ATOM 11583 N N . SER B 1 582 ? -7.363 -42.531 4.555 1 97.5 582 SER B N 1
ATOM 11584 C CA . SER B 1 582 ? -8.766 -42.344 4.902 1 97.5 582 SER B CA 1
ATOM 11585 C C . SER B 1 582 ? -9.047 -42.75 6.34 1 97.5 582 SER B C 1
ATOM 11587 O O . SER B 1 582 ? -9.711 -42.031 7.09 1 97.5 582 SER B O 1
ATOM 11589 N N . ASN B 1 583 ? -8.5 -43.906 6.734 1 97.62 583 ASN B N 1
ATOM 11590 C CA . ASN B 1 583 ? -8.688 -44.406 8.102 1 97.62 583 ASN B CA 1
ATOM 11591 C C . ASN B 1 583 ? -8.133 -43.406 9.125 1 97.62 583 ASN B C 1
ATOM 11593 O O . ASN B 1 583 ? -8.781 -43.125 10.133 1 97.62 583 ASN B O 1
ATOM 11597 N N . ILE B 1 584 ? -6.992 -42.906 8.852 1 97.81 584 ILE B N 1
ATOM 11598 C CA . ILE B 1 584 ? -6.332 -42 9.773 1 97.81 584 ILE B CA 1
ATOM 11599 C C . ILE B 1 584 ? -7.145 -40.719 9.898 1 97.81 584 ILE B C 1
ATOM 11601 O O . ILE B 1 584 ? -7.488 -40.281 11.008 1 97.81 584 ILE B O 1
ATOM 11605 N N . THR B 1 585 ? -7.492 -40.062 8.812 1 98.19 585 THR B N 1
ATOM 11606 C CA . THR B 1 585 ? -8.188 -38.781 8.844 1 98.19 585 THR B CA 1
ATOM 11607 C C . THR B 1 585 ? -9.602 -38.969 9.406 1 98.19 585 THR B C 1
ATOM 11609 O O . THR B 1 585 ? -10.086 -38.094 10.125 1 98.19 585 THR B O 1
ATOM 11612 N N . ALA B 1 586 ? -10.227 -40.062 9.094 1 97.81 586 ALA B N 1
ATOM 11613 C CA . ALA B 1 586 ? -11.562 -40.344 9.617 1 97.81 586 ALA B CA 1
ATOM 11614 C C . ALA B 1 586 ? -11.547 -40.469 11.141 1 97.81 586 ALA B C 1
ATOM 11616 O O . ALA B 1 586 ? -12.5 -40.062 11.812 1 97.81 586 ALA B O 1
ATOM 11617 N N . THR B 1 587 ? -10.531 -41.031 11.633 1 97.69 587 THR B N 1
ATOM 11618 C CA . THR B 1 587 ? -10.398 -41.188 13.078 1 97.69 587 THR B CA 1
ATOM 11619 C C . THR B 1 587 ? -10.43 -39.812 13.773 1 97.69 587 THR B C 1
ATOM 11621 O O . THR B 1 587 ? -10.914 -39.719 14.898 1 97.69 587 THR B O 1
ATOM 11624 N N . TYR B 1 588 ? -10.008 -38.844 13.109 1 97.44 588 TYR B N 1
ATOM 11625 C CA . TYR B 1 588 ? -9.969 -37.5 13.695 1 97.44 588 TYR B CA 1
ATOM 11626 C C . TYR B 1 588 ? -11.141 -36.656 13.211 1 97.44 588 TYR B C 1
ATOM 11628 O O . TYR B 1 588 ? -11.188 -35.438 13.438 1 97.44 588 TYR B O 1
ATOM 11636 N N . GLY B 1 589 ? -12.016 -37.281 12.422 1 97 589 GLY B N 1
ATOM 11637 C CA . GLY B 1 589 ? -13.227 -36.594 11.984 1 97 589 GLY B CA 1
ATOM 11638 C C . GLY B 1 589 ? -12.984 -35.625 10.859 1 97 589 GLY B C 1
ATOM 11639 O O . GLY B 1 589 ? -13.734 -34.656 10.695 1 97 589 GLY B O 1
ATOM 11640 N N . ILE B 1 590 ? -11.977 -35.75 10.133 1 97.81 590 ILE B N 1
ATOM 11641 C CA . ILE B 1 590 ? -11.594 -34.844 9.055 1 97.81 590 ILE B CA 1
ATOM 11642 C C . ILE B 1 590 ? -12.055 -35.438 7.715 1 97.81 590 ILE B C 1
ATOM 11644 O O . ILE B 1 590 ? -11.898 -36.625 7.457 1 97.81 590 ILE B O 1
ATOM 11648 N N . ASN B 1 591 ? -12.68 -34.594 6.902 1 98.38 591 ASN B N 1
ATOM 11649 C CA . ASN B 1 591 ? -13 -35 5.535 1 98.38 591 ASN B CA 1
ATOM 11650 C C . ASN B 1 591 ? -11.758 -35.031 4.656 1 98.38 591 ASN B C 1
ATOM 11652 O O . ASN B 1 591 ? -10.789 -34.312 4.914 1 98.38 591 ASN B O 1
ATOM 11656 N N . LEU B 1 592 ? -11.82 -35.875 3.645 1 97.81 592 LEU B N 1
ATOM 11657 C CA . LEU B 1 592 ? -10.656 -36.094 2.785 1 97.81 592 LEU B CA 1
ATOM 11658 C C . LEU B 1 592 ? -10.875 -35.469 1.414 1 97.81 592 LEU B C 1
ATOM 11660 O O . LEU B 1 592 ? -11.992 -35.469 0.892 1 97.81 592 LEU B O 1
ATOM 11664 N N . ALA B 1 593 ? -9.852 -34.844 0.877 1 98.56 593 ALA B N 1
ATOM 11665 C CA . ALA B 1 593 ? -9.875 -34.281 -0.472 1 98.56 593 ALA B CA 1
ATOM 11666 C C . ALA B 1 593 ? -8.68 -34.75 -1.288 1 98.56 593 ALA B C 1
ATOM 11668 O O . ALA B 1 593 ? -7.613 -35.031 -0.732 1 98.56 593 ALA B O 1
ATOM 11669 N N . ALA B 1 594 ? -8.875 -34.875 -2.625 1 98 594 ALA B N 1
ATOM 11670 C CA . ALA B 1 594 ? -7.82 -35.312 -3.533 1 98 594 ALA B CA 1
ATOM 11671 C C . ALA B 1 594 ? -8.047 -34.781 -4.945 1 98 594 ALA B C 1
ATOM 11673 O O . ALA B 1 594 ? -9.172 -34.375 -5.293 1 98 594 ALA B O 1
ATOM 11674 N N . TRP B 1 595 ? -7.016 -34.719 -5.68 1 97.75 595 TRP B N 1
ATOM 11675 C CA . TRP B 1 595 ? -7.195 -34.625 -7.125 1 97.75 595 TRP B CA 1
ATOM 11676 C C . TRP B 1 595 ? -7.859 -35.875 -7.691 1 97.75 595 TRP B C 1
ATOM 11678 O O . TRP B 1 595 ? -7.715 -36.969 -7.145 1 97.75 595 TRP B O 1
ATOM 11688 N N . GLU B 1 596 ? -8.531 -35.75 -8.805 1 95.81 596 GLU B N 1
ATOM 11689 C CA . GLU B 1 596 ? -9.414 -36.812 -9.305 1 95.81 596 GLU B CA 1
ATOM 11690 C C . GLU B 1 596 ? -8.641 -38.094 -9.539 1 95.81 596 GLU B C 1
ATOM 11692 O O . GLU B 1 596 ? -9.133 -39.188 -9.234 1 95.81 596 GLU B O 1
ATOM 11697 N N . ASP B 1 597 ? -7.461 -38.031 -10.055 1 91.19 597 ASP B N 1
ATOM 11698 C CA . ASP B 1 597 ? -6.719 -39.25 -10.391 1 91.19 597 ASP B CA 1
ATOM 11699 C C . ASP B 1 597 ? -6.188 -39.906 -9.133 1 91.19 597 ASP B C 1
ATOM 11701 O O . ASP B 1 597 ? -5.777 -41.094 -9.18 1 91.19 597 ASP B O 1
ATOM 11705 N N . GLY B 1 598 ? -6.23 -39.219 -8.016 1 91.5 598 GLY B N 1
ATOM 11706 C CA . GLY B 1 598 ? -5.84 -39.781 -6.742 1 91.5 598 GLY B CA 1
ATOM 11707 C C . GLY B 1 598 ? -6.887 -40.719 -6.172 1 91.5 598 GLY B C 1
ATOM 11708 O O . GLY B 1 598 ? -6.602 -41.5 -5.258 1 91.5 598 GLY B O 1
ATOM 11709 N N . VAL B 1 599 ? -8.094 -40.688 -6.684 1 93.19 599 VAL B N 1
ATOM 11710 C CA . VAL B 1 599 ? -9.156 -41.531 -6.145 1 93.19 599 VAL B CA 1
ATOM 11711 C C . VAL B 1 599 ? -9.766 -42.375 -7.258 1 93.19 599 VAL B C 1
ATOM 11713 O O . VAL B 1 599 ? -10.938 -42.75 -7.191 1 93.19 599 VAL B O 1
ATOM 11716 N N . MET B 1 600 ? -8.992 -42.531 -8.273 1 90.12 600 MET B N 1
ATOM 11717 C CA . MET B 1 600 ? -9.406 -43.375 -9.398 1 90.12 600 MET B CA 1
ATOM 11718 C C . MET B 1 600 ? -8.461 -44.562 -9.57 1 90.12 600 MET B C 1
ATOM 11720 O O . MET B 1 600 ? -7.27 -44.438 -9.266 1 90.12 600 MET B O 1
ATOM 11724 N N . LYS B 1 601 ? -9.078 -45.562 -10.047 1 80.12 601 LYS B N 1
ATOM 11725 C CA . LYS B 1 601 ? -8.25 -46.688 -10.516 1 80.12 601 LYS B CA 1
ATOM 11726 C C . LYS B 1 601 ? -7.562 -46.344 -11.828 1 80.12 601 LYS B C 1
ATOM 11728 O O . LYS B 1 601 ? -7.691 -45.219 -12.328 1 80.12 601 LYS B O 1
ATOM 11733 N N . SER B 1 602 ? -6.828 -47.219 -12.406 1 66.94 602 SER B N 1
ATOM 11734 C CA . SER B 1 602 ? -6.297 -46.938 -13.734 1 66.94 602 SER B CA 1
ATOM 11735 C C . SER B 1 602 ? -7.41 -46.594 -14.711 1 66.94 602 SER B C 1
ATOM 11737 O O . SER B 1 602 ? -8.508 -47.156 -14.648 1 66.94 602 SER B O 1
ATOM 11739 N N . GLY B 1 603 ? -7.312 -45.375 -15.336 1 67.44 603 GLY B N 1
ATOM 11740 C CA . GLY B 1 603 ? -8.289 -44.906 -16.297 1 67.44 603 GLY B CA 1
ATOM 11741 C C . GLY B 1 603 ? -9.352 -44 -15.688 1 67.44 603 GLY B C 1
ATOM 11742 O O . GLY B 1 603 ? -9.031 -43.031 -15.031 1 67.44 603 GLY B O 1
ATOM 11743 N N . THR B 1 604 ? -10.625 -44.469 -15.844 1 72.81 604 THR B N 1
ATOM 11744 C CA . THR B 1 604 ? -11.719 -43.594 -15.445 1 72.81 604 THR B CA 1
ATOM 11745 C C . THR B 1 604 ? -12.594 -44.25 -14.383 1 72.81 604 THR B C 1
ATOM 11747 O O . THR B 1 604 ? -13.688 -43.781 -14.094 1 72.81 604 THR B O 1
ATOM 11750 N N . GLU B 1 605 ? -12.117 -45.281 -13.742 1 85.06 605 GLU B N 1
ATOM 11751 C CA . GLU B 1 605 ? -12.938 -45.969 -12.734 1 85.06 605 GLU B CA 1
ATOM 11752 C C . GLU B 1 605 ? -12.594 -45.469 -11.336 1 85.06 605 GLU B C 1
ATOM 11754 O O . GLU B 1 605 ? -11.453 -45.625 -10.883 1 85.06 605 GLU B O 1
ATOM 11759 N N . PRO B 1 606 ? -13.625 -44.938 -10.641 1 90.44 606 PRO B N 1
ATOM 11760 C CA . PRO B 1 606 ? -13.375 -44.469 -9.273 1 90.44 606 PRO B CA 1
ATOM 11761 C C . PRO B 1 606 ? -13.094 -45.625 -8.305 1 90.44 606 PRO B C 1
ATOM 11763 O O . PRO B 1 606 ? -13.531 -46.75 -8.531 1 90.44 606 PRO B O 1
ATOM 11766 N N . TYR B 1 607 ? -12.367 -45.344 -7.234 1 90.69 607 TYR B N 1
ATOM 11767 C CA . TYR B 1 607 ? -12.297 -46.281 -6.117 1 90.69 607 TYR B CA 1
ATOM 11768 C C . TYR B 1 607 ? -13.672 -46.5 -5.492 1 90.69 607 TYR B C 1
ATOM 11770 O O . TYR B 1 607 ? -14.547 -45.625 -5.609 1 90.69 607 TYR B O 1
ATOM 11778 N N . ASN B 1 608 ? -13.82 -47.688 -4.883 1 90.75 608 ASN B N 1
ATOM 11779 C CA . ASN B 1 608 ? -15.047 -47.906 -4.125 1 90.75 608 ASN B CA 1
ATOM 11780 C C . ASN B 1 608 ? -15.133 -47 -2.906 1 90.75 608 ASN B C 1
ATOM 11782 O O . ASN B 1 608 ? -14.391 -47.188 -1.939 1 90.75 608 ASN B O 1
ATOM 11786 N N . ILE B 1 609 ? -16.062 -46.094 -3.023 1 93.5 609 ILE B N 1
ATOM 11787 C CA . ILE B 1 609 ? -16.156 -45.031 -2.006 1 93.5 609 ILE B CA 1
ATOM 11788 C C . ILE B 1 609 ? -16.5 -45.656 -0.656 1 93.5 609 ILE B C 1
ATOM 11790 O O . ILE B 1 609 ? -16.125 -45.125 0.394 1 93.5 609 ILE B O 1
ATOM 11794 N N . SER B 1 610 ? -17.156 -46.781 -0.607 1 92.75 610 SER B N 1
ATOM 11795 C CA . SER B 1 610 ? -17.547 -47.469 0.63 1 92.75 610 SER B CA 1
ATOM 11796 C C . SER B 1 610 ? -16.344 -47.969 1.396 1 92.75 610 SER B C 1
ATOM 11798 O O . SER B 1 610 ? -16.422 -48.25 2.592 1 92.75 610 SER B O 1
ATOM 11800 N N . ALA B 1 611 ? -15.281 -48.062 0.681 1 91.88 611 ALA B N 1
ATOM 11801 C CA . ALA B 1 611 ? -14.047 -48.531 1.315 1 91.88 611 ALA B CA 1
ATOM 11802 C C . ALA B 1 611 ? -13.336 -47.375 2.027 1 91.88 611 ALA B C 1
ATOM 11804 O O . ALA B 1 611 ? -12.367 -47.625 2.764 1 91.88 611 ALA B O 1
ATOM 11805 N N . LEU B 1 612 ? -13.719 -46.219 1.819 1 94.94 612 LEU B N 1
ATOM 11806 C CA . LEU B 1 612 ? -13.164 -45.031 2.459 1 94.94 612 LEU B CA 1
ATOM 11807 C C . LEU B 1 612 ? -14.039 -44.594 3.627 1 94.94 612 LEU B C 1
ATOM 11809 O O . LEU B 1 612 ? -15.258 -44.5 3.5 1 94.94 612 LEU B O 1
ATOM 11813 N N . LYS B 1 613 ? -13.453 -44.25 4.754 1 95.94 613 LYS B N 1
ATOM 11814 C CA . LYS B 1 613 ? -14.172 -44.156 6.02 1 95.94 613 LYS B CA 1
ATOM 11815 C C . LYS B 1 613 ? -14.594 -42.719 6.312 1 95.94 613 LYS B C 1
ATOM 11817 O O . LYS B 1 613 ? -15.344 -42.469 7.258 1 95.94 613 LYS B O 1
ATOM 11822 N N . ASN B 1 614 ? -14.188 -41.75 5.543 1 97.38 614 ASN B N 1
ATOM 11823 C CA . ASN B 1 614 ? -14.508 -40.344 5.789 1 97.38 614 ASN B CA 1
ATOM 11824 C C . ASN B 1 614 ? -15.984 -40.062 5.527 1 97.38 614 ASN B C 1
ATOM 11826 O O . ASN B 1 614 ? -16.609 -40.719 4.699 1 97.38 614 ASN B O 1
ATOM 11830 N N . ASP B 1 615 ? -16.516 -39.062 6.238 1 97.12 615 ASP B N 1
ATOM 11831 C CA . ASP B 1 615 ? -17.891 -38.625 6.02 1 97.12 615 ASP B CA 1
ATOM 11832 C C . ASP B 1 615 ? -18.094 -38.125 4.59 1 97.12 615 ASP B C 1
ATOM 11834 O O . ASP B 1 615 ? -19.047 -38.5 3.914 1 97.12 615 ASP B O 1
ATOM 11838 N N . LYS B 1 616 ? -17.188 -37.25 4.168 1 97.81 616 LYS B N 1
ATOM 11839 C CA . LYS B 1 616 ? -17.172 -36.75 2.797 1 97.81 616 LYS B CA 1
ATOM 11840 C C . LYS B 1 616 ? -15.789 -36.906 2.168 1 97.81 616 LYS B C 1
ATOM 11842 O O . LYS B 1 616 ? -14.773 -36.812 2.857 1 97.81 616 LYS B O 1
ATOM 11847 N N . ILE B 1 617 ? -15.797 -37.25 0.918 1 97.56 617 ILE B N 1
ATOM 11848 C CA . ILE B 1 617 ? -14.578 -37.281 0.114 1 97.56 617 ILE B CA 1
ATOM 11849 C C . ILE B 1 617 ? -14.727 -36.344 -1.083 1 97.56 617 ILE B C 1
ATOM 11851 O O . ILE B 1 617 ? -15.594 -36.562 -1.936 1 97.56 617 ILE B O 1
ATOM 11855 N N . PHE B 1 618 ? -13.906 -35.344 -1.107 1 98.31 618 PHE B N 1
ATOM 11856 C CA . PHE B 1 618 ? -13.922 -34.375 -2.203 1 98.31 618 PHE B CA 1
ATOM 11857 C C . PHE B 1 618 ? -12.938 -34.781 -3.291 1 98.31 618 PHE B C 1
ATOM 11859 O O . PHE B 1 618 ? -11.82 -35.219 -2.996 1 98.31 618 PHE B O 1
ATOM 11866 N N . ALA B 1 619 ? -13.352 -34.75 -4.523 1 98.06 619 ALA B N 1
ATOM 11867 C CA . ALA B 1 619 ? -12.492 -34.969 -5.684 1 98.06 619 ALA B CA 1
ATOM 11868 C C . ALA B 1 619 ? -12.445 -33.719 -6.574 1 98.06 619 ALA B C 1
ATOM 11870 O O . ALA B 1 619 ? -13.492 -33.219 -6.988 1 98.06 619 ALA B O 1
ATOM 11871 N N . TYR B 1 620 ? -11.312 -33.219 -6.781 1 98.44 620 TYR B N 1
ATOM 11872 C CA . TYR B 1 620 ? -11.102 -32.094 -7.66 1 98.44 620 TYR B CA 1
ATOM 11873 C C . TYR B 1 620 ? -10.867 -32.531 -9.094 1 98.44 620 TYR B C 1
ATOM 11875 O O . TYR B 1 620 ? -9.789 -33.031 -9.43 1 98.44 620 TYR B O 1
ATOM 11883 N N . ALA B 1 621 ? -11.836 -32.375 -9.953 1 97.25 621 ALA B N 1
ATOM 11884 C CA . ALA B 1 621 ? -11.789 -32.875 -11.328 1 97.25 621 ALA B CA 1
ATOM 11885 C C . ALA B 1 621 ? -11.102 -31.859 -12.242 1 97.25 621 ALA B C 1
ATOM 11887 O O . ALA B 1 621 ? -11.711 -30.859 -12.656 1 97.25 621 ALA B O 1
ATOM 11888 N N . TRP B 1 622 ? -9.891 -32.156 -12.609 1 96.44 622 TRP B N 1
ATOM 11889 C CA . TRP B 1 622 ? -9.109 -31.141 -13.32 1 96.44 622 TRP B CA 1
ATOM 11890 C C . TRP B 1 622 ? -8.922 -31.531 -14.781 1 96.44 622 TRP B C 1
ATOM 11892 O O . TRP B 1 622 ? -8.758 -30.672 -15.648 1 96.44 622 TRP B O 1
ATOM 11902 N N . ASP B 1 623 ? -8.906 -32.812 -15.148 1 93.5 623 ASP B N 1
ATOM 11903 C CA . ASP B 1 623 ? -8.508 -33.281 -16.469 1 93.5 623 ASP B CA 1
ATOM 11904 C C . ASP B 1 623 ? -9.695 -33.25 -17.438 1 93.5 623 ASP B C 1
ATOM 11906 O O . ASP B 1 623 ? -10.5 -34.188 -17.453 1 93.5 623 ASP B O 1
ATOM 11910 N N . ASN B 1 624 ? -9.766 -32.281 -18.203 1 90.12 624 ASN B N 1
ATOM 11911 C CA . ASN B 1 624 ? -10.773 -32.188 -19.266 1 90.12 624 ASN B CA 1
ATOM 11912 C C . ASN B 1 624 ? -10.141 -31.859 -20.609 1 90.12 624 ASN B C 1
ATOM 11914 O O . ASN B 1 624 ? -10.727 -31.125 -21.406 1 90.12 624 ASN B O 1
ATOM 11918 N N . VAL B 1 625 ? -8.844 -32.219 -20.75 1 92.06 625 VAL B N 1
ATOM 11919 C CA . VAL B 1 625 ? -8.344 -32.188 -22.125 1 92.06 625 VAL B CA 1
ATOM 11920 C C . VAL B 1 625 ? -9.172 -33.156 -22.984 1 92.06 625 VAL B C 1
ATOM 11922 O O . VAL B 1 625 ? -9.102 -34.375 -22.828 1 92.06 625 VAL B O 1
ATOM 11925 N N . TRP B 1 626 ? -9.883 -32.625 -23.844 1 89.81 626 TRP B N 1
ATOM 11926 C CA . TRP B 1 626 ? -11.016 -33.281 -24.469 1 89.81 626 TRP B CA 1
ATOM 11927 C C . TRP B 1 626 ? -10.555 -34.531 -25.234 1 89.81 626 TRP B C 1
ATOM 11929 O O . TRP B 1 626 ? -11.188 -35.594 -25.156 1 89.81 626 TRP B O 1
ATOM 11939 N N . GLU B 1 627 ? -9.461 -34.375 -25.922 1 86.69 627 GLU B N 1
ATOM 11940 C CA . GLU B 1 627 ? -9.008 -35.469 -26.781 1 86.69 627 GLU B CA 1
ATOM 11941 C C . GLU B 1 627 ? -8.352 -36.562 -25.984 1 86.69 627 GLU B C 1
ATOM 11943 O O . GLU B 1 627 ? -8.07 -37.656 -26.516 1 86.69 627 GLU B O 1
ATOM 11948 N N . TRP B 1 628 ? -8.172 -36.312 -24.656 1 87.19 628 TRP B N 1
ATOM 11949 C CA . TRP B 1 628 ? -7.578 -37.344 -23.812 1 87.19 628 TRP B CA 1
ATOM 11950 C C . TRP B 1 628 ? -8.648 -38.312 -23.312 1 87.19 628 TRP B C 1
ATOM 11952 O O . TRP B 1 628 ? -8.336 -39.406 -22.859 1 87.19 628 TRP B O 1
ATOM 11962 N N . GLY B 1 629 ? -9.875 -37.875 -23.297 1 86.5 629 GLY B N 1
ATOM 11963 C CA . GLY B 1 629 ? -10.992 -38.781 -23.047 1 86.5 629 GLY B CA 1
ATOM 11964 C C . GLY B 1 629 ? -11.344 -38.906 -21.578 1 86.5 629 GLY B C 1
ATOM 11965 O O . GLY B 1 629 ? -12.094 -39.812 -21.203 1 86.5 629 GLY B O 1
ATOM 11966 N N . TYR B 1 630 ? -10.859 -38.031 -20.703 1 88.81 630 TYR B N 1
ATOM 11967 C CA . TYR B 1 630 ? -11.07 -38.188 -19.266 1 88.81 630 TYR B CA 1
ATOM 11968 C C . TYR B 1 630 ? -12.078 -37.156 -18.75 1 88.81 630 TYR B C 1
ATOM 11970 O O . TYR B 1 630 ? -12.258 -37.031 -17.547 1 88.81 630 TYR B O 1
ATOM 11978 N N . SER B 1 631 ? -12.766 -36.469 -19.641 1 89.44 631 SER B N 1
ATOM 11979 C CA . SER B 1 631 ? -13.688 -35.406 -19.25 1 89.44 631 SER B CA 1
ATOM 11980 C C . SER B 1 631 ? -14.883 -35.969 -18.484 1 89.44 631 SER B C 1
ATOM 11982 O O . SER B 1 631 ? -15.609 -35.219 -17.828 1 89.44 631 SER B O 1
ATOM 11984 N N . ASN B 1 632 ? -15.133 -37.25 -18.578 1 92.12 632 ASN B N 1
ATOM 11985 C CA . ASN B 1 632 ? -16.312 -37.812 -17.922 1 92.12 632 ASN B CA 1
ATOM 11986 C C . ASN B 1 632 ? -16.016 -38.219 -16.469 1 92.12 632 ASN B C 1
ATOM 11988 O O . ASN B 1 632 ? -16.906 -38.625 -15.742 1 92.12 632 ASN B O 1
ATOM 11992 N N . ARG B 1 633 ? -14.766 -38.062 -16.016 1 94.12 633 ARG B N 1
ATOM 11993 C CA . ARG B 1 633 ? -14.383 -38.438 -14.656 1 94.12 633 ARG B CA 1
ATOM 11994 C C . ARG B 1 633 ? -15.203 -37.656 -13.625 1 94.12 633 ARG B C 1
ATOM 11996 O O . ARG B 1 633 ? -15.625 -38.219 -12.617 1 94.12 633 ARG B O 1
ATOM 12003 N N . ALA B 1 634 ? -15.445 -36.406 -13.867 1 95.38 634 ALA B N 1
ATOM 12004 C CA . ALA B 1 634 ? -16.203 -35.594 -12.922 1 95.38 634 ALA B CA 1
ATOM 12005 C C . ALA B 1 634 ? -17.562 -36.188 -12.625 1 95.38 634 ALA B C 1
ATOM 12007 O O . ALA B 1 634 ? -17.938 -36.344 -11.461 1 95.38 634 ALA B O 1
ATOM 12008 N N . TYR B 1 635 ? -18.281 -36.562 -13.68 1 94.88 635 TYR B N 1
ATOM 12009 C CA . TYR B 1 635 ? -19.641 -37.062 -13.523 1 94.88 635 TYR B CA 1
ATOM 12010 C C . TYR B 1 635 ? -19.625 -38.5 -12.992 1 94.88 635 TYR B C 1
ATOM 12012 O O . TYR B 1 635 ? -20.484 -38.875 -12.195 1 94.88 635 TYR B O 1
ATOM 12020 N N . LYS B 1 636 ? -18.625 -39.344 -13.406 1 94.94 636 LYS B N 1
ATOM 12021 C CA . LYS B 1 636 ? -18.516 -40.688 -12.859 1 94.94 636 LYS B CA 1
ATOM 12022 C C . LYS B 1 636 ? -18.281 -40.656 -11.352 1 94.94 636 LYS B C 1
ATOM 12024 O O . LYS B 1 636 ? -18.922 -41.375 -10.602 1 94.94 636 LYS B O 1
ATOM 12029 N N . LEU B 1 637 ? -17.406 -39.781 -10.922 1 96.69 637 LEU B N 1
ATOM 12030 C CA . LEU B 1 637 ? -17.125 -39.656 -9.5 1 96.69 637 LEU B CA 1
ATOM 12031 C C . LEU B 1 637 ? -18.359 -39.125 -8.742 1 96.69 637 LEU B C 1
ATOM 12033 O O . LEU B 1 637 ? -18.688 -39.656 -7.68 1 96.69 637 LEU B O 1
ATOM 12037 N N . ALA B 1 638 ? -19.016 -38.156 -9.305 1 96.94 638 ALA B N 1
ATOM 12038 C CA . ALA B 1 638 ? -20.234 -37.625 -8.68 1 96.94 638 ALA B CA 1
ATOM 12039 C C . ALA B 1 638 ? -21.297 -38.719 -8.523 1 96.94 638 ALA B C 1
ATOM 12041 O O . ALA B 1 638 ? -21.906 -38.844 -7.465 1 96.94 638 ALA B O 1
ATOM 12042 N N . ASN B 1 639 ? -21.453 -39.5 -9.594 1 96.19 639 ASN B N 1
ATOM 12043 C CA . ASN B 1 639 ? -22.453 -40.562 -9.602 1 96.19 639 ASN B CA 1
ATOM 12044 C C . ASN B 1 639 ? -22.125 -41.656 -8.586 1 96.19 639 ASN B C 1
ATOM 12046 O O . ASN B 1 639 ? -23.016 -42.312 -8.086 1 96.19 639 ASN B O 1
ATOM 12050 N N . ASP B 1 640 ? -20.859 -41.781 -8.242 1 95.81 640 ASP B N 1
ATOM 12051 C CA . ASP B 1 640 ? -20.422 -42.812 -7.289 1 95.81 640 ASP B CA 1
ATOM 12052 C C . ASP B 1 640 ? -20.453 -42.25 -5.859 1 95.81 640 ASP B C 1
ATOM 12054 O O . ASP B 1 640 ? -20.172 -43 -4.906 1 95.81 640 ASP B O 1
ATOM 12058 N N . GLY B 1 641 ? -20.688 -40.969 -5.723 1 96.81 641 GLY B N 1
ATOM 12059 C CA . GLY B 1 641 ? -20.938 -40.469 -4.383 1 96.81 641 GLY B CA 1
ATOM 12060 C C . GLY B 1 641 ? -19.891 -39.469 -3.9 1 96.81 641 GLY B C 1
ATOM 12061 O O . GLY B 1 641 ? -20.031 -38.875 -2.844 1 96.81 641 GLY B O 1
ATOM 12062 N N . PHE B 1 642 ? -18.812 -39.281 -4.609 1 97.88 642 PHE B N 1
ATOM 12063 C CA . PHE B 1 642 ? -17.812 -38.281 -4.258 1 97.88 642 PHE B CA 1
ATOM 12064 C C . PHE B 1 642 ? -18.391 -36.875 -4.379 1 97.88 642 PHE B C 1
ATOM 12066 O O . PHE B 1 642 ? -19.297 -36.656 -5.164 1 97.88 642 PHE B O 1
ATOM 12073 N N . LYS B 1 643 ? -17.953 -35.938 -3.539 1 98.31 643 LYS B N 1
ATOM 12074 C CA . LYS B 1 643 ? -18.266 -34.5 -3.705 1 98.31 643 LYS B CA 1
ATOM 12075 C C . LYS B 1 643 ? -17.297 -33.844 -4.684 1 98.31 643 LYS B C 1
ATOM 12077 O O . LYS B 1 643 ? -16.094 -33.781 -4.43 1 98.31 643 LYS B O 1
ATOM 12082 N N . ILE B 1 644 ? -17.812 -33.312 -5.754 1 98.25 644 ILE B N 1
ATOM 12083 C CA . ILE B 1 644 ? -16.953 -32.906 -6.855 1 98.25 644 ILE B CA 1
ATOM 12084 C C . ILE B 1 644 ? -16.734 -31.391 -6.793 1 98.25 644 ILE B C 1
ATOM 12086 O O . ILE B 1 644 ? -17.688 -30.625 -6.664 1 98.25 644 ILE B O 1
ATOM 12090 N N . VAL B 1 645 ? -15.516 -30.938 -6.812 1 98.69 645 VAL B N 1
ATOM 12091 C CA . VAL B 1 645 ? -15.125 -29.562 -7.074 1 98.69 645 VAL B CA 1
ATOM 12092 C C . VAL B 1 645 ? -14.648 -29.422 -8.523 1 98.69 645 VAL B C 1
ATOM 12094 O O . VAL B 1 645 ? -13.625 -30 -8.898 1 98.69 645 VAL B O 1
ATOM 12097 N N . MET B 1 646 ? -15.43 -28.766 -9.32 1 98.31 646 MET B N 1
ATOM 12098 C CA . MET B 1 646 ? -15.031 -28.562 -10.703 1 98.31 646 MET B CA 1
ATOM 12099 C C . MET B 1 646 ? -13.734 -27.766 -10.789 1 98.31 646 MET B C 1
ATOM 12101 O O . MET B 1 646 ? -13.656 -26.641 -10.289 1 98.31 646 MET B O 1
ATOM 12105 N N . SER B 1 647 ? -12.703 -28.344 -11.406 1 98.31 647 SER B N 1
ATOM 12106 C CA . SER B 1 647 ? -11.352 -27.797 -11.453 1 98.31 647 SER B CA 1
ATOM 12107 C C . SER B 1 647 ? -10.75 -27.938 -12.852 1 98.31 647 SER B C 1
ATOM 12109 O O . SER B 1 647 ? -9.547 -28.125 -13 1 98.31 647 SER B O 1
ATOM 12111 N N . GLN B 1 648 ? -11.539 -27.828 -13.867 1 97.81 648 GLN B N 1
ATOM 12112 C CA . GLN B 1 648 ? -11.141 -28.141 -15.242 1 97.81 648 GLN B CA 1
ATOM 12113 C C . GLN B 1 648 ? -10.008 -27.234 -15.695 1 97.81 648 GLN B C 1
ATOM 12115 O O . GLN B 1 648 ? -10.172 -26 -15.766 1 97.81 648 GLN B O 1
ATOM 12120 N N . ALA B 1 649 ? -8.922 -27.766 -16.141 1 97.62 649 ALA B N 1
ATOM 12121 C CA . ALA B 1 649 ? -7.688 -27.062 -16.469 1 97.62 649 ALA B CA 1
ATOM 12122 C C . ALA B 1 649 ? -7.891 -26.141 -17.672 1 97.62 649 ALA B C 1
ATOM 12124 O O . ALA B 1 649 ? -7.27 -25.078 -17.766 1 97.62 649 ALA B O 1
ATOM 12125 N N . THR B 1 650 ? -8.75 -26.484 -18.594 1 97.06 650 THR B N 1
ATOM 12126 C CA . THR B 1 650 ? -8.906 -25.734 -19.828 1 97.06 650 THR B CA 1
ATOM 12127 C C . THR B 1 650 ? -9.602 -24.406 -19.562 1 97.06 650 THR B C 1
ATOM 12129 O O . THR B 1 650 ? -9.523 -23.484 -20.391 1 97.06 650 THR B O 1
ATOM 12132 N N . HIS B 1 651 ? -10.305 -24.297 -18.375 1 97.94 651 HIS B N 1
ATOM 12133 C CA . HIS B 1 651 ? -11.117 -23.109 -18.141 1 97.94 651 HIS B CA 1
ATOM 12134 C C . HIS B 1 651 ? -10.75 -22.422 -16.828 1 97.94 651 HIS B C 1
ATOM 12136 O O . HIS B 1 651 ? -11.023 -21.234 -16.641 1 97.94 651 HIS B O 1
ATOM 12142 N N . LEU B 1 652 ? -10.109 -23.203 -15.906 1 98.69 652 LEU B N 1
ATOM 12143 C CA . LEU B 1 652 ? -10.047 -22.703 -14.539 1 98.69 652 LEU B CA 1
ATOM 12144 C C . LEU B 1 652 ? -8.602 -22.656 -14.047 1 98.69 652 LEU B C 1
ATOM 12146 O O . LEU B 1 652 ? -8.359 -22.438 -12.859 1 98.69 652 LEU B O 1
ATOM 12150 N N . TYR B 1 653 ? -7.613 -22.844 -14.938 1 98.56 653 TYR B N 1
ATOM 12151 C CA . TYR B 1 653 ? -6.207 -22.609 -14.609 1 98.56 653 TYR B CA 1
ATOM 12152 C C . TYR B 1 653 ? -5.773 -21.203 -15.008 1 98.56 653 TYR B C 1
ATOM 12154 O O . TYR B 1 653 ? -5.648 -20.906 -16.203 1 98.56 653 TYR B O 1
ATOM 12162 N N . PHE B 1 654 ? -5.457 -20.422 -14.031 1 98.69 654 PHE B N 1
ATOM 12163 C CA . PHE B 1 654 ? -5.176 -19 -14.25 1 98.69 654 PHE B CA 1
ATOM 12164 C C . PHE B 1 654 ? -3.684 -18.766 -14.445 1 98.69 654 PHE B C 1
ATOM 12166 O O . PHE B 1 654 ? -3.24 -17.625 -14.594 1 98.69 654 PHE B O 1
ATOM 12173 N N . ASP B 1 655 ? -2.9 -19.812 -14.484 1 98 655 ASP B N 1
ATOM 12174 C CA . ASP B 1 655 ? -1.478 -19.703 -14.789 1 98 655 ASP B CA 1
ATOM 12175 C C . ASP B 1 655 ? -1.216 -19.938 -16.266 1 98 655 ASP B C 1
ATOM 12177 O O . ASP B 1 655 ? -0.074 -19.844 -16.734 1 98 655 ASP B O 1
ATOM 12181 N N . HIS B 1 656 ? -2.307 -20.219 -17.094 1 98.25 656 HIS B N 1
ATOM 12182 C CA . HIS B 1 656 ? -2.193 -20.266 -18.547 1 98.25 656 HIS B CA 1
ATOM 12183 C C . HIS B 1 656 ? -2.184 -18.859 -19.156 1 98.25 656 HIS B C 1
ATOM 12185 O O . HIS B 1 656 ? -2.682 -17.922 -18.547 1 98.25 656 HIS B O 1
ATOM 12191 N N . PRO B 1 657 ? -1.634 -18.719 -20.391 1 98 657 PRO B N 1
ATOM 12192 C CA . PRO B 1 657 ? -1.614 -17.406 -21.047 1 98 657 PRO B CA 1
ATOM 12193 C C . PRO B 1 657 ? -3.016 -16.859 -21.312 1 98 657 PRO B C 1
ATOM 12195 O O . PRO B 1 657 ? -3.965 -17.625 -21.453 1 98 657 PRO B O 1
ATOM 12198 N N . TYR B 1 658 ? -3.094 -15.539 -21.359 1 97.94 658 TYR B N 1
ATOM 12199 C CA . TYR B 1 658 ? -4.348 -14.891 -21.719 1 97.94 658 TYR B CA 1
ATOM 12200 C C . TYR B 1 658 ? -4.605 -14.992 -23.219 1 97.94 658 TYR B C 1
ATOM 12202 O O . TYR B 1 658 ? -5.758 -14.969 -23.672 1 97.94 658 TYR B O 1
ATOM 12210 N N . GLU B 1 659 ? -3.537 -15.008 -24.062 1 97.31 659 GLU B N 1
ATOM 12211 C CA . GLU B 1 659 ? -3.57 -15.164 -25.516 1 97.31 659 GLU B CA 1
ATOM 12212 C C . GLU B 1 659 ? -2.492 -16.125 -26 1 97.31 659 GLU B C 1
ATOM 12214 O O . GLU B 1 659 ? -1.541 -16.422 -25.266 1 97.31 659 GLU B O 1
ATOM 12219 N N . PRO B 1 660 ? -2.771 -16.672 -27.219 1 96.81 660 PRO B N 1
ATOM 12220 C CA . PRO B 1 660 ? -1.742 -17.562 -27.75 1 96.81 660 PRO B CA 1
ATOM 12221 C C . PRO B 1 660 ? -0.525 -16.812 -28.281 1 96.81 660 PRO B C 1
ATOM 12223 O O . PRO B 1 660 ? -0.237 -16.859 -29.484 1 96.81 660 PRO B O 1
ATOM 12226 N N . ASP B 1 661 ? 0.167 -16.078 -27.422 1 96.94 661 ASP B N 1
ATOM 12227 C CA . ASP B 1 661 ? 1.334 -15.266 -27.75 1 96.94 661 ASP B CA 1
ATOM 12228 C C . ASP B 1 661 ? 2.557 -15.719 -26.953 1 96.94 661 ASP B C 1
ATOM 12230 O O . ASP B 1 661 ? 2.473 -15.93 -25.75 1 96.94 661 ASP B O 1
ATOM 12234 N N . PRO B 1 662 ? 3.693 -15.859 -27.719 1 96.69 662 PRO B N 1
ATOM 12235 C CA . PRO B 1 662 ? 4.898 -16.297 -27.016 1 96.69 662 PRO B CA 1
ATOM 12236 C C . PRO B 1 662 ? 5.305 -15.336 -25.906 1 96.69 662 PRO B C 1
ATOM 12238 O O . PRO B 1 662 ? 6.039 -15.719 -24.984 1 96.69 662 PRO B O 1
ATOM 12241 N N . GLU B 1 663 ? 4.828 -14.086 -25.938 1 95.81 663 GLU B N 1
ATOM 12242 C CA . GLU B 1 663 ? 5.188 -13.086 -24.938 1 95.81 663 GLU B CA 1
ATOM 12243 C C . GLU B 1 663 ? 4.309 -13.203 -23.688 1 95.81 663 GLU B C 1
ATOM 12245 O O . GLU B 1 663 ? 4.621 -12.625 -22.641 1 95.81 663 GLU B O 1
ATOM 12250 N N . GLU B 1 664 ? 3.195 -13.922 -23.812 1 96.94 664 GLU B N 1
ATOM 12251 C CA . GLU B 1 664 ? 2.33 -14.141 -22.656 1 96.94 664 GLU B CA 1
ATOM 12252 C C . GLU B 1 664 ? 2.896 -15.227 -21.734 1 96.94 664 GLU B C 1
ATOM 12254 O O . GLU B 1 664 ? 3.283 -16.297 -22.203 1 96.94 664 GLU B O 1
ATOM 12259 N N . PRO B 1 665 ? 2.922 -14.93 -20.484 1 96.88 665 PRO B N 1
ATOM 12260 C CA . PRO B 1 665 ? 3.504 -15.906 -19.562 1 96.88 665 PRO B CA 1
ATOM 12261 C C . PRO B 1 665 ? 2.564 -17.062 -19.266 1 96.88 665 PRO B C 1
ATOM 12263 O O . PRO B 1 665 ? 1.345 -16.922 -19.375 1 96.88 665 PRO B O 1
ATOM 12266 N N . GLY B 1 666 ? 3.201 -18.234 -18.859 1 96.62 666 GLY B N 1
ATOM 12267 C CA . GLY B 1 666 ? 2.436 -19.359 -18.344 1 96.62 666 GLY B CA 1
ATOM 12268 C C . GLY B 1 666 ? 2.574 -20.625 -19.172 1 96.62 666 GLY B C 1
ATOM 12269 O O . GLY B 1 666 ? 2.98 -20.562 -20.328 1 96.62 666 GLY B O 1
ATOM 12270 N N . TYR B 1 667 ? 2.254 -21.75 -18.562 1 96.88 667 TYR B N 1
ATOM 12271 C CA . TYR B 1 667 ? 2.23 -23.031 -19.25 1 96.88 667 TYR B CA 1
ATOM 12272 C C . TYR B 1 667 ? 0.974 -23.172 -20.109 1 96.88 667 TYR B C 1
ATOM 12274 O O . TYR B 1 667 ? 0.021 -22.406 -19.953 1 96.88 667 TYR B O 1
ATOM 12282 N N . TYR B 1 668 ? 1.021 -24.109 -21.031 1 96.5 668 TYR B N 1
ATOM 12283 C CA . TYR B 1 668 ? -0.046 -24.234 -22.016 1 96.5 668 TYR B CA 1
ATOM 12284 C C . TYR B 1 668 ? -0.32 -25.703 -22.344 1 96.5 668 TYR B C 1
ATOM 12286 O O . TYR B 1 668 ? -0.552 -26.062 -23.5 1 96.5 668 TYR B O 1
ATOM 12294 N N . TRP B 1 669 ? -0.256 -26.531 -21.359 1 93.94 669 TRP B N 1
ATOM 12295 C CA . TRP B 1 669 ? -0.371 -27.969 -21.594 1 93.94 669 TRP B CA 1
ATOM 12296 C C . TRP B 1 669 ? -1.831 -28.375 -21.75 1 93.94 669 TRP B C 1
ATOM 12298 O O . TRP B 1 669 ? -2.152 -29.266 -22.547 1 93.94 669 TRP B O 1
ATOM 12308 N N . ALA B 1 670 ? -2.758 -27.734 -20.984 1 96 670 ALA B N 1
ATOM 12309 C CA . ALA B 1 670 ? -4.16 -28.141 -21.016 1 96 670 ALA B CA 1
ATOM 12310 C C . ALA B 1 670 ? -4.906 -27.453 -22.156 1 96 670 ALA B C 1
ATOM 12312 O O . ALA B 1 670 ? -5.832 -28.031 -22.734 1 96 670 ALA B O 1
ATOM 12313 N N . THR B 1 671 ? -4.598 -26.234 -22.375 1 95.62 671 THR B N 1
ATOM 12314 C CA . THR B 1 671 ? -5.105 -25.391 -23.453 1 95.62 671 THR B CA 1
ATOM 12315 C C . THR B 1 671 ? -4.062 -24.359 -23.859 1 95.62 671 THR B C 1
ATOM 12317 O O . THR B 1 671 ? -3.072 -24.141 -23.156 1 95.62 671 THR B O 1
ATOM 12320 N N . ARG B 1 672 ? -4.234 -23.828 -25.078 1 95.69 672 ARG B N 1
ATOM 12321 C CA . ARG B 1 672 ? -3.24 -22.859 -25.531 1 95.69 672 ARG B CA 1
ATOM 12322 C C . ARG B 1 672 ? -3.328 -21.562 -24.734 1 95.69 672 ARG B C 1
ATOM 12324 O O . ARG B 1 672 ? -2.322 -20.875 -24.547 1 95.69 672 ARG B O 1
ATOM 12331 N N . PHE B 1 673 ? -4.57 -21.219 -24.328 1 97.06 673 PHE B N 1
ATOM 12332 C CA . PHE B 1 673 ? -4.773 -20.031 -23.5 1 97.06 673 PHE B CA 1
ATOM 12333 C C . PHE B 1 673 ? -6.109 -20.109 -22.766 1 97.06 673 PHE B C 1
ATOM 12335 O O . PHE B 1 673 ? -6.98 -20.906 -23.141 1 97.06 673 PHE B O 1
ATOM 12342 N N . THR B 1 674 ? -6.234 -19.391 -21.719 1 97.81 674 THR B N 1
ATOM 12343 C CA . THR B 1 674 ? -7.477 -19.172 -20.969 1 97.81 674 THR B CA 1
ATOM 12344 C C . THR B 1 674 ? -7.676 -17.703 -20.656 1 97.81 674 THR B C 1
ATOM 12346 O O . THR B 1 674 ? -7.148 -17.188 -19.672 1 97.81 674 THR B O 1
ATOM 12349 N N . ASP B 1 675 ? -8.445 -16.984 -21.453 1 97.5 675 ASP B N 1
ATOM 12350 C CA . ASP B 1 675 ? -8.734 -15.586 -21.141 1 97.5 675 ASP B CA 1
ATOM 12351 C C . ASP B 1 675 ? -9.961 -15.469 -20.234 1 97.5 675 ASP B C 1
ATOM 12353 O O . ASP B 1 675 ? -10.516 -16.484 -19.812 1 97.5 675 ASP B O 1
ATOM 12357 N N . THR B 1 676 ? -10.344 -14.289 -19.891 1 98.62 676 THR B N 1
ATOM 12358 C CA . THR B 1 676 ? -11.445 -14.055 -18.969 1 98.62 676 THR B CA 1
ATOM 12359 C C . THR B 1 676 ? -12.766 -14.539 -19.562 1 98.62 676 THR B C 1
ATOM 12361 O O . THR B 1 676 ? -13.602 -15.109 -18.859 1 98.62 676 THR B O 1
ATOM 12364 N N . ARG B 1 677 ? -12.992 -14.367 -20.859 1 98.44 677 ARG B N 1
ATOM 12365 C CA . ARG B 1 677 ? -14.219 -14.773 -21.547 1 98.44 677 ARG B CA 1
ATOM 12366 C C . ARG B 1 677 ? -14.406 -16.281 -21.5 1 98.44 677 ARG B C 1
ATOM 12368 O O . ARG B 1 677 ? -15.523 -16.766 -21.312 1 98.44 677 ARG B O 1
ATOM 12375 N N . LYS B 1 678 ? -13.336 -17 -21.703 1 97.44 678 LYS B N 1
ATOM 12376 C CA . LYS B 1 678 ? -13.391 -18.453 -21.641 1 97.44 678 LYS B CA 1
ATOM 12377 C C . LYS B 1 678 ? -13.82 -18.922 -20.25 1 97.44 678 LYS B C 1
ATOM 12379 O O . LYS B 1 678 ? -14.695 -19.781 -20.125 1 97.44 678 LYS B O 1
ATOM 12384 N N . THR B 1 679 ? -13.195 -18.422 -19.188 1 98.44 679 THR B N 1
ATOM 12385 C CA . THR B 1 679 ? -13.594 -18.75 -17.828 1 98.44 679 THR B CA 1
ATOM 12386 C C . THR B 1 679 ? -15.047 -18.375 -17.578 1 98.44 679 THR B C 1
ATOM 12388 O O . THR B 1 679 ? -15.812 -19.156 -17.016 1 98.44 679 THR B O 1
ATOM 12391 N N . PHE B 1 680 ? -15.445 -17.219 -18.078 1 98.56 680 PHE B N 1
ATOM 12392 C CA . PHE B 1 680 ? -16.812 -16.734 -17.922 1 98.56 680 PHE B CA 1
ATOM 12393 C C . PHE B 1 680 ? -17.797 -17.703 -18.562 1 98.56 680 PHE B C 1
ATOM 12395 O O . PHE B 1 680 ? -18.891 -17.922 -18.031 1 98.56 680 PHE B O 1
ATOM 12402 N N . GLY B 1 681 ? -17.438 -18.281 -19.625 1 98 681 GLY B N 1
ATOM 12403 C CA . GLY B 1 681 ? -18.328 -19.109 -20.422 1 98 681 GLY B CA 1
ATOM 12404 C C . GLY B 1 681 ? -18.438 -20.531 -19.922 1 98 681 GLY B C 1
ATOM 12405 O O . GLY B 1 681 ? -19.219 -21.328 -20.453 1 98 681 GLY B O 1
ATOM 12406 N N . PHE B 1 682 ? -17.766 -20.891 -18.875 1 97.69 682 PHE B N 1
ATOM 12407 C CA . PHE B 1 682 ? -17.703 -22.266 -18.375 1 97.69 682 PHE B CA 1
ATOM 12408 C C . PHE B 1 682 ? -19.062 -22.703 -17.844 1 97.69 682 PHE B C 1
ATOM 12410 O O . PHE B 1 682 ? -19.75 -21.938 -17.172 1 97.69 682 PHE B O 1
ATOM 12417 N N . MET B 1 683 ? -19.531 -23.922 -18.219 1 95.94 683 MET B N 1
ATOM 12418 C CA . MET B 1 683 ? -20.766 -24.531 -17.734 1 95.94 683 MET B CA 1
ATOM 12419 C C . MET B 1 683 ? -20.469 -25.75 -16.875 1 95.94 683 MET B C 1
ATOM 12421 O O . MET B 1 683 ? -20.312 -26.859 -17.391 1 95.94 683 MET B O 1
ATOM 12425 N N . PRO B 1 684 ? -20.484 -25.625 -15.57 1 92.88 684 PRO B N 1
ATOM 12426 C CA . PRO B 1 684 ? -20.078 -26.734 -14.688 1 92.88 684 PRO B CA 1
ATOM 12427 C C . PRO B 1 684 ? -21.047 -27.906 -14.734 1 92.88 684 PRO B C 1
ATOM 12429 O O . PRO B 1 684 ? -20.641 -29.062 -14.531 1 92.88 684 PRO B O 1
ATOM 12432 N N . GLU B 1 685 ? -22.328 -27.656 -15 1 92.75 685 GLU B N 1
ATOM 12433 C CA . GLU B 1 685 ? -23.328 -28.719 -14.977 1 92.75 685 GLU B CA 1
ATOM 12434 C C . GLU B 1 685 ? -23.578 -29.281 -16.375 1 92.75 685 GLU B C 1
ATOM 12436 O O . GLU B 1 685 ? -24.453 -30.125 -16.562 1 92.75 685 GLU B O 1
ATOM 12441 N N . ASN B 1 686 ? -22.891 -28.781 -17.328 1 91.75 686 ASN B N 1
ATOM 12442 C CA . ASN B 1 686 ? -22.828 -29.281 -18.688 1 91.75 686 ASN B CA 1
ATOM 12443 C C . ASN B 1 686 ? -21.391 -29.328 -19.203 1 91.75 686 ASN B C 1
ATOM 12445 O O . ASN B 1 686 ? -21.047 -28.594 -20.141 1 91.75 686 ASN B O 1
ATOM 12449 N N . ILE B 1 687 ? -20.656 -30.25 -18.688 1 92.88 687 ILE B N 1
ATOM 12450 C CA . ILE B 1 687 ? -19.219 -30.25 -18.906 1 92.88 687 ILE B CA 1
ATOM 12451 C C . ILE B 1 687 ? -18.922 -30.469 -20.391 1 92.88 687 ILE B C 1
ATOM 12453 O O . ILE B 1 687 ? -18 -29.859 -20.938 1 92.88 687 ILE B O 1
ATOM 12457 N N . TYR B 1 688 ? -19.703 -31.281 -21.047 1 92.06 688 TYR B N 1
ATOM 12458 C CA . TYR B 1 688 ? -19.422 -31.625 -22.422 1 92.06 688 TYR B CA 1
ATOM 12459 C C . TYR B 1 688 ? -19.766 -30.469 -23.359 1 92.06 688 TYR B C 1
ATOM 12461 O O . TYR B 1 688 ? -19.203 -30.359 -24.453 1 92.06 688 TYR B O 1
ATOM 12469 N N . GLY B 1 689 ? -20.719 -29.609 -22.922 1 90.94 689 GLY B N 1
ATOM 12470 C CA . GLY B 1 689 ? -21.078 -28.422 -23.703 1 90.94 689 GLY B CA 1
ATOM 12471 C C . GLY B 1 689 ? -19.969 -27.391 -23.766 1 90.94 689 GLY B C 1
ATOM 12472 O O . GLY B 1 689 ? -20.016 -26.484 -24.594 1 90.94 689 GLY B O 1
ATOM 12473 N N . ASN B 1 690 ? -18.938 -27.578 -22.922 1 93.75 690 ASN B N 1
ATOM 12474 C CA . ASN B 1 690 ? -17.812 -26.656 -22.891 1 93.75 690 ASN B CA 1
ATOM 12475 C C . ASN B 1 690 ? -16.797 -26.984 -23.984 1 93.75 690 ASN B C 1
ATOM 12477 O O . ASN B 1 690 ? -15.922 -26.172 -24.281 1 93.75 690 ASN B O 1
ATOM 12481 N N . ALA B 1 691 ? -16.828 -28.172 -24.547 1 93.94 691 ALA B N 1
ATOM 12482 C CA . ALA B 1 691 ? -15.844 -28.625 -25.516 1 93.94 691 ALA B CA 1
ATOM 12483 C C . ALA B 1 691 ? -16.047 -27.953 -26.875 1 93.94 691 ALA B C 1
ATOM 12485 O O . ALA B 1 691 ? -16.984 -28.266 -27.594 1 93.94 691 ALA B O 1
ATOM 12486 N N . LYS B 1 692 ? -15.195 -27.031 -27.188 1 91.31 692 LYS B N 1
ATOM 12487 C CA . LYS B 1 692 ? -15.305 -26.328 -28.469 1 91.31 692 LYS B CA 1
ATOM 12488 C C . LYS B 1 692 ? -14.188 -26.734 -29.406 1 91.31 692 LYS B C 1
ATOM 12490 O O . LYS B 1 692 ? -14.43 -27.047 -30.578 1 91.31 692 LYS B O 1
ATOM 12495 N N . VAL B 1 693 ? -13 -26.719 -28.906 1 92.81 693 VAL B N 1
ATOM 12496 C CA . VAL B 1 693 ? -11.836 -27.031 -29.734 1 92.81 693 VAL B CA 1
ATOM 12497 C C . VAL B 1 693 ? -10.891 -27.953 -28.984 1 92.81 693 VAL B C 1
ATOM 12499 O O . VAL B 1 693 ? -10.898 -28 -27.75 1 92.81 693 VAL B O 1
ATOM 12502 N N . ALA B 1 694 ? -10.133 -28.719 -29.719 1 91.12 694 ALA B N 1
ATOM 12503 C CA . ALA B 1 694 ? -9.039 -29.5 -29.156 1 91.12 694 ALA B CA 1
ATOM 12504 C C . ALA B 1 694 ? -7.859 -28.609 -28.781 1 91.12 694 ALA B C 1
ATOM 12506 O O . ALA B 1 694 ? -7.867 -27.406 -29.062 1 91.12 694 ALA B O 1
ATOM 12507 N N . ARG B 1 695 ? -6.848 -29.141 -28.109 1 90.75 695 ARG B N 1
ATOM 12508 C CA . ARG B 1 695 ? -5.641 -28.406 -27.734 1 90.75 695 ARG B CA 1
ATOM 12509 C C . ARG B 1 695 ? -4.984 -27.781 -28.969 1 90.75 695 ARG B C 1
ATOM 12511 O O . ARG B 1 695 ? -4.344 -26.734 -28.859 1 90.75 695 ARG B O 1
ATOM 12518 N N . SER B 1 696 ? -5.199 -28.391 -30.188 1 89.38 696 SER B N 1
ATOM 12519 C CA . SER B 1 696 ? -4.613 -27.922 -31.438 1 89.38 696 SER B CA 1
ATOM 12520 C C . SER B 1 696 ? -5.355 -26.703 -31.969 1 89.38 696 SER B C 1
ATOM 12522 O O . SER B 1 696 ? -4.852 -26 -32.844 1 89.38 696 SER B O 1
ATOM 12524 N N . GLY B 1 697 ? -6.523 -26.469 -31.5 1 91.69 697 GLY B N 1
ATOM 12525 C CA . GLY B 1 697 ? -7.375 -25.406 -32.031 1 91.69 697 GLY B CA 1
ATOM 12526 C C . GLY B 1 697 ? -8.391 -25.906 -33.031 1 91.69 697 GLY B C 1
ATOM 12527 O O . GLY B 1 697 ? -9.219 -25.141 -33.531 1 91.69 697 GLY B O 1
ATOM 12528 N N . GLU B 1 698 ? -8.375 -27.172 -33.281 1 90.62 698 GLU B N 1
ATOM 12529 C CA . GLU B 1 698 ? -9.344 -27.766 -34.219 1 90.62 698 GLU B CA 1
ATOM 12530 C C . GLU B 1 698 ? -10.711 -27.922 -33.562 1 90.62 698 GLU B C 1
ATOM 12532 O O . GLU B 1 698 ? -10.805 -28.406 -32.406 1 90.62 698 GLU B O 1
ATOM 12537 N N . PRO B 1 699 ? -11.766 -27.578 -34.219 1 91.31 699 PRO B N 1
ATOM 12538 C CA . PRO B 1 699 ? -13.094 -27.781 -33.625 1 91.31 699 PRO B CA 1
ATOM 12539 C C . PRO B 1 699 ? -13.375 -29.25 -33.281 1 91.31 699 PRO B C 1
ATOM 12541 O O . PRO B 1 699 ? -12.969 -30.141 -34.031 1 91.31 699 PRO B O 1
ATOM 12544 N N . ILE B 1 700 ? -14.055 -29.469 -32.25 1 90.75 700 ILE B N 1
ATOM 12545 C CA . ILE B 1 700 ? -14.391 -30.828 -31.797 1 90.75 700 ILE B CA 1
ATOM 12546 C C . ILE B 1 700 ? -15.859 -31.109 -32.094 1 90.75 700 ILE B C 1
ATOM 12548 O O . ILE B 1 700 ? -16.734 -30.297 -31.781 1 90.75 700 ILE B O 1
ATOM 12552 N N . THR B 1 701 ? -16.125 -32.25 -32.625 1 86.69 701 THR B N 1
ATOM 12553 C CA . THR B 1 701 ? -17.5 -32.688 -32.844 1 86.69 701 THR B CA 1
ATOM 12554 C C . THR B 1 701 ? -18.016 -33.5 -31.672 1 86.69 701 THR B C 1
ATOM 12556 O O . THR B 1 701 ? -17.234 -34 -30.875 1 86.69 701 THR B O 1
ATOM 12559 N N . LYS B 1 702 ? -19.344 -33.625 -31.562 1 84.19 702 LYS B N 1
ATOM 12560 C CA . LYS B 1 702 ? -19.969 -34.438 -30.516 1 84.19 702 LYS B CA 1
ATOM 12561 C C . LYS B 1 702 ? -19.5 -35.875 -30.609 1 84.19 702 LYS B C 1
ATOM 12563 O O . LYS B 1 702 ? -19.312 -36.531 -29.594 1 84.19 702 LYS B O 1
ATOM 12568 N N . GLU B 1 703 ? -19.359 -36.281 -31.797 1 86.94 703 GLU B N 1
ATOM 12569 C CA . GLU B 1 703 ? -18.953 -37.656 -32 1 86.94 703 GLU B CA 1
ATOM 12570 C C . GLU B 1 703 ? -17.516 -37.875 -31.516 1 86.94 703 GLU B C 1
ATOM 12572 O O . GLU B 1 703 ? -17.219 -38.938 -30.938 1 86.94 703 GLU B O 1
ATOM 12577 N N . GLN B 1 704 ? -16.656 -36.938 -31.734 1 86.19 704 GLN B N 1
ATOM 12578 C CA . GLN B 1 704 ? -15.281 -37.031 -31.266 1 86.19 704 GLN B CA 1
ATOM 12579 C C . GLN B 1 704 ? -15.203 -37 -29.75 1 86.19 704 GLN B C 1
ATOM 12581 O O . GLN B 1 704 ? -14.359 -37.656 -29.156 1 86.19 704 GLN B O 1
ATOM 12586 N N . LEU B 1 705 ? -16.094 -36.312 -29.203 1 89.12 705 LEU B N 1
ATOM 12587 C CA . LEU B 1 705 ? -16.094 -36.125 -27.75 1 89.12 705 LEU B CA 1
ATOM 12588 C C . LEU B 1 705 ? -16.781 -37.312 -27.047 1 89.12 705 LEU B C 1
ATOM 12590 O O . LEU B 1 705 ? -16.266 -37.812 -26.047 1 89.12 705 LEU B O 1
ATOM 12594 N N . CYS B 1 706 ? -17.875 -37.781 -27.578 1 89.88 706 CYS B N 1
ATOM 12595 C CA . CYS B 1 706 ? -18.75 -38.688 -26.859 1 89.88 706 CYS B CA 1
ATOM 12596 C C . CYS B 1 706 ? -18.75 -40.062 -27.516 1 89.88 706 CYS B C 1
ATOM 12598 O O . CYS B 1 706 ? -19.359 -41 -27 1 89.88 706 CYS B O 1
ATOM 12600 N N . GLY B 1 707 ? -18.109 -40.156 -28.531 1 84.19 707 GLY B N 1
ATOM 12601 C CA . GLY B 1 707 ? -18.172 -41.406 -29.312 1 84.19 707 GLY B CA 1
ATOM 12602 C C . GLY B 1 707 ? -19.422 -41.469 -30.172 1 84.19 707 GLY B C 1
ATOM 12603 O O . GLY B 1 707 ? -20.344 -40.688 -30.016 1 84.19 707 GLY B O 1
ATOM 12604 N N . LYS B 1 708 ? -19.531 -42.406 -31.109 1 79.25 708 LYS B N 1
ATOM 12605 C CA . LYS B 1 708 ? -20.625 -42.562 -32.062 1 79.25 708 LYS B CA 1
ATOM 12606 C C . LYS B 1 708 ? -21.953 -42.812 -31.359 1 79.25 708 LYS B C 1
ATOM 12608 O O . LYS B 1 708 ? -22.984 -42.25 -31.734 1 79.25 708 LYS B O 1
ATOM 12613 N N . GLU B 1 709 ? -21.922 -43.531 -30.328 1 74.12 709 GLU B N 1
ATOM 12614 C CA . GLU B 1 709 ? -23.172 -43.844 -29.625 1 74.12 709 GLU B CA 1
ATOM 12615 C C . GLU B 1 709 ? -23.297 -43 -28.344 1 74.12 709 GLU B C 1
ATOM 12617 O O . GLU B 1 709 ? -24.203 -43.219 -27.547 1 74.12 709 GLU B O 1
ATOM 12622 N N . GLY B 1 710 ? -22.5 -42.031 -28.25 1 77.5 710 GLY B N 1
ATOM 12623 C CA . GLY B 1 710 ? -22.547 -41.125 -27.109 1 77.5 710 GLY B CA 1
ATOM 12624 C C . GLY B 1 710 ? -22.172 -41.812 -25.797 1 77.5 710 GLY B C 1
ATOM 12625 O O . GLY B 1 710 ? -22.406 -41.25 -24.719 1 77.5 710 GLY B O 1
ATOM 12626 N N . LYS B 1 711 ? -21.656 -42.969 -25.812 1 78.44 711 LYS B N 1
ATOM 12627 C CA . LYS B 1 711 ? -21.453 -43.812 -24.641 1 78.44 711 LYS B CA 1
ATOM 12628 C C . LYS B 1 711 ? -20.328 -43.25 -23.766 1 78.44 711 LYS B C 1
ATOM 12630 O O . LYS B 1 711 ? -20.297 -43.5 -22.562 1 78.44 711 LYS B O 1
ATOM 12635 N N . THR B 1 712 ? -19.438 -42.406 -24.297 1 85.25 712 THR B N 1
ATOM 12636 C CA . THR B 1 712 ? -18.297 -41.906 -23.531 1 85.25 712 THR B CA 1
ATOM 12637 C C . THR B 1 712 ? -18.703 -40.688 -22.688 1 85.25 712 THR B C 1
ATOM 12639 O O . THR B 1 712 ? -18.016 -40.344 -21.719 1 85.25 712 THR B O 1
ATOM 12642 N N . CYS B 1 713 ? -19.734 -40.094 -23.109 1 91.38 713 CYS B N 1
ATOM 12643 C CA . CYS B 1 713 ? -20.25 -38.938 -22.359 1 91.38 713 CYS B CA 1
ATOM 12644 C C . CYS B 1 713 ? -21.25 -39.406 -21.297 1 91.38 713 CYS B C 1
ATOM 12646 O O . CYS B 1 713 ? -22.453 -39.406 -21.547 1 91.38 713 CYS B O 1
ATOM 12648 N N . VAL B 1 714 ? -20.703 -39.656 -20.156 1 91.75 714 VAL B N 1
ATOM 12649 C CA . VAL B 1 714 ? -21.516 -40.062 -19.016 1 91.75 714 VAL B CA 1
ATOM 12650 C C . VAL B 1 714 ? -22.391 -38.906 -18.547 1 91.75 714 VAL B C 1
ATOM 12652 O O . VAL B 1 714 ? -21.938 -37.781 -18.453 1 91.75 714 VAL B O 1
ATOM 12655 N N . LYS B 1 715 ? -23.656 -39.188 -18.297 1 92.44 715 LYS B N 1
ATOM 12656 C CA . LYS B 1 715 ? -24.578 -38.156 -17.797 1 92.44 715 LYS B CA 1
ATOM 12657 C C . LYS B 1 715 ? -24.438 -38 -16.297 1 92.44 715 LYS B C 1
ATOM 12659 O O . LYS B 1 715 ? -24.203 -38.969 -15.57 1 92.44 715 LYS B O 1
ATOM 12664 N N . LEU B 1 716 ? -24.594 -36.812 -15.883 1 94.06 716 LEU B N 1
ATOM 12665 C CA . LEU B 1 716 ? -24.641 -36.531 -14.453 1 94.06 716 LEU B CA 1
ATOM 12666 C C . LEU B 1 716 ? -25.984 -36.969 -13.859 1 94.06 716 LEU B C 1
ATOM 12668 O O . LEU B 1 716 ? -27.031 -36.469 -14.266 1 94.06 716 LEU B O 1
ATOM 12672 N N . LYS B 1 717 ? -25.969 -37.844 -12.938 1 94.88 717 LYS B N 1
ATOM 12673 C CA . LYS B 1 717 ? -27.188 -38.344 -12.312 1 94.88 717 LYS B CA 1
ATOM 12674 C C . LYS B 1 717 ? -27.391 -37.75 -10.93 1 94.88 717 LYS B C 1
ATOM 12676 O O . LYS B 1 717 ? -28.531 -37.531 -10.492 1 94.88 717 LYS B O 1
ATOM 12681 N N . LYS B 1 718 ? -26.328 -37.438 -10.227 1 95.69 718 LYS B N 1
ATOM 12682 C CA . LYS B 1 718 ? -26.375 -36.938 -8.859 1 95.69 718 LYS B CA 1
ATOM 12683 C C . LYS B 1 718 ? -25.828 -35.531 -8.766 1 95.69 718 LYS B C 1
ATOM 12685 O O . LYS B 1 718 ? -24.75 -35.312 -8.211 1 95.69 718 LYS B O 1
ATOM 12690 N N . PHE B 1 719 ? -26.672 -34.625 -9.055 1 92.06 719 PHE B N 1
ATOM 12691 C CA . PHE B 1 719 ? -26.312 -33.188 -9.109 1 92.06 719 PHE B CA 1
ATOM 12692 C C . PHE B 1 719 ? -25.906 -32.688 -7.734 1 92.06 719 PHE B C 1
ATOM 12694 O O . PHE B 1 719 ? -25.109 -31.766 -7.621 1 92.06 719 PHE B O 1
ATOM 12701 N N . GLU B 1 720 ? -26.406 -33.281 -6.703 1 93.19 720 GLU B N 1
ATOM 12702 C CA . GLU B 1 720 ? -26.156 -32.812 -5.336 1 93.19 720 GLU B CA 1
ATOM 12703 C C . GLU B 1 720 ? -24.703 -33.031 -4.938 1 93.19 720 GLU B C 1
ATOM 12705 O O . GLU B 1 720 ? -24.219 -32.469 -3.955 1 93.19 720 GLU B O 1
ATOM 12710 N N . ASN B 1 721 ? -24.016 -33.906 -5.746 1 97.19 721 ASN B N 1
ATOM 12711 C CA . ASN B 1 721 ? -22.625 -34.219 -5.422 1 97.19 721 ASN B CA 1
ATOM 12712 C C . ASN B 1 721 ? -21.672 -33.219 -6.098 1 97.19 721 ASN B C 1
ATOM 12714 O O . ASN B 1 721 ? -20.469 -33.281 -5.883 1 97.19 721 ASN B O 1
ATOM 12718 N N . LEU B 1 722 ? -22.219 -32.344 -6.898 1 97.06 722 LEU B N 1
ATOM 12719 C CA . LEU B 1 722 ? -21.406 -31.219 -7.348 1 97.06 722 LEU B CA 1
ATOM 12720 C C . LEU B 1 722 ? -21.266 -30.172 -6.246 1 97.06 722 LEU B C 1
ATOM 12722 O O . LEU B 1 722 ? -22.156 -29.344 -6.062 1 97.06 722 LEU B O 1
ATOM 12726 N N . ALA B 1 723 ? -20.172 -30.234 -5.547 1 98 723 ALA B N 1
ATOM 12727 C CA . ALA B 1 723 ? -19.953 -29.344 -4.41 1 98 723 ALA B CA 1
ATOM 12728 C C . ALA B 1 723 ? -19.797 -27.906 -4.867 1 98 723 ALA B C 1
ATOM 12730 O O . ALA B 1 723 ? -20.281 -26.984 -4.199 1 98 723 ALA B O 1
ATOM 12731 N N . GLY B 1 724 ? -19.094 -27.703 -5.988 1 98.19 724 GLY B N 1
ATOM 12732 C CA . GLY B 1 724 ? -18.859 -26.375 -6.531 1 98.19 724 GLY B CA 1
ATOM 12733 C C . GLY B 1 724 ? -17.703 -26.328 -7.516 1 98.19 724 GLY B C 1
ATOM 12734 O O . GLY B 1 724 ? -17.516 -27.25 -8.305 1 98.19 724 GLY B O 1
ATOM 12735 N N . MET B 1 725 ? -17.016 -25.172 -7.594 1 98.5 725 MET B N 1
ATOM 12736 C CA . MET B 1 725 ? -15.922 -25 -8.555 1 98.5 725 MET B CA 1
ATOM 12737 C C . MET B 1 725 ? -14.797 -24.156 -7.961 1 98.5 725 MET B C 1
ATOM 12739 O O . MET B 1 725 ? -14.992 -23.484 -6.945 1 98.5 725 MET B O 1
ATOM 12743 N N . GLN B 1 726 ? -13.625 -24.219 -8.562 1 98.69 726 GLN B N 1
ATOM 12744 C CA . GLN B 1 726 ? -12.422 -23.578 -8.031 1 98.69 726 GLN B CA 1
ATOM 12745 C C . GLN B 1 726 ? -11.508 -23.125 -9.164 1 98.69 726 GLN B C 1
ATOM 12747 O O . GLN B 1 726 ? -11.336 -23.844 -10.156 1 98.69 726 GLN B O 1
ATOM 12752 N N . GLY B 1 727 ? -10.961 -21.812 -8.984 1 98.81 727 GLY B N 1
ATOM 12753 C CA . GLY B 1 727 ? -9.852 -21.391 -9.828 1 98.81 727 GLY B CA 1
ATOM 12754 C C . GLY B 1 727 ? -8.5 -21.828 -9.297 1 98.81 727 GLY B C 1
ATOM 12755 O O . GLY B 1 727 ? -8.359 -22.109 -8.102 1 98.81 727 GLY B O 1
ATOM 12756 N N . HIS B 1 728 ? -7.461 -21.891 -10.227 1 98.75 728 HIS B N 1
ATOM 12757 C CA . HIS B 1 728 ? -6.16 -22.422 -9.828 1 98.75 728 HIS B CA 1
ATOM 12758 C C . HIS B 1 728 ? -5.027 -21.531 -10.352 1 98.75 728 HIS B C 1
ATOM 12760 O O . HIS B 1 728 ? -5.062 -21.094 -11.508 1 98.75 728 HIS B O 1
ATOM 12766 N N . LEU B 1 729 ? -4.078 -21.281 -9.531 1 98.75 729 LEU B N 1
ATOM 12767 C CA . LEU B 1 729 ? -2.814 -20.688 -9.953 1 98.75 729 LEU B CA 1
ATOM 12768 C C . LEU B 1 729 ? -1.639 -21.562 -9.539 1 98.75 729 LEU B C 1
ATOM 12770 O O . LEU B 1 729 ? -1.302 -21.641 -8.352 1 98.75 729 LEU B O 1
ATOM 12774 N N . TRP B 1 730 ? -1.063 -22.234 -10.469 1 98.44 730 TRP B N 1
ATOM 12775 C CA . TRP B 1 730 ? 0.198 -22.938 -10.281 1 98.44 730 TRP B CA 1
ATOM 12776 C C . TRP B 1 730 ? 1.384 -22.016 -10.539 1 98.44 730 TRP B C 1
ATOM 12778 O O . TRP B 1 730 ? 1.399 -21.266 -11.523 1 98.44 730 TRP B O 1
ATOM 12788 N N . SER B 1 731 ? 2.467 -22.016 -9.758 1 98.19 731 SER B N 1
ATOM 12789 C CA . SER B 1 731 ? 3.389 -20.891 -9.703 1 98.19 731 SER B CA 1
ATOM 12790 C C . SER B 1 731 ? 4.695 -21.203 -10.422 1 98.19 731 SER B C 1
ATOM 12792 O O . SER B 1 731 ? 5.703 -20.516 -10.227 1 98.19 731 SER B O 1
ATOM 12794 N N . GLU B 1 732 ? 4.723 -22.203 -11.281 1 97.31 732 GLU B N 1
ATOM 12795 C CA . GLU B 1 732 ? 5.961 -22.594 -11.953 1 97.31 732 GLU B CA 1
ATOM 12796 C C . GLU B 1 732 ? 6.676 -21.391 -12.539 1 97.31 732 GLU B C 1
ATOM 12798 O O . GLU B 1 732 ? 7.879 -21.219 -12.344 1 97.31 732 GLU B O 1
ATOM 12803 N N . THR B 1 733 ? 5.898 -20.516 -13.234 1 96.94 733 THR B N 1
ATOM 12804 C CA . THR B 1 733 ? 6.5 -19.359 -13.898 1 96.94 733 THR B CA 1
ATOM 12805 C C . THR B 1 733 ? 6.117 -18.062 -13.18 1 96.94 733 THR B C 1
ATOM 12807 O O . THR B 1 733 ? 6.266 -16.969 -13.734 1 96.94 733 THR B O 1
ATOM 12810 N N . VAL B 1 734 ? 5.559 -18.156 -12.031 1 97.75 734 VAL B N 1
ATOM 12811 C CA . VAL B 1 734 ? 5.098 -17 -11.25 1 97.75 734 VAL B CA 1
ATOM 12812 C C . VAL B 1 734 ? 5.984 -16.828 -10.016 1 97.75 734 VAL B C 1
ATOM 12814 O O . VAL B 1 734 ? 5.793 -17.516 -9.008 1 97.75 734 VAL B O 1
ATOM 12817 N N . ARG B 1 735 ? 6.887 -15.836 -10.102 1 96.62 735 ARG B N 1
ATOM 12818 C CA . ARG B 1 735 ? 7.922 -15.766 -9.078 1 96.62 735 ARG B CA 1
ATOM 12819 C C . ARG B 1 735 ? 7.785 -14.492 -8.25 1 96.62 735 ARG B C 1
ATOM 12821 O O . ARG B 1 735 ? 8.562 -14.266 -7.316 1 96.62 735 ARG B O 1
ATOM 12828 N N . THR B 1 736 ? 6.754 -13.57 -8.617 1 96 736 THR B N 1
ATOM 12829 C CA . THR B 1 736 ? 6.566 -12.312 -7.898 1 96 736 THR B CA 1
ATOM 12830 C C . THR B 1 736 ? 5.082 -12.055 -7.641 1 96 736 THR B C 1
ATOM 12832 O O . THR B 1 736 ? 4.227 -12.555 -8.375 1 96 736 THR B O 1
ATOM 12835 N N . PRO B 1 737 ? 4.789 -11.258 -6.594 1 97.12 737 PRO B N 1
ATOM 12836 C CA . PRO B 1 737 ? 3.389 -10.891 -6.355 1 97.12 737 PRO B CA 1
ATOM 12837 C C . PRO B 1 737 ? 2.758 -10.18 -7.547 1 97.12 737 PRO B C 1
ATOM 12839 O O . PRO B 1 737 ? 1.575 -10.375 -7.836 1 97.12 737 PRO B O 1
ATOM 12842 N N . GLU B 1 738 ? 3.504 -9.336 -8.281 1 95.62 738 GLU B N 1
ATOM 12843 C CA . GLU B 1 738 ? 2.98 -8.617 -9.438 1 95.62 738 GLU B CA 1
ATOM 12844 C C . GLU B 1 738 ? 2.564 -9.578 -10.547 1 95.62 738 GLU B C 1
ATOM 12846 O O . GLU B 1 738 ? 1.512 -9.406 -11.164 1 95.62 738 GLU B O 1
ATOM 12851 N N . ARG B 1 739 ? 3.375 -10.586 -10.781 1 97.31 739 ARG B N 1
ATOM 12852 C CA . ARG B 1 739 ? 3.039 -11.594 -11.789 1 97.31 739 ARG B CA 1
ATOM 12853 C C . ARG B 1 739 ? 1.816 -12.406 -11.359 1 97.31 739 ARG B C 1
ATOM 12855 O O . ARG B 1 739 ? 0.973 -12.742 -12.195 1 97.31 739 ARG B O 1
ATOM 12862 N N . PHE B 1 740 ? 1.749 -12.672 -10.047 1 98.19 740 PHE B N 1
ATOM 12863 C CA . PHE B 1 740 ? 0.577 -13.352 -9.508 1 98.19 740 PHE B CA 1
ATOM 12864 C C . PHE B 1 740 ? -0.694 -12.578 -9.828 1 98.19 740 PHE B C 1
ATOM 12866 O O . PHE B 1 740 ? -1.646 -13.133 -10.383 1 98.19 740 PHE B O 1
ATOM 12873 N N . GLU B 1 741 ? -0.682 -11.328 -9.547 1 98.38 741 GLU B N 1
ATOM 12874 C CA . GLU B 1 741 ? -1.857 -10.492 -9.781 1 98.38 741 GLU B CA 1
ATOM 12875 C C . GLU B 1 741 ? -2.172 -10.375 -11.266 1 98.38 741 GLU B C 1
ATOM 12877 O O . GLU B 1 741 ? -3.334 -10.477 -11.672 1 98.38 741 GLU B O 1
ATOM 12882 N N . PHE B 1 742 ? -1.131 -10.273 -12.047 1 97.81 742 PHE B N 1
ATOM 12883 C CA . PHE B 1 742 ? -1.276 -10.211 -13.492 1 97.81 742 PHE B CA 1
ATOM 12884 C C . PHE B 1 742 ? -1.986 -11.453 -14.023 1 97.81 742 PHE B C 1
ATOM 12886 O O . PHE B 1 742 ? -2.846 -11.352 -14.898 1 97.81 742 PHE B O 1
ATOM 12893 N N . MET B 1 743 ? -1.681 -12.594 -13.492 1 98.62 743 MET B N 1
ATOM 12894 C CA . MET B 1 743 ? -2.225 -13.859 -13.984 1 98.62 743 MET B CA 1
ATOM 12895 C C . MET B 1 743 ? -3.664 -14.047 -13.516 1 98.62 743 MET B C 1
ATOM 12897 O O . MET B 1 743 ? -4.52 -14.484 -14.281 1 98.62 743 MET B O 1
ATOM 12901 N N . VAL B 1 744 ? -3.979 -13.633 -12.352 1 98.75 744 VAL B N 1
ATOM 12902 C CA . VAL B 1 744 ? -5.23 -14 -11.695 1 98.75 744 VAL B CA 1
ATOM 12903 C C . VAL B 1 744 ? -6.324 -13 -12.078 1 98.75 744 VAL B C 1
ATOM 12905 O O . VAL B 1 744 ? -7.477 -13.383 -12.273 1 98.75 744 VAL B O 1
ATOM 12908 N N . PHE B 1 745 ? -5.949 -11.711 -12.25 1 98.62 745 PHE B N 1
ATOM 12909 C CA . PHE B 1 745 ? -6.965 -10.688 -12.469 1 98.62 745 PHE B CA 1
ATOM 12910 C C . PHE B 1 745 ? -6.934 -10.195 -13.914 1 98.62 745 PHE B C 1
ATOM 12912 O O . PHE B 1 745 ? -5.859 -9.969 -14.469 1 98.62 745 PHE B O 1
ATOM 12919 N N . PRO B 1 746 ? -8.156 -10.203 -14.477 1 98.25 746 PRO B N 1
ATOM 12920 C CA . PRO B 1 746 ? -9.461 -10.195 -13.812 1 98.25 746 PRO B CA 1
ATOM 12921 C C . PRO B 1 746 ? -10.18 -11.547 -13.898 1 98.25 746 PRO B C 1
ATOM 12923 O O . PRO B 1 746 ? -11.391 -11.617 -13.703 1 98.25 746 PRO B O 1
ATOM 12926 N N . ARG B 1 747 ? -9.555 -12.641 -14.227 1 98.69 747 ARG B N 1
ATOM 12927 C CA . ARG B 1 747 ? -10.141 -13.961 -14.391 1 98.69 747 ARG B CA 1
ATOM 12928 C C . ARG B 1 747 ? -10.898 -14.391 -13.133 1 98.69 747 ARG B C 1
ATOM 12930 O O . ARG B 1 747 ? -11.914 -15.078 -13.219 1 98.69 747 ARG B O 1
ATOM 12937 N N . LEU B 1 748 ? -10.422 -13.984 -12.008 1 98.81 748 LEU B N 1
ATOM 12938 C CA . LEU B 1 748 ? -11.055 -14.344 -10.75 1 98.81 748 LEU B CA 1
ATOM 12939 C C . LEU B 1 748 ? -12.492 -13.828 -10.695 1 98.81 748 LEU B C 1
ATOM 12941 O O . LEU B 1 748 ? -13.367 -14.477 -10.117 1 98.81 748 LEU B O 1
ATOM 12945 N N . LEU B 1 749 ? -12.758 -12.672 -11.273 1 98.75 749 LEU B N 1
ATOM 12946 C CA . LEU B 1 749 ? -14.109 -12.109 -11.289 1 98.75 749 LEU B CA 1
ATOM 12947 C C . LEU B 1 749 ? -15.055 -12.992 -12.102 1 98.75 749 LEU B C 1
ATOM 12949 O O . LEU B 1 749 ? -16.219 -13.156 -11.742 1 98.75 749 LEU B O 1
ATOM 12953 N N . ALA B 1 750 ? -14.539 -13.539 -13.188 1 98.81 750 ALA B N 1
ATOM 12954 C CA . ALA B 1 750 ? -15.336 -14.477 -13.984 1 98.81 750 ALA B CA 1
ATOM 12955 C C . ALA B 1 750 ? -15.617 -15.758 -13.195 1 98.81 750 ALA B C 1
ATOM 12957 O O . ALA B 1 750 ? -16.734 -16.281 -13.234 1 98.81 750 ALA B O 1
ATOM 12958 N N . LEU B 1 751 ? -14.594 -16.25 -12.492 1 98.88 751 LEU B N 1
ATOM 12959 C CA . LEU B 1 751 ? -14.781 -17.391 -11.617 1 98.88 751 LEU B CA 1
ATOM 12960 C C . LEU B 1 751 ? -15.891 -17.125 -10.602 1 98.88 751 LEU B C 1
ATOM 12962 O O . LEU B 1 751 ? -16.781 -17.953 -10.414 1 98.88 751 LEU B O 1
ATOM 12966 N N . SER B 1 752 ? -15.812 -15.977 -9.992 1 98.69 752 SER B N 1
ATOM 12967 C CA . SER B 1 752 ? -16.797 -15.594 -8.977 1 98.69 752 SER B CA 1
ATOM 12968 C C . SER B 1 752 ? -18.203 -15.555 -9.562 1 98.69 752 SER B C 1
ATOM 12970 O O . SER B 1 752 ? -19.156 -16.047 -8.945 1 98.69 752 SER B O 1
ATOM 12972 N N . GLU B 1 753 ? -18.328 -15.008 -10.75 1 98.62 753 GLU B N 1
ATOM 12973 C CA . GLU B 1 753 ? -19.625 -14.898 -11.422 1 98.62 753 GLU B CA 1
ATOM 12974 C C . GLU B 1 753 ? -20.25 -16.266 -11.656 1 98.62 753 GLU B C 1
ATOM 12976 O O . GLU B 1 753 ? -21.422 -16.484 -11.375 1 98.62 753 GLU B O 1
ATOM 12981 N N . ARG B 1 754 ? -19.438 -17.203 -12.062 1 97.88 754 ARG B N 1
ATOM 12982 C CA . ARG B 1 754 ? -19.938 -18.531 -12.398 1 97.88 754 ARG B CA 1
ATOM 12983 C C . ARG B 1 754 ? -20.172 -19.359 -11.148 1 97.88 754 ARG B C 1
ATOM 12985 O O . ARG B 1 754 ? -21.094 -20.172 -11.094 1 97.88 754 ARG B O 1
ATOM 12992 N N . ALA B 1 755 ? -19.391 -19.156 -10.156 1 98.44 755 ALA B N 1
ATOM 12993 C CA . ALA B 1 755 ? -19.5 -19.922 -8.922 1 98.44 755 ALA B CA 1
ATOM 12994 C C . ALA B 1 755 ? -20.719 -19.5 -8.109 1 98.44 755 ALA B C 1
ATOM 12996 O O . ALA B 1 755 ? -21.312 -20.297 -7.398 1 98.44 755 ALA B O 1
ATOM 12997 N N . TRP B 1 756 ? -21.109 -18.266 -8.227 1 98.12 756 TRP B N 1
ATOM 12998 C CA . TRP B 1 756 ? -22.172 -17.703 -7.395 1 98.12 756 TRP B CA 1
ATOM 12999 C C . TRP B 1 756 ? -23.484 -17.641 -8.164 1 98.12 756 TRP B C 1
ATOM 13001 O O . TRP B 1 756 ? -24.562 -17.828 -7.59 1 98.12 756 TRP B O 1
ATOM 13011 N N . HIS B 1 757 ? -23.438 -17.375 -9.461 1 96.62 757 HIS B N 1
ATOM 13012 C CA . HIS B 1 757 ? -24.625 -17.094 -10.273 1 96.62 757 HIS B CA 1
ATOM 13013 C C . HIS B 1 757 ? -24.734 -18.078 -11.438 1 96.62 757 HIS B C 1
ATOM 13015 O O . HIS B 1 757 ? -23.828 -18.156 -12.266 1 96.62 757 HIS B O 1
ATOM 13021 N N . ARG B 1 758 ? -25.844 -18.781 -11.539 1 95.38 758 ARG B N 1
ATOM 13022 C CA . ARG B 1 758 ? -26.125 -19.609 -12.711 1 95.38 758 ARG B CA 1
ATOM 13023 C C . ARG B 1 758 ? -26.703 -18.766 -13.844 1 95.38 758 ARG B C 1
ATOM 13025 O O . ARG B 1 758 ? -27.766 -18.172 -13.703 1 95.38 758 ARG B O 1
ATOM 13032 N N . ALA B 1 759 ? -26.047 -18.781 -14.945 1 95.69 759 ALA B N 1
ATOM 13033 C CA . ALA B 1 759 ? -26.562 -18.016 -16.094 1 95.69 759 ALA B CA 1
ATOM 13034 C C . ALA B 1 759 ? -27.719 -18.75 -16.766 1 95.69 759 ALA B C 1
ATOM 13036 O O . ALA B 1 759 ? -27.688 -19.984 -16.891 1 95.69 759 ALA B O 1
ATOM 13037 N N . PRO B 1 760 ? -28.719 -18.016 -17.234 1 94.31 760 PRO B N 1
ATOM 13038 C CA . PRO B 1 760 ? -29.859 -18.656 -17.906 1 94.31 760 PRO B CA 1
ATOM 13039 C C . PRO B 1 760 ? -29.453 -19.422 -19.156 1 94.31 760 PRO B C 1
ATOM 13041 O O . PRO B 1 760 ? -30.078 -20.438 -19.484 1 94.31 760 PRO B O 1
ATOM 13044 N N . TRP B 1 761 ? -28.422 -18.938 -19.844 1 96.62 761 TRP B N 1
ATOM 13045 C CA . TRP B 1 761 ? -28.031 -19.562 -21.094 1 96.62 761 TRP B CA 1
ATOM 13046 C C . TRP B 1 761 ? -27.484 -20.969 -20.844 1 96.62 761 TRP B C 1
ATOM 13048 O O . TRP B 1 761 ? -27.391 -21.781 -21.781 1 96.62 761 TRP B O 1
ATOM 13058 N N . GLU B 1 762 ? -27.078 -21.297 -19.672 1 94.94 762 GLU B N 1
ATOM 13059 C CA . GLU B 1 762 ? -26.578 -22.641 -19.359 1 94.94 762 GLU B CA 1
ATOM 13060 C C . GLU B 1 762 ? -27.672 -23.688 -19.5 1 94.94 762 GLU B C 1
ATOM 13062 O O . GLU B 1 762 ? -27.391 -24.875 -19.688 1 94.94 762 GLU B O 1
ATOM 13067 N N . LEU B 1 763 ? -28.922 -23.266 -19.375 1 91.69 763 LEU B N 1
ATOM 13068 C CA . LEU B 1 763 ? -30.062 -24.172 -19.422 1 91.69 763 LEU B CA 1
ATOM 13069 C C . LEU B 1 763 ? -30.625 -24.266 -20.828 1 91.69 763 LEU B C 1
ATOM 13071 O O . LEU B 1 763 ? -31.516 -25.078 -21.094 1 91.69 763 LEU B O 1
ATOM 13075 N N . GLU B 1 764 ? -30.109 -23.469 -21.688 1 94.38 764 GLU B N 1
ATOM 13076 C CA . GLU B 1 764 ? -30.578 -23.469 -23.078 1 94.38 764 GLU B CA 1
ATOM 13077 C C . GLU B 1 764 ? -30.078 -24.688 -23.844 1 94.38 764 GLU B C 1
ATOM 13079 O O . GLU B 1 764 ? -28.859 -24.891 -23.938 1 94.38 764 GLU B O 1
ATOM 13084 N N . GLU B 1 765 ? -30.984 -25.422 -24.469 1 90.88 765 GLU B N 1
ATOM 13085 C CA . GLU B 1 765 ? -30.641 -26.672 -25.141 1 90.88 765 GLU B CA 1
ATOM 13086 C C . GLU B 1 765 ? -30.125 -26.422 -26.547 1 90.88 765 GLU B C 1
ATOM 13088 O O . GLU B 1 765 ? -29.219 -27.141 -27.016 1 90.88 765 GLU B O 1
ATOM 13093 N N . ASP B 1 766 ? -30.703 -25.406 -27.188 1 93.81 766 ASP B N 1
ATOM 13094 C CA . ASP B 1 766 ? -30.25 -25.078 -28.531 1 93.81 766 ASP B CA 1
ATOM 13095 C C . ASP B 1 766 ? -28.875 -24.422 -28.5 1 93.81 766 ASP B C 1
ATOM 13097 O O . ASP B 1 766 ? -28.703 -23.359 -27.891 1 93.81 766 ASP B O 1
ATOM 13101 N N . LYS B 1 767 ? -27.984 -25.078 -29.156 1 91.12 767 LYS B N 1
ATOM 13102 C CA . LYS B 1 767 ? -26.594 -24.625 -29.109 1 91.12 767 LYS B CA 1
ATOM 13103 C C . LYS B 1 767 ? -26.469 -23.203 -29.656 1 91.12 767 LYS B C 1
ATOM 13105 O O . LYS B 1 767 ? -25.781 -22.359 -29.062 1 91.12 767 LYS B O 1
ATOM 13110 N N . LYS B 1 768 ? -27.062 -22.938 -30.812 1 94.31 768 LYS B N 1
ATOM 13111 C CA . LYS B 1 768 ? -26.969 -21.625 -31.438 1 94.31 768 LYS B CA 1
ATOM 13112 C C . LYS B 1 768 ? -27.562 -20.531 -30.531 1 94.31 768 LYS B C 1
ATOM 13114 O O . LYS B 1 768 ? -26.953 -19.484 -30.344 1 94.31 768 LYS B O 1
ATOM 13119 N N . LYS B 1 769 ? -28.719 -20.781 -29.984 1 96.81 769 LYS B N 1
ATOM 13120 C CA . LYS B 1 769 ? -29.359 -19.844 -29.078 1 96.81 769 LYS B CA 1
ATOM 13121 C C . LYS B 1 769 ? -28.547 -19.641 -27.812 1 96.81 769 LYS B C 1
ATOM 13123 O O . LYS B 1 769 ? -28.422 -18.531 -27.297 1 96.81 769 LYS B O 1
ATOM 13128 N N . ARG B 1 770 ? -28 -20.688 -27.297 1 96.31 770 ARG B N 1
ATOM 13129 C CA . ARG B 1 770 ? -27.156 -20.625 -26.109 1 96.31 770 ARG B CA 1
ATOM 13130 C C . ARG B 1 770 ? -25.969 -19.703 -26.328 1 96.31 770 ARG B C 1
ATOM 13132 O O . ARG B 1 770 ? -25.641 -18.875 -25.484 1 96.31 770 ARG B O 1
ATOM 13139 N N . GLU B 1 771 ? -25.328 -19.859 -27.484 1 95.56 771 GLU B N 1
ATOM 13140 C CA . GLU B 1 771 ? -24.156 -19.047 -27.781 1 95.56 771 GLU B CA 1
ATOM 13141 C C . GLU B 1 771 ? -24.516 -17.562 -27.906 1 95.56 771 GLU B C 1
ATOM 13143 O O . GLU B 1 771 ? -23.766 -16.703 -27.469 1 95.56 771 GLU B O 1
ATOM 13148 N N . GLU B 1 772 ? -25.656 -17.297 -28.469 1 97.12 772 GLU B N 1
ATOM 13149 C CA . GLU B 1 772 ? -26.109 -15.922 -28.594 1 97.12 772 GLU B CA 1
ATOM 13150 C C . GLU B 1 772 ? -26.375 -15.312 -27.219 1 97.12 772 GLU B C 1
ATOM 13152 O O . GLU B 1 772 ? -25.984 -14.18 -26.938 1 97.12 772 GLU B O 1
ATOM 13157 N N . MET B 1 773 ? -27.062 -16.094 -26.438 1 97.81 773 MET B N 1
ATOM 13158 C CA . MET B 1 773 ? -27.359 -15.633 -25.078 1 97.81 773 MET B CA 1
ATOM 13159 C C . MET B 1 773 ? -26.078 -15.438 -24.266 1 97.81 773 MET B C 1
ATOM 13161 O O . MET B 1 773 ? -25.953 -14.477 -23.516 1 97.81 773 MET B O 1
ATOM 13165 N N . ARG B 1 774 ? -25.188 -16.328 -24.422 1 97.88 774 ARG B N 1
ATOM 13166 C CA .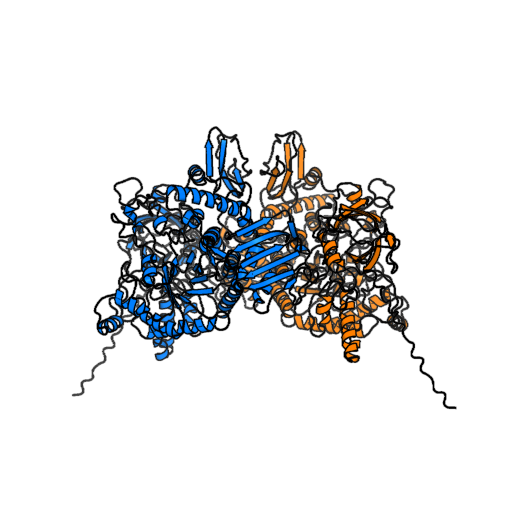 ARG B 1 774 ? -23.891 -16.25 -23.734 1 97.88 774 ARG B CA 1
ATOM 13167 C C . ARG B 1 774 ? -23.125 -14.992 -24.141 1 97.88 774 ARG B C 1
ATOM 13169 O O . ARG B 1 774 ? -22.5 -14.336 -23.312 1 97.88 774 ARG B O 1
ATOM 13176 N N . LYS B 1 775 ? -23.125 -14.703 -25.391 1 97.94 775 LYS B N 1
ATOM 13177 C CA . LYS B 1 775 ? -22.469 -13.5 -25.891 1 97.94 775 LYS B CA 1
ATOM 13178 C C . LYS B 1 775 ? -23.078 -12.242 -25.281 1 97.94 775 LYS B C 1
ATOM 13180 O O . LYS B 1 775 ? -22.359 -11.328 -24.891 1 97.94 775 LYS B O 1
ATOM 13185 N N . GLN B 1 776 ? -24.375 -12.195 -25.172 1 97.94 776 GLN B N 1
ATOM 13186 C CA . GLN B 1 776 ? -25.047 -11.055 -24.578 1 97.94 776 GLN B CA 1
ATOM 13187 C C . GLN B 1 776 ? -24.672 -10.898 -23.109 1 97.94 776 GLN B C 1
ATOM 13189 O O . GLN B 1 776 ? -24.469 -9.781 -22.625 1 97.94 776 GLN B O 1
ATOM 13194 N N . ASP B 1 777 ? -24.656 -12.008 -22.5 1 98.38 777 ASP B N 1
ATOM 13195 C CA . ASP B 1 777 ? -24.266 -11.992 -21.094 1 98.38 777 ASP B CA 1
ATOM 13196 C C . ASP B 1 777 ? -22.812 -11.547 -20.922 1 98.38 777 ASP B C 1
ATOM 13198 O O . ASP B 1 777 ? -22.484 -10.789 -20.016 1 98.38 777 ASP B O 1
ATOM 13202 N N . TRP B 1 778 ? -21.953 -12.016 -21.781 1 98.5 778 TRP B N 1
ATOM 13203 C CA . TRP B 1 778 ? -20.562 -11.578 -21.766 1 98.5 778 TRP B CA 1
ATOM 13204 C C . TRP B 1 778 ? -20.453 -10.07 -22 1 98.5 778 TRP B C 1
ATOM 13206 O O . TRP B 1 778 ? -19.672 -9.391 -21.344 1 98.5 778 TRP B O 1
ATOM 13216 N N . GLU B 1 779 ? -21.25 -9.562 -22.953 1 98.56 779 GLU B N 1
ATOM 13217 C CA . GLU B 1 779 ? -21.266 -8.133 -23.219 1 98.56 779 GLU B CA 1
ATOM 13218 C C . GLU B 1 779 ? -21.547 -7.328 -21.953 1 98.56 779 GLU B C 1
ATOM 13220 O O . GLU B 1 779 ? -20.844 -6.352 -21.672 1 98.56 779 GLU B O 1
ATOM 13225 N N . ARG B 1 780 ? -22.5 -7.758 -21.219 1 98.25 780 ARG B N 1
ATOM 13226 C CA . ARG B 1 780 ? -22.828 -7.109 -19.953 1 98.25 780 ARG B CA 1
ATOM 13227 C C . ARG B 1 780 ? -21.656 -7.18 -18.984 1 98.25 780 ARG B C 1
ATOM 13229 O O . ARG B 1 780 ? -21.25 -6.164 -18.422 1 98.25 780 ARG B O 1
ATOM 13236 N N . PHE B 1 781 ? -21.109 -8.336 -18.844 1 98.5 781 PHE B N 1
ATOM 13237 C CA . PHE B 1 781 ? -20.047 -8.586 -17.891 1 98.5 781 PHE B CA 1
ATOM 13238 C C . PHE B 1 781 ? -18.781 -7.812 -18.266 1 98.5 781 PHE B C 1
ATOM 13240 O O . PHE B 1 781 ? -18.172 -7.156 -17.406 1 98.5 781 PHE B O 1
ATOM 13247 N N . ALA B 1 782 ? -18.391 -7.852 -19.5 1 98.75 782 ALA B N 1
ATOM 13248 C CA . ALA B 1 782 ? -17.172 -7.195 -19.984 1 98.75 782 ALA B CA 1
ATOM 13249 C C . ALA B 1 782 ? -17.25 -5.684 -19.797 1 98.75 782 ALA B C 1
ATOM 13251 O O . ALA B 1 782 ? -16.266 -5.047 -19.406 1 98.75 782 ALA B O 1
ATOM 13252 N N . ASN B 1 783 ? -18.438 -5.129 -20.109 1 98.62 783 ASN B N 1
ATOM 13253 C CA . ASN B 1 783 ? -18.625 -3.699 -19.875 1 98.62 783 ASN B CA 1
ATOM 13254 C C . ASN B 1 783 ? -18.516 -3.352 -18.406 1 98.62 783 ASN B C 1
ATOM 13256 O O . ASN B 1 783 ? -17.953 -2.318 -18.047 1 98.62 783 ASN B O 1
ATOM 13260 N N . THR B 1 784 ? -19.016 -4.219 -17.547 1 98.62 784 THR B N 1
ATOM 13261 C CA . THR B 1 784 ? -18.922 -3.998 -16.094 1 98.62 784 THR B CA 1
ATOM 13262 C C . THR B 1 784 ? -17.469 -4.043 -15.641 1 98.62 784 THR B C 1
ATOM 13264 O O . THR B 1 784 ? -17.047 -3.225 -14.82 1 98.62 784 THR B O 1
ATOM 13267 N N . ILE B 1 785 ? -16.672 -4.949 -16.203 1 98.5 785 ILE B N 1
ATOM 13268 C CA . ILE B 1 785 ? -15.258 -5.066 -15.859 1 98.5 785 ILE B CA 1
ATOM 13269 C C . ILE B 1 785 ? -14.523 -3.787 -16.25 1 98.5 785 ILE B C 1
ATOM 13271 O O . ILE B 1 785 ? -13.805 -3.201 -15.438 1 98.5 785 ILE B O 1
ATOM 13275 N N . GLY B 1 786 ? -14.727 -3.32 -17.453 1 98.19 786 GLY B N 1
ATOM 13276 C CA . GLY B 1 786 ? -13.969 -2.193 -17.969 1 98.19 786 GLY B CA 1
ATOM 13277 C C . GLY B 1 786 ? -14.367 -0.867 -17.359 1 98.19 786 GLY B C 1
ATOM 13278 O O . GLY B 1 786 ? -13.508 -0.044 -17.031 1 98.19 786 GLY B O 1
ATOM 13279 N N . TYR B 1 787 ? -15.68 -0.695 -17.172 1 97.62 787 TYR B N 1
ATOM 13280 C CA . TYR B 1 787 ? -16.172 0.613 -16.75 1 97.62 787 TYR B CA 1
ATOM 13281 C C . TYR B 1 787 ? -16.094 0.749 -15.227 1 97.62 787 TYR B C 1
ATOM 13283 O O . TYR B 1 787 ? -16.141 1.86 -14.695 1 97.62 787 TYR B O 1
ATOM 13291 N N . ARG B 1 788 ? -15.961 -0.378 -14.539 1 97.25 788 ARG B N 1
ATOM 13292 C CA . ARG B 1 788 ? -16.156 -0.247 -13.094 1 97.25 788 ARG B CA 1
ATOM 13293 C C . ARG B 1 788 ? -15.125 -1.071 -12.328 1 97.25 788 ARG B C 1
ATOM 13295 O O . ARG B 1 788 ? -14.406 -0.542 -11.477 1 97.25 788 ARG B O 1
ATOM 13302 N N . GLU B 1 789 ? -15.023 -2.367 -12.539 1 97.94 789 GLU B N 1
ATOM 13303 C CA . GLU B 1 789 ? -14.305 -3.273 -11.648 1 97.94 789 GLU B CA 1
ATOM 13304 C C . GLU B 1 789 ? -12.797 -3.053 -11.75 1 97.94 789 GLU B C 1
ATOM 13306 O O . GLU B 1 789 ? -12.078 -3.197 -10.758 1 97.94 789 GLU B O 1
ATOM 13311 N N . MET B 1 790 ? -12.266 -2.789 -12.93 1 97.44 790 MET B N 1
ATOM 13312 C CA . MET B 1 790 ? -10.836 -2.557 -13.055 1 97.44 790 MET B CA 1
ATOM 13313 C C . MET B 1 790 ? -10.422 -1.296 -12.297 1 97.44 790 MET B C 1
ATOM 13315 O O . MET B 1 790 ? -9.344 -1.251 -11.695 1 97.44 790 MET B O 1
ATOM 13319 N N . LYS B 1 791 ? -11.25 -0.273 -12.336 1 95.44 791 LYS B N 1
ATOM 13320 C CA . LYS B 1 791 ? -11 0.904 -11.508 1 95.44 791 LYS B CA 1
ATOM 13321 C C . LYS B 1 791 ? -10.977 0.54 -10.023 1 95.44 791 LYS B C 1
ATOM 13323 O O . LYS B 1 791 ? -10.133 1.032 -9.273 1 95.44 791 LYS B O 1
ATOM 13328 N N . ARG B 1 792 ? -11.891 -0.252 -9.625 1 95.81 792 ARG B N 1
ATOM 13329 C CA . ARG B 1 792 ? -11.945 -0.703 -8.242 1 95.81 792 ARG B CA 1
ATOM 13330 C C . ARG B 1 792 ? -10.688 -1.466 -7.859 1 95.81 792 ARG B C 1
ATOM 13332 O O . ARG B 1 792 ? -10.156 -1.291 -6.758 1 95.81 792 ARG B O 1
ATOM 13339 N N . LEU B 1 793 ? -10.203 -2.346 -8.781 1 97.12 793 LEU B N 1
ATOM 13340 C CA . LEU B 1 793 ? -8.953 -3.064 -8.539 1 97.12 793 LEU B CA 1
ATOM 13341 C C . LEU B 1 793 ? -7.797 -2.094 -8.344 1 97.12 793 LEU B C 1
ATOM 13343 O O . LEU B 1 793 ? -6.98 -2.271 -7.434 1 97.12 793 LEU B O 1
ATOM 13347 N N . ASP B 1 794 ? -7.707 -1.02 -9.117 1 93.81 794 ASP B N 1
ATOM 13348 C CA . ASP B 1 794 ? -6.691 0.016 -8.953 1 93.81 794 ASP B CA 1
ATOM 13349 C C . ASP B 1 794 ? -6.75 0.627 -7.559 1 93.81 794 ASP B C 1
ATOM 13351 O O . ASP B 1 794 ? -5.719 0.807 -6.91 1 93.81 794 ASP B O 1
ATOM 13355 N N . GLN B 1 795 ? -7.926 0.911 -7.203 1 92.12 795 GLN B N 1
ATOM 13356 C CA . GLN B 1 795 ? -8.117 1.565 -5.914 1 92.12 795 GLN B CA 1
ATOM 13357 C C . GLN B 1 795 ? -7.684 0.659 -4.766 1 92.12 795 GLN B C 1
ATOM 13359 O O . GLN B 1 795 ? -7.25 1.141 -3.719 1 92.12 795 GLN B O 1
ATOM 13364 N N . LEU B 1 796 ? -7.805 -0.589 -5.008 1 93.38 796 LEU B N 1
ATOM 13365 C CA . LEU B 1 796 ? -7.453 -1.562 -3.98 1 93.38 796 LEU B CA 1
ATOM 13366 C C . LEU B 1 796 ? -5.984 -1.958 -4.086 1 93.38 796 LEU B C 1
ATOM 13368 O O . LEU B 1 796 ? -5.504 -2.787 -3.311 1 93.38 796 LEU B O 1
ATOM 13372 N N . GLY B 1 797 ? -5.258 -1.447 -5.043 1 92.31 797 GLY B N 1
ATOM 13373 C CA . GLY B 1 797 ? -3.84 -1.725 -5.215 1 92.31 797 GLY B CA 1
ATOM 13374 C C . GLY B 1 797 ? -3.568 -3.08 -5.844 1 92.31 797 GLY B C 1
ATOM 13375 O O . GLY B 1 797 ? -2.523 -3.684 -5.598 1 92.31 797 GLY B O 1
ATOM 13376 N N . ILE B 1 798 ? -4.504 -3.623 -6.645 1 96.5 798 ILE B N 1
ATOM 13377 C CA . ILE B 1 798 ? -4.359 -4.914 -7.305 1 96.5 798 ILE B CA 1
ATOM 13378 C C . ILE B 1 798 ? -3.973 -4.707 -8.766 1 96.5 798 ILE B C 1
ATOM 13380 O O . ILE B 1 798 ? -4.664 -4.004 -9.508 1 96.5 798 ILE B O 1
ATOM 13384 N N . ARG B 1 799 ? -2.861 -5.27 -9.156 1 95.06 799 ARG B N 1
ATOM 13385 C CA . ARG B 1 799 ? -2.475 -5.254 -10.57 1 95.06 799 ARG B CA 1
ATOM 13386 C C . ARG B 1 799 ? -3.281 -6.27 -11.367 1 95.06 799 ARG B C 1
ATOM 13388 O O . ARG B 1 799 ? -3.85 -7.203 -10.805 1 95.06 799 ARG B O 1
ATOM 13395 N N . TYR B 1 800 ? -3.426 -6.059 -12.609 1 97.5 800 TYR B N 1
ATOM 13396 C CA . TYR B 1 800 ? -4.195 -6.93 -13.484 1 97.5 800 TYR B CA 1
ATOM 13397 C C . TYR B 1 800 ? -3.672 -6.863 -14.914 1 97.5 800 TYR B C 1
ATOM 13399 O O . TYR B 1 800 ? -2.879 -5.98 -15.25 1 97.5 800 TYR B O 1
ATOM 13407 N N . ARG B 1 801 ? -4.023 -7.809 -15.688 1 97.12 801 ARG B N 1
ATOM 13408 C CA . ARG B 1 801 ? -3.666 -7.848 -17.109 1 97.12 801 ARG B CA 1
ATOM 13409 C C . ARG B 1 801 ? -4.547 -6.902 -17.922 1 97.12 801 ARG B C 1
ATOM 13411 O O . ARG B 1 801 ? -5.773 -7.023 -17.906 1 97.12 801 ARG B O 1
ATOM 13418 N N . VAL B 1 802 ? -3.967 -5.961 -18.625 1 97.25 802 VAL B N 1
ATOM 13419 C CA . VAL B 1 802 ? -4.66 -5.066 -19.547 1 97.25 802 VAL B CA 1
ATOM 13420 C C . VAL B 1 802 ? -4.625 -5.648 -20.953 1 97.25 802 VAL B C 1
ATOM 13422 O O . VAL B 1 802 ? -3.549 -5.898 -21.5 1 97.25 802 VAL B O 1
ATOM 13425 N N . PRO B 1 803 ? -5.754 -5.883 -21.531 1 97.44 803 PRO B N 1
ATOM 13426 C CA . PRO B 1 803 ? -5.77 -6.496 -22.859 1 97.44 803 PRO B CA 1
ATOM 13427 C C . PRO B 1 803 ? -5.25 -5.559 -23.953 1 97.44 803 PRO B C 1
ATOM 13429 O O . PRO B 1 803 ? -5.504 -4.352 -23.906 1 97.44 803 PRO B O 1
ATOM 13432 N N . PRO B 1 804 ? -4.488 -6.062 -24.922 1 96.94 804 PRO B N 1
ATOM 13433 C CA . PRO B 1 804 ? -4.102 -5.238 -26.078 1 96.94 804 PRO B CA 1
ATOM 13434 C C . PRO B 1 804 ? -5.285 -4.871 -26.969 1 96.94 804 PRO B C 1
ATOM 13436 O O . PRO B 1 804 ? -6.316 -5.551 -26.938 1 96.94 804 PRO B O 1
ATOM 13439 N N . PRO B 1 805 ? -5.18 -3.859 -27.812 1 96.44 805 PRO B N 1
ATOM 13440 C CA . PRO B 1 805 ? -6.289 -3.406 -28.656 1 96.44 805 PRO B CA 1
ATOM 13441 C C . PRO B 1 805 ? -6.469 -4.27 -29.891 1 96.44 805 PRO B C 1
ATOM 13443 O O . PRO B 1 805 ? -5.504 -4.859 -30.391 1 96.44 805 PRO B O 1
ATOM 13446 N N . GLY B 1 806 ? -7.754 -4.391 -30.297 1 96.69 806 GLY B N 1
ATOM 13447 C CA . GLY B 1 806 ? -8.086 -4.801 -31.641 1 96.69 806 GLY B CA 1
ATOM 13448 C C . GLY B 1 806 ? -8.281 -3.631 -32.594 1 96.69 806 GLY B C 1
ATOM 13449 O O . GLY B 1 806 ? -8.727 -2.557 -32.188 1 96.69 806 GLY B O 1
ATOM 13450 N N . ALA B 1 807 ? -7.922 -3.867 -33.906 1 94.44 807 ALA B N 1
ATOM 13451 C CA . ALA B 1 807 ? -8.062 -2.754 -34.844 1 94.44 807 ALA B CA 1
ATOM 13452 C C . ALA B 1 807 ? -8.18 -3.254 -36.281 1 94.44 807 ALA B C 1
ATOM 13454 O O . ALA B 1 807 ? -7.66 -4.32 -36.625 1 94.44 807 ALA B O 1
ATOM 13455 N N . ILE B 1 808 ? -8.898 -2.521 -37.031 1 91.5 808 ILE B N 1
ATOM 13456 C CA . ILE B 1 808 ? -8.961 -2.695 -38.469 1 91.5 808 ILE B CA 1
ATOM 13457 C C . ILE B 1 808 ? -8.789 -1.345 -39.156 1 91.5 808 ILE B C 1
ATOM 13459 O O . ILE B 1 808 ? -9.234 -0.317 -38.656 1 91.5 808 ILE B O 1
ATOM 13463 N N . TYR B 1 809 ? -8.023 -1.39 -40.125 1 85.38 809 TYR B N 1
ATOM 13464 C CA . TYR B 1 809 ? -7.867 -0.209 -40.969 1 85.38 809 TYR B CA 1
ATOM 13465 C C . TYR B 1 809 ? -8.562 -0.401 -42.312 1 85.38 809 TYR B C 1
ATOM 13467 O O . TYR B 1 809 ? -8.195 -1.287 -43.062 1 85.38 809 TYR B O 1
ATOM 13475 N N . SER B 1 810 ? -9.656 0.322 -42.469 1 82.81 810 SER B N 1
ATOM 13476 C CA . SER B 1 810 ? -10.414 0.241 -43.719 1 82.81 810 SER B CA 1
ATOM 13477 C C . SER B 1 810 ? -10.914 1.615 -44.156 1 82.81 810 SER B C 1
ATOM 13479 O O . SER B 1 810 ? -11.344 2.414 -43.312 1 82.81 810 SER B O 1
ATOM 13481 N N . ASP B 1 811 ? -10.82 1.917 -45.5 1 81.56 811 ASP B N 1
ATOM 13482 C CA . ASP B 1 811 ? -11.312 3.156 -46.094 1 81.56 811 ASP B CA 1
ATOM 13483 C C . ASP B 1 811 ? -10.719 4.375 -45.375 1 81.56 811 ASP B C 1
ATOM 13485 O O . ASP B 1 811 ? -11.453 5.273 -44.969 1 81.56 811 ASP B O 1
ATOM 13489 N N . ASP B 1 812 ? -9.461 4.312 -44.969 1 77.69 812 ASP B N 1
ATOM 13490 C CA . ASP B 1 812 ? -8.68 5.387 -44.375 1 77.69 812 ASP B CA 1
ATOM 13491 C C . ASP B 1 812 ? -9.172 5.703 -42.969 1 77.69 812 ASP B C 1
ATOM 13493 O O . ASP B 1 812 ? -9.055 6.84 -42.5 1 77.69 812 ASP B O 1
ATOM 13497 N N . GLN B 1 813 ? -9.852 4.719 -42.469 1 82 813 GLN B N 1
ATOM 13498 C CA . GLN B 1 813 ? -10.336 4.887 -41.094 1 82 813 GLN B CA 1
ATOM 13499 C C . GLN B 1 813 ? -9.812 3.771 -40.188 1 82 813 GLN B C 1
ATOM 13501 O O . GLN B 1 813 ? -9.836 2.6 -40.562 1 82 813 GLN B O 1
ATOM 13506 N N . LEU B 1 814 ? -9.289 4.207 -39.031 1 86.94 814 LEU B N 1
ATOM 13507 C CA . LEU B 1 814 ? -8.883 3.271 -38 1 86.94 814 LEU B CA 1
ATOM 13508 C C . LEU B 1 814 ? -10.016 3.027 -37 1 86.94 814 LEU B C 1
ATOM 13510 O O . LEU B 1 814 ? -10.539 3.973 -36.406 1 86.94 814 LEU B O 1
ATOM 13514 N N . THR B 1 815 ? -10.492 1.82 -37 1 90.94 815 THR B N 1
ATOM 13515 C CA . THR B 1 815 ? -11.453 1.426 -36 1 90.94 815 THR B CA 1
ATOM 13516 C C . THR B 1 815 ? -10.805 0.492 -34.969 1 90.94 815 THR B C 1
ATOM 13518 O O . THR B 1 815 ? -10.086 -0.439 -35.344 1 90.94 815 THR B O 1
ATOM 13521 N N . VAL B 1 816 ? -11.016 0.812 -33.719 1 94.06 816 VAL B N 1
ATOM 13522 C CA . VAL B 1 816 ? -10.352 0.059 -32.656 1 94.06 816 VAL B CA 1
ATOM 13523 C C . VAL B 1 816 ? -11.391 -0.456 -31.656 1 94.06 816 VAL B C 1
ATOM 13525 O O . VAL B 1 816 ? -12.5 0.07 -31.578 1 94.06 816 VAL B O 1
ATOM 13528 N N . ASN B 1 817 ? -11.133 -1.528 -31 1 95.62 817 ASN B N 1
ATOM 13529 C CA . ASN B 1 817 ? -11.906 -2.031 -29.859 1 95.62 817 ASN B CA 1
ATOM 13530 C C . ASN B 1 817 ? -11.016 -2.736 -28.844 1 95.62 817 ASN B C 1
ATOM 13532 O O . ASN B 1 817 ? -9.797 -2.777 -29 1 95.62 817 ASN B O 1
ATOM 13536 N N . VAL B 1 818 ? -11.57 -3.154 -27.734 1 97.31 818 VAL B N 1
ATOM 13537 C CA . VAL B 1 818 ? -10.836 -3.838 -26.688 1 97.31 818 VAL B CA 1
ATOM 13538 C C . VAL B 1 818 ? -11.758 -4.832 -25.969 1 97.31 818 VAL B C 1
ATOM 13540 O O . VAL B 1 818 ? -12.977 -4.727 -26.062 1 97.31 818 VAL B O 1
ATOM 13543 N N . ALA B 1 819 ? -11.188 -5.805 -25.328 1 98 819 ALA B N 1
ATOM 13544 C CA . ALA B 1 819 ? -11.938 -6.898 -24.719 1 98 819 ALA B CA 1
ATOM 13545 C C . ALA B 1 819 ? -12.875 -6.379 -23.641 1 98 819 ALA B C 1
ATOM 13547 O O . ALA B 1 819 ? -13.945 -6.949 -23.406 1 98 819 ALA B O 1
ATOM 13548 N N . PHE B 1 820 ? -12.484 -5.254 -22.938 1 98.56 820 PHE B N 1
ATOM 13549 C CA . PHE B 1 820 ? -13.281 -4.648 -21.891 1 98.56 820 PHE B CA 1
ATOM 13550 C C . PHE B 1 820 ? -13.602 -3.195 -22.203 1 98.56 820 PHE B C 1
ATOM 13552 O O . PHE B 1 820 ? -12.844 -2.291 -21.844 1 98.56 820 PHE B O 1
ATOM 13559 N N . PRO B 1 821 ? -14.805 -3.002 -22.875 1 97.44 821 PRO B N 1
ATOM 13560 C CA . PRO B 1 821 ? -15.18 -1.611 -23.141 1 97.44 821 PRO B CA 1
ATOM 13561 C C . PRO B 1 821 ? -15.141 -0.736 -21.891 1 97.44 821 PRO B C 1
ATOM 13563 O O . PRO B 1 821 ? -15.469 -1.201 -20.797 1 97.44 821 PRO B O 1
ATOM 13566 N N . GLY B 1 822 ? -14.789 0.504 -22.078 1 95.88 822 GLY B N 1
ATOM 13567 C CA . GLY B 1 822 ? -14.57 1.426 -20.969 1 95.88 822 GLY B CA 1
ATOM 13568 C C . GLY B 1 822 ? -13.109 1.776 -20.766 1 95.88 822 GLY B C 1
ATOM 13569 O O . GLY B 1 822 ? -12.789 2.814 -20.188 1 95.88 822 GLY B O 1
ATOM 13570 N N . LEU B 1 823 ? -12.18 0.919 -21.188 1 96.94 823 LEU B N 1
ATOM 13571 C CA . LEU B 1 823 ? -10.75 1.226 -21.156 1 96.94 823 LEU B CA 1
ATOM 13572 C C . LEU B 1 823 ? -10.375 2.205 -22.266 1 96.94 823 LEU B C 1
ATOM 13574 O O . LEU B 1 823 ? -10.984 2.197 -23.344 1 96.94 823 LEU B O 1
ATOM 13578 N N . THR B 1 824 ? -9.336 2.99 -22.031 1 95.38 824 THR B N 1
ATOM 13579 C CA . THR B 1 824 ? -8.906 3.998 -23 1 95.38 824 THR B CA 1
ATOM 13580 C C . THR B 1 824 ? -7.949 3.396 -24.016 1 95.38 824 THR B C 1
ATOM 13582 O O . THR B 1 824 ? -6.973 2.74 -23.656 1 95.38 824 THR B O 1
ATOM 13585 N N . LEU B 1 825 ? -8.25 3.574 -25.266 1 95.88 825 LEU B N 1
ATOM 13586 C CA . LEU B 1 825 ? -7.379 3.162 -26.359 1 95.88 825 LEU B CA 1
ATOM 13587 C C . LEU B 1 825 ? -6.609 4.352 -26.922 1 95.88 825 LEU B C 1
ATOM 13589 O O . LEU B 1 825 ? -7.184 5.426 -27.109 1 95.88 825 LEU B O 1
ATOM 13593 N N . GLN B 1 826 ? -5.312 4.098 -27.141 1 95.75 826 GLN B N 1
ATOM 13594 C CA . GLN B 1 826 ? -4.457 5.184 -27.625 1 95.75 826 GLN B CA 1
ATOM 13595 C C . GLN B 1 826 ? -3.674 4.758 -28.859 1 95.75 826 GLN B C 1
ATOM 13597 O O . GLN B 1 826 ? -3.473 3.566 -29.094 1 95.75 826 GLN B O 1
ATOM 13602 N N . TYR B 1 827 ? -3.301 5.703 -29.703 1 92.88 827 TYR B N 1
ATOM 13603 C CA . TYR B 1 827 ? -2.449 5.48 -30.859 1 92.88 827 TYR B CA 1
ATOM 13604 C C . TYR B 1 827 ? -1.252 6.422 -30.859 1 92.88 827 TYR B C 1
ATOM 13606 O O . TYR B 1 827 ? -1.296 7.484 -30.219 1 92.88 827 TYR B O 1
ATOM 13614 N N . SER B 1 828 ? -0.164 5.98 -31.375 1 93.06 828 SER B N 1
ATOM 13615 C CA . SER B 1 828 ? 1.042 6.773 -31.594 1 93.06 828 SER B CA 1
ATOM 13616 C C . SER B 1 828 ? 1.491 6.715 -33.062 1 93.06 828 SER B C 1
ATOM 13618 O O . SER B 1 828 ? 1.54 5.641 -33.656 1 93.06 828 SER B O 1
ATOM 13620 N N . GLU B 1 829 ? 1.811 7.891 -33.531 1 89.06 829 GLU B N 1
ATOM 13621 C CA . GLU B 1 829 ? 2.256 7.98 -34.938 1 89.06 829 GLU B CA 1
ATOM 13622 C C . GLU B 1 829 ? 3.77 8.141 -35 1 89.06 829 GLU B C 1
ATOM 13624 O O . GLU B 1 829 ? 4.324 8.273 -36.094 1 89.06 829 GLU B O 1
ATOM 13629 N N . ASN B 1 830 ? 4.422 8.234 -33.906 1 89.75 830 ASN B N 1
ATOM 13630 C CA . ASN B 1 830 ? 5.855 8.5 -33.875 1 89.75 830 ASN B CA 1
ATOM 13631 C C . ASN B 1 830 ? 6.605 7.488 -33.031 1 89.75 830 ASN B C 1
ATOM 13633 O O . ASN B 1 830 ? 7.473 7.863 -32.219 1 89.75 830 ASN B O 1
ATOM 13637 N N . GLY B 1 831 ? 6.211 6.297 -33.094 1 90.75 831 GLY B N 1
ATOM 13638 C CA . GLY B 1 831 ? 6.938 5.207 -32.469 1 90.75 831 GLY B CA 1
ATOM 13639 C C . GLY B 1 831 ? 6.785 5.18 -30.969 1 90.75 831 GLY B C 1
ATOM 13640 O O . GLY B 1 831 ? 7.711 4.789 -30.25 1 90.75 831 GLY B O 1
ATOM 13641 N N . GLY B 1 832 ? 5.727 5.691 -30.453 1 92.38 832 GLY B N 1
ATOM 13642 C CA . GLY B 1 832 ? 5.438 5.602 -29.031 1 92.38 832 GLY B CA 1
ATOM 13643 C C . GLY B 1 832 ? 5.945 6.797 -28.25 1 92.38 832 GLY B C 1
ATOM 13644 O O . GLY B 1 832 ? 5.855 6.824 -27.016 1 92.38 832 GLY B O 1
ATOM 13645 N N . LYS B 1 833 ? 6.457 7.793 -28.891 1 90.25 833 LYS B N 1
ATOM 13646 C CA . LYS B 1 833 ? 6.965 8.969 -28.188 1 90.25 833 LYS B CA 1
ATOM 13647 C C . LYS B 1 833 ? 5.828 9.805 -27.609 1 90.25 833 LYS B C 1
ATOM 13649 O O . LYS B 1 833 ? 5.938 10.336 -26.516 1 90.25 833 LYS B O 1
ATOM 13654 N N . THR B 1 834 ? 4.766 9.961 -28.406 1 92 834 THR B N 1
ATOM 13655 C CA . THR B 1 834 ? 3.551 10.625 -27.938 1 92 834 THR B CA 1
ATOM 13656 C C . THR B 1 834 ? 2.322 9.773 -28.25 1 92 834 THR B C 1
ATOM 13658 O O . THR B 1 834 ? 2.328 8.984 -29.203 1 92 834 THR B O 1
ATOM 13661 N N . TRP B 1 835 ? 1.31 9.984 -27.422 1 93.62 835 TRP B N 1
ATOM 13662 C CA . TRP B 1 835 ? 0.103 9.172 -27.531 1 93.62 835 TRP B CA 1
ATOM 13663 C C . TRP B 1 835 ? -1.146 10.047 -27.531 1 93.62 835 TRP B C 1
ATOM 13665 O O . TRP B 1 835 ? -1.175 11.094 -26.875 1 93.62 835 TRP B O 1
ATOM 13675 N N . CYS B 1 836 ? -2.178 9.625 -28.219 1 92.75 836 CYS B N 1
ATOM 13676 C CA . CYS B 1 836 ? -3.484 10.273 -28.25 1 92.75 836 CYS B CA 1
ATOM 13677 C C . CYS B 1 836 ? -4.602 9.266 -28.047 1 92.75 836 CYS B C 1
ATOM 13679 O O . CYS B 1 836 ? -4.543 8.148 -28.562 1 92.75 836 CYS B O 1
ATOM 13681 N N . ASP B 1 837 ? -5.559 9.641 -27.297 1 93.81 837 ASP B N 1
ATOM 13682 C CA . ASP B 1 837 ? -6.75 8.805 -27.188 1 93.81 837 ASP B CA 1
ATOM 13683 C C . ASP B 1 837 ? -7.441 8.648 -28.531 1 93.81 837 ASP B C 1
ATOM 13685 O O . ASP B 1 837 ? -7.512 9.602 -29.312 1 93.81 837 ASP B O 1
ATOM 13689 N N . VAL B 1 838 ? -7.887 7.422 -28.766 1 90.62 838 VAL B N 1
ATOM 13690 C CA . VAL B 1 838 ? -8.648 7.203 -30 1 90.62 838 VAL B CA 1
ATOM 13691 C C . VAL B 1 838 ? -10.047 7.805 -29.844 1 90.62 838 VAL B C 1
ATOM 13693 O O . VAL B 1 838 ? -10.711 7.602 -28.828 1 90.62 838 VAL B O 1
ATOM 13696 N N . LYS B 1 839 ? -10.359 8.484 -30.938 1 78.5 839 LYS B N 1
ATOM 13697 C CA . LYS B 1 839 ? -11.711 9.047 -31.031 1 78.5 839 LYS B CA 1
ATOM 13698 C C . LYS B 1 839 ? -12.633 8.125 -31.812 1 78.5 839 LYS B C 1
ATOM 13700 O O . LYS B 1 839 ? -12.172 7.188 -32.469 1 78.5 839 LYS B O 1
ATOM 13705 N N . SER B 1 840 ? -13.898 7.988 -31.734 1 64.06 840 SER B N 1
ATOM 13706 C CA . SER B 1 840 ? -14.789 7.121 -32.5 1 64.06 840 SER B CA 1
ATOM 13707 C C . SER B 1 840 ? -14.281 6.941 -33.938 1 64.06 840 SER B C 1
ATOM 13709 O O . SER B 1 840 ? -14.336 5.84 -34.5 1 64.06 840 SER B O 1
ATOM 13711 N N . THR B 1 841 ? -13.898 7.898 -34.688 1 60 841 THR B N 1
ATOM 13712 C CA . THR B 1 841 ? -13.383 7.746 -36.062 1 60 841 THR B CA 1
ATOM 13713 C C . THR B 1 841 ? -12.102 8.555 -36.25 1 60 841 THR B C 1
ATOM 13715 O O . THR B 1 841 ? -12.094 9.773 -36.062 1 60 841 THR B O 1
ATOM 13718 N N . THR B 1 842 ? -10.906 7.785 -36 1 60.81 842 THR B N 1
ATOM 13719 C CA . THR B 1 842 ? -9.641 8.492 -36.188 1 60.81 842 THR B CA 1
ATOM 13720 C C . THR B 1 842 ? -9.117 8.312 -37.594 1 60.81 842 THR B C 1
ATOM 13722 O O . THR B 1 842 ? -8.922 7.188 -38.062 1 60.81 842 THR B O 1
ATOM 13725 N N . LYS B 1 843 ? -9.266 9.375 -38.438 1 57.66 843 LYS B N 1
ATOM 13726 C CA . LYS B 1 843 ? -8.688 9.383 -39.781 1 57.66 843 LYS B CA 1
ATOM 13727 C C . LYS B 1 843 ? -7.164 9.336 -39.719 1 57.66 843 LYS B C 1
ATOM 13729 O O . LYS B 1 843 ? -6.547 10 -38.906 1 57.66 843 LYS B O 1
ATOM 13734 N N . SER B 1 844 ? -6.574 8.156 -40.125 1 55.22 844 SER B N 1
ATOM 13735 C CA . SER B 1 844 ? -5.117 8.102 -40.188 1 55.22 844 SER B CA 1
ATOM 13736 C C . SER B 1 844 ? -4.562 9.094 -41.188 1 55.22 844 SER B C 1
ATOM 13738 O O . SER B 1 844 ? -5.004 9.125 -42.344 1 55.22 844 SER B O 1
ATOM 13740 N N . THR B 1 845 ? -4.004 10.195 -40.781 1 52.47 845 THR B N 1
ATOM 13741 C CA . THR B 1 845 ? -3.447 11.148 -41.75 1 52.47 845 THR B CA 1
ATOM 13742 C C . THR B 1 845 ? -2.168 10.594 -42.375 1 52.47 845 THR B C 1
ATOM 13744 O O . THR B 1 845 ? -1.595 11.211 -43.281 1 52.47 845 THR B O 1
ATOM 13747 N N . THR B 1 846 ? -1.514 9.641 -41.688 1 54.94 846 THR B N 1
ATOM 13748 C CA . THR B 1 846 ? -0.184 9.367 -42.25 1 54.94 846 THR B CA 1
ATOM 13749 C C . THR B 1 846 ? -0.094 7.941 -42.75 1 54.94 846 THR B C 1
ATOM 13751 O O . THR B 1 846 ? -0.801 7.051 -42.281 1 54.94 846 THR B O 1
ATOM 13754 N N . ASP B 1 847 ? 0.41 7.754 -43.969 1 60.72 847 ASP B N 1
ATOM 13755 C CA . ASP B 1 847 ? 0.794 6.504 -44.594 1 60.72 847 ASP B CA 1
ATOM 13756 C C . ASP B 1 847 ? 1.718 5.684 -43.688 1 60.72 847 ASP B C 1
ATOM 13758 O O . ASP B 1 847 ? 2.143 4.59 -44.062 1 60.72 847 ASP B O 1
ATOM 13762 N N . GLY B 1 848 ? 1.941 6.074 -42.406 1 68 848 GLY B N 1
ATOM 13763 C CA . GLY B 1 848 ? 3.01 5.43 -41.656 1 68 848 GLY B CA 1
ATOM 13764 C C . GLY B 1 848 ? 2.5 4.465 -40.625 1 68 848 GLY B C 1
ATOM 13765 O O . GLY B 1 848 ? 1.319 4.109 -40.594 1 68 848 GLY B O 1
ATOM 13766 N N . GLU B 1 849 ? 3.355 3.781 -39.844 1 81.75 849 GLU B N 1
ATOM 13767 C CA . GLU B 1 849 ? 3.166 2.809 -38.75 1 81.75 849 GLU B CA 1
ATOM 13768 C C . GLU B 1 849 ? 2.543 3.459 -37.531 1 81.75 849 GLU B C 1
ATOM 13770 O O . GLU B 1 849 ? 2.926 4.566 -37.156 1 81.75 849 GLU B O 1
ATOM 13775 N N . PHE B 1 850 ? 1.317 2.836 -37.125 1 86.69 850 PHE B N 1
ATOM 13776 C CA . PHE B 1 850 ? 0.688 3.232 -35.875 1 86.69 850 PHE B CA 1
ATOM 13777 C C . PHE B 1 850 ? 0.963 2.205 -34.781 1 86.69 850 PHE B C 1
ATOM 13779 O O . PHE B 1 850 ? 0.929 0.999 -35.031 1 86.69 850 PHE B O 1
ATOM 13786 N N . LEU B 1 851 ? 1.325 2.742 -33.656 1 93.06 851 LEU B N 1
ATOM 13787 C CA . LEU B 1 851 ? 1.311 1.905 -32.438 1 93.06 851 LEU B CA 1
ATOM 13788 C C . LEU B 1 851 ? 0.021 2.107 -31.656 1 93.06 851 LEU B C 1
ATOM 13790 O O . LEU B 1 851 ? -0.483 3.229 -31.562 1 93.06 851 LEU B O 1
ATOM 13794 N N . LEU B 1 852 ? -0.555 1.028 -31.234 1 95.06 852 LEU B N 1
ATOM 13795 C CA . LEU B 1 852 ? -1.764 1.078 -30.422 1 95.06 852 LEU B CA 1
ATOM 13796 C C . LEU B 1 852 ? -1.501 0.523 -29.016 1 95.06 852 LEU B C 1
ATOM 13798 O O . LEU B 1 852 ? -0.705 -0.404 -28.859 1 95.06 852 LEU B O 1
ATOM 13802 N N . ARG B 1 853 ? -2.145 1.086 -28.016 1 96.56 853 ARG B N 1
ATOM 13803 C CA . ARG B 1 853 ? -2.1 0.513 -26.672 1 96.56 853 ARG B CA 1
ATOM 13804 C C . ARG B 1 853 ? -3.406 0.767 -25.922 1 96.56 853 ARG B C 1
ATOM 13806 O O . ARG B 1 853 ? -4.207 1.607 -26.328 1 96.56 853 ARG B O 1
ATOM 13813 N N . THR B 1 854 ? -3.652 -0.072 -24.922 1 96.5 854 THR B N 1
ATOM 13814 C CA . THR B 1 854 ? -4.766 0.096 -24 1 96.5 854 THR B CA 1
ATOM 13815 C C . THR B 1 854 ? -4.273 0.646 -22.656 1 96.5 854 THR B C 1
ATOM 13817 O O . THR B 1 854 ? -3.201 0.269 -22.188 1 96.5 854 THR B O 1
ATOM 13820 N N . ARG B 1 855 ? -5.062 1.601 -22.141 1 92.06 855 ARG B N 1
ATOM 13821 C CA . ARG B 1 855 ? -4.746 2.168 -20.844 1 92.06 855 ARG B CA 1
ATOM 13822 C C . ARG B 1 855 ? -5.949 2.09 -19.906 1 92.06 855 ARG B C 1
ATOM 13824 O O . ARG B 1 855 ? -7.074 2.381 -20.312 1 92.06 855 ARG B O 1
#

Nearest PDB structures (foldseek):
  6ezs-assembly1_A  TM=8.549E-01  e=5.901E-55  Vibrio harveyi
  4pys-assembly2_B  TM=8.528E-01  e=1.947E-32  Bacteroides fragilis NCTC 9343
  7bwg-assembly1_A  TM=8.036E-01  e=2.282E-33  Microbacterium sp. HJ5
  3rcn-assembly1_A  TM=8.008E-01  e=7.270E-33  Paenarthrobacter aurescens TC1
  7bwg-assembly1_B  TM=7.884E-01  e=3.279E-32  Microbacterium sp. HJ5

Secondary structure (DSSP, 8-state):
----------------------SPPPHHHHHHHHHHEEEEEEEEESSTTTTSEEEEEEEEEE-SSSPBPSSS-EEEEEBSS-BSTTT-S-TT-EEETTEEEEEEETTEEEEEE-TT---B-TT-EEEEEEEEES----GGGB----EEE-TTS--EE-GGGSTTTTBPP--SHHHH-SS-SS-TTSS------PPPHHHHHHH------SS-S-SSSSPPSEEEEEEEEEEEGGGS-EEEE--GGGHHHHHHHHHHSSEEEESS--SSSEEEEEE---EEEETTEEEE-TT-EEEEEETTTTEEEEEESSHHHHHHHHHHHHHH--TT-EEEEEEEEE--S-SEEEEEEE-SSS---HHHHHHHHHHHHHTT--EEEEE-EETTEE-B--TT-THHHHTTT-B---TT-SSSBPP-TT--SSS-STTS--B-HHHHHHHHHHHHTTT-EEEEEEEESSS-HHHHHHHHHHHHHHHHTT-HHHHHTT--S-TT-------TT--SS----TT-HHHHHHHHHHHHHHHHHHTTTS---EEEEE---PPTTTTTT-HHHHHHHHHSS---SHHHHHHHHHHHHHHHHHHTT-EEEEEGGGGB-STTPBP-GGG--SS-EEEEE----GGGT-TTHHHHHHHHTPEEEE--HHHHBTTS-SSS-TTS-S--SS-S---HHHHHT--TT-GGGG--B-TTS-B--HHHHH-TTSTTSPPP--GGGEEEEEEEE--TT--SHHHHHHHHTTHHHHHHHHHH---GGGG---HHHHHHHHHHHHHHHHHHIIIIIHHHHHHTT---PPPPPEEEEETTEEEEE-SSBTBPEEEESSTTSS-EEPPSSEE---SSPPEEEE-/----------------------SPPPHHHHHHHHHHEEEEEEEEESSTTTTSEEEEEEEEEE-SSSPBPSSS-EEEEEBSS-BSTTT-S-TT-EEETTEEEEEEETTEEEEEE-TT---B-TT-EEEEEEEEES----GGGB----EEE-TTS--EE-GGGSTTTTBPP--SHHHH-SS-SS-TTSS------PPPHHHHHHH------SS-S-SSSSPPSEEEEEEEEEEEGGGS-EEEE--GGGHHHHHHHHHHSSEEEESS--SSSEEEEEE---EEEETTEEEE-TT-EEEEEETTTTEEEEEESSHHHHHHHHHHHHHH--TT-EEEEEEEEE--S-SEEEEEEE-SSS---HHHHHHHHHHHHHTT--EEEEE-EETTEE-B--TT-THHHHTTT-B-S-TT-SSSBPP-TT--SSS-STTS--B-HHHHHHHHHHHHTTT-EEEEEEEESSS-HHHHHHHHHHHHHHHHTT-HHHHHTT--S-TT-------TT--SS----TT-HHHHHHHHHHHHHHHHHHHTTS---EEEEE---PPTTTTTT-HHHHHHHHHSS----HHHHHHHHHHHHHHHHHHTT-EEEEEGGGGB-STTPBP-GGG--SS-EEEEE----GGGT-TTHHHHHHHHTPEEEE--HHHHBTTS-SSS-TTS-S--SS-S---HHHHHT--TT-GGGG--B-TTS-B--HHHHH-TTSTTSPPP--GGGEEEEEEEE--TT--SHHHHHHHHTTHHHHHHHHHH---GGGG---HHHHHHHHHHHHHHHHHHIIIIIHHHHHHTT---PPPPPEEEEETTEEEEE-SSBTBPEEEESSTTSS-EEPPSSEE--SSSPPEEEE-

Foldseek 3Di:
DPPPPPDPPPPPCPVPPPPDPPVAQDLVLQVLCQEFWAWAKEWDFLEDPQQWKTKIKIKTFGQGQAWNALFFKKKKFFAQWDWQVVQPPDQQADDWQQWGWHDAFFRIIITGGDPPGHIAHNRRMGMTMTITTQAAQALLNGFFFIWMDGVPYDIHTRPNRPDRPSYDDQPDPRRNFRYDAPDPPRPFHQPADFDDLANQQVVLPFDQPVFFPDLAFLDFPDKDFDQVFKAFLLVLEAEEAEDPQLVLLRVVLVVVGSYYYDPDDDQARYEYEEEDFAWDADPNDTDTDALKWKWFQDRVRHYIYIYHPDSNVSLVSVLSQVSQADPRRMHTGMIGTGFFPFPAQEAEDALFQFHDALVLVLLVLVVCLSLVHAEYEYEQAFLLAHAEAFPPLRLRQQQRQFEADDSLSLRYHHDHLRCYHGRPFRSHHHDYLVRVLVSLQSSVSSNHDYEYEAAAQFRANSVQNSLVSVLVVCVVVVNNVVSLLQHFDQPQQPWFWAFSSGGGPGGGFLLDPSPLSVLLSVLVRVQVSQVPRHGAAEYEHAQPGDTPRPCQRPPSVVVVQVVPVPHDDPQVSLVSSQLSSLVSCVVVQHEYEYELVSQAGPAQHGHQCVSGRHPAYEYEDAQPQQLVLNLQSQQNCLVNPHQYADHHPQEFELQAFQGSHNHTGHDAPSASGYHLLLNLLQQPQCSVLSQAAHNSRHGDDCCSRQNPVNPSNDHRDRPVSHNFYYHYYDCSSPGDSQSVLARPPPSSSSSSNVRGDDQPLSVPPDSVVSVVSSSVVLSSVLQNCQNPVVVVCVVSVGHYHAFFKRWDQDPQWIAIDGSRNNWWKWKDQPPPPDIDTDDRTDRDPDPGDIDMGTD/DPPPPPPPPPPPCPPPPVPPPPVAQDLVLQVLCQEFWAWAKEWDFLEDPLQWKTKIKIKTFGQGQAWNALFFKKKKAFAQWDWQVVQPPDQQADDWQQWGWHDAFFRIIITGGDPPGHIAHNRRMGMTMTITTGAAQALLNGFFFIWMDGVPYDIHTRPNRPPRPSYDDQPDPRRNFRYDQPDPVRPFHQPADFDDLANQQVVLPFDQPVFFPDLAFLDFPDKDFDQVFKAFLLVLEAEEAEDPQLVLLRVVLVVVGSYYYDPDDDQARYEYEEEDFAWDADPRDTDTDALKWKWFQDRVRHYIYIYHPDSNVSLVSVLSQVSQADPRRMHTGMIGTGFFPFPAQEAEDALAQFHDALVLVLLVLVVCLSLVHAEYEYEQAFLLAHAEAFPPLRLRQQQRQFEADDSLSLRYHHDHLNQYHGRPFRSHHHDYLVRVLVSLQSSVSSNHDYEYEAAAQFRANSVQSSLVSVLVVCVVVVNNVVSLLQHFDQPQQPWFWAFSSGGGPGGGFLLDPSPLSVLLSVLVRVQVSQVPRHGAAEYEHAQPGDTPRPCQRPPSQVVVCVVPPDNDHPLVSLVSSQLSSLVSCVVVQHEYEYELVSQAGPDQHGHQCVSGRHPAYEYEDAQPQQLVLNLQSQQNCLVNPHQYADHHPQEFELQAFQGSHNHTGHDAPSASGYHLLLNLLQQPQCSLLSQAAHNSRHGDDCCSRQNPVNPSRDHRDRPVSHNFYYHYYDCSSPGDSQSVLARPPPSSSSSSNVRGDDDPLSVPPDSVVSVVSSSVVLSSVLQNCQNPVVVVCVVSVGHYHAFFKRWDQDPQWIAIDGSRNNWWKWKDQPPPPDIDTDDRTDRDPDPGDIDMGTD

Sequence (1710 aa):
MNFNARILLLATCCANIFPALVAGITQETIDQIATNMDIKHDILSNLDDGLRTFQVQLTITNRGKTAIPKDGWVIYICYIRMIEPNYLPNPKGVVRDGIKITHLQGCTFALEPASTFEAIQPNGVKKIKFLGENWIVSKTDIMPNWYVTAPGLTPRTIVSTVGNSFVGDFDKVEKWKRYDFKENSSELHDKYDPYTTKFRYAINDIKDLGKSPSYVIPTPLEINVDESKTICLGTRDWVVIYPDVLLNEANYLTKKLPVTKTKQKPLNRYIELDIKPVKVTINGKLQEKAEAYTLEVVPGKEYIKITGQDAAGVFYGIQSLMSLTSDNYIIPKSNITDAPRFAYRGMEFDVARNFFGKETVFKLFDMMAIYKLNRFHFHLTDDEGWRLKFEGLEELTKVGGHRCHDLDETNCIMPQLGSGPTTIGSGSGFYTKEDYQEILQYAKERHIQVIPEIDMPGHSHALNKAMQSRYNKLVQNGQMNDAKRYVLVDPDDTSQYKSIQMYTDNAINPCLESTYNFIEKIVKTLIEYHETIMPLQVYHFGGDEVAKGTWQNSTACKKVVHNSSNPHGKELVKEYFVRRLSNITATYGINLAAWEDGVMKSGTEPYNISALKNDKIFAYAWDNVWEWGYSNRAYKLANDGFKIVMSQATHLYFDHPYEPDPEEPGYYWATRFTDTRKTFGFMPENIYGNAKVARSGEPITKEQLCGKEGKTCVKLKKFENLAGMQGHLWSETVRTPERFEFMVFPRLLALSERAWHRAPWELEEDKKKREEMRKQDWERFANTIGYREMKRLDQLGIRYRVPPPGAIYSDDQLTVNVAFPGLTLQYSENGGKTWCDVKSTTKSTTDGEFLLRTRMNFNARILLLATCCANIFPALVAGITQETIDQIATNMDIKHDILSNLDDGLRTFQVQLTITNRGKTAIPKDGWVIYICYIRMIEPNYLPNPKGVVRDGIKITHLQGCTFALEPASTFEAIQPNGVKKIKFLGENWIVSKTDIMPNWYVTAPGLTPRTIVSTVGNSFVGDFDKVEKWKRYDFKENSSELHDKYDPYTTKFRYAINDIKDLGKSPSYVIPTPLEINVDESKTICLGTRDWVVIYPDVLLNEANYLTKKLPVTKTKQKPLNRYIELDIKPVKVTINGKLQEKAEAYTLEVVPGKEYIKITGQDAAGVFYGIQSLMSLTSDNYIIPKSNITDAPRFAYRGMEFDVARNFFGKETVFKLFDMMAIYKLNRFHFHLTDDEGWRLKFEGLEELTKVGGHRCHDLDETNCIMPQLGSGPTTIGSGSGFYTKEDYQEILQYAKERHIQVIPEIDMPGHSHALNKAMQSRYNKLVQNGQMNDAKRYVLVDPDDTSQYKSIQMYTDNAINPCLESTYNFIEKIVKTLIEYHETIMPLQVYHFGGDEVAKGTWQNSTACKKVVHNSSNPHGKELVKEYFVRRLSNITATYGINLAAWEDGVMKSGTEPYNISALKNDKIFAYAWDNVWEWGYSNRAYKLANDGFKIVMSQATHLYFDHPYEPDPEEPGYYWATRFTDTRKTFGFMPENIYGNAKVARSGEPITKEQLCGKEGKTCVKLKKFENLAGMQGHLWSETVRTPERFEFMVFPRLLALSERAWHRAPWELEEDKKKREEMRKQDWERFANTIGYREMKRLDQLGIRYRVPPPGAIYSDDQLTVNVAFPGLTLQYSENGGKTWCDVKSTTKSTTDGEFLLRTR

pLDDT: mean 92.63, std 13.3, range [21.38, 98.94]

Radius of gyration: 38.18 Å; Cα contacts (8 Å, |Δi|>4): 3951; chains: 2; bounding box: 90×131×122 Å